Protein 2BS2 (pdb70)

Organism: Wolinella succinogenes (strain ATCC 29543 / DSM 1740 / CCUG 13145 / JCM 31913 / LMG 7466 / NCTC 11488 / FDC 602W) (NCBI:txid273121)

Nearest PDB structures (foldseek):
  2bs3-assembly1_F  TM=1.004E+00  e=1.754E-33  Wolinella succinogenes
  2bs4-assembly1_F  TM=1.003E+00  e=2.437E-32  Wolinella succinogenes
  1qlb-assembly1_F  TM=9.900E-01  e=1.079E-30  Wolinella succinogenes
  1e7p-assembly1_C  TM=9.897E-01  e=1.458E-28  Wolinella succinogenes
  2bs2-assembly1_B  TM=1.004E+00  e=1.429E-46  Wolinella succinogenes

Radius of gyration: 43.52 Å; Cα contacts (8 Å, |Δi|>4): 4881; chains: 6; bounding box: 97×118×122 Å

Foldseek 3Di:
DFEAEWAEEEEAQALQRLLLLLLQLVVPTAYEYEALAQSLVAQLQQDFQFAFAQFCLWPLSPPGALVLQLLLLCLLLLNQFDSLLLSLQRQCLVVLVVVLVVLPQQWDADAAAWAQAQDPVDSDIGGGHPVSGGPHDFADFLPRSRGGGIANQGGRSNSSSVSSVVSCVVSPHHYHYSKAFQAFFADPLATFFTWIARQFALATYTYGHLFYEYAHFAQQLLAPAELTDNSRRLSSQLNQQVVQFWWKWQQLQFDKAFFQFPPNRNDDDPVLLSLPKFKAFQVRDRCQCVVVVPCRSVARRLVNQVVQVVCVVVVRFDQDPRGTWIWIASLVVDPVCCVPRVVPSQCVCCVPVVDGSVPDITTGHMGTYAGLMATEDDSLQHTSRHSYGYFARRYNNGSNNNGGGGNHRSSRSNSCSNRNSNSNSVSSVPDDDDDDVVSVCCNRVVVVVVLQCQLPQPFDDALVVLSSVSNHLCPVASAQEHEQVSLVVSLVVLLVSLVSLSRHHDDDNDSRNDVRSVSSSSSNSSSQSSLCNSVSLNPPQAAGNSRAYPNHRAAECAPPQWMWIWHDNDPPDSHIDIDTGHDDQQQDLQARANSPHDDHPRYDDDPVSVVLVVVLVVLCVVCVVVVHDPVVSSCVRHNHDTPPVSPDGDDHDPD/DQDKAKEWFWWFAPVDPPTDTDIDIDIDRHDPQDFLVNVVVCCCVPPNVPDDAWDDPLPPQQLRGWWQKVRATARRSPHGCVPDVPRYIYTAAQALFDDRTTNDGPLPVVVVVLCVLQVLDADDPDDDDPVDDDDDDPPVLVVVLVLLVSDNSNCRQQSQDPLCNVPVLQSTLNSLSSNLSNVSHPRHPDDLVNSCVRAVDCSHLVVDPPPCSSQVHRPSNRPSNVSSVVNVVSSVPDD/DDPQVVCCVVVVPGPVRHHDCVVVVLVVLLLVLLVVLLVVVVVVLVLLLLVVVDQVRSLVVLQVCQPVVNDFSRHLLSQLVVLVVNVVSLVSNLVSCVVPDQPDPVSVVVLVVVCVVVVDVLSVLVVLLVVLSVVCVPLVVVVSVCCNPQSLQDGSQSLLQCVPVVVCVVSLLSNQLSCLSNSLSSVLVSCLVVVPPCPPPNVVVNVVSVVVSVVSSVVSSVSSVVSSVSSPVSNVVPDDPVDDRRNPSSVPGD/DFEAEWAEEEEAQALQRLLLLLLQLVVPTAYEYEALADSLVAQLQQDFQFAFAQFCLWPLSPPGALVLQLLLLCLLLLNQFDSLLLSLQRQCLVVLVVVLVVLPQQWDADAAAWAQAQDPVDSDIGGGHPLSGGPHDFADFLPRSRGGGIANQGGRSNSSSVSSVVSCVVSPHHYHYSKAFQAFFADPLATFFTWIARQFALATYTYGHLFYEYAHFAQQLLAPAECTDNSRRCSSQLNQQVVQFWWKWQQLQFDKAFFQFPPNRNDDDPVLLSLPKFKAFPVRHRCQCVVVVPCRSVARRLVNQVVQVVCVVVVRFDDDPRGTWIWIASLVVDPVCCVPRVVPSQCVCCVPVVDGSVPDITTGHMGTYAGLMATEDDSLQHTSRHSYGYFARRYNNGSNNNGGGTNHRSSRSNSCSNRNSNSNSVSSVPDDDDDDVVSVCCNSVVVVVVLQCQLPQPFDDALVVLSSVSNHLCPVASAQEHEQVSLVVSLVVLLVSLVSLSRHHDDDNDSRNDVRSVSSSSSNSSSQSSLCNSVSLNPPQAAGNSRAYPNHRAAECAPPQWMWIWHDNDPPDSHIDIDTGHDDQQQDLQARANSPHDDHPRYDDDPVSVVLVVVLVVLCVVCVVVVHDPVVSSCVRHNHDTPPVSPDGDDHDPD/DQDKAKEWFWWFAPVDPPTDTDIDIDIDRHDPQDFLVNVVVCCCVPPNVPDDAWDDPLPPQQLRGWWQKVRATARRSPHGCVPDVPRYIYTAAQALFDARTTNDGPLPVVVVVLCVLQVLDADDPDDDDPVDDDDDDPPVLVVVLVLLVSDNSNCRQCSQDPLCNVPVLQSTLNSLSSNLSNVSRPRHPDDLVNSCVRAVDCSHLVVDPPPCSSQVHRPSNRPSNVSSVVNVVSSVPDD/DDPQVVCCVVVVPGPVRHHDCVVVVLVVLLLVLLVVLLVVVVVVLVLLLLVVVDQVRSLVVLQVCQPVVNDFSRHLLSQLVVLVVNVVSLVSNLVSCVVVDQPDPVSVVVLVVVCVVVVDVLSVLVVLLVVLSVVCVPLVVVVSVCCNPQSLQDGSQSLLQCVPVVVCVVSLLSNQLSCLSNSLSSVLVSCLVVVPPCPPPNVVVNVVSVVVSVVSSVVSSVSSVVSSVSSPVSNVVPDDPVDDRRNPSSVPGD

InterPro domains:
  IPR003952 Fumarate reductase/succinate dehydrogenase, FAD-binding site [PS00504] (41-50)
  IPR003953 FAD-dependent oxidoreductase 2, FAD-binding domain [PF00890] (7-410)
  IPR014006 Succinate dehydrogenase/fumarate reductase, flavoprotein subunit [TIGR01812] (7-597)
  IPR015939 Fumarate reductase/succinate dehydrogenase flavoprotein-like, C-terminal [PF02910] (468-597)
  IPR027477 Succinate dehydrogenase/fumarate reductase flavoprotein, catalytic domain superfamily [G3DSA:3.90.700.10] (275-381)
  IPR027477 Succinate dehydrogenase/fumarate reductase flavoprotein, catalytic domain superfamily [SSF56425] (251-370)
  IPR030664 FAD-dependent oxidoreductase SdhA/FrdA/AprA [PTHR11632] (4-588)
  IPR036188 FAD/NAD(P)-binding domain superfamily [G3DSA:3.50.50.60] (7-421)
  IPR036188 FAD/NAD(P)-binding domain superfamily [SSF51905] (4-433)
  IPR037099 Fumarate reductase/succinate dehydrogenase flavoprotein-like, C-terminal domain superfamily [SSF46977] (458-654)

Secondary structure (P-SEA, 3-state):
cbbbbcccccccccaaaaaaaaaaaaaccbbbbbcccccccccccccccccccccccccccccccaaaaaaaaaaaaccccaaaaaaaaaacaaaaaaaaaaaccccbbbbcccccccccccccbbbbcccccccbbbcccccccccccccccccaaaaaaaaaaaaaaaacccccccccccccccccccccccccccccccbbbbbbccbbbbcccccccccccccccccccaaaaaaaaacccbbbccccbbbbbccccccccccccccccccbbbbbccccccccccccccccccccaaaaaaaaaaaaaaccccccccccbbbbbcccccaaaaaccaaaaaaaaaaccccccccbbbbbbbcccccccccccccccccccccbbbccccccccccccccccaaaaaaaaaaaaaaaaaaaaaaacccccccaaaaaaaaaaaaaaaaaaaaccccccaaaaaaaaaaaaaacccccccaaaaaaaaaaaaaaaaaccccccccccccccaaaaaaaaaaaaaaaaaaaaaaaaaccccccccccccccccccccccbbbbbbcccccccbbbbbbbbbcccccccccccccccccccccccaaaaaaaaaaaaaaaaaaaacccaaaaaaaaccccccccccbbbbcccc/cccbbbbbbbbbbccccccccbbbbbbbbbcccccaaaaaaaaaacccccbbbbbccccccccccccccccccccccccccccccccbbbbbccccccccccccccaaaaaaaaaaaaccbbbbccccccccccccccaaaaaaaaaaaccccccccccccaaaaaccccccaaaaaaaaaaaacccccccaaaaaacccccccccccccccccccccccccaaaaaaaaaaaaaaacc/ccaaaaaaaaccccccccccaaaaaaaaaaaaaaaaaaaaaaaaaaaaacccccaaaaaaaaaaaacccccccccaaaaaaaaaaaaaaaaaaaaaacccccccaaaaaaaaaaaaaaccaaaaaaaaaaaaaaaaccaaaaaaaaaacccccccccaaaaaaccccaaaaaaaaaaaaaaaaaaaaaaaaaaccccccccaaaaaaaaaaaaaaaaaaaaaaaaaaaaaaaaaaaaccccccccccccccccc/cbbbbcccccccccaaaaaaaaaaaaaccbbbbbcccccccccccccccccccccccccccccccaaaaaaaaaaaaccccaaaaaaaaaacaaaaaaaaaaaccccbbbbcccccccccccccbbbbcccccccbbbcccccccccccccccccaaaaaaaaaaaaaaaacccccccccccccccccccccccccccccccbbbbbbccbbbbcccccccccccccccccccaaaaaaaaacccbbbccccbbbbbccccccccccccccccccbbbbbccccccccccccccccccccaaaaaaaaaaaaaaccccccccccbbbbbcccccaaaaaccaaaaaaaaaaccccccccbbbbbbbccccccccccccccccccccccccccccccccccccccccaaaaaaaaaaaaaaaaaaaaaaacccccccaaaaaaaaaaaaaaaaaaaaccccccaaaaaaaaaaaaaacccccccaaaaaaaaaaaaaaaaaccccccccccccccaaaaaaaaaaaaaaaaaaaaaaaaaccccccccccccccccccccccbbbbbbbccccccbbbbbbbbbcccccccccccccccccccccccaaaaaaaaaaaaaaaaaaaacccaaaaaaaaccccccccccbbbbcccc/cccbbbbbbbbbcccccccccbbbbbbbbbcccccaaaaaaaaaacccccbbbbbccccccccccccccccccccccccccccccccbbbbbccccccccccccccaaaaaaaaaaaaccccccccccccccccccccaaaaaaaaaaaccccccccccccaaaaaccccccaaaaaaaaaaaacccccccaaaaaaaccccccccccccccccccccccccaaaaaaaaaaaaaaacc/ccaaaaaaaaacccccccccaaaaaaaaaaaaaaaaaaaaaaaaaaaaacccccaaaaaaaaaaaacccccccccaaaaaaaaaaaaaaaaaaaaaacccccccaaaaaaaaaaaaaaccaaaaaaaaaaaaaaaaccaaaaaaaaaacccccccccaaaaaaccccaaaaaaaaaaaaaaaaaaaaaaaaaaccccccccaaaaaaaaaaaaaaaaaaaaaaaaaaaaaaaaaaaaccccccccccccccccc

CATH classification: 3.50.50.60 (+3 more: 3.90.700.10, 1.20.58.100, 3.10.20.820)

Sequence (2296 aa):
MKKVQQYCDSLVIGGGLAGLRAAVATQQKGLSTIVLSLIPVKRSHSAAAQGGMQASLGNSKMSDGDNEDLHFMDTVKGSDWGCDQKVARMFVNTAPKAIRELAAWGVPWTRIHKGDRRMAIINAQKTTITEEDFRHGLIHSRRDFGGTKKWRTCYTADATGHTMLFAVANECLKLGVSIQDRKEAIALIHQDGKCYGAVVRDLVTGDIIAYVAKGTLIATGGYGRIYKNTTNAVVCEGTGTAIALETGIAQLGNMEAVQFHPTPLFPSGILLTEGCRRGDGGILRDVDGHRFMPDYEPEKKELASRDVVSRRMIEHIRKGKGVQSPYGQHLWLDISILGRKHIETNLRDVQEICEYFAGIDPAEKWAPVLPMQHYSMGGIRTDYRGEAKLKGLFSAGEAACWDMHGFNRLGGNSVSEAVVAGMIVGEYFAEHCANTQVDLETKTLEKFVKGQEAYMKSLVESKGTEDVFKIKNRMKDVMDDNVGIFRDGPHLEKAVKELEELYKKSKNVGIKNKRLHANPELEEAYRVPMMLKVALCVAKGALDRTESRGAHNREDYPKRDDINWLNRTLASWPNPEQTLPTLEYEALDVNEMEIAPGYRGYGAKGNYIENPLSVKRQEEIDKIQSELEAAGKDRHAIQEALMPYELPAKYKARNERLGDMGRMLTIRVFKYDPQSAVSKPHFQEYKIEEAPSMTIFIVLNMIRETYDPDLNFDFVCRAGICGSCGMMINGRPSLACRTLTKDFEDGVITLLPLPAFKLIKDLSVDTGNWFNGMMSQRVESWIHAQKEHDISKLEERIEPEVAQEVFELDRCIECGCCIAACGTKIMREDFVGAAGLNRVVRFMIDPHDERTDEDYYELIGDDDGVFGCMTLLACHDVCPKNLPLQSKIAYLRRKMVSVNMTNESILESYSGVTPEERKKSRMPAKLDWWQSATGLFLGLFMIGHMFFVSTILLGDNVMLWVTKKFELDFIFEGGKPIVVSFLAAFVFAVFIAHAFLAMRKFPINYRQYLTFKTHKDLMRHGDTTLWWIQAMTGFAMFFLGSVHLYIMMTQPQTIGPVSSSFRMVSEWMWPLYLVLLFAVEELHGSVGLYRLAVKWGWFDGETPDKTRANLKKLKTLMSAFLIVLGLLTFGAYVKKGLEQTDPNIDYKYFDYKRTHMKVQQYCDSLVIGGGLAGLRAAVATQQKGLSTIVLSLIPVKRSHSAAAQGGMQASLGNSKMSDGDNEDLHFMDTVKGSDWGCDQKVARMFVNTAPKAIRELAAWGVPWTRIHKGDRRMAIINAQKTTITEEDFRHGLIHSRRDFGGTKKWRTCYTADATGHTMLFAVANECLKLGVSIQDRKEAIALIHQDGKCYGAVVRDLVTGDIIAYVAKGTLIATGGYGRIYKNTTNAVVCEGTGTAIALETGIAQLGNMEAVQFHPTPLFPSGILLTEGCRGDGGILRDVDGHRFMPDYEPEKKELASRDVVSRRMIEHIRKGKGVQSPYGQHLWLDISILGRKHIETNLRDVQEICEYFAGIDPAEKWAPVLPMQHYSMGGIRTDYRGEAKLKGLFSAGEAACWDMHGFNRLGGNSVSEAVVAGMIVGEYFAEHCANTQVDLETKTLEKFVKGQEAYMKSLVESKGTEDVFKIKNRMKDVMDDNVGIFRDGPHLEKAVKELEELYKKSKNVGIKNKRLHANPELEEAYRVPMMLKVALCVAKGALDRTESRGAHNREDYPKRDDINWLNRTLASWPNPEQTLPTLEYEALDVNEMEIAPGYRGYGAKGNYIENPLSVKRQEEIDKIQSELEAAGKDRHAIQEALMPYELPAKYKARNERLGDMGRMLTIRVFKYDPQSAVSKPHFQEYKIEEAPSMTIFIVLNMIRETYDPDLNFDFVCRAGICGSCGMMINGRPSLACRTLTKDFEDGVITLLPLPAFKLIKDLSVDTGNWFNGMMSQRVESWIHAQKEHDISKLEERIEPEVAQEVFELDRCIECGCCIAACGTKIMREDFVGAAGLNRVVRFMIDPHDERTDEDYYELIGDDDGVFGCMTLLACHDVCPKNLPLQSKIAYLRRKMVSVNMTNESILESYSGVTPEERKKSRMPAKLDWWQSATGLFLGLFMIGHMFFVSTILLGDNVMLWVTKKFELDFIFEGGKPIVVSFLAAFVFAVFIAHAFLAMRKFPINYRQYLTFKTHKDLMRHGDTTLWWIQAMTGFAMFFLGSVHLYIMMTQPQTIGPVSSSFRMVSEWMWPLYLVLLFAVEELHGSVGLYRLAVKWGWFDGETPDKTRANLKKLKTLMSAFLIVLGLLTFGAYVKKGLEQTDPNIDYKYFDYKRTH

B-factor: mean 38.8, std 14.38, range [5.45, 92.67]

Structure (mmCIF, N/CA/C/O backbone):
data_2BS2
#
_entry.id   2BS2
#
_cell.length_a   85.104
_cell.length_b   188.766
_cell.length_c   117.817
_cell.angle_alpha   90.00
_cell.angle_beta   104.47
_cell.angle_gamma   90.00
#
_symmetry.space_group_name_H-M   'P 1 21 1'
#
loop_
_entity.id
_entity.type
_entity.pdbx_description
1 polymer 'QUINOL-FUMARATE REDUCTASE FLAVOPROTEIN SUBUNIT A'
2 polymer 'QUINOL-FUMARATE REDUCTASE IRON-SULFUR SUBUNIT B'
3 polymer 'QUINOL-FUMARATE REDUCTASE DIHEME CYTOCHROME B SUBUNIT C'
4 non-polymer 'FLAVIN-ADENINE DINUCLEOTIDE'
5 non-polymer 'FUMARIC ACID'
6 non-polymer 'SODIUM ION'
7 non-polymer 'FE2/S2 (INORGANIC) CLUSTER'
8 non-polymer 'FE3-S4 CLUSTER'
9 non-polymer 'IRON/SULFUR CLUSTER'
10 non-polymer 'PROTOPORPHYRIN IX CONTAINING FE'
11 non-polymer DODECYL-BETA-D-MALTOSIDE
12 water water
#
loop_
_atom_site.group_PDB
_atom_site.id
_atom_site.type_symbol
_atom_site.label_atom_id
_atom_site.label_alt_id
_atom_site.label_comp_id
_atom_site.label_asym_id
_atom_site.label_entity_id
_atom_site.label_seq_id
_atom_site.pdbx_PDB_ins_code
_atom_site.Cartn_x
_atom_site.Cartn_y
_atom_site.Cartn_z
_atom_site.occupancy
_atom_site.B_iso_or_equiv
_atom_site.auth_seq_id
_atom_site.auth_comp_id
_atom_site.auth_asym_id
_atom_site.auth_atom_id
_atom_site.pdbx_PDB_model_num
ATOM 1 N N . MET A 1 1 ? 28.759 15.904 22.888 1.00 32.92 1 MET A N 1
ATOM 2 C CA . MET A 1 1 ? 29.134 14.470 23.067 1.00 33.74 1 MET A CA 1
ATOM 3 C C . MET A 1 1 ? 28.243 13.562 22.229 1.00 33.49 1 MET A C 1
ATOM 4 O O . MET A 1 1 ? 27.041 13.810 22.080 1.00 32.55 1 MET A O 1
ATOM 9 N N A LYS A 1 2 ? 28.841 12.519 21.662 0.50 32.97 2 LYS A N 1
ATOM 10 N N B LYS A 1 2 ? 28.839 12.514 21.672 0.50 32.93 2 LYS A N 1
ATOM 11 C CA A LYS A 1 2 ? 28.091 11.566 20.859 0.50 33.49 2 LYS A CA 1
ATOM 12 C CA B LYS A 1 2 ? 28.098 11.564 20.860 0.50 33.41 2 LYS A CA 1
ATOM 13 C C A LYS A 1 2 ? 27.792 10.336 21.703 0.50 31.92 2 LYS A C 1
ATOM 14 C C B LYS A 1 2 ? 27.793 10.330 21.699 0.50 31.89 2 LYS A C 1
ATOM 15 O O A LYS A 1 2 ? 28.697 9.715 22.269 0.50 29.93 2 LYS A O 1
ATOM 16 O O B LYS A 1 2 ? 28.697 9.703 22.259 0.50 29.94 2 LYS A O 1
ATOM 27 N N . VAL A 1 3 ? 26.512 9.993 21.785 1.00 30.50 3 VAL A N 1
ATOM 28 C CA . VAL A 1 3 ? 26.080 8.847 22.553 1.00 29.25 3 VAL A CA 1
ATOM 29 C C . VAL A 1 3 ? 25.108 8.002 21.761 1.00 29.30 3 VAL A C 1
ATOM 30 O O . VAL A 1 3 ? 24.205 8.518 21.091 1.00 28.36 3 VAL A O 1
ATOM 34 N N A GLN A 1 4 ? 25.305 6.692 21.833 0.50 28.73 4 GLN A N 1
ATOM 35 N N B GLN A 1 4 ? 25.309 6.693 21.840 0.50 28.64 4 GLN A N 1
ATOM 36 C CA A GLN A 1 4 ? 24.441 5.741 21.149 0.50 28.57 4 GLN A CA 1
ATOM 37 C CA B GLN A 1 4 ? 24.457 5.724 21.165 0.50 28.43 4 GLN A CA 1
ATOM 38 C C A GLN A 1 4 ? 23.897 4.793 22.205 0.50 27.77 4 GLN A C 1
ATOM 39 C C B GLN A 1 4 ? 23.897 4.790 22.220 0.50 27.68 4 GLN A C 1
ATOM 40 O O A GLN A 1 4 ? 24.648 4.302 23.049 0.50 26.41 4 GLN A O 1
ATOM 41 O O B GLN A 1 4 ? 24.635 4.306 23.079 0.50 26.34 4 GLN A O 1
ATOM 52 N N . TYR A 1 5 ? 22.591 4.552 22.167 1.00 26.30 5 TYR A N 1
ATOM 53 C CA . TYR A 1 5 ? 21.965 3.663 23.122 1.00 26.93 5 TYR A CA 1
ATOM 54 C C . TYR A 1 5 ? 21.331 2.478 22.424 1.00 26.42 5 TYR A C 1
ATOM 55 O O . TYR A 1 5 ? 20.818 2.593 21.312 1.00 25.89 5 TYR A O 1
ATOM 64 N N . CYS A 1 6 ? 21.390 1.338 23.097 1.00 25.39 6 CYS A N 1
ATOM 65 C CA . CYS A 1 6 ? 20.767 0.110 22.637 1.00 24.30 6 CYS A CA 1
ATOM 66 C C . CYS A 1 6 ? 20.560 -0.669 23.921 1.00 25.06 6 CYS A C 1
ATOM 67 O O . CYS A 1 6 ? 21.188 -0.374 24.941 1.00 23.66 6 CYS A O 1
ATOM 70 N N . ASP A 1 7 ? 19.662 -1.641 23.902 1.00 24.58 7 ASP A N 1
ATOM 71 C CA . ASP A 1 7 ? 19.414 -2.431 25.094 1.00 25.49 7 ASP A CA 1
ATOM 72 C C . ASP A 1 7 ? 20.535 -3.432 25.309 1.00 25.88 7 ASP A C 1
ATOM 73 O O . ASP A 1 7 ? 20.938 -3.688 26.440 1.00 27.49 7 ASP A O 1
ATOM 78 N N . SER A 1 8 ? 21.031 -3.991 24.214 1.00 24.75 8 SER A N 1
ATOM 79 C CA . SER A 1 8 ? 22.070 -5.001 24.270 1.00 23.38 8 SER A CA 1
ATOM 80 C C . SER A 1 8 ? 23.226 -4.653 23.351 1.00 23.74 8 SER A C 1
ATOM 81 O O . SER A 1 8 ? 23.075 -4.640 22.133 1.00 23.83 8 SER A O 1
ATOM 84 N N . LEU A 1 9 ? 24.383 -4.383 23.942 1.00 21.68 9 LEU A N 1
ATOM 85 C CA . LEU A 1 9 ? 25.571 -4.052 23.171 1.00 22.08 9 LEU A CA 1
ATOM 86 C C . LEU A 1 9 ? 26.479 -5.277 23.043 1.00 21.91 9 LEU A C 1
ATOM 87 O O . LEU A 1 9 ? 26.871 -5.877 24.040 1.00 23.87 9 LEU A O 1
ATOM 92 N N . VAL A 1 10 ? 26.806 -5.647 21.811 1.00 23.12 10 VAL A N 1
ATOM 93 C CA . VAL A 1 10 ? 27.676 -6.793 21.576 1.00 22.82 10 VAL A CA 1
ATOM 94 C C . VAL A 1 10 ? 28.947 -6.298 20.910 1.00 22.89 10 VAL A C 1
ATOM 95 O O . VAL A 1 10 ? 28.898 -5.647 19.860 1.00 22.12 10 VAL A O 1
ATOM 99 N N . ILE A 1 11 ? 30.082 -6.585 21.540 1.00 21.20 11 ILE A N 1
ATOM 100 C CA . ILE A 1 11 ? 31.367 -6.192 20.997 1.00 21.88 11 ILE A CA 1
ATOM 101 C C . ILE A 1 11 ? 32.012 -7.437 20.391 1.00 22.53 11 ILE A C 1
ATOM 102 O O . ILE A 1 11 ? 32.469 -8.329 21.109 1.00 21.19 11 ILE A O 1
ATOM 107 N N . GLY A 1 12 ? 32.040 -7.496 19.063 1.00 22.62 12 GLY A N 1
ATOM 108 C CA . GLY A 1 12 ? 32.618 -8.640 18.386 1.00 20.72 12 GLY A CA 1
ATOM 109 C C . GLY A 1 12 ? 31.615 -9.237 17.418 1.00 22.91 12 GLY A C 1
ATOM 110 O O . GLY A 1 12 ? 30.481 -9.540 17.808 1.00 24.86 12 GLY A O 1
ATOM 111 N N . GLY A 1 13 ? 32.021 -9.411 16.165 1.00 20.93 13 GLY A N 1
ATOM 112 C CA . GLY A 1 13 ? 31.113 -9.958 15.175 1.00 21.37 13 GLY A CA 1
ATOM 113 C C . GLY A 1 13 ? 31.453 -11.335 14.645 1.00 21.01 13 GLY A C 1
ATOM 114 O O . GLY A 1 13 ? 31.274 -11.606 13.454 1.00 20.15 13 GLY A O 1
ATOM 115 N N . GLY A 1 14 ? 31.962 -12.197 15.521 1.00 20.20 14 GLY A N 1
ATOM 116 C CA . GLY A 1 14 ? 32.295 -13.550 15.123 1.00 19.92 14 GLY A CA 1
ATOM 117 C C . GLY A 1 14 ? 31.085 -14.414 15.413 1.00 21.03 14 GLY A C 1
ATOM 118 O O . GLY A 1 14 ? 29.990 -13.897 15.647 1.00 20.98 14 GLY A O 1
ATOM 119 N N . LEU A 1 15 ? 31.270 -15.727 15.411 1.00 21.90 15 LEU A N 1
ATOM 120 C CA . LEU A 1 15 ? 30.163 -16.642 15.666 1.00 19.70 15 LEU A CA 1
ATOM 121 C C . LEU A 1 15 ? 29.483 -16.399 17.011 1.00 21.22 15 LEU A C 1
ATOM 122 O O . LEU A 1 15 ? 28.252 -16.392 17.103 1.00 22.08 15 LEU A O 1
ATOM 127 N N . ALA A 1 16 ? 30.279 -16.196 18.051 1.00 20.50 16 ALA A N 1
ATOM 128 C CA . ALA A 1 16 ? 29.741 -15.959 19.383 1.00 21.09 16 ALA A CA 1
ATOM 129 C C . ALA A 1 16 ? 28.960 -14.652 19.490 1.00 21.32 16 ALA A C 1
ATOM 130 O O . ALA A 1 16 ? 27.832 -14.635 19.977 1.00 21.07 16 ALA A O 1
ATOM 132 N N . GLY A 1 17 ? 29.560 -13.550 19.048 1.00 21.96 17 GLY A N 1
ATOM 133 C CA . GLY A 1 17 ? 28.875 -12.267 19.117 1.00 21.28 17 GLY A CA 1
ATOM 134 C C . GLY A 1 17 ? 27.589 -12.210 18.295 1.00 23.26 17 GLY A C 1
ATOM 135 O O . GLY A 1 17 ? 26.541 -11.781 18.789 1.00 21.04 17 GLY A O 1
ATOM 136 N N . LEU A 1 18 ? 27.661 -12.641 17.040 1.00 21.06 18 LEU A N 1
ATOM 137 C CA . LEU A 1 18 ? 26.490 -12.618 16.178 1.00 22.95 18 LEU A CA 1
ATOM 138 C C . LEU A 1 18 ? 25.364 -13.530 16.686 1.00 22.65 18 LEU A C 1
ATOM 139 O O . LEU A 1 18 ? 24.193 -13.165 16.619 1.00 22.59 18 LEU A O 1
ATOM 144 N N . ARG A 1 19 ? 25.704 -14.709 17.196 1.00 23.42 19 ARG A N 1
ATOM 145 C CA . ARG A 1 19 ? 24.668 -15.615 17.678 1.00 22.36 19 ARG A CA 1
ATOM 146 C C . ARG A 1 19 ? 24.005 -15.036 18.921 1.00 22.76 19 ARG A C 1
ATOM 147 O O . ARG A 1 19 ? 22.795 -15.181 19.118 1.00 21.96 19 ARG A O 1
ATOM 155 N N . ALA A 1 20 ? 24.792 -14.363 19.755 1.00 22.69 20 ALA A N 1
ATOM 156 C CA . ALA A 1 20 ? 24.239 -13.756 20.958 1.00 23.00 20 ALA A CA 1
ATOM 157 C C . ALA A 1 20 ? 23.307 -12.614 20.550 1.00 23.64 20 ALA A C 1
ATOM 158 O O . ALA A 1 20 ? 22.255 -12.411 21.162 1.00 24.82 20 ALA A O 1
ATOM 160 N N . ALA A 1 21 ? 23.696 -11.877 19.515 1.00 22.50 21 ALA A N 1
ATOM 161 C CA . ALA A 1 21 ? 22.889 -10.766 19.025 1.00 23.73 21 ALA A CA 1
ATOM 162 C C . ALA A 1 21 ? 21.544 -11.286 18.493 1.00 24.91 21 ALA A C 1
ATOM 163 O O . ALA A 1 21 ? 20.534 -10.593 18.602 1.00 23.87 21 ALA A O 1
ATOM 165 N N . VAL A 1 22 ? 21.539 -12.493 17.926 1.00 23.95 22 VAL A N 1
ATOM 166 C CA . VAL A 1 22 ? 20.293 -13.084 17.426 1.00 25.85 22 VAL A CA 1
ATOM 167 C C . VAL A 1 22 ? 19.401 -13.306 18.642 1.00 26.99 22 VAL A C 1
ATOM 168 O O . VAL A 1 22 ? 18.221 -12.965 18.634 1.00 27.87 22 VAL A O 1
ATOM 172 N N . ALA A 1 23 ? 19.989 -13.872 19.694 1.00 26.33 23 ALA A N 1
ATOM 173 C CA . ALA A 1 23 ? 19.273 -14.155 20.927 1.00 27.02 23 ALA A CA 1
ATOM 174 C C . ALA A 1 23 ? 18.582 -12.934 21.542 1.00 26.37 23 ALA A C 1
ATOM 175 O O . ALA A 1 23 ? 17.454 -13.036 22.004 1.00 28.94 23 ALA A O 1
ATOM 177 N N . THR A 1 24 ? 19.252 -11.787 21.556 1.00 26.25 24 THR A N 1
ATOM 178 C CA . THR A 1 24 ? 18.663 -10.582 22.136 1.00 25.89 24 THR A CA 1
ATOM 179 C C . THR A 1 24 ? 17.682 -9.892 21.191 1.00 25.81 24 THR A C 1
ATOM 180 O O . THR A 1 24 ? 16.598 -9.482 21.603 1.00 24.87 24 THR A O 1
ATOM 184 N N . GLN A 1 25 ? 18.056 -9.775 19.925 1.00 27.19 25 GLN A N 1
ATOM 185 C CA . GLN A 1 25 ? 17.197 -9.122 18.950 1.00 29.22 25 GLN A CA 1
ATOM 186 C C . GLN A 1 25 ? 15.866 -9.852 18.747 1.00 32.29 25 GLN A C 1
ATOM 187 O O . GLN A 1 25 ? 14.836 -9.215 18.512 1.00 32.69 25 GLN A O 1
ATOM 193 N N . GLN A 1 26 ? 15.872 -11.179 18.832 1.00 32.29 26 GLN A N 1
ATOM 194 C CA . GLN A 1 26 ? 14.627 -11.907 18.609 1.00 34.89 26 GLN A CA 1
ATOM 195 C C . GLN A 1 26 ? 13.581 -11.645 19.681 1.00 35.76 26 GLN A C 1
ATOM 196 O O . GLN A 1 26 ? 12.386 -11.810 19.434 1.00 33.24 26 GLN A O 1
ATOM 202 N N . LYS A 1 27 ? 14.011 -11.238 20.871 1.00 35.99 27 LYS A N 1
ATOM 203 C CA . LYS A 1 27 ? 13.039 -10.954 21.913 1.00 37.86 27 LYS A CA 1
ATOM 204 C C . LYS A 1 27 ? 12.694 -9.479 22.031 1.00 36.89 27 LYS A C 1
ATOM 205 O O . LYS A 1 27 ? 12.158 -9.032 23.043 1.00 38.13 27 LYS A O 1
ATOM 211 N N . GLY A 1 28 ? 13.002 -8.723 20.983 1.00 35.47 28 GLY A N 1
ATOM 212 C CA . GLY A 1 28 ? 12.655 -7.315 20.967 1.00 33.16 28 GLY A CA 1
ATOM 213 C C . GLY A 1 28 ? 13.615 -6.310 21.558 1.00 32.15 28 GLY A C 1
ATOM 214 O O . GLY A 1 28 ? 13.295 -5.125 21.610 1.00 30.98 28 GLY A O 1
ATOM 215 N N . LEU A 1 29 ? 14.779 -6.766 22.011 1.00 31.01 29 LEU A N 1
ATOM 216 C CA . LEU A 1 29 ? 15.766 -5.862 22.582 1.00 30.13 29 LEU A CA 1
ATOM 217 C C . LEU A 1 29 ? 16.566 -5.245 21.442 1.00 28.92 29 LEU A C 1
ATOM 218 O O . LEU A 1 29 ? 17.041 -5.955 20.557 1.00 29.78 29 LEU A O 1
ATOM 223 N N . SER A 1 30 ? 16.704 -3.926 21.442 1.00 28.20 30 SER A N 1
ATOM 224 C CA . SER A 1 30 ? 17.485 -3.289 20.393 1.00 26.58 30 SER A CA 1
ATOM 225 C C . SER A 1 30 ? 18.943 -3.663 20.652 1.00 26.03 30 SER A C 1
ATOM 226 O O . SER A 1 30 ? 19.468 -3.468 21.752 1.00 23.84 30 SER A O 1
ATOM 229 N N . THR A 1 31 ? 19.594 -4.236 19.654 1.00 25.99 31 THR A N 1
ATOM 230 C CA . THR A 1 31 ? 20.976 -4.611 19.854 1.00 26.54 31 THR A CA 1
ATOM 231 C C . THR A 1 31 ? 21.869 -4.145 18.735 1.00 24.29 31 THR A C 1
ATOM 232 O O . THR A 1 31 ? 21.472 -4.070 17.577 1.00 24.02 31 THR A O 1
ATOM 236 N N . ILE A 1 32 ? 23.081 -3.784 19.134 1.00 23.62 32 ILE A N 1
ATOM 237 C CA . ILE A 1 32 ? 24.099 -3.294 18.233 1.00 21.15 32 ILE A CA 1
ATOM 238 C C . ILE A 1 32 ? 25.286 -4.238 18.331 1.00 21.38 32 ILE A C 1
ATOM 239 O O . ILE A 1 32 ? 25.649 -4.673 19.423 1.00 20.52 32 ILE A O 1
ATOM 244 N N . VAL A 1 33 ? 25.866 -4.566 17.185 1.00 19.58 33 VAL A N 1
ATOM 245 C CA . VAL A 1 33 ? 27.049 -5.405 17.151 1.00 20.82 33 VAL A CA 1
ATOM 246 C C . VAL A 1 33 ? 28.163 -4.512 16.614 1.00 21.31 33 VAL A C 1
ATOM 247 O O . VAL A 1 33 ? 28.048 -3.966 15.517 1.00 20.42 33 VAL A O 1
ATOM 251 N N . LEU A 1 34 ? 29.225 -4.346 17.398 1.00 21.36 34 LEU A N 1
ATOM 252 C CA . LEU A 1 34 ? 30.366 -3.535 16.967 1.00 22.38 34 LEU A CA 1
ATOM 253 C C . LEU A 1 34 ? 31.458 -4.479 16.494 1.00 21.05 34 LEU A C 1
ATOM 254 O O . LEU A 1 34 ? 31.632 -5.559 17.059 1.00 21.19 34 LEU A O 1
ATOM 259 N N . SER A 1 35 ? 32.188 -4.087 15.455 1.00 21.44 35 SER A N 1
ATOM 260 C CA . SER A 1 35 ? 33.254 -4.946 14.941 1.00 22.18 35 SER A CA 1
ATOM 261 C C . SER A 1 35 ? 34.340 -4.141 14.270 1.00 19.80 35 SER A C 1
ATOM 262 O O . SER A 1 35 ? 34.069 -3.122 13.643 1.00 19.42 35 SER A O 1
ATOM 265 N N . LEU A 1 36 ? 35.581 -4.602 14.397 1.00 19.09 36 LEU A N 1
ATOM 266 C CA . LEU A 1 36 ? 36.697 -3.916 13.760 1.00 18.06 36 LEU A CA 1
ATOM 267 C C . LEU A 1 36 ? 36.544 -3.998 12.247 1.00 18.02 36 LEU A C 1
ATOM 268 O O . LEU A 1 36 ? 36.918 -3.089 11.519 1.00 18.55 36 LEU A O 1
ATOM 273 N N . ILE A 1 37 ? 35.981 -5.111 11.800 1.00 18.33 37 ILE A N 1
ATOM 274 C CA . ILE A 1 37 ? 35.849 -5.430 10.379 1.00 19.08 37 ILE A CA 1
ATOM 275 C C . ILE A 1 37 ? 34.455 -5.959 10.050 1.00 18.80 37 ILE A C 1
ATOM 276 O O . ILE A 1 37 ? 33.673 -6.253 10.948 1.00 19.94 37 ILE A O 1
ATOM 281 N N . PRO A 1 38 ? 34.126 -6.057 8.752 1.00 18.76 38 PRO A N 1
ATOM 282 C CA . PRO A 1 38 ? 32.815 -6.576 8.353 1.00 19.37 38 PRO A CA 1
ATOM 283 C C . PRO A 1 38 ? 32.745 -7.908 9.094 1.00 19.23 38 PRO A C 1
ATOM 284 O O . PRO A 1 38 ? 33.730 -8.658 9.126 1.00 19.44 38 PRO A O 1
ATOM 288 N N . VAL A 1 39 ? 31.605 -8.208 9.699 1.00 19.72 39 VAL A N 1
ATOM 289 C CA . VAL A 1 39 ? 31.514 -9.421 10.500 1.00 20.42 39 VAL A CA 1
ATOM 290 C C . VAL A 1 39 ? 31.796 -10.747 9.820 1.00 22.41 39 VAL A C 1
ATOM 291 O O . VAL A 1 39 ? 32.333 -11.662 10.454 1.00 21.37 39 VAL A O 1
ATOM 295 N N . LYS A 1 40 ? 31.477 -10.862 8.533 1.00 21.21 40 LYS A N 1
ATOM 296 C CA . LYS A 1 40 ? 31.719 -12.111 7.835 1.00 22.08 40 LYS A CA 1
ATOM 297 C C . LYS A 1 40 ? 33.199 -12.358 7.529 1.00 23.85 40 LYS A C 1
ATOM 298 O O . LYS A 1 40 ? 33.557 -13.357 6.903 1.00 22.92 40 LYS A O 1
ATOM 304 N N . ARG A 1 41 ? 34.059 -11.450 7.990 1.00 20.27 41 ARG A N 1
ATOM 305 C CA . ARG A 1 41 ? 35.485 -11.622 7.769 1.00 20.26 41 ARG A CA 1
ATOM 306 C C . ARG A 1 41 ? 36.211 -11.997 9.064 1.00 19.89 41 ARG A C 1
ATOM 307 O O . ARG A 1 41 ? 37.444 -12.095 9.081 1.00 21.22 41 ARG A O 1
ATOM 315 N N . SER A 1 42 ? 35.440 -12.215 10.130 1.00 19.15 42 SER A N 1
ATOM 316 C CA . SER A 1 42 ? 35.973 -12.598 11.441 1.00 19.86 42 SER A CA 1
ATOM 317 C C . SER A 1 42 ? 36.767 -13.909 11.371 1.00 20.58 42 SER A C 1
ATOM 318 O O . SER A 1 42 ? 36.536 -14.742 10.493 1.00 18.50 42 SER A O 1
ATOM 321 N N . HIS A 1 43 ? 37.689 -14.109 12.313 1.00 19.89 43 HIS A N 1
ATOM 322 C CA . HIS A 1 43 ? 38.509 -15.317 12.278 1.00 20.03 43 HIS A CA 1
ATOM 323 C C . HIS A 1 43 ? 37.737 -16.623 12.193 1.00 21.19 43 HIS A C 1
ATOM 324 O O . HIS A 1 43 ? 38.249 -17.614 11.647 1.00 21.18 43 HIS A O 1
ATOM 331 N N . SER A 1 44 ? 36.515 -16.627 12.728 1.00 20.86 44 SER A N 1
ATOM 332 C CA . SER A 1 44 ? 35.659 -17.803 12.701 1.00 22.46 44 SER A CA 1
ATOM 333 C C . SER A 1 44 ? 35.547 -18.356 11.287 1.00 21.93 44 SER A C 1
ATOM 334 O O . SER A 1 44 ? 35.379 -19.557 11.101 1.00 23.71 44 SER A O 1
ATOM 337 N N . ALA A 1 45 ? 35.630 -17.479 10.295 1.00 21.33 45 ALA A N 1
ATOM 338 C CA . ALA A 1 45 ? 35.514 -17.897 8.900 1.00 21.45 45 ALA A CA 1
ATOM 339 C C . ALA A 1 45 ? 36.597 -18.865 8.423 1.00 24.45 45 ALA A C 1
ATOM 340 O O . ALA A 1 45 ? 36.403 -19.569 7.430 1.00 23.75 45 ALA A O 1
ATOM 342 N N . ALA A 1 46 ? 37.723 -18.909 9.133 1.00 22.97 46 ALA A N 1
ATOM 343 C CA . ALA A 1 46 ? 38.837 -19.767 8.745 1.00 24.10 46 ALA A CA 1
ATOM 344 C C . ALA A 1 46 ? 38.769 -21.226 9.196 1.00 24.94 46 ALA A C 1
ATOM 345 O O . ALA A 1 46 ? 39.586 -22.036 8.761 1.00 26.55 46 ALA A O 1
ATOM 347 N N . ALA A 1 47 ? 37.810 -21.573 10.049 1.00 25.06 47 ALA A N 1
ATOM 348 C CA . ALA A 1 47 ? 37.712 -22.953 10.533 1.00 27.55 47 ALA A CA 1
ATOM 349 C C . ALA A 1 47 ? 37.405 -23.938 9.407 1.00 27.43 47 ALA A C 1
ATOM 350 O O . ALA A 1 47 ? 36.401 -23.801 8.709 1.00 25.64 47 ALA A O 1
ATOM 352 N N . GLN A 1 48 ? 38.274 -24.931 9.231 1.00 28.99 48 GLN A N 1
ATOM 353 C CA . GLN A 1 48 ? 38.070 -25.928 8.185 1.00 32.31 48 GLN A CA 1
ATOM 354 C C . GLN A 1 48 ? 37.957 -27.333 8.763 1.00 32.81 48 GLN A C 1
ATOM 355 O O . GLN A 1 48 ? 37.505 -28.253 8.085 1.00 33.92 48 GLN A O 1
ATOM 361 N N . GLY A 1 49 ? 38.371 -27.498 10.014 1.00 32.19 49 GLY A N 1
ATOM 362 C CA . GLY A 1 49 ? 38.286 -28.798 10.649 1.00 32.78 49 GLY A CA 1
ATOM 363 C C . GLY A 1 49 ? 36.837 -29.227 10.782 1.00 32.48 49 GLY A C 1
ATOM 364 O O . GLY A 1 49 ? 36.419 -30.245 10.218 1.00 32.71 49 GLY A O 1
ATOM 365 N N . GLY A 1 50 ? 36.060 -28.450 11.531 1.00 30.87 50 GLY A N 1
ATOM 366 C CA . GLY A 1 50 ? 34.663 -28.780 11.716 1.00 29.37 50 GLY A CA 1
ATOM 367 C C . GLY A 1 50 ? 34.162 -28.460 13.106 1.00 28.89 50 GLY A C 1
ATOM 368 O O . GLY A 1 50 ? 34.890 -27.895 13.924 1.00 29.62 50 GLY A O 1
ATOM 369 N N . MET A 1 51 ? 32.920 -28.842 13.372 1.00 27.66 51 MET A N 1
ATOM 370 C CA . MET A 1 51 ? 32.279 -28.587 14.655 1.00 28.54 51 MET A CA 1
ATOM 371 C C . MET A 1 51 ? 31.871 -29.876 15.364 1.00 29.84 51 MET A C 1
ATOM 372 O O . MET A 1 51 ? 31.184 -30.728 14.797 1.00 28.64 51 MET A O 1
ATOM 377 N N . GLN A 1 52 ? 32.284 -29.994 16.620 1.00 28.99 52 GLN A N 1
ATOM 378 C CA . GLN A 1 52 ? 31.985 -31.157 17.434 1.00 29.42 52 GLN A CA 1
ATOM 379 C C . GLN A 1 52 ? 30.580 -31.115 18.058 1.00 28.98 52 GLN A C 1
ATOM 380 O O . GLN A 1 52 ? 30.211 -30.140 18.713 1.00 25.17 52 GLN A O 1
ATOM 386 N N . ALA A 1 53 ? 29.807 -32.181 17.843 1.00 27.05 53 ALA A N 1
ATOM 387 C CA . ALA A 1 53 ? 28.453 -32.303 18.384 1.00 27.42 53 ALA A CA 1
ATOM 388 C C . ALA A 1 53 ? 28.046 -33.777 18.330 1.00 28.02 53 ALA A C 1
ATOM 389 O O . ALA A 1 53 ? 28.217 -34.430 17.310 1.00 29.53 53 ALA A O 1
ATOM 391 N N . SER A 1 54 ? 27.505 -34.294 19.427 1.00 29.94 54 SER A N 1
ATOM 392 C CA . SER A 1 54 ? 27.119 -35.706 19.503 1.00 31.70 54 SER A CA 1
ATOM 393 C C . SER A 1 54 ? 25.803 -36.092 18.815 1.00 32.51 54 SER A C 1
ATOM 394 O O . SER A 1 54 ? 24.839 -36.476 19.482 1.00 34.45 54 SER A O 1
ATOM 397 N N . LEU A 1 55 ? 25.768 -36.006 17.486 1.00 32.63 55 LEU A N 1
ATOM 398 C CA . LEU A 1 55 ? 24.561 -36.349 16.735 1.00 31.96 55 LEU A CA 1
ATOM 399 C C . LEU A 1 55 ? 24.347 -37.863 16.665 1.00 32.04 55 LEU A C 1
ATOM 400 O O . LEU A 1 55 ? 23.225 -38.346 16.812 1.00 31.55 55 LEU A O 1
ATOM 405 N N . GLY A 1 56 ? 25.427 -38.597 16.417 1.00 32.55 56 GLY A N 1
ATOM 406 C CA . GLY A 1 56 ? 25.351 -40.045 16.338 1.00 32.73 56 GLY A CA 1
ATOM 407 C C . GLY A 1 56 ? 24.650 -40.563 15.097 1.00 34.21 56 GLY A C 1
ATOM 408 O O . GLY A 1 56 ? 24.051 -41.641 15.130 1.00 33.74 56 GLY A O 1
ATOM 409 N N . ASN A 1 57 ? 24.727 -39.801 14.006 1.00 33.61 57 ASN A N 1
ATOM 410 C CA . ASN A 1 57 ? 24.092 -40.174 12.740 1.00 33.66 57 ASN A CA 1
ATOM 411 C C . ASN A 1 57 ? 24.831 -41.262 11.972 1.00 34.11 57 ASN A C 1
ATOM 412 O O . ASN A 1 57 ? 24.250 -42.287 11.619 1.00 34.94 57 ASN A O 1
ATOM 417 N N . SER A 1 58 ? 26.110 -41.020 11.695 1.00 34.18 58 SER A N 1
ATOM 418 C CA . SER A 1 58 ? 26.918 -41.948 10.912 1.00 35.69 58 SER A CA 1
ATOM 419 C C . SER A 1 58 ? 27.391 -43.200 11.640 1.00 35.38 58 SER A C 1
ATOM 420 O O . SER A 1 58 ? 27.331 -43.292 12.867 1.00 36.27 58 SER A O 1
ATOM 423 N N . LYS A 1 59 ? 27.860 -44.165 10.857 1.00 36.55 59 LYS A N 1
ATOM 424 C CA . LYS A 1 59 ? 28.348 -45.430 11.400 1.00 37.70 59 LYS A CA 1
ATOM 425 C C . LYS A 1 59 ? 29.427 -45.222 12.460 1.00 38.37 59 LYS A C 1
ATOM 426 O O . LYS A 1 59 ? 29.363 -45.819 13.536 1.00 38.44 59 LYS A O 1
ATOM 432 N N . MET A 1 60 ? 30.409 -44.371 12.164 1.00 37.94 60 MET A N 1
ATOM 433 C CA . MET A 1 60 ? 31.491 -44.106 13.110 1.00 38.30 60 MET A CA 1
ATOM 434 C C . MET A 1 60 ? 31.061 -43.202 14.267 1.00 38.33 60 MET A C 1
ATOM 435 O O . MET A 1 60 ? 31.851 -42.926 15.173 1.00 38.52 60 MET A O 1
ATOM 440 N N . SER A 1 61 ? 29.807 -42.753 14.233 1.00 36.56 61 SER A N 1
ATOM 441 C CA . SER A 1 61 ? 29.256 -41.888 15.275 1.00 37.60 61 SER A CA 1
ATOM 442 C C . SER A 1 61 ? 28.218 -42.662 16.079 1.00 36.58 61 SER A C 1
ATOM 443 O O . SER A 1 61 ? 27.693 -42.167 17.074 1.00 37.04 61 SER A O 1
ATOM 446 N N . ASP A 1 62 ? 27.917 -43.873 15.626 1.00 37.75 62 ASP A N 1
ATOM 447 C CA . ASP A 1 62 ? 26.918 -44.715 16.272 1.00 38.29 62 ASP A CA 1
ATOM 448 C C . ASP A 1 62 ? 27.155 -44.908 17.766 1.00 37.58 62 ASP A C 1
ATOM 449 O O . ASP A 1 62 ? 28.244 -45.285 18.189 1.00 36.52 62 ASP A O 1
ATOM 454 N N . GLY A 1 63 ? 26.124 -44.631 18.558 1.00 37.23 63 GLY A N 1
ATOM 455 C CA . GLY A 1 63 ? 26.231 -44.783 19.999 1.00 38.36 63 GLY A CA 1
ATOM 456 C C . GLY A 1 63 ? 26.738 -43.551 20.731 1.00 38.12 63 GLY A C 1
ATOM 457 O O . GLY A 1 63 ? 26.772 -43.519 21.960 1.00 38.38 63 GLY A O 1
ATOM 458 N N . ASP A 1 64 ? 27.132 -42.526 19.988 1.00 37.64 64 ASP A N 1
ATOM 459 C CA . ASP A 1 64 ? 27.634 -41.310 20.615 1.00 36.98 64 ASP A CA 1
ATOM 460 C C . ASP A 1 64 ? 26.510 -40.550 21.307 1.00 35.97 64 ASP A C 1
ATOM 461 O O . ASP A 1 64 ? 25.369 -40.560 20.846 1.00 36.07 64 ASP A O 1
ATOM 466 N N . ASN A 1 65 ? 26.830 -39.900 22.420 1.00 35.01 65 ASN A N 1
ATOM 467 C CA . ASN A 1 65 ? 25.844 -39.103 23.144 1.00 35.65 65 ASN A CA 1
ATOM 468 C C . ASN A 1 65 ? 26.536 -38.039 23.989 1.00 34.35 65 ASN A C 1
ATOM 469 O O . ASN A 1 65 ? 27.756 -37.886 23.926 1.00 35.16 65 ASN A O 1
ATOM 474 N N . GLU A 1 66 ? 25.756 -37.312 24.781 1.00 35.77 66 GLU A N 1
ATOM 475 C CA . GLU A 1 66 ? 26.288 -36.244 25.626 1.00 36.39 66 GLU A CA 1
ATOM 476 C C . GLU A 1 66 ? 27.377 -36.695 26.598 1.00 36.50 66 GLU A C 1
ATOM 477 O O . GLU A 1 66 ? 28.344 -35.966 26.835 1.00 36.48 66 GLU A O 1
ATOM 483 N N . ASP A 1 67 ? 27.219 -37.887 27.169 1.00 36.85 67 ASP A N 1
ATOM 484 C CA . ASP A 1 67 ? 28.188 -38.396 28.137 1.00 35.81 67 ASP A CA 1
ATOM 485 C C . ASP A 1 67 ? 29.568 -38.638 27.544 1.00 34.89 67 ASP A C 1
ATOM 486 O O . ASP A 1 67 ? 30.579 -38.338 28.180 1.00 34.59 67 ASP A O 1
ATOM 491 N N . LEU A 1 68 ? 29.618 -39.181 26.333 1.00 33.65 68 LEU A N 1
ATOM 492 C CA . LEU A 1 68 ? 30.897 -39.452 25.688 1.00 33.04 68 LEU A CA 1
ATOM 493 C C . LEU A 1 68 ? 31.602 -38.164 25.282 1.00 33.28 68 LEU A C 1
ATOM 494 O O . LEU A 1 68 ? 32.823 -38.049 25.393 1.00 34.13 68 LEU A O 1
ATOM 499 N N . HIS A 1 69 ? 30.829 -37.199 24.800 1.00 32.80 69 HIS A N 1
ATOM 500 C CA . HIS A 1 69 ? 31.390 -35.921 24.384 1.00 33.17 69 HIS A CA 1
ATOM 501 C C . HIS A 1 69 ? 31.896 -35.224 25.639 1.00 32.80 69 HIS A C 1
ATOM 502 O O . HIS A 1 69 ? 32.971 -34.616 25.642 1.00 33.56 69 HIS A O 1
ATOM 509 N N . PHE A 1 70 ? 31.115 -35.336 26.708 1.00 33.93 70 PHE A N 1
ATOM 510 C CA . PHE A 1 70 ? 31.465 -34.731 27.987 1.00 34.75 70 PHE A CA 1
ATOM 511 C C . PHE A 1 70 ? 32.806 -35.273 28.480 1.00 36.37 70 PHE A C 1
ATOM 512 O O . PHE A 1 70 ? 33.716 -34.507 28.806 1.00 36.27 70 PHE A O 1
ATOM 520 N N . MET A 1 71 ? 32.931 -36.595 28.531 1.00 37.47 71 MET A N 1
ATOM 521 C CA . MET A 1 71 ? 34.167 -37.204 29.001 1.00 38.42 71 MET A CA 1
ATOM 522 C C . MET A 1 71 ? 35.375 -36.793 28.163 1.00 36.35 71 MET A C 1
ATOM 523 O O . MET A 1 71 ? 36.443 -36.514 28.710 1.00 35.78 71 MET A O 1
ATOM 528 N N . ASP A 1 72 ? 35.222 -36.760 26.841 1.00 35.04 72 ASP A N 1
ATOM 529 C CA . ASP A 1 72 ? 36.338 -36.358 25.991 1.00 32.61 72 ASP A CA 1
ATOM 530 C C . ASP A 1 72 ? 36.758 -34.932 26.342 1.00 31.88 72 ASP A C 1
ATOM 531 O O . ASP A 1 72 ? 37.950 -34.631 26.436 1.00 31.90 72 ASP A O 1
ATOM 536 N N . THR A 1 73 ? 35.772 -34.069 26.555 1.00 30.07 73 THR A N 1
ATOM 537 C CA . THR A 1 73 ? 36.025 -32.676 26.886 1.00 31.82 73 THR A CA 1
ATOM 538 C C . THR A 1 73 ? 36.726 -32.477 28.231 1.00 32.91 73 THR A C 1
ATOM 539 O O . THR A 1 73 ? 37.707 -31.741 28.307 1.00 31.97 73 THR A O 1
ATOM 543 N N . VAL A 1 74 ? 36.228 -33.127 29.281 1.00 33.18 74 VAL A N 1
ATOM 544 C CA . VAL A 1 74 ? 36.836 -32.995 30.605 1.00 34.06 74 VAL A CA 1
ATOM 545 C C . VAL A 1 74 ? 38.255 -33.563 30.647 1.00 34.76 74 VAL A C 1
ATOM 546 O O . VAL A 1 74 ? 39.178 -32.893 31.101 1.00 36.09 74 VAL A O 1
ATOM 550 N N . LYS A 1 75 ? 38.441 -34.791 30.177 1.00 35.07 75 LYS A N 1
ATOM 551 C CA . LYS A 1 75 ? 39.773 -35.388 30.195 1.00 35.87 75 LYS A CA 1
ATOM 552 C C . LYS A 1 75 ? 40.723 -34.581 29.313 1.00 35.06 75 LYS A C 1
ATOM 553 O O . LYS A 1 75 ? 41.910 -34.434 29.623 1.00 33.70 75 LYS A O 1
ATOM 559 N N . GLY A 1 76 ? 40.194 -34.047 28.215 1.00 33.82 76 GLY A N 1
ATOM 560 C CA . GLY A 1 76 ? 41.014 -33.247 27.329 1.00 33.02 76 GLY A CA 1
ATOM 561 C C . GLY A 1 76 ? 41.505 -31.996 28.032 1.00 32.40 76 GLY A C 1
ATOM 562 O O . GLY A 1 76 ? 42.645 -31.569 27.839 1.00 32.39 76 GLY A O 1
ATOM 563 N N . SER A 1 77 ? 40.648 -31.423 28.872 1.00 33.18 77 SER A N 1
ATOM 564 C CA . SER A 1 77 ? 40.974 -30.202 29.606 1.00 33.14 77 SER A CA 1
ATOM 565 C C . SER A 1 77 ? 41.984 -30.428 30.727 1.00 33.85 77 SER A C 1
ATOM 566 O O . SER A 1 77 ? 42.416 -29.477 31.379 1.00 33.73 77 SER A O 1
ATOM 569 N N . ASP A 1 78 ? 42.353 -31.687 30.942 1.00 33.37 78 ASP A N 1
ATOM 570 C CA . ASP A 1 78 ? 43.285 -32.064 32.006 1.00 32.99 78 ASP A CA 1
ATOM 571 C C . ASP A 1 78 ? 42.711 -31.590 33.337 1.00 32.73 78 ASP A C 1
ATOM 572 O O . ASP A 1 78 ? 43.437 -31.155 34.241 1.00 34.49 78 ASP A O 1
ATOM 577 N N . TRP A 1 79 ? 41.387 -31.667 33.426 1.00 32.65 79 TRP A N 1
ATOM 578 C CA . TRP A 1 79 ? 40.624 -31.285 34.611 1.00 33.03 79 TRP A CA 1
ATOM 579 C C . TRP A 1 79 ? 40.677 -29.818 35.032 1.00 33.17 79 TRP A C 1
ATOM 580 O O . TRP A 1 79 ? 40.409 -29.484 36.183 1.00 32.72 79 TRP A O 1
ATOM 591 N N . GLY A 1 80 ? 40.998 -28.936 34.094 1.00 32.72 80 GLY A N 1
ATOM 592 C CA . GLY A 1 80 ? 41.042 -27.525 34.419 1.00 33.09 80 GLY A CA 1
ATOM 593 C C . GLY A 1 80 ? 39.726 -26.826 34.119 1.00 33.13 80 GLY A C 1
ATOM 594 O O . GLY A 1 80 ? 39.551 -25.658 34.458 1.00 33.68 80 GLY A O 1
ATOM 595 N N . CYS A 1 81 ? 38.785 -27.541 33.506 1.00 33.93 81 CYS A N 1
ATOM 596 C CA . CYS A 1 81 ? 37.495 -26.945 33.144 1.00 34.11 81 CYS A CA 1
ATOM 597 C C . CYS A 1 81 ? 36.442 -27.002 34.244 1.00 34.02 81 CYS A C 1
ATOM 598 O O . CYS A 1 81 ? 36.570 -27.756 35.210 1.00 32.88 81 CYS A O 1
ATOM 601 N N . ASP A 1 82 ? 35.407 -26.179 34.092 1.00 33.76 82 ASP A N 1
ATOM 602 C CA . ASP A 1 82 ? 34.284 -26.190 35.018 1.00 33.95 82 ASP A CA 1
ATOM 603 C C . ASP A 1 82 ? 33.404 -27.257 34.384 1.00 34.49 82 ASP A C 1
ATOM 604 O O . ASP A 1 82 ? 32.854 -27.049 33.299 1.00 34.06 82 ASP A O 1
ATOM 609 N N . GLN A 1 83 ? 33.282 -28.401 35.045 1.00 32.57 83 GLN A N 1
ATOM 610 C CA . GLN A 1 83 ? 32.495 -29.491 34.492 1.00 34.09 83 GLN A CA 1
ATOM 611 C C . GLN A 1 83 ? 31.023 -29.192 34.252 1.00 32.75 83 GLN A C 1
ATOM 612 O O . GLN A 1 83 ? 30.434 -29.723 33.311 1.00 32.20 83 GLN A O 1
ATOM 618 N N . LYS A 1 84 ? 30.429 -28.347 35.087 1.00 32.82 84 LYS A N 1
ATOM 619 C CA . LYS A 1 84 ? 29.028 -27.994 34.913 1.00 34.66 84 LYS A CA 1
ATOM 620 C C . LYS A 1 84 ? 28.866 -27.268 33.578 1.00 34.44 84 LYS A C 1
ATOM 621 O O . LYS A 1 84 ? 27.889 -27.477 32.864 1.00 34.69 84 LYS A O 1
ATOM 627 N N . VAL A 1 85 ? 29.835 -26.420 33.246 1.00 32.04 85 VAL A N 1
ATOM 628 C CA . VAL A 1 85 ? 29.797 -25.685 31.990 1.00 31.28 85 VAL A CA 1
ATOM 629 C C . VAL A 1 85 ? 29.925 -26.657 30.821 1.00 30.61 85 VAL A C 1
ATOM 630 O O . VAL A 1 85 ? 29.190 -26.558 29.842 1.00 29.27 85 VAL A O 1
ATOM 634 N N . ALA A 1 86 ? 30.857 -27.599 30.931 1.00 30.89 86 ALA A N 1
ATOM 635 C CA . ALA A 1 86 ? 31.067 -28.595 29.884 1.00 31.17 86 ALA A CA 1
ATOM 636 C C . ALA A 1 86 ? 29.774 -29.358 29.618 1.00 31.91 86 ALA A C 1
ATOM 637 O O . ALA A 1 86 ? 29.472 -29.696 28.470 1.00 32.01 86 ALA A O 1
ATOM 639 N N . ARG A 1 87 ? 29.014 -29.628 30.679 1.00 31.79 87 ARG A N 1
ATOM 640 C CA . ARG A 1 87 ? 27.742 -30.335 30.540 1.00 32.73 87 ARG A CA 1
ATOM 641 C C . ARG A 1 87 ? 26.744 -29.472 29.775 1.00 33.52 87 ARG A C 1
ATOM 642 O O . ARG A 1 87 ? 26.043 -29.958 28.884 1.00 33.73 87 ARG A O 1
ATOM 650 N N . MET A 1 88 ? 26.680 -28.192 30.133 1.00 33.29 88 MET A N 1
ATOM 651 C CA . MET A 1 88 ? 25.778 -27.261 29.463 1.00 32.38 88 MET A CA 1
ATOM 652 C C . MET A 1 88 ? 26.090 -27.274 27.973 1.00 31.35 88 MET A C 1
ATOM 653 O O . MET A 1 88 ? 25.190 -27.293 27.132 1.00 32.43 88 MET A O 1
ATOM 658 N N . PHE A 1 89 ? 27.380 -27.266 27.662 1.00 30.55 89 PHE A N 1
ATOM 659 C CA . PHE A 1 89 ? 27.852 -27.268 26.284 1.00 30.79 89 PHE A CA 1
ATOM 660 C C . PHE A 1 89 ? 27.484 -28.524 25.495 1.00 31.08 89 PHE A C 1
ATOM 661 O O . PHE A 1 89 ? 26.830 -28.436 24.454 1.00 31.54 89 PHE A O 1
ATOM 669 N N . VAL A 1 90 ? 27.904 -29.689 25.978 1.00 31.00 90 VAL A N 1
ATOM 670 C CA . VAL A 1 90 ? 27.627 -30.937 25.270 1.00 31.97 90 VAL A CA 1
ATOM 671 C C . VAL A 1 90 ? 26.149 -31.206 25.010 1.00 31.08 90 VAL A C 1
ATOM 672 O O . VAL A 1 90 ? 25.793 -31.778 23.983 1.00 32.13 90 VAL A O 1
ATOM 676 N N . ASN A 1 91 ? 25.285 -30.778 25.920 1.00 31.51 91 ASN A N 1
ATOM 677 C CA . ASN A 1 91 ? 23.858 -31.016 25.749 1.00 32.03 91 ASN A CA 1
ATOM 678 C C . ASN A 1 91 ? 23.238 -30.068 24.737 1.00 32.12 91 ASN A C 1
ATOM 679 O O . ASN A 1 91 ? 22.182 -30.351 24.179 1.00 32.42 91 ASN A O 1
ATOM 684 N N . THR A 1 92 ? 23.906 -28.946 24.494 1.00 30.80 92 THR A N 1
ATOM 685 C CA . THR A 1 92 ? 23.391 -27.944 23.575 1.00 29.98 92 THR A CA 1
ATOM 686 C C . THR A 1 92 ? 24.017 -27.967 22.180 1.00 29.60 92 THR A C 1
ATOM 687 O O . THR A 1 92 ? 23.424 -27.469 21.229 1.00 29.38 92 THR A O 1
ATOM 691 N N . ALA A 1 93 ? 25.210 -28.540 22.053 1.00 29.48 93 ALA A N 1
ATOM 692 C CA . ALA A 1 93 ? 25.881 -28.606 20.755 1.00 30.33 93 ALA A CA 1
ATOM 693 C C . ALA A 1 93 ? 25.023 -29.267 19.668 1.00 29.69 93 ALA A C 1
ATOM 694 O O . ALA A 1 93 ? 25.019 -28.821 18.521 1.00 29.25 93 ALA A O 1
ATOM 696 N N . PRO A 1 94 ? 24.298 -30.352 20.006 1.00 30.86 94 PRO A N 1
ATOM 697 C CA . PRO A 1 94 ? 23.471 -30.989 18.976 1.00 30.74 94 PRO A CA 1
ATOM 698 C C . PRO A 1 94 ? 22.395 -30.044 18.454 1.00 28.98 94 PRO A C 1
ATOM 699 O O . PRO A 1 94 ? 22.107 -30.019 17.258 1.00 29.77 94 PRO A O 1
ATOM 703 N N . LYS A 1 95 ? 21.801 -29.261 19.346 1.00 29.71 95 LYS A N 1
ATOM 704 C CA . LYS A 1 95 ? 20.766 -28.334 18.914 1.00 29.99 95 LYS A CA 1
ATOM 705 C C . LYS A 1 95 ? 21.356 -27.190 18.095 1.00 28.42 95 LYS A C 1
ATOM 706 O O . LYS A 1 95 ? 20.706 -26.681 17.181 1.00 27.62 95 LYS A O 1
ATOM 712 N N . ALA A 1 96 ? 22.588 -26.790 18.402 1.00 24.88 96 ALA A N 1
ATOM 713 C CA . ALA A 1 96 ? 23.227 -25.729 17.624 1.00 25.64 96 ALA A CA 1
ATOM 714 C C . ALA A 1 96 ? 23.369 -26.190 16.166 1.00 25.03 96 ALA A C 1
ATOM 715 O O . ALA A 1 96 ? 23.058 -25.442 15.242 1.00 25.59 96 ALA A O 1
ATOM 717 N N . ILE A 1 97 ? 23.823 -27.428 15.966 1.00 25.70 97 ILE A N 1
ATOM 718 C CA . ILE A 1 97 ? 24.005 -27.973 14.619 1.00 26.57 97 ILE A CA 1
ATOM 719 C C . ILE A 1 97 ? 22.689 -27.994 13.849 1.00 26.81 97 ILE A C 1
ATOM 720 O O . ILE A 1 97 ? 22.614 -27.581 12.693 1.00 23.90 97 ILE A O 1
ATOM 725 N N . ARG A 1 98 ? 21.653 -28.489 14.509 1.00 28.09 98 ARG A N 1
ATOM 726 C CA . ARG A 1 98 ? 20.341 -28.598 13.893 1.00 28.18 98 ARG A CA 1
ATOM 727 C C . ARG A 1 98 ? 19.703 -27.241 13.623 1.00 28.48 98 ARG A C 1
ATOM 728 O O . ARG A 1 98 ? 18.981 -27.069 12.641 1.00 28.33 98 ARG A O 1
ATOM 736 N N . GLU A 1 99 ? 19.972 -26.261 14.474 1.00 27.81 99 GLU A N 1
ATOM 737 C CA . GLU A 1 99 ? 19.406 -24.945 14.225 1.00 28.05 99 GLU A CA 1
ATOM 738 C C . GLU A 1 99 ? 20.086 -24.356 12.992 1.00 26.97 99 GLU A C 1
ATOM 739 O O . GLU A 1 99 ? 19.436 -23.752 12.139 1.00 25.73 99 GLU A O 1
ATOM 745 N N . LEU A 1 100 ? 21.401 -24.547 12.906 1.00 26.01 100 LEU A N 1
ATOM 746 C CA . LEU A 1 100 ? 22.178 -24.052 11.777 1.00 26.28 100 LEU A CA 1
ATOM 747 C C . LEU A 1 100 ? 21.760 -24.743 10.485 1.00 24.64 100 LEU A C 1
ATOM 748 O O . LEU A 1 100 ? 21.741 -24.117 9.425 1.00 24.72 100 LEU A O 1
ATOM 753 N N . ALA A 1 101 ? 21.434 -26.033 10.563 1.00 24.52 101 ALA A N 1
ATOM 754 C CA . ALA A 1 101 ? 20.992 -26.762 9.368 1.00 25.89 101 ALA A CA 1
ATOM 755 C C . ALA A 1 101 ? 19.677 -26.137 8.896 1.00 25.92 101 ALA A C 1
ATOM 756 O O . ALA A 1 101 ? 19.424 -26.000 7.689 1.00 26.15 101 ALA A O 1
ATOM 758 N N . ALA A 1 102 ? 18.849 -25.742 9.854 1.00 26.82 102 ALA A N 1
ATOM 759 C CA . ALA A 1 102 ? 17.559 -25.124 9.550 1.00 26.83 102 ALA A CA 1
ATOM 760 C C . ALA A 1 102 ? 17.762 -23.738 8.935 1.00 28.05 102 ALA A C 1
ATOM 761 O O . ALA A 1 102 ? 16.921 -23.257 8.163 1.00 27.69 102 ALA A O 1
ATOM 763 N N . TRP A 1 103 ? 18.874 -23.097 9.282 1.00 26.77 103 TRP A N 1
ATOM 764 C CA . TRP A 1 103 ? 19.190 -21.773 8.746 1.00 27.38 103 TRP A CA 1
ATOM 765 C C . TRP A 1 103 ? 19.936 -21.874 7.417 1.00 26.86 103 TRP A C 1
ATOM 766 O O . TRP A 1 103 ? 20.474 -20.888 6.921 1.00 27.53 103 TRP A O 1
ATOM 777 N N . GLY A 1 104 ? 19.988 -23.073 6.853 1.00 26.69 104 GLY A N 1
ATOM 778 C CA . GLY A 1 104 ? 20.639 -23.233 5.563 1.00 25.89 104 GLY A CA 1
ATOM 779 C C . GLY A 1 104 ? 22.092 -23.655 5.484 1.00 24.30 104 GLY A C 1
ATOM 780 O O . GLY A 1 104 ? 22.607 -23.848 4.378 1.00 23.43 104 GLY A O 1
ATOM 781 N N . VAL A 1 105 ? 22.772 -23.795 6.620 1.00 23.46 105 VAL A N 1
ATOM 782 C CA . VAL A 1 105 ? 24.170 -24.224 6.577 1.00 24.42 105 VAL A CA 1
ATOM 783 C C . VAL A 1 105 ? 24.207 -25.564 5.843 1.00 23.89 105 VAL A C 1
ATOM 784 O O . VAL A 1 105 ? 23.585 -26.529 6.266 1.00 24.79 105 VAL A O 1
ATOM 788 N N . PRO A 1 106 ? 24.955 -25.636 4.731 1.00 24.70 106 PRO A N 1
ATOM 789 C CA . PRO A 1 106 ? 25.047 -26.860 3.935 1.00 25.47 106 PRO A CA 1
ATOM 790 C C . PRO A 1 106 ? 25.950 -27.967 4.471 1.00 25.13 106 PRO A C 1
ATOM 791 O O . PRO A 1 106 ? 26.965 -28.295 3.856 1.00 24.57 106 PRO A O 1
ATOM 795 N N . TRP A 1 107 ? 25.569 -28.537 5.611 1.00 24.84 107 TRP A N 1
ATOM 796 C CA . TRP A 1 107 ? 26.331 -29.627 6.215 1.00 26.57 107 TRP A CA 1
ATOM 797 C C . TRP A 1 107 ? 26.449 -30.770 5.217 1.00 26.33 107 TRP A C 1
ATOM 798 O O . TRP A 1 107 ? 25.477 -31.090 4.522 1.00 27.01 107 TRP A O 1
ATOM 809 N N . THR A 1 108 ? 27.630 -31.376 5.144 1.00 25.41 108 THR A N 1
ATOM 810 C CA . THR A 1 108 ? 27.837 -32.506 4.248 1.00 27.45 108 THR A CA 1
ATOM 811 C C . THR A 1 108 ? 26.947 -33.624 4.778 1.00 27.46 108 THR A C 1
ATOM 812 O O . THR A 1 108 ? 26.862 -33.841 5.991 1.00 26.18 108 THR A O 1
ATOM 816 N N . ARG A 1 109 ? 26.254 -34.310 3.875 1.00 29.19 109 ARG A N 1
ATOM 817 C CA . ARG A 1 109 ? 25.349 -35.375 4.283 1.00 28.76 109 ARG A CA 1
ATOM 818 C C . ARG A 1 109 ? 25.847 -36.784 3.979 1.00 29.84 109 ARG A C 1
ATOM 819 O O . ARG A 1 109 ? 26.701 -37.004 3.118 1.00 29.70 109 ARG A O 1
ATOM 827 N N . ILE A 1 110 ? 25.281 -37.736 4.703 1.00 31.17 110 ILE A N 1
ATOM 828 C CA . ILE A 1 110 ? 25.617 -39.141 4.557 1.00 31.91 110 ILE A CA 1
ATOM 829 C C . ILE A 1 110 ? 24.872 -39.741 3.371 1.00 33.15 110 ILE A C 1
ATOM 830 O O . ILE A 1 110 ? 23.708 -39.423 3.139 1.00 34.44 110 ILE A O 1
ATOM 835 N N . HIS A 1 111 ? 25.547 -40.593 2.611 1.00 36.36 111 HIS A N 1
ATOM 836 C CA . HIS A 1 111 ? 24.885 -41.280 1.515 1.00 38.40 111 HIS A CA 1
ATOM 837 C C . HIS A 1 111 ? 25.071 -42.764 1.803 1.00 39.98 111 HIS A C 1
ATOM 838 O O . HIS A 1 111 ? 26.115 -43.178 2.313 1.00 35.93 111 HIS A O 1
ATOM 845 N N . LYS A 1 112 ? 24.043 -43.552 1.502 1.00 42.03 112 LYS A N 1
ATOM 846 C CA . LYS A 1 112 ? 24.081 -44.987 1.749 1.00 45.38 112 LYS A CA 1
ATOM 847 C C . LYS A 1 112 ? 25.176 -45.678 0.949 1.00 46.02 112 LYS A C 1
ATOM 848 O O . LYS A 1 112 ? 25.489 -45.271 -0.169 1.00 45.25 112 LYS A O 1
ATOM 854 N N . GLY A 1 113 ? 25.763 -46.720 1.531 1.00 47.99 113 GLY A N 1
ATOM 855 C CA . GLY A 1 113 ? 26.792 -47.458 0.824 1.00 51.10 113 GLY A CA 1
ATOM 856 C C . GLY A 1 113 ? 28.134 -47.575 1.507 1.00 53.14 113 GLY A C 1
ATOM 857 O O . GLY A 1 113 ? 28.339 -47.047 2.599 1.00 52.92 113 GLY A O 1
ATOM 858 N N . ASP A 1 114 ? 29.048 -48.285 0.852 1.00 56.14 114 ASP A N 1
ATOM 859 C CA . ASP A 1 114 ? 30.393 -48.482 1.372 1.00 59.01 114 ASP A CA 1
ATOM 860 C C . ASP A 1 114 ? 31.184 -47.215 1.118 1.00 60.85 114 ASP A C 1
ATOM 861 O O . ASP A 1 114 ? 30.800 -46.392 0.287 1.00 61.07 114 ASP A O 1
ATOM 866 N N A ARG A 1 115 ? 32.296 -47.063 1.827 0.50 61.99 115 ARG A N 1
ATOM 867 N N B ARG A 1 115 ? 32.293 -47.057 1.830 0.50 61.97 115 ARG A N 1
ATOM 868 C CA A ARG A 1 115 ? 33.120 -45.870 1.696 0.50 63.54 115 ARG A CA 1
ATOM 869 C CA B ARG A 1 115 ? 33.122 -45.872 1.674 0.50 63.50 115 ARG A CA 1
ATOM 870 C C A ARG A 1 115 ? 34.592 -46.144 1.980 0.50 64.64 115 ARG A C 1
ATOM 871 C C B ARG A 1 115 ? 34.588 -46.155 1.968 0.50 64.62 115 ARG A C 1
ATOM 872 O O A ARG A 1 115 ? 34.931 -46.819 2.952 0.50 64.13 115 ARG A O 1
ATOM 873 O O B ARG A 1 115 ? 34.919 -46.843 2.933 0.50 64.12 115 ARG A O 1
ATOM 888 N N . MET A 1 116 ? 35.459 -45.616 1.122 1.00 65.90 116 MET A N 1
ATOM 889 C CA . MET A 1 116 ? 36.897 -45.781 1.285 1.00 68.59 116 MET A CA 1
ATOM 890 C C . MET A 1 116 ? 37.309 -44.819 2.393 1.00 69.60 116 MET A C 1
ATOM 891 O O . MET A 1 116 ? 37.390 -43.611 2.173 1.00 70.20 116 MET A O 1
ATOM 896 N N . ALA A 1 117 ? 37.562 -45.346 3.585 1.00 70.46 117 ALA A N 1
ATOM 897 C CA . ALA A 1 117 ? 37.939 -44.493 4.702 1.00 71.36 117 ALA A CA 1
ATOM 898 C C . ALA A 1 117 ? 39.220 -44.928 5.403 1.00 71.80 117 ALA A C 1
ATOM 899 O O . ALA A 1 117 ? 39.622 -46.091 5.329 1.00 71.92 117 ALA A O 1
ATOM 901 N N . ILE A 1 118 ? 39.853 -43.973 6.081 1.00 72.11 118 ILE A N 1
ATOM 902 C CA . ILE A 1 118 ? 41.084 -44.219 6.823 1.00 72.51 118 ILE A CA 1
ATOM 903 C C . ILE A 1 118 ? 40.750 -44.281 8.309 1.00 72.69 118 ILE A C 1
ATOM 904 O O . ILE A 1 118 ? 40.127 -43.366 8.848 1.00 72.66 118 ILE A O 1
ATOM 909 N N . ILE A 1 119 ? 41.165 -45.358 8.966 1.00 73.25 119 ILE A N 1
ATOM 910 C CA . ILE A 1 119 ? 40.904 -45.526 10.389 1.00 73.92 119 ILE A CA 1
ATOM 911 C C . ILE A 1 119 ? 42.212 -45.601 11.167 1.00 75.03 119 ILE A C 1
ATOM 912 O O . ILE A 1 119 ? 42.268 -45.236 12.343 1.00 75.39 119 ILE A O 1
ATOM 917 N N . ASN A 1 120 ? 43.265 -46.068 10.503 1.00 76.08 120 ASN A N 1
ATOM 918 C CA . ASN A 1 120 ? 44.577 -46.186 11.132 1.00 76.98 120 ASN A CA 1
ATOM 919 C C . ASN A 1 120 ? 44.515 -47.115 12.343 1.00 77.81 120 ASN A C 1
ATOM 920 O O . ASN A 1 120 ? 44.844 -46.729 13.467 1.00 77.83 120 ASN A O 1
ATOM 925 N N . ALA A 1 121 ? 44.087 -48.345 12.084 1.00 78.41 121 ALA A N 1
ATOM 926 C CA . ALA A 1 121 ? 43.948 -49.388 13.095 1.00 78.75 121 ALA A CA 1
ATOM 927 C C . ALA A 1 121 ? 43.316 -50.552 12.344 1.00 79.17 121 ALA A C 1
ATOM 928 O O . ALA A 1 121 ? 43.499 -51.721 12.687 1.00 79.44 121 ALA A O 1
ATOM 930 N N . GLN A 1 122 ? 42.574 -50.186 11.303 1.00 79.30 122 GLN A N 1
ATOM 931 C CA . GLN A 1 122 ? 41.875 -51.103 10.412 1.00 78.95 122 GLN A CA 1
ATOM 932 C C . GLN A 1 122 ? 41.287 -50.242 9.300 1.00 78.52 122 GLN A C 1
ATOM 933 O O . GLN A 1 122 ? 40.069 -50.077 9.207 1.00 78.69 122 GLN A O 1
ATOM 939 N N . LYS A 1 123 ? 42.171 -49.682 8.476 1.00 77.47 123 LYS A N 1
ATOM 940 C CA . LYS A 1 123 ? 41.786 -48.816 7.361 1.00 76.22 123 LYS A CA 1
ATOM 941 C C . LYS A 1 123 ? 40.899 -49.532 6.344 1.00 74.94 123 LYS A C 1
ATOM 942 O O . LYS A 1 123 ? 41.103 -49.423 5.133 1.00 74.94 123 LYS A O 1
ATOM 948 N N . THR A 1 124 ? 39.909 -50.256 6.853 1.00 73.11 124 THR A N 1
ATOM 949 C CA . THR A 1 124 ? 38.975 -51.005 6.025 1.00 71.06 124 THR A CA 1
ATOM 950 C C . THR A 1 124 ? 37.942 -50.067 5.411 1.00 68.63 124 THR A C 1
ATOM 951 O O . THR A 1 124 ? 38.153 -48.856 5.340 1.00 68.69 124 THR A O 1
ATOM 955 N N . THR A 1 125 ? 36.829 -50.637 4.965 1.00 66.11 125 THR A N 1
ATOM 956 C CA . THR A 1 125 ? 35.755 -49.865 4.359 1.00 63.60 125 THR A CA 1
ATOM 957 C C . THR A 1 125 ? 34.677 -49.607 5.401 1.00 61.11 125 THR A C 1
ATOM 958 O O . THR A 1 125 ? 34.474 -50.411 6.313 1.00 61.35 125 THR A O 1
ATOM 962 N N . ILE A 1 126 ? 33.993 -48.478 5.267 1.00 57.96 126 ILE A N 1
ATOM 963 C CA . ILE A 1 126 ? 32.923 -48.131 6.188 1.00 53.98 126 ILE A CA 1
ATOM 964 C C . ILE A 1 126 ? 31.609 -48.161 5.417 1.00 51.91 126 ILE A C 1
ATOM 965 O O . ILE A 1 126 ? 31.538 -47.700 4.279 1.00 51.79 126 ILE A O 1
ATOM 970 N N . THR A 1 127 ? 30.575 -48.717 6.035 1.00 48.54 127 THR A N 1
ATOM 971 C CA . THR A 1 127 ? 29.272 -48.798 5.395 1.00 45.58 127 THR A CA 1
ATOM 972 C C . THR A 1 127 ? 28.246 -47.969 6.154 1.00 43.73 127 THR A C 1
ATOM 973 O O . THR A 1 127 ? 28.179 -48.015 7.380 1.00 43.57 127 THR A O 1
ATOM 977 N N . GLU A 1 128 ? 27.457 -47.201 5.415 1.00 40.97 128 GLU A N 1
ATOM 978 C CA . GLU A 1 128 ? 26.416 -46.374 6.016 1.00 39.00 128 GLU A CA 1
ATOM 979 C C . GLU A 1 128 ? 25.071 -46.975 5.607 1.00 37.94 128 GLU A C 1
ATOM 980 O O . GLU A 1 128 ? 24.775 -47.082 4.417 1.00 34.70 128 GLU A O 1
ATOM 986 N N . GLU A 1 129 ? 24.270 -47.370 6.593 1.00 37.18 129 GLU A N 1
ATOM 987 C CA . GLU A 1 129 ? 22.964 -47.963 6.328 1.00 38.49 129 GLU A CA 1
ATOM 988 C C . GLU A 1 129 ? 22.011 -46.975 5.667 1.00 39.11 129 GLU A C 1
ATOM 989 O O . GLU A 1 129 ? 22.243 -45.765 5.672 1.00 37.94 129 GLU A O 1
ATOM 995 N N . ASP A 1 130 ? 20.927 -47.502 5.109 1.00 38.79 130 ASP A N 1
ATOM 996 C CA . ASP A 1 130 ? 19.932 -46.674 4.439 1.00 38.56 130 ASP A CA 1
ATOM 997 C C . ASP A 1 130 ? 19.208 -45.695 5.353 1.00 36.90 130 ASP A C 1
ATOM 998 O O . ASP A 1 130 ? 18.872 -44.589 4.931 1.00 37.94 130 ASP A O 1
ATOM 1003 N N . PHE A 1 131 ? 18.967 -46.083 6.599 1.00 36.34 131 PHE A N 1
ATOM 1004 C CA . PHE A 1 131 ? 18.271 -45.189 7.517 1.00 37.33 131 PHE A CA 1
ATOM 1005 C C . PHE A 1 131 ? 19.136 -44.007 7.968 1.00 36.82 131 PHE A C 1
ATOM 1006 O O . PHE A 1 131 ? 18.660 -43.122 8.687 1.00 37.21 131 PHE A O 1
ATOM 1014 N N . ARG A 1 132 ? 20.398 -43.992 7.535 1.00 34.97 132 ARG A N 1
ATOM 1015 C CA . ARG A 1 132 ? 21.329 -42.916 7.886 1.00 33.74 132 ARG A CA 1
ATOM 1016 C C . ARG A 1 132 ? 21.477 -41.942 6.711 1.00 34.03 132 ARG A C 1
ATOM 1017 O O . ARG A 1 132 ? 21.999 -40.833 6.868 1.00 31.90 132 ARG A O 1
ATOM 1025 N N . HIS A 1 133 ? 21.022 -42.366 5.533 1.00 32.16 133 HIS A N 1
ATOM 1026 C CA . HIS A 1 133 ? 21.130 -41.547 4.331 1.00 31.98 133 HIS A CA 1
ATOM 1027 C C . HIS A 1 133 ? 20.462 -40.177 4.469 1.00 31.18 133 HIS A C 1
ATOM 1028 O O . HIS A 1 133 ? 19.332 -40.059 4.954 1.00 30.77 133 HIS A O 1
ATOM 1035 N N . GLY A 1 134 ? 21.188 -39.138 4.059 1.00 31.36 134 GLY A N 1
ATOM 1036 C CA . GLY A 1 134 ? 20.652 -37.788 4.107 1.00 30.53 134 GLY A CA 1
ATOM 1037 C C . GLY A 1 134 ? 20.785 -37.029 5.415 1.00 29.76 134 GLY A C 1
ATOM 1038 O O . GLY A 1 134 ? 20.422 -35.855 5.486 1.00 29.89 134 GLY A O 1
ATOM 1039 N N . LEU A 1 135 ? 21.296 -37.683 6.449 1.00 29.23 135 LEU A N 1
ATOM 1040 C CA . LEU A 1 135 ? 21.466 -37.029 7.746 1.00 29.17 135 LEU A CA 1
ATOM 1041 C C . LEU A 1 135 ? 22.835 -36.358 7.785 1.00 27.94 135 LEU A C 1
ATOM 1042 O O . LEU A 1 135 ? 23.675 -36.595 6.919 1.00 29.20 135 LEU A O 1
ATOM 1047 N N . ILE A 1 136 ? 23.066 -35.525 8.790 1.00 29.06 136 ILE A N 1
ATOM 1048 C CA . ILE A 1 136 ? 24.340 -34.815 8.886 1.00 29.10 136 ILE A CA 1
ATOM 1049 C C . ILE A 1 136 ? 25.501 -35.757 9.171 1.00 28.39 136 ILE A C 1
ATOM 1050 O O . ILE A 1 136 ? 25.457 -36.552 10.112 1.00 29.44 136 ILE A O 1
ATOM 1055 N N . HIS A 1 137 ? 26.534 -35.659 8.341 1.00 28.13 137 HIS A N 1
ATOM 1056 C CA . HIS A 1 137 ? 27.713 -36.505 8.451 1.00 30.16 137 HIS A CA 1
ATOM 1057 C C . HIS A 1 137 ? 28.691 -36.022 9.507 1.00 31.30 137 HIS A C 1
ATOM 1058 O O . HIS A 1 137 ? 28.506 -34.963 10.109 1.00 30.61 137 HIS A O 1
ATOM 1065 N N . SER A 1 138 ? 29.733 -36.817 9.731 1.00 31.64 138 SER A N 1
ATOM 1066 C CA . SER A 1 138 ? 30.759 -36.473 10.704 1.00 33.47 138 SER A CA 1
ATOM 1067 C C . SER A 1 138 ? 32.055 -37.133 10.296 1.00 34.37 138 SER A C 1
ATOM 1068 O O . SER A 1 138 ? 32.051 -38.152 9.609 1.00 34.28 138 SER A O 1
ATOM 1071 N N A ARG A 1 139 ? 33.172 -36.552 10.716 0.50 34.16 139 ARG A N 1
ATOM 1072 N N B ARG A 1 139 ? 33.171 -36.558 10.720 0.50 34.01 139 ARG A N 1
ATOM 1073 C CA A ARG A 1 139 ? 34.468 -37.107 10.367 0.50 35.01 139 ARG A CA 1
ATOM 1074 C CA B ARG A 1 139 ? 34.458 -37.132 10.381 0.50 34.78 139 ARG A CA 1
ATOM 1075 C C A ARG A 1 139 ? 35.367 -37.239 11.585 0.50 33.94 139 ARG A C 1
ATOM 1076 C C B ARG A 1 139 ? 35.379 -37.220 11.582 0.50 33.79 139 ARG A C 1
ATOM 1077 O O A ARG A 1 139 ? 35.023 -36.796 12.682 0.50 32.28 139 ARG A O 1
ATOM 1078 O O B ARG A 1 139 ? 35.058 -36.735 12.668 0.50 32.13 139 ARG A O 1
ATOM 1093 N N . ASP A 1 140 ? 36.523 -37.855 11.369 1.00 34.31 140 ASP A N 1
ATOM 1094 C CA . ASP A 1 140 ? 37.508 -38.058 12.412 1.00 35.09 140 ASP A CA 1
ATOM 1095 C C . ASP A 1 140 ? 38.317 -36.781 12.584 1.00 35.13 140 ASP A C 1
ATOM 1096 O O . ASP A 1 140 ? 39.051 -36.371 11.687 1.00 35.51 140 ASP A O 1
ATOM 1101 N N . PHE A 1 141 ? 38.167 -36.156 13.745 1.00 36.10 141 PHE A N 1
ATOM 1102 C CA . PHE A 1 141 ? 38.856 -34.915 14.040 1.00 37.67 141 PHE A CA 1
ATOM 1103 C C . PHE A 1 141 ? 38.891 -34.702 15.549 1.00 38.52 141 PHE A C 1
ATOM 1104 O O . PHE A 1 141 ? 37.924 -35.019 16.243 1.00 38.59 141 PHE A O 1
ATOM 1112 N N . GLY A 1 142 ? 40.003 -34.170 16.055 1.00 39.37 142 GLY A N 1
ATOM 1113 C CA . GLY A 1 142 ? 40.119 -33.920 17.483 1.00 39.58 142 GLY A CA 1
ATOM 1114 C C . GLY A 1 142 ? 40.541 -35.114 18.326 1.00 40.11 142 GLY A C 1
ATOM 1115 O O . GLY A 1 142 ? 40.551 -35.036 19.557 1.00 40.72 142 GLY A O 1
ATOM 1116 N N . GLY A 1 143 ? 40.876 -36.223 17.675 1.00 39.84 143 GLY A N 1
ATOM 1117 C CA . GLY A 1 143 ? 41.313 -37.405 18.400 1.00 40.27 143 GLY A CA 1
ATOM 1118 C C . GLY A 1 143 ? 40.262 -38.134 19.223 1.00 41.03 143 GLY A C 1
ATOM 1119 O O . GLY A 1 143 ? 40.606 -38.947 20.082 1.00 40.66 143 GLY A O 1
ATOM 1120 N N . THR A 1 144 ? 38.985 -37.865 18.974 1.00 40.28 144 THR A N 1
ATOM 1121 C CA . THR A 1 144 ? 37.923 -38.537 19.719 1.00 39.40 144 THR A CA 1
ATOM 1122 C C . THR A 1 144 ? 37.630 -39.907 19.105 1.00 39.65 144 THR A C 1
ATOM 1123 O O . THR A 1 144 ? 37.683 -40.071 17.882 1.00 38.98 144 THR A O 1
ATOM 1127 N N . LYS A 1 145 ? 37.323 -40.887 19.952 1.00 39.90 145 LYS A N 1
ATOM 1128 C CA . LYS A 1 145 ? 37.030 -42.238 19.476 1.00 41.05 145 LYS A CA 1
ATOM 1129 C C . LYS A 1 145 ? 35.806 -42.222 18.569 1.00 40.29 145 LYS A C 1
ATOM 1130 O O . LYS A 1 145 ? 35.798 -42.824 17.493 1.00 39.10 145 LYS A O 1
ATOM 1136 N N . LYS A 1 146 ? 34.769 -41.529 19.018 1.00 39.44 146 LYS A N 1
ATOM 1137 C CA . LYS A 1 146 ? 33.543 -41.413 18.251 1.00 39.43 146 LYS A CA 1
ATOM 1138 C C . LYS A 1 146 ? 33.705 -40.216 17.307 1.00 39.03 146 LYS A C 1
ATOM 1139 O O . LYS A 1 146 ? 33.986 -39.103 17.753 1.00 37.85 146 LYS A O 1
ATOM 1145 N N . TRP A 1 147 ? 33.553 -40.452 16.005 1.00 37.77 147 TRP A N 1
ATOM 1146 C CA . TRP A 1 147 ? 33.670 -39.387 15.012 1.00 35.24 147 TRP A CA 1
ATOM 1147 C C . TRP A 1 147 ? 32.424 -38.514 15.104 1.00 34.50 147 TRP A C 1
ATOM 1148 O O . TRP A 1 147 ? 31.345 -38.921 14.677 1.00 34.82 147 TRP A O 1
ATOM 1159 N N . ARG A 1 148 ? 32.562 -37.315 15.661 1.00 32.37 148 ARG A N 1
ATOM 1160 C CA . ARG A 1 148 ? 31.402 -36.441 15.806 1.00 30.82 148 ARG A CA 1
ATOM 1161 C C . ARG A 1 148 ? 31.625 -35.030 15.280 1.00 29.33 148 ARG A C 1
ATOM 1162 O O . ARG A 1 148 ? 30.862 -34.121 15.596 1.00 30.15 148 ARG A O 1
ATOM 1170 N N . THR A 1 149 ? 32.660 -34.845 14.475 1.00 29.12 149 THR A N 1
ATOM 1171 C CA . THR A 1 149 ? 32.940 -33.526 13.930 1.00 29.06 149 THR A CA 1
ATOM 1172 C C . THR A 1 149 ? 32.152 -33.313 12.639 1.00 28.70 149 THR A C 1
ATOM 1173 O O . THR A 1 149 ? 32.382 -33.991 11.631 1.00 26.71 149 THR A O 1
ATOM 1177 N N . CYS A 1 150 ? 31.210 -32.375 12.691 1.00 27.95 150 CYS A N 1
ATOM 1178 C CA . CYS A 1 150 ? 30.373 -32.056 11.544 1.00 29.39 150 CYS A CA 1
ATOM 1179 C C . CYS A 1 150 ? 31.074 -31.009 10.693 1.00 29.82 150 CYS A C 1
ATOM 1180 O O . CYS A 1 150 ? 31.877 -30.221 11.205 1.00 31.69 150 CYS A O 1
ATOM 1183 N N . TYR A 1 151 ? 30.770 -30.992 9.399 1.00 27.92 151 TYR A N 1
ATOM 1184 C CA . TYR A 1 151 ? 31.433 -30.066 8.490 1.00 28.79 151 TYR A CA 1
ATOM 1185 C C . TYR A 1 151 ? 30.652 -29.800 7.207 1.00 29.78 151 TYR A C 1
ATOM 1186 O O . TYR A 1 151 ? 29.794 -30.590 6.802 1.00 30.15 151 TYR A O 1
ATOM 1195 N N . THR A 1 152 ? 30.952 -28.671 6.576 1.00 28.62 152 THR A N 1
ATOM 1196 C CA . THR A 1 152 ? 30.337 -28.310 5.301 1.00 28.02 152 THR A CA 1
ATOM 1197 C C . THR A 1 152 ? 31.520 -28.357 4.355 1.00 27.29 152 THR A C 1
ATOM 1198 O O . THR A 1 152 ? 32.162 -27.342 4.095 1.00 28.43 152 THR A O 1
ATOM 1202 N N . ALA A 1 153 ? 31.826 -29.551 3.860 1.00 27.11 153 ALA A N 1
ATOM 1203 C CA . ALA A 1 153 ? 32.967 -29.739 2.981 1.00 27.64 153 ALA A CA 1
ATOM 1204 C C . ALA A 1 153 ? 34.206 -29.142 3.655 1.00 28.28 153 ALA A C 1
ATOM 1205 O O . ALA A 1 153 ? 34.485 -29.444 4.813 1.00 27.98 153 ALA A O 1
ATOM 1207 N N . ASP A 1 154 ? 34.924 -28.271 2.954 1.00 29.38 154 ASP A N 1
ATOM 1208 C CA . ASP A 1 154 ? 36.144 -27.690 3.510 1.00 31.48 154 ASP A CA 1
ATOM 1209 C C . ASP A 1 154 ? 36.076 -26.229 3.968 1.00 30.66 154 ASP A C 1
ATOM 1210 O O . ASP A 1 154 ? 37.116 -25.577 4.096 1.00 31.51 154 ASP A O 1
ATOM 1215 N N . ALA A 1 155 ? 34.875 -25.711 4.217 1.00 27.76 155 ALA A N 1
ATOM 1216 C CA . ALA A 1 155 ? 34.731 -24.326 4.670 1.00 26.15 155 ALA A CA 1
ATOM 1217 C C . ALA A 1 155 ? 33.641 -24.200 5.736 1.00 25.76 155 ALA A C 1
ATOM 1218 O O . ALA A 1 155 ? 32.735 -23.374 5.605 1.00 24.22 155 ALA A O 1
ATOM 1220 N N . THR A 1 156 ? 33.741 -24.998 6.800 1.00 24.68 156 THR A N 1
ATOM 1221 C CA . THR A 1 156 ? 32.735 -25.001 7.861 1.00 24.79 156 THR A CA 1
ATOM 1222 C C . THR A 1 156 ? 32.562 -23.661 8.581 1.00 26.26 156 THR A C 1
ATOM 1223 O O . THR A 1 156 ? 31.438 -23.151 8.692 1.00 25.02 156 THR A O 1
ATOM 1227 N N . GLY A 1 157 ? 33.664 -23.099 9.080 1.00 24.97 157 GLY A N 1
ATOM 1228 C CA . GLY A 1 157 ? 33.580 -21.820 9.765 1.00 24.35 157 GLY A CA 1
ATOM 1229 C C . GLY A 1 157 ? 32.921 -20.792 8.864 1.00 23.00 157 GLY A C 1
ATOM 1230 O O . GLY A 1 157 ? 32.073 -20.004 9.293 1.00 23.40 157 GLY A O 1
ATOM 1231 N N . HIS A 1 158 ? 33.309 -20.812 7.596 1.00 21.49 158 HIS A N 1
ATOM 1232 C CA . HIS A 1 158 ? 32.767 -19.884 6.616 1.00 22.43 158 HIS A CA 1
ATOM 1233 C C . HIS A 1 158 ? 31.238 -19.934 6.495 1.00 22.01 158 HIS A C 1
ATOM 1234 O O . HIS A 1 158 ? 30.562 -18.903 6.620 1.00 19.83 158 HIS A O 1
ATOM 1241 N N . THR A 1 159 ? 30.694 -21.122 6.255 1.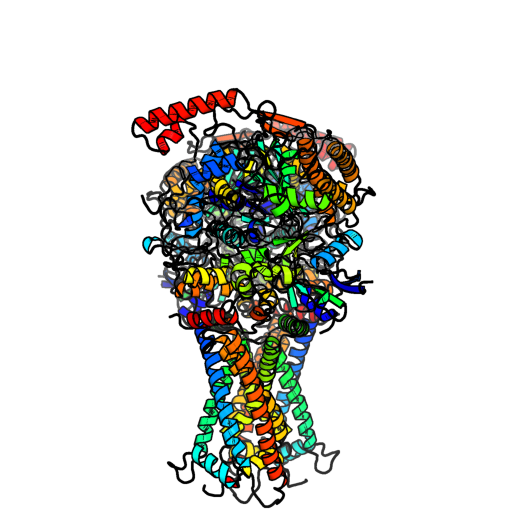00 20.10 159 THR A N 1
ATOM 1242 C CA . THR A 1 159 ? 29.249 -21.245 6.084 1.00 22.31 159 THR A CA 1
ATOM 1243 C C . THR A 1 159 ? 28.488 -20.967 7.368 1.00 22.81 159 THR A C 1
ATOM 1244 O O . THR A 1 159 ? 27.394 -20.407 7.348 1.00 24.26 159 THR A O 1
ATOM 1248 N N . MET A 1 160 ? 29.069 -21.348 8.495 1.00 22.94 160 MET A N 1
ATOM 1249 C CA . MET A 1 160 ? 28.413 -21.109 9.777 1.00 22.69 160 MET A CA 1
ATOM 1250 C C . MET A 1 160 ? 28.322 -19.617 10.059 1.00 22.40 160 MET A C 1
ATOM 1251 O O . MET A 1 160 ? 27.261 -19.104 10.429 1.00 21.96 160 MET A O 1
ATOM 1256 N N . LEU A 1 161 ? 29.443 -18.924 9.878 1.00 22.67 161 LEU A N 1
ATOM 1257 C CA . LEU A 1 161 ? 29.499 -17.492 10.121 1.00 20.37 161 LEU A CA 1
ATOM 1258 C C . LEU A 1 161 ? 28.516 -16.761 9.204 1.00 21.28 161 LEU A C 1
ATOM 1259 O O . LEU A 1 161 ? 27.783 -15.888 9.654 1.00 22.13 161 LEU A O 1
ATOM 1264 N N . PHE A 1 162 ? 28.508 -17.112 7.924 1.00 21.48 162 PHE A N 1
ATOM 1265 C CA . PHE A 1 162 ? 27.591 -16.465 6.991 1.00 23.47 162 PHE A CA 1
ATOM 1266 C C . PHE A 1 162 ? 26.124 -16.656 7.363 1.00 23.22 162 PHE A C 1
ATOM 1267 O O . PHE A 1 162 ? 25.336 -15.728 7.237 1.00 25.12 162 PHE A O 1
ATOM 1275 N N . ALA A 1 163 ? 25.755 -17.841 7.837 1.00 23.38 163 ALA A N 1
ATOM 1276 C CA . ALA A 1 163 ? 24.360 -18.096 8.208 1.00 22.01 163 ALA A CA 1
ATOM 1277 C C . ALA A 1 163 ? 23.947 -17.231 9.397 1.00 24.01 163 ALA A C 1
ATOM 1278 O O . ALA A 1 163 ? 22.865 -16.630 9.419 1.00 22.54 163 ALA A O 1
ATOM 1280 N N . VAL A 1 164 ? 24.814 -17.172 10.400 1.00 21.85 164 VAL A N 1
ATOM 1281 C CA . VAL A 1 164 ? 24.491 -16.400 11.586 1.00 21.99 164 VAL A CA 1
ATOM 1282 C C . VAL A 1 164 ? 24.451 -14.909 11.278 1.00 21.74 164 VAL A C 1
ATOM 1283 O O . VAL A 1 164 ? 23.581 -14.193 11.771 1.00 22.51 164 VAL A O 1
ATOM 1287 N N . ALA A 1 165 ? 25.381 -14.449 10.446 1.00 21.89 165 ALA A N 1
ATOM 1288 C CA . ALA A 1 165 ? 25.427 -13.039 10.066 1.00 22.02 165 ALA A CA 1
ATOM 1289 C C . ALA A 1 165 ? 24.163 -12.690 9.300 1.00 22.23 165 ALA A C 1
ATOM 1290 O O . ALA A 1 165 ? 23.569 -11.623 9.507 1.00 23.04 165 ALA A O 1
ATOM 1292 N N . ASN A 1 166 ? 23.739 -13.594 8.421 1.00 23.29 166 ASN A N 1
ATOM 1293 C CA . ASN A 1 166 ? 22.539 -13.360 7.628 1.00 22.71 166 ASN A CA 1
ATOM 1294 C C . ASN A 1 166 ? 21.290 -13.323 8.509 1.00 23.60 166 ASN A C 1
ATOM 1295 O O . ASN A 1 166 ? 20.360 -12.564 8.238 1.00 23.25 166 ASN A O 1
ATOM 1300 N N . GLU A 1 167 ? 21.254 -14.144 9.555 1.00 24.90 167 GLU A N 1
ATOM 1301 C CA . GLU A 1 167 ? 20.109 -14.134 10.466 1.00 23.30 167 GLU A CA 1
ATOM 1302 C C . GLU A 1 167 ? 20.056 -12.785 11.178 1.00 23.62 167 GLU A C 1
ATOM 1303 O O . GLU A 1 167 ? 18.974 -12.248 11.468 1.00 20.87 167 GLU A O 1
ATOM 1309 N N . CYS A 1 168 ? 21.230 -12.238 11.479 1.00 21.94 168 CYS A N 1
ATOM 1310 C CA . CYS A 1 168 ? 21.291 -10.934 12.125 1.00 22.55 168 CYS A CA 1
ATOM 1311 C C . CYS A 1 168 ? 20.711 -9.881 11.178 1.00 22.26 168 CYS A C 1
ATOM 1312 O O . CYS A 1 168 ? 19.975 -8.997 11.602 1.00 23.95 168 CYS A O 1
ATOM 1315 N N . LEU A 1 169 ? 21.039 -9.981 9.897 1.00 20.67 169 LEU A N 1
ATOM 1316 C CA . LEU A 1 169 ? 20.528 -9.028 8.923 1.00 23.83 169 LEU A CA 1
ATOM 1317 C C . LEU A 1 169 ? 19.015 -9.199 8.797 1.00 26.11 169 LEU A C 1
ATOM 1318 O O . LEU A 1 169 ? 18.279 -8.218 8.690 1.00 25.44 169 LEU A O 1
ATOM 1323 N N . LYS A 1 170 ? 18.557 -10.445 8.817 1.00 24.88 170 LYS A N 1
ATOM 1324 C CA . LYS A 1 170 ? 17.127 -10.724 8.726 1.00 26.35 170 LYS A CA 1
ATOM 1325 C C . LYS A 1 170 ? 16.370 -10.065 9.881 1.00 27.73 170 LYS A C 1
ATOM 1326 O O . LYS A 1 170 ? 15.311 -9.473 9.692 1.00 28.08 170 LYS A O 1
ATOM 1332 N N . LEU A 1 171 ? 16.930 -10.172 11.078 1.00 26.44 171 LEU A N 1
ATOM 1333 C CA . LEU A 1 171 ? 16.309 -9.630 12.277 1.00 27.99 171 LEU A CA 1
ATOM 1334 C C . LEU A 1 171 ? 16.450 -8.126 12.501 1.00 27.56 171 LEU A C 1
ATOM 1335 O O . LEU A 1 171 ? 15.834 -7.577 13.411 1.00 28.72 171 LEU A O 1
ATOM 1340 N N . GLY A 1 172 ? 17.253 -7.455 11.689 1.00 26.54 172 GLY A N 1
ATOM 1341 C CA . GLY A 1 172 ? 17.403 -6.020 11.857 1.00 26.88 172 GLY A CA 1
ATOM 1342 C C . GLY A 1 172 ? 18.424 -5.590 12.888 1.00 26.58 172 GLY A C 1
ATOM 1343 O O . GLY A 1 172 ? 18.372 -4.469 13.401 1.00 24.64 172 GLY A O 1
ATOM 1344 N N . VAL A 1 173 ? 19.351 -6.483 13.214 1.00 25.23 173 VAL A N 1
ATOM 1345 C CA . VAL A 1 173 ? 20.398 -6.150 14.162 1.00 23.73 173 VAL A CA 1
ATOM 1346 C C . VAL A 1 173 ? 21.228 -5.026 13.547 1.00 23.40 173 VAL A C 1
ATOM 1347 O O . VAL A 1 173 ? 21.483 -5.020 12.344 1.00 23.69 173 VAL A O 1
ATOM 1351 N N . SER A 1 174 ? 21.641 -4.062 14.359 1.00 21.74 174 SER A N 1
ATOM 1352 C CA . SER A 1 174 ? 22.459 -2.981 13.834 1.00 24.80 174 SER A CA 1
ATOM 1353 C C . SER A 1 174 ? 23.905 -3.458 13.840 1.00 25.57 174 SER A C 1
ATOM 1354 O O . SER A 1 174 ? 24.496 -3.627 14.904 1.00 27.99 174 SER A O 1
ATOM 1357 N N . ILE A 1 175 ? 24.453 -3.705 12.654 1.00 24.64 175 ILE A N 1
ATOM 1358 C CA . ILE A 1 175 ? 25.843 -4.149 12.516 1.00 25.35 175 ILE A CA 1
ATOM 1359 C C . ILE A 1 175 ? 26.665 -2.908 12.155 1.00 24.83 175 ILE A C 1
ATOM 1360 O O . ILE A 1 175 ? 26.470 -2.310 11.092 1.00 24.40 175 ILE A O 1
ATOM 1365 N N . GLN A 1 176 ? 27.590 -2.526 13.028 1.00 22.60 176 GLN A N 1
ATOM 1366 C CA . GLN A 1 176 ? 28.405 -1.342 12.784 1.00 21.06 176 GLN A CA 1
ATOM 1367 C C . GLN A 1 176 ? 29.878 -1.726 12.775 1.00 20.54 176 GLN A C 1
ATOM 1368 O O . GLN A 1 176 ? 30.471 -1.937 13.827 1.00 19.54 176 GLN A O 1
ATOM 1374 N N . ASP A 1 177 ? 30.468 -1.797 11.584 1.00 20.82 177 ASP A N 1
ATOM 1375 C CA . ASP A 1 177 ? 31.867 -2.202 11.473 1.00 20.88 177 ASP A CA 1
ATOM 1376 C C . ASP A 1 177 ? 32.855 -1.041 11.500 1.00 21.88 177 ASP A C 1
ATOM 1377 O O . ASP A 1 177 ? 32.454 0.118 11.597 1.00 20.73 177 ASP A O 1
ATOM 1382 N N . ARG A 1 178 ? 34.147 -1.370 11.432 1.00 20.70 178 ARG A N 1
ATOM 1383 C CA . ARG A 1 178 ? 35.215 -0.372 11.491 1.00 21.58 178 ARG A CA 1
ATOM 1384 C C . ARG A 1 178 ? 34.944 0.509 12.710 1.00 20.81 178 ARG A C 1
ATOM 1385 O O . ARG A 1 178 ? 35.053 1.740 12.690 1.00 20.17 178 ARG A O 1
ATOM 1393 N N . LYS A 1 179 ? 34.605 -0.174 13.789 1.00 23.13 179 LYS A N 1
ATOM 1394 C CA . LYS A 1 179 ? 34.306 0.465 15.054 1.00 24.93 179 LYS A CA 1
ATOM 1395 C C . LYS A 1 179 ? 35.053 -0.354 16.098 1.00 24.32 179 LYS A C 1
ATOM 1396 O O . LYS A 1 179 ? 34.907 -1.574 16.158 1.00 26.89 179 LYS A O 1
ATOM 1402 N N . GLU A 1 180 ? 35.855 0.309 16.923 1.00 23.69 180 GLU A N 1
ATOM 1403 C CA . GLU A 1 180 ? 36.637 -0.396 17.926 1.00 21.70 180 GLU A CA 1
ATOM 1404 C C . GLU A 1 180 ? 36.364 0.049 19.358 1.00 21.27 180 GLU A C 1
ATOM 1405 O O . GLU A 1 180 ? 36.416 1.239 19.676 1.00 21.84 180 GLU A O 1
ATOM 1411 N N . ALA A 1 181 ? 36.056 -0.915 20.218 1.00 19.31 181 ALA A N 1
ATOM 1412 C CA . ALA A 1 181 ? 35.820 -0.614 21.621 1.00 20.97 181 ALA A CA 1
ATOM 1413 C C . ALA A 1 181 ? 37.221 -0.441 22.206 1.00 21.39 181 ALA A C 1
ATOM 1414 O O . ALA A 1 181 ? 38.041 -1.343 22.105 1.00 22.17 181 ALA A O 1
ATOM 1416 N N . ILE A 1 182 ? 37.497 0.713 22.797 1.00 21.37 182 ILE A N 1
ATOM 1417 C CA . ILE A 1 182 ? 38.818 0.961 23.374 1.00 23.57 182 ILE A CA 1
ATOM 1418 C C . ILE A 1 182 ? 38.769 1.083 24.899 1.00 25.01 182 ILE A C 1
ATOM 1419 O O . ILE A 1 182 ? 39.805 1.169 25.551 1.00 24.39 182 ILE A O 1
ATOM 1424 N N . ALA A 1 183 ? 37.566 1.077 25.464 1.00 23.43 183 ALA A N 1
ATOM 1425 C CA . ALA A 1 183 ? 37.407 1.172 26.911 1.00 24.54 183 ALA A CA 1
ATOM 1426 C C . ALA A 1 183 ? 35.986 0.821 27.307 1.00 25.98 183 ALA A C 1
ATOM 1427 O O . ALA A 1 183 ? 35.055 0.999 26.528 1.00 25.04 183 ALA A O 1
ATOM 1429 N N . LEU A 1 184 ? 35.822 0.294 28.515 1.00 25.36 184 LEU A N 1
ATOM 1430 C CA . LEU A 1 184 ? 34.499 -0.041 28.998 1.00 26.45 184 LEU A CA 1
ATOM 1431 C C . LEU A 1 184 ? 34.067 1.045 29.968 1.00 27.34 184 LEU A C 1
ATOM 1432 O O . LEU A 1 184 ? 34.877 1.557 30.733 1.00 26.25 184 LEU A O 1
ATOM 1437 N N . ILE A 1 185 ? 32.790 1.397 29.918 1.00 27.01 185 ILE A N 1
ATOM 1438 C CA . ILE A 1 185 ? 32.241 2.404 30.808 1.00 27.36 185 ILE A CA 1
ATOM 1439 C C . ILE A 1 185 ? 31.699 1.650 32.015 1.00 27.87 185 ILE A C 1
ATOM 1440 O O . ILE A 1 185 ? 30.890 0.741 31.871 1.00 28.74 185 ILE A O 1
ATOM 1445 N N . HIS A 1 186 ? 32.160 2.008 33.212 1.00 28.86 186 HIS A N 1
ATOM 1446 C CA . HIS A 1 186 ? 31.686 1.330 34.406 1.00 28.54 186 HIS A CA 1
ATOM 1447 C C . HIS A 1 186 ? 31.662 2.274 35.603 1.00 30.95 186 HIS A C 1
ATOM 1448 O O . HIS A 1 186 ? 32.404 3.261 35.653 1.00 29.29 186 HIS A O 1
ATOM 1455 N N . GLN A 1 187 ? 30.801 1.958 36.562 1.00 33.34 187 GLN A N 1
ATOM 1456 C CA . GLN A 1 187 ? 30.642 2.764 37.763 1.00 35.67 187 GLN A CA 1
ATOM 1457 C C . GLN A 1 187 ? 29.967 1.883 38.802 1.00 36.30 187 GLN A C 1
ATOM 1458 O O . GLN A 1 187 ? 29.048 1.138 38.473 1.00 35.74 187 GLN A O 1
ATOM 1464 N N . ASP A 1 188 ? 30.432 1.964 40.046 1.00 37.06 188 ASP A N 1
ATOM 1465 C CA . ASP A 1 188 ? 29.874 1.177 41.146 1.00 37.47 188 ASP A CA 1
ATOM 1466 C C . ASP A 1 188 ? 29.877 -0.325 40.880 1.00 35.91 188 ASP A C 1
ATOM 1467 O O . ASP A 1 188 ? 28.990 -1.044 41.340 1.00 35.42 188 ASP A O 1
ATOM 1472 N N . GLY A 1 189 ? 30.871 -0.793 40.136 1.00 34.51 189 GLY A N 1
ATOM 1473 C CA . GLY A 1 189 ? 30.965 -2.214 39.845 1.00 33.53 189 GLY A CA 1
ATOM 1474 C C . GLY A 1 189 ? 30.005 -2.742 38.793 1.00 31.85 189 GLY A C 1
ATOM 1475 O O . GLY A 1 189 ? 29.769 -3.949 38.722 1.00 30.78 189 GLY A O 1
ATOM 1476 N N . LYS A 1 190 ? 29.453 -1.853 37.975 1.00 31.64 190 LYS A N 1
ATOM 1477 C CA . LYS A 1 190 ? 28.523 -2.261 36.926 1.00 30.89 190 LYS A CA 1
ATOM 1478 C C . LYS A 1 190 ? 29.002 -1.703 35.591 1.00 30.56 190 LYS A C 1
ATOM 1479 O O . LYS A 1 190 ? 29.590 -0.626 35.537 1.00 31.10 190 LYS A O 1
ATOM 1485 N N . CYS A 1 191 ? 28.767 -2.450 34.518 1.00 30.22 191 CYS A N 1
ATOM 1486 C CA . CYS A 1 191 ? 29.176 -2.032 33.181 1.00 28.09 191 CYS A CA 1
ATOM 1487 C C . CYS A 1 191 ? 27.997 -1.385 32.464 1.00 27.85 191 CYS A C 1
ATOM 1488 O O . CYS A 1 191 ? 26.929 -1.978 32.355 1.00 27.79 191 CYS A O 1
ATOM 1491 N N . TYR A 1 192 ? 28.196 -0.173 31.960 1.00 28.28 192 TYR A N 1
ATOM 1492 C CA . TYR A 1 192 ? 27.120 0.530 31.271 1.00 29.26 192 TYR A CA 1
ATOM 1493 C C . TYR A 1 192 ? 27.367 0.690 29.776 1.00 27.84 192 TYR A C 1
ATOM 1494 O O . TYR A 1 192 ? 26.621 1.397 29.089 1.00 27.51 192 TYR A O 1
ATOM 1503 N N . GLY A 1 193 ? 28.411 0.040 29.269 1.00 26.16 193 GLY A N 1
ATOM 1504 C CA . GLY A 1 193 ? 28.700 0.148 27.851 1.00 23.88 193 GLY A CA 1
ATOM 1505 C C . GLY A 1 193 ? 30.171 0.298 27.534 1.00 24.81 193 GLY A C 1
ATOM 1506 O O . GLY A 1 193 ? 31.029 -0.145 28.306 1.00 25.11 193 GLY A O 1
ATOM 1507 N N . ALA A 1 194 ? 30.472 0.926 26.403 1.00 24.00 194 ALA A N 1
ATOM 1508 C CA . ALA A 1 194 ? 31.859 1.095 26.001 1.00 24.90 194 ALA A CA 1
ATOM 1509 C C . ALA A 1 194 ? 32.133 2.382 25.253 1.00 24.72 194 ALA A C 1
ATOM 1510 O O . ALA A 1 194 ? 31.247 2.950 24.621 1.00 23.57 194 ALA A O 1
ATOM 1512 N N . VAL A 1 195 ? 33.380 2.830 25.336 1.00 24.46 195 VAL A N 1
ATOM 1513 C CA . VAL A 1 195 ? 33.817 4.002 24.608 1.00 23.64 195 VAL A CA 1
ATOM 1514 C C . VAL A 1 195 ? 34.306 3.403 23.305 1.00 23.66 195 VAL A C 1
ATOM 1515 O O . VAL A 1 195 ? 35.080 2.447 23.303 1.00 23.59 195 VAL A O 1
ATOM 1519 N N . VAL A 1 196 ? 33.854 3.962 22.195 1.00 22.98 196 VAL A N 1
ATOM 1520 C CA . VAL A 1 196 ? 34.228 3.426 20.906 1.00 24.56 196 VAL A CA 1
ATOM 1521 C C . VAL A 1 196 ? 34.907 4.438 20.003 1.00 24.13 196 VAL A C 1
ATOM 1522 O O . VAL A 1 196 ? 34.525 5.614 19.961 1.00 23.13 196 VAL A O 1
ATOM 1526 N N . ARG A 1 197 ? 35.939 3.984 19.295 1.00 22.66 197 ARG A N 1
ATOM 1527 C CA . ARG A 1 197 ? 36.609 4.854 18.349 1.00 22.14 197 ARG A CA 1
ATOM 1528 C C . ARG A 1 197 ? 36.185 4.424 16.954 1.00 20.97 197 ARG A C 1
ATOM 1529 O O . ARG A 1 197 ? 36.273 3.241 16.611 1.00 22.99 197 ARG A O 1
ATOM 1537 N N . ASP A 1 198 ? 35.692 5.376 16.166 1.00 22.26 198 ASP A N 1
ATOM 1538 C CA . ASP A 1 198 ? 35.297 5.093 14.792 1.00 22.06 198 ASP A CA 1
ATOM 1539 C C . ASP A 1 198 ? 36.604 5.068 14.011 1.00 23.86 198 ASP A C 1
ATOM 1540 O O . ASP A 1 198 ? 37.301 6.086 13.930 1.00 21.91 198 ASP A O 1
ATOM 1545 N N . LEU A 1 199 ? 36.945 3.909 13.446 1.00 22.82 199 LEU A N 1
ATOM 1546 C CA . LEU A 1 199 ? 38.200 3.761 12.730 1.00 23.75 199 LEU A CA 1
ATOM 1547 C C . LEU A 1 199 ? 38.317 4.630 11.493 1.00 24.22 199 LEU A C 1
ATOM 1548 O O . LEU A 1 199 ? 39.420 5.038 11.122 1.00 24.08 199 LEU A O 1
ATOM 1553 N N . VAL A 1 200 ? 37.183 4.931 10.869 1.00 22.62 200 VAL A N 1
ATOM 1554 C CA . VAL A 1 200 ? 37.181 5.758 9.676 1.00 23.00 200 VAL A CA 1
ATOM 1555 C C . VAL A 1 200 ? 37.290 7.251 9.986 1.00 23.24 200 VAL A C 1
ATOM 1556 O O . VAL A 1 200 ? 38.161 7.943 9.457 1.00 23.79 200 VAL A O 1
ATOM 1560 N N . THR A 1 201 ? 36.416 7.743 10.854 1.00 24.03 201 THR A N 1
ATOM 1561 C CA . THR A 1 201 ? 36.381 9.168 11.173 1.00 25.54 201 THR A CA 1
ATOM 1562 C C . THR A 1 201 ? 37.217 9.601 12.372 1.00 26.16 201 THR A C 1
ATOM 1563 O O . THR A 1 201 ? 37.535 10.784 12.519 1.00 26.67 201 THR A O 1
ATOM 1567 N N . GLY A 1 202 ? 37.566 8.653 13.231 1.00 25.36 202 GLY A N 1
ATOM 1568 C CA . GLY A 1 202 ? 38.342 8.996 14.408 1.00 26.01 202 GLY A CA 1
ATOM 1569 C C . GLY A 1 202 ? 37.452 9.474 15.548 1.00 26.72 202 GLY A C 1
ATOM 1570 O O . GLY A 1 202 ? 37.947 9.763 16.640 1.00 25.76 202 GLY A O 1
ATOM 1571 N N . ASP A 1 203 ? 36.141 9.566 15.303 1.00 24.98 203 ASP A N 1
ATOM 1572 C CA . ASP A 1 203 ? 35.202 10.014 16.334 1.00 25.26 203 ASP A CA 1
ATOM 1573 C C . ASP A 1 203 ? 35.211 9.088 17.542 1.00 25.18 203 ASP A C 1
ATOM 1574 O O . ASP A 1 203 ? 35.278 7.866 17.397 1.00 25.40 203 ASP A O 1
ATOM 1579 N N . ILE A 1 204 ? 35.131 9.678 18.730 1.00 23.42 204 ILE A N 1
ATOM 1580 C CA . ILE A 1 204 ? 35.074 8.912 19.960 1.00 23.82 204 ILE A CA 1
ATOM 1581 C C . ILE A 1 204 ? 33.606 8.958 20.364 1.00 25.85 204 ILE A C 1
ATOM 1582 O O . ILE A 1 204 ? 33.020 10.036 20.509 1.00 26.18 204 ILE A O 1
ATOM 1587 N N . ILE A 1 205 ? 33.009 7.785 20.539 1.00 26.59 205 ILE A N 1
ATOM 1588 C CA . ILE A 1 205 ? 31.583 7.692 20.859 1.00 25.81 205 ILE A CA 1
ATOM 1589 C C . ILE A 1 205 ? 31.310 6.792 22.049 1.00 24.90 205 ILE A C 1
ATOM 1590 O O . ILE A 1 205 ? 32.017 5.813 22.269 1.00 28.31 205 ILE A O 1
ATOM 1595 N N . ALA A 1 206 ? 30.284 7.122 22.823 1.00 24.09 206 ALA A N 1
ATOM 1596 C CA . ALA A 1 206 ? 29.910 6.303 23.965 1.00 22.96 206 ALA A CA 1
ATOM 1597 C C . ALA A 1 206 ? 28.712 5.432 23.580 1.00 24.16 206 ALA A C 1
ATOM 1598 O O . ALA A 1 206 ? 27.674 5.944 23.158 1.00 25.13 206 ALA A O 1
ATOM 1600 N N . TYR A 1 207 ? 28.863 4.119 23.696 1.00 22.29 207 TYR A N 1
ATOM 1601 C CA . TYR A 1 207 ? 27.747 3.226 23.403 1.00 24.29 207 TYR A CA 1
ATOM 1602 C C . TYR A 1 207 ? 27.258 2.733 24.748 1.00 24.84 207 TYR A C 1
ATOM 1603 O O . TYR A 1 207 ? 27.954 1.982 25.439 1.00 25.82 207 TYR A O 1
ATOM 1612 N N . VAL A 1 208 ? 26.074 3.186 25.146 1.00 23.66 208 VAL A N 1
ATOM 1613 C CA . VAL A 1 208 ? 25.528 2.770 26.418 1.00 25.74 208 VAL A CA 1
ATOM 1614 C C . VAL A 1 208 ? 24.479 1.706 26.200 1.00 25.82 208 VAL A C 1
ATOM 1615 O O . VAL A 1 208 ? 23.783 1.696 25.180 1.00 25.34 208 VAL A O 1
ATOM 1619 N N . ALA A 1 209 ? 24.387 0.790 27.154 1.00 24.44 209 ALA A N 1
ATOM 1620 C CA . ALA A 1 209 ? 23.430 -0.296 27.061 1.00 25.10 209 ALA A CA 1
ATOM 1621 C C . ALA A 1 209 ? 23.167 -0.848 28.448 1.00 25.81 209 ALA A C 1
ATOM 1622 O O . ALA A 1 209 ? 23.938 -0.602 29.376 1.00 25.85 209 ALA A O 1
ATOM 1624 N N . LYS A 1 210 ? 22.081 -1.596 28.586 1.00 24.64 210 LYS A N 1
ATOM 1625 C CA . LYS A 1 210 ? 21.737 -2.188 29.871 1.00 25.90 210 LYS A CA 1
ATOM 1626 C C . LYS A 1 210 ? 22.646 -3.394 30.123 1.00 24.92 210 LYS A C 1
ATOM 1627 O O . LYS A 1 210 ? 22.824 -3.824 31.259 1.00 27.60 210 LYS A O 1
ATOM 1633 N N . GLY A 1 211 ? 23.237 -3.917 29.055 1.00 25.02 211 GLY A N 1
ATOM 1634 C CA . GLY A 1 211 ? 24.142 -5.049 29.167 1.00 24.13 211 GLY A CA 1
ATOM 1635 C C . GLY A 1 211 ? 25.149 -5.050 28.031 1.00 25.37 211 GLY A C 1
ATOM 1636 O O . GLY A 1 211 ? 24.812 -4.713 26.901 1.00 24.92 211 GLY A O 1
ATOM 1637 N N . THR A 1 212 ? 26.386 -5.438 28.322 1.00 24.20 212 THR A N 1
ATOM 1638 C CA . THR A 1 212 ? 27.433 -5.467 27.308 1.00 24.11 212 THR A CA 1
ATOM 1639 C C . THR A 1 212 ? 28.090 -6.837 27.244 1.00 23.43 212 THR A C 1
ATOM 1640 O O . THR A 1 212 ? 28.440 -7.407 28.269 1.00 26.07 212 THR A O 1
ATOM 1644 N N . LEU A 1 213 ? 28.263 -7.364 26.040 1.00 23.69 213 LEU A N 1
ATOM 1645 C CA . LEU A 1 213 ? 28.884 -8.665 25.890 1.00 23.12 213 LEU A CA 1
ATOM 1646 C C . LEU A 1 213 ? 30.120 -8.572 25.002 1.00 24.69 213 LEU A C 1
ATOM 1647 O O . LEU A 1 213 ? 30.075 -8.013 23.905 1.00 22.93 213 LEU A O 1
ATOM 1652 N N . ILE A 1 214 ? 31.226 -9.115 25.498 1.00 22.93 214 ILE A N 1
ATOM 1653 C CA . ILE A 1 214 ? 32.478 -9.113 24.756 1.00 23.37 214 ILE A CA 1
ATOM 1654 C C . ILE A 1 214 ? 32.709 -10.490 24.150 1.00 23.05 214 ILE A C 1
ATOM 1655 O O . ILE A 1 214 ? 32.808 -11.485 24.860 1.00 22.52 214 ILE A O 1
ATOM 1660 N N . ALA A 1 215 ? 32.773 -10.532 22.826 1.00 23.08 215 ALA A N 1
ATOM 1661 C CA . ALA A 1 215 ? 32.992 -11.763 22.077 1.00 21.66 215 ALA A CA 1
ATOM 1662 C C . ALA A 1 215 ? 34.044 -11.396 21.034 1.00 22.85 215 ALA A C 1
ATOM 1663 O O . ALA A 1 215 ? 33.857 -11.578 19.826 1.00 20.34 215 ALA A O 1
ATOM 1665 N N . THR A 1 216 ? 35.170 -10.889 21.529 1.00 20.57 216 THR A N 1
ATOM 1666 C CA . THR A 1 216 ? 36.247 -10.420 20.673 1.00 21.37 216 THR A CA 1
ATOM 1667 C C . THR A 1 216 ? 37.316 -11.419 20.204 1.00 21.91 216 THR A C 1
ATOM 1668 O O . THR A 1 216 ? 38.330 -11.013 19.648 1.00 22.45 216 THR A O 1
ATOM 1672 N N . GLY A 1 217 ? 37.098 -12.712 20.421 1.00 21.96 217 GLY A N 1
ATOM 1673 C CA . GLY A 1 217 ? 38.066 -13.699 19.959 1.00 22.24 217 GLY A CA 1
ATOM 1674 C C . GLY A 1 217 ? 39.312 -13.893 20.817 1.00 22.61 217 GLY A C 1
ATOM 1675 O O . GLY A 1 217 ? 39.358 -13.460 21.967 1.00 22.71 217 GLY A O 1
ATOM 1676 N N . GLY A 1 218 ? 40.318 -14.549 20.247 1.00 23.17 218 GLY A N 1
ATOM 1677 C CA . GLY A 1 218 ? 41.553 -14.824 20.973 1.00 21.26 218 GLY A CA 1
ATOM 1678 C C . GLY A 1 218 ? 42.630 -13.754 20.909 1.00 22.37 218 GLY A C 1
ATOM 1679 O O . GLY A 1 218 ? 42.485 -12.740 20.234 1.00 22.40 218 GLY A O 1
ATOM 1680 N N . TYR A 1 219 ? 43.730 -13.995 21.618 1.00 21.27 219 TYR A N 1
ATOM 1681 C CA . TYR A 1 219 ? 44.836 -13.055 21.671 1.00 21.57 219 TYR A CA 1
ATOM 1682 C C . TYR A 1 219 ? 46.115 -13.640 21.071 1.00 24.45 219 TYR A C 1
ATOM 1683 O O . TYR A 1 219 ? 47.228 -13.299 21.483 1.00 23.94 219 TYR A O 1
ATOM 1692 N N . GLY A 1 220 ? 45.946 -14.499 20.071 1.00 22.64 220 GLY A N 1
ATOM 1693 C CA . GLY A 1 220 ? 47.082 -15.139 19.435 1.00 23.62 220 GLY A CA 1
ATOM 1694 C C . GLY A 1 220 ? 48.153 -14.252 18.828 1.00 23.81 220 GLY A C 1
ATOM 1695 O O . GLY A 1 220 ? 49.319 -14.657 18.773 1.00 23.07 220 GLY A O 1
ATOM 1696 N N . ARG A 1 221 ? 47.785 -13.052 18.379 1.00 23.15 221 ARG A N 1
ATOM 1697 C CA . ARG A 1 221 ? 48.759 -12.162 17.758 1.00 24.07 221 ARG A CA 1
ATOM 1698 C C . ARG A 1 221 ? 49.801 -11.548 18.699 1.00 24.22 221 ARG A C 1
ATOM 1699 O O . ARG A 1 221 ? 50.610 -10.738 18.251 1.00 24.17 221 ARG A O 1
ATOM 1707 N N . ILE A 1 222 ? 49.782 -11.894 19.986 1.00 22.43 222 ILE A N 1
ATOM 1708 C CA . ILE A 1 222 ? 50.833 -11.375 20.863 1.00 24.33 222 ILE A CA 1
ATOM 1709 C C . ILE A 1 222 ? 52.064 -12.240 20.573 1.00 27.10 222 ILE A C 1
ATOM 1710 O O . ILE A 1 222 ? 53.170 -11.926 21.005 1.00 26.82 222 ILE A O 1
ATOM 1715 N N . TYR A 1 223 ? 51.850 -13.337 19.836 1.00 26.71 223 TYR A N 1
ATOM 1716 C CA . TYR A 1 223 ? 52.928 -14.238 19.437 1.00 27.13 223 TYR A CA 1
ATOM 1717 C C . TYR A 1 223 ? 53.371 -13.872 18.022 1.00 28.35 223 TYR A C 1
ATOM 1718 O O . TYR A 1 223 ? 52.570 -13.380 17.214 1.00 26.65 223 TYR A O 1
ATOM 1727 N N . LYS A 1 224 ? 54.643 -14.120 17.718 1.00 28.06 224 LYS A N 1
ATOM 1728 C CA . LYS A 1 224 ? 55.171 -13.837 16.388 1.00 29.20 224 LYS A CA 1
ATOM 1729 C C . LYS A 1 224 ? 54.579 -14.833 15.391 1.00 28.28 224 LYS A C 1
ATOM 1730 O O . LYS A 1 224 ? 54.136 -14.450 14.312 1.00 30.11 224 LYS A O 1
ATOM 1736 N N . ASN A 1 225 ? 54.585 -16.108 15.764 1.00 27.31 225 ASN A N 1
ATOM 1737 C CA . ASN A 1 225 ? 54.055 -17.185 14.928 1.00 27.51 225 ASN A CA 1
ATOM 1738 C C . ASN A 1 225 ? 52.664 -17.589 15.426 1.00 26.13 225 ASN A C 1
ATOM 1739 O O . ASN A 1 225 ? 52.509 -18.067 16.549 1.00 27.12 225 ASN A O 1
ATOM 1744 N N . THR A 1 226 ? 51.645 -17.391 14.599 1.00 26.18 226 THR A N 1
ATOM 1745 C CA . THR A 1 226 ? 50.287 -17.764 14.995 1.00 23.61 226 THR A CA 1
ATOM 1746 C C . THR A 1 226 ? 49.444 -18.066 13.766 1.00 22.80 226 THR A C 1
ATOM 1747 O O . THR A 1 226 ? 49.740 -17.590 12.668 1.00 22.48 226 THR A O 1
ATOM 1751 N N . THR A 1 227 ? 48.416 -18.887 13.942 1.00 21.91 227 THR A N 1
ATOM 1752 C CA . THR A 1 227 ? 47.531 -19.230 12.835 1.00 21.77 227 THR A CA 1
ATOM 1753 C C . THR A 1 227 ? 46.441 -18.156 12.738 1.00 23.27 227 THR A C 1
ATOM 1754 O O . THR A 1 227 ? 45.720 -18.077 11.741 1.00 22.40 227 THR A O 1
ATOM 1758 N N . ASN A 1 228 ? 46.345 -17.330 13.780 1.00 21.46 228 ASN A N 1
ATOM 1759 C CA . ASN A 1 228 ? 45.323 -16.290 13.870 1.00 21.65 228 ASN A CA 1
ATOM 1760 C C . ASN A 1 228 ? 45.385 -15.153 12.853 1.00 21.34 228 ASN A C 1
ATOM 1761 O O . ASN A 1 228 ? 46.454 -14.777 12.364 1.00 20.47 228 ASN A O 1
ATOM 1766 N N . ALA A 1 229 ? 44.210 -14.599 12.561 1.00 20.84 229 ALA A N 1
ATOM 1767 C CA . ALA A 1 229 ? 44.087 -13.472 11.646 1.00 21.73 229 ALA A CA 1
ATOM 1768 C C . ALA A 1 229 ? 44.842 -12.325 12.311 1.00 20.80 229 ALA A C 1
ATOM 1769 O O . ALA A 1 229 ? 45.059 -12.347 13.521 1.00 23.54 229 ALA A O 1
ATOM 1771 N N . VAL A 1 230 ? 45.225 -11.321 11.544 1.00 20.37 230 VAL A N 1
ATOM 1772 C CA . VAL A 1 230 ? 45.962 -10.199 12.119 1.00 23.28 230 VAL A CA 1
ATOM 1773 C C . VAL A 1 230 ? 45.154 -9.366 13.127 1.00 24.34 230 VAL A C 1
ATOM 1774 O O . VAL A 1 230 ? 45.727 -8.579 13.883 1.00 25.28 230 VAL A O 1
ATOM 1778 N N . VAL A 1 231 ? 43.835 -9.550 13.163 1.00 24.69 231 VAL A N 1
ATOM 1779 C CA . VAL A 1 231 ? 43.005 -8.792 14.094 1.00 24.26 231 VAL A CA 1
ATOM 1780 C C . VAL A 1 231 ? 42.797 -9.460 15.445 1.00 24.42 231 VAL A C 1
ATOM 1781 O O . VAL A 1 231 ? 42.140 -8.896 16.314 1.00 23.97 231 VAL A O 1
ATOM 1785 N N . CYS A 1 232 ? 43.349 -10.657 15.632 1.00 23.05 232 CYS A N 1
ATOM 1786 C CA . CYS A 1 232 ? 43.196 -11.367 16.903 1.00 22.02 232 CYS A CA 1
ATOM 1787 C C . CYS A 1 232 ? 44.270 -10.908 17.883 1.00 22.45 232 CYS A C 1
ATOM 1788 O O . CYS A 1 232 ? 45.169 -11.676 18.244 1.00 20.71 232 CYS A O 1
ATOM 1791 N N . GLU A 1 233 ? 44.153 -9.659 18.332 1.00 22.52 233 GLU A N 1
ATOM 1792 C CA . GLU A 1 233 ? 45.152 -9.086 19.224 1.00 22.79 233 GLU A CA 1
ATOM 1793 C C . GLU A 1 233 ? 44.772 -8.956 20.695 1.00 23.41 233 GLU A C 1
ATOM 1794 O O . GLU A 1 233 ? 45.549 -8.419 21.487 1.00 24.39 233 GLU A O 1
ATOM 1800 N N . GLY A 1 234 ? 43.585 -9.439 21.050 1.00 21.69 234 GLY A N 1
ATOM 1801 C CA . GLY A 1 234 ? 43.133 -9.395 22.430 1.00 23.26 234 GLY A CA 1
ATOM 1802 C C . GLY A 1 234 ? 42.812 -8.045 23.052 1.00 23.99 234 GLY A C 1
ATOM 1803 O O . GLY A 1 234 ? 42.866 -7.902 24.283 1.00 23.58 234 GLY A O 1
ATOM 1804 N N . THR A 1 235 ? 42.473 -7.054 22.235 1.00 23.42 235 THR A N 1
ATOM 1805 C CA . THR A 1 235 ? 42.136 -5.743 22.782 1.00 24.68 235 THR A CA 1
ATOM 1806 C C . THR A 1 235 ? 40.838 -5.859 23.577 1.00 23.78 235 THR A C 1
ATOM 1807 O O . THR A 1 235 ? 40.625 -5.133 24.543 1.00 24.25 235 THR A O 1
ATOM 1811 N N . GLY A 1 236 ? 39.983 -6.803 23.189 1.00 25.07 236 GLY A N 1
ATOM 1812 C CA . GLY A 1 236 ? 38.735 -7.005 23.906 1.00 22.52 236 GLY A CA 1
ATOM 1813 C C . GLY A 1 236 ? 39.067 -7.487 25.302 1.00 24.07 236 GLY A C 1
ATOM 1814 O O . GLY A 1 236 ? 38.435 -7.106 26.294 1.00 23.65 236 GLY A O 1
ATOM 1815 N N . THR A 1 237 ? 40.083 -8.340 25.376 1.00 22.96 237 THR A N 1
ATOM 1816 C CA . THR A 1 237 ? 40.537 -8.881 26.646 1.00 23.88 237 THR A CA 1
ATOM 1817 C C . THR A 1 237 ? 41.085 -7.734 27.493 1.00 22.75 237 THR A C 1
ATOM 1818 O O . THR A 1 237 ? 40.779 -7.610 28.690 1.00 23.25 237 THR A O 1
ATOM 1822 N N . ALA A 1 238 ? 41.906 -6.906 26.858 1.00 20.91 238 ALA A N 1
ATOM 1823 C CA . ALA A 1 238 ? 42.529 -5.767 27.521 1.00 22.70 238 ALA A CA 1
ATOM 1824 C C . ALA A 1 238 ? 41.542 -4.743 28.076 1.00 23.00 238 ALA A C 1
ATOM 1825 O O . ALA A 1 238 ? 41.723 -4.267 29.197 1.00 22.26 238 ALA A O 1
ATOM 1827 N N . ILE A 1 239 ? 40.500 -4.392 27.321 1.00 23.08 239 ILE A N 1
ATOM 1828 C CA . ILE A 1 239 ? 39.567 -3.402 27.847 1.00 24.66 239 ILE A CA 1
ATOM 1829 C C . ILE A 1 239 ? 38.849 -3.931 29.083 1.00 24.89 239 ILE A C 1
ATOM 1830 O O . ILE A 1 239 ? 38.512 -3.163 29.977 1.00 26.74 239 ILE A O 1
ATOM 1835 N N . ALA A 1 240 ? 38.618 -5.241 29.143 1.00 24.43 240 ALA A N 1
ATOM 1836 C CA . ALA A 1 240 ? 37.972 -5.821 30.314 1.00 25.30 240 ALA A CA 1
ATOM 1837 C C . ALA A 1 240 ? 38.978 -5.756 31.461 1.00 26.38 240 ALA A C 1
ATOM 1838 O O . ALA A 1 240 ? 38.638 -5.423 32.601 1.00 27.65 240 ALA A O 1
ATOM 1840 N N . LEU A 1 241 ? 40.226 -6.079 31.152 1.00 25.70 241 LEU A N 1
ATOM 1841 C CA . LEU A 1 241 ? 41.279 -6.054 32.160 1.00 26.36 241 LEU A CA 1
ATOM 1842 C C . LEU A 1 241 ? 41.496 -4.633 32.696 1.00 26.40 241 LEU A C 1
ATOM 1843 O O . LEU A 1 241 ? 41.692 -4.440 33.892 1.00 27.65 241 LEU A O 1
ATOM 1848 N N . GLU A 1 242 ? 41.442 -3.638 31.818 1.00 26.16 242 GLU A N 1
ATOM 1849 C CA . GLU A 1 242 ? 41.668 -2.268 32.250 1.00 27.26 242 GLU A CA 1
ATOM 1850 C C . GLU A 1 242 ? 40.584 -1.632 33.123 1.00 28.84 242 GLU A C 1
ATOM 1851 O O . GLU A 1 242 ? 40.749 -0.499 33.566 1.00 29.96 242 GLU A O 1
ATOM 1857 N N . THR A 1 243 ? 39.488 -2.344 33.380 1.00 27.05 243 THR A N 1
ATOM 1858 C CA . THR A 1 243 ? 38.451 -1.798 34.254 1.00 29.40 243 THR A CA 1
ATOM 1859 C C . THR A 1 243 ? 38.915 -1.986 35.693 1.00 30.06 243 THR A C 1
ATOM 1860 O O . THR A 1 243 ? 38.399 -1.358 36.615 1.00 31.78 243 THR A O 1
ATOM 1864 N N . GLY A 1 244 ? 39.886 -2.871 35.882 1.00 32.05 244 GLY A N 1
ATOM 1865 C CA . GLY A 1 244 ? 40.400 -3.119 37.217 1.00 32.05 244 GLY A CA 1
ATOM 1866 C C . GLY A 1 244 ? 39.473 -3.960 38.070 1.00 31.96 244 GLY A C 1
ATOM 1867 O O . GLY A 1 244 ? 39.756 -4.200 39.244 1.00 34.76 244 GLY A O 1
ATOM 1868 N N . ILE A 1 245 ? 38.367 -4.413 37.490 1.00 31.72 245 ILE A N 1
ATOM 1869 C CA . ILE A 1 245 ? 37.408 -5.232 38.223 1.00 31.42 245 ILE A CA 1
ATOM 1870 C C . ILE A 1 245 ? 37.233 -6.611 37.578 1.00 31.65 245 ILE A C 1
ATOM 1871 O O . ILE A 1 245 ? 37.329 -7.634 38.258 1.00 29.16 245 ILE A O 1
ATOM 1876 N N . ALA A 1 246 ? 36.982 -6.649 36.270 1.00 29.23 246 ALA A N 1
ATOM 1877 C CA . ALA A 1 246 ? 36.833 -7.931 35.593 1.00 29.30 246 ALA A CA 1
ATOM 1878 C C . ALA A 1 246 ? 38.165 -8.663 35.669 1.00 29.77 246 ALA A C 1
ATOM 1879 O O . ALA A 1 246 ? 39.226 -8.037 35.620 1.00 29.57 246 ALA A O 1
ATOM 1881 N N . GLN A 1 247 ? 38.109 -9.985 35.778 1.00 29.24 247 GLN A N 1
ATOM 1882 C CA . GLN A 1 247 ? 39.315 -10.802 35.851 1.00 28.92 247 GLN A CA 1
ATOM 1883 C C . GLN A 1 247 ? 39.466 -11.676 34.614 1.00 29.77 247 GLN A C 1
ATOM 1884 O O . GLN A 1 247 ? 38.474 -12.031 33.965 1.00 28.41 247 GLN A O 1
ATOM 1890 N N . LEU A 1 248 ? 40.712 -12.011 34.286 1.00 29.12 248 LEU A N 1
ATOM 1891 C CA . LEU A 1 248 ? 40.998 -12.870 33.142 1.00 29.85 248 LEU A CA 1
ATOM 1892 C C . LEU A 1 248 ? 41.355 -14.243 33.686 1.00 29.99 248 LEU A C 1
ATOM 1893 O O . LEU A 1 248 ? 42.067 -14.356 34.689 1.00 32.11 248 LEU A O 1
ATOM 1898 N N . GLY A 1 249 ? 40.854 -15.284 33.032 1.00 28.82 249 GLY A N 1
ATOM 1899 C CA . GLY A 1 249 ? 41.127 -16.634 33.480 1.00 28.46 249 GLY A CA 1
ATOM 1900 C C . GLY A 1 249 ? 42.133 -17.373 32.622 1.00 28.89 249 GLY A C 1
ATOM 1901 O O . GLY A 1 249 ? 42.145 -17.232 31.397 1.00 27.39 249 GLY A O 1
ATOM 1902 N N . ASN A 1 250 ? 42.981 -18.159 33.286 1.00 27.98 250 ASN A N 1
ATOM 1903 C CA . ASN A 1 250 ? 44.019 -18.975 32.648 1.00 27.94 250 ASN A CA 1
ATOM 1904 C C . ASN A 1 250 ? 44.621 -18.405 31.377 1.00 27.34 250 ASN A C 1
ATOM 1905 O O . ASN A 1 250 ? 44.644 -19.072 30.338 1.00 27.89 250 ASN A O 1
ATOM 1910 N N . MET A 1 251 ? 45.131 -17.181 31.458 1.00 27.58 251 MET A N 1
ATOM 1911 C CA . MET A 1 251 ? 45.725 -16.544 30.295 1.00 27.25 251 MET A CA 1
ATOM 1912 C C . MET A 1 251 ? 46.960 -17.300 29.817 1.00 28.24 251 MET A C 1
ATOM 1913 O O . MET A 1 251 ? 47.313 -17.232 28.643 1.00 26.46 251 MET A O 1
ATOM 1918 N N . GLU A 1 252 ? 47.604 -18.038 30.725 1.00 28.95 252 GLU A N 1
ATOM 1919 C CA . GLU A 1 252 ? 48.796 -18.812 30.377 1.00 28.07 252 GLU A CA 1
ATOM 1920 C C . GLU A 1 252 ? 48.430 -20.063 29.567 1.00 28.37 252 GLU A C 1
ATOM 1921 O O . GLU A 1 252 ? 49.301 -20.719 28.988 1.00 29.20 252 GLU A O 1
ATOM 1927 N N . ALA A 1 253 ? 47.150 -20.407 29.539 1.00 28.59 253 ALA A N 1
ATOM 1928 C CA . ALA A 1 253 ? 46.710 -21.590 28.797 1.00 28.51 253 ALA A CA 1
ATOM 1929 C C . ALA A 1 253 ? 46.487 -21.280 27.315 1.00 28.60 253 ALA A C 1
ATOM 1930 O O . ALA A 1 253 ? 45.397 -20.883 26.901 1.00 28.61 253 ALA A O 1
ATOM 1932 N N . VAL A 1 254 ? 47.540 -21.471 26.529 1.00 29.88 254 VAL A N 1
ATOM 1933 C CA . VAL A 1 254 ? 47.532 -21.219 25.090 1.00 29.55 254 VAL A CA 1
ATOM 1934 C C . VAL A 1 254 ? 47.801 -22.528 24.353 1.00 29.88 254 VAL A C 1
ATOM 1935 O O . VAL A 1 254 ? 48.711 -23.276 24.710 1.00 30.31 254 VAL A O 1
ATOM 1939 N N . GLN A 1 255 ? 47.010 -22.808 23.324 1.00 27.80 255 GLN A N 1
ATOM 1940 C CA . GLN A 1 255 ? 47.177 -24.043 22.573 1.00 27.82 255 GLN A CA 1
ATOM 1941 C C . GLN A 1 255 ? 47.879 -23.819 21.238 1.00 27.49 255 GLN A C 1
ATOM 1942 O O . GLN A 1 255 ? 47.627 -22.832 20.548 1.00 26.77 255 GLN A O 1
ATOM 1948 N N . PHE A 1 256 ? 48.770 -24.737 20.879 1.00 25.70 256 PHE A N 1
ATOM 1949 C CA . PHE A 1 256 ? 49.506 -24.625 19.628 1.00 27.47 256 PHE A CA 1
ATOM 1950 C C . PHE A 1 256 ? 49.038 -25.663 18.619 1.00 26.83 256 PHE A C 1
ATOM 1951 O O . PHE A 1 256 ? 48.450 -26.680 18.981 1.00 27.16 256 PHE A O 1
ATOM 1959 N N . HIS A 1 257 ? 49.282 -25.389 17.346 1.00 26.42 257 HIS A N 1
ATOM 1960 C CA . HIS A 1 257 ? 48.913 -26.326 16.300 1.00 27.75 257 HIS A CA 1
ATOM 1961 C C . HIS A 1 257 ? 50.238 -26.840 15.768 1.00 27.62 257 HIS A C 1
ATOM 1962 O O . HIS A 1 257 ? 51.142 -26.054 15.491 1.00 29.10 257 HIS A O 1
ATOM 1969 N N . PRO A 1 258 ? 50.371 -28.162 15.605 1.00 28.09 258 PRO A N 1
ATOM 1970 C CA . PRO A 1 258 ? 51.616 -28.754 15.110 1.00 29.13 258 PRO A CA 1
ATOM 1971 C C . PRO A 1 258 ? 52.010 -28.538 13.656 1.00 29.48 258 PRO A C 1
ATOM 1972 O O . PRO A 1 258 ? 53.201 -28.481 13.348 1.00 30.70 258 PRO A O 1
ATOM 1976 N N . THR A 1 259 ? 51.038 -28.402 12.759 1.00 30.27 259 THR A N 1
ATOM 1977 C CA . THR A 1 259 ? 51.380 -28.261 11.347 1.00 30.73 259 THR A CA 1
ATOM 1978 C C . THR A 1 259 ? 50.998 -27.020 10.548 1.00 31.40 259 THR A C 1
ATOM 1979 O O . THR A 1 259 ? 50.516 -27.131 9.425 1.00 30.08 259 THR A O 1
ATOM 1983 N N . PRO A 1 260 ? 51.189 -25.819 11.118 1.00 31.90 260 PRO A N 1
ATOM 1984 C CA . PRO A 1 260 ? 50.836 -24.647 10.316 1.00 31.03 260 PRO A CA 1
ATOM 1985 C C . PRO A 1 260 ? 51.967 -24.496 9.292 1.00 31.29 260 PRO A C 1
ATOM 1986 O O . PRO A 1 260 ? 53.093 -24.925 9.547 1.00 28.37 260 PRO A O 1
ATOM 1990 N N . LEU A 1 261 ? 51.674 -23.907 8.140 1.00 27.11 261 LEU A N 1
ATOM 1991 C CA . LEU A 1 261 ? 52.699 -23.697 7.126 1.00 30.36 261 LEU A CA 1
ATOM 1992 C C . LEU A 1 261 ? 53.714 -22.682 7.684 1.00 32.29 261 LEU A C 1
ATOM 1993 O O . LEU A 1 261 ? 53.323 -21.679 8.289 1.00 31.63 261 LEU A O 1
ATOM 1998 N N . PHE A 1 262 ? 55.006 -22.943 7.488 1.00 30.69 262 PHE A N 1
ATOM 1999 C CA . PHE A 1 262 ? 56.060 -22.047 7.977 1.00 33.07 262 PHE A CA 1
ATOM 2000 C C . PHE A 1 262 ? 56.582 -21.171 6.835 1.00 32.66 262 PHE A C 1
ATOM 2001 O O . PHE A 1 262 ? 56.808 -21.661 5.732 1.00 33.24 262 PHE A O 1
ATOM 2009 N N . PRO A 1 263 ? 56.809 -19.868 7.093 1.00 33.41 263 PRO A N 1
ATOM 2010 C CA . PRO A 1 263 ? 56.616 -19.162 8.361 1.00 33.11 263 PRO A CA 1
ATOM 2011 C C . PRO A 1 263 ? 55.316 -18.350 8.429 1.00 34.13 263 PRO A C 1
ATOM 2012 O O . PRO A 1 263 ? 55.073 -17.650 9.413 1.00 32.62 263 PRO A O 1
ATOM 2016 N N . SER A 1 264 ? 54.487 -18.447 7.393 1.00 32.78 264 SER A N 1
ATOM 2017 C CA . SER A 1 264 ? 53.236 -17.683 7.337 1.00 33.08 264 SER A CA 1
ATOM 2018 C C . SER A 1 264 ? 52.244 -18.001 8.445 1.00 33.47 264 SER A C 1
ATOM 2019 O O . SER A 1 264 ? 51.559 -17.111 8.942 1.00 33.35 264 SER A O 1
ATOM 2022 N N . GLY A 1 265 ? 52.151 -19.273 8.816 1.00 33.49 265 GLY A N 1
ATOM 2023 C CA . GLY A 1 265 ? 51.208 -19.659 9.843 1.00 31.85 265 GLY A CA 1
ATOM 2024 C C . GLY A 1 265 ? 49.880 -20.076 9.240 1.00 33.11 265 GLY A C 1
ATOM 2025 O O . GLY A 1 265 ? 48.929 -20.364 9.968 1.00 31.81 265 GLY A O 1
ATOM 2026 N N . ILE A 1 266 ? 49.803 -20.090 7.911 1.00 32.97 266 ILE A N 1
ATOM 2027 C CA . ILE A 1 266 ? 48.579 -20.504 7.234 1.00 35.81 266 ILE A CA 1
ATOM 2028 C C . ILE A 1 266 ? 48.379 -21.976 7.554 1.00 38.08 266 ILE A C 1
ATOM 2029 O O . ILE A 1 266 ? 49.238 -22.816 7.271 1.00 36.49 266 ILE A O 1
ATOM 2034 N N . LEU A 1 267 ? 47.231 -22.273 8.145 1.00 41.49 267 LEU A N 1
ATOM 2035 C CA . LEU A 1 267 ? 46.900 -23.616 8.585 1.00 44.64 267 LEU A CA 1
ATOM 2036 C C . LEU A 1 267 ? 46.766 -24.710 7.533 1.00 46.81 267 LEU A C 1
ATOM 2037 O O . LEU A 1 267 ? 46.123 -24.536 6.494 1.00 46.89 267 LEU A O 1
ATOM 2042 N N . LEU A 1 268 ? 47.403 -25.839 7.828 1.00 49.06 268 LEU A N 1
ATOM 2043 C CA . LEU A 1 268 ? 47.350 -27.027 6.989 1.00 51.34 268 LEU A CA 1
ATOM 2044 C C . LEU A 1 268 ? 46.615 -28.025 7.877 1.00 52.99 268 LEU A C 1
ATOM 2045 O O . LEU A 1 268 ? 47.197 -28.620 8.786 1.00 52.72 268 LEU A O 1
ATOM 2050 N N . THR A 1 269 ? 45.321 -28.171 7.612 1.00 54.81 269 THR A N 1
ATOM 2051 C CA . THR A 1 269 ? 44.436 -29.044 8.376 1.00 57.06 269 THR A CA 1
ATOM 2052 C C . THR A 1 269 ? 45.034 -30.343 8.915 1.00 58.26 269 THR A C 1
ATOM 2053 O O . THR A 1 269 ? 45.910 -30.953 8.299 1.00 58.23 269 THR A O 1
ATOM 2057 N N . GLU A 1 270 ? 44.538 -30.745 10.082 1.00 59.87 270 GLU A N 1
ATOM 2058 C CA . GLU A 1 270 ? 44.962 -31.964 10.762 1.00 61.17 270 GLU A CA 1
ATOM 2059 C C . GLU A 1 270 ? 44.737 -33.180 9.868 1.00 61.36 270 GLU A C 1
ATOM 2060 O O . GLU A 1 270 ? 45.372 -34.220 10.046 1.00 61.38 270 GLU A O 1
ATOM 2066 N N . GLY A 1 271 ? 43.830 -33.036 8.905 1.00 61.98 271 GLY A N 1
ATOM 2067 C CA . GLY A 1 271 ? 43.524 -34.119 7.987 1.00 62.17 271 GLY A CA 1
ATOM 2068 C C . GLY A 1 271 ? 44.738 -34.648 7.244 1.00 62.47 271 GLY A C 1
ATOM 2069 O O . GLY A 1 271 ? 44.730 -35.782 6.765 1.00 61.54 271 GLY A O 1
ATOM 2070 N N . CYS A 1 272 ? 45.780 -33.828 7.138 1.00 62.30 272 CYS A N 1
ATOM 2071 C CA . CYS A 1 272 ? 47.002 -34.237 6.455 1.00 62.65 272 CYS A CA 1
ATOM 2072 C C . CYS A 1 272 ? 47.618 -35.411 7.204 1.00 63.48 272 CYS A C 1
ATOM 2073 O O . CYS A 1 272 ? 47.925 -36.446 6.613 1.00 63.24 272 CYS A O 1
ATOM 2076 N N A ARG A 1 273 ? 47.792 -35.243 8.510 0.50 64.19 273 ARG A N 1
ATOM 2077 N N B ARG A 1 273 ? 47.792 -35.244 8.510 0.50 64.10 273 ARG A N 1
ATOM 2078 C CA A ARG A 1 273 ? 48.363 -36.289 9.346 0.50 64.74 273 ARG A CA 1
ATOM 2079 C CA B ARG A 1 273 ? 48.364 -36.294 9.344 0.50 64.58 273 ARG A CA 1
ATOM 2080 C C A ARG A 1 273 ? 47.371 -37.435 9.523 0.50 64.51 273 ARG A C 1
ATOM 2081 C C B ARG A 1 273 ? 47.368 -37.438 9.513 0.50 64.40 273 ARG A C 1
ATOM 2082 O O A ARG A 1 273 ? 47.740 -38.607 9.436 0.50 64.58 273 ARG A O 1
ATOM 2083 O O B ARG A 1 273 ? 47.733 -38.610 9.412 0.50 64.47 273 ARG A O 1
ATOM 2098 N N . GLY A 1 274 ? 46.110 -37.088 9.762 1.00 64.13 274 GLY A N 1
ATOM 2099 C CA . GLY A 1 274 ? 45.080 -38.096 9.948 1.00 63.31 274 GLY A CA 1
ATOM 2100 C C . GLY A 1 274 ? 44.902 -39.025 8.762 1.00 62.80 274 GLY A C 1
ATOM 2101 O O . GLY A 1 274 ? 44.506 -40.181 8.926 1.00 62.98 274 GLY A O 1
ATOM 2102 N N . ASP A 1 275 ? 45.195 -38.523 7.565 1.00 61.66 275 ASP A N 1
ATOM 2103 C CA . ASP A 1 275 ? 45.066 -39.312 6.344 1.00 60.49 275 ASP A CA 1
ATOM 2104 C C . ASP A 1 275 ? 46.306 -40.136 6.027 1.00 59.12 275 ASP A C 1
ATOM 2105 O O . ASP A 1 275 ? 46.261 -41.030 5.184 1.00 58.77 275 ASP A O 1
ATOM 2110 N N . GLY A 1 276 ? 47.413 -39.833 6.697 1.00 57.37 276 GLY A N 1
ATOM 2111 C CA . GLY A 1 276 ? 48.636 -40.576 6.456 1.00 55.90 276 GLY A CA 1
ATOM 2112 C C . GLY A 1 276 ? 49.842 -39.696 6.192 1.00 54.27 276 GLY A C 1
ATOM 2113 O O . GLY A 1 276 ? 50.896 -40.186 5.781 1.00 55.21 276 GLY A O 1
ATOM 2114 N N . GLY A 1 277 ? 49.688 -38.396 6.424 1.00 52.43 277 GLY A N 1
ATOM 2115 C CA . GLY A 1 277 ? 50.788 -37.470 6.213 1.00 49.75 277 GLY A CA 1
ATOM 2116 C C . GLY A 1 277 ? 51.976 -37.841 7.079 1.00 46.39 277 GLY A C 1
ATOM 2117 O O . GLY A 1 277 ? 51.799 -38.327 8.196 1.00 46.45 277 GLY A O 1
ATOM 2118 N N . ILE A 1 278 ? 53.182 -37.599 6.572 1.00 43.78 278 ILE A N 1
ATOM 2119 C CA . ILE A 1 278 ? 54.403 -37.934 7.297 1.00 41.93 278 ILE A CA 1
ATOM 2120 C C . ILE A 1 278 ? 55.280 -36.734 7.626 1.00 39.22 278 ILE A C 1
ATOM 2121 O O . ILE A 1 278 ? 55.556 -35.902 6.765 1.00 38.92 278 ILE A O 1
ATOM 2126 N N . LEU A 1 279 ? 55.720 -36.646 8.876 1.00 37.41 279 LEU A N 1
ATOM 2127 C CA . LEU A 1 279 ? 56.600 -35.560 9.288 1.00 35.24 279 LEU A CA 1
ATOM 2128 C C . LEU A 1 279 ? 58.049 -36.021 9.108 1.00 33.96 279 LEU A C 1
ATOM 2129 O O . LEU A 1 279 ? 58.417 -37.111 9.545 1.00 33.72 279 LEU A O 1
ATOM 2134 N N . ARG A 1 280 ? 58.861 -35.197 8.451 1.00 31.16 280 ARG A N 1
ATOM 2135 C CA . ARG A 1 280 ? 60.262 -35.533 8.218 1.00 32.46 280 ARG A CA 1
ATOM 2136 C C . ARG A 1 280 ? 61.184 -34.436 8.721 1.00 33.22 280 ARG A C 1
ATOM 2137 O O . ARG A 1 280 ? 60.764 -33.284 8.867 1.00 32.10 280 ARG A O 1
ATOM 2145 N N . ASP A 1 281 ? 62.442 -34.791 8.980 1.00 32.34 281 ASP A N 1
ATOM 2146 C CA . ASP A 1 281 ? 63.415 -33.813 9.452 1.00 31.37 281 ASP A CA 1
ATOM 2147 C C . ASP A 1 281 ? 64.357 -33.361 8.336 1.00 32.70 281 ASP A C 1
ATOM 2148 O O . ASP A 1 281 ? 64.116 -33.632 7.162 1.00 30.71 281 ASP A O 1
ATOM 2153 N N . VAL A 1 282 ? 65.431 -32.677 8.713 1.00 34.32 282 VAL A N 1
ATOM 2154 C CA . VAL A 1 282 ? 66.405 -32.155 7.758 1.00 36.94 282 VAL A CA 1
ATOM 2155 C C . VAL A 1 282 ? 66.986 -33.198 6.794 1.00 38.90 282 VAL A C 1
ATOM 2156 O O . VAL A 1 282 ? 67.336 -32.877 5.653 1.00 38.52 282 VAL A O 1
ATOM 2160 N N . ASP A 1 283 ? 67.078 -34.443 7.243 1.00 38.93 283 ASP A N 1
ATOM 2161 C CA . ASP A 1 283 ? 67.636 -35.500 6.411 1.00 40.29 283 ASP A CA 1
ATOM 2162 C C . ASP A 1 283 ? 66.551 -36.321 5.736 1.00 40.23 283 ASP A C 1
ATOM 2163 O O . ASP A 1 283 ? 66.837 -37.345 5.114 1.00 40.04 283 ASP A O 1
ATOM 2168 N N . GLY A 1 284 ? 65.307 -35.866 5.865 1.00 38.94 284 GLY A N 1
ATOM 2169 C CA . GLY A 1 284 ? 64.191 -36.572 5.262 1.00 37.69 284 GLY A CA 1
ATOM 2170 C C . GLY A 1 284 ? 63.735 -37.744 6.109 1.00 37.78 284 GLY A C 1
ATOM 2171 O O . GLY A 1 284 ? 62.889 -38.535 5.689 1.00 37.50 284 GLY A O 1
ATOM 2172 N N . HIS A 1 285 ? 64.288 -37.847 7.312 1.00 38.00 285 HIS A N 1
ATOM 2173 C CA . HIS A 1 285 ? 63.953 -38.932 8.221 1.00 39.15 285 HIS A CA 1
ATOM 2174 C C . HIS A 1 285 ? 62.593 -38.815 8.904 1.00 40.51 285 HIS A C 1
ATOM 2175 O O . HIS A 1 285 ? 62.278 -37.792 9.524 1.00 41.79 285 HIS A O 1
ATOM 2182 N N . ARG A 1 286 ? 61.793 -39.872 8.781 1.00 39.71 286 ARG A N 1
ATOM 2183 C CA . ARG A 1 286 ? 60.485 -39.940 9.423 1.00 39.71 286 ARG A CA 1
ATOM 2184 C C . ARG A 1 286 ? 60.823 -40.168 10.890 1.00 40.18 286 ARG A C 1
ATOM 2185 O O . ARG A 1 286 ? 61.191 -41.277 11.276 1.00 39.66 286 ARG A O 1
ATOM 2193 N N . PHE A 1 287 ? 60.684 -39.120 11.700 1.00 39.39 287 PHE A N 1
ATOM 2194 C CA . PHE A 1 287 ? 61.049 -39.172 13.114 1.00 38.92 287 PHE A CA 1
ATOM 2195 C C . PHE A 1 287 ? 60.004 -39.514 14.176 1.00 39.37 287 PHE A C 1
ATOM 2196 O O . PHE A 1 287 ? 60.362 -40.003 15.247 1.00 40.04 287 PHE A O 1
ATOM 2204 N N . MET A 1 288 ? 58.727 -39.257 13.914 1.00 39.21 288 MET A N 1
ATOM 2205 C CA . MET A 1 288 ? 57.718 -39.549 14.929 1.00 39.63 288 MET A CA 1
ATOM 2206 C C . MET A 1 288 ? 57.783 -40.975 15.479 1.00 40.51 288 MET A C 1
ATOM 2207 O O . MET A 1 288 ? 57.650 -41.183 16.684 1.00 40.64 288 MET A O 1
ATOM 2212 N N . PRO A 1 289 ? 57.979 -41.977 14.605 1.00 41.94 289 PRO A N 1
ATOM 2213 C CA . PRO A 1 289 ? 58.052 -43.359 15.090 1.00 43.20 289 PRO A CA 1
ATOM 2214 C C . PRO A 1 289 ? 59.139 -43.559 16.142 1.00 44.66 289 PRO A C 1
ATOM 2215 O O . PRO A 1 289 ? 59.014 -44.422 17.008 1.00 46.43 289 PRO A O 1
ATOM 2219 N N . ASP A 1 290 ? 60.203 -42.762 16.067 1.00 45.24 290 ASP A N 1
ATOM 2220 C CA . ASP A 1 290 ? 61.294 -42.870 17.031 1.00 45.48 290 ASP A CA 1
ATOM 2221 C C . ASP A 1 290 ? 60.845 -42.433 18.421 1.00 46.00 290 ASP A C 1
ATOM 2222 O O . ASP A 1 290 ? 61.311 -42.973 19.424 1.00 46.52 290 ASP A O 1
ATOM 2227 N N . TYR A 1 291 ? 59.942 -41.457 18.479 1.00 44.46 291 TYR A N 1
ATOM 2228 C CA . TYR A 1 291 ? 59.453 -40.965 19.762 1.00 44.96 291 TYR A CA 1
ATOM 2229 C C . TYR A 1 291 ? 58.174 -41.660 20.196 1.00 45.34 291 TYR A C 1
ATOM 2230 O O . TYR A 1 291 ? 57.956 -41.891 21.383 1.00 46.18 291 TYR A O 1
ATOM 2239 N N . GLU A 1 292 ? 57.332 -41.986 19.223 1.00 46.93 292 GLU A N 1
ATOM 2240 C CA . GLU A 1 292 ? 56.062 -42.648 19.485 1.00 48.30 292 GLU A CA 1
ATOM 2241 C C . GLU A 1 292 ? 55.982 -43.903 18.628 1.00 50.77 292 GLU A C 1
ATOM 2242 O O . GLU A 1 292 ? 55.275 -43.935 17.621 1.00 50.49 292 GLU A O 1
ATOM 2248 N N . PRO A 1 293 ? 56.712 -44.958 19.018 1.00 52.63 293 PRO A N 1
ATOM 2249 C CA . PRO A 1 293 ? 56.716 -46.219 18.272 1.00 54.16 293 PRO A CA 1
ATOM 2250 C C . PRO A 1 293 ? 55.314 -46.738 17.962 1.00 55.58 293 PRO A C 1
ATOM 2251 O O . PRO A 1 293 ? 55.079 -47.324 16.907 1.00 55.87 293 PRO A O 1
ATOM 2255 N N . GLU A 1 294 ? 54.385 -46.507 18.882 1.00 57.89 294 GLU A N 1
ATOM 2256 C CA . GLU A 1 294 ? 53.014 -46.974 18.721 1.00 59.12 294 GLU A CA 1
ATOM 2257 C C . GLU A 1 294 ? 52.122 -46.026 17.924 1.00 59.30 294 GLU A C 1
ATOM 2258 O O . GLU A 1 294 ? 51.705 -46.344 16.807 1.00 59.20 294 GLU A O 1
ATOM 2264 N N . LYS A 1 295 ? 51.834 -44.862 18.500 1.00 58.83 295 LYS A N 1
ATOM 2265 C CA . LYS A 1 295 ? 50.964 -43.884 17.857 1.00 58.63 295 LYS A CA 1
ATOM 2266 C C . LYS A 1 295 ? 51.592 -43.196 16.644 1.00 57.72 295 LYS A C 1
ATOM 2267 O O . LYS A 1 295 ? 50.899 -42.890 15.671 1.00 56.37 295 LYS A O 1
ATOM 2273 N N . LYS A 1 296 ? 52.897 -42.949 16.706 1.00 57.06 296 LYS A N 1
ATOM 2274 C CA . LYS A 1 296 ? 53.605 -42.302 15.605 1.00 56.21 296 LYS A CA 1
ATOM 2275 C C . LYS A 1 296 ? 52.980 -40.941 15.273 1.00 55.35 296 LYS A C 1
ATOM 2276 O O . LYS A 1 296 ? 52.576 -40.211 16.180 1.00 54.97 296 LYS A O 1
ATOM 2282 N N . GLU A 1 297 ? 52.896 -40.595 13.989 1.00 54.12 297 GLU A N 1
ATOM 2283 C CA . GLU A 1 297 ? 52.324 -39.305 13.605 1.00 53.31 297 GLU A CA 1
ATOM 2284 C C . GLU A 1 297 ? 50.838 -39.172 13.926 1.00 52.70 297 GLU A C 1
ATOM 2285 O O . GLU A 1 297 ? 50.259 -38.095 13.788 1.00 51.25 297 GLU A O 1
ATOM 2291 N N . LEU A 1 298 ? 50.223 -40.266 14.356 1.00 51.98 298 LEU A N 1
ATOM 2292 C CA . LEU A 1 298 ? 48.812 -40.247 14.718 1.00 52.12 298 LEU A CA 1
ATOM 2293 C C . LEU A 1 298 ? 48.665 -40.036 16.218 1.00 50.67 298 LEU A C 1
ATOM 2294 O O . LEU A 1 298 ? 47.598 -40.265 16.787 1.00 50.13 298 LEU A O 1
ATOM 2299 N N . ALA A 1 299 ? 49.746 -39.601 16.855 1.00 50.63 299 ALA A N 1
ATOM 2300 C CA . ALA A 1 299 ? 49.734 -39.353 18.290 1.00 49.52 299 ALA A CA 1
ATOM 2301 C C . ALA A 1 299 ? 48.926 -38.100 18.585 1.00 49.58 299 ALA A C 1
ATOM 2302 O O . ALA A 1 299 ? 48.530 -37.371 17.670 1.00 49.83 299 ALA A O 1
ATOM 2304 N N . SER A 1 300 ? 48.680 -37.857 19.868 1.00 48.09 300 SER A N 1
ATOM 2305 C CA . SER A 1 300 ? 47.929 -36.687 20.294 1.00 47.21 300 SER A CA 1
ATOM 2306 C C . SER A 1 300 ? 48.576 -35.431 19.722 1.00 45.57 300 SER A C 1
ATOM 2307 O O . SER A 1 300 ? 49.801 -35.312 19.699 1.00 42.65 300 SER A O 1
ATOM 2310 N N . ARG A 1 301 ? 47.746 -34.504 19.252 1.00 44.51 301 ARG A N 1
ATOM 2311 C CA . ARG A 1 301 ? 48.226 -33.244 18.691 1.00 44.35 301 ARG A CA 1
ATOM 2312 C C . ARG A 1 301 ? 49.207 -32.613 19.674 1.00 43.52 301 ARG A C 1
ATOM 2313 O O . ARG A 1 301 ? 50.256 -32.096 19.293 1.00 42.71 301 ARG A O 1
ATOM 2321 N N . ASP A 1 302 ? 48.841 -32.677 20.945 1.00 42.60 302 ASP A N 1
ATOM 2322 C CA . ASP A 1 302 ? 49.639 -32.140 22.032 1.00 43.91 302 ASP A CA 1
ATOM 2323 C C . ASP A 1 302 ? 51.040 -32.775 22.005 1.00 43.23 302 ASP A C 1
ATOM 2324 O O . ASP A 1 302 ? 52.056 -32.091 22.156 1.00 42.66 302 ASP A O 1
ATOM 2329 N N . VAL A 1 303 ? 51.081 -34.089 21.800 1.00 41.26 303 VAL A N 1
ATOM 2330 C CA . VAL A 1 303 ? 52.337 -34.830 21.758 1.00 39.89 303 VAL A CA 1
ATOM 2331 C C . VAL A 1 303 ? 53.162 -34.536 20.505 1.00 39.26 303 VAL A C 1
ATOM 2332 O O . VAL A 1 303 ? 54.383 -34.413 20.577 1.00 39.58 303 VAL A O 1
ATOM 2336 N N . VAL A 1 304 ? 52.503 -34.416 19.356 1.00 38.01 304 VAL A N 1
ATOM 2337 C CA . VAL A 1 304 ? 53.215 -34.139 18.111 1.00 36.38 304 VAL A CA 1
ATOM 2338 C C . VAL A 1 304 ? 53.991 -32.824 18.184 1.00 36.17 304 VAL A C 1
ATOM 2339 O O . VAL A 1 304 ? 55.169 -32.770 17.824 1.00 33.64 304 VAL A O 1
ATOM 2343 N N . SER A 1 305 ? 53.330 -31.764 18.643 1.00 35.18 305 SER A N 1
ATOM 2344 C CA . SER A 1 305 ? 53.984 -30.465 18.762 1.00 36.17 305 SER A CA 1
ATOM 2345 C C . SER A 1 305 ? 55.233 -30.577 19.634 1.00 35.08 305 SER A C 1
ATOM 2346 O O . SER A 1 305 ? 56.298 -30.077 19.270 1.00 35.24 305 SER A O 1
ATOM 2349 N N . ARG A 1 306 ? 55.099 -31.242 20.777 1.00 36.97 306 ARG A N 1
ATOM 2350 C CA . ARG A 1 306 ? 56.220 -31.409 21.703 1.00 38.94 306 ARG A CA 1
ATOM 2351 C C . ARG A 1 306 ? 57.397 -32.157 21.081 1.00 38.88 306 ARG A C 1
ATOM 2352 O O . ARG A 1 306 ? 58.546 -31.745 21.227 1.00 38.79 306 ARG A O 1
ATOM 2360 N N . ARG A 1 307 ? 57.115 -33.259 20.392 1.00 38.26 307 ARG A N 1
ATOM 2361 C CA . ARG A 1 307 ? 58.177 -34.036 19.764 1.00 38.48 307 ARG A CA 1
ATOM 2362 C C . ARG A 1 307 ? 58.873 -33.225 18.674 1.00 37.96 307 ARG A C 1
ATOM 2363 O O . ARG A 1 307 ? 60.100 -33.241 18.565 1.00 37.92 307 ARG A O 1
ATOM 2371 N N . MET A 1 308 ? 58.087 -32.513 17.869 1.00 37.06 308 MET A N 1
ATOM 2372 C CA . MET A 1 308 ? 58.647 -31.693 16.798 1.00 36.44 308 MET A CA 1
ATOM 2373 C C . MET A 1 308 ? 59.666 -30.702 17.339 1.00 37.05 308 MET A C 1
ATOM 2374 O O . MET A 1 308 ? 60.743 -30.535 16.764 1.00 35.45 308 MET A O 1
ATOM 2379 N N . ILE A 1 309 ? 59.332 -30.044 18.446 1.00 38.25 309 ILE A N 1
ATOM 2380 C CA . ILE A 1 309 ? 60.251 -29.078 19.040 1.00 39.11 309 ILE A CA 1
ATOM 2381 C C . ILE A 1 309 ? 61.463 -29.809 19.611 1.00 40.25 309 ILE A C 1
ATOM 2382 O O . ILE A 1 309 ? 62.595 -29.340 19.492 1.00 40.90 309 ILE A O 1
ATOM 2387 N N . GLU A 1 310 ? 61.219 -30.960 20.229 1.00 40.97 310 GLU A N 1
ATOM 2388 C CA . GLU A 1 310 ? 62.299 -31.753 20.809 1.00 42.35 310 GLU A CA 1
ATOM 2389 C C . GLU A 1 310 ? 63.283 -32.167 19.724 1.00 41.94 310 GLU A C 1
ATOM 2390 O O . GLU A 1 310 ? 64.501 -32.086 19.905 1.00 40.99 310 GLU A O 1
ATOM 2396 N N . HIS A 1 311 ? 62.742 -32.607 18.592 1.00 41.69 311 HIS A N 1
ATOM 2397 C CA . HIS A 1 311 ? 63.567 -33.046 17.477 1.00 41.48 311 HIS A CA 1
ATOM 2398 C C . HIS A 1 311 ? 64.395 -31.887 16.936 1.00 42.34 311 HIS A C 1
ATOM 2399 O O . HIS A 1 311 ? 65.547 -32.064 16.534 1.00 39.87 311 HIS A O 1
ATOM 2406 N N . ILE A 1 312 ? 63.801 -30.699 16.926 1.00 42.59 312 ILE A N 1
ATOM 2407 C CA . ILE A 1 312 ? 64.491 -29.512 16.446 1.00 42.96 312 ILE A CA 1
ATOM 2408 C C . ILE A 1 312 ? 65.629 -29.142 17.394 1.00 44.61 312 ILE A C 1
ATOM 2409 O O . ILE A 1 312 ? 66.709 -28.744 16.957 1.00 43.96 312 ILE A O 1
ATOM 2414 N N . ARG A 1 313 ? 65.388 -29.282 18.693 1.00 46.38 313 ARG A N 1
ATOM 2415 C CA . ARG A 1 313 ? 66.400 -28.948 19.684 1.00 48.52 313 ARG A CA 1
ATOM 2416 C C . ARG A 1 313 ? 67.557 -29.938 19.649 1.00 49.95 313 ARG A C 1
ATOM 2417 O O . ARG A 1 313 ? 68.674 -29.619 20.059 1.00 50.16 313 ARG A O 1
ATOM 2425 N N . LYS A 1 314 ? 67.288 -31.137 19.144 1.00 50.70 314 LYS A N 1
ATOM 2426 C CA . LYS A 1 314 ? 68.319 -32.158 19.035 1.00 51.90 314 LYS A CA 1
ATOM 2427 C C . LYS A 1 314 ? 69.194 -31.866 17.817 1.00 50.97 314 LYS A C 1
ATOM 2428 O O . LYS A 1 314 ? 70.124 -32.611 17.510 1.00 50.92 314 LYS A O 1
ATOM 2434 N N . GLY A 1 315 ? 68.879 -30.773 17.125 1.00 50.41 315 GLY A N 1
ATOM 2435 C CA . GLY A 1 315 ? 69.650 -30.365 15.961 1.00 48.32 315 GLY A CA 1
ATOM 2436 C C . GLY A 1 315 ? 69.255 -30.966 14.626 1.00 48.22 315 GLY A C 1
ATOM 2437 O O . GLY A 1 315 ? 70.033 -30.926 13.673 1.00 47.44 315 GLY A O 1
ATOM 2438 N N . LYS A 1 316 ? 68.045 -31.502 14.534 1.00 47.13 316 LYS A N 1
ATOM 2439 C CA . LYS A 1 316 ? 67.598 -32.119 13.292 1.00 46.93 316 LYS A CA 1
ATOM 2440 C C . LYS A 1 316 ? 66.618 -31.235 12.519 1.00 45.71 316 LYS A C 1
ATOM 2441 O O . LYS A 1 316 ? 65.968 -31.685 11.570 1.00 43.80 316 LYS A O 1
ATOM 2447 N N . GLY A 1 317 ? 66.526 -29.972 12.924 1.00 44.47 317 GLY A N 1
ATOM 2448 C CA . GLY A 1 317 ? 65.625 -29.049 12.258 1.00 43.94 317 GLY A CA 1
ATOM 2449 C C . GLY A 1 317 ? 66.191 -28.516 10.957 1.00 44.00 317 GLY A C 1
ATOM 2450 O O . GLY A 1 317 ? 67.394 -28.608 10.705 1.00 43.93 317 GLY A O 1
ATOM 2451 N N . VAL A 1 318 ? 65.324 -27.963 10.120 1.00 43.45 318 VAL A N 1
ATOM 2452 C CA . VAL A 1 318 ? 65.751 -27.404 8.841 1.00 44.07 318 VAL A CA 1
ATOM 2453 C C . VAL A 1 318 ? 66.047 -25.921 9.035 1.00 44.93 318 VAL A C 1
ATOM 2454 O O . VAL A 1 318 ? 65.199 -25.172 9.517 1.00 43.94 318 VAL A O 1
ATOM 2458 N N . GLN A 1 319 ? 67.253 -25.503 8.670 1.00 46.88 319 GLN A N 1
ATOM 2459 C CA . GLN A 1 319 ? 67.642 -24.105 8.808 1.00 49.06 319 GLN A CA 1
ATOM 2460 C C . GLN A 1 319 ? 66.957 -23.257 7.751 1.00 49.82 319 GLN A C 1
ATOM 2461 O O . GLN A 1 319 ? 66.856 -23.656 6.589 1.00 49.87 319 GLN A O 1
ATOM 2467 N N . SER A 1 320 ? 66.485 -22.086 8.165 1.00 49.98 320 SER A N 1
ATOM 2468 C CA . SER A 1 320 ? 65.803 -21.168 7.265 1.00 50.85 320 SER A CA 1
ATOM 2469 C C . SER A 1 320 ? 66.024 -19.725 7.704 1.00 51.24 320 SER A C 1
ATOM 2470 O O . SER A 1 320 ? 66.253 -19.450 8.885 1.00 50.99 320 SER A O 1
ATOM 2473 N N . PRO A 1 321 ? 65.961 -18.782 6.754 1.00 51.39 321 PRO A N 1
ATOM 2474 C CA . PRO A 1 321 ? 66.155 -17.363 7.069 1.00 50.82 321 PRO A CA 1
ATOM 2475 C C . PRO A 1 321 ? 65.100 -16.810 8.030 1.00 50.74 321 PRO A C 1
ATOM 2476 O O . PRO A 1 321 ? 65.255 -15.714 8.576 1.00 50.77 321 PRO A O 1
ATOM 2480 N N . TYR A 1 322 ? 64.033 -17.577 8.236 1.00 49.02 322 TYR A N 1
ATOM 2481 C CA . TYR A 1 322 ? 62.950 -17.173 9.127 1.00 47.85 322 TYR A CA 1
ATOM 2482 C C . TYR A 1 322 ? 62.974 -18.002 10.400 1.00 46.87 322 TYR A C 1
ATOM 2483 O O . TYR A 1 322 ? 62.130 -17.831 11.280 1.00 45.51 322 TYR A O 1
ATOM 2492 N N . GLY A 1 323 ? 63.946 -18.907 10.487 1.00 46.48 323 GLY A N 1
ATOM 2493 C CA . GLY A 1 323 ? 64.068 -19.764 11.655 1.00 44.24 323 GLY A CA 1
ATOM 2494 C C . GLY A 1 323 ? 64.115 -21.229 11.263 1.00 42.78 323 GLY A C 1
ATOM 2495 O O . GLY A 1 323 ? 64.188 -21.561 10.078 1.00 42.96 323 GLY A O 1
ATOM 2496 N N . GLN A 1 324 ? 64.074 -22.116 12.251 1.00 40.32 324 GLN A N 1
ATOM 2497 C CA . GLN A 1 324 ? 64.115 -23.545 11.966 1.00 38.08 324 GLN A CA 1
ATOM 2498 C C . GLN A 1 324 ? 62.709 -24.123 11.836 1.00 37.22 324 GLN A C 1
ATOM 2499 O O . GLN A 1 324 ? 61.759 -23.612 12.426 1.00 35.20 324 GLN A O 1
ATOM 2505 N N . HIS A 1 325 ? 62.584 -25.192 11.058 1.00 36.06 325 HIS A N 1
ATOM 2506 C CA . HIS A 1 325 ? 61.294 -25.844 10.877 1.00 35.83 325 HIS A CA 1
ATOM 2507 C C . HIS A 1 325 ? 61.485 -27.320 10.545 1.00 35.90 325 HIS A C 1
ATOM 2508 O O . HIS A 1 325 ? 62.595 -27.850 10.630 1.00 34.85 325 HIS A O 1
ATOM 2515 N N . LEU A 1 326 ? 60.392 -27.974 10.166 1.00 34.89 326 LEU A N 1
ATOM 2516 C CA . LEU A 1 326 ? 60.427 -29.384 9.799 1.00 34.55 326 LEU A CA 1
ATOM 2517 C C . LEU A 1 326 ? 59.650 -29.545 8.503 1.00 35.70 326 LEU A C 1
ATOM 2518 O O . LEU A 1 326 ? 59.197 -28.554 7.922 1.00 37.21 326 LEU A O 1
ATOM 2523 N N . TRP A 1 327 ? 59.496 -30.781 8.042 1.00 34.20 327 TRP A N 1
ATOM 2524 C CA . TRP A 1 327 ? 58.784 -31.031 6.799 1.00 34.66 327 TRP A CA 1
ATOM 2525 C C . TRP A 1 327 ? 57.534 -31.879 6.960 1.00 34.34 327 TRP A C 1
ATOM 2526 O O . TRP A 1 327 ? 57.480 -32.785 7.788 1.00 32.02 327 TRP A O 1
ATOM 2537 N N . LEU A 1 328 ? 56.530 -31.565 6.146 1.00 34.24 328 LEU A N 1
ATOM 2538 C CA . LEU A 1 328 ? 55.287 -32.319 6.122 1.00 35.10 328 LEU A CA 1
ATOM 2539 C C . LEU A 1 328 ? 55.234 -32.922 4.724 1.00 35.81 328 LEU A C 1
ATOM 2540 O O . LEU A 1 328 ? 55.260 -32.203 3.730 1.00 33.23 328 LEU A O 1
ATOM 2545 N N . ASP A 1 329 ? 55.182 -34.246 4.653 1.00 38.12 329 ASP A N 1
ATOM 2546 C CA . ASP A 1 329 ? 55.151 -34.941 3.376 1.00 40.26 329 ASP A CA 1
ATOM 2547 C C . ASP A 1 329 ? 53.835 -35.677 3.161 1.00 41.87 329 ASP A C 1
ATOM 2548 O O . ASP A 1 329 ? 53.551 -36.673 3.827 1.00 41.97 329 ASP A O 1
ATOM 2553 N N . ILE A 1 330 ? 53.022 -35.170 2.239 1.00 44.82 330 ILE A N 1
ATOM 2554 C CA . ILE A 1 330 ? 51.743 -35.807 1.940 1.00 48.62 330 ILE A CA 1
ATOM 2555 C C . ILE A 1 330 ? 51.733 -36.345 0.513 1.00 50.22 330 ILE A C 1
ATOM 2556 O O . ILE A 1 330 ? 50.744 -36.928 0.063 1.00 50.11 330 ILE A O 1
ATOM 2561 N N . SER A 1 331 ? 52.839 -36.146 -0.196 1.00 51.92 331 SER A N 1
ATOM 2562 C CA . SER A 1 331 ? 52.956 -36.630 -1.563 1.00 54.96 331 SER A CA 1
ATOM 2563 C C . SER A 1 331 ? 52.798 -38.149 -1.552 1.00 57.50 331 SER A C 1
ATOM 2564 O O . SER A 1 331 ? 52.328 -38.743 -2.522 1.00 57.68 331 SER A O 1
ATOM 2567 N N . ILE A 1 332 ? 53.191 -38.766 -0.440 1.00 60.13 332 ILE A N 1
ATOM 2568 C CA . ILE A 1 332 ? 53.106 -40.215 -0.278 1.00 62.50 332 ILE A CA 1
ATOM 2569 C C . ILE A 1 332 ? 51.672 -40.730 -0.249 1.00 63.45 332 ILE A C 1
ATOM 2570 O O . ILE A 1 332 ? 51.437 -41.931 -0.367 1.00 63.74 332 ILE A O 1
ATOM 2575 N N . LEU A 1 333 ? 50.714 -39.823 -0.091 1.00 65.06 333 LEU A N 1
ATOM 2576 C CA . LEU A 1 333 ? 49.307 -40.207 -0.056 1.00 67.00 333 LEU A CA 1
ATOM 2577 C C . LEU A 1 333 ? 48.773 -40.372 -1.472 1.00 68.29 333 LEU A C 1
ATOM 2578 O O . LEU A 1 333 ? 47.651 -40.839 -1.673 1.00 68.57 333 LEU A O 1
ATOM 2583 N N . GLY A 1 334 ? 49.587 -39.986 -2.450 1.00 69.43 334 GLY A N 1
ATOM 2584 C CA . GLY A 1 334 ? 49.182 -40.099 -3.838 1.00 71.04 334 GLY A CA 1
ATOM 2585 C C . GLY A 1 334 ? 48.620 -38.799 -4.376 1.00 71.97 334 GLY A C 1
ATOM 2586 O O . GLY A 1 334 ? 48.019 -38.021 -3.636 1.00 72.44 334 GLY A O 1
ATOM 2587 N N . ARG A 1 335 ? 48.813 -38.562 -5.668 1.00 72.69 335 ARG A N 1
ATOM 2588 C CA . ARG A 1 335 ? 48.320 -37.346 -6.300 1.00 73.43 335 ARG A CA 1
ATOM 2589 C C . ARG A 1 335 ? 46.797 -37.351 -6.388 1.00 74.02 335 ARG A C 1
ATOM 2590 O O . ARG A 1 335 ? 46.146 -36.338 -6.129 1.00 73.72 335 ARG A O 1
ATOM 2598 N N . LYS A 1 336 ? 46.234 -38.500 -6.750 1.00 75.10 336 LYS A N 1
ATOM 2599 C CA . LYS A 1 336 ? 44.786 -38.643 -6.878 1.00 76.13 336 LYS A CA 1
ATOM 2600 C C . LYS A 1 336 ? 44.050 -38.371 -5.563 1.00 76.61 336 LYS A C 1
ATOM 2601 O O . LYS A 1 336 ? 42.986 -37.752 -5.557 1.00 76.58 336 LYS A O 1
ATOM 2607 N N . HIS A 1 337 ? 44.620 -38.837 -4.455 1.00 77.43 337 HIS A N 1
ATOM 2608 C CA . HIS A 1 337 ? 44.014 -38.649 -3.139 1.00 77.91 337 HIS A CA 1
ATOM 2609 C C . HIS A 1 337 ? 44.019 -37.190 -2.693 1.00 78.09 337 HIS A C 1
ATOM 2610 O O . HIS A 1 337 ? 43.074 -36.721 -2.057 1.00 78.07 337 HIS A O 1
ATOM 2617 N N . ILE A 1 338 ? 45.089 -36.478 -3.027 1.00 78.17 338 ILE A N 1
ATOM 2618 C CA . ILE A 1 338 ? 45.226 -35.076 -2.652 1.00 78.05 338 ILE A CA 1
ATOM 2619 C C . ILE A 1 338 ? 44.298 -34.168 -3.454 1.00 78.21 338 ILE A C 1
ATOM 2620 O O . ILE A 1 338 ? 43.797 -33.170 -2.937 1.00 77.47 338 ILE A O 1
ATOM 2625 N N . GLU A 1 339 ? 44.061 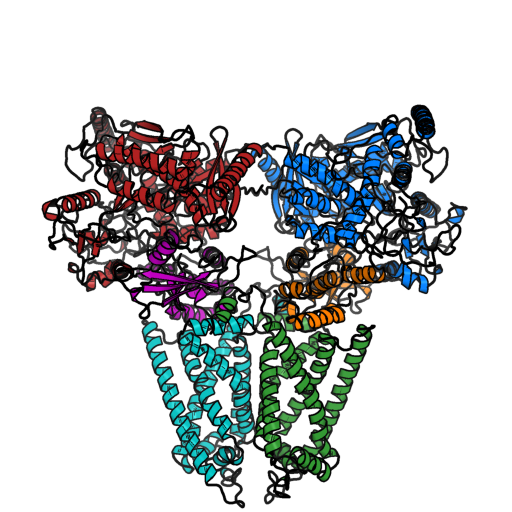-34.521 -4.713 1.00 78.61 339 GLU A N 1
ATOM 2626 C CA . GLU A 1 339 ? 43.206 -33.716 -5.579 1.00 79.24 339 GLU A CA 1
ATOM 2627 C C . GLU A 1 339 ? 41.721 -34.048 -5.459 1.00 79.27 339 GLU A C 1
ATOM 2628 O O . GLU A 1 339 ? 40.920 -33.638 -6.298 1.00 79.76 339 GLU A O 1
ATOM 2634 N N . THR A 1 340 ? 41.353 -34.786 -4.416 1.00 79.36 340 THR A N 1
ATOM 2635 C CA . THR A 1 340 ? 39.956 -35.155 -4.201 1.00 79.56 340 THR A CA 1
ATOM 2636 C C . THR A 1 340 ? 39.538 -34.966 -2.746 1.00 79.37 340 THR A C 1
ATOM 2637 O O . THR A 1 340 ? 38.421 -34.531 -2.467 1.00 79.77 340 THR A O 1
ATOM 2641 N N . ASN A 1 341 ? 40.440 -35.290 -1.824 1.00 79.04 341 ASN A N 1
ATOM 2642 C CA . ASN A 1 341 ? 40.159 -35.169 -0.396 1.00 78.48 341 ASN A CA 1
ATOM 2643 C C . ASN A 1 341 ? 40.941 -34.035 0.263 1.00 77.90 341 ASN A C 1
ATOM 2644 O O . ASN A 1 341 ? 40.551 -33.533 1.319 1.00 77.35 341 ASN A O 1
ATOM 2649 N N . LEU A 1 342 ? 42.046 -33.639 -0.362 1.00 77.01 342 LEU A N 1
ATOM 2650 C CA . LEU A 1 342 ? 42.882 -32.567 0.166 1.00 75.90 342 LEU A CA 1
ATOM 2651 C C . LEU A 1 342 ? 43.142 -31.506 -0.900 1.00 75.27 342 LEU A C 1
ATOM 2652 O O . LEU A 1 342 ? 44.221 -30.916 -0.950 1.00 74.89 342 LEU A O 1
ATOM 2657 N N . ARG A 1 343 ? 42.152 -31.268 -1.754 1.00 74.44 343 ARG A N 1
ATOM 2658 C CA . ARG A 1 343 ? 42.288 -30.279 -2.817 1.00 73.73 343 ARG A CA 1
ATOM 2659 C C . ARG A 1 343 ? 42.537 -28.887 -2.247 1.00 72.85 343 ARG A C 1
ATOM 2660 O O . ARG A 1 343 ? 43.167 -28.046 -2.888 1.00 72.75 343 ARG A O 1
ATOM 2668 N N . ASP A 1 344 ? 42.042 -28.651 -1.037 1.00 71.45 344 ASP A N 1
ATOM 2669 C CA . ASP A 1 344 ? 42.211 -27.357 -0.395 1.00 70.63 344 ASP A CA 1
ATOM 2670 C C . ASP A 1 344 ? 43.658 -27.138 0.035 1.00 70.08 344 ASP A C 1
ATOM 2671 O O . ASP A 1 344 ? 44.254 -26.107 -0.279 1.00 69.69 344 ASP A O 1
ATOM 2676 N N . VAL A 1 345 ? 44.219 -28.108 0.754 1.00 69.18 345 VAL A N 1
ATOM 2677 C CA . VAL A 1 345 ? 45.599 -28.010 1.226 1.00 68.04 345 VAL A CA 1
ATOM 2678 C C . VAL A 1 345 ? 46.553 -27.866 0.048 1.00 67.07 345 VAL A C 1
ATOM 2679 O O . VAL A 1 345 ? 47.609 -27.242 0.161 1.00 66.36 345 VAL A O 1
ATOM 2683 N N . GLN A 1 346 ? 46.174 -28.447 -1.086 1.00 66.05 346 GLN A N 1
ATOM 2684 C CA . GLN A 1 346 ? 46.997 -28.371 -2.282 1.00 65.28 346 GLN A CA 1
ATOM 2685 C C . GLN A 1 346 ? 47.058 -26.925 -2.761 1.00 64.42 346 GLN A C 1
ATOM 2686 O O . GLN A 1 346 ? 48.131 -26.414 -3.083 1.00 63.94 346 GLN A O 1
ATOM 2692 N N . GLU A 1 347 ? 45.902 -26.268 -2.796 1.00 64.06 347 GLU A N 1
ATOM 2693 C CA . GLU A 1 347 ? 45.816 -24.876 -3.230 1.00 63.58 347 GLU A CA 1
ATOM 2694 C C . GLU A 1 347 ? 46.604 -23.958 -2.299 1.00 62.50 347 GLU A C 1
ATOM 2695 O O . GLU A 1 347 ? 47.261 -23.017 -2.746 1.00 61.42 347 GLU A O 1
ATOM 2701 N N . ILE A 1 348 ? 46.530 -24.235 -1.001 1.00 61.22 348 ILE A N 1
ATOM 2702 C CA . ILE A 1 348 ? 47.235 -23.433 -0.009 1.00 60.48 348 ILE A CA 1
ATOM 2703 C C . ILE A 1 348 ? 48.740 -23.463 -0.241 1.00 59.72 348 ILE A C 1
ATOM 2704 O O . ILE A 1 348 ? 49.385 -22.419 -0.307 1.00 58.98 348 ILE A O 1
ATOM 2709 N N . CYS A 1 349 ? 49.292 -24.667 -0.358 1.00 59.19 349 CYS A N 1
ATOM 2710 C CA . CYS A 1 349 ? 50.723 -24.829 -0.578 1.00 59.13 349 CYS A CA 1
ATOM 2711 C C . CYS A 1 349 ? 51.164 -24.188 -1.885 1.00 59.85 349 CYS A C 1
ATOM 2712 O O . CYS A 1 349 ? 52.248 -23.614 -1.967 1.00 59.93 349 CYS A O 1
ATOM 2715 N N . GLU A 1 350 ? 50.322 -24.284 -2.907 1.00 60.13 350 GLU A N 1
ATOM 2716 C CA . GLU A 1 350 ? 50.648 -23.702 -4.201 1.00 61.55 350 GLU A CA 1
ATOM 2717 C C . GLU A 1 350 ? 50.522 -22.181 -4.179 1.00 61.65 350 GLU A C 1
ATOM 2718 O O . GLU A 1 350 ? 51.431 -21.470 -4.611 1.00 61.20 350 GLU A O 1
ATOM 2724 N N . TYR A 1 351 ? 49.395 -21.692 -3.666 1.00 61.78 351 TYR A N 1
ATOM 2725 C CA . TYR A 1 351 ? 49.133 -20.257 -3.594 1.00 62.44 351 TYR A CA 1
ATOM 2726 C C . TYR A 1 351 ? 50.124 -19.467 -2.750 1.00 62.02 351 TYR A C 1
ATOM 2727 O O . TYR A 1 351 ? 50.569 -18.396 -3.157 1.00 62.08 351 TYR A O 1
ATOM 2736 N N . PHE A 1 352 ? 50.470 -19.987 -1.575 1.00 62.10 352 PHE A N 1
ATOM 2737 C CA . PHE A 1 352 ? 51.375 -19.272 -0.683 1.00 62.36 352 PHE A CA 1
ATOM 2738 C C . PHE A 1 352 ? 52.777 -19.848 -0.522 1.00 63.19 352 PHE A C 1
ATOM 2739 O O . PHE A 1 352 ? 53.745 -19.097 -0.415 1.00 63.58 352 PHE A O 1
ATOM 2747 N N . ALA A 1 353 ? 52.893 -21.171 -0.492 1.00 63.72 353 ALA A N 1
ATOM 2748 C CA . ALA A 1 353 ? 54.201 -21.802 -0.338 1.00 63.83 353 ALA A CA 1
ATOM 2749 C C . ALA A 1 353 ? 54.856 -22.016 -1.699 1.00 63.56 353 ALA A C 1
ATOM 2750 O O . ALA A 1 353 ? 56.026 -22.395 -1.785 1.00 63.65 353 ALA A O 1
ATOM 2752 N N . GLY A 1 354 ? 54.092 -21.767 -2.758 1.00 62.97 354 GLY A N 1
ATOM 2753 C CA . GLY A 1 354 ? 54.604 -21.940 -4.104 1.00 62.84 354 GLY A CA 1
ATOM 2754 C C . GLY A 1 354 ? 55.076 -23.356 -4.369 1.00 62.80 354 GLY A C 1
ATOM 2755 O O . GLY A 1 354 ? 56.107 -23.564 -5.008 1.00 62.74 354 GLY A O 1
ATOM 2756 N N . ILE A 1 355 ? 54.323 -24.336 -3.878 1.00 62.61 355 ILE A N 1
ATOM 2757 C CA . ILE A 1 355 ? 54.683 -25.735 -4.069 1.00 62.39 355 ILE A CA 1
ATOM 2758 C C . ILE A 1 355 ? 53.466 -26.635 -4.237 1.00 62.12 355 ILE A C 1
ATOM 2759 O O . ILE A 1 355 ? 52.363 -26.301 -3.810 1.00 61.15 355 ILE A O 1
ATOM 2764 N N . ASP A 1 356 ? 53.682 -27.781 -4.873 1.00 62.35 356 ASP A N 1
ATOM 2765 C CA . ASP A 1 356 ? 52.625 -28.757 -5.085 1.00 62.57 356 ASP A CA 1
ATOM 2766 C C . ASP A 1 356 ? 52.859 -29.884 -4.082 1.00 61.72 356 ASP A C 1
ATOM 2767 O O . ASP A 1 356 ? 53.796 -30.668 -4.227 1.00 61.67 356 ASP A O 1
ATOM 2772 N N . PRO A 1 357 ? 52.009 -29.970 -3.046 1.00 61.06 357 PRO A N 1
ATOM 2773 C CA . PRO A 1 357 ? 52.114 -30.995 -2.001 1.00 60.37 357 PRO A CA 1
ATOM 2774 C C . PRO A 1 357 ? 52.133 -32.430 -2.522 1.00 60.02 357 PRO A C 1
ATOM 2775 O O . PRO A 1 357 ? 52.479 -33.357 -1.791 1.00 60.18 357 PRO A O 1
ATOM 2779 N N . ALA A 1 358 ? 51.760 -32.613 -3.782 1.00 59.63 358 ALA A N 1
ATOM 2780 C CA . ALA A 1 358 ? 51.752 -33.947 -4.369 1.00 59.59 358 ALA A CA 1
ATOM 2781 C C . ALA A 1 358 ? 53.143 -34.312 -4.877 1.00 59.02 358 ALA A C 1
ATOM 2782 O O . ALA A 1 358 ? 53.390 -35.456 -5.262 1.00 59.36 358 ALA A O 1
ATOM 2784 N N . GLU A 1 359 ? 54.049 -33.337 -4.870 1.00 58.01 359 GLU A N 1
ATOM 2785 C CA . GLU A 1 359 ? 55.411 -33.559 -5.342 1.00 56.99 359 GLU A CA 1
ATOM 2786 C C . GLU A 1 359 ? 56.484 -33.124 -4.346 1.00 55.33 359 GLU A C 1
ATOM 2787 O O . GLU A 1 359 ? 57.483 -33.821 -4.160 1.00 55.84 359 GLU A O 1
ATOM 2793 N N . LYS A 1 360 ? 56.283 -31.976 -3.706 1.00 52.32 360 LYS A N 1
ATOM 2794 C CA . LYS A 1 360 ? 57.262 -31.475 -2.746 1.00 48.80 360 LYS A CA 1
ATOM 2795 C C . LYS A 1 360 ? 56.716 -31.410 -1.325 1.00 45.18 360 LYS A C 1
ATOM 2796 O O . LYS A 1 360 ? 55.508 -31.439 -1.114 1.00 44.28 360 LYS A O 1
ATOM 2802 N N . TRP A 1 361 ? 57.619 -31.326 -0.352 1.00 42.10 361 TRP A N 1
ATOM 2803 C CA . TRP A 1 361 ? 57.232 -31.276 1.053 1.00 38.51 361 TRP A CA 1
ATOM 2804 C C . TRP A 1 361 ? 56.943 -29.855 1.532 1.00 36.45 361 TRP A C 1
ATOM 2805 O O . TRP A 1 361 ? 57.550 -28.894 1.067 1.00 34.76 361 TRP A O 1
ATOM 2816 N N . ALA A 1 362 ? 56.014 -29.738 2.473 1.00 35.04 362 ALA A N 1
ATOM 2817 C CA . ALA A 1 362 ? 55.636 -28.443 3.022 1.00 35.01 362 ALA A CA 1
ATOM 2818 C C . ALA A 1 362 ? 56.382 -28.121 4.314 1.00 32.92 362 ALA A C 1
ATOM 2819 O O . ALA A 1 362 ? 56.523 -28.969 5.193 1.00 32.68 362 ALA A O 1
ATOM 2821 N N . PRO A 1 363 ? 56.889 -26.887 4.432 1.00 31.97 363 PRO A N 1
ATOM 2822 C CA . PRO A 1 363 ? 57.608 -26.491 5.640 1.00 31.24 363 PRO A CA 1
ATOM 2823 C C . PRO A 1 363 ? 56.586 -26.219 6.736 1.00 32.05 363 PRO A C 1
ATOM 2824 O O . PRO A 1 363 ? 55.606 -25.500 6.519 1.00 31.29 363 PRO A O 1
ATOM 2828 N N . VAL A 1 364 ? 56.800 -26.809 7.904 1.00 31.58 364 VAL A N 1
ATOM 2829 C CA . VAL A 1 364 ? 55.882 -26.632 9.015 1.00 29.54 364 VAL A CA 1
ATOM 2830 C C . VAL A 1 364 ? 56.617 -26.416 10.329 1.00 30.31 364 VAL A C 1
ATOM 2831 O O . VAL A 1 364 ? 57.802 -26.726 10.456 1.00 29.57 364 VAL A O 1
ATOM 2835 N N . LEU A 1 365 ? 55.895 -25.870 11.300 1.00 28.44 365 LEU A N 1
ATOM 2836 C CA . LEU A 1 365 ? 56.427 -25.610 12.634 1.00 29.45 365 LEU A CA 1
ATOM 2837 C C . LEU A 1 365 ? 55.229 -25.344 13.539 1.00 28.97 365 LEU A C 1
ATOM 2838 O O . LEU A 1 365 ? 54.283 -24.680 13.125 1.00 28.06 365 LEU A O 1
ATOM 2843 N N . PRO A 1 366 ? 55.242 -25.874 14.777 1.00 28.23 366 PRO A N 1
ATOM 2844 C CA . PRO A 1 366 ? 54.105 -25.625 15.665 1.00 27.86 366 PRO A CA 1
ATOM 2845 C C . PRO A 1 366 ? 53.991 -24.128 15.939 1.00 28.25 366 PRO A C 1
ATOM 2846 O O . PRO A 1 366 ? 55.001 -23.440 16.090 1.00 27.04 366 PRO A O 1
ATOM 2850 N N . MET A 1 367 ? 52.761 -23.632 16.001 1.00 28.10 367 MET A N 1
ATOM 2851 C CA . MET A 1 367 ? 52.518 -22.212 16.253 1.00 28.22 367 MET A CA 1
ATOM 2852 C C . MET A 1 367 ? 51.277 -22.027 17.107 1.00 27.29 367 MET A C 1
ATOM 2853 O O . MET A 1 367 ? 50.440 -22.922 17.200 1.00 26.88 367 MET A O 1
ATOM 2858 N N . GLN A 1 368 ? 51.166 -20.858 17.732 1.00 26.79 368 GLN A N 1
ATOM 2859 C CA . GLN A 1 368 ? 50.022 -20.532 18.577 1.00 26.06 368 GLN A CA 1
ATOM 2860 C C . GLN A 1 368 ? 48.761 -20.666 17.723 1.00 24.80 368 GLN A C 1
ATOM 2861 O O . GLN A 1 368 ? 48.756 -20.274 16.556 1.00 24.88 368 GLN A O 1
ATOM 2867 N N . HIS A 1 369 ? 47.696 -21.207 18.308 1.00 24.45 369 HIS A N 1
ATOM 2868 C CA . HIS A 1 369 ? 46.465 -21.435 17.558 1.00 24.56 369 HIS A CA 1
ATOM 2869 C C . HIS A 1 369 ? 45.160 -21.047 18.250 1.00 23.51 369 HIS A C 1
ATOM 2870 O O . HIS A 1 369 ? 44.292 -20.403 17.649 1.00 24.83 369 HIS A O 1
ATOM 2877 N N . TYR A 1 370 ? 45.001 -21.457 19.497 1.00 23.29 370 TYR A N 1
ATOM 2878 C CA . TYR A 1 370 ? 43.777 -21.157 20.224 1.00 23.89 370 TYR A CA 1
ATOM 2879 C C . TYR A 1 370 ? 44.076 -20.599 21.616 1.00 24.01 370 TYR A C 1
ATOM 2880 O O . TYR A 1 370 ? 45.071 -20.964 22.246 1.00 24.26 370 TYR A O 1
ATOM 2889 N N . SER A 1 371 ? 43.206 -19.706 22.077 1.00 23.91 371 SER A N 1
ATOM 2890 C CA . SER A 1 371 ? 43.350 -19.075 23.387 1.00 24.49 371 SER A CA 1
ATOM 2891 C C . SER A 1 371 ? 42.315 -19.616 24.377 1.00 24.88 371 SER A C 1
ATOM 2892 O O . SER A 1 371 ? 41.164 -19.179 24.357 1.00 24.10 371 SER A O 1
ATOM 2895 N N . MET A 1 372 ? 42.700 -20.565 25.231 1.00 23.36 372 MET A N 1
ATOM 2896 C CA . MET A 1 372 ? 41.748 -21.089 26.221 1.00 25.10 372 MET A CA 1
ATOM 2897 C C . MET A 1 372 ? 41.444 -19.997 27.254 1.00 24.38 372 MET A C 1
ATOM 2898 O O . MET A 1 372 ? 40.309 -19.858 27.736 1.00 23.33 372 MET A O 1
ATOM 2903 N N . GLY A 1 373 ? 42.468 -19.221 27.592 1.00 24.91 373 GLY A N 1
ATOM 2904 C CA . GLY A 1 373 ? 42.288 -18.147 28.548 1.00 24.65 373 GLY A CA 1
ATOM 2905 C C . GLY A 1 373 ? 41.368 -17.074 27.992 1.00 27.42 373 GLY A C 1
ATOM 2906 O O . GLY A 1 373 ? 41.124 -17.011 26.777 1.00 26.37 373 GLY A O 1
ATOM 2907 N N . GLY A 1 374 ? 40.840 -16.238 28.880 1.00 26.29 374 GLY A N 1
ATOM 2908 C CA . GLY A 1 374 ? 39.964 -15.165 28.447 1.00 26.54 374 GLY A CA 1
ATOM 2909 C C . GLY A 1 374 ? 39.312 -14.484 29.631 1.00 28.09 374 GLY A C 1
ATOM 2910 O O . GLY A 1 374 ? 39.741 -14.657 30.770 1.00 26.66 374 GLY A O 1
ATOM 2911 N N . ILE A 1 375 ? 38.270 -13.706 29.359 1.00 26.35 375 ILE A N 1
ATOM 2912 C CA . ILE A 1 375 ? 37.546 -13.020 30.414 1.00 26.79 375 ILE A CA 1
ATOM 2913 C C . ILE A 1 375 ? 36.814 -14.067 31.257 1.00 26.36 375 ILE A C 1
ATOM 2914 O O . ILE A 1 375 ? 36.059 -14.889 30.738 1.00 25.89 375 ILE A O 1
ATOM 2919 N N . ARG A 1 376 ? 37.058 -14.046 32.563 1.00 26.65 376 ARG A N 1
ATOM 2920 C CA . ARG A 1 376 ? 36.431 -15.009 33.462 1.00 27.40 376 ARG A CA 1
ATOM 2921 C C . ARG A 1 376 ? 34.966 -14.673 33.700 1.00 27.34 376 ARG A C 1
ATOM 2922 O O . ARG A 1 376 ? 34.635 -13.535 34.038 1.00 27.55 376 ARG A O 1
ATOM 2930 N N . THR A 1 377 ? 34.100 -15.669 33.531 1.00 28.04 377 THR A N 1
ATOM 2931 C CA . THR A 1 377 ? 32.659 -15.494 33.732 1.00 29.91 377 THR A CA 1
ATOM 2932 C C . THR A 1 377 ? 32.110 -16.614 34.610 1.00 30.37 377 THR A C 1
ATOM 2933 O O . THR A 1 377 ? 32.829 -17.570 34.928 1.00 30.86 377 THR A O 1
ATOM 2937 N N . ASP A 1 378 ? 30.849 -16.488 35.031 1.00 30.91 378 ASP A N 1
ATOM 2938 C CA . ASP A 1 378 ? 30.226 -17.562 35.794 1.00 31.25 378 ASP A CA 1
ATOM 2939 C C . ASP A 1 378 ? 29.615 -18.458 34.715 1.00 32.37 378 ASP A C 1
ATOM 2940 O O . ASP A 1 378 ? 29.953 -18.308 33.538 1.00 31.42 378 ASP A O 1
ATOM 2945 N N . TYR A 1 379 ? 28.733 -19.383 35.079 1.00 31.99 379 TYR A N 1
ATOM 2946 C CA . TYR A 1 379 ? 28.166 -20.271 34.070 1.00 31.24 379 TYR A CA 1
ATOM 2947 C C . TYR A 1 379 ? 27.190 -19.558 33.126 1.00 31.43 379 TYR A C 1
ATOM 2948 O O . TYR A 1 379 ? 26.896 -20.045 32.036 1.00 30.21 379 TYR A O 1
ATOM 2957 N N . ARG A 1 380 ? 26.705 -18.398 33.552 1.00 31.57 380 ARG A N 1
ATOM 2958 C CA . ARG A 1 380 ? 25.759 -17.612 32.774 1.00 31.55 380 ARG A CA 1
ATOM 2959 C C . ARG A 1 380 ? 26.467 -16.745 31.744 1.00 31.29 380 ARG A C 1
ATOM 2960 O O . ARG A 1 380 ? 25.832 -16.186 30.839 1.00 29.92 380 ARG A O 1
ATOM 2968 N N . GLY A 1 381 ? 27.785 -16.645 31.890 1.00 29.60 381 GLY A N 1
ATOM 2969 C CA . GLY A 1 381 ? 28.572 -15.837 30.982 1.00 28.58 381 GLY A CA 1
ATOM 2970 C C . GLY A 1 381 ? 28.849 -14.448 31.532 1.00 27.80 381 GLY A C 1
ATOM 2971 O O . GLY A 1 381 ? 29.467 -13.642 30.856 1.00 27.48 381 GLY A O 1
ATOM 2972 N N . GLU A 1 382 ? 28.408 -14.157 32.754 1.00 26.30 382 GLU A N 1
ATOM 2973 C CA . GLU A 1 382 ? 28.645 -12.825 33.324 1.00 27.30 382 GLU A CA 1
ATOM 2974 C C . GLU A 1 382 ? 29.979 -12.722 34.059 1.00 27.69 382 GLU A C 1
ATOM 2975 O O . GLU A 1 382 ? 30.361 -13.625 34.799 1.00 28.59 382 GLU A O 1
ATOM 2981 N N . ALA A 1 383 ? 30.678 -11.610 33.856 1.00 27.92 383 ALA A N 1
ATOM 2982 C CA . ALA A 1 383 ? 31.972 -11.378 34.493 1.00 30.30 383 ALA A CA 1
ATOM 2983 C C . ALA A 1 383 ? 31.799 -10.797 35.897 1.00 31.48 383 ALA A C 1
ATOM 2984 O O . ALA A 1 383 ? 30.670 -10.583 36.353 1.00 29.95 383 ALA A O 1
ATOM 2986 N N . LYS A 1 384 ? 32.911 -10.536 36.586 1.00 32.38 384 LYS A N 1
ATOM 2987 C CA . LYS A 1 384 ? 32.823 -9.980 37.934 1.00 34.06 384 LYS A CA 1
ATOM 2988 C C . LYS A 1 384 ? 32.250 -8.573 37.866 1.00 33.14 384 LYS A C 1
ATOM 2989 O O . LYS A 1 384 ? 31.630 -8.094 38.816 1.00 34.63 384 LYS A O 1
ATOM 2995 N N . LEU A 1 385 ? 32.476 -7.905 36.740 1.00 31.81 385 LEU A N 1
ATOM 2996 C CA . LEU A 1 385 ? 31.926 -6.575 36.529 1.00 31.00 385 LEU A CA 1
ATOM 2997 C C . LEU A 1 385 ? 30.491 -6.869 36.091 1.00 30.66 385 LEU A C 1
ATOM 2998 O O . LEU A 1 385 ? 30.269 -7.479 35.041 1.00 30.39 385 LEU A O 1
ATOM 3003 N N . LYS A 1 386 ? 29.528 -6.458 36.907 1.00 29.72 386 LYS A N 1
ATOM 3004 C CA . LYS A 1 386 ? 28.116 -6.706 36.631 1.00 31.71 386 LYS A CA 1
ATOM 3005 C C . LYS A 1 386 ? 27.613 -6.077 35.333 1.00 29.36 386 LYS A C 1
ATOM 3006 O O . LYS A 1 386 ? 27.878 -4.910 35.051 1.00 29.92 386 LYS A O 1
ATOM 3012 N N . GLY A 1 387 ? 26.874 -6.855 34.551 1.00 27.82 387 GLY A N 1
ATOM 3013 C CA . GLY A 1 387 ? 26.346 -6.332 33.302 1.00 26.82 387 GLY A CA 1
ATOM 3014 C C . GLY A 1 387 ? 27.293 -6.566 32.148 1.00 27.99 387 GLY A C 1
ATOM 3015 O O . GLY A 1 387 ? 26.969 -6.256 30.999 1.00 27.49 387 GLY A O 1
ATOM 3016 N N . LEU A 1 388 ? 28.478 -7.089 32.454 1.00 26.18 388 LEU A N 1
ATOM 3017 C CA . LEU A 1 388 ? 29.460 -7.387 31.421 1.00 26.54 388 LEU A CA 1
ATOM 3018 C C . LEU A 1 388 ? 29.477 -8.898 31.240 1.00 26.81 388 LEU A C 1
ATOM 3019 O O . LEU A 1 388 ? 29.709 -9.645 32.196 1.00 26.13 388 LEU A O 1
ATOM 3024 N N . PHE A 1 389 ? 29.205 -9.341 30.019 1.00 23.96 389 PHE A N 1
ATOM 3025 C CA . PHE A 1 389 ? 29.197 -10.758 29.705 1.00 24.49 389 PHE A CA 1
ATOM 3026 C C . PHE A 1 389 ? 30.277 -11.041 28.673 1.00 24.11 389 PHE A C 1
ATOM 3027 O O . PHE A 1 389 ? 30.790 -10.126 28.021 1.00 24.52 389 PHE A O 1
ATOM 3035 N N . SER A 1 390 ? 30.634 -12.309 28.539 1.00 24.09 390 SER A N 1
ATOM 3036 C CA . SER A 1 390 ? 31.626 -12.705 27.557 1.00 26.15 390 SER A CA 1
ATOM 3037 C C . SER A 1 390 ? 31.272 -14.086 27.022 1.00 25.16 390 SER A C 1
ATOM 3038 O O . SER A 1 390 ? 30.705 -14.919 27.738 1.00 26.33 390 SER A O 1
ATOM 3041 N N . ALA A 1 391 ? 31.597 -14.327 25.758 1.00 23.33 391 ALA A N 1
ATOM 3042 C CA . ALA A 1 391 ? 31.298 -15.609 25.141 1.00 23.68 391 ALA A CA 1
ATOM 3043 C C . ALA A 1 391 ? 32.245 -15.843 23.987 1.00 22.93 391 ALA A C 1
ATOM 3044 O O . ALA A 1 391 ? 32.730 -14.903 23.380 1.00 21.61 391 ALA A O 1
ATOM 3046 N N . GLY A 1 392 ? 32.502 -17.111 23.696 1.00 24.38 392 GLY A N 1
ATOM 3047 C CA . GLY A 1 392 ? 33.382 -17.455 22.599 1.00 23.13 392 GLY A CA 1
ATOM 3048 C C . GLY A 1 392 ? 34.809 -17.568 23.080 1.00 23.28 392 GLY A C 1
ATOM 3049 O O . GLY A 1 392 ? 35.056 -17.677 24.273 1.00 24.01 392 GLY A O 1
ATOM 3050 N N . GLU A 1 393 ? 35.751 -17.526 22.150 1.00 22.88 393 GLU A N 1
ATOM 3051 C CA . GLU A 1 393 ? 37.166 -17.639 22.502 1.00 23.93 393 GLU A CA 1
ATOM 3052 C C . GLU A 1 393 ? 37.672 -16.532 23.442 1.00 24.41 393 GLU A C 1
ATOM 3053 O O . GLU A 1 393 ? 38.648 -16.729 24.164 1.00 24.32 393 GLU A O 1
ATOM 3059 N N . ALA A 1 394 ? 37.000 -15.383 23.453 1.00 22.76 394 ALA A N 1
ATOM 3060 C CA . ALA A 1 394 ? 37.399 -14.265 24.310 1.00 21.15 394 ALA A CA 1
ATOM 3061 C C . ALA A 1 394 ? 37.118 -14.528 25.779 1.00 23.01 394 ALA A C 1
ATOM 3062 O O . ALA A 1 394 ? 37.649 -13.837 26.650 1.00 23.22 394 ALA A O 1
ATOM 3064 N N . ALA A 1 395 ? 36.286 -15.524 26.057 1.00 22.54 395 ALA A N 1
ATOM 3065 C CA . ALA A 1 395 ? 35.919 -15.830 27.431 1.00 24.21 395 ALA A CA 1
ATOM 3066 C C . ALA A 1 395 ? 36.643 -17.020 28.029 1.00 24.47 395 ALA A C 1
ATOM 3067 O O . ALA A 1 395 ? 37.348 -17.752 27.343 1.00 25.80 395 ALA A O 1
ATOM 3069 N N . CYS A 1 396 ? 36.482 -17.169 29.338 1.00 27.46 396 CYS A N 1
ATOM 3070 C CA . CYS A 1 396 ? 37.010 -18.314 30.071 1.00 28.01 396 CYS A CA 1
ATOM 3071 C C . CYS A 1 396 ? 35.764 -18.737 30.835 1.00 28.67 396 CYS A C 1
ATOM 3072 O O . CYS A 1 396 ? 35.605 -18.468 32.024 1.00 29.95 396 CYS A O 1
ATOM 3075 N N . TRP A 1 397 ? 34.847 -19.330 30.085 1.00 29.82 397 TRP A N 1
ATOM 3076 C CA . TRP A 1 397 ? 33.567 -19.837 30.570 1.00 32.03 397 TRP A CA 1
ATOM 3077 C C . TRP A 1 397 ? 34.103 -21.053 31.268 1.00 35.87 397 TRP A C 1
ATOM 3078 O O . TRP A 1 397 ? 33.633 -21.513 32.308 1.00 34.33 397 TRP A O 1
ATOM 3089 N N . ASP A 1 398 ? 35.159 -21.511 30.617 1.00 38.64 398 ASP A N 1
ATOM 3090 C CA . ASP A 1 398 ? 35.961 -22.648 30.941 1.00 37.51 398 ASP A CA 1
ATOM 3091 C C . ASP A 1 398 ? 35.340 -24.008 30.843 1.00 35.85 398 ASP A C 1
ATOM 3092 O O . ASP A 1 398 ? 35.019 -24.664 31.834 1.00 34.66 398 ASP A O 1
ATOM 3097 N N . MET A 1 399 ? 35.183 -24.412 29.592 1.00 33.55 399 MET A N 1
ATOM 3098 C CA . MET A 1 399 ? 34.693 -25.724 29.262 1.00 32.10 399 MET A CA 1
ATOM 3099 C C . MET A 1 399 ? 35.950 -26.372 28.687 1.00 31.07 399 MET A C 1
ATOM 3100 O O . MET A 1 399 ? 35.995 -27.582 28.476 1.00 32.33 399 MET A O 1
ATOM 3105 N N . HIS A 1 400 ? 36.982 -25.550 28.465 1.00 30.89 400 HIS A N 1
ATOM 3106 C CA . HIS A 1 400 ? 38.249 -26.013 27.890 1.00 30.14 400 HIS A CA 1
ATOM 3107 C C . HIS A 1 400 ? 39.376 -26.332 28.875 1.00 30.87 400 HIS A C 1
ATOM 3108 O O . HIS A 1 400 ? 40.207 -27.203 28.602 1.00 29.81 400 HIS A O 1
ATOM 3115 N N . GLY A 1 401 ? 39.435 -25.616 29.992 1.00 30.24 401 GLY A N 1
ATOM 3116 C CA . GLY A 1 401 ? 40.502 -25.868 30.946 1.00 31.46 401 GLY A CA 1
ATOM 3117 C C . GLY A 1 401 ? 41.864 -25.571 30.337 1.00 32.07 401 GLY A C 1
ATOM 3118 O O . GLY A 1 401 ? 42.072 -24.499 29.763 1.00 31.80 401 GLY A O 1
ATOM 3119 N N . PHE A 1 402 ? 42.801 -26.510 30.444 1.00 31.16 402 PHE A N 1
ATOM 3120 C CA . PHE A 1 402 ? 44.136 -26.280 29.885 1.00 30.82 402 PHE A CA 1
ATOM 3121 C C . PHE A 1 402 ? 44.391 -26.947 28.545 1.00 30.59 402 PHE A C 1
ATOM 3122 O O . PHE A 1 402 ? 45.531 -27.068 28.111 1.00 30.99 402 PHE A O 1
ATOM 3130 N N . ASN A 1 403 ? 43.320 -27.358 27.877 1.00 31.00 403 ASN A N 1
ATOM 3131 C CA . ASN A 1 403 ? 43.443 -27.993 26.573 1.00 31.43 403 ASN A CA 1
ATOM 3132 C C . ASN A 1 403 ? 42.065 -28.194 25.961 1.00 33.17 403 ASN A C 1
ATOM 3133 O O . ASN A 1 403 ? 41.263 -29.016 26.415 1.00 31.65 403 ASN A O 1
ATOM 3138 N N . ARG A 1 404 ? 41.790 -27.415 24.924 1.00 31.55 404 ARG A N 1
ATOM 3139 C CA . ARG A 1 404 ? 40.518 -27.504 24.241 1.00 31.53 404 ARG A CA 1
ATOM 3140 C C . ARG A 1 404 ? 40.551 -28.609 23.189 1.00 31.05 404 ARG A C 1
ATOM 3141 O O . ARG A 1 404 ? 41.584 -28.859 22.562 1.00 31.12 404 ARG A O 1
ATOM 3149 N N . LEU A 1 405 ? 39.425 -29.296 23.022 1.00 31.92 405 LEU A N 1
ATOM 3150 C CA . LEU A 1 405 ? 39.328 -30.364 22.031 1.00 33.05 405 LEU A CA 1
ATOM 3151 C C . LEU A 1 405 ? 39.210 -29.765 20.641 1.00 32.78 405 LEU A C 1
ATOM 3152 O O . LEU A 1 405 ? 38.489 -28.785 20.450 1.00 33.92 405 LEU A O 1
ATOM 3157 N N . GLY A 1 406 ? 39.915 -30.345 19.677 1.00 31.90 406 GLY A N 1
ATOM 3158 C CA . GLY A 1 406 ? 39.810 -29.861 18.314 1.00 30.11 406 GLY A CA 1
ATOM 3159 C C . GLY A 1 406 ? 38.355 -30.016 17.907 1.00 29.48 406 GLY A C 1
ATOM 3160 O O . GLY A 1 406 ? 37.762 -31.086 18.082 1.00 29.77 406 GLY A O 1
ATOM 3161 N N . GLY A 1 407 ? 37.765 -28.952 17.378 1.00 28.97 407 GLY A N 1
ATOM 3162 C CA . GLY A 1 407 ? 36.371 -29.010 16.982 1.00 26.99 407 GLY A CA 1
ATOM 3163 C C . GLY A 1 407 ? 35.417 -28.470 18.036 1.00 26.98 407 GLY A C 1
ATOM 3164 O O . GLY A 1 407 ? 34.252 -28.213 17.736 1.00 26.18 407 GLY A O 1
ATOM 3165 N N . ASN A 1 408 ? 35.894 -28.297 19.270 1.00 25.46 408 ASN A N 1
ATOM 3166 C CA . ASN A 1 408 ? 35.045 -27.783 20.348 1.00 25.91 408 ASN A CA 1
ATOM 3167 C C . ASN A 1 408 ? 34.948 -26.257 20.417 1.00 25.06 408 ASN A C 1
ATOM 3168 O O . ASN A 1 408 ? 34.033 -25.730 21.046 1.00 24.11 408 ASN A O 1
ATOM 3173 N N . SER A 1 409 ? 35.879 -25.546 19.784 1.00 26.86 409 SER A N 1
ATOM 3174 C CA . SER A 1 409 ? 35.865 -24.087 19.861 1.00 26.79 409 SER A CA 1
ATOM 3175 C C . SER A 1 409 ? 34.875 -23.371 18.945 1.00 27.63 409 SER A C 1
ATOM 3176 O O . SER A 1 409 ? 34.318 -22.348 19.348 1.00 27.40 409 SER A O 1
ATOM 3179 N N . VAL A 1 410 ? 34.657 -23.865 17.725 1.00 27.85 410 VAL A N 1
ATOM 3180 C CA . VAL A 1 410 ? 33.664 -23.212 16.875 1.00 28.69 410 VAL A CA 1
ATOM 3181 C C . VAL A 1 410 ? 32.339 -23.662 17.461 1.00 27.74 410 VAL A C 1
ATOM 3182 O O . VAL A 1 410 ? 31.352 -22.941 17.421 1.00 25.74 410 VAL A O 1
ATOM 3186 N N . SER A 1 411 ? 32.333 -24.858 18.042 1.00 26.81 411 SER A N 1
ATOM 3187 C CA . SER A 1 411 ? 31.122 -25.376 18.653 1.00 26.51 411 SER A CA 1
ATOM 3188 C C . SER A 1 411 ? 30.748 -24.489 19.851 1.00 26.96 411 SER A C 1
ATOM 3189 O O . SER A 1 411 ? 29.587 -24.094 20.014 1.00 24.68 411 SER A O 1
ATOM 3192 N N . GLU A 1 412 ? 31.738 -24.156 20.672 1.00 25.67 412 GLU A N 1
ATOM 3193 C CA . GLU A 1 412 ? 31.488 -23.304 21.834 1.00 25.94 412 GLU A CA 1
ATOM 3194 C C . GLU A 1 412 ? 31.013 -21.907 21.432 1.00 24.02 412 GLU A C 1
ATOM 3195 O O . GLU A 1 412 ? 30.159 -21.330 22.087 1.00 23.37 412 GLU A O 1
ATOM 3201 N N . ALA A 1 413 ? 31.582 -21.356 20.368 1.00 22.67 413 ALA A N 1
ATOM 3202 C CA . ALA A 1 413 ? 31.193 -20.022 19.935 1.00 23.79 413 ALA A CA 1
ATOM 3203 C C . ALA A 1 413 ? 29.685 -19.919 19.702 1.00 24.85 413 ALA A C 1
ATOM 3204 O O . ALA A 1 413 ? 29.045 -18.983 20.181 1.00 23.80 413 ALA A O 1
ATOM 3206 N N . VAL A 1 414 ? 29.120 -20.881 18.975 1.00 25.66 414 VAL A N 1
ATOM 3207 C CA . VAL A 1 414 ? 27.686 -20.873 18.699 1.00 25.95 414 VAL A CA 1
ATOM 3208 C C . VAL A 1 414 ? 26.873 -21.283 19.929 1.00 26.78 414 VAL A C 1
ATOM 3209 O O . VAL A 1 414 ? 25.839 -20.684 20.220 1.00 26.77 414 VAL A O 1
ATOM 3213 N N . VAL A 1 415 ? 27.343 -22.300 20.645 1.00 24.84 415 VAL A N 1
ATOM 3214 C CA . VAL A 1 415 ? 26.652 -22.779 21.836 1.00 26.18 415 VAL A CA 1
ATOM 3215 C C . VAL A 1 415 ? 26.596 -21.697 22.913 1.00 25.23 415 VAL A C 1
ATOM 3216 O O . VAL A 1 415 ? 25.543 -21.450 23.488 1.00 26.07 415 VAL A O 1
ATOM 3220 N N . ALA A 1 416 ? 27.725 -21.044 23.179 1.00 25.80 416 ALA A N 1
ATOM 3221 C CA . ALA A 1 416 ? 27.760 -19.970 24.177 1.00 24.22 416 ALA A CA 1
ATOM 3222 C C . ALA A 1 416 ? 26.895 -18.822 23.655 1.00 24.27 416 ALA A C 1
ATOM 3223 O O . ALA A 1 416 ? 26.187 -18.167 24.415 1.00 24.65 416 ALA A O 1
ATOM 3225 N N . GLY A 1 417 ? 26.951 -18.589 22.347 1.00 23.22 417 GLY A N 1
ATOM 3226 C CA . GLY A 1 417 ? 26.149 -17.537 21.757 1.00 25.02 417 GLY A CA 1
ATOM 3227 C C . GLY A 1 417 ? 24.694 -17.780 22.104 1.00 23.79 417 GLY A C 1
ATOM 3228 O O . GLY A 1 417 ? 23.953 -16.850 22.403 1.00 23.90 417 GLY A O 1
ATOM 3229 N N . MET A 1 418 ? 24.296 -19.049 22.070 1.00 24.17 418 MET A N 1
ATOM 3230 C CA . MET A 1 418 ? 22.930 -19.443 22.387 1.00 25.98 418 MET A CA 1
ATOM 3231 C C . MET A 1 418 ? 22.614 -19.327 23.877 1.00 26.55 418 MET A C 1
ATOM 3232 O O . MET A 1 418 ? 21.669 -18.646 24.276 1.00 29.04 418 MET A O 1
ATOM 3237 N N . ILE A 1 419 ? 23.417 -19.991 24.695 1.00 26.39 419 ILE A N 1
ATOM 3238 C CA . ILE A 1 419 ? 23.201 -19.999 26.137 1.00 26.58 419 ILE A CA 1
ATOM 3239 C C . ILE A 1 419 ? 23.469 -18.660 26.825 1.00 26.83 419 ILE A C 1
ATOM 3240 O O . ILE A 1 419 ? 22.598 -18.130 27.511 1.00 27.17 419 ILE A O 1
ATOM 3245 N N . VAL A 1 420 ? 24.671 -18.122 26.662 1.00 27.19 420 VAL A N 1
ATOM 3246 C CA . VAL A 1 420 ? 24.993 -16.831 27.270 1.00 26.91 420 VAL A CA 1
ATOM 3247 C C . VAL A 1 420 ? 24.034 -15.812 26.655 1.00 27.39 420 VAL A C 1
ATOM 3248 O O . VAL A 1 420 ? 23.620 -14.855 27.310 1.00 27.51 420 VAL A O 1
ATOM 3252 N N . GLY A 1 421 ? 23.663 -16.034 25.397 1.00 25.85 421 GLY A N 1
ATOM 3253 C CA . GLY A 1 421 ? 22.729 -15.132 24.747 1.00 27.10 421 GLY A CA 1
ATOM 3254 C C . GLY A 1 421 ? 21.407 -15.023 25.501 1.00 28.53 421 GLY A C 1
ATOM 3255 O O . GLY A 1 421 ? 20.861 -13.930 25.660 1.00 28.61 421 GLY A O 1
ATOM 3256 N N . GLU A 1 422 ? 20.886 -16.156 25.961 1.00 29.96 422 GLU A N 1
ATOM 3257 C CA . GLU A 1 422 ? 19.621 -16.176 26.704 1.00 29.49 422 GLU A CA 1
ATOM 3258 C C . GLU A 1 422 ? 19.766 -15.455 28.040 1.00 28.90 422 GLU A C 1
ATOM 3259 O O . GLU A 1 422 ? 18.942 -14.605 28.384 1.00 28.19 422 GLU A O 1
ATOM 3265 N N . TYR A 1 423 ? 20.813 -15.795 28.790 1.00 27.05 423 TYR A N 1
ATOM 3266 C CA . TYR A 1 423 ? 21.050 -15.156 30.081 1.00 28.01 423 TYR A CA 1
ATOM 3267 C C . TYR A 1 423 ? 21.311 -13.661 29.898 1.00 28.18 423 TYR A C 1
ATOM 3268 O O . TYR A 1 423 ? 20.869 -12.842 30.706 1.00 27.65 423 TYR A O 1
ATOM 3277 N N . PHE A 1 424 ? 22.036 -13.320 28.835 1.00 28.41 424 PHE A N 1
ATOM 3278 C CA . PHE A 1 424 ? 22.363 -11.931 28.518 1.00 27.82 424 PHE A CA 1
ATOM 3279 C C . PHE A 1 424 ? 21.056 -11.201 28.213 1.00 29.26 424 PHE A C 1
ATOM 3280 O O . PHE A 1 424 ? 20.831 -10.079 28.677 1.00 29.34 424 PHE A O 1
ATOM 3288 N N . ALA A 1 425 ? 20.190 -11.852 27.441 1.00 28.85 425 ALA A N 1
ATOM 3289 C CA . ALA A 1 425 ? 18.898 -11.275 27.079 1.00 29.68 425 ALA A CA 1
ATOM 3290 C C . ALA A 1 425 ? 18.062 -11.029 28.334 1.00 30.76 425 ALA A C 1
ATOM 3291 O O . ALA A 1 425 ? 17.452 -9.970 28.491 1.00 29.40 425 ALA A O 1
ATOM 3293 N N . GLU A 1 426 ? 18.039 -12.014 29.225 1.00 31.22 426 GLU A N 1
ATOM 3294 C CA . GLU A 1 426 ? 17.292 -11.903 30.477 1.00 32.96 426 GLU A CA 1
ATOM 3295 C C . GLU A 1 426 ? 17.810 -10.739 31.317 1.00 31.35 426 GLU A C 1
ATOM 3296 O O . GLU A 1 426 ? 17.033 -9.974 31.889 1.00 31.90 426 GLU A O 1
ATOM 3302 N N . HIS A 1 427 ? 19.129 -10.611 31.397 1.00 31.61 427 HIS A N 1
ATOM 3303 C CA . HIS A 1 427 ? 19.734 -9.525 32.159 1.00 30.05 427 HIS A CA 1
ATOM 3304 C C . HIS A 1 427 ? 19.331 -8.164 31.580 1.00 30.51 427 HIS A C 1
ATOM 3305 O O . HIS A 1 427 ? 18.925 -7.260 32.313 1.00 30.55 427 HIS A O 1
ATOM 3312 N N . CYS A 1 428 ? 19.438 -8.021 30.261 1.00 29.82 428 CYS A N 1
ATOM 3313 C CA . CYS A 1 428 ? 19.106 -6.757 29.618 1.00 30.36 428 CYS A CA 1
ATOM 3314 C C . CYS A 1 428 ? 17.639 -6.375 29.758 1.00 30.55 428 CYS A C 1
ATOM 3315 O O . CYS A 1 428 ? 17.313 -5.199 29.874 1.00 28.83 428 CYS A O 1
ATOM 3318 N N . ALA A 1 429 ? 16.757 -7.367 29.762 1.00 31.50 429 ALA A N 1
ATOM 3319 C CA . ALA A 1 429 ? 15.334 -7.080 29.874 1.00 35.62 429 ALA A CA 1
ATOM 3320 C C . ALA A 1 429 ? 14.880 -6.829 31.305 1.00 36.91 429 ALA A C 1
ATOM 3321 O O . ALA A 1 429 ? 13.924 -6.087 31.530 1.00 39.29 429 ALA A O 1
ATOM 3323 N N . ASN A 1 430 ? 15.578 -7.422 32.269 1.00 36.67 430 ASN A N 1
ATOM 3324 C CA . ASN A 1 430 ? 15.204 -7.296 33.676 1.00 37.56 430 ASN A CA 1
ATOM 3325 C C . ASN A 1 430 ? 15.930 -6.234 34.496 1.00 37.90 430 ASN A C 1
ATOM 3326 O O . ASN A 1 430 ? 15.393 -5.745 35.493 1.00 37.71 430 ASN A O 1
ATOM 3331 N N . THR A 1 431 ? 17.140 -5.873 34.090 1.00 36.00 431 THR A N 1
ATOM 3332 C CA . THR A 1 431 ? 17.904 -4.890 34.842 1.00 36.62 431 THR A CA 1
ATOM 3333 C C . THR A 1 431 ? 17.522 -3.460 34.507 1.00 37.35 431 THR A C 1
ATOM 3334 O O . THR A 1 431 ? 16.969 -3.180 33.448 1.00 37.99 431 THR A O 1
ATOM 3338 N N . GLN A 1 432 ? 17.797 -2.555 35.432 1.00 37.95 432 GLN A N 1
ATOM 3339 C CA . GLN A 1 432 ? 17.520 -1.150 35.205 1.00 40.00 432 GLN A CA 1
ATOM 3340 C C . GLN A 1 432 ? 18.812 -0.407 35.489 1.00 39.92 432 GLN A C 1
ATOM 3341 O O . GLN A 1 432 ? 19.407 -0.550 36.559 1.00 40.35 432 GLN A O 1
ATOM 3347 N N . VAL A 1 433 ? 19.245 0.373 34.507 1.00 40.48 433 VAL A N 1
ATOM 3348 C CA . VAL A 1 433 ? 20.485 1.119 34.602 1.00 41.37 433 VAL A CA 1
ATOM 3349 C C . VAL A 1 433 ? 20.306 2.602 34.891 1.00 41.18 433 VAL A C 1
ATOM 3350 O O . VAL A 1 433 ? 19.328 3.224 34.482 1.00 39.25 433 VAL A O 1
ATOM 3354 N N . ASP A 1 434 ? 21.277 3.152 35.606 1.00 40.28 434 ASP A N 1
ATOM 3355 C CA . ASP A 1 434 ? 21.282 4.557 35.956 1.00 41.56 434 ASP A CA 1
ATOM 3356 C C . ASP A 1 434 ? 22.440 5.191 35.179 1.00 40.47 434 ASP A C 1
ATOM 3357 O O . ASP A 1 434 ? 23.588 5.150 35.617 1.00 39.60 434 ASP A O 1
ATOM 3362 N N . LEU A 1 435 ? 22.130 5.763 34.018 1.00 38.40 435 LEU A N 1
ATOM 3363 C CA . LEU A 1 435 ? 23.142 6.380 33.165 1.00 38.25 435 LEU A CA 1
ATOM 3364 C C . LEU A 1 435 ? 23.438 7.840 33.506 1.00 36.70 435 LEU A C 1
ATOM 3365 O O . LEU A 1 435 ? 22.705 8.747 33.104 1.00 36.38 435 LEU A O 1
ATOM 3370 N N . GLU A 1 436 ? 24.523 8.059 34.238 1.00 35.54 436 GLU A N 1
ATOM 3371 C CA . GLU A 1 436 ? 24.929 9.407 34.628 1.00 35.38 436 GLU A CA 1
ATOM 3372 C C . GLU A 1 436 ? 25.807 10.027 33.549 1.00 34.06 436 GLU A C 1
ATOM 3373 O O . GLU A 1 436 ? 26.864 9.488 33.229 1.00 33.48 436 GLU A O 1
ATOM 3379 N N . THR A 1 437 ? 25.371 11.152 32.986 1.00 32.11 437 THR A N 1
ATOM 3380 C CA . THR A 1 437 ? 26.150 11.826 31.949 1.00 32.07 437 THR A CA 1
ATOM 3381 C C . THR A 1 437 ? 27.530 12.239 32.469 1.00 32.09 437 THR A C 1
ATOM 3382 O O . THR A 1 437 ? 28.479 12.366 31.696 1.00 31.77 437 THR A O 1
ATOM 3386 N N . LYS A 1 438 ? 27.643 12.449 33.777 1.00 32.84 438 LYS A N 1
ATOM 3387 C CA . LYS A 1 438 ? 28.925 12.844 34.358 1.00 34.33 438 LYS A CA 1
ATOM 3388 C C . LYS A 1 438 ? 29.943 11.737 34.102 1.00 33.16 438 LYS A C 1
ATOM 3389 O O . LYS A 1 438 ? 31.099 12.002 33.758 1.00 32.68 438 LYS A O 1
ATOM 3395 N N . THR A 1 439 ? 29.492 10.496 34.259 1.00 32.07 439 THR A N 1
ATOM 3396 C CA . THR A 1 439 ? 30.335 9.325 34.051 1.00 33.23 439 THR A CA 1
ATOM 3397 C C . THR A 1 439 ? 30.637 9.118 32.566 1.00 32.80 439 THR A C 1
ATOM 3398 O O . THR A 1 439 ? 31.780 8.845 32.188 1.00 33.85 439 THR A O 1
ATOM 3402 N N . LEU A 1 440 ? 29.614 9.241 31.727 1.00 31.64 440 LEU A N 1
ATOM 3403 C CA . LEU A 1 440 ? 29.808 9.081 30.292 1.00 31.71 440 LEU A CA 1
ATOM 3404 C C . LEU A 1 440 ? 30.840 10.092 29.805 1.00 32.42 440 LEU A C 1
ATOM 3405 O O . LEU A 1 440 ? 31.782 9.747 29.089 1.00 32.85 440 LEU A O 1
ATOM 3410 N N . GLU A 1 441 ? 30.660 11.348 30.198 1.00 32.68 441 GLU A N 1
ATOM 3411 C CA . GLU A 1 441 ? 31.579 12.402 29.791 1.00 34.00 441 GLU A CA 1
ATOM 3412 C C . GLU A 1 441 ? 33.006 12.126 30.259 1.00 33.60 441 GLU A C 1
ATOM 3413 O O . GLU A 1 441 ? 33.961 12.353 29.516 1.00 35.00 441 GLU A O 1
ATOM 3419 N N . LYS A 1 442 ? 33.153 11.615 31.475 1.00 33.07 442 LYS A N 1
ATOM 3420 C CA . LYS A 1 442 ? 34.478 11.323 32.004 1.00 33.17 442 LYS A CA 1
ATOM 3421 C C . LYS A 1 442 ? 35.215 10.309 31.133 1.00 32.97 442 LYS A C 1
ATOM 3422 O O . LYS A 1 442 ? 36.386 10.500 30.786 1.00 31.70 442 LYS A O 1
ATOM 3428 N N . PHE A 1 443 ? 34.532 9.221 30.793 1.00 30.58 443 PHE A N 1
ATOM 3429 C CA . PHE A 1 443 ? 35.137 8.195 29.958 1.00 30.16 443 PHE A CA 1
ATOM 3430 C C . PHE A 1 443 ? 35.399 8.661 28.529 1.00 28.77 443 PHE A C 1
ATOM 3431 O O . PHE A 1 443 ? 36.464 8.388 27.976 1.00 28.83 443 PHE A O 1
ATOM 3439 N N . VAL A 1 444 ? 34.442 9.365 27.930 1.00 28.53 444 VAL A N 1
ATOM 3440 C CA . VAL A 1 444 ? 34.614 9.852 26.564 1.00 28.58 444 VAL A CA 1
ATOM 3441 C C . VAL A 1 444 ? 35.734 10.887 26.483 1.00 30.01 444 VAL A C 1
ATOM 3442 O O . VAL A 1 444 ? 36.625 10.781 25.645 1.00 28.26 444 VAL A O 1
ATOM 3446 N N . LYS A 1 445 ? 35.685 11.893 27.351 1.00 30.05 445 LYS A N 1
ATOM 3447 C CA . LYS A 1 445 ? 36.719 12.922 27.355 1.00 31.66 445 LYS A CA 1
ATOM 3448 C C . LYS A 1 445 ? 38.063 12.283 27.687 1.00 30.65 445 LYS A C 1
ATOM 3449 O O . LYS A 1 445 ? 39.102 12.717 27.201 1.00 31.92 445 LYS A O 1
ATOM 3455 N N . GLY A 1 446 ? 38.034 11.239 28.505 1.00 30.20 446 GLY A N 1
ATOM 3456 C CA . GLY A 1 446 ? 39.262 10.562 28.872 1.00 30.69 446 GLY A CA 1
ATOM 3457 C C . GLY A 1 446 ? 39.961 9.925 27.684 1.00 30.26 446 GLY A C 1
ATOM 3458 O O . GLY A 1 446 ? 41.193 9.932 27.610 1.00 29.71 446 GLY A O 1
ATOM 3459 N N . GLN A 1 447 ? 39.187 9.378 26.748 1.00 28.86 447 GLN A N 1
ATOM 3460 C CA . GLN A 1 447 ? 39.778 8.742 25.574 1.00 28.71 447 GLN A CA 1
ATOM 3461 C C . GLN A 1 447 ? 40.142 9.745 24.486 1.00 28.89 447 GLN A C 1
ATOM 3462 O O . GLN A 1 447 ? 41.085 9.522 23.712 1.00 28.92 447 GLN A O 1
ATOM 3468 N N . GLU A 1 448 ? 39.401 10.849 24.419 1.00 28.87 448 GLU A N 1
ATOM 3469 C CA . GLU A 1 448 ? 39.706 11.880 23.438 1.00 29.58 448 GLU A CA 1
ATOM 3470 C C . GLU A 1 448 ? 41.057 12.476 23.841 1.00 28.66 448 GLU A C 1
ATOM 3471 O O . GLU A 1 448 ? 41.898 12.759 22.992 1.00 28.68 448 GLU A O 1
ATOM 3477 N N . ALA A 1 449 ? 41.251 12.659 25.143 1.00 27.50 449 ALA A N 1
ATOM 3478 C CA . ALA A 1 449 ? 42.499 13.214 25.666 1.00 29.53 449 ALA A CA 1
ATOM 3479 C C . ALA A 1 449 ? 43.657 12.268 25.384 1.00 29.72 449 ALA A C 1
ATOM 3480 O O . ALA A 1 449 ? 44.786 12.705 25.110 1.00 28.54 449 ALA A O 1
ATOM 3482 N N . TYR A 1 450 ? 43.372 10.973 25.471 1.00 27.87 450 TYR A N 1
ATOM 3483 C CA . TYR A 1 450 ? 44.373 9.940 25.234 1.00 29.74 450 TYR A CA 1
ATOM 3484 C C . TYR A 1 450 ? 44.810 9.945 23.771 1.00 29.70 450 TYR A C 1
ATOM 3485 O O . TYR A 1 450 ? 46.007 9.922 23.478 1.00 31.00 450 TYR A O 1
ATOM 3494 N N . MET A 1 451 ? 43.851 9.997 22.850 1.00 29.20 451 MET A N 1
ATOM 3495 C CA . MET A 1 451 ? 44.185 10.018 21.431 1.00 29.97 451 MET A CA 1
ATOM 3496 C C . MET A 1 451 ? 45.051 11.246 21.151 1.00 31.34 451 MET A C 1
ATOM 3497 O O . MET A 1 451 ? 46.044 11.170 20.428 1.00 30.37 451 MET A O 1
ATOM 3502 N N . LYS A 1 452 ? 44.666 12.377 21.731 1.00 31.38 452 LYS A N 1
ATOM 3503 C CA . LYS A 1 452 ? 45.412 13.615 21.541 1.00 32.45 452 LYS A CA 1
ATOM 3504 C C . LYS A 1 452 ? 46.846 13.485 22.063 1.00 31.52 452 LYS A C 1
ATOM 3505 O O . LYS A 1 452 ? 47.786 13.939 21.418 1.00 32.60 452 LYS A O 1
ATOM 3511 N N . SER A 1 453 ? 47.007 12.856 23.221 1.00 31.66 453 SER A N 1
ATOM 3512 C CA . SER A 1 453 ? 48.333 12.677 23.814 1.00 32.27 453 SER A CA 1
ATOM 3513 C C . SER A 1 453 ? 49.226 11.809 22.929 1.00 32.83 453 SER A C 1
ATOM 3514 O O . SER A 1 453 ? 50.434 12.025 22.859 1.00 31.24 453 SER A O 1
ATOM 3517 N N . LEU A 1 454 ? 48.629 10.819 22.268 1.00 31.58 454 LEU A N 1
ATOM 3518 C CA . LEU A 1 454 ? 49.373 9.931 21.380 1.00 31.84 454 LEU A CA 1
ATOM 3519 C C . LEU A 1 454 ? 49.822 10.697 20.140 1.00 31.89 454 LEU A C 1
ATOM 3520 O O . LEU A 1 454 ? 50.958 10.570 19.683 1.00 31.10 454 LEU A O 1
ATOM 3525 N N . VAL A 1 455 ? 48.928 11.512 19.605 1.00 30.85 455 VAL A N 1
ATOM 3526 C CA . VAL A 1 455 ? 49.244 12.292 18.423 1.00 32.76 455 VAL A CA 1
ATOM 3527 C C . VAL A 1 455 ? 50.282 13.383 18.708 1.00 33.94 455 VAL A C 1
ATOM 3528 O O . VAL A 1 455 ? 51.072 13.736 17.834 1.00 32.52 455 VAL A O 1
ATOM 3532 N N . GLU A 1 456 ? 50.302 13.900 19.932 1.00 33.58 456 GLU A N 1
ATOM 3533 C CA . GLU A 1 456 ? 51.249 14.964 20.268 1.00 36.73 456 GLU A CA 1
ATOM 3534 C C . GLU A 1 456 ? 52.531 14.500 20.948 1.00 35.92 456 GLU A C 1
ATOM 3535 O O . GLU A 1 456 ? 53.447 15.294 21.151 1.00 37.10 456 GLU A O 1
ATOM 3541 N N . SER A 1 457 ? 52.592 13.221 21.298 1.00 35.57 457 SER A N 1
ATOM 3542 C CA . SER A 1 457 ? 53.764 12.662 21.964 1.00 36.84 457 SER A CA 1
ATOM 3543 C C . SER A 1 457 ? 55.054 12.951 21.211 1.00 36.42 457 SER A C 1
ATOM 3544 O O . SER A 1 457 ? 55.125 12.780 19.994 1.00 36.65 457 SER A O 1
ATOM 3547 N N . LYS A 1 458 ? 56.073 13.395 21.936 1.00 38.19 458 LYS A N 1
ATOM 3548 C CA . LYS A 1 458 ? 57.367 13.677 21.323 1.00 38.86 458 LYS A CA 1
ATOM 3549 C C . LYS A 1 458 ? 58.298 12.508 21.610 1.00 37.51 458 LYS A C 1
ATOM 3550 O O . LYS A 1 458 ? 59.518 12.630 21.502 1.00 37.91 458 LYS A O 1
ATOM 3556 N N . GLY A 1 459 ? 57.708 11.380 21.994 1.00 35.20 459 GLY A N 1
ATOM 3557 C CA . GLY A 1 459 ? 58.481 10.188 22.285 1.00 32.58 459 GLY A CA 1
ATOM 3558 C C . GLY A 1 459 ? 59.277 9.752 21.072 1.00 29.75 459 GLY A C 1
ATOM 3559 O O . GLY A 1 459 ? 58.952 10.110 19.945 1.00 28.00 459 GLY A O 1
ATOM 3560 N N . THR A 1 460 ? 60.315 8.958 21.296 1.00 29.11 460 THR A N 1
ATOM 3561 C CA . THR A 1 460 ? 61.161 8.514 20.204 1.00 29.84 460 THR A CA 1
ATOM 3562 C C . THR A 1 460 ? 61.126 7.004 19.960 1.00 30.68 460 THR A C 1
ATOM 3563 O O . THR A 1 460 ? 61.829 6.498 19.090 1.00 30.76 460 THR A O 1
ATOM 3567 N N . GLU A 1 461 ? 60.314 6.285 20.725 1.00 31.22 461 GLU A N 1
ATOM 3568 C CA . GLU A 1 461 ? 60.205 4.841 20.547 1.00 31.72 461 GLU A CA 1
ATOM 3569 C C . GLU A 1 461 ? 59.376 4.552 19.298 1.00 31.19 461 GLU A C 1
ATOM 3570 O O . GLU A 1 461 ? 58.494 5.333 18.933 1.00 29.99 461 GLU A O 1
ATOM 3576 N N . ASP A 1 462 ? 59.662 3.431 18.644 1.00 28.62 462 ASP A N 1
ATOM 3577 C CA . ASP A 1 462 ? 58.930 3.049 17.442 1.00 29.33 462 ASP A CA 1
ATOM 3578 C C . ASP A 1 462 ? 57.927 1.966 17.819 1.00 28.16 462 ASP A C 1
ATOM 3579 O O . ASP A 1 462 ? 58.309 0.891 18.278 1.00 28.65 462 ASP A O 1
ATOM 3584 N N . VAL A 1 463 ? 56.643 2.254 17.632 1.00 27.96 463 VAL A N 1
ATOM 3585 C CA . VAL A 1 463 ? 55.597 1.305 17.995 1.00 26.16 463 VAL A CA 1
ATOM 3586 C C . VAL A 1 463 ? 55.749 -0.081 17.360 1.00 25.39 463 VAL A C 1
ATOM 3587 O O . VAL A 1 463 ? 55.521 -1.089 18.018 1.00 26.90 463 VAL A O 1
ATOM 3591 N N . PHE A 1 464 ? 56.138 -0.145 16.092 1.00 25.11 464 PHE A N 1
ATOM 3592 C CA . PHE A 1 464 ? 56.301 -1.446 15.447 1.00 27.59 464 PHE A CA 1
ATOM 3593 C C . PHE A 1 464 ? 57.478 -2.241 16.014 1.00 28.40 464 PHE A C 1
ATOM 3594 O O . PHE A 1 464 ? 57.389 -3.459 16.187 1.00 27.36 464 PHE A O 1
ATOM 3602 N N . LYS A 1 465 ? 58.579 -1.554 16.301 1.00 27.51 465 LYS A N 1
ATOM 3603 C CA . LYS A 1 465 ? 59.753 -2.227 16.844 1.00 29.78 465 LYS A CA 1
ATOM 3604 C C . LYS A 1 465 ? 59.402 -2.812 18.198 1.00 28.11 465 LYS A C 1
ATOM 3605 O O . LYS A 1 465 ? 59.844 -3.906 18.541 1.00 27.07 465 LYS A O 1
ATOM 3611 N N . ILE A 1 466 ? 58.586 -2.087 18.955 1.00 27.12 466 ILE A N 1
ATOM 3612 C CA . ILE A 1 466 ? 58.158 -2.561 20.264 1.00 26.67 466 ILE A CA 1
ATOM 3613 C C . ILE A 1 466 ? 57.236 -3.768 20.080 1.00 27.50 466 ILE A C 1
ATOM 3614 O O . ILE A 1 466 ? 57.417 -4.800 20.725 1.00 27.42 466 ILE A O 1
ATOM 3619 N N . LYS A 1 467 ? 56.251 -3.644 19.194 1.00 28.26 467 LYS A N 1
ATOM 3620 C CA . LYS A 1 467 ? 55.333 -4.755 18.974 1.00 26.80 467 LYS A CA 1
ATOM 3621 C C . LYS A 1 467 ? 56.057 -6.022 18.519 1.00 27.93 467 LYS A C 1
ATOM 3622 O O . LYS A 1 467 ? 55.768 -7.121 18.996 1.00 27.98 467 LYS A O 1
ATOM 3628 N N . ASN A 1 468 ? 56.990 -5.866 17.584 1.00 27.86 468 ASN A N 1
ATOM 3629 C CA . ASN A 1 468 ? 57.731 -7.010 17.067 1.00 29.10 468 ASN A CA 1
ATOM 3630 C C . ASN A 1 468 ? 58.605 -7.658 18.137 1.00 29.18 468 ASN A C 1
ATOM 3631 O O . ASN A 1 468 ? 58.761 -8.876 18.160 1.00 27.38 468 ASN A O 1
ATOM 3636 N N . ARG A 1 469 ? 59.171 -6.851 19.028 1.00 28.20 469 ARG A N 1
ATOM 3637 C CA . ARG A 1 469 ? 59.996 -7.416 20.086 1.00 29.89 469 ARG A CA 1
ATOM 3638 C C . ARG A 1 469 ? 59.107 -8.204 21.043 1.00 28.17 469 ARG A C 1
ATOM 3639 O O . ARG A 1 469 ? 59.502 -9.248 21.551 1.00 27.53 469 ARG A O 1
ATOM 3647 N N . MET A 1 470 ? 57.900 -7.703 21.286 1.00 28.44 470 MET A N 1
ATOM 3648 C CA . MET A 1 470 ? 56.969 -8.399 22.168 1.00 27.50 470 MET A CA 1
ATOM 3649 C C . MET A 1 470 ? 56.661 -9.784 21.610 1.00 26.00 470 MET A C 1
ATOM 3650 O O . MET A 1 470 ? 56.655 -10.775 22.344 1.00 26.17 470 MET A O 1
ATOM 3655 N N . LYS A 1 471 ? 56.412 -9.850 20.307 1.00 27.25 471 LYS A N 1
ATOM 3656 C CA . LYS A 1 471 ? 56.068 -11.112 19.663 1.00 28.37 471 LYS A CA 1
ATOM 3657 C C . LYS A 1 471 ? 57.221 -12.115 19.698 1.00 29.14 471 LYS A C 1
ATOM 3658 O O . LYS A 1 471 ? 56.987 -13.320 19.823 1.00 27.40 471 LYS A O 1
ATOM 3664 N N . ASP A 1 472 ? 58.456 -11.623 19.597 1.00 29.75 472 ASP A N 1
ATOM 3665 C CA . ASP A 1 472 ? 59.626 -12.506 19.647 1.00 30.15 472 ASP A CA 1
ATOM 3666 C C . ASP A 1 472 ? 59.779 -13.078 21.050 1.00 29.80 472 ASP A C 1
ATOM 3667 O O . ASP A 1 472 ? 60.057 -14.267 21.222 1.00 29.16 472 ASP A O 1
ATOM 3672 N N . VAL A 1 473 ? 59.603 -12.221 22.051 1.00 28.98 473 VAL A N 1
ATOM 3673 C CA . VAL A 1 473 ? 59.722 -12.645 23.438 1.00 29.72 473 VAL A CA 1
ATOM 3674 C C . VAL A 1 473 ? 58.722 -13.760 23.737 1.00 30.78 473 VAL A C 1
ATOM 3675 O O . VAL A 1 473 ? 59.081 -14.795 24.307 1.00 30.29 473 VAL A O 1
ATOM 3679 N N . MET A 1 474 ? 57.468 -13.559 23.332 1.00 30.20 474 MET A N 1
ATOM 3680 C CA . MET A 1 474 ? 56.430 -14.552 23.567 1.00 28.43 474 MET A CA 1
ATOM 3681 C C . MET A 1 474 ? 56.750 -15.876 22.900 1.00 28.93 474 MET A C 1
ATOM 3682 O O . MET A 1 474 ? 56.627 -16.924 23.513 1.00 29.97 474 MET A O 1
ATOM 3687 N N . ASP A 1 475 ? 57.152 -15.837 21.638 1.00 27.98 475 ASP A N 1
ATOM 3688 C CA . ASP A 1 475 ? 57.485 -17.072 20.950 1.00 30.24 475 ASP A CA 1
ATOM 3689 C C . ASP A 1 475 ? 58.690 -17.793 21.556 1.00 30.86 475 ASP A C 1
ATOM 3690 O O . ASP A 1 475 ? 58.672 -19.010 21.717 1.00 28.03 475 ASP A O 1
ATOM 3695 N N . ASP A 1 476 ? 59.723 -17.037 21.910 1.00 31.35 476 ASP A N 1
ATOM 3696 C CA . ASP A 1 476 ? 60.937 -17.627 22.469 1.00 33.75 476 ASP A CA 1
ATOM 3697 C C . ASP A 1 476 ? 60.842 -18.120 23.899 1.00 34.43 476 ASP A C 1
ATOM 3698 O O . ASP A 1 476 ? 61.519 -19.079 24.259 1.00 36.33 476 ASP A O 1
ATOM 3703 N N . ASN A 1 477 ? 59.998 -17.494 24.711 1.00 34.28 477 ASN A N 1
ATOM 3704 C CA . ASN A 1 477 ? 59.905 -17.873 26.117 1.00 33.31 477 ASN A CA 1
ATOM 3705 C C . ASN A 1 477 ? 58.576 -18.410 26.641 1.00 33.61 477 ASN A C 1
ATOM 3706 O O . ASN A 1 477 ? 58.525 -18.962 27.742 1.00 35.29 477 ASN A O 1
ATOM 3711 N N . VAL A 1 478 ? 57.498 -18.259 25.881 1.00 32.65 478 VAL A N 1
ATOM 3712 C CA . VAL A 1 478 ? 56.202 -18.726 26.365 1.00 31.46 478 VAL A CA 1
ATOM 3713 C C . VAL A 1 478 ? 55.525 -19.646 25.351 1.00 32.59 478 VAL A C 1
ATOM 3714 O O . VAL A 1 478 ? 54.319 -19.563 25.107 1.00 30.11 478 VAL A O 1
ATOM 3718 N N . GLY A 1 479 ? 56.323 -20.538 24.773 1.00 33.13 479 GLY A N 1
ATOM 3719 C CA . GLY A 1 479 ? 55.812 -21.471 23.788 1.00 32.15 479 GLY A CA 1
ATOM 3720 C C . GLY A 1 479 ? 55.482 -22.835 24.357 1.00 31.95 479 GLY A C 1
ATOM 3721 O O . GLY A 1 479 ? 55.059 -22.959 25.502 1.00 31.76 479 GLY A O 1
ATOM 3722 N N . ILE A 1 480 ? 55.683 -23.863 23.537 1.00 34.49 480 ILE A N 1
ATOM 3723 C CA . ILE A 1 480 ? 55.404 -25.247 23.914 1.00 35.85 480 ILE A CA 1
ATOM 3724 C C . ILE A 1 480 ? 56.157 -25.692 25.165 1.00 36.22 480 ILE A C 1
ATOM 3725 O O . ILE A 1 480 ? 55.588 -26.348 26.040 1.00 37.10 480 ILE A O 1
ATOM 3730 N N . PHE A 1 481 ? 57.435 -25.341 25.248 1.00 36.62 481 PHE A N 1
ATOM 3731 C CA . PHE A 1 481 ? 58.243 -25.686 26.412 1.00 36.26 481 PHE A CA 1
ATOM 3732 C C . PHE A 1 481 ? 58.610 -24.423 27.175 1.00 35.51 481 PHE A C 1
ATOM 3733 O O . PHE A 1 481 ? 59.134 -23.474 26.597 1.00 35.70 481 PHE A O 1
ATOM 3741 N N . ARG A 1 482 ? 58.334 -24.419 28.475 1.00 36.00 482 ARG A N 1
ATOM 3742 C CA . ARG A 1 482 ? 58.621 -23.268 29.323 1.00 36.11 482 ARG A CA 1
ATOM 3743 C C . ARG A 1 482 ? 59.400 -23.676 30.580 1.00 37.55 482 ARG A C 1
ATOM 3744 O O . ARG A 1 482 ? 59.348 -24.827 31.011 1.00 35.48 482 ARG A O 1
ATOM 3752 N N . ASP A 1 483 ? 60.119 -22.720 31.159 1.00 38.30 483 ASP A N 1
ATOM 3753 C CA . ASP A 1 483 ? 60.872 -22.950 32.384 1.00 40.78 483 ASP A CA 1
ATOM 3754 C C . ASP A 1 483 ? 60.984 -21.628 33.140 1.00 40.92 483 ASP A C 1
ATOM 3755 O O . ASP A 1 483 ? 60.947 -20.553 32.533 1.00 40.39 483 ASP A O 1
ATOM 3760 N N . GLY A 1 484 ? 61.116 -21.717 34.462 1.00 40.12 484 GLY A N 1
ATOM 3761 C CA . GLY A 1 484 ? 61.204 -20.528 35.293 1.00 39.65 484 GLY A CA 1
ATOM 3762 C C . GLY A 1 484 ? 62.201 -19.476 34.852 1.00 40.39 484 GLY A C 1
ATOM 3763 O O . GLY A 1 484 ? 61.825 -18.323 34.644 1.00 40.68 484 GLY A O 1
ATOM 3764 N N . PRO A 1 485 ? 63.486 -19.837 34.704 1.00 40.87 485 PRO A N 1
ATOM 3765 C CA . PRO A 1 485 ? 64.530 -18.898 34.286 1.00 40.76 485 PRO A CA 1
ATOM 3766 C C . PRO A 1 485 ? 64.197 -18.063 33.051 1.00 41.08 485 PRO A C 1
ATOM 3767 O O . PRO A 1 485 ? 64.393 -16.848 33.052 1.00 41.19 485 PRO A O 1
ATOM 3771 N N . HIS A 1 486 ? 63.707 -18.705 31.995 1.00 41.05 486 HIS A N 1
ATOM 3772 C CA . HIS A 1 486 ? 63.355 -17.969 30.788 1.00 41.08 486 HIS A CA 1
ATOM 3773 C C . HIS A 1 486 ? 62.092 -17.138 30.985 1.00 39.53 486 HIS A C 1
ATOM 3774 O O . HIS A 1 486 ? 61.994 -16.028 30.467 1.00 39.51 486 HIS A O 1
ATOM 3781 N N . LEU A 1 487 ? 61.136 -17.668 31.740 1.00 38.51 487 LEU A N 1
ATOM 3782 C CA . LEU A 1 487 ? 59.894 -16.949 31.993 1.00 38.32 487 LEU A CA 1
ATOM 3783 C C . LEU A 1 487 ? 60.138 -15.688 32.813 1.00 39.12 487 LEU A C 1
ATOM 3784 O O . LEU A 1 487 ? 59.463 -14.680 32.614 1.00 38.66 487 LEU A O 1
ATOM 3789 N N . GLU A 1 488 ? 61.099 -15.746 33.732 1.00 40.39 488 GLU A N 1
ATOM 3790 C CA . GLU A 1 488 ? 61.423 -14.587 34.554 1.00 41.33 488 GLU A CA 1
ATOM 3791 C C . GLU A 1 488 ? 61.982 -13.522 33.632 1.00 40.25 488 GLU A C 1
ATOM 3792 O O . GLU A 1 488 ? 61.667 -12.342 33.765 1.00 41.07 488 GLU A O 1
ATOM 3798 N N . LYS A 1 489 ? 62.819 -13.955 32.695 1.00 40.39 489 LYS A N 1
ATOM 3799 C CA . LYS A 1 489 ? 63.427 -13.056 31.723 1.00 40.15 489 LYS A CA 1
ATOM 3800 C C . LYS A 1 489 ? 62.350 -12.418 30.851 1.00 38.15 489 LYS A C 1
ATOM 3801 O O . LYS A 1 489 ? 62.390 -11.221 30.570 1.00 37.65 489 LYS A O 1
ATOM 3807 N N . ALA A 1 490 ? 61.394 -13.230 30.417 1.00 36.18 490 ALA A N 1
ATOM 3808 C CA . ALA A 1 490 ? 60.305 -12.743 29.575 1.00 35.50 490 ALA A CA 1
ATOM 3809 C C . ALA A 1 490 ? 59.472 -11.696 30.305 1.00 34.25 490 ALA A C 1
ATOM 3810 O O . ALA A 1 490 ? 59.194 -10.628 29.758 1.00 34.85 490 ALA A O 1
ATOM 3812 N N . VAL A 1 491 ? 59.073 -12.001 31.536 1.00 34.07 491 VAL A N 1
ATOM 3813 C CA . VAL A 1 491 ? 58.269 -11.066 32.314 1.00 35.01 491 VAL A CA 1
ATOM 3814 C C . VAL A 1 491 ? 58.989 -9.729 32.482 1.00 35.71 491 VAL A C 1
ATOM 3815 O O . VAL A 1 491 ? 58.373 -8.667 32.411 1.00 34.47 491 VAL A O 1
ATOM 3819 N N . LYS A 1 492 ? 60.301 -9.781 32.687 1.00 37.31 492 LYS A N 1
ATOM 3820 C CA . LYS A 1 492 ? 61.080 -8.562 32.877 1.00 37.76 492 LYS A CA 1
ATOM 3821 C C . LYS A 1 492 ? 61.174 -7.728 31.611 1.00 36.82 492 LYS A C 1
ATOM 3822 O O . LYS A 1 492 ? 61.064 -6.505 31.658 1.00 37.18 492 LYS A O 1
ATOM 3828 N N . GLU A 1 493 ? 61.390 -8.383 30.478 1.00 35.17 493 GLU A N 1
ATOM 3829 C CA . GLU A 1 493 ? 61.496 -7.658 29.223 1.00 35.07 493 GLU A CA 1
ATOM 3830 C C . GLU A 1 493 ? 60.137 -7.099 28.808 1.00 32.69 493 GLU A C 1
ATOM 3831 O O . GLU A 1 493 ? 60.044 -5.977 28.311 1.00 32.86 493 GLU A O 1
ATOM 3837 N N . LEU A 1 494 ? 59.085 -7.882 29.012 1.00 32.03 494 LEU A N 1
ATOM 3838 C CA . LEU A 1 494 ? 57.746 -7.428 28.664 1.00 31.47 494 LEU A CA 1
ATOM 3839 C C . LEU A 1 494 ? 57.377 -6.202 29.494 1.00 31.79 494 LEU A C 1
ATOM 3840 O O . LEU A 1 494 ? 56.768 -5.265 28.985 1.00 30.58 494 LEU A O 1
ATOM 3845 N N . GLU A 1 495 ? 57.751 -6.207 30.771 1.00 33.33 495 GLU A N 1
ATOM 3846 C CA . GLU A 1 495 ? 57.447 -5.075 31.641 1.00 34.86 495 GLU A CA 1
ATOM 3847 C C . GLU A 1 495 ? 58.204 -3.843 31.147 1.00 34.59 495 GLU A C 1
ATOM 3848 O O . GLU A 1 495 ? 57.683 -2.725 31.169 1.00 33.15 495 GLU A O 1
ATOM 3854 N N . GLU A 1 496 ? 59.432 -4.067 30.684 1.00 33.73 496 GLU A N 1
ATOM 3855 C CA . GLU A 1 496 ? 60.275 -2.993 30.164 1.00 34.87 496 GLU A CA 1
ATOM 3856 C C . GLU A 1 496 ? 59.683 -2.483 28.847 1.00 34.04 496 GLU A C 1
ATOM 3857 O O . GLU A 1 496 ? 59.683 -1.283 28.566 1.00 33.29 496 GLU A O 1
ATOM 3863 N N . LEU A 1 497 ? 59.165 -3.412 28.049 1.00 31.49 497 LEU A N 1
ATOM 3864 C CA . LEU A 1 497 ? 58.552 -3.079 26.770 1.00 31.86 497 LEU A CA 1
ATOM 3865 C C . LEU A 1 497 ? 57.294 -2.235 26.998 1.00 30.49 497 LEU A C 1
ATOM 3866 O O . LEU A 1 497 ? 57.023 -1.293 26.262 1.00 30.74 497 LEU A O 1
ATOM 3871 N N . TYR A 1 498 ? 56.539 -2.585 28.033 1.00 31.82 498 TYR A N 1
ATOM 3872 C CA . TYR A 1 498 ? 55.315 -1.870 28.374 1.00 32.85 498 TYR A CA 1
ATOM 3873 C C . TYR A 1 498 ? 55.619 -0.415 28.714 1.00 33.96 498 TYR A C 1
ATOM 3874 O O . TYR A 1 498 ? 54.969 0.496 28.216 1.00 33.59 498 TYR A O 1
ATOM 3883 N N . LYS A 1 499 ? 56.619 -0.206 29.561 1.00 34.27 499 LYS A N 1
ATOM 3884 C CA . LYS A 1 499 ? 56.994 1.138 29.970 1.00 36.20 499 LYS A CA 1
ATOM 3885 C C . LYS A 1 499 ? 57.456 1.988 28.790 1.00 35.39 499 LYS A C 1
ATOM 3886 O O . LYS A 1 499 ? 57.177 3.185 28.737 1.00 37.28 499 LYS A O 1
ATOM 3892 N N . LYS A 1 500 ? 58.149 1.368 27.839 1.00 35.71 500 LYS A N 1
ATOM 3893 C CA . LYS A 1 500 ? 58.640 2.086 26.664 1.00 35.23 500 LYS A CA 1
ATOM 3894 C C . LYS A 1 500 ? 57.516 2.384 25.672 1.00 33.88 500 LYS A C 1
ATOM 3895 O O . LYS A 1 500 ? 57.613 3.318 24.882 1.00 29.58 500 LYS A O 1
ATOM 3901 N N . SER A 1 501 ? 56.448 1.594 25.722 1.00 34.34 501 SER A N 1
ATOM 3902 C CA . SER A 1 501 ? 55.325 1.803 24.816 1.00 33.88 501 SER A CA 1
ATOM 3903 C C . SER A 1 501 ? 54.716 3.178 25.069 1.00 35.01 501 SER A C 1
ATOM 3904 O O . SER A 1 501 ? 54.112 3.769 24.182 1.00 32.59 501 SER A O 1
ATOM 3907 N N . LYS A 1 502 ? 54.900 3.683 26.286 1.00 36.33 502 LYS A N 1
ATOM 3908 C CA . LYS A 1 502 ? 54.375 4.987 26.674 1.00 39.54 502 LYS A CA 1
ATOM 3909 C C . LYS A 1 502 ? 55.177 6.144 26.072 1.00 38.93 502 LYS A C 1
ATOM 3910 O O . LYS A 1 502 ? 54.731 7.291 26.083 1.00 40.23 502 LYS A O 1
ATOM 3916 N N . ASN A 1 503 ? 56.349 5.839 25.527 1.00 38.27 503 ASN A N 1
ATOM 3917 C CA . ASN A 1 503 ? 57.201 6.863 24.937 1.00 36.90 503 ASN A CA 1
ATOM 3918 C C . ASN A 1 503 ? 57.231 6.742 23.420 1.00 36.05 503 ASN A C 1
ATOM 3919 O O . ASN A 1 503 ? 58.180 7.157 22.753 1.00 34.05 503 ASN A O 1
ATOM 3924 N N . VAL A 1 504 ? 56.168 6.164 22.882 1.00 34.95 504 VAL A N 1
ATOM 3925 C CA . VAL A 1 504 ? 56.039 5.983 21.450 1.00 32.93 504 VAL A CA 1
ATOM 3926 C C . VAL A 1 504 ? 55.704 7.305 20.767 1.00 33.04 504 VAL A C 1
ATOM 3927 O O . VAL A 1 504 ? 54.984 8.143 21.312 1.00 32.50 504 VAL A O 1
ATOM 3931 N N . GLY A 1 505 ? 56.241 7.490 19.571 1.00 32.39 505 GLY A N 1
ATOM 3932 C CA . GLY A 1 505 ? 55.963 8.696 18.824 1.00 32.85 505 GLY A CA 1
ATOM 3933 C C . GLY A 1 505 ? 55.512 8.266 17.448 1.00 32.12 505 GLY A C 1
ATOM 3934 O O . GLY A 1 505 ? 56.060 7.314 16.902 1.00 32.11 505 GLY A O 1
ATOM 3935 N N . ILE A 1 506 ? 54.511 8.938 16.888 1.00 31.28 506 ILE A N 1
ATOM 3936 C CA . ILE A 1 506 ? 54.039 8.571 15.561 1.00 31.26 506 ILE A CA 1
ATOM 3937 C C . ILE A 1 506 ? 54.216 9.726 14.590 1.00 31.97 506 ILE A C 1
ATOM 3938 O O . ILE A 1 506 ? 54.252 10.884 14.990 1.00 31.23 506 ILE A O 1
ATOM 3943 N N . LYS A 1 507 ? 54.326 9.402 13.308 1.00 32.92 507 LYS A N 1
ATOM 3944 C CA . LYS A 1 507 ? 54.538 10.411 12.280 1.00 34.41 507 LYS A CA 1
ATOM 3945 C C . LYS A 1 507 ? 53.255 11.076 11.805 1.00 34.40 507 LYS A C 1
ATOM 3946 O O . LYS A 1 507 ? 53.182 12.302 11.699 1.00 32.09 507 LYS A O 1
ATOM 3952 N N . ASN A 1 508 ? 52.246 10.259 11.516 1.00 33.94 508 ASN A N 1
ATOM 3953 C CA . ASN A 1 508 ? 50.963 10.761 11.031 1.00 34.76 508 ASN A CA 1
ATOM 3954 C C . ASN A 1 508 ? 50.130 11.310 12.175 1.00 34.17 508 ASN A C 1
ATOM 3955 O O . ASN A 1 508 ? 49.746 10.588 13.091 1.00 33.71 508 ASN A O 1
ATOM 3960 N N . LYS A 1 509 ? 49.851 12.606 12.092 1.00 34.18 509 LYS A N 1
ATOM 3961 C CA . LYS A 1 509 ? 49.123 13.333 13.120 1.00 35.41 509 LYS A CA 1
ATOM 3962 C C . LYS A 1 509 ? 47.595 13.338 13.045 1.00 34.46 509 LYS A C 1
ATOM 3963 O O . LYS A 1 509 ? 46.935 13.714 14.015 1.00 33.35 509 LYS A O 1
ATOM 3969 N N . ARG A 1 510 ? 47.032 12.931 11.910 1.00 32.83 510 ARG A N 1
ATOM 3970 C CA . ARG A 1 510 ? 45.577 12.929 11.752 1.00 30.50 510 ARG A CA 1
ATOM 3971 C C . ARG A 1 510 ? 44.882 12.019 12.759 1.00 29.73 510 ARG A C 1
ATOM 3972 O O . ARG A 1 510 ? 45.456 11.032 13.224 1.00 28.60 510 ARG A O 1
ATOM 3980 N N . LEU A 1 511 ? 43.637 12.356 13.091 1.00 28.27 511 LEU A N 1
ATOM 3981 C CA . LEU A 1 511 ? 42.853 11.563 14.031 1.00 27.95 511 LEU A CA 1
ATOM 3982 C C . LEU A 1 511 ? 41.978 10.532 13.324 1.00 27.26 511 LEU A C 1
ATOM 3983 O O . LEU A 1 511 ? 41.485 9.596 13.951 1.00 29.09 511 LEU A O 1
ATOM 3988 N N . HIS A 1 512 ? 41.786 10.703 12.021 1.00 26.49 512 HIS A N 1
ATOM 3989 C CA . HIS A 1 512 ? 40.956 9.781 11.257 1.00 26.22 512 HIS A CA 1
ATOM 3990 C C . HIS A 1 512 ? 41.779 8.763 10.472 1.00 25.53 512 HIS A C 1
ATOM 3991 O O . HIS A 1 512 ? 42.946 9.009 10.170 1.00 26.07 512 HIS A O 1
ATOM 3998 N N . ALA A 1 513 ? 41.151 7.630 10.156 1.00 25.29 513 ALA A N 1
ATOM 3999 C CA . ALA A 1 513 ? 41.760 6.549 9.382 1.00 23.96 513 ALA A CA 1
ATOM 4000 C C . ALA A 1 513 ? 43.278 6.549 9.479 1.00 24.73 513 ALA A C 1
ATOM 4001 O O . ALA A 1 513 ? 43.968 6.717 8.482 1.00 25.84 513 ALA A O 1
ATOM 4003 N N . ASN A 1 514 ? 43.783 6.326 10.687 1.00 24.92 514 ASN A N 1
ATOM 4004 C CA . ASN A 1 514 ? 45.217 6.347 10.949 1.00 24.81 514 ASN A CA 1
ATOM 4005 C C . ASN A 1 514 ? 45.721 5.019 11.523 1.00 23.73 514 ASN A C 1
ATOM 4006 O O . ASN A 1 514 ? 45.637 4.796 12.722 1.00 23.43 514 ASN A O 1
ATOM 4011 N N . PRO A 1 515 ? 46.265 4.131 10.679 1.00 25.22 515 PRO A N 1
ATOM 4012 C CA . PRO A 1 515 ? 46.755 2.848 11.202 1.00 27.56 515 PRO A CA 1
ATOM 4013 C C . PRO A 1 515 ? 47.912 2.960 12.191 1.00 27.53 515 PRO A C 1
ATOM 4014 O O . PRO A 1 515 ? 48.134 2.065 13.008 1.00 27.17 515 PRO A O 1
ATOM 4018 N N . GLU A 1 516 ? 48.646 4.063 12.128 1.00 28.14 516 GLU A N 1
ATOM 4019 C CA . GLU A 1 516 ? 49.760 4.256 13.041 1.00 28.04 516 GLU A CA 1
ATOM 4020 C C . GLU A 1 516 ? 49.218 4.578 14.436 1.00 27.74 516 GLU A C 1
ATOM 4021 O O . GLU A 1 516 ? 49.717 4.063 15.431 1.00 26.10 516 GLU A O 1
ATOM 4027 N N . LEU A 1 517 ? 48.193 5.431 14.505 1.00 25.86 517 LEU A N 1
ATOM 4028 C CA . LEU A 1 517 ? 47.581 5.777 15.789 1.00 24.07 517 LEU A CA 1
ATOM 4029 C C . LEU A 1 517 ? 46.947 4.524 16.392 1.00 23.26 517 LEU A C 1
ATOM 4030 O O . LEU A 1 517 ? 46.994 4.310 17.605 1.00 23.65 517 LEU A O 1
ATOM 4035 N N . GLU A 1 518 ? 46.353 3.694 15.538 1.00 22.41 518 GLU A N 1
ATOM 4036 C CA . GLU A 1 518 ? 45.733 2.452 16.002 1.00 22.76 518 GLU A CA 1
ATOM 4037 C C . GLU A 1 518 ? 46.758 1.600 16.755 1.00 21.23 518 GLU A C 1
ATOM 4038 O O . GLU A 1 518 ? 46.494 1.121 17.856 1.00 21.78 518 GLU A O 1
ATOM 4044 N N . GLU A 1 519 ? 47.933 1.420 16.164 1.00 22.48 519 GLU A N 1
ATOM 4045 C CA . GLU A 1 519 ? 48.979 0.631 16.806 1.00 21.86 519 GLU A CA 1
ATOM 4046 C C . GLU A 1 519 ? 49.431 1.283 18.112 1.00 22.90 519 GLU A C 1
ATOM 4047 O O . GLU A 1 519 ? 49.739 0.592 19.082 1.00 23.96 519 GLU A O 1
ATOM 4053 N N . ALA A 1 520 ? 49.457 2.615 18.134 1.00 23.76 520 ALA A N 1
ATOM 4054 C CA . ALA A 1 520 ? 49.873 3.361 19.317 1.00 23.52 520 ALA A CA 1
ATOM 4055 C C . ALA A 1 520 ? 49.050 3.044 20.559 1.00 25.83 520 ALA A C 1
ATOM 4056 O O . ALA A 1 520 ? 49.587 3.048 21.667 1.00 26.72 520 ALA A O 1
ATOM 4058 N N . TYR A 1 521 ? 47.751 2.779 20.414 1.00 23.53 521 TYR A N 1
ATOM 4059 C CA . TYR A 1 521 ? 46.981 2.452 21.605 1.00 23.47 521 TYR A CA 1
ATOM 4060 C C . TYR A 1 521 ? 46.744 0.945 21.773 1.00 23.75 521 TYR A C 1
ATOM 4061 O O . TYR A 1 521 ? 46.515 0.470 22.882 1.00 23.34 521 TYR A O 1
ATOM 4070 N N . ARG A 1 522 ? 46.829 0.187 20.685 1.00 23.02 522 ARG A N 1
ATOM 4071 C CA . ARG A 1 522 ? 46.641 -1.260 20.766 1.00 23.13 522 ARG A CA 1
ATOM 4072 C C . ARG A 1 522 ? 47.837 -1.990 21.395 1.00 24.00 522 ARG A C 1
ATOM 4073 O O . ARG A 1 522 ? 47.667 -2.887 22.221 1.00 22.82 522 ARG A O 1
ATOM 4081 N N . VAL A 1 523 ? 49.049 -1.590 21.026 1.00 25.09 523 VAL A N 1
ATOM 4082 C CA . VAL A 1 523 ? 50.236 -2.260 21.550 1.00 24.61 523 VAL A CA 1
ATOM 4083 C C . VAL A 1 523 ? 50.334 -2.275 23.075 1.00 23.22 523 VAL A C 1
ATOM 4084 O O . VAL A 1 523 ? 50.656 -3.313 23.664 1.00 23.52 523 VAL A O 1
ATOM 4088 N N . PRO A 1 524 ? 50.079 -1.135 23.737 1.00 23.56 524 PRO A N 1
ATOM 4089 C CA . PRO A 1 524 ? 50.149 -1.125 25.202 1.00 23.88 524 PRO A CA 1
ATOM 4090 C C . PRO A 1 524 ? 49.147 -2.129 25.779 1.00 25.12 524 PRO A C 1
ATOM 4091 O O . PRO A 1 524 ? 49.392 -2.761 26.805 1.00 26.35 524 PRO A O 1
ATOM 4095 N N . MET A 1 525 ? 47.999 -2.265 25.119 1.00 25.11 525 MET A N 1
ATOM 4096 C CA . MET A 1 525 ? 46.980 -3.203 25.573 1.00 22.77 525 MET A CA 1
ATOM 4097 C C . MET A 1 525 ? 47.479 -4.630 25.400 1.00 21.64 525 MET A C 1
ATOM 4098 O O . MET A 1 525 ? 47.300 -5.468 26.269 1.00 22.10 525 MET A O 1
ATOM 4103 N N . MET A 1 526 ? 48.079 -4.910 24.255 1.00 22.74 526 MET A N 1
ATOM 4104 C CA . MET A 1 526 ? 48.595 -6.242 23.984 1.00 24.12 526 MET A CA 1
ATOM 4105 C C . MET A 1 526 ? 49.685 -6.622 25.002 1.00 24.44 526 MET A C 1
ATOM 4106 O O . MET A 1 526 ? 49.755 -7.759 25.463 1.00 22.85 526 MET A O 1
ATOM 4111 N N . LEU A 1 527 ? 50.523 -5.655 25.353 1.00 25.99 527 LEU A N 1
ATOM 4112 C CA . LEU A 1 527 ? 51.589 -5.892 26.315 1.00 26.40 527 LEU A CA 1
ATOM 4113 C C . LEU A 1 527 ? 51.033 -6.293 27.678 1.00 25.81 527 LEU A C 1
ATOM 4114 O O . LEU A 1 527 ? 51.587 -7.163 28.341 1.00 24.76 527 LEU A O 1
ATOM 4119 N N . LYS A 1 528 ? 49.934 -5.666 28.093 1.00 27.27 528 LYS A N 1
ATOM 4120 C CA . LYS A 1 528 ? 49.338 -5.999 29.382 1.00 26.61 528 LYS A CA 1
ATOM 4121 C C . LYS A 1 528 ? 48.778 -7.419 29.282 1.00 27.31 528 LYS A C 1
ATOM 4122 O O . LYS A 1 528 ? 48.903 -8.209 30.212 1.00 25.96 528 LYS A O 1
ATOM 4128 N N . VAL A 1 529 ? 48.178 -7.754 28.142 1.00 25.55 529 VAL A N 1
ATOM 4129 C CA . VAL A 1 529 ? 47.665 -9.114 27.956 1.00 25.86 529 VAL A CA 1
ATOM 4130 C C . VAL A 1 529 ? 48.837 -10.114 27.999 1.00 25.92 529 VAL A C 1
ATOM 4131 O O . VAL A 1 529 ? 48.763 -11.160 28.647 1.00 26.27 529 VAL A O 1
ATOM 4135 N N . ALA A 1 530 ? 49.920 -9.782 27.307 1.00 26.42 530 ALA A N 1
ATOM 4136 C CA . ALA A 1 530 ? 51.091 -10.649 27.263 1.00 27.21 530 ALA A CA 1
ATOM 4137 C C . ALA A 1 530 ? 51.645 -10.862 28.671 1.00 25.43 530 ALA A C 1
ATOM 4138 O O . ALA A 1 530 ? 52.084 -11.958 29.008 1.00 25.22 530 ALA A O 1
ATOM 4140 N N . LEU A 1 531 ? 51.613 -9.816 29.489 1.00 26.00 531 LEU A N 1
ATOM 4141 C CA . LEU A 1 531 ? 52.109 -9.926 30.858 1.00 26.04 531 LEU A CA 1
ATOM 4142 C C . LEU A 1 531 ? 51.275 -10.912 31.662 1.00 26.45 531 LEU A C 1
ATOM 4143 O O . LEU A 1 531 ? 51.809 -11.647 32.489 1.00 27.60 531 LEU A O 1
ATOM 4148 N N . CYS A 1 532 ? 49.965 -10.936 31.429 1.00 26.46 532 CYS A N 1
ATOM 4149 C CA . CYS A 1 532 ? 49.105 -11.873 32.154 1.00 26.13 532 CYS A CA 1
ATOM 4150 C C . CYS A 1 532 ? 49.450 -13.301 31.734 1.00 27.59 532 CYS A C 1
ATOM 4151 O O . CYS A 1 532 ? 49.448 -14.219 32.551 1.00 29.03 532 CYS A O 1
ATOM 4154 N N . VAL A 1 533 ? 49.739 -13.484 30.450 1.00 26.07 533 VAL A N 1
ATOM 4155 C CA . VAL A 1 533 ? 50.086 -14.803 29.937 1.00 27.14 533 VAL A CA 1
ATOM 4156 C C . VAL A 1 533 ? 51.439 -15.247 30.508 1.00 28.23 533 VAL A C 1
ATOM 4157 O O . VAL A 1 533 ? 51.547 -16.323 31.094 1.00 28.04 533 VAL A O 1
ATOM 4161 N N . ALA A 1 534 ? 52.454 -14.399 30.345 1.00 29.16 534 ALA A N 1
ATOM 4162 C CA . ALA A 1 534 ? 53.810 -14.704 30.811 1.00 30.97 534 ALA A CA 1
ATOM 4163 C C . ALA A 1 534 ? 53.933 -14.885 32.320 1.00 32.68 534 ALA A C 1
ATOM 4164 O O . ALA A 1 534 ? 54.541 -15.851 32.789 1.00 33.49 534 ALA A O 1
ATOM 4166 N N . LYS A 1 535 ? 53.372 -13.950 33.076 1.00 32.72 535 LYS A N 1
ATOM 4167 C CA . LYS A 1 535 ? 53.420 -14.021 34.528 1.00 34.24 535 LYS A CA 1
ATOM 4168 C C . LYS A 1 535 ? 52.633 -15.237 35.013 1.00 32.49 535 LYS A C 1
ATOM 4169 O O . LYS A 1 535 ? 53.048 -15.927 35.945 1.00 31.69 535 LYS A O 1
ATOM 4175 N N . GLY A 1 536 ? 51.500 -15.501 34.370 1.00 30.99 536 GLY A N 1
ATOM 4176 C CA . GLY A 1 536 ? 50.692 -16.643 34.746 1.00 29.45 536 GLY A CA 1
ATOM 4177 C C . GLY A 1 536 ? 51.462 -17.938 34.552 1.00 29.94 536 GLY A C 1
ATOM 4178 O O . GLY A 1 536 ? 51.360 -18.854 35.365 1.00 30.19 536 GLY A O 1
ATOM 4179 N N . ALA A 1 537 ? 52.239 -18.011 33.475 1.00 30.64 537 ALA A N 1
ATOM 4180 C CA . ALA A 1 537 ? 53.035 -19.199 33.172 1.00 30.31 537 ALA A CA 1
ATOM 4181 C C . ALA A 1 537 ? 54.177 -19.347 34.178 1.00 31.60 537 ALA A C 1
ATOM 4182 O O . ALA A 1 537 ? 54.508 -20.452 34.598 1.00 30.92 537 ALA A O 1
ATOM 4184 N N . LEU A 1 538 ? 54.779 -18.221 34.544 1.00 32.67 538 LEU A N 1
ATOM 4185 C CA . LEU A 1 538 ? 55.886 -18.212 35.498 1.00 33.64 538 LEU A CA 1
ATOM 4186 C C . LEU A 1 538 ? 55.458 -18.723 36.873 1.00 34.36 538 LEU A C 1
ATOM 4187 O O . LEU A 1 538 ? 56.128 -19.573 37.466 1.00 35.77 538 LEU A O 1
ATOM 4192 N N . ASP A 1 539 ? 54.337 -18.212 37.370 1.00 33.88 539 ASP A N 1
ATOM 4193 C CA . ASP A 1 539 ? 53.832 -18.606 38.678 1.00 33.76 539 ASP A CA 1
ATOM 4194 C C . ASP A 1 539 ? 53.185 -19.989 38.754 1.00 35.69 539 ASP A C 1
ATOM 4195 O O . ASP A 1 539 ? 53.135 -20.589 39.827 1.00 35.22 539 ASP A O 1
ATOM 4200 N N . ARG A 1 540 ? 52.686 -20.509 37.635 1.00 35.17 540 ARG A N 1
ATOM 4201 C CA . ARG A 1 540 ? 52.067 -21.829 37.676 1.00 35.29 540 ARG A CA 1
ATOM 4202 C C . ARG A 1 540 ? 53.150 -22.901 37.589 1.00 34.89 540 ARG A C 1
ATOM 4203 O O . ARG A 1 540 ? 53.546 -23.327 36.503 1.00 35.33 540 ARG A O 1
ATOM 4211 N N . THR A 1 541 ? 53.631 -23.338 38.747 1.00 35.48 541 THR A N 1
ATOM 4212 C CA . THR A 1 541 ? 54.693 -24.335 38.791 1.00 35.53 541 THR A CA 1
ATOM 4213 C C . THR A 1 541 ? 54.182 -25.766 38.707 1.00 36.88 541 THR A C 1
ATOM 4214 O O . THR A 1 541 ? 54.198 -26.508 39.688 1.00 37.90 541 THR A O 1
ATOM 4218 N N . GLU A 1 542 ? 53.726 -26.137 37.515 1.00 36.70 542 GLU A N 1
ATOM 4219 C CA . GLU A 1 542 ? 53.204 -27.473 37.246 1.00 37.06 542 GLU A CA 1
ATOM 4220 C C . GLU A 1 542 ? 53.089 -27.590 35.731 1.00 37.40 542 GLU A C 1
ATOM 4221 O O . GLU A 1 542 ? 53.293 -26.614 35.009 1.00 37.75 542 GLU A O 1
ATOM 4227 N N . SER A 1 543 ? 52.767 -28.787 35.256 1.00 37.15 543 SER A N 1
ATOM 4228 C CA . SER A 1 543 ? 52.570 -29.020 33.834 1.00 35.95 543 SER A CA 1
ATOM 4229 C C . SER A 1 543 ? 51.148 -29.541 33.703 1.00 36.06 543 SER A C 1
ATOM 4230 O O . SER A 1 543 ? 50.815 -30.606 34.223 1.00 34.50 543 SER A O 1
ATOM 4233 N N . ARG A 1 544 ? 50.305 -28.778 33.016 1.00 34.62 544 ARG A N 1
ATOM 4234 C CA . ARG A 1 544 ? 48.912 -29.157 32.861 1.00 34.50 544 ARG A CA 1
ATOM 4235 C C . ARG A 1 544 ? 48.415 -28.798 31.470 1.00 34.52 544 ARG A C 1
ATOM 4236 O O . ARG A 1 544 ? 48.592 -27.669 31.007 1.00 33.76 544 ARG A O 1
ATOM 4244 N N . GLY A 1 545 ? 47.791 -29.764 30.807 1.00 34.97 545 GLY A N 1
ATOM 4245 C CA . GLY A 1 545 ? 47.294 -29.523 29.469 1.00 34.32 545 GLY A CA 1
ATOM 4246 C C . GLY A 1 545 ? 48.387 -28.961 28.583 1.00 34.07 545 GLY A C 1
ATOM 4247 O O . GLY A 1 545 ? 49.478 -29.525 28.497 1.00 33.61 545 GLY A O 1
ATOM 4248 N N . ALA A 1 546 ? 48.100 -27.833 27.941 1.00 32.74 546 ALA A N 1
ATOM 4249 C CA . ALA A 1 546 ? 49.045 -27.190 27.034 1.00 32.91 546 ALA A CA 1
ATOM 4250 C C . ALA A 1 546 ? 50.182 -26.452 27.729 1.00 31.94 546 ALA A C 1
ATOM 4251 O O . ALA A 1 546 ? 51.152 -26.080 27.084 1.00 32.98 546 ALA A O 1
ATOM 4253 N N . HIS A 1 547 ? 50.058 -26.229 29.034 1.00 31.48 547 HIS A N 1
ATOM 4254 C CA . HIS A 1 547 ? 51.104 -25.531 29.787 1.00 34.04 547 HIS A CA 1
ATOM 4255 C C . HIS A 1 547 ? 52.140 -26.538 30.275 1.00 35.34 547 HIS A C 1
ATOM 4256 O O . HIS A 1 547 ? 51.880 -27.299 31.202 1.00 34.95 547 HIS A O 1
ATOM 4263 N N . ASN A 1 548 ? 53.311 -26.545 29.645 1.00 36.92 548 ASN A N 1
ATOM 4264 C CA . ASN A 1 548 ? 54.365 -27.481 30.029 1.00 38.06 548 ASN A CA 1
ATOM 4265 C C . ASN A 1 548 ? 55.579 -26.804 30.636 1.00 37.95 548 ASN A C 1
ATOM 4266 O O . ASN A 1 548 ? 56.252 -26.021 29.975 1.00 38.99 548 ASN A O 1
ATOM 4271 N N . ARG A 1 549 ? 55.849 -27.106 31.900 1.00 37.99 549 ARG A N 1
ATOM 4272 C CA . ARG A 1 549 ? 57.006 -26.546 32.584 1.00 38.42 549 ARG A CA 1
ATOM 4273 C C . ARG A 1 549 ? 58.063 -27.647 32.686 1.00 39.02 549 ARG A C 1
ATOM 4274 O O . ARG A 1 549 ? 57.847 -28.676 33.331 1.00 38.80 549 ARG A O 1
ATOM 4282 N N . GLU A 1 550 ? 59.192 -27.434 32.021 1.00 40.27 550 GLU A N 1
ATOM 4283 C CA . GLU A 1 550 ? 60.275 -28.407 32.027 1.00 42.67 550 GLU A CA 1
ATOM 4284 C C . GLU A 1 550 ? 60.850 -28.603 33.422 1.00 42.04 550 GLU A C 1
ATOM 4285 O O . GLU A 1 550 ? 61.375 -29.671 33.732 1.00 42.35 550 GLU A O 1
ATOM 4291 N N . ASP A 1 551 ? 60.749 -27.571 34.256 1.00 41.17 551 ASP A N 1
ATOM 4292 C CA . ASP A 1 551 ? 61.260 -27.635 35.620 1.00 40.91 551 ASP A CA 1
ATOM 4293 C C . ASP A 1 551 ? 60.218 -28.160 36.607 1.00 41.63 551 ASP A C 1
ATOM 4294 O O . ASP A 1 551 ? 60.514 -28.389 37.776 1.00 41.27 551 ASP A O 1
ATOM 4299 N N . TYR A 1 552 ? 58.996 -28.350 36.120 1.00 41.88 552 TYR A N 1
ATOM 4300 C CA . TYR A 1 552 ? 57.898 -28.887 36.922 1.00 42.18 552 TYR A CA 1
ATOM 4301 C C . TYR A 1 552 ? 57.040 -29.681 35.942 1.00 43.41 552 TYR A C 1
ATOM 4302 O O . TYR A 1 552 ? 55.929 -29.274 35.598 1.00 43.11 552 TYR A O 1
ATOM 4311 N N . PRO A 1 553 ? 57.559 -30.831 35.479 1.00 43.35 553 PRO A N 1
ATOM 4312 C CA . PRO A 1 553 ? 56.921 -31.745 34.526 1.00 42.89 553 PRO A CA 1
ATOM 4313 C C . PRO A 1 553 ? 55.655 -32.480 34.949 1.00 42.38 553 PRO A C 1
ATOM 4314 O O . PRO A 1 553 ? 54.994 -33.088 34.112 1.00 44.01 553 PRO A O 1
ATOM 4318 N N . LYS A 1 554 ? 55.298 -32.425 36.227 1.00 41.65 554 LYS A N 1
ATOM 4319 C CA . LYS A 1 554 ? 54.108 -33.135 36.681 1.00 41.51 554 LYS A CA 1
ATOM 4320 C C . LYS A 1 554 ? 52.877 -32.263 36.915 1.00 41.45 554 LYS A C 1
ATOM 4321 O O . LYS A 1 554 ? 52.989 -31.089 37.267 1.00 41.31 554 LYS A O 1
ATOM 4327 N N . ARG A 1 555 ? 51.700 -32.850 36.712 1.00 41.16 555 ARG A N 1
ATOM 4328 C CA . ARG A 1 555 ? 50.447 -32.144 36.943 1.00 41.47 555 ARG A CA 1
ATOM 4329 C C . ARG A 1 555 ? 50.280 -32.216 38.454 1.00 42.12 555 ARG A C 1
ATOM 4330 O O . ARG A 1 555 ? 50.370 -33.295 39.038 1.00 43.04 555 ARG A O 1
ATOM 4338 N N . ASP A 1 556 ? 50.055 -31.072 39.086 1.00 41.51 556 ASP A N 1
ATOM 4339 C CA . ASP A 1 556 ? 49.920 -31.013 40.537 1.00 41.04 556 ASP A CA 1
ATOM 4340 C C . ASP A 1 556 ? 48.475 -30.786 40.967 1.00 41.30 556 ASP A C 1
ATOM 4341 O O . ASP A 1 556 ? 48.034 -29.641 41.087 1.00 41.51 556 ASP A O 1
ATOM 4346 N N . ASP A 1 557 ? 47.739 -31.867 41.216 1.00 40.95 557 ASP A N 1
ATOM 4347 C CA . ASP A 1 557 ? 46.346 -31.729 41.633 1.00 40.89 557 ASP A CA 1
ATOM 4348 C C . ASP A 1 557 ? 46.220 -31.307 43.090 1.00 40.97 557 ASP A C 1
ATOM 4349 O O . ASP A 1 557 ? 45.125 -31.008 43.566 1.00 41.19 557 ASP A O 1
ATOM 4354 N N . ILE A 1 558 ? 47.341 -31.277 43.799 1.00 42.31 558 ILE A N 1
ATOM 4355 C CA . ILE A 1 558 ? 47.327 -30.885 45.201 1.00 42.22 558 ILE A CA 1
ATOM 4356 C C . ILE A 1 558 ? 47.378 -29.371 45.360 1.00 40.81 558 ILE A C 1
ATOM 4357 O O . ILE A 1 558 ? 46.518 -28.780 46.009 1.00 40.89 558 ILE A O 1
ATOM 4362 N N . ASN A 1 559 ? 48.377 -28.742 44.753 1.00 40.71 559 ASN A N 1
ATOM 4363 C CA . ASN A 1 559 ? 48.526 -27.299 44.866 1.00 41.04 559 ASN A CA 1
ATOM 4364 C C . ASN A 1 559 ? 48.071 -26.489 43.664 1.00 41.19 559 ASN A C 1
ATOM 4365 O O . ASN A 1 559 ? 48.013 -25.262 43.741 1.00 41.21 559 ASN A O 1
ATOM 4370 N N . TRP A 1 560 ? 47.745 -27.151 42.558 1.00 40.48 560 TRP A N 1
ATOM 4371 C CA . TRP A 1 560 ? 47.335 -26.405 41.378 1.00 39.97 560 TRP A CA 1
ATOM 4372 C C . TRP A 1 560 ? 46.046 -26.822 40.689 1.00 39.39 560 TRP A C 1
ATOM 4373 O O . TRP A 1 560 ? 45.870 -26.569 39.494 1.00 39.41 560 TRP A O 1
ATOM 4384 N N . LEU A 1 561 ? 45.147 -27.459 41.430 1.00 38.44 561 LEU A N 1
ATOM 4385 C CA . LEU A 1 561 ? 43.865 -27.849 40.867 1.00 38.71 561 LEU A CA 1
ATOM 4386 C C . LEU A 1 561 ? 43.025 -26.586 41.013 1.00 37.87 561 LEU A C 1
ATOM 4387 O O . LEU A 1 561 ? 42.107 -26.510 41.827 1.00 38.01 561 LEU A O 1
ATOM 4392 N N . ASN A 1 562 ? 43.364 -25.584 40.215 1.00 36.60 562 ASN A N 1
ATOM 4393 C CA . ASN A 1 562 ? 42.678 -24.305 40.284 1.00 36.76 562 ASN A CA 1
ATOM 4394 C C . ASN A 1 562 ? 42.718 -23.574 38.950 1.00 35.19 562 ASN A C 1
ATOM 4395 O O . ASN A 1 562 ? 43.159 -24.123 37.935 1.00 34.69 562 ASN A O 1
ATOM 4400 N N . ARG A 1 563 ? 42.270 -22.325 38.975 1.00 34.11 563 ARG A N 1
ATOM 4401 C CA . ARG A 1 563 ? 42.241 -21.482 37.791 1.00 32.68 563 ARG A CA 1
ATOM 4402 C C . ARG A 1 563 ? 42.916 -20.152 38.119 1.00 32.25 563 ARG A C 1
ATOM 4403 O O . ARG A 1 563 ? 42.632 -19.540 39.149 1.00 32.63 563 ARG A O 1
ATOM 4411 N N . THR A 1 564 ? 43.819 -19.712 37.249 1.00 32.12 564 THR A N 1
ATOM 4412 C CA . THR A 1 564 ? 44.517 -18.449 37.463 1.00 31.17 564 THR A CA 1
ATOM 4413 C C . THR A 1 564 ? 43.602 -17.276 37.126 1.00 30.44 564 THR A C 1
ATOM 4414 O O . THR A 1 564 ? 43.039 -17.215 36.035 1.00 31.36 564 THR A O 1
ATOM 4418 N N . LEU A 1 565 ? 43.453 -16.353 38.073 1.00 31.70 565 LEU A N 1
ATOM 4419 C CA . LEU A 1 565 ? 42.628 -15.165 37.873 1.00 31.99 565 LEU A CA 1
ATOM 4420 C C . LEU A 1 565 ? 43.521 -13.926 37.864 1.00 31.79 565 LEU A C 1
ATOM 4421 O O . LEU A 1 565 ? 44.152 -13.597 38.868 1.00 34.10 565 LEU A O 1
ATOM 4426 N N . ALA A 1 566 ? 43.573 -13.242 36.727 1.00 31.43 566 ALA A N 1
ATOM 4427 C CA . ALA A 1 566 ? 44.392 -12.048 36.592 1.00 30.37 566 ALA A CA 1
ATOM 4428 C C . ALA A 1 566 ? 43.557 -10.775 36.603 1.00 31.99 566 ALA A C 1
ATOM 4429 O O . ALA A 1 566 ? 42.461 -10.727 36.036 1.00 31.35 566 ALA A O 1
ATOM 4431 N N . SER A 1 567 ? 44.086 -9.746 37.258 1.00 30.50 567 SER A N 1
ATOM 4432 C CA . SER A 1 567 ? 43.421 -8.455 37.344 1.00 30.95 567 SER A CA 1
ATOM 4433 C C . SER A 1 567 ? 44.464 -7.347 37.333 1.00 31.61 567 SER A C 1
ATOM 4434 O O . SER A 1 567 ? 45.657 -7.604 37.476 1.00 31.46 567 SER A O 1
ATOM 4437 N N . TRP A 1 568 ? 44.007 -6.111 37.165 1.00 32.93 568 TRP A N 1
ATOM 4438 C CA . TRP A 1 568 ? 44.894 -4.957 37.113 1.00 33.35 568 TRP A CA 1
ATOM 4439 C C . TRP A 1 568 ? 44.167 -3.810 37.814 1.00 34.42 568 TRP A C 1
ATOM 4440 O O . TRP A 1 568 ? 43.859 -2.786 37.204 1.00 34.61 568 TRP A O 1
ATOM 4451 N N . PRO A 1 569 ? 43.889 -3.977 39.120 1.00 36.04 569 PRO A N 1
ATOM 4452 C CA . PRO A 1 569 ? 43.189 -2.996 39.957 1.00 36.75 569 PRO A CA 1
ATOM 4453 C C . PRO A 1 569 ? 43.789 -1.601 39.977 1.00 37.30 569 PRO A C 1
ATOM 4454 O O . PRO A 1 569 ? 43.066 -0.612 39.878 1.00 37.99 569 PRO A O 1
ATOM 4458 N N . ASN A 1 570 ? 45.107 -1.520 40.107 1.00 38.29 570 ASN A N 1
ATOM 4459 C CA . ASN A 1 570 ? 45.777 -0.232 40.133 1.00 40.17 570 ASN A CA 1
ATOM 4460 C C . ASN A 1 570 ? 46.340 0.094 38.755 1.00 41.64 570 ASN A C 1
ATOM 4461 O O . ASN A 1 570 ? 47.183 -0.631 38.230 1.00 40.64 570 ASN A O 1
ATOM 4466 N N . PRO A 1 571 ? 45.878 1.196 38.148 1.00 43.17 571 PRO A N 1
ATOM 4467 C CA . PRO A 1 571 ? 46.374 1.578 36.823 1.00 44.61 571 PRO A CA 1
ATOM 4468 C C . PRO A 1 571 ? 47.858 1.947 36.827 1.00 46.18 571 PRO A C 1
ATOM 4469 O O . PRO A 1 571 ? 48.454 2.159 35.769 1.00 46.11 571 PRO A O 1
ATOM 4473 N N . GLU A 1 572 ? 48.449 2.012 38.017 1.00 46.54 572 GLU A N 1
ATOM 4474 C CA . GLU A 1 572 ? 49.859 2.361 38.148 1.00 47.54 572 GLU A CA 1
ATOM 4475 C C . GLU A 1 572 ? 50.763 1.135 38.145 1.00 45.56 572 GLU A C 1
ATOM 4476 O O . GLU A 1 572 ? 51.910 1.207 37.702 1.00 44.68 572 GLU A O 1
ATOM 4482 N N . GLN A 1 573 ? 50.253 0.012 38.641 1.00 44.50 573 GLN A N 1
ATOM 4483 C CA . GLN A 1 573 ? 51.051 -1.207 38.690 1.00 42.90 573 GLN A CA 1
ATOM 4484 C C . GLN A 1 573 ? 51.491 -1.594 37.280 1.00 42.69 573 GLN A C 1
ATOM 4485 O O . GLN A 1 573 ? 50.779 -1.344 36.308 1.00 42.58 573 GLN A O 1
ATOM 4491 N N . THR A 1 574 ? 52.673 -2.194 37.172 1.00 41.45 574 THR A N 1
ATOM 4492 C CA . THR A 1 574 ? 53.210 -2.589 35.872 1.00 39.57 574 THR A CA 1
ATOM 4493 C C . THR A 1 574 ? 53.203 -4.097 35.664 1.00 37.75 574 THR A C 1
ATOM 4494 O O . THR A 1 574 ? 53.685 -4.594 34.650 1.00 36.14 574 THR A O 1
ATOM 4498 N N . LEU A 1 575 ? 52.665 -4.818 36.638 1.00 37.03 575 LEU A N 1
ATOM 4499 C CA . LEU A 1 575 ? 52.557 -6.265 36.558 1.00 37.76 575 LEU A CA 1
ATOM 4500 C C . LEU A 1 575 ? 51.127 -6.605 36.937 1.00 37.08 575 LEU A C 1
ATOM 4501 O O . LEU A 1 575 ? 50.482 -5.861 37.683 1.00 37.40 575 LEU A O 1
ATOM 4506 N N . PRO A 1 576 ? 50.600 -7.723 36.420 1.00 35.90 576 PRO A N 1
ATOM 4507 C CA . PRO A 1 576 ? 49.225 -8.085 36.763 1.00 36.48 576 PRO A CA 1
ATOM 4508 C C . PRO A 1 576 ? 49.135 -8.699 38.152 1.00 36.61 576 PRO A C 1
ATOM 4509 O O . PRO A 1 576 ? 50.111 -9.251 38.657 1.00 37.99 576 PRO A O 1
ATOM 4513 N N . THR A 1 577 ? 47.966 -8.576 38.770 1.00 37.00 577 THR A N 1
ATOM 4514 C CA . THR A 1 577 ? 47.720 -9.154 40.082 1.00 36.60 577 THR A CA 1
ATOM 4515 C C . THR A 1 577 ? 47.138 -10.536 39.807 1.00 36.89 577 THR A C 1
ATOM 4516 O O . THR A 1 577 ? 46.191 -10.671 39.030 1.00 35.96 577 THR A O 1
ATOM 4520 N N . LEU A 1 578 ? 47.716 -11.564 40.421 1.00 37.74 578 LEU A N 1
ATOM 4521 C CA . LEU A 1 578 ? 47.232 -12.919 40.207 1.00 38.79 578 LEU A CA 1
ATOM 4522 C C . LEU A 1 578 ? 46.662 -13.553 41.460 1.00 39.99 578 LEU A C 1
ATOM 4523 O O . LEU A 1 578 ? 47.277 -13.521 42.525 1.00 41.14 578 LEU A O 1
ATOM 4528 N N . GLU A 1 579 ? 45.475 -14.130 41.317 1.00 40.69 579 GLU A N 1
ATOM 4529 C CA . GLU A 1 579 ? 44.797 -14.805 42.415 1.00 41.23 579 GLU A CA 1
ATOM 4530 C C . GLU A 1 579 ? 44.393 -16.162 41.874 1.00 40.40 579 GLU A C 1
ATOM 4531 O O . GLU A 1 579 ? 44.524 -16.417 40.678 1.00 39.75 579 GLU A O 1
ATOM 4537 N N . TYR A 1 580 ? 43.906 -17.039 42.740 1.00 39.50 580 TYR A N 1
ATOM 4538 C CA . TYR A 1 580 ? 43.499 -18.350 42.271 1.00 39.62 580 TYR A CA 1
ATOM 4539 C C . TYR A 1 580 ? 42.145 -18.808 42.773 1.00 40.10 580 TYR A C 1
ATOM 4540 O O . TYR A 1 580 ? 41.804 -18.643 43.942 1.00 41.40 580 TYR A O 1
ATOM 4549 N N . GLU A 1 581 ? 41.383 -19.380 41.850 1.00 40.10 581 GLU A N 1
ATOM 4550 C CA . GLU A 1 581 ? 40.056 -19.911 42.115 1.00 42.12 581 GLU A CA 1
ATOM 4551 C C . GLU A 1 581 ? 40.243 -21.421 42.164 1.00 42.75 581 GLU A C 1
ATOM 4552 O O . GLU A 1 581 ? 40.648 -22.032 41.174 1.00 42.70 581 GLU A O 1
ATOM 4558 N N . ALA A 1 582 ? 39.964 -22.020 43.317 1.00 43.41 582 ALA A N 1
ATOM 4559 C CA . ALA A 1 582 ? 40.130 -23.458 43.482 1.00 43.28 582 ALA A CA 1
ATOM 4560 C C . ALA A 1 582 ? 38.988 -24.267 42.886 1.00 42.89 582 ALA A C 1
ATOM 4561 O O . ALA A 1 582 ? 37.824 -23.894 42.991 1.00 42.85 582 ALA A O 1
ATOM 4563 N N . LEU A 1 583 ? 39.331 -25.382 42.253 1.00 42.86 583 LEU A N 1
ATOM 4564 C CA . LEU A 1 583 ? 38.320 -26.252 41.671 1.00 43.95 583 LEU A CA 1
ATOM 4565 C C . LEU A 1 583 ? 37.863 -27.243 42.736 1.00 44.34 583 LEU A C 1
ATOM 4566 O O . LEU A 1 583 ? 38.662 -28.016 43.261 1.00 44.88 583 LEU A O 1
ATOM 4571 N N . ASP A 1 584 ? 36.575 -27.211 43.060 1.00 46.61 584 ASP A N 1
ATOM 4572 C CA . ASP A 1 584 ? 36.019 -28.105 44.070 1.00 47.14 584 ASP A CA 1
ATOM 4573 C C . ASP A 1 584 ? 35.786 -29.493 43.489 1.00 47.47 584 ASP A C 1
ATOM 4574 O O . ASP A 1 584 ? 34.888 -29.688 42.671 1.00 47.62 584 ASP A O 1
ATOM 4579 N N . VAL A 1 585 ? 36.592 -30.459 43.915 1.00 48.33 585 VAL A N 1
ATOM 4580 C CA . VAL A 1 585 ? 36.457 -31.827 43.428 1.00 49.95 585 VAL A CA 1
ATOM 4581 C C . VAL A 1 585 ? 35.072 -32.407 43.726 1.00 50.67 585 VAL A C 1
ATOM 4582 O O . VAL A 1 585 ? 34.569 -33.241 42.976 1.00 50.64 585 VAL A O 1
ATOM 4586 N N . ASN A 1 586 ? 34.461 -31.958 44.818 1.00 51.87 586 ASN A N 1
ATOM 4587 C CA . ASN A 1 586 ? 33.141 -32.440 45.219 1.00 53.46 586 ASN A CA 1
ATOM 4588 C C . ASN A 1 586 ? 32.045 -32.096 44.215 1.00 54.04 586 ASN A C 1
ATOM 4589 O O . ASN A 1 586 ? 30.956 -32.669 44.255 1.00 54.18 586 ASN A O 1
ATOM 4594 N N . GLU A 1 587 ? 32.326 -31.153 43.323 1.00 53.81 587 GLU A N 1
ATOM 4595 C CA . GLU A 1 587 ? 31.343 -30.757 42.326 1.00 53.45 587 GLU A CA 1
ATOM 4596 C C . GLU A 1 587 ? 31.693 -31.283 40.941 1.00 51.17 587 GLU A C 1
ATOM 4597 O O . GLU A 1 587 ? 31.139 -30.830 39.938 1.00 51.65 587 GLU A O 1
ATOM 4603 N N . MET A 1 588 ? 32.611 -32.243 40.891 1.00 48.43 588 MET A N 1
ATOM 4604 C CA . MET A 1 588 ? 33.019 -32.831 39.622 1.00 46.70 588 MET A CA 1
ATOM 4605 C C . MET A 1 588 ? 32.299 -34.148 39.370 1.00 46.33 588 MET A C 1
ATOM 4606 O O . MET A 1 588 ? 32.155 -34.976 40.270 1.00 45.68 588 MET A O 1
ATOM 4611 N N . GLU A 1 589 ? 31.843 -34.331 38.137 1.00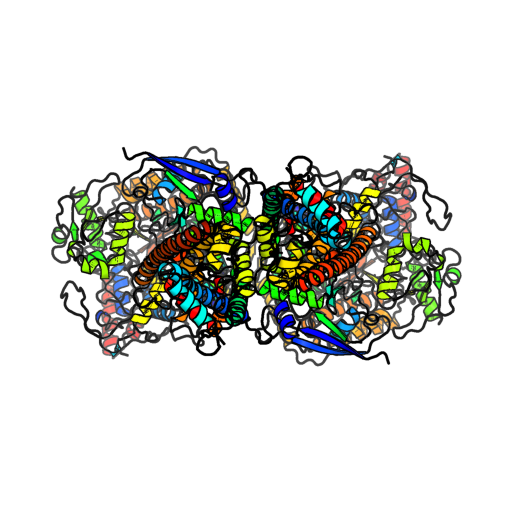 44.58 589 GLU A N 1
ATOM 4612 C CA . GLU A 1 589 ? 31.149 -35.548 37.749 1.00 43.48 589 GLU A CA 1
ATOM 4613 C C . GLU A 1 589 ? 32.220 -36.600 37.482 1.00 43.28 589 GLU A C 1
ATOM 4614 O O . GLU A 1 589 ? 32.009 -37.797 37.684 1.00 43.78 589 GLU A O 1
ATOM 4620 N N . ILE A 1 590 ? 33.379 -36.131 37.031 1.00 42.36 590 ILE A N 1
ATOM 4621 C CA . ILE A 1 590 ? 34.513 -36.996 36.747 1.00 43.00 590 ILE A CA 1
ATOM 4622 C C . ILE A 1 590 ? 35.694 -36.518 37.586 1.00 43.03 590 ILE A C 1
ATOM 4623 O O . ILE A 1 590 ? 36.229 -35.430 37.358 1.00 42.11 590 ILE A O 1
ATOM 4628 N N . ALA A 1 591 ? 36.091 -37.330 38.562 1.00 43.22 591 ALA A N 1
ATOM 4629 C CA . ALA A 1 591 ? 37.208 -36.984 39.433 1.00 41.95 591 ALA A CA 1
ATOM 4630 C C . ALA A 1 591 ? 38.512 -36.977 38.643 1.00 42.45 591 ALA A C 1
ATOM 4631 O O . ALA A 1 591 ? 38.639 -37.671 37.631 1.00 41.70 591 ALA A O 1
ATOM 4633 N N . PRO A 1 592 ? 39.499 -36.185 39.091 1.00 42.12 592 PRO A N 1
ATOM 4634 C CA . PRO A 1 592 ? 40.791 -36.108 38.405 1.00 43.70 592 PRO A CA 1
ATOM 4635 C C . PRO A 1 592 ? 41.447 -37.478 38.233 1.00 45.62 592 PRO A C 1
ATOM 4636 O O . PRO A 1 592 ? 41.379 -38.323 39.124 1.00 45.17 592 PRO A O 1
ATOM 4640 N N . GLY A 1 593 ? 42.079 -37.691 37.083 1.00 46.93 593 GLY A N 1
ATOM 4641 C CA . GLY A 1 593 ? 42.736 -38.960 36.821 1.00 48.55 593 GLY A CA 1
ATOM 4642 C C . GLY A 1 593 ? 43.691 -38.861 35.650 1.00 50.48 593 GLY A C 1
ATOM 4643 O O . GLY A 1 593 ? 44.330 -37.828 35.453 1.00 50.98 593 GLY A O 1
ATOM 4644 N N . TYR A 1 594 ? 43.795 -39.935 34.874 1.00 52.02 594 TYR A N 1
ATOM 4645 C CA . TYR A 1 594 ? 44.671 -39.956 33.710 1.00 54.58 594 TYR A CA 1
ATOM 4646 C C . TYR A 1 594 ? 43.941 -39.287 32.548 1.00 56.02 594 TYR A C 1
ATOM 4647 O O . TYR A 1 594 ? 42.776 -39.584 32.286 1.00 55.92 594 TYR A O 1
ATOM 4656 N N . ARG A 1 595 ? 44.626 -38.382 31.855 1.00 57.90 595 ARG A N 1
ATOM 4657 C CA . ARG A 1 595 ? 44.016 -37.664 30.740 1.00 60.82 595 ARG A CA 1
ATOM 4658 C C . ARG A 1 595 ? 43.932 -38.465 29.441 1.00 61.70 595 ARG A C 1
ATOM 4659 O O . ARG A 1 595 ? 43.186 -38.100 28.531 1.00 61.89 595 ARG A O 1
ATOM 4667 N N . GLY A 1 596 ? 44.694 -39.549 29.350 1.00 63.13 596 GLY A N 1
ATOM 4668 C CA . GLY A 1 596 ? 44.658 -40.367 28.150 1.00 64.72 596 GLY A CA 1
ATOM 4669 C C . GLY A 1 596 ? 45.864 -40.211 27.243 1.00 66.02 596 GLY A C 1
ATOM 4670 O O . GLY A 1 596 ? 46.342 -41.189 26.669 1.00 66.14 596 GLY A O 1
ATOM 4671 N N . TYR A 1 597 ? 46.356 -38.983 27.108 1.00 67.40 597 TYR A N 1
ATOM 4672 C CA . TYR A 1 597 ? 47.514 -38.711 26.258 1.00 68.38 597 TYR A CA 1
ATOM 4673 C C . TYR A 1 597 ? 48.732 -38.293 27.078 1.00 69.08 597 TYR A C 1
ATOM 4674 O O . TYR A 1 597 ? 48.631 -37.461 27.981 1.00 69.30 597 TYR A O 1
ATOM 4683 N N . GLY A 1 598 ? 49.881 -38.882 26.762 1.00 69.67 598 GLY A N 1
ATOM 4684 C CA . GLY A 1 598 ? 51.100 -38.553 27.478 1.00 70.08 598 GLY A CA 1
ATOM 4685 C C . GLY A 1 598 ? 51.522 -39.637 28.451 1.00 70.41 598 GLY A C 1
ATOM 4686 O O . GLY A 1 598 ? 50.895 -40.694 28.524 1.00 70.59 598 GLY A O 1
ATOM 4687 N N . ALA A 1 599 ? 52.588 -39.372 29.200 1.00 70.69 599 ALA A N 1
ATOM 4688 C CA . ALA A 1 599 ? 53.100 -40.328 30.173 1.00 71.22 599 ALA A CA 1
ATOM 4689 C C . ALA A 1 599 ? 52.093 -40.563 31.294 1.00 71.71 599 ALA A C 1
ATOM 4690 O O . ALA A 1 599 ? 51.360 -39.655 31.684 1.00 72.01 599 ALA A O 1
ATOM 4692 N N . LYS A 1 600 ? 52.063 -41.790 31.806 1.00 71.96 600 LYS A N 1
ATOM 4693 C CA . LYS A 1 600 ? 51.152 -42.149 32.885 1.00 71.72 600 LYS A CA 1
ATOM 4694 C C . LYS A 1 600 ? 51.780 -41.818 34.234 1.00 71.10 600 LYS A C 1
ATOM 4695 O O . LYS A 1 600 ? 53.003 -41.709 34.349 1.00 71.34 600 LYS A O 1
ATOM 4701 N N . GLY A 1 601 ? 50.938 -41.658 35.251 1.00 70.28 601 GLY A N 1
ATOM 4702 C CA . GLY A 1 601 ? 51.430 -41.338 36.579 1.00 69.03 601 GLY A CA 1
ATOM 4703 C C . GLY A 1 601 ? 52.231 -40.050 36.612 1.00 68.15 601 GLY A C 1
ATOM 4704 O O . GLY A 1 601 ? 53.011 -39.817 37.536 1.00 67.74 601 GLY A O 1
ATOM 4705 N N . ASN A 1 602 ? 52.036 -39.209 35.601 1.00 67.25 602 ASN A N 1
ATOM 4706 C CA . ASN A 1 602 ? 52.746 -37.938 35.515 1.00 66.02 602 ASN A CA 1
ATOM 4707 C C . ASN A 1 602 ? 51.960 -36.838 36.223 1.00 64.59 602 ASN A C 1
ATOM 4708 O O . ASN A 1 602 ? 52.022 -35.670 35.837 1.00 64.47 602 ASN A O 1
ATOM 4713 N N . TYR A 1 603 ? 51.216 -37.215 37.258 1.00 62.85 603 TYR A N 1
ATOM 4714 C CA . TYR A 1 603 ? 50.430 -36.247 38.008 1.00 61.30 603 TYR A CA 1
ATOM 4715 C C . TYR A 1 603 ? 50.386 -36.564 39.498 1.00 60.86 603 TYR A C 1
ATOM 4716 O O . TYR A 1 603 ? 50.192 -37.712 39.897 1.00 60.69 603 TYR A O 1
ATOM 4725 N N . ILE A 1 604 ? 50.578 -35.533 40.313 1.00 60.02 604 ILE A N 1
ATOM 4726 C CA . ILE A 1 604 ? 50.554 -35.680 41.759 1.00 59.04 604 ILE A CA 1
ATOM 4727 C C . ILE A 1 604 ? 49.108 -35.803 42.223 1.00 58.92 604 ILE A C 1
ATOM 4728 O O . ILE A 1 604 ? 48.374 -34.817 42.298 1.00 59.04 604 ILE A O 1
ATOM 4733 N N . GLU A 1 605 ? 48.712 -37.032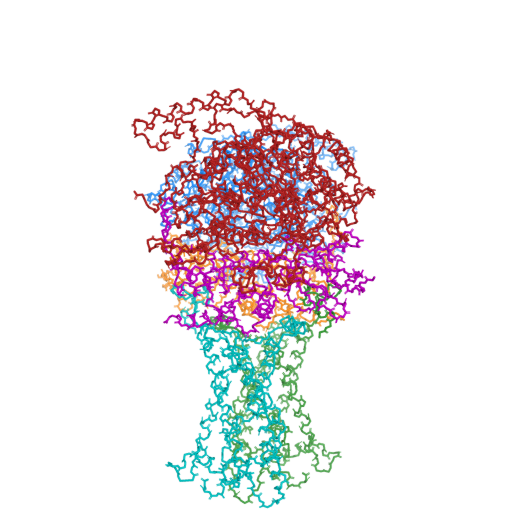 42.524 1.00 58.71 605 GLU A N 1
ATOM 4734 C CA . GLU A 1 605 ? 47.361 -37.340 42.969 1.00 58.81 605 GLU A CA 1
ATOM 4735 C C . GLU A 1 605 ? 46.956 -36.579 44.227 1.00 58.06 605 GLU A C 1
ATOM 4736 O O . GLU A 1 605 ? 47.767 -36.363 45.129 1.00 58.21 605 GLU A O 1
ATOM 4742 N N . ASN A 1 606 ? 45.693 -36.170 44.275 1.00 57.03 606 ASN A N 1
ATOM 4743 C CA . ASN A 1 606 ? 45.155 -35.448 45.421 1.00 56.45 606 ASN A CA 1
ATOM 4744 C C . ASN A 1 606 ? 44.233 -36.399 46.179 1.00 56.12 606 ASN A C 1
ATOM 4745 O O . ASN A 1 606 ? 43.356 -37.028 45.585 1.00 55.41 606 ASN A O 1
ATOM 4750 N N . PRO A 1 607 ? 44.419 -36.517 47.503 1.00 56.39 607 PRO A N 1
ATOM 4751 C CA . PRO A 1 607 ? 43.576 -37.412 48.304 1.00 56.08 607 PRO A CA 1
ATOM 4752 C C . PRO A 1 607 ? 42.079 -37.206 48.084 1.00 55.63 607 PRO A C 1
ATOM 4753 O O . PRO A 1 607 ? 41.320 -38.173 48.008 1.00 55.24 607 PRO A O 1
ATOM 4757 N N . LEU A 1 608 ? 41.661 -35.947 47.977 1.00 55.11 608 LEU A N 1
ATOM 4758 C CA . LEU A 1 608 ? 40.253 -35.627 47.765 1.00 55.23 608 LEU A CA 1
ATOM 4759 C C . LEU A 1 608 ? 39.707 -36.254 46.486 1.00 54.84 608 LEU A C 1
ATOM 4760 O O . LEU A 1 608 ? 38.511 -36.531 46.387 1.00 54.06 608 LEU A O 1
ATOM 4765 N N . SER A 1 609 ? 40.582 -36.473 45.508 1.00 54.79 609 SER A N 1
ATOM 4766 C CA . SER A 1 609 ? 40.175 -37.077 44.242 1.00 55.16 609 SER A CA 1
ATOM 4767 C C . SER A 1 609 ? 39.764 -38.530 44.463 1.00 55.78 609 SER A C 1
ATOM 4768 O O . SER A 1 609 ? 38.790 -39.012 43.882 1.00 55.58 609 SER A O 1
ATOM 4771 N N . VAL A 1 610 ? 40.521 -39.224 45.307 1.00 56.15 610 VAL A N 1
ATOM 4772 C CA . VAL A 1 610 ? 40.249 -40.622 45.614 1.00 56.18 610 VAL A CA 1
ATOM 4773 C C . VAL A 1 610 ? 38.897 -40.756 46.304 1.00 55.70 610 VAL A C 1
ATOM 4774 O O . VAL A 1 610 ? 38.096 -41.626 45.963 1.00 55.20 610 VAL A O 1
ATOM 4778 N N . LYS A 1 611 ? 38.650 -39.885 47.275 1.00 56.14 611 LYS A N 1
ATOM 4779 C CA . LYS A 1 611 ? 37.396 -39.898 48.015 1.00 57.11 611 LYS A CA 1
ATOM 4780 C C . LYS A 1 611 ? 36.216 -39.738 47.065 1.00 57.09 611 LYS A C 1
ATOM 4781 O O . LYS A 1 611 ? 35.281 -40.541 47.073 1.00 56.83 611 LYS A O 1
ATOM 4787 N N . ARG A 1 612 ? 36.267 -38.687 46.251 1.00 56.82 612 ARG A N 1
ATOM 4788 C CA . ARG A 1 612 ? 35.207 -38.398 45.295 1.00 56.65 612 ARG A CA 1
ATOM 4789 C C . ARG A 1 612 ? 34.989 -39.544 44.315 1.00 57.12 612 ARG A C 1
ATOM 4790 O O . ARG A 1 612 ? 33.850 -39.918 44.032 1.00 56.56 612 ARG A O 1
ATOM 4798 N N . GLN A 1 613 ? 36.081 -40.098 43.798 1.00 57.85 613 GLN A N 1
ATOM 4799 C CA . GLN A 1 613 ? 35.996 -41.201 42.846 1.00 59.50 613 GLN A CA 1
ATOM 4800 C C . GLN A 1 613 ? 35.172 -42.348 43.421 1.00 60.52 613 GLN A C 1
ATOM 4801 O O . GLN A 1 613 ? 34.275 -42.875 42.763 1.00 60.38 613 GLN A O 1
ATOM 4807 N N . GLU A 1 614 ? 35.486 -42.732 44.653 1.00 61.89 614 GLU A N 1
ATOM 4808 C CA . GLU A 1 614 ? 34.768 -43.808 45.323 1.00 62.90 614 GLU A CA 1
ATOM 4809 C C . GLU A 1 614 ? 33.296 -43.427 45.430 1.00 62.95 614 GLU A C 1
ATOM 4810 O O . GLU A 1 614 ? 32.409 -44.217 45.110 1.00 62.65 614 GLU A O 1
ATOM 4816 N N . GLU A 1 615 ? 33.055 -42.198 45.876 1.00 63.53 615 GLU A N 1
ATOM 4817 C CA . GLU A 1 615 ? 31.708 -41.672 46.044 1.00 64.42 615 GLU A CA 1
ATOM 4818 C C . GLU A 1 615 ? 30.931 -41.735 44.732 1.00 64.63 615 GLU A C 1
ATOM 4819 O O . GLU A 1 615 ? 29.718 -41.949 44.724 1.00 64.10 615 GLU A O 1
ATOM 4825 N N . ILE A 1 616 ? 31.638 -41.542 43.623 1.00 64.81 616 ILE A N 1
ATOM 4826 C CA . ILE A 1 616 ? 31.019 -41.590 42.305 1.00 64.98 616 ILE A CA 1
ATOM 4827 C C . ILE A 1 616 ? 30.674 -43.035 41.955 1.00 65.40 616 ILE A C 1
ATOM 4828 O O . ILE A 1 616 ? 29.541 -43.334 41.579 1.00 64.99 616 ILE A O 1
ATOM 4833 N N . ASP A 1 617 ? 31.653 -43.926 42.086 1.00 66.42 617 ASP A N 1
ATOM 4834 C CA . ASP A 1 617 ? 31.444 -45.340 41.787 1.00 67.36 617 ASP A CA 1
ATOM 4835 C C . ASP A 1 617 ? 30.261 -45.875 42.582 1.00 68.00 617 ASP A C 1
ATOM 4836 O O . ASP A 1 617 ? 29.465 -46.663 42.075 1.00 68.46 617 ASP A O 1
ATOM 4841 N N . LYS A 1 618 ? 30.153 -45.436 43.831 1.00 68.81 618 LYS A N 1
ATOM 4842 C CA . LYS A 1 618 ? 29.071 -45.866 44.706 1.00 69.86 618 LYS A CA 1
ATOM 4843 C C . LYS A 1 618 ? 27.720 -45.412 44.167 1.00 70.48 618 LYS A C 1
ATOM 4844 O O . LYS A 1 618 ? 26.817 -46.225 43.969 1.00 70.81 618 LYS A O 1
ATOM 4850 N N . ILE A 1 619 ? 27.589 -44.109 43.932 1.00 71.19 619 ILE A N 1
ATOM 4851 C CA . ILE A 1 619 ? 26.349 -43.539 43.419 1.00 71.93 619 ILE A CA 1
ATOM 4852 C C . ILE A 1 619 ? 25.930 -44.186 42.100 1.00 72.71 619 ILE A C 1
ATOM 4853 O O . ILE A 1 619 ? 24.754 -44.485 41.892 1.00 72.24 619 ILE A O 1
ATOM 4858 N N . GLN A 1 620 ? 26.896 -44.405 41.215 1.00 73.75 620 GLN A N 1
ATOM 4859 C CA . GLN A 1 620 ? 26.618 -45.021 39.924 1.00 75.11 620 GLN A CA 1
ATOM 4860 C C . GLN A 1 620 ? 26.086 -46.440 40.101 1.00 75.14 620 GLN A C 1
ATOM 4861 O O . GLN A 1 620 ? 25.074 -46.811 39.507 1.00 74.82 620 GLN A O 1
ATOM 4867 N N . SER A 1 621 ? 26.775 -47.226 40.925 1.00 75.41 621 SER A N 1
ATOM 4868 C CA . SER A 1 621 ? 26.383 -48.607 41.189 1.00 75.59 621 SER A CA 1
ATOM 4869 C C . SER A 1 621 ? 24.944 -48.705 41.695 1.00 75.84 621 SER A C 1
ATOM 4870 O O . SER A 1 621 ? 24.107 -49.374 41.088 1.00 75.68 621 SER A O 1
ATOM 4873 N N . GLU A 1 622 ? 24.664 -48.034 42.806 1.00 75.82 622 GLU A N 1
ATOM 4874 C CA . GLU A 1 622 ? 23.330 -48.050 43.394 1.00 76.37 622 GLU A CA 1
ATOM 4875 C C . GLU A 1 622 ? 22.245 -47.673 42.391 1.00 76.42 622 GLU A C 1
ATOM 4876 O O . GLU A 1 622 ? 21.296 -48.428 42.179 1.00 76.48 622 GLU A O 1
ATOM 4882 N N . LEU A 1 623 ? 22.391 -46.505 41.774 1.00 76.60 623 LEU A N 1
ATOM 4883 C CA . LEU A 1 623 ? 21.418 -46.024 40.799 1.00 76.65 623 LEU A CA 1
ATOM 4884 C C . LEU A 1 623 ? 21.283 -46.950 39.596 1.00 76.52 623 LEU A C 1
ATOM 4885 O O . LEU A 1 623 ? 20.174 -47.239 39.150 1.00 76.42 623 LEU A O 1
ATOM 4890 N N . GLU A 1 624 ? 22.414 -47.412 39.071 1.00 76.71 624 GLU A N 1
ATOM 4891 C CA . GLU A 1 624 ? 22.410 -48.298 37.913 1.00 77.05 624 GLU A CA 1
ATOM 4892 C C . GLU A 1 624 ? 21.776 -49.642 38.250 1.00 76.98 624 GLU A C 1
ATOM 4893 O O . GLU A 1 624 ? 21.242 -50.326 37.375 1.00 77.19 624 GLU A O 1
ATOM 4899 N N . ALA A 1 625 ? 21.839 -50.014 39.525 1.00 76.54 625 ALA A N 1
ATOM 4900 C CA . ALA A 1 625 ? 21.267 -51.273 39.985 1.00 75.43 625 ALA A CA 1
ATOM 4901 C C . ALA A 1 625 ? 19.750 -51.152 40.060 1.00 74.74 625 ALA A C 1
ATOM 4902 O O . ALA A 1 625 ? 19.026 -52.111 39.788 1.00 74.72 625 ALA A O 1
ATOM 4904 N N . ALA A 1 626 ? 19.276 -49.966 40.427 1.00 73.61 626 ALA A N 1
ATOM 4905 C CA . ALA A 1 626 ? 17.845 -49.712 40.542 1.00 72.70 626 ALA A CA 1
ATOM 4906 C C . ALA A 1 626 ? 17.209 -49.458 39.178 1.00 71.86 626 ALA A C 1
ATOM 4907 O O . ALA A 1 626 ? 16.073 -48.991 39.093 1.00 71.45 626 ALA A O 1
ATOM 4909 N N . GLY A 1 627 ? 17.946 -49.768 38.116 1.00 70.95 627 GLY A N 1
ATOM 4910 C CA . GLY A 1 627 ? 17.433 -49.566 36.771 1.00 70.14 627 GLY A CA 1
ATOM 4911 C C . GLY A 1 627 ? 17.198 -48.103 36.446 1.00 69.42 627 GLY A C 1
ATOM 4912 O O . GLY A 1 627 ? 16.163 -47.736 35.889 1.00 69.28 627 GLY A O 1
ATOM 4913 N N . LYS A 1 628 ? 18.167 -47.264 36.795 1.00 68.41 628 LYS A N 1
ATOM 4914 C CA . LYS A 1 628 ? 18.073 -45.831 36.551 1.00 67.06 628 LYS A CA 1
ATOM 4915 C C . LYS A 1 628 ? 18.827 -45.487 35.267 1.00 65.60 628 LYS A C 1
ATOM 4916 O O . LYS A 1 628 ? 19.888 -46.051 34.999 1.00 65.99 628 LYS A O 1
ATOM 4922 N N . ASP A 1 629 ? 18.285 -44.564 34.476 1.00 63.54 629 ASP A N 1
ATOM 4923 C CA . ASP A 1 629 ? 18.923 -44.173 33.219 1.00 61.23 629 ASP A CA 1
ATOM 4924 C C . ASP A 1 629 ? 20.115 -43.240 33.420 1.00 59.41 629 ASP A C 1
ATOM 4925 O O . ASP A 1 629 ? 20.301 -42.668 34.495 1.00 59.17 629 ASP A O 1
ATOM 4930 N N . ARG A 1 630 ? 20.915 -43.082 32.371 1.00 57.31 630 ARG A N 1
ATOM 4931 C CA . ARG A 1 630 ? 22.097 -42.231 32.428 1.00 55.36 630 ARG A CA 1
ATOM 4932 C C . ARG A 1 630 ? 21.767 -40.797 32.825 1.00 54.72 630 ARG A C 1
ATOM 4933 O O . ARG A 1 630 ? 22.601 -40.099 33.403 1.00 54.74 630 ARG A O 1
ATOM 4941 N N . HIS A 1 631 ? 20.549 -40.363 32.520 1.00 53.35 631 HIS A N 1
ATOM 4942 C CA . HIS A 1 631 ? 20.124 -39.009 32.846 1.00 52.95 631 HIS A CA 1
ATOM 4943 C C . HIS A 1 631 ? 19.983 -38.802 34.350 1.00 52.57 631 HIS A C 1
ATOM 4944 O O . HIS A 1 631 ? 20.497 -37.828 34.900 1.00 52.00 631 HIS A O 1
ATOM 4951 N N . ALA A 1 632 ? 19.284 -39.718 35.012 1.00 52.01 632 ALA A N 1
ATOM 4952 C CA . ALA A 1 632 ? 19.084 -39.623 36.453 1.00 51.34 632 ALA A CA 1
ATOM 4953 C C . ALA A 1 632 ? 20.410 -39.768 37.191 1.00 50.50 632 ALA A C 1
ATOM 4954 O O . ALA A 1 632 ? 20.623 -39.140 38.226 1.00 50.34 632 ALA A O 1
ATOM 4956 N N . ILE A 1 633 ? 21.295 -40.602 36.654 1.00 49.56 633 ILE A N 1
ATOM 4957 C CA . ILE A 1 633 ? 22.605 -40.815 37.257 1.00 48.56 633 ILE A CA 1
ATOM 4958 C C . ILE A 1 633 ? 23.420 -39.527 37.169 1.00 48.65 633 ILE A C 1
ATOM 4959 O O . ILE A 1 633 ? 24.074 -39.122 38.130 1.00 48.44 633 ILE A O 1
ATOM 4964 N N . GLN A 1 634 ? 23.372 -38.887 36.005 1.00 47.85 634 GLN A N 1
ATOM 4965 C CA . GLN A 1 634 ? 24.103 -37.648 35.791 1.00 46.29 634 GLN A CA 1
ATOM 4966 C C . GLN A 1 634 ? 23.639 -36.606 36.806 1.00 46.04 634 GLN A C 1
ATOM 4967 O O . GLN A 1 634 ? 24.453 -35.921 37.422 1.00 45.92 634 GLN A O 1
ATOM 4973 N N . GLU A 1 635 ? 22.325 -36.504 36.982 1.00 46.85 635 GLU A N 1
ATOM 4974 C CA . GLU A 1 635 ? 21.731 -35.543 37.908 1.00 47.86 635 GLU A CA 1
ATOM 4975 C C . GLU A 1 635 ? 22.205 -35.741 39.341 1.00 48.39 635 GLU A C 1
ATOM 4976 O O . GLU A 1 635 ? 22.431 -34.774 40.069 1.00 48.48 635 GLU A O 1
ATOM 4982 N N . ALA A 1 636 ? 22.351 -37.000 39.739 1.00 48.78 636 ALA A N 1
ATOM 4983 C CA . ALA A 1 636 ? 22.783 -37.333 41.089 1.00 48.83 636 ALA A CA 1
ATOM 4984 C C . ALA A 1 636 ? 24.268 -37.072 41.312 1.00 48.83 636 ALA A C 1
ATOM 4985 O O . ALA A 1 636 ? 24.708 -36.877 42.445 1.00 49.45 636 ALA A O 1
ATOM 4987 N N . LEU A 1 637 ? 25.039 -37.064 40.232 1.00 48.84 637 LEU A N 1
ATOM 4988 C CA . LEU A 1 637 ? 26.476 -36.835 40.339 1.00 48.22 637 LEU A CA 1
ATOM 4989 C C . LEU A 1 637 ? 26.849 -35.361 40.292 1.00 47.41 637 LEU A C 1
ATOM 4990 O O . LEU A 1 637 ? 27.701 -34.903 41.056 1.00 47.14 637 LEU A O 1
ATOM 4995 N N . MET A 1 638 ? 26.211 -34.617 39.395 1.00 46.81 638 MET A N 1
ATOM 4996 C CA . MET A 1 638 ? 26.504 -33.195 39.256 1.00 45.17 638 MET A CA 1
ATOM 4997 C C . MET A 1 638 ? 25.414 -32.457 38.491 1.00 45.05 638 MET A C 1
ATOM 4998 O O . MET A 1 638 ? 25.438 -32.391 37.259 1.00 44.80 638 MET A O 1
ATOM 5003 N N . PRO A 1 639 ? 24.433 -31.898 39.211 1.00 44.98 639 PRO A N 1
ATOM 5004 C CA . PRO A 1 639 ? 23.364 -31.172 38.524 1.00 44.39 639 PRO A CA 1
ATOM 5005 C C . PRO A 1 639 ? 23.896 -29.859 37.955 1.00 44.14 639 PRO A C 1
ATOM 5006 O O . PRO A 1 639 ? 24.736 -29.199 38.569 1.00 43.57 639 PRO A O 1
ATOM 5010 N N . TYR A 1 640 ? 23.420 -29.493 36.771 1.00 43.60 640 TYR A N 1
ATOM 5011 C CA . TYR A 1 640 ? 23.843 -28.249 36.148 1.00 42.51 640 TYR A CA 1
ATOM 5012 C C . TYR A 1 640 ? 22.632 -27.482 35.642 1.00 43.15 640 TYR A C 1
ATOM 5013 O O . TYR A 1 640 ? 21.542 -28.040 35.511 1.00 41.78 640 TYR A O 1
ATOM 5022 N N . GLU A 1 641 ? 22.841 -26.201 35.353 1.00 44.22 641 GLU A N 1
ATOM 5023 C CA . GLU A 1 641 ? 21.780 -25.312 34.895 1.00 44.71 641 GLU A CA 1
ATOM 5024 C C . GLU A 1 641 ? 21.764 -25.118 33.378 1.00 44.03 641 GLU A C 1
ATOM 5025 O O . GLU A 1 641 ? 22.792 -25.231 32.714 1.00 43.20 641 GLU A O 1
ATOM 5031 N N . LEU A 1 642 ? 20.582 -24.817 32.849 1.00 42.77 642 LEU A N 1
ATOM 5032 C CA . LEU A 1 642 ? 20.391 -24.568 31.427 1.00 41.66 642 LEU A CA 1
ATOM 5033 C C . LEU A 1 642 ? 19.153 -23.715 31.224 1.00 41.37 642 LEU A C 1
ATOM 5034 O O . LEU A 1 642 ? 18.129 -23.937 31.867 1.00 40.96 642 LEU A O 1
ATOM 5039 N N . PRO A 1 643 ? 19.231 -22.714 30.334 1.00 42.14 643 PRO A N 1
ATOM 5040 C CA . PRO A 1 643 ? 18.059 -21.869 30.097 1.00 42.22 643 PRO A CA 1
ATOM 5041 C C . PRO A 1 643 ? 16.883 -22.773 29.731 1.00 42.81 643 PRO A C 1
ATOM 5042 O O . PRO A 1 643 ? 17.069 -23.818 29.105 1.00 41.77 643 PRO A O 1
ATOM 5046 N N . ALA A 1 644 ? 15.679 -22.374 30.125 1.00 43.09 644 ALA A N 1
ATOM 5047 C CA . ALA A 1 644 ? 14.490 -23.162 29.847 1.00 43.44 644 ALA A CA 1
ATOM 5048 C C . ALA A 1 644 ? 14.375 -23.558 28.374 1.00 43.81 644 ALA A C 1
ATOM 5049 O O . ALA A 1 644 ? 13.992 -24.681 28.053 1.00 43.68 644 ALA A O 1
ATOM 5051 N N . LYS A 1 645 ? 14.723 -22.638 27.481 1.00 44.44 645 LYS A N 1
ATOM 5052 C CA . LYS A 1 645 ? 14.628 -22.902 26.049 1.00 44.21 645 LYS A CA 1
ATOM 5053 C C . LYS A 1 645 ? 15.492 -24.050 25.538 1.00 43.34 645 LYS A C 1
ATOM 5054 O O . LYS A 1 645 ? 15.213 -24.603 24.477 1.00 42.17 645 LYS A O 1
ATOM 5060 N N . TYR A 1 646 ? 16.526 -24.418 26.290 1.00 41.53 646 TYR A N 1
ATOM 5061 C CA . TYR A 1 646 ? 17.426 -25.487 25.866 1.00 41.10 646 TYR A CA 1
ATOM 5062 C C . TYR A 1 646 ? 17.497 -26.682 26.812 1.00 41.57 646 TYR A C 1
ATOM 5063 O O . TYR A 1 646 ? 18.405 -27.504 26.710 1.00 40.33 646 TYR A O 1
ATOM 5072 N N . LYS A 1 647 ? 16.534 -26.797 27.717 1.00 43.65 647 LYS A N 1
ATOM 5073 C CA . LYS A 1 647 ? 16.553 -27.897 28.669 1.00 46.40 647 LYS A CA 1
ATOM 5074 C C . LYS A 1 647 ? 16.008 -29.212 28.107 1.00 46.32 647 LYS A C 1
ATOM 5075 O O . LYS A 1 647 ? 15.933 -30.209 28.822 1.00 48.22 647 LYS A O 1
ATOM 5081 N N . ALA A 1 648 ? 15.652 -29.220 26.825 1.00 45.23 648 ALA A N 1
ATOM 5082 C CA . ALA A 1 648 ? 15.108 -30.420 26.189 1.00 43.98 648 ALA A CA 1
ATOM 5083 C C . ALA A 1 648 ? 16.179 -31.431 25.784 1.00 43.29 648 ALA A C 1
ATOM 5084 O O . ALA A 1 648 ? 17.319 -31.068 25.511 1.00 42.13 648 ALA A O 1
ATOM 5086 N N . ARG A 1 649 ? 15.804 -32.705 25.744 1.00 42.72 649 ARG A N 1
ATOM 5087 C CA . ARG A 1 649 ? 16.741 -33.756 25.367 1.00 43.41 649 ARG A CA 1
ATOM 5088 C C . ARG A 1 649 ? 16.944 -33.774 23.861 1.00 41.41 649 ARG A C 1
ATOM 5089 O O . ARG A 1 649 ? 16.118 -33.265 23.106 1.00 42.18 649 ARG A O 1
ATOM 5097 N N . ASN A 1 650 ? 18.047 -34.365 23.427 1.00 39.59 650 ASN A N 1
ATOM 5098 C CA . ASN A 1 650 ? 18.357 -34.437 22.009 1.00 37.91 650 ASN A CA 1
ATOM 5099 C C . ASN A 1 650 ? 17.954 -35.782 21.415 1.00 39.13 650 ASN A C 1
ATOM 5100 O O . ASN A 1 650 ? 18.495 -36.823 21.790 1.00 38.90 650 ASN A O 1
ATOM 5105 N N . GLU A 1 651 ? 16.996 -35.755 20.494 1.00 39.32 651 GLU A N 1
ATOM 5106 C CA . GLU A 1 651 ? 16.544 -36.971 19.836 1.00 40.30 651 GLU A CA 1
ATOM 5107 C C . GLU A 1 651 ? 17.671 -37.478 18.950 1.00 40.55 651 GLU A C 1
ATOM 5108 O O . GLU A 1 651 ? 18.395 -36.689 18.341 1.00 39.69 651 GLU A O 1
ATOM 5114 N N . ARG A 1 652 ? 17.826 -38.795 18.882 1.00 40.28 652 ARG A N 1
ATOM 5115 C CA . ARG A 1 652 ? 18.866 -39.382 18.057 1.00 41.45 652 ARG A CA 1
ATOM 5116 C C . ARG A 1 652 ? 18.349 -40.547 17.234 1.00 43.38 652 ARG A C 1
ATOM 5117 O O . ARG A 1 652 ? 17.314 -41.134 17.542 1.00 42.31 652 ARG A O 1
ATOM 5125 N N . LEU A 1 653 ? 19.081 -40.865 16.175 1.00 46.66 653 LEU A N 1
ATOM 5126 C CA . LEU A 1 653 ? 18.735 -41.963 15.291 1.00 50.64 653 LEU A CA 1
ATOM 5127 C C . LEU A 1 653 ? 18.954 -43.255 16.068 1.00 53.10 653 LEU A C 1
ATOM 5128 O O . LEU A 1 653 ? 20.078 -43.748 16.162 1.00 55.02 653 LEU A O 1
ATOM 5133 N N . GLY A 1 654 ? 17.883 -43.790 16.644 1.00 54.95 654 GLY A N 1
ATOM 5134 C CA . GLY A 1 654 ? 18.005 -45.020 17.403 1.00 57.81 654 GLY A CA 1
ATOM 5135 C C . GLY A 1 654 ? 17.287 -45.001 18.737 1.00 59.42 654 GLY A C 1
ATOM 5136 O O . GLY A 1 654 ? 17.489 -45.892 19.564 1.00 59.97 654 GLY A O 1
ATOM 5137 N N . ASP A 1 655 ? 16.457 -43.987 18.961 1.00 60.42 655 ASP A N 1
ATOM 5138 C CA . ASP A 1 655 ? 15.712 -43.901 20.209 1.00 61.53 655 ASP A CA 1
ATOM 5139 C C . ASP A 1 655 ? 14.382 -44.628 20.054 1.00 62.29 655 ASP A C 1
ATOM 5140 O O . ASP A 1 655 ? 14.089 -45.075 18.925 1.00 62.83 655 ASP A O 1
ATOM 5145 N N . LYS A 1 656 ? 13.650 -44.733 21.060 1.00 64.48 656 LYS A N 1
ATOM 5146 N N . MET B 2 1 ? 70.915 -11.090 -3.366 1.00 72.18 1 MET B N 1
ATOM 5147 C CA . MET B 2 1 ? 69.993 -10.272 -4.208 1.00 71.81 1 MET B CA 1
ATOM 5148 C C . MET B 2 1 ? 68.554 -10.756 -4.040 1.00 70.26 1 MET B C 1
ATOM 5149 O O . MET B 2 1 ? 68.242 -11.518 -3.124 1.00 70.60 1 MET B O 1
ATOM 5154 N N . GLY B 2 2 ? 67.685 -10.303 -4.935 1.00 68.10 2 GLY B N 1
ATOM 5155 C CA . GLY B 2 2 ? 66.289 -10.687 -4.900 1.00 64.68 2 GLY B CA 1
ATOM 5156 C C . GLY B 2 2 ? 65.521 -9.796 -5.852 1.00 62.00 2 GLY B C 1
ATOM 5157 O O . GLY B 2 2 ? 64.295 -9.801 -5.866 1.00 63.63 2 GLY B O 1
ATOM 5158 N N . ARG B 2 3 ? 66.263 -9.036 -6.652 1.00 59.25 3 ARG B N 1
ATOM 5159 C CA . ARG B 2 3 ? 65.710 -8.096 -7.625 1.00 56.47 3 ARG B CA 1
ATOM 5160 C C . ARG B 2 3 ? 64.845 -7.039 -6.951 1.00 54.70 3 ARG B C 1
ATOM 5161 O O . ARG B 2 3 ? 64.050 -7.342 -6.063 1.00 53.82 3 ARG B O 1
ATOM 5169 N N . MET B 2 4 ? 65.012 -5.793 -7.377 1.00 53.43 4 MET B N 1
ATOM 5170 C CA . MET B 2 4 ? 64.247 -4.691 -6.817 1.00 52.43 4 MET B CA 1
ATOM 5171 C C . MET B 2 4 ? 62.887 -4.574 -7.478 1.00 50.47 4 MET B C 1
ATOM 5172 O O . MET B 2 4 ? 62.773 -4.509 -8.702 1.00 50.11 4 MET B O 1
ATOM 5177 N N . LEU B 2 5 ? 61.851 -4.559 -6.652 1.00 47.50 5 LEU B N 1
ATOM 5178 C CA . LEU B 2 5 ? 60.494 -4.434 -7.147 1.00 44.77 5 LEU B CA 1
ATOM 5179 C C . LEU B 2 5 ? 60.098 -2.974 -7.031 1.00 43.43 5 LEU B C 1
ATOM 5180 O O . LEU B 2 5 ? 60.482 -2.291 -6.079 1.00 43.91 5 LEU B O 1
ATOM 5185 N N . THR B 2 6 ? 59.354 -2.484 -8.011 1.00 40.73 6 THR B N 1
ATOM 5186 C CA . THR B 2 6 ? 58.890 -1.111 -7.962 1.00 39.12 6 THR B CA 1
ATOM 5187 C C . THR B 2 6 ? 57.397 -1.186 -7.666 1.00 37.26 6 THR B C 1
ATOM 5188 O O . THR B 2 6 ? 56.617 -1.666 -8.492 1.00 37.37 6 THR B O 1
ATOM 5192 N N . ILE B 2 7 ? 57.008 -0.737 -6.478 1.00 35.92 7 ILE B N 1
ATOM 5193 C CA . ILE B 2 7 ? 55.607 -0.767 -6.077 1.00 34.38 7 ILE B CA 1
ATOM 5194 C C . ILE B 2 7 ? 55.000 0.622 -6.230 1.00 34.04 7 ILE B C 1
ATOM 5195 O O . ILE B 2 7 ? 55.447 1.574 -5.596 1.00 34.02 7 ILE B O 1
ATOM 5200 N N . ARG B 2 8 ? 53.993 0.738 -7.089 1.00 34.21 8 ARG B N 1
ATOM 5201 C CA . ARG B 2 8 ? 53.310 2.011 -7.301 1.00 34.06 8 ARG B CA 1
ATOM 5202 C C . ARG B 2 8 ? 51.939 1.905 -6.638 1.00 33.22 8 ARG B C 1
ATOM 5203 O O . ARG B 2 8 ? 51.141 1.030 -6.981 1.00 31.59 8 ARG B O 1
ATOM 5211 N N . VAL B 2 9 ? 51.666 2.804 -5.697 1.00 31.47 9 VAL B N 1
ATOM 5212 C CA . VAL B 2 9 ? 50.408 2.767 -4.970 1.00 31.18 9 VAL B CA 1
ATOM 5213 C C . VAL B 2 9 ? 49.540 4.023 -5.073 1.00 29.65 9 VAL B C 1
ATOM 5214 O O . VAL B 2 9 ? 50.030 5.148 -4.990 1.00 28.47 9 VAL B O 1
ATOM 5218 N N . PHE B 2 10 ? 48.241 3.809 -5.255 1.00 28.34 10 PHE B N 1
ATOM 5219 C CA . PHE B 2 10 ? 47.268 4.897 -5.338 1.00 28.97 10 PHE B CA 1
ATOM 5220 C C . PHE B 2 10 ? 47.095 5.453 -3.934 1.00 28.52 10 PHE B C 1
ATOM 5221 O O . PHE B 2 10 ? 46.857 4.697 -2.993 1.00 30.21 10 PHE B O 1
ATOM 5229 N N . LYS B 2 11 ? 47.233 6.761 -3.775 1.00 27.82 11 LYS B N 1
ATOM 5230 C CA . LYS B 2 11 ? 47.052 7.364 -2.461 1.00 29.24 11 LYS B CA 1
ATOM 5231 C C . LYS B 2 11 ? 46.113 8.557 -2.575 1.00 28.96 11 LYS B C 1
ATOM 5232 O O . LYS B 2 11 ? 46.254 9.398 -3.472 1.00 30.11 11 LYS B O 1
ATOM 5238 N N . TYR B 2 12 ? 45.138 8.605 -1.672 1.00 28.26 12 TYR B N 1
ATOM 5239 C CA . TYR B 2 12 ? 44.155 9.680 -1.650 1.00 27.52 12 TYR B CA 1
ATOM 5240 C C . TYR B 2 12 ? 43.345 9.586 -0.370 1.00 26.55 12 TYR B C 1
ATOM 5241 O O . TYR B 2 12 ? 42.860 8.510 -0.016 1.00 25.66 12 TYR B O 1
ATOM 5250 N N . ASP B 2 13 ? 43.213 10.716 0.320 1.00 26.35 13 ASP B N 1
ATOM 5251 C CA . ASP B 2 13 ? 42.452 10.785 1.564 1.00 28.03 13 ASP B CA 1
ATOM 5252 C C . ASP B 2 13 ? 41.285 11.755 1.391 1.00 28.96 13 ASP B C 1
ATOM 5253 O O . ASP B 2 13 ? 41.422 12.958 1.605 1.00 29.49 13 ASP B O 1
ATOM 5258 N N . PRO B 2 14 ? 40.115 11.238 1.000 1.00 30.68 14 PRO B N 1
ATOM 5259 C CA . PRO B 2 14 ? 38.951 12.107 0.808 1.00 32.23 14 PRO B CA 1
ATOM 5260 C C . PRO B 2 14 ? 38.535 12.936 2.024 1.00 32.27 14 PRO B C 1
ATOM 5261 O O . PRO B 2 14 ? 37.890 13.971 1.873 1.00 33.78 14 PRO B O 1
ATOM 5265 N N . GLN B 2 15 ? 38.912 12.504 3.223 1.00 30.84 15 GLN B N 1
ATOM 5266 C CA . GLN B 2 15 ? 38.539 13.241 4.427 1.00 32.75 15 GLN B CA 1
ATOM 5267 C C . GLN B 2 15 ? 39.478 14.412 4.727 1.00 33.82 15 GLN B C 1
ATOM 5268 O O . GLN B 2 15 ? 39.203 15.218 5.609 1.00 33.30 15 GLN B O 1
ATOM 5274 N N . SER B 2 16 ? 40.583 14.492 3.993 1.00 34.11 16 SER B N 1
ATOM 5275 C CA . SER B 2 16 ? 41.554 15.565 4.165 1.00 35.40 16 SER B CA 1
ATOM 5276 C C . SER B 2 16 ? 41.382 16.571 3.035 1.00 36.74 16 SER B C 1
ATOM 5277 O O . SER B 2 16 ? 41.430 16.210 1.863 1.00 35.03 16 SER B O 1
ATOM 5280 N N . ALA B 2 17 ? 41.189 17.837 3.391 1.00 39.79 17 ALA B N 1
ATOM 5281 C CA . ALA B 2 17 ? 40.993 18.881 2.395 1.00 40.72 17 ALA B CA 1
ATOM 5282 C C . ALA B 2 17 ? 42.230 19.158 1.546 1.00 41.66 17 ALA B C 1
ATOM 5283 O O . ALA B 2 17 ? 42.111 19.637 0.419 1.00 44.08 17 ALA B O 1
ATOM 5285 N N . VAL B 2 18 ? 43.413 18.856 2.072 1.00 40.52 18 VAL B N 1
ATOM 5286 C CA . VAL B 2 18 ? 44.650 19.102 1.333 1.00 39.91 18 VAL B CA 1
ATOM 5287 C C . VAL B 2 18 ? 45.190 17.916 0.534 1.00 38.45 18 VAL B C 1
ATOM 5288 O O . VAL B 2 18 ? 46.215 18.038 -0.130 1.00 37.70 18 VAL B O 1
ATOM 5292 N N . SER B 2 19 ? 44.511 16.775 0.597 1.00 35.93 19 SER B N 1
ATOM 5293 C CA . SER B 2 19 ? 44.967 15.599 -0.129 1.00 33.64 19 SER B CA 1
ATOM 5294 C C . SER B 2 19 ? 44.527 15.630 -1.587 1.00 32.93 19 SER B C 1
ATOM 5295 O O . SER B 2 19 ? 43.421 16.059 -1.910 1.00 32.52 19 SER B O 1
ATOM 5298 N N . LYS B 2 20 ? 45.406 15.174 -2.466 1.00 33.10 20 LYS B N 1
ATOM 5299 C CA . LYS B 2 20 ? 45.115 15.126 -3.893 1.00 32.90 20 LYS B CA 1
ATOM 5300 C C . LYS B 2 20 ? 45.438 13.707 -4.353 1.00 33.07 20 LYS B C 1
ATOM 5301 O O . LYS B 2 20 ? 46.385 13.093 -3.872 1.00 31.77 20 LYS B O 1
ATOM 5307 N N . PRO B 2 21 ? 44.644 13.157 -5.283 1.00 32.99 21 PRO B N 1
ATOM 5308 C CA . PRO B 2 21 ? 44.948 11.795 -5.724 1.00 32.91 21 PRO B CA 1
ATOM 5309 C C . PRO B 2 21 ? 46.269 11.714 -6.475 1.00 31.52 21 PRO B C 1
ATOM 5310 O O . PRO B 2 21 ? 46.529 12.507 -7.378 1.00 32.05 21 PRO B O 1
ATOM 5314 N N . HIS B 2 22 ? 47.102 10.755 -6.087 1.00 31.88 22 HIS B N 1
ATOM 5315 C CA . HIS B 2 22 ? 48.396 10.569 -6.720 1.00 32.21 22 HIS B CA 1
ATOM 5316 C C . HIS B 2 22 ? 48.941 9.170 -6.462 1.00 33.23 22 HIS B C 1
ATOM 5317 O O . HIS B 2 22 ? 48.401 8.407 -5.656 1.00 30.96 22 HIS B O 1
ATOM 5324 N N . PHE B 2 23 ? 50.014 8.839 -7.167 1.00 34.17 23 PHE B N 1
ATOM 5325 C CA . PHE B 2 23 ? 50.664 7.548 -7.014 1.00 35.36 23 PHE B CA 1
ATOM 5326 C C . PHE B 2 23 ? 51.957 7.773 -6.254 1.00 34.92 23 PHE B C 1
ATOM 5327 O O . PHE B 2 23 ? 52.618 8.790 -6.444 1.00 36.14 23 PHE B O 1
ATOM 5335 N N . GLN B 2 24 ? 52.307 6.838 -5.379 1.00 35.57 24 GLN B N 1
ATOM 5336 C CA . GLN B 2 24 ? 53.569 6.925 -4.660 1.00 36.44 24 GLN B CA 1
ATOM 5337 C C . GLN B 2 24 ? 54.289 5.621 -4.982 1.00 36.56 24 GLN B C 1
ATOM 5338 O O . GLN B 2 24 ? 53.661 4.560 -5.066 1.00 34.68 24 GLN B O 1
ATOM 5344 N N . GLU B 2 25 ? 55.596 5.701 -5.190 1.00 36.38 25 GLU B N 1
ATOM 5345 C CA . GLU B 2 25 ? 56.377 4.519 -5.517 1.00 37.42 25 GLU B CA 1
ATOM 5346 C C . GLU B 2 25 ? 57.301 4.127 -4.381 1.00 37.48 25 GLU B C 1
ATOM 5347 O O . GLU B 2 25 ? 57.829 4.982 -3.667 1.00 36.94 25 GLU B O 1
ATOM 5353 N N . TYR B 2 26 ? 57.485 2.823 -4.216 1.00 36.99 26 TYR B N 1
ATOM 5354 C CA . TYR B 2 26 ? 58.358 2.302 -3.179 1.00 37.37 26 TYR B CA 1
ATOM 5355 C C . TYR B 2 26 ? 59.250 1.253 -3.832 1.00 38.46 26 TYR B C 1
ATOM 5356 O O . TYR B 2 26 ? 58.841 0.575 -4.776 1.00 38.89 26 TYR B O 1
ATOM 5365 N N . LYS B 2 27 ? 60.472 1.132 -3.332 1.00 40.41 27 LYS B N 1
ATOM 5366 C CA . LYS B 2 27 ? 61.425 0.167 -3.860 1.00 42.49 27 LYS B CA 1
ATOM 5367 C C . LYS B 2 27 ? 61.563 -0.933 -2.819 1.00 43.16 27 LYS B C 1
ATOM 5368 O O . LYS B 2 27 ? 62.039 -0.690 -1.715 1.00 44.17 27 LYS B O 1
ATOM 5374 N N . ILE B 2 28 ? 61.137 -2.140 -3.171 1.00 44.08 28 ILE B N 1
ATOM 5375 C CA . ILE B 2 28 ? 61.198 -3.269 -2.254 1.00 44.37 28 ILE B CA 1
ATOM 5376 C C . ILE B 2 28 ? 61.995 -4.412 -2.867 1.00 45.35 28 ILE B C 1
ATOM 5377 O O . ILE B 2 28 ? 61.803 -4.758 -4.033 1.00 43.86 28 ILE B O 1
ATOM 5382 N N . GLU B 2 29 ? 62.885 -5.002 -2.078 1.00 46.29 29 GLU B N 1
ATOM 5383 C CA . GLU B 2 29 ? 63.675 -6.122 -2.562 1.00 47.62 29 GLU B CA 1
ATOM 5384 C C . GLU B 2 29 ? 62.882 -7.399 -2.319 1.00 47.17 29 GLU B C 1
ATOM 5385 O O . GLU B 2 29 ? 62.539 -7.728 -1.184 1.00 48.25 29 GLU B O 1
ATOM 5391 N N . GLU B 2 30 ? 62.589 -8.109 -3.399 1.00 46.86 30 GLU B N 1
ATOM 5392 C CA . GLU B 2 30 ? 61.822 -9.341 -3.338 1.00 48.00 30 GLU B CA 1
ATOM 5393 C C . GLU B 2 30 ? 62.484 -10.446 -2.524 1.00 48.13 30 GLU B C 1
ATOM 5394 O O . GLU B 2 30 ? 63.707 -10.557 -2.479 1.00 48.32 30 GLU B O 1
ATOM 5400 N N . ALA B 2 31 ? 61.650 -11.254 -1.878 1.00 48.81 31 ALA B N 1
ATOM 5401 C CA . ALA B 2 31 ? 62.099 -12.377 -1.066 1.00 49.26 31 ALA B CA 1
ATOM 5402 C C . ALA B 2 31 ? 61.321 -13.604 -1.539 1.00 49.37 31 ALA B C 1
ATOM 5403 O O . ALA B 2 31 ? 60.311 -13.474 -2.228 1.00 49.47 31 ALA B O 1
ATOM 5405 N N . PRO B 2 32 ? 61.781 -14.812 -1.178 1.00 49.74 32 PRO B N 1
ATOM 5406 C CA . PRO B 2 32 ? 61.100 -16.046 -1.589 1.00 49.45 32 PRO B CA 1
ATOM 5407 C C . PRO B 2 32 ? 59.644 -16.140 -1.116 1.00 48.37 32 PRO B C 1
ATOM 5408 O O . PRO B 2 32 ? 59.348 -15.909 0.055 1.00 48.87 32 PRO B O 1
ATOM 5412 N N . SER B 2 33 ? 58.748 -16.489 -2.036 1.00 47.68 33 SER B N 1
ATOM 5413 C CA . SER B 2 33 ? 57.321 -16.630 -1.737 1.00 45.33 33 SER B CA 1
ATOM 5414 C C . SER B 2 33 ? 56.731 -15.349 -1.154 1.00 44.46 33 SER B C 1
ATOM 5415 O O . SER B 2 33 ? 55.892 -15.394 -0.253 1.00 44.62 33 SER B O 1
ATOM 5418 N N . MET B 2 34 ? 57.163 -14.210 -1.680 1.00 40.33 34 MET B N 1
ATOM 5419 C CA . MET B 2 34 ? 56.681 -12.925 -1.199 1.00 39.25 34 MET B CA 1
ATOM 5420 C C . MET B 2 34 ? 55.332 -12.575 -1.820 1.00 37.42 34 MET B C 1
ATOM 5421 O O . MET B 2 34 ? 55.166 -12.638 -3.038 1.00 36.11 34 MET B O 1
ATOM 5426 N N . THR B 2 35 ? 54.380 -12.209 -0.966 1.00 35.54 35 THR B N 1
ATOM 5427 C CA . THR B 2 35 ? 53.029 -11.834 -1.386 1.00 33.94 35 THR B CA 1
ATOM 5428 C C . THR B 2 35 ? 52.841 -10.328 -1.182 1.00 32.56 35 THR B C 1
ATOM 5429 O O . THR B 2 35 ? 53.643 -9.675 -0.515 1.00 31.31 35 THR B O 1
ATOM 5433 N N . ILE B 2 36 ? 51.775 -9.777 -1.746 1.00 31.70 36 ILE B N 1
ATOM 5434 C CA . ILE B 2 36 ? 51.513 -8.355 -1.590 1.00 31.24 36 ILE B CA 1
ATOM 5435 C C . ILE B 2 36 ? 51.238 -8.053 -0.112 1.00 31.17 36 ILE B C 1
ATOM 5436 O O . ILE B 2 36 ? 51.474 -6.938 0.359 1.00 30.84 36 ILE B O 1
ATOM 5441 N N . PHE B 2 37 ? 50.736 -9.050 0.616 1.00 29.96 37 PHE B N 1
ATOM 5442 C CA . PHE B 2 37 ? 50.478 -8.891 2.042 1.00 30.32 37 PHE B CA 1
ATOM 5443 C C . PHE B 2 37 ? 51.804 -8.528 2.728 1.00 29.94 37 PHE B C 1
ATOM 5444 O O . PHE B 2 37 ? 51.880 -7.564 3.494 1.00 29.05 37 PHE B O 1
ATOM 5452 N N . ILE B 2 38 ? 52.845 -9.304 2.435 1.00 30.61 38 ILE B N 1
ATOM 5453 C CA . ILE B 2 38 ? 54.171 -9.069 3.006 1.00 30.58 38 ILE B CA 1
ATOM 5454 C C . ILE B 2 38 ? 54.707 -7.710 2.559 1.00 28.99 38 ILE B C 1
ATOM 5455 O O . ILE B 2 38 ? 55.237 -6.946 3.367 1.00 30.70 38 ILE B O 1
ATOM 5460 N N . VAL B 2 39 ? 54.551 -7.409 1.271 1.00 27.67 39 VAL B N 1
ATOM 5461 C CA . VAL B 2 39 ? 55.017 -6.143 0.712 1.00 28.09 39 VAL B CA 1
ATOM 5462 C C . VAL B 2 39 ? 54.393 -4.928 1.388 1.00 28.20 39 VAL B C 1
ATOM 5463 O O . VAL B 2 39 ? 55.098 -4.003 1.797 1.00 27.91 39 VAL B O 1
ATOM 5467 N N . LEU B 2 40 ? 53.070 -4.930 1.517 1.00 27.86 40 LEU B N 1
ATOM 5468 C CA . LEU B 2 40 ? 52.379 -3.804 2.136 1.00 26.83 40 LEU B CA 1
ATOM 5469 C C . LEU B 2 40 ? 52.694 -3.624 3.618 1.00 26.54 40 LEU B C 1
ATOM 5470 O O . LEU B 2 40 ? 52.752 -2.499 4.110 1.00 25.91 40 LEU B O 1
ATOM 5475 N N . ASN B 2 41 ? 52.886 -4.719 4.341 1.00 26.71 41 ASN B N 1
ATOM 5476 C CA . ASN B 2 41 ? 53.211 -4.584 5.749 1.00 30.30 41 ASN B CA 1
ATOM 5477 C C . ASN B 2 41 ? 54.651 -4.115 5.906 1.00 30.63 41 ASN B C 1
ATOM 5478 O O . ASN B 2 41 ? 54.976 -3.436 6.879 1.00 31.17 41 ASN B O 1
ATOM 5483 N N . MET B 2 42 ? 55.506 -4.460 4.945 1.00 31.99 42 MET B N 1
ATOM 5484 C CA . MET B 2 42 ? 56.897 -4.018 4.998 1.00 33.76 42 MET B CA 1
ATOM 5485 C C . MET B 2 42 ? 56.900 -2.507 4.834 1.00 34.56 42 MET B C 1
ATOM 5486 O O . MET B 2 42 ? 57.561 -1.785 5.591 1.00 35.43 42 MET B O 1
ATOM 5491 N N . ILE B 2 43 ? 56.151 -2.033 3.844 1.00 32.35 43 ILE B N 1
ATOM 5492 C CA . ILE B 2 43 ? 56.046 -0.604 3.570 1.00 32.33 43 ILE B CA 1
ATOM 5493 C C . ILE B 2 43 ? 55.486 0.134 4.783 1.00 31.98 43 ILE B C 1
ATOM 5494 O O . ILE B 2 43 ? 55.987 1.196 5.159 1.00 31.44 43 ILE B O 1
ATOM 5499 N N . ARG B 2 44 ? 54.455 -0.438 5.397 1.00 31.64 44 ARG B N 1
ATOM 5500 C CA . ARG B 2 44 ? 53.833 0.175 6.565 1.00 32.69 44 ARG B CA 1
ATOM 5501 C C . ARG B 2 44 ? 54.783 0.324 7.751 1.00 34.32 44 ARG B C 1
ATOM 5502 O O . ARG B 2 44 ? 54.906 1.404 8.329 1.00 32.30 44 ARG B O 1
ATOM 5510 N N . GLU B 2 45 ? 55.455 -0.762 8.108 1.00 35.33 45 GLU B N 1
ATOM 5511 C CA . GLU B 2 45 ? 56.357 -0.742 9.250 1.00 38.11 45 GLU B CA 1
ATOM 5512 C C . GLU B 2 45 ? 57.716 -0.077 9.038 1.00 38.75 45 GLU B C 1
ATOM 5513 O O . GLU B 2 45 ? 58.317 0.404 9.993 1.00 40.46 45 GLU B O 1
ATOM 5519 N N . THR B 2 46 ? 58.197 -0.011 7.803 1.00 39.21 46 THR B N 1
ATOM 5520 C CA . THR B 2 46 ? 59.514 0.575 7.589 1.00 41.42 46 THR B CA 1
ATOM 5521 C C . THR B 2 46 ? 59.650 1.769 6.644 1.00 41.71 46 THR B C 1
ATOM 5522 O O . THR B 2 46 ? 60.653 2.478 6.699 1.00 42.05 46 THR B O 1
ATOM 5526 N N . TYR B 2 47 ? 58.665 2.014 5.785 1.00 41.14 47 TYR B N 1
ATOM 5527 C CA . TYR B 2 47 ? 58.780 3.138 4.861 1.00 40.84 47 TYR B CA 1
ATOM 5528 C C . TYR B 2 47 ? 57.691 4.199 4.955 1.00 39.69 47 TYR B C 1
ATOM 5529 O O . TYR B 2 47 ? 57.980 5.392 4.885 1.00 38.10 47 TYR B O 1
ATOM 5538 N N . ASP B 2 48 ? 56.440 3.775 5.109 1.00 37.01 48 ASP B N 1
ATOM 5539 C CA . ASP B 2 48 ? 55.340 4.728 5.136 1.00 35.92 48 ASP B CA 1
ATOM 5540 C C . ASP B 2 48 ? 54.125 4.227 5.917 1.00 35.35 48 ASP B C 1
ATOM 5541 O O . ASP B 2 48 ? 53.240 3.567 5.363 1.00 35.61 48 ASP B O 1
ATOM 5546 N N . PRO B 2 49 ? 54.072 4.536 7.224 1.00 33.97 49 PRO B N 1
ATOM 5547 C CA . PRO B 2 49 ? 52.968 4.120 8.091 1.00 32.58 49 PRO B CA 1
ATOM 5548 C C . PRO B 2 49 ? 51.641 4.826 7.804 1.00 31.08 49 PRO B C 1
ATOM 5549 O O . PRO B 2 49 ? 50.644 4.553 8.458 1.00 31.13 49 PRO B O 1
ATOM 5553 N N . ASP B 2 50 ? 51.637 5.725 6.825 1.00 31.12 50 ASP B N 1
ATOM 5554 C CA . ASP B 2 50 ? 50.425 6.462 6.445 1.00 31.89 50 ASP B CA 1
ATOM 5555 C C . ASP B 2 50 ? 49.453 5.616 5.617 1.00 29.76 50 ASP B C 1
ATOM 5556 O O . ASP B 2 50 ? 48.232 5.712 5.784 1.00 30.99 50 ASP B O 1
ATOM 5561 N N . LEU B 2 51 ? 50.012 4.788 4.738 1.00 29.18 51 LEU B N 1
ATOM 5562 C CA . LEU B 2 51 ? 49.255 3.937 3.821 1.00 27.69 51 LEU B CA 1
ATOM 5563 C C . LEU B 2 51 ? 48.148 3.071 4.425 1.00 25.95 51 LEU B C 1
ATOM 5564 O O . LEU B 2 51 ? 48.399 2.251 5.306 1.00 22.93 51 LEU B O 1
ATOM 5569 N N . ASN B 2 52 ? 46.925 3.255 3.929 1.00 24.49 52 ASN B N 1
ATOM 5570 C CA . ASN B 2 52 ? 45.776 2.478 4.395 1.00 25.44 52 ASN B CA 1
ATOM 5571 C C . ASN B 2 52 ? 45.481 1.287 3.493 1.00 24.41 52 ASN B C 1
ATOM 5572 O O . ASN B 2 52 ? 45.502 1.402 2.271 1.00 26.59 52 ASN B O 1
ATOM 5577 N N . PHE B 2 53 ? 45.204 0.144 4.109 1.00 24.12 53 PHE B N 1
ATOM 5578 C CA . PHE B 2 53 ? 44.851 -1.081 3.397 1.00 23.62 53 PHE B CA 1
ATOM 5579 C C . PHE B 2 53 ? 44.219 -2.045 4.402 1.00 22.84 53 PHE B C 1
ATOM 5580 O O . PHE B 2 53 ? 44.386 -1.883 5.612 1.00 23.14 53 PHE B O 1
ATOM 5588 N N . ASP B 2 54 ? 43.496 -3.044 3.911 1.00 21.23 54 ASP B N 1
ATOM 5589 C CA . ASP B 2 54 ? 42.815 -3.975 4.809 1.00 21.42 54 ASP B CA 1
ATOM 5590 C C . ASP B 2 54 ? 43.168 -5.445 4.631 1.00 21.98 54 ASP B C 1
ATOM 5591 O O . ASP B 2 54 ? 42.926 -6.020 3.574 1.00 22.86 54 ASP B O 1
ATOM 5596 N N . PHE B 2 55 ? 43.733 -6.043 5.676 1.00 20.59 55 PHE B N 1
ATOM 5597 C CA . PHE B 2 55 ? 44.049 -7.463 5.678 1.00 23.11 55 PHE B CA 1
ATOM 5598 C C . PHE B 2 55 ? 43.464 -8.061 6.946 1.00 22.59 55 PHE B C 1
ATOM 5599 O O . PHE B 2 55 ? 43.351 -7.379 7.966 1.00 24.36 55 PHE B O 1
ATOM 5607 N N . VAL B 2 56 ? 43.072 -9.327 6.886 1.00 22.29 56 VAL B N 1
ATOM 5608 C CA . VAL B 2 56 ? 42.558 -9.994 8.069 1.00 21.24 56 VAL B CA 1
ATOM 5609 C C . VAL B 2 56 ? 43.151 -11.403 8.179 1.00 22.29 56 VAL B C 1
ATOM 5610 O O . VAL B 2 56 ? 44.063 -11.627 8.966 1.00 22.53 56 VAL B O 1
ATOM 5614 N N . CYS B 2 57 ? 42.645 -12.333 7.370 1.00 22.56 57 CYS B N 1
ATOM 5615 C CA . CYS B 2 57 ? 43.079 -13.732 7.385 1.00 22.94 57 CYS B CA 1
ATOM 5616 C C . CYS B 2 57 ? 44.423 -14.032 6.727 1.00 24.69 57 CYS B C 1
ATOM 5617 O O . CYS B 2 57 ? 45.049 -15.034 7.057 1.00 26.52 57 CYS B O 1
ATOM 5620 N N . ARG B 2 58 ? 44.841 -13.169 5.799 1.00 25.12 58 ARG B N 1
ATOM 5621 C CA . ARG B 2 58 ? 46.072 -13.323 5.021 1.00 25.63 58 ARG B CA 1
ATOM 5622 C C . ARG B 2 58 ? 46.204 -14.726 4.425 1.00 27.17 58 ARG B C 1
ATOM 5623 O O . ARG B 2 58 ? 47.300 -15.149 4.048 1.00 26.60 58 ARG B O 1
ATOM 5631 N N . ALA B 2 59 ? 45.063 -15.412 4.298 1.00 26.08 59 ALA B N 1
ATOM 5632 C CA . ALA B 2 59 ? 45.003 -16.778 3.765 1.00 26.83 59 ALA B CA 1
ATOM 5633 C C . ALA B 2 59 ? 44.052 -16.979 2.583 1.00 26.69 59 ALA B C 1
ATOM 5634 O O . ALA B 2 59 ? 43.826 -18.115 2.164 1.00 27.07 59 ALA B O 1
ATOM 5636 N N . GLY B 2 60 ? 43.489 -15.894 2.060 1.00 26.08 60 GLY B N 1
ATOM 5637 C CA . GLY B 2 60 ? 42.599 -15.996 0.911 1.00 25.40 60 GLY B CA 1
ATOM 5638 C C . GLY B 2 60 ? 41.212 -16.539 1.212 1.00 25.82 60 GLY B C 1
ATOM 5639 O O . GLY B 2 60 ? 40.489 -16.932 0.297 1.00 25.03 60 GLY B O 1
ATOM 5640 N N . ILE B 2 61 ? 40.823 -16.516 2.483 1.00 25.11 61 ILE B N 1
ATOM 5641 C CA . ILE B 2 61 ? 39.541 -17.058 2.918 1.00 27.54 61 ILE B CA 1
ATOM 5642 C C . ILE B 2 61 ? 38.494 -16.037 3.380 1.00 26.47 61 ILE B C 1
ATOM 5643 O O . ILE B 2 61 ? 37.304 -16.352 3.423 1.00 25.48 61 ILE B O 1
ATOM 5648 N N . CYS B 2 62 ? 38.923 -14.820 3.711 1.00 25.91 62 CYS B N 1
ATOM 5649 C CA . CYS B 2 62 ? 37.992 -13.819 4.232 1.00 24.38 62 CYS B CA 1
ATOM 5650 C C . CYS B 2 62 ? 37.486 -12.741 3.275 1.00 23.04 62 CYS B C 1
ATOM 5651 O O . CYS B 2 62 ? 36.473 -12.100 3.564 1.00 23.20 62 CYS B O 1
ATOM 5654 N N . GLY B 2 63 ? 38.190 -12.534 2.164 1.00 22.40 63 GLY B N 1
ATOM 5655 C CA . GLY B 2 63 ? 37.789 -11.545 1.174 1.00 21.64 63 GLY B CA 1
ATOM 5656 C C . GLY B 2 63 ? 38.034 -10.088 1.529 1.00 22.82 63 GLY B C 1
ATOM 5657 O O . GLY B 2 63 ? 37.472 -9.178 0.905 1.00 21.53 63 GLY B O 1
ATOM 5658 N N . SER B 2 64 ? 38.891 -9.863 2.516 1.00 20.03 64 SER B N 1
ATOM 5659 C CA . SER B 2 64 ? 39.206 -8.513 2.973 1.00 21.31 64 SER B CA 1
ATOM 5660 C C . SER B 2 64 ? 40.152 -7.684 2.099 1.00 20.51 64 SER B C 1
ATOM 5661 O O . SER B 2 64 ? 39.989 -6.468 1.979 1.00 20.01 64 SER B O 1
ATOM 5664 N N . CYS B 2 65 ? 41.115 -8.356 1.477 1.00 22.04 65 CYS B N 1
ATOM 5665 C CA . CYS B 2 65 ? 42.174 -7.692 0.713 1.00 22.65 65 CYS B CA 1
ATOM 5666 C C . CYS B 2 65 ? 42.058 -7.496 -0.784 1.00 22.49 65 CYS B C 1
ATOM 5667 O O . CYS B 2 65 ? 43.080 -7.398 -1.466 1.00 21.81 65 CYS B O 1
ATOM 5670 N N . GLY B 2 66 ? 40.839 -7.435 -1.300 1.00 22.16 66 GLY B N 1
ATOM 5671 C CA . GLY B 2 66 ? 40.692 -7.227 -2.722 1.00 23.57 66 GLY B CA 1
ATOM 5672 C C . GLY B 2 66 ? 41.177 -5.847 -3.129 1.00 24.52 66 GLY B C 1
ATOM 5673 O O . GLY B 2 66 ? 40.956 -4.861 -2.426 1.00 25.52 66 GLY B O 1
ATOM 5674 N N . MET B 2 67 ? 41.859 -5.778 -4.264 1.00 24.43 67 MET B N 1
ATOM 5675 C CA . MET B 2 67 ? 42.349 -4.516 -4.798 1.00 25.72 67 MET B CA 1
ATOM 5676 C C . MET B 2 67 ? 42.741 -4.766 -6.240 1.00 24.00 67 MET B C 1
ATOM 5677 O O . MET B 2 67 ? 42.789 -5.915 -6.683 1.00 26.18 67 MET B O 1
ATOM 5682 N N . MET B 2 68 ? 42.981 -3.692 -6.980 1.00 26.38 68 MET B N 1
ATOM 5683 C CA . MET B 2 68 ? 43.392 -3.811 -8.371 1.00 25.65 68 MET B CA 1
ATOM 5684 C C . MET B 2 68 ? 44.903 -3.997 -8.358 1.00 25.88 68 MET B C 1
ATOM 5685 O O . MET B 2 68 ? 45.632 -3.179 -7.804 1.00 26.57 68 MET B O 1
ATOM 5690 N N . ILE B 2 69 ? 45.369 -5.090 -8.942 1.00 26.57 69 ILE B N 1
ATOM 5691 C CA . ILE B 2 69 ? 46.795 -5.359 -8.993 1.00 27.47 69 ILE B CA 1
ATOM 5692 C C . ILE B 2 69 ? 47.139 -5.462 -10.468 1.00 26.21 69 ILE B C 1
ATOM 5693 O O . ILE B 2 69 ? 46.762 -6.424 -11.134 1.00 27.38 69 ILE B O 1
ATOM 5698 N N . ASN B 2 70 ? 47.836 -4.451 -10.973 1.00 27.17 70 ASN B N 1
ATOM 5699 C CA . ASN B 2 70 ? 48.196 -4.389 -12.386 1.00 29.34 70 ASN B CA 1
ATOM 5700 C C . ASN B 2 70 ? 46.952 -4.539 -13.265 1.00 29.09 70 ASN B C 1
ATOM 5701 O O . ASN B 2 70 ? 46.943 -5.279 -14.250 1.00 30.36 70 ASN B O 1
ATOM 5706 N N . GLY B 2 71 ? 45.897 -3.825 -12.875 1.00 30.11 71 GLY B N 1
ATOM 5707 C CA . GLY B 2 71 ? 44.654 -3.826 -13.630 1.00 29.83 71 GLY B CA 1
ATOM 5708 C C . GLY B 2 71 ? 43.607 -4.895 -13.358 1.00 30.95 71 GLY B C 1
ATOM 5709 O O . GLY B 2 71 ? 42.508 -4.831 -13.917 1.00 30.63 71 GLY B O 1
ATOM 5710 N N . ARG B 2 72 ? 43.919 -5.875 -12.515 1.00 29.24 72 ARG B N 1
ATOM 5711 C CA . ARG B 2 72 ? 42.955 -6.932 -12.229 1.00 29.35 72 ARG B CA 1
ATOM 5712 C C . ARG B 2 72 ? 42.588 -7.017 -10.754 1.00 27.92 72 ARG B C 1
ATOM 5713 O O . ARG B 2 72 ? 43.463 -7.051 -9.890 1.00 29.63 72 ARG B O 1
ATOM 5721 N N . PRO B 2 73 ? 41.283 -7.031 -10.442 1.00 26.95 73 PRO B N 1
ATOM 5722 C CA . PRO B 2 73 ? 40.905 -7.130 -9.030 1.00 26.54 73 PRO B CA 1
ATOM 5723 C C . PRO B 2 73 ? 41.347 -8.518 -8.560 1.00 27.03 73 PRO B C 1
ATOM 5724 O O . PRO B 2 73 ? 41.000 -9.522 -9.169 1.00 27.41 73 PRO B O 1
ATOM 5728 N N . SER B 2 74 ? 42.139 -8.560 -7.495 1.00 25.52 74 SER B N 1
ATOM 5729 C CA . SER B 2 74 ? 42.655 -9.820 -6.976 1.00 25.34 74 SER B CA 1
ATOM 5730 C C . SER B 2 74 ? 42.811 -9.736 -5.461 1.00 24.24 74 SER B C 1
ATOM 5731 O O . SER B 2 74 ? 42.780 -8.650 -4.895 1.00 25.39 74 SER B O 1
ATOM 5734 N N . LEU B 2 75 ? 42.985 -10.886 -4.817 1.00 25.07 75 LEU B N 1
ATOM 5735 C CA . LEU B 2 75 ? 43.224 -10.928 -3.377 1.00 24.61 75 LEU B CA 1
ATOM 5736 C C . LEU B 2 75 ? 44.730 -10.724 -3.174 1.00 25.37 75 LEU B C 1
ATOM 5737 O O . LEU B 2 75 ? 45.547 -11.574 -3.544 1.00 26.73 75 LEU B O 1
ATOM 5742 N N . ALA B 2 76 ? 45.091 -9.595 -2.576 1.00 25.38 76 ALA B N 1
ATOM 5743 C CA . ALA B 2 76 ? 46.489 -9.262 -2.347 1.00 24.66 76 ALA B CA 1
ATOM 5744 C C . ALA B 2 76 ? 47.270 -10.279 -1.514 1.00 26.03 76 ALA B C 1
ATOM 5745 O O . ALA B 2 76 ? 48.461 -10.485 -1.753 1.00 25.69 76 ALA B O 1
ATOM 5747 N N . CYS B 2 77 ? 46.616 -10.910 -0.542 1.00 25.99 77 CYS B N 1
ATOM 5748 C CA . CYS B 2 77 ? 47.299 -11.891 0.299 1.00 28.90 77 CYS B CA 1
ATOM 5749 C C . CYS B 2 77 ? 47.636 -13.160 -0.467 1.00 30.35 77 CYS B C 1
ATOM 5750 O O . CYS B 2 77 ? 48.483 -13.943 -0.038 1.00 32.67 77 CYS B O 1
ATOM 5753 N N . ARG B 2 78 ? 46.981 -13.361 -1.604 1.00 30.95 78 ARG B N 1
ATOM 5754 C CA . ARG B 2 78 ? 47.214 -14.561 -2.395 1.00 33.31 78 ARG B CA 1
ATOM 5755 C C . ARG B 2 78 ? 47.952 -14.261 -3.700 1.00 33.09 78 ARG B C 1
ATOM 5756 O O . ARG B 2 78 ? 48.085 -15.127 -4.561 1.00 32.89 78 ARG B O 1
ATOM 5764 N N . THR B 2 79 ? 48.436 -13.033 -3.840 1.00 32.33 79 THR B N 1
ATOM 5765 C CA . THR B 2 79 ? 49.151 -12.636 -5.042 1.00 33.01 79 THR B CA 1
ATOM 5766 C C . THR B 2 79 ? 50.654 -12.607 -4.771 1.00 34.09 79 THR B C 1
ATOM 5767 O O . THR B 2 79 ? 51.113 -11.944 -3.842 1.00 32.56 79 THR B O 1
ATOM 5771 N N . LEU B 2 80 ? 51.404 -13.338 -5.592 1.00 34.92 80 LEU B N 1
ATOM 5772 C CA . LEU B 2 80 ? 52.854 -13.436 -5.460 1.00 36.48 80 LEU B CA 1
ATOM 5773 C C . LEU B 2 80 ? 53.586 -12.456 -6.372 1.00 36.60 80 LEU B C 1
ATOM 5774 O O . LEU B 2 80 ? 53.254 -12.320 -7.554 1.00 36.33 80 LEU B O 1
ATOM 5779 N N . THR B 2 81 ? 54.593 -11.788 -5.821 1.00 37.30 81 THR B N 1
ATOM 5780 C CA . THR B 2 81 ? 55.371 -10.823 -6.584 1.00 39.93 81 THR B CA 1
ATOM 5781 C C . THR B 2 81 ? 56.131 -11.520 -7.710 1.00 41.55 81 THR B C 1
ATOM 5782 O O . THR B 2 81 ? 56.422 -10.915 -8.741 1.00 41.28 81 THR B O 1
ATOM 5786 N N . LYS B 2 82 ? 56.438 -12.796 -7.502 1.00 44.14 82 LYS B N 1
ATOM 5787 C CA . LYS B 2 82 ? 57.164 -13.596 -8.483 1.00 46.42 82 LYS B CA 1
ATOM 5788 C C . LYS B 2 82 ? 56.461 -13.667 -9.836 1.00 47.21 82 LYS B C 1
ATOM 5789 O O . LYS B 2 82 ? 57.115 -13.724 -10.879 1.00 46.69 82 LYS B O 1
ATOM 5795 N N . ASP B 2 83 ? 55.132 -13.659 -9.819 1.00 47.07 83 ASP B N 1
ATOM 5796 C CA . ASP B 2 83 ? 54.359 -13.754 -11.052 1.00 48.26 83 ASP B CA 1
ATOM 5797 C C . ASP B 2 83 ? 54.351 -12.510 -11.923 1.00 47.89 83 ASP B C 1
ATOM 5798 O O . ASP B 2 83 ? 53.709 -12.491 -12.972 1.00 47.21 83 ASP B O 1
ATOM 5803 N N . PHE B 2 84 ? 55.057 -11.470 -11.499 1.00 48.29 84 PHE B N 1
ATOM 5804 C CA . PHE B 2 84 ? 55.106 -10.250 -12.289 1.00 49.46 84 PHE B CA 1
ATOM 5805 C C . PHE B 2 84 ? 56.472 -10.074 -12.931 1.00 51.53 84 PHE B C 1
ATOM 5806 O O . PHE B 2 84 ? 57.342 -9.389 -12.390 1.00 50.37 84 PHE B O 1
ATOM 5814 N N . GLU B 2 85 ? 56.661 -10.706 -14.085 1.00 53.94 85 GLU B N 1
ATOM 5815 C CA . GLU B 2 85 ? 57.930 -10.600 -14.797 1.00 56.36 85 GLU B CA 1
ATOM 5816 C C . GLU B 2 85 ? 58.039 -9.192 -15.358 1.00 55.70 85 GLU B C 1
ATOM 5817 O O . GLU B 2 85 ? 57.544 -8.902 -16.447 1.00 58.01 85 GLU B O 1
ATOM 5823 N N . ASP B 2 86 ? 58.689 -8.324 -14.594 1.00 54.98 86 ASP B N 1
ATOM 5824 C CA . ASP B 2 86 ? 58.876 -6.929 -14.963 1.00 53.74 86 ASP B CA 1
ATOM 5825 C C . ASP B 2 86 ? 59.321 -6.221 -13.693 1.00 51.54 86 ASP B C 1
ATOM 5826 O O . ASP B 2 86 ? 60.103 -5.277 -13.732 1.00 51.38 86 ASP B O 1
ATOM 5831 N N . GLY B 2 87 ? 58.803 -6.693 -12.565 1.00 49.21 87 GLY B N 1
ATOM 5832 C CA . GLY B 2 87 ? 59.159 -6.117 -11.284 1.00 47.27 87 GLY B CA 1
ATOM 5833 C C . GLY B 2 87 ? 58.347 -4.902 -10.886 1.00 44.89 87 GLY B C 1
ATOM 5834 O O . GLY B 2 87 ? 58.499 -4.401 -9.772 1.00 44.95 87 GLY B O 1
ATOM 5835 N N . VAL B 2 88 ? 57.483 -4.427 -11.782 1.00 42.79 88 VAL B N 1
ATOM 5836 C CA . VAL B 2 88 ? 56.665 -3.253 -11.490 1.00 40.34 88 VAL B CA 1
ATOM 5837 C C . VAL B 2 88 ? 55.214 -3.634 -11.209 1.00 38.97 88 VAL B C 1
ATOM 5838 O O . VAL B 2 88 ? 54.505 -4.143 -12.082 1.00 38.32 88 VAL B O 1
ATOM 5842 N N . ILE B 2 89 ? 54.783 -3.371 -9.981 1.00 37.00 89 ILE B N 1
ATOM 5843 C CA . ILE B 2 89 ? 53.429 -3.688 -9.542 1.00 35.16 89 ILE B CA 1
ATOM 5844 C C . ILE B 2 89 ? 52.678 -2.410 -9.170 1.00 33.97 89 ILE B C 1
ATOM 5845 O O . ILE B 2 89 ? 53.152 -1.622 -8.353 1.00 33.57 89 ILE B O 1
ATOM 5850 N N . THR B 2 90 ? 51.513 -2.206 -9.780 1.00 33.88 90 THR B N 1
ATOM 5851 C CA . THR B 2 90 ? 50.689 -1.033 -9.501 1.00 31.96 90 THR B CA 1
ATOM 5852 C C . THR B 2 90 ? 49.428 -1.451 -8.736 1.00 31.53 90 THR B C 1
ATOM 5853 O O . THR B 2 90 ? 48.679 -2.328 -9.175 1.00 30.01 90 THR B O 1
ATOM 5857 N N . LEU B 2 91 ? 49.208 -0.812 -7.591 1.00 29.08 91 LEU B N 1
ATOM 5858 C CA . LEU B 2 91 ? 48.074 -1.122 -6.733 1.00 27.99 91 LEU B CA 1
ATOM 5859 C C . LEU B 2 91 ? 47.059 0.008 -6.657 1.00 27.18 91 LEU B C 1
ATOM 5860 O O . LEU B 2 91 ? 47.406 1.153 -6.359 1.00 25.14 91 LEU B O 1
ATOM 5865 N N . LEU B 2 92 ? 45.803 -0.335 -6.925 1.00 26.60 92 LEU B N 1
ATOM 5866 C CA . LEU B 2 92 ? 44.696 0.616 -6.872 1.00 26.33 92 LEU B CA 1
ATOM 5867 C C . LEU B 2 92 ? 43.605 0.018 -5.994 1.00 25.75 92 LEU B C 1
ATOM 5868 O O . LEU B 2 92 ? 43.499 -1.204 -5.867 1.00 24.46 92 LEU B O 1
ATOM 5873 N N . PRO B 2 93 ? 42.792 0.867 -5.357 1.00 25.77 93 PRO B N 1
ATOM 5874 C CA . PRO B 2 93 ? 41.724 0.307 -4.522 1.00 24.97 93 PRO B CA 1
ATOM 5875 C C . PRO B 2 93 ? 40.682 -0.265 -5.481 1.00 25.54 93 PRO B C 1
ATOM 5876 O O . PRO B 2 93 ? 40.686 0.068 -6.665 1.00 24.55 93 PRO B O 1
ATOM 5880 N N . LEU B 2 94 ? 39.797 -1.126 -4.993 1.00 24.94 94 LEU B N 1
ATOM 5881 C CA . LEU B 2 94 ? 38.765 -1.677 -5.869 1.00 25.60 94 LEU B CA 1
ATOM 5882 C C . LEU B 2 94 ? 37.803 -0.580 -6.287 1.00 24.85 94 LEU B C 1
ATOM 5883 O O . LEU B 2 94 ? 37.346 0.196 -5.453 1.00 25.72 94 LEU B O 1
ATOM 5888 N N . PRO B 2 95 ? 37.504 -0.474 -7.589 1.00 24.64 95 PRO B N 1
ATOM 5889 C CA . PRO B 2 95 ? 36.558 0.570 -7.992 1.00 25.14 95 PRO B CA 1
ATOM 5890 C C . PRO B 2 95 ? 35.158 0.060 -7.640 1.00 24.76 95 PRO B C 1
ATOM 5891 O O . PRO B 2 95 ? 35.010 -1.061 -7.174 1.00 24.87 95 PRO B O 1
ATOM 5895 N N . ALA B 2 96 ? 34.136 0.884 -7.856 1.00 27.01 96 ALA B N 1
ATOM 5896 C CA . ALA B 2 96 ? 32.755 0.479 -7.596 1.00 26.17 96 ALA B CA 1
ATOM 5897 C C . ALA B 2 96 ? 32.371 0.317 -6.126 1.00 26.47 96 ALA B C 1
ATOM 5898 O O . ALA B 2 96 ? 31.314 -0.223 -5.825 1.00 27.94 96 ALA B O 1
ATOM 5900 N N . PHE B 2 97 ? 33.237 0.761 -5.220 1.00 24.84 97 PHE B N 1
ATOM 5901 C CA . PHE B 2 97 ? 32.969 0.707 -3.787 1.00 24.65 97 PHE B CA 1
ATOM 5902 C C . PHE B 2 97 ? 33.361 2.065 -3.248 1.00 24.88 97 PHE B C 1
ATOM 5903 O O . PHE B 2 97 ? 34.187 2.746 -3.851 1.00 27.06 97 PHE B O 1
ATOM 5911 N N . LYS B 2 98 ? 32.780 2.470 -2.126 1.00 26.44 98 LYS B N 1
ATOM 5912 C CA . LYS B 2 98 ? 33.140 3.763 -1.559 1.00 27.13 98 LYS B CA 1
ATOM 5913 C C . LYS B 2 98 ? 34.563 3.723 -1.021 1.00 25.97 98 LYS B C 1
ATOM 5914 O O . LYS B 2 98 ? 34.918 2.857 -0.227 1.00 24.85 98 LYS B O 1
ATOM 5920 N N . LEU B 2 99 ? 35.375 4.672 -1.464 1.00 26.70 99 LEU B N 1
ATOM 5921 C CA . LEU B 2 99 ? 36.760 4.753 -1.026 1.00 25.61 99 LEU B CA 1
ATOM 5922 C C . LEU B 2 99 ? 36.856 5.325 0.386 1.00 25.08 99 LEU B C 1
ATOM 5923 O O . LEU B 2 99 ? 36.203 6.319 0.709 1.00 24.37 99 LEU B O 1
ATOM 5928 N N . ILE B 2 100 ? 37.656 4.683 1.230 1.00 21.86 100 ILE B N 1
ATOM 5929 C CA . ILE B 2 100 ? 37.869 5.166 2.585 1.00 22.76 100 ILE B CA 1
ATOM 5930 C C . ILE B 2 100 ? 39.169 5.967 2.536 1.00 23.36 100 ILE B C 1
ATOM 5931 O O . ILE B 2 100 ? 39.182 7.154 2.861 1.00 22.43 100 ILE B O 1
ATOM 5936 N N . LYS B 2 101 ? 40.252 5.315 2.113 1.00 21.60 101 LYS B N 1
ATOM 5937 C CA . LYS B 2 101 ? 41.546 5.985 1.955 1.00 25.19 101 LYS B CA 1
ATOM 5938 C C . LYS B 2 101 ? 42.543 5.056 1.298 1.00 24.00 101 LYS B C 1
ATOM 5939 O O . LYS B 2 101 ? 42.630 3.883 1.653 1.00 24.64 101 LYS B O 1
ATOM 5945 N N . ASP B 2 102 ? 43.288 5.585 0.336 1.00 25.12 102 ASP B N 1
ATOM 5946 C CA . ASP B 2 102 ? 44.299 4.815 -0.386 1.00 26.28 102 ASP B CA 1
ATOM 5947 C C . ASP B 2 102 ? 43.789 3.483 -0.960 1.00 25.33 102 ASP B C 1
ATOM 5948 O O . ASP B 2 102 ? 43.031 3.474 -1.925 1.00 26.15 102 ASP B O 1
ATOM 5953 N N . LEU B 2 103 ? 44.202 2.363 -0.373 1.00 23.69 103 LEU B N 1
ATOM 5954 C CA . LEU B 2 103 ? 43.784 1.051 -0.865 1.00 24.46 103 LEU B CA 1
ATOM 5955 C C . LEU B 2 103 ? 42.593 0.478 -0.100 1.00 25.14 103 LEU B C 1
ATOM 5956 O O . LEU B 2 103 ? 42.139 -0.638 -0.378 1.00 24.27 103 LEU B O 1
ATOM 5961 N N . SER B 2 104 ? 42.084 1.246 0.855 1.00 24.29 104 SER B N 1
ATOM 5962 C CA . SER B 2 104 ? 40.962 0.790 1.679 1.00 24.91 104 SER B CA 1
ATOM 5963 C C . SER B 2 104 ? 39.604 1.308 1.206 1.00 23.62 104 SER B C 1
ATOM 5964 O O . SER B 2 104 ? 39.390 2.523 1.081 1.00 22.35 104 SER B O 1
ATOM 5967 N N . VAL B 2 105 ? 38.689 0.378 0.935 1.00 22.10 105 VAL B N 1
ATOM 5968 C CA . VAL B 2 105 ? 37.348 0.730 0.489 1.00 22.03 105 VAL B CA 1
ATOM 5969 C C . VAL B 2 105 ? 36.324 0.007 1.362 1.00 23.15 105 VAL B C 1
ATOM 5970 O O . VAL B 2 105 ? 36.652 -0.937 2.095 1.00 20.18 105 VAL B O 1
ATOM 5974 N N . ASP B 2 106 ? 35.077 0.451 1.279 1.00 22.93 106 ASP B N 1
ATOM 5975 C CA . ASP B 2 106 ? 34.019 -0.169 2.064 1.00 23.52 106 ASP B CA 1
ATOM 5976 C C . ASP B 2 106 ? 33.265 -1.219 1.244 1.00 25.16 106 ASP B C 1
ATOM 5977 O O . ASP B 2 106 ? 32.308 -0.897 0.536 1.00 25.76 106 ASP B O 1
ATOM 5982 N N . THR B 2 107 ? 33.707 -2.471 1.330 1.00 23.35 107 THR B N 1
ATOM 5983 C CA . THR B 2 107 ? 33.048 -3.560 0.621 1.00 23.36 107 THR B CA 1
ATOM 5984 C C . THR B 2 107 ? 31.997 -4.150 1.557 1.00 23.45 107 THR B C 1
ATOM 5985 O O . THR B 2 107 ? 30.901 -4.495 1.139 1.00 23.87 107 THR B O 1
ATOM 5989 N N . GLY B 2 108 ? 32.343 -4.233 2.835 1.00 23.34 108 GLY B N 1
ATOM 5990 C CA . GLY B 2 108 ? 31.452 -4.808 3.826 1.00 22.89 108 GLY B CA 1
ATOM 5991 C C . GLY B 2 108 ? 30.047 -4.240 3.898 1.00 23.19 108 GLY B C 1
ATOM 5992 O O . GLY B 2 108 ? 29.056 -4.983 3.926 1.00 21.85 108 GLY B O 1
ATOM 5993 N N . ASN B 2 109 ? 29.932 -2.925 3.921 1.00 20.65 109 ASN B N 1
ATOM 5994 C CA . ASN B 2 109 ? 28.597 -2.372 4.023 1.00 23.91 109 ASN B CA 1
ATOM 5995 C C . ASN B 2 109 ? 27.791 -2.442 2.737 1.00 20.23 109 ASN B C 1
ATOM 5996 O O . ASN B 2 109 ? 26.568 -2.513 2.780 1.00 20.58 109 ASN B O 1
ATOM 6001 N N . TRP B 2 110 ? 28.473 -2.478 1.603 1.00 22.66 110 TRP B N 1
ATOM 6002 C CA . TRP B 2 110 ? 27.764 -2.615 0.337 1.00 21.63 110 TRP B CA 1
ATOM 6003 C C . TRP B 2 110 ? 27.226 -4.048 0.305 1.00 22.71 110 TRP B C 1
ATOM 6004 O O . TRP B 2 110 ? 26.114 -4.285 -0.147 1.00 21.35 110 TRP B O 1
ATOM 6015 N N . PHE B 2 111 ? 28.027 -5.004 0.770 1.00 20.66 111 PHE B N 1
ATOM 6016 C CA . PHE B 2 111 ? 27.583 -6.396 0.766 1.00 21.08 111 PHE B CA 1
ATOM 6017 C C . PHE B 2 111 ? 26.429 -6.638 1.719 1.00 21.73 111 PHE B C 1
ATOM 6018 O O . PHE B 2 111 ? 25.516 -7.413 1.411 1.00 21.91 111 PHE B O 1
ATOM 6026 N N . ASN B 2 112 ? 26.448 -5.987 2.877 1.00 21.26 112 ASN B N 1
ATOM 6027 C CA . ASN B 2 112 ? 25.348 -6.163 3.806 1.00 22.18 112 ASN B CA 1
ATOM 6028 C C . ASN B 2 112 ? 24.083 -5.597 3.160 1.00 22.26 112 ASN B C 1
ATOM 6029 O O . ASN B 2 112 ? 22.995 -6.135 3.342 1.00 22.52 112 ASN B O 1
ATOM 6034 N N . GLY B 2 113 ? 24.239 -4.507 2.414 1.00 22.05 113 GLY B N 1
ATOM 6035 C CA . GLY B 2 113 ? 23.109 -3.895 1.735 1.00 22.92 113 GLY B CA 1
ATOM 6036 C C . GLY B 2 113 ? 22.567 -4.831 0.669 1.00 22.26 113 GLY B C 1
ATOM 6037 O O . GLY B 2 113 ? 21.358 -4.952 0.493 1.00 22.95 113 GLY B O 1
ATOM 6038 N N A MET B 2 114 ? 23.465 -5.496 -0.052 0.50 22.85 114 MET B N 1
ATOM 6039 N N B MET B 2 114 ? 23.471 -5.493 -0.046 0.50 22.77 114 MET B N 1
ATOM 6040 C CA A MET B 2 114 ? 23.061 -6.438 -1.089 0.50 22.19 114 MET B CA 1
ATOM 6041 C CA B MET B 2 114 ? 23.089 -6.444 -1.082 0.50 22.04 114 MET B CA 1
ATOM 6042 C C A MET B 2 114 ? 22.370 -7.645 -0.444 0.50 23.49 114 MET B C 1
ATOM 6043 C C B MET B 2 114 ? 22.367 -7.629 -0.434 0.50 23.41 114 MET B C 1
ATOM 6044 O O A MET B 2 114 ? 21.325 -8.095 -0.910 0.50 23.25 114 MET B O 1
ATOM 6045 O O B MET B 2 114 ? 21.300 -8.045 -0.883 0.50 23.19 114 MET B O 1
ATOM 6054 N N . SER B 2 115 ? 22.953 -8.166 0.632 1.00 23.15 115 SER B N 1
ATOM 6055 C CA . SER B 2 115 ? 22.362 -9.304 1.328 1.00 23.43 115 SER B CA 1
ATOM 6056 C C . SER B 2 115 ? 20.937 -8.979 1.785 1.00 24.17 115 SER B C 1
ATOM 6057 O O . SER B 2 115 ? 20.057 -9.837 1.768 1.00 24.48 115 SER B O 1
ATOM 6060 N N . GLN B 2 116 ? 20.700 -7.738 2.190 1.00 22.86 116 GLN B N 1
ATOM 6061 C CA . GLN B 2 116 ? 19.362 -7.367 2.619 1.00 24.78 116 GLN B CA 1
ATOM 6062 C C . GLN B 2 116 ? 18.451 -7.222 1.409 1.00 25.08 116 GLN B C 1
ATOM 6063 O O . GLN B 2 116 ? 17.294 -7.653 1.432 1.00 24.06 116 GLN B O 1
ATOM 6069 N N . ARG B 2 117 ? 18.999 -6.632 0.353 1.00 22.99 117 ARG B N 1
ATOM 6070 C CA . ARG B 2 117 ? 18.275 -6.410 -0.891 1.00 24.87 117 ARG B CA 1
ATOM 6071 C C . ARG B 2 117 ? 17.740 -7.699 -1.504 1.00 23.12 117 ARG B C 1
ATOM 6072 O O . ARG B 2 117 ? 16.629 -7.713 -2.020 1.00 23.43 117 ARG B O 1
ATOM 6080 N N . VAL B 2 118 ? 18.524 -8.773 -1.462 1.00 23.76 118 VAL B N 1
ATOM 6081 C CA . VAL B 2 118 ? 18.061 -10.046 -2.020 1.00 23.67 118 VAL B CA 1
ATOM 6082 C C . VAL B 2 118 ? 17.522 -10.978 -0.931 1.00 23.59 118 VAL B C 1
ATOM 6083 O O . VAL B 2 118 ? 17.274 -12.152 -1.190 1.00 23.72 118 VAL B O 1
ATOM 6087 N N . GLU B 2 119 ? 17.328 -10.451 0.279 1.00 21.44 119 GLU B N 1
ATOM 6088 C CA . GLU B 2 119 ? 16.831 -11.257 1.394 1.00 20.68 119 GLU B CA 1
ATOM 6089 C C . GLU B 2 119 ? 17.621 -12.558 1.488 1.00 22.28 119 GLU B C 1
ATOM 6090 O O . GLU B 2 119 ? 17.077 -13.654 1.368 1.00 24.20 119 GLU B O 1
ATOM 6096 N N . SER B 2 120 ? 18.924 -12.399 1.722 1.00 22.00 120 SER B N 1
ATOM 6097 C CA . SER B 2 120 ? 19.884 -13.491 1.838 1.00 23.19 120 SER B CA 1
ATOM 6098 C C . SER B 2 120 ? 19.770 -14.306 3.133 1.00 24.52 120 SER B C 1
ATOM 6099 O O . SER B 2 120 ? 20.638 -14.245 4.003 1.00 22.75 120 SER B O 1
ATOM 6102 N N . TRP B 2 121 ? 18.677 -15.053 3.256 1.00 23.19 121 TRP B N 1
ATOM 6103 C CA . TRP B 2 121 ? 18.451 -15.922 4.403 1.00 24.01 121 TRP B CA 1
ATOM 6104 C C . TRP B 2 121 ? 17.351 -16.904 4.047 1.00 24.80 121 TRP B C 1
ATOM 6105 O O . TRP B 2 121 ? 16.599 -16.686 3.091 1.00 24.23 121 TRP B O 1
ATOM 6116 N N . ILE B 2 122 ? 17.275 -17.993 4.798 1.00 25.76 122 ILE B N 1
ATOM 6117 C CA . ILE B 2 122 ? 16.263 -19.011 4.554 1.00 27.20 122 ILE B CA 1
ATOM 6118 C C . ILE B 2 122 ? 14.851 -18.505 4.849 1.00 27.71 122 ILE B C 1
ATOM 6119 O O . ILE B 2 122 ? 14.579 -17.974 5.928 1.00 26.24 122 ILE B O 1
ATOM 6124 N N . HIS B 2 123 ? 13.961 -18.661 3.874 1.00 27.71 123 HIS B N 1
ATOM 6125 C CA . HIS B 2 123 ? 12.566 -18.269 4.039 1.00 28.70 123 HIS B CA 1
ATOM 6126 C C . HIS B 2 123 ? 11.750 -19.538 4.221 1.00 31.51 123 HIS B C 1
ATOM 6127 O O . HIS B 2 123 ? 11.668 -20.363 3.311 1.00 30.78 123 HIS B O 1
ATOM 6134 N N . ALA B 2 124 ? 11.160 -19.699 5.397 1.00 35.07 124 ALA B N 1
ATOM 6135 C CA . ALA B 2 124 ? 10.346 -20.876 5.690 1.00 39.47 124 ALA B CA 1
ATOM 6136 C C . ALA B 2 124 ? 9.220 -20.494 6.638 1.00 42.17 124 ALA B C 1
ATOM 6137 O O . ALA B 2 124 ? 9.413 -19.688 7.544 1.00 41.28 124 ALA B O 1
ATOM 6139 N N . GLN B 2 125 ? 8.046 -21.080 6.422 1.00 46.87 125 GLN B N 1
ATOM 6140 C CA . GLN B 2 125 ? 6.880 -20.803 7.253 1.00 50.46 125 GLN B CA 1
ATOM 6141 C C . GLN B 2 125 ? 6.976 -21.371 8.660 1.00 51.92 125 GLN B C 1
ATOM 6142 O O . GLN B 2 125 ? 6.483 -20.761 9.609 1.00 53.37 125 GLN B O 1
ATOM 6148 N N . LYS B 2 126 ? 7.605 -22.532 8.800 1.00 52.73 126 LYS B N 1
ATOM 6149 C CA . LYS B 2 126 ? 7.737 -23.156 10.113 1.00 54.20 126 LYS B CA 1
ATOM 6150 C C . LYS B 2 126 ? 9.180 -23.434 10.517 1.00 54.26 126 LYS B C 1
ATOM 6151 O O . LYS B 2 126 ? 10.031 -23.735 9.676 1.00 54.08 126 LYS B O 1
ATOM 6157 N N . GLU B 2 127 ? 9.442 -23.330 11.818 1.00 54.63 127 GLU B N 1
ATOM 6158 C CA . GLU B 2 127 ? 10.766 -23.582 12.376 1.00 55.14 127 GLU B CA 1
ATOM 6159 C C . GLU B 2 127 ? 10.876 -25.059 12.736 1.00 54.01 127 GLU B C 1
ATOM 6160 O O . GLU B 2 127 ? 10.052 -25.581 13.487 1.00 53.98 127 GLU B O 1
ATOM 6166 N N . HIS B 2 128 ? 11.886 -25.736 12.201 1.00 51.43 128 HIS B N 1
ATOM 6167 C CA . HIS B 2 128 ? 12.071 -27.147 12.500 1.00 49.42 128 HIS B CA 1
ATOM 6168 C C . HIS B 2 128 ? 12.551 -27.237 13.948 1.00 47.36 128 HIS B C 1
ATOM 6169 O O . HIS B 2 128 ? 13.368 -26.427 14.389 1.00 48.24 128 HIS B O 1
ATOM 6176 N N . ASP B 2 129 ? 12.030 -28.206 14.693 1.00 44.40 129 ASP B N 1
ATOM 6177 C CA . ASP B 2 129 ? 12.412 -28.380 16.094 1.00 41.17 129 ASP B CA 1
ATOM 6178 C C . ASP B 2 129 ? 13.892 -28.741 16.184 1.00 38.66 129 ASP B C 1
ATOM 6179 O O . ASP B 2 129 ? 14.320 -29.756 15.637 1.00 38.01 129 ASP B O 1
ATOM 6184 N N . ILE B 2 130 ? 14.666 -27.922 16.886 1.00 36.28 130 ILE B N 1
ATOM 6185 C CA . ILE B 2 130 ? 16.097 -28.168 17.010 1.00 35.64 130 ILE B CA 1
ATOM 6186 C C . ILE B 2 130 ? 16.484 -29.292 17.969 1.00 35.28 130 ILE B C 1
ATOM 6187 O O . ILE B 2 130 ? 17.662 -29.622 18.091 1.00 33.52 130 ILE B O 1
ATOM 6192 N N . SER B 2 131 ? 15.503 -29.883 18.647 1.00 35.63 131 SER B N 1
ATOM 6193 C CA . SER B 2 131 ? 15.792 -30.984 19.560 1.00 35.80 131 SER B CA 1
ATOM 6194 C C . SER B 2 131 ? 15.518 -32.320 18.865 1.00 35.91 131 SER B C 1
ATOM 6195 O O . SER B 2 131 ? 15.749 -33.387 19.438 1.00 35.17 131 SE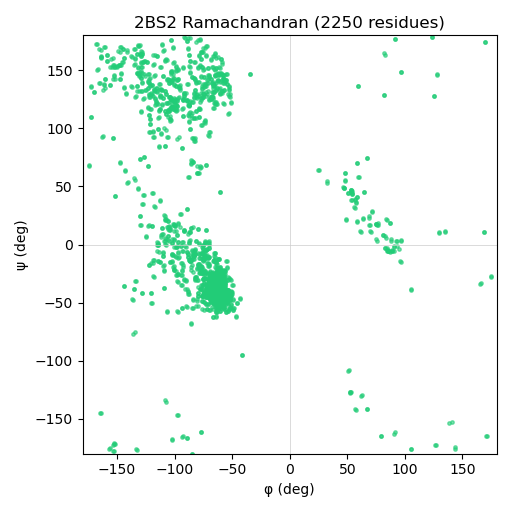R B O 1
ATOM 6198 N N . LYS B 2 132 ? 15.037 -32.252 17.626 1.00 35.52 132 LYS B N 1
ATOM 6199 C CA . LYS B 2 132 ? 14.716 -33.449 16.852 1.00 36.51 132 LYS B CA 1
ATOM 6200 C C . LYS B 2 132 ? 15.677 -33.637 15.686 1.00 36.43 132 LYS B C 1
ATOM 6201 O O . LYS B 2 132 ? 16.495 -32.761 15.393 1.00 36.42 132 LYS B O 1
ATOM 6207 N N . LEU B 2 133 ? 15.573 -34.781 15.016 1.00 34.65 133 LEU B N 1
ATOM 6208 C CA . LEU B 2 133 ? 16.426 -35.067 13.874 1.00 34.26 133 LEU B CA 1
ATOM 6209 C C . LEU B 2 133 ? 16.254 -33.990 12.813 1.00 33.32 133 LEU B C 1
ATOM 6210 O O . LEU B 2 133 ? 15.153 -33.482 12.605 1.00 32.03 133 LEU B O 1
ATOM 6215 N N . GLU B 2 134 ? 17.350 -33.644 12.148 1.00 31.93 134 GLU B N 1
ATOM 6216 C CA . GLU B 2 134 ? 17.314 -32.642 11.094 1.00 31.51 134 GLU B CA 1
ATOM 6217 C C . GLU B 2 134 ? 16.531 -33.209 9.912 1.00 33.26 134 GLU B C 1
ATOM 6218 O O . GLU B 2 134 ? 16.359 -34.425 9.800 1.00 32.85 134 GLU B O 1
ATOM 6224 N N . GLU B 2 135 ? 16.039 -32.334 9.044 1.00 33.05 135 GLU B N 1
ATOM 6225 C CA . GLU B 2 135 ? 15.320 -32.799 7.868 1.00 36.21 135 GLU B CA 1
ATOM 6226 C C . GLU B 2 135 ? 16.392 -33.348 6.938 1.00 35.93 135 GLU B C 1
ATOM 6227 O O . GLU B 2 135 ? 17.454 -32.744 6.790 1.00 35.36 135 GLU B O 1
ATOM 6233 N N . ARG B 2 136 ? 16.125 -34.498 6.332 1.00 35.08 136 ARG B N 1
ATOM 6234 C CA . ARG B 2 136 ? 17.092 -35.119 5.437 1.00 35.14 136 ARG B CA 1
ATOM 6235 C C . ARG B 2 136 ? 17.250 -34.326 4.149 1.00 33.81 136 ARG B C 1
ATOM 6236 O O . ARG B 2 136 ? 16.289 -33.743 3.646 1.00 33.00 136 ARG B O 1
ATOM 6244 N N . ILE B 2 137 ? 18.475 -34.302 3.634 1.00 32.37 137 ILE B N 1
ATOM 6245 C CA . ILE B 2 137 ? 18.801 -33.596 2.398 1.00 32.07 137 ILE B CA 1
ATOM 6246 C C . ILE B 2 137 ? 19.728 -34.489 1.588 1.00 32.29 137 ILE B C 1
ATOM 6247 O O . ILE B 2 137 ? 20.657 -35.077 2.146 1.00 31.77 137 ILE B O 1
ATOM 6252 N N . GLU B 2 138 ? 19.487 -34.601 0.285 1.00 31.09 138 GLU B N 1
ATOM 6253 C CA . GLU B 2 138 ? 20.347 -35.429 -0.551 1.00 32.44 138 GLU B CA 1
ATOM 6254 C C . GLU B 2 138 ? 21.755 -34.840 -0.536 1.00 33.66 138 GLU B C 1
ATOM 6255 O O . GLU B 2 138 ? 21.932 -33.631 -0.666 1.00 32.70 138 GLU B O 1
ATOM 6261 N N . PRO B 2 139 ? 22.779 -35.691 -0.371 1.00 35.06 139 PRO B N 1
ATOM 6262 C CA . PRO B 2 139 ? 24.162 -35.207 -0.342 1.00 34.82 139 PRO B CA 1
ATOM 6263 C C . PRO B 2 139 ? 24.568 -34.361 -1.547 1.00 35.22 139 PRO B C 1
ATOM 6264 O O . PRO B 2 139 ? 25.291 -33.373 -1.397 1.00 33.57 139 PRO B O 1
ATOM 6268 N N . GLU B 2 140 ? 24.102 -34.740 -2.735 1.00 34.33 140 GLU B N 1
ATOM 6269 C CA . GLU B 2 140 ? 24.430 -34.000 -3.950 1.00 35.49 140 GLU B CA 1
ATOM 6270 C C . GLU B 2 140 ? 23.881 -32.582 -3.867 1.00 34.65 140 GLU B C 1
ATOM 6271 O O . GLU B 2 140 ? 24.518 -31.633 -4.322 1.00 35.16 140 GLU B O 1
ATOM 6277 N N . VAL B 2 141 ? 22.692 -32.449 -3.288 1.00 33.88 141 VAL B N 1
ATOM 6278 C CA . VAL B 2 141 ? 22.053 -31.146 -3.148 1.00 33.24 141 VAL B CA 1
ATOM 6279 C C . VAL B 2 141 ? 22.852 -30.290 -2.178 1.00 31.92 141 VAL B C 1
ATOM 6280 O O . VAL B 2 141 ? 23.132 -29.128 -2.457 1.00 29.25 141 VAL B O 1
ATOM 6284 N N . ALA B 2 142 ? 23.222 -30.871 -1.043 1.00 31.68 142 ALA B N 1
ATOM 6285 C CA . ALA B 2 142 ? 24.008 -30.147 -0.060 1.00 32.15 142 ALA B CA 1
ATOM 6286 C C . ALA B 2 142 ? 25.292 -29.660 -0.723 1.00 32.22 142 ALA B C 1
ATOM 6287 O O . ALA B 2 142 ? 25.723 -28.528 -0.493 1.00 31.12 142 ALA B O 1
ATOM 6289 N N . GLN B 2 143 ? 25.892 -30.502 -1.563 1.00 32.60 143 GLN B N 1
ATOM 6290 C CA . GLN B 2 143 ? 27.128 -30.126 -2.244 1.00 32.85 143 GLN B CA 1
ATOM 6291 C C . GLN B 2 143 ? 26.904 -28.959 -3.206 1.00 31.93 143 GLN B C 1
ATOM 6292 O O . GLN B 2 143 ? 27.741 -28.059 -3.306 1.00 30.94 143 GLN B O 1
ATOM 6298 N N . GLU B 2 144 ? 25.782 -28.970 -3.916 1.00 31.12 144 GLU B N 1
ATOM 6299 C CA . GLU B 2 144 ? 25.484 -27.888 -4.851 1.00 32.32 144 GLU B CA 1
ATOM 6300 C C . GLU B 2 144 ? 25.307 -26.568 -4.114 1.00 30.93 144 GLU B C 1
ATOM 6301 O O . GLU B 2 144 ? 25.837 -25.543 -4.536 1.00 31.40 144 GLU B O 1
ATOM 6307 N N . VAL B 2 145 ? 24.555 -26.587 -3.020 1.00 27.96 145 VAL B N 1
ATOM 6308 C CA . VAL B 2 145 ? 24.347 -25.370 -2.245 1.00 28.29 145 VAL B CA 1
ATOM 6309 C C . VAL B 2 145 ? 25.696 -24.856 -1.737 1.00 28.27 145 VAL B C 1
ATOM 6310 O O . VAL B 2 145 ? 25.995 -23.666 -1.851 1.00 28.46 145 VAL B O 1
ATOM 6314 N N . PHE B 2 146 ? 26.515 -25.756 -1.196 1.00 26.73 146 PHE B N 1
ATOM 6315 C CA . PHE B 2 146 ? 27.828 -25.370 -0.684 1.00 26.55 146 PHE B CA 1
ATOM 6316 C C . PHE B 2 146 ? 28.666 -24.669 -1.749 1.00 27.34 146 PHE B C 1
ATOM 6317 O O . PHE B 2 146 ? 29.311 -23.655 -1.473 1.00 26.86 146 PHE B O 1
ATOM 6325 N N . GLU B 2 147 ? 28.658 -25.215 -2.962 1.00 27.90 147 GLU B N 1
ATOM 6326 C CA . GLU B 2 147 ? 29.427 -24.644 -4.063 1.00 28.71 147 GLU B CA 1
ATOM 6327 C C . GLU B 2 147 ? 29.138 -23.155 -4.229 1.00 26.70 147 GLU B C 1
ATOM 6328 O O . GLU B 2 147 ? 30.053 -22.357 -4.435 1.00 28.10 147 GLU B O 1
ATOM 6334 N N . LEU B 2 148 ? 27.869 -22.776 -4.128 1.00 24.68 148 LEU B N 1
ATOM 6335 C CA . LEU B 2 148 ? 27.494 -21.377 -4.284 1.00 23.69 148 LEU B CA 1
ATOM 6336 C C . LEU B 2 148 ? 27.622 -20.609 -2.974 1.00 23.68 148 LEU B C 1
ATOM 6337 O O . LEU B 2 148 ? 27.742 -19.384 -2.970 1.00 22.66 148 LEU B O 1
ATOM 6342 N N . ASP B 2 149 ? 27.592 -21.332 -1.863 1.00 23.05 149 ASP B N 1
ATOM 6343 C CA . ASP B 2 149 ? 27.717 -20.705 -0.550 1.00 24.05 149 ASP B CA 1
ATOM 6344 C C . ASP B 2 149 ? 29.172 -20.330 -0.260 1.00 24.27 149 ASP B C 1
ATOM 6345 O O . ASP B 2 149 ? 29.458 -19.662 0.731 1.00 24.95 149 ASP B O 1
ATOM 6350 N N . ARG B 2 150 ? 30.087 -20.743 -1.136 1.00 25.25 150 ARG B N 1
ATOM 6351 C CA . ARG B 2 150 ? 31.511 -20.464 -0.940 1.00 24.90 150 ARG B CA 1
ATOM 6352 C C . ARG B 2 150 ? 31.923 -19.010 -1.154 1.00 25.01 150 ARG B C 1
ATOM 6353 O O . ARG B 2 150 ? 33.058 -18.651 -0.857 1.00 25.60 150 ARG B O 1
ATOM 6361 N N . CYS B 2 151 ? 31.019 -18.183 -1.673 1.00 23.86 151 CYS B N 1
ATOM 6362 C CA . CYS B 2 151 ? 31.327 -16.772 -1.920 1.00 22.59 151 CYS B CA 1
ATOM 6363 C C . CYS B 2 151 ? 31.850 -16.134 -0.639 1.00 23.67 151 CYS B C 1
ATOM 6364 O O . CYS B 2 151 ? 31.223 -16.259 0.404 1.00 26.88 151 CYS B O 1
ATOM 6367 N N . ILE B 2 152 ? 32.992 -15.452 -0.713 1.00 23.33 152 ILE B N 1
ATOM 6368 C CA . ILE B 2 152 ? 33.573 -14.813 0.469 1.00 21.48 152 ILE B CA 1
ATOM 6369 C C . ILE B 2 152 ? 33.371 -13.301 0.496 1.00 22.98 152 ILE B C 1
ATOM 6370 O O . ILE B 2 152 ? 34.019 -12.591 1.272 1.00 23.35 152 ILE B O 1
ATOM 6375 N N . GLU B 2 153 ? 32.459 -12.816 -0.346 1.00 21.86 153 GLU B N 1
ATOM 6376 C CA . GLU B 2 153 ? 32.136 -11.392 -0.438 1.00 22.88 153 GLU B CA 1
ATOM 6377 C C . GLU B 2 153 ? 33.374 -10.496 -0.502 1.00 22.59 153 GLU B C 1
ATOM 6378 O O . GLU B 2 153 ? 33.482 -9.492 0.216 1.00 20.67 153 GLU B O 1
ATOM 6384 N N . CYS B 2 154 ? 34.292 -10.857 -1.394 1.00 21.73 154 CYS B N 1
ATOM 6385 C CA . CYS B 2 154 ? 35.540 -10.130 -1.590 1.00 21.70 154 CYS B CA 1
ATOM 6386 C C . CYS B 2 154 ? 35.375 -8.887 -2.462 1.00 21.02 154 CYS B C 1
ATOM 6387 O O . CYS B 2 154 ? 36.218 -7.997 -2.448 1.00 22.61 154 CYS B O 1
ATOM 6390 N N . GLY B 2 155 ? 34.302 -8.845 -3.242 1.00 22.01 155 GLY B N 1
ATOM 6391 C CA . GLY B 2 155 ? 34.060 -7.701 -4.100 1.00 22.27 155 GLY B CA 1
ATOM 6392 C C . GLY B 2 155 ? 34.798 -7.705 -5.430 1.00 22.30 155 GLY B C 1
ATOM 6393 O O . GLY B 2 155 ? 34.580 -6.803 -6.241 1.00 19.98 155 GLY B O 1
ATOM 6394 N N . CYS B 2 156 ? 35.644 -8.706 -5.677 1.00 20.85 156 CYS B N 1
ATOM 6395 C CA . CYS B 2 156 ? 36.389 -8.740 -6.937 1.00 21.59 156 CYS B CA 1
ATOM 6396 C C . CYS B 2 156 ? 35.509 -8.768 -8.183 1.00 22.29 156 CYS B C 1
ATOM 6397 O O . CYS B 2 156 ? 35.843 -8.138 -9.182 1.00 24.55 156 CYS B O 1
ATOM 6400 N N . CYS B 2 157 ? 34.390 -9.487 -8.124 1.00 22.72 157 CYS B N 1
ATOM 6401 C CA . CYS B 2 157 ? 33.489 -9.573 -9.280 1.00 24.28 157 CYS B CA 1
ATOM 6402 C C . CYS B 2 157 ? 32.657 -8.308 -9.438 1.00 25.75 157 CYS B C 1
ATOM 6403 O O . CYS B 2 157 ? 32.072 -8.071 -10.496 1.00 26.24 157 CYS B O 1
ATOM 6406 N N . ILE B 2 158 ? 32.574 -7.519 -8.369 1.00 25.33 158 ILE B N 1
ATOM 6407 C CA . ILE B 2 158 ? 31.801 -6.282 -8.402 1.00 25.74 158 ILE B CA 1
ATOM 6408 C C . ILE B 2 158 ? 32.657 -5.218 -9.084 1.00 26.76 158 ILE B C 1
ATOM 6409 O O . ILE B 2 158 ? 32.201 -4.539 -10.005 1.00 24.69 158 ILE B O 1
ATOM 6414 N N . ALA B 2 159 ? 33.910 -5.108 -8.640 1.00 27.12 159 ALA B N 1
ATOM 6415 C CA . ALA B 2 159 ? 34.869 -4.152 -9.196 1.00 26.71 159 ALA B CA 1
ATOM 6416 C C . ALA B 2 159 ? 35.287 -4.524 -10.625 1.00 26.25 159 ALA B C 1
ATOM 6417 O O . ALA B 2 159 ? 35.695 -3.665 -11.407 1.00 28.30 159 ALA B O 1
ATOM 6419 N N . ALA B 2 160 ? 35.204 -5.806 -10.957 1.00 24.69 160 ALA B N 1
ATOM 6420 C CA . ALA B 2 160 ? 35.594 -6.278 -12.285 1.00 23.96 160 ALA B CA 1
ATOM 6421 C C . ALA B 2 160 ? 34.508 -6.014 -13.323 1.00 25.36 160 ALA B C 1
ATOM 6422 O O . ALA B 2 160 ? 34.758 -6.038 -14.532 1.00 23.99 160 ALA B O 1
ATOM 6424 N N . CYS B 2 161 ? 33.305 -5.749 -12.833 1.00 25.14 161 CYS B N 1
ATOM 6425 C CA . CYS B 2 161 ? 32.143 -5.541 -13.676 1.00 25.61 161 CYS B CA 1
ATOM 6426 C C . CYS B 2 161 ? 31.982 -4.134 -14.248 1.00 25.82 161 CYS B C 1
ATOM 6427 O O . CYS B 2 161 ? 31.646 -3.194 -13.521 1.00 21.55 161 CYS B O 1
ATOM 6430 N N . GLY B 2 162 ? 32.198 -4.001 -15.555 1.00 24.50 162 GLY B N 1
ATOM 6431 C CA . GLY B 2 162 ? 32.050 -2.701 -16.187 1.00 25.38 162 GLY B CA 1
ATOM 6432 C C . GLY B 2 162 ? 30.645 -2.164 -15.996 1.00 25.63 162 GLY B C 1
ATOM 6433 O O . GLY B 2 162 ? 30.445 -0.962 -15.824 1.00 26.89 162 GLY B O 1
ATOM 6434 N N . THR B 2 163 ? 29.660 -3.055 -16.013 1.00 24.91 163 THR B N 1
ATOM 6435 C CA . THR B 2 163 ? 28.267 -2.642 -15.839 1.00 25.12 163 THR B CA 1
ATOM 6436 C C . THR B 2 163 ? 28.064 -1.949 -14.488 1.00 25.07 163 THR B C 1
ATOM 6437 O O . THR B 2 163 ? 27.440 -0.891 -14.409 1.00 25.69 163 THR B O 1
ATOM 6441 N N . LYS B 2 164 ? 28.598 -2.543 -13.430 1.00 24.63 164 LYS B N 1
ATOM 6442 C CA . LYS B 2 164 ? 28.468 -1.973 -12.094 1.00 25.49 164 LYS B CA 1
ATOM 6443 C C . LYS B 2 164 ? 29.204 -0.646 -11.993 1.00 24.29 164 LYS B C 1
ATOM 6444 O O . LYS B 2 164 ? 28.724 0.280 -11.347 1.00 22.80 164 LYS B O 1
ATOM 6450 N N . ILE B 2 165 ? 30.370 -0.560 -12.628 1.00 23.15 165 ILE B N 1
ATOM 6451 C CA . ILE B 2 165 ? 31.137 0.672 -12.602 1.00 24.79 165 ILE B CA 1
ATOM 6452 C C . ILE B 2 165 ? 30.318 1.822 -13.191 1.00 25.09 165 ILE B C 1
ATOM 6453 O O . ILE B 2 165 ? 30.316 2.923 -12.647 1.00 25.40 165 ILE B O 1
ATOM 6458 N N . MET B 2 166 ? 29.604 1.562 -14.284 1.00 24.87 166 MET B N 1
ATOM 6459 C CA . MET B 2 166 ? 28.790 2.602 -14.904 1.00 25.43 166 MET B CA 1
ATOM 6460 C C . MET B 2 166 ? 27.446 2.830 -14.204 1.00 26.06 166 MET B C 1
ATOM 6461 O O . MET B 2 166 ? 27.014 3.971 -14.039 1.00 26.42 166 MET B O 1
ATOM 6466 N N . ARG B 2 167 ? 26.782 1.743 -13.807 1.00 25.96 167 ARG B N 1
ATOM 6467 C CA . ARG B 2 167 ? 25.463 1.819 -13.177 1.00 25.94 167 ARG B CA 1
ATOM 6468 C C . ARG B 2 167 ? 25.515 1.233 -11.777 1.00 25.41 167 ARG B C 1
ATOM 6469 O O . ARG B 2 167 ? 25.388 0.024 -11.594 1.00 24.92 167 ARG B O 1
ATOM 6477 N N . GLU B 2 168 ? 25.665 2.115 -10.793 1.00 25.83 168 GLU B N 1
ATOM 6478 C CA . GLU B 2 168 ? 25.833 1.717 -9.402 1.00 28.62 168 GLU B CA 1
ATOM 6479 C C . GLU B 2 168 ? 24.730 0.923 -8.722 1.00 27.73 168 GLU B C 1
ATOM 6480 O O . GLU B 2 168 ? 24.995 0.235 -7.741 1.00 27.74 168 GLU B O 1
ATOM 6486 N N . ASP B 2 169 ? 23.505 0.995 -9.231 1.00 27.08 169 ASP B N 1
ATOM 6487 C CA . ASP B 2 169 ? 22.416 0.250 -8.613 1.00 25.15 169 ASP B CA 1
ATOM 6488 C C . ASP B 2 169 ? 22.357 -1.205 -9.062 1.00 24.11 169 ASP B C 1
ATOM 6489 O O . ASP B 2 169 ? 21.549 -1.986 -8.555 1.00 23.91 169 ASP B O 1
ATOM 6494 N N . PHE B 2 170 ? 23.206 -1.573 -10.013 1.00 22.97 170 PHE B N 1
ATOM 6495 C CA . PHE B 2 170 ? 23.227 -2.948 -10.494 1.00 24.15 170 PHE B CA 1
ATOM 6496 C C . PHE B 2 170 ? 23.578 -3.845 -9.297 1.00 26.34 170 PHE B C 1
ATOM 6497 O O . PHE B 2 170 ? 24.542 -3.587 -8.565 1.00 26.34 170 PHE B O 1
ATOM 6505 N N . VAL B 2 171 ? 22.778 -4.889 -9.098 1.00 26.02 171 VAL B N 1
ATOM 6506 C CA . VAL B 2 171 ? 22.964 -5.802 -7.974 1.00 25.57 171 VAL B CA 1
ATOM 6507 C C . VAL B 2 171 ? 24.300 -6.558 -7.990 1.00 24.15 171 VAL B C 1
ATOM 6508 O O . VAL B 2 171 ? 24.770 -7.019 -6.948 1.00 25.93 171 VAL B O 1
ATOM 6512 N N . GLY B 2 172 ? 24.908 -6.689 -9.164 1.00 24.18 172 GLY B N 1
ATOM 6513 C CA . GLY B 2 172 ? 26.199 -7.355 -9.262 1.00 25.35 172 GLY B CA 1
ATOM 6514 C C . GLY B 2 172 ? 26.168 -8.869 -9.325 1.00 24.20 172 GLY B C 1
ATOM 6515 O O . GLY B 2 172 ? 25.169 -9.496 -8.974 1.00 27.10 172 GLY B O 1
ATOM 6516 N N . ALA B 2 173 ? 27.279 -9.461 -9.753 1.00 23.96 173 ALA B N 1
ATOM 6517 C CA . ALA B 2 173 ? 27.381 -10.914 -9.874 1.00 24.34 173 ALA B CA 1
ATOM 6518 C C . ALA B 2 173 ? 27.174 -11.612 -8.542 1.00 25.38 173 ALA B C 1
ATOM 6519 O O . ALA B 2 173 ? 26.518 -12.641 -8.479 1.00 25.90 173 ALA B O 1
ATOM 6521 N N . ALA B 2 174 ? 27.742 -11.052 -7.477 1.00 24.90 174 ALA B N 1
ATOM 6522 C CA . ALA B 2 174 ? 27.603 -11.659 -6.157 1.00 24.31 174 ALA B CA 1
ATOM 6523 C C . ALA B 2 174 ? 26.135 -11.697 -5.715 1.00 25.83 174 ALA B C 1
ATOM 6524 O O . ALA B 2 174 ? 25.703 -12.627 -5.016 1.00 25.97 174 ALA B O 1
ATOM 6526 N N . GLY B 2 175 ? 25.369 -10.689 -6.123 1.00 22.54 175 GLY B N 1
ATOM 6527 C CA . GLY B 2 175 ? 23.964 -10.633 -5.768 1.00 23.01 175 GLY B CA 1
ATOM 6528 C C . GLY B 2 175 ? 23.156 -11.675 -6.526 1.00 24.21 175 GLY B C 1
ATOM 6529 O O . GLY B 2 175 ? 22.269 -12.316 -5.956 1.00 23.68 175 GLY B O 1
ATOM 6530 N N . LEU B 2 176 ? 23.463 -11.846 -7.809 1.00 22.85 176 LEU B N 1
ATOM 6531 C CA . LEU B 2 176 ? 22.764 -12.820 -8.639 1.00 23.18 176 LEU B CA 1
ATOM 6532 C C . LEU B 2 176 ? 23.111 -14.237 -8.171 1.00 22.94 176 LEU B C 1
ATOM 6533 O O . LEU B 2 176 ? 22.248 -15.112 -8.150 1.00 23.33 176 LEU B O 1
ATOM 6538 N N . ASN B 2 177 ? 24.367 -14.449 -7.793 1.00 22.24 177 ASN B N 1
ATOM 6539 C CA . ASN B 2 177 ? 24.805 -15.753 -7.305 1.00 23.82 177 ASN B CA 1
ATOM 6540 C C . ASN B 2 177 ? 24.073 -16.084 -6.010 1.00 24.53 177 ASN B C 1
ATOM 6541 O O . ASN B 2 177 ? 23.639 -17.223 -5.802 1.00 24.19 177 ASN B O 1
ATOM 6546 N N . ARG B 2 178 ? 23.933 -15.079 -5.146 1.00 23.49 178 ARG B N 1
ATOM 6547 C CA . ARG B 2 178 ? 23.271 -15.249 -3.859 1.00 23.17 178 ARG B CA 1
ATOM 6548 C C . ARG B 2 178 ? 21.824 -15.689 -4.056 1.00 23.27 178 ARG B C 1
ATOM 6549 O O . ARG B 2 178 ? 21.307 -16.526 -3.318 1.00 22.05 178 ARG B O 1
ATOM 6557 N N . VAL B 2 179 ? 21.164 -15.106 -5.048 1.00 24.05 179 VAL B N 1
ATOM 6558 C CA . VAL B 2 179 ? 19.791 -15.486 -5.329 1.00 24.51 179 VAL B CA 1
ATOM 6559 C C . VAL B 2 179 ? 19.745 -16.962 -5.705 1.00 23.63 179 VAL B C 1
ATOM 6560 O O . VAL B 2 179 ? 18.941 -17.714 -5.168 1.00 25.11 179 VAL B O 1
ATOM 6564 N N . VAL B 2 180 ? 20.615 -17.379 -6.618 1.00 25.60 180 VAL B N 1
ATOM 6565 C CA . VAL B 2 180 ? 20.623 -18.776 -7.042 1.00 26.56 180 VAL B CA 1
ATOM 6566 C C . VAL B 2 180 ? 20.932 -19.697 -5.875 1.00 26.91 180 VAL B C 1
ATOM 6567 O O . VAL B 2 180 ? 20.343 -20.767 -5.757 1.00 28.05 180 VAL B O 1
ATOM 6571 N N . ARG B 2 181 ? 21.841 -19.270 -5.001 1.00 25.51 181 ARG B N 1
ATOM 6572 C CA . ARG B 2 181 ? 22.227 -20.078 -3.848 1.00 25.27 181 ARG B CA 1
ATOM 6573 C C . ARG B 2 181 ? 21.019 -20.454 -2.987 1.00 24.64 181 ARG B C 1
ATOM 6574 O O . ARG B 2 181 ? 20.978 -21.537 -2.407 1.00 25.45 181 ARG B O 1
ATOM 6582 N N . PHE B 2 182 ? 20.029 -19.569 -2.908 1.00 24.53 182 PHE B N 1
ATOM 6583 C CA . PHE B 2 182 ? 18.837 -19.872 -2.121 1.00 26.34 182 PHE B CA 1
ATOM 6584 C C . PHE B 2 182 ? 17.778 -20.568 -2.977 1.00 26.89 182 PHE B C 1
ATOM 6585 O O . PHE B 2 182 ? 17.016 -21.390 -2.489 1.00 25.41 182 PHE B O 1
ATOM 6593 N N . MET B 2 183 ? 17.763 -20.243 -4.260 1.00 27.18 183 MET B N 1
ATOM 6594 C CA . MET B 2 183 ? 16.821 -20.842 -5.195 1.00 29.42 183 MET B CA 1
ATOM 6595 C C . MET B 2 183 ? 16.967 -22.373 -5.175 1.00 30.62 183 MET B C 1
ATOM 6596 O O . MET B 2 183 ? 15.974 -23.100 -5.097 1.00 30.31 183 MET B O 1
ATOM 6601 N N . ILE B 2 184 ? 18.206 -22.857 -5.215 1.00 30.93 184 ILE B N 1
ATOM 6602 C CA . ILE B 2 184 ? 18.468 -24.300 -5.231 1.00 30.42 184 ILE B CA 1
ATOM 6603 C C . ILE B 2 184 ? 18.539 -24.976 -3.860 1.00 30.73 184 ILE B C 1
ATOM 6604 O O . ILE B 2 184 ? 18.837 -26.169 -3.775 1.00 31.75 184 ILE B O 1
ATOM 6609 N N . ASP B 2 185 ? 18.276 -24.223 -2.795 1.00 29.46 185 ASP B N 1
ATOM 6610 C CA . ASP B 2 185 ? 18.304 -24.769 -1.435 1.00 29.26 185 ASP B CA 1
ATOM 6611 C C . ASP B 2 185 ? 16.882 -25.205 -1.077 1.00 29.04 185 ASP B C 1
ATOM 6612 O O . ASP B 2 185 ? 15.982 -24.380 -1.009 1.00 29.21 185 ASP B O 1
ATOM 6617 N N . PRO B 2 186 ? 16.665 -26.510 -0.846 1.00 29.00 186 PRO B N 1
ATOM 6618 C CA . PRO B 2 186 ? 15.336 -27.033 -0.500 1.00 29.98 186 PRO B CA 1
ATOM 6619 C C . PRO B 2 186 ? 14.705 -26.415 0.744 1.00 30.88 186 PRO B C 1
ATOM 6620 O O . PRO B 2 186 ? 13.480 -26.407 0.887 1.00 32.72 186 PRO B O 1
ATOM 6624 N N . HIS B 2 187 ? 15.533 -25.895 1.643 1.00 30.75 187 HIS B N 1
ATOM 6625 C CA . HIS B 2 187 ? 15.020 -25.285 2.868 1.00 29.94 187 HIS B CA 1
ATOM 6626 C C . HIS B 2 187 ? 14.277 -23.977 2.605 1.00 29.56 187 HIS B C 1
ATOM 6627 O O . HIS B 2 187 ? 13.419 -23.581 3.395 1.00 28.55 187 HIS B O 1
ATOM 6634 N N . ASP B 2 188 ? 14.612 -23.306 1.505 1.00 29.01 188 ASP B N 1
ATOM 6635 C CA . ASP B 2 188 ? 13.984 -22.031 1.170 1.00 28.73 188 ASP B CA 1
ATOM 6636 C C . ASP B 2 188 ? 12.726 -22.245 0.328 1.00 30.47 188 ASP B C 1
ATOM 6637 O O . ASP B 2 188 ? 12.783 -22.850 -0.740 1.00 30.03 188 ASP B O 1
ATOM 6642 N N . GLU B 2 189 ? 11.600 -21.725 0.809 1.00 30.07 189 GLU B N 1
ATOM 6643 C CA . GLU B 2 189 ? 10.317 -21.902 0.136 1.00 31.88 189 GLU B CA 1
ATOM 6644 C C . GLU B 2 189 ? 9.966 -20.876 -0.934 1.00 31.77 189 GLU B C 1
ATOM 6645 O O . GLU B 2 189 ? 8.891 -20.955 -1.521 1.00 32.49 189 GLU B O 1
ATOM 6651 N N . ARG B 2 190 ? 10.852 -19.921 -1.194 1.00 28.36 190 ARG B N 1
ATOM 6652 C CA . ARG B 2 190 ? 10.572 -18.914 -2.215 1.00 28.44 190 ARG B CA 1
ATOM 6653 C C . ARG B 2 190 ? 10.391 -19.529 -3.600 1.00 28.24 190 ARG B C 1
ATOM 6654 O O . ARG B 2 190 ? 11.027 -20.526 -3.938 1.00 26.96 190 ARG B O 1
ATOM 6662 N N . THR B 2 191 ? 9.512 -18.929 -4.397 1.00 28.50 191 THR B N 1
ATOM 6663 C CA . THR B 2 191 ? 9.255 -19.406 -5.752 1.00 30.70 191 THR B CA 1
ATOM 6664 C C . THR B 2 191 ? 9.967 -18.489 -6.735 1.00 31.09 191 THR B C 1
ATOM 6665 O O . THR B 2 191 ? 10.555 -17.477 -6.340 1.00 27.83 191 THR B O 1
ATOM 6669 N N . ASP B 2 192 ? 9.907 -18.835 -8.017 1.00 30.79 192 ASP B N 1
ATOM 6670 C CA . ASP B 2 192 ? 10.543 -18.001 -9.020 1.00 32.82 192 ASP B CA 1
ATOM 6671 C C . ASP B 2 192 ? 9.933 -16.599 -9.013 1.00 32.11 192 ASP B C 1
ATOM 6672 O O . ASP B 2 192 ? 10.645 -15.617 -9.195 1.00 31.85 192 ASP B O 1
ATOM 6677 N N . GLU B 2 193 ? 8.620 -16.505 -8.797 1.00 32.96 193 GLU B N 1
ATOM 6678 C CA . GLU B 2 193 ? 7.945 -15.209 -8.776 1.00 34.17 193 GLU B CA 1
ATOM 6679 C C . GLU B 2 193 ? 8.412 -14.348 -7.615 1.00 33.74 193 GLU B C 1
ATOM 6680 O O . GLU B 2 193 ? 8.481 -13.120 -7.729 1.00 31.05 193 GLU B O 1
ATOM 6686 N N . ASP B 2 194 ? 8.708 -14.980 -6.485 1.00 31.02 194 ASP B N 1
ATOM 6687 C CA . ASP B 2 194 ? 9.213 -14.224 -5.348 1.00 30.11 194 ASP B CA 1
ATOM 6688 C C . ASP B 2 194 ? 10.567 -13.622 -5.727 1.00 28.15 194 ASP B C 1
ATOM 6689 O O . ASP B 2 194 ? 10.821 -12.449 -5.469 1.00 28.45 194 ASP B O 1
ATOM 6694 N N . TYR B 2 195 ? 11.426 -14.431 -6.342 1.00 26.12 195 TYR B N 1
ATOM 6695 C CA . TYR B 2 195 ? 12.742 -13.963 -6.753 1.00 26.18 195 TYR B CA 1
ATOM 6696 C C . TYR B 2 195 ? 12.638 -12.842 -7.772 1.00 26.52 195 TYR B C 1
ATOM 6697 O O . TYR B 2 195 ? 13.450 -11.914 -7.769 1.00 25.61 195 TYR B O 1
ATOM 6706 N N . TYR B 2 196 ? 11.629 -12.912 -8.637 1.00 26.02 196 TYR B N 1
ATOM 6707 C CA . TYR B 2 196 ? 11.444 -11.870 -9.633 1.00 26.06 196 TYR B CA 1
ATOM 6708 C C . TYR B 2 196 ? 11.190 -10.515 -8.957 1.00 26.41 196 TYR B C 1
ATOM 6709 O O . TYR B 2 196 ? 11.671 -9.485 -9.422 1.00 25.48 196 TYR B O 1
ATOM 6718 N N . GLU B 2 197 ? 10.440 -10.507 -7.857 1.00 27.35 197 GLU B N 1
ATOM 6719 C CA . GLU B 2 197 ? 10.165 -9.246 -7.167 1.00 25.74 197 GLU B CA 1
ATOM 6720 C C . GLU B 2 197 ? 11.447 -8.646 -6.590 1.00 28.35 197 GLU B C 1
ATOM 6721 O O . GLU B 2 197 ? 11.496 -7.452 -6.287 1.00 28.07 197 GLU B O 1
ATOM 6727 N N . LEU B 2 198 ? 12.477 -9.472 -6.434 1.00 25.55 198 LEU B N 1
ATOM 6728 C CA . LEU B 2 198 ? 13.753 -8.996 -5.901 1.00 28.30 198 LEU B CA 1
ATOM 6729 C C . LEU B 2 198 ? 14.710 -8.508 -6.987 1.00 28.44 198 LEU B C 1
ATOM 6730 O O . LEU B 2 198 ? 15.196 -7.380 -6.925 1.00 29.53 198 LEU B O 1
ATOM 6735 N N . ILE B 2 199 ? 14.964 -9.343 -7.992 1.00 26.92 199 ILE B N 1
ATOM 6736 C CA . ILE B 2 199 ? 15.901 -8.977 -9.049 1.00 26.06 199 ILE B CA 1
ATOM 6737 C C . ILE B 2 199 ? 15.371 -8.995 -10.477 1.00 25.55 199 ILE B C 1
ATOM 6738 O O . ILE B 2 199 ? 16.147 -8.982 -11.430 1.00 26.02 199 ILE B O 1
ATOM 6743 N N . GLY B 2 200 ? 14.051 -9.010 -10.628 1.00 27.20 200 GLY B N 1
ATOM 6744 C CA . GLY B 2 200 ? 13.466 -9.024 -11.954 1.00 25.54 200 GLY B CA 1
ATOM 6745 C C . GLY B 2 200 ? 13.261 -7.628 -12.514 1.00 25.88 200 GLY B C 1
ATOM 6746 O O . GLY B 2 200 ? 12.135 -7.238 -12.826 1.00 25.91 200 GLY B O 1
ATOM 6747 N N . ASP B 2 201 ? 14.342 -6.857 -12.610 1.00 25.09 201 ASP B N 1
ATOM 6748 C CA . ASP B 2 201 ? 14.272 -5.507 -13.160 1.00 26.42 201 ASP B CA 1
ATOM 6749 C C . ASP B 2 201 ? 15.607 -5.116 -13.776 1.00 26.09 201 ASP B C 1
ATOM 6750 O O . ASP B 2 201 ? 16.540 -5.921 -13.801 1.00 27.08 201 ASP B O 1
ATOM 6755 N N . ASP B 2 202 ? 15.702 -3.887 -14.273 1.00 26.18 202 ASP B N 1
ATOM 6756 C CA . ASP B 2 202 ? 16.919 -3.430 -14.929 1.00 26.13 202 ASP B CA 1
ATOM 6757 C C . ASP B 2 202 ? 18.132 -3.184 -14.037 1.00 26.01 202 ASP B C 1
ATOM 6758 O O . ASP B 2 202 ? 19.237 -2.996 -14.535 1.00 25.27 202 ASP B O 1
ATOM 6763 N N . ASP B 2 203 ? 17.926 -3.175 -12.725 1.00 25.22 203 ASP B N 1
ATOM 6764 C CA . ASP B 2 203 ? 19.040 -3.025 -11.794 1.00 26.85 203 ASP B CA 1
ATOM 6765 C C . ASP B 2 203 ? 19.390 -4.435 -11.326 1.00 27.06 203 ASP B C 1
ATOM 6766 O O . ASP B 2 203 ? 20.323 -4.638 -10.542 1.00 26.22 203 ASP B O 1
ATOM 6771 N N . GLY B 2 204 ? 18.633 -5.411 -11.824 1.00 27.24 204 GLY B N 1
ATOM 6772 C CA . GLY B 2 204 ? 18.850 -6.796 -11.439 1.00 27.10 204 GLY B CA 1
ATOM 6773 C C . GLY B 2 204 ? 19.450 -7.686 -12.509 1.00 27.09 204 GLY B C 1
ATOM 6774 O O . GLY B 2 204 ? 20.424 -7.314 -13.162 1.00 26.69 204 GLY B O 1
ATOM 6775 N N . VAL B 2 205 ? 18.873 -8.871 -12.691 1.00 25.04 205 VAL B N 1
ATOM 6776 C CA . VAL B 2 205 ? 19.401 -9.806 -13.673 1.00 25.84 205 VAL B CA 1
ATOM 6777 C C . VAL B 2 205 ? 19.394 -9.270 -15.110 1.00 25.09 205 VAL B C 1
ATOM 6778 O O . VAL B 2 205 ? 20.318 -9.538 -15.874 1.00 25.82 205 VAL B O 1
ATOM 6782 N N . PHE B 2 206 ? 18.384 -8.489 -15.471 1.00 25.23 206 PHE B N 1
ATOM 6783 C CA . PHE B 2 206 ? 18.315 -7.948 -16.826 1.00 25.71 206 PHE B CA 1
ATOM 6784 C C . PHE B 2 206 ? 19.320 -6.827 -17.070 1.00 27.47 206 PHE B C 1
ATOM 6785 O O . PHE B 2 206 ? 19.516 -6.392 -18.205 1.00 27.60 206 PHE B O 1
ATOM 6793 N N . GLY B 2 207 ? 19.977 -6.377 -16.003 1.00 27.45 207 GLY B N 1
ATOM 6794 C CA . GLY B 2 207 ? 20.972 -5.333 -16.142 1.00 27.42 207 GLY B CA 1
ATOM 6795 C C . GLY B 2 207 ? 22.332 -5.911 -16.501 1.00 27.70 207 GLY B C 1
ATOM 6796 O O . GLY B 2 207 ? 23.258 -5.179 -16.860 1.00 25.85 207 GLY B O 1
ATOM 6797 N N . CYS B 2 208 ? 22.458 -7.234 -16.405 1.00 26.04 208 CYS B N 1
ATOM 6798 C CA . CYS B 2 208 ? 23.719 -7.904 -16.712 1.00 26.38 208 CYS B CA 1
ATOM 6799 C C . CYS B 2 208 ? 23.953 -7.896 -18.212 1.00 26.77 208 CYS B C 1
ATOM 6800 O O . CYS B 2 208 ? 23.045 -8.234 -18.980 1.00 27.13 208 CYS B O 1
ATOM 6803 N N . MET B 2 209 ? 25.152 -7.493 -18.629 1.00 26.68 209 MET B N 1
ATOM 6804 C CA . MET B 2 209 ? 25.493 -7.452 -20.048 1.00 27.71 209 MET B CA 1
ATOM 6805 C C . MET B 2 209 ? 26.416 -8.606 -20.440 1.00 27.26 209 MET B C 1
ATOM 6806 O O . MET B 2 209 ? 27.013 -8.599 -21.515 1.00 27.68 209 MET B O 1
ATOM 6811 N N . THR B 2 210 ? 26.545 -9.581 -19.550 1.00 27.51 210 THR B N 1
ATOM 6812 C CA . THR B 2 210 ? 27.371 -10.762 -19.795 1.00 26.67 210 THR B CA 1
ATOM 6813 C C . THR B 2 210 ? 28.818 -10.441 -20.191 1.00 27.98 210 THR B C 1
ATOM 6814 O O . THR B 2 210 ? 29.362 -11.019 -21.132 1.00 27.74 210 THR B O 1
ATOM 6818 N N . LEU B 2 211 ? 29.446 -9.522 -19.460 1.00 27.89 211 LEU B N 1
ATOM 6819 C CA . LEU B 2 211 ? 30.834 -9.159 -19.731 1.00 27.07 211 LEU B CA 1
ATOM 6820 C C . LEU B 2 211 ? 31.730 -10.316 -19.267 1.00 27.39 211 LEU B C 1
ATOM 6821 O O . LEU B 2 211 ? 32.858 -10.488 -19.746 1.00 27.09 211 LEU B O 1
ATOM 6826 N N . LEU B 2 212 ? 31.205 -11.092 -18.324 1.00 26.63 212 LEU B N 1
ATOM 6827 C CA . LEU B 2 212 ? 31.869 -12.262 -17.755 1.00 27.54 212 LEU B CA 1
ATOM 6828 C C . LEU B 2 212 ? 33.187 -12.022 -17.035 1.00 27.13 212 LEU B C 1
ATOM 6829 O O . LEU B 2 212 ? 33.904 -12.979 -16.722 1.00 29.74 212 LEU B O 1
ATOM 6834 N N . ALA B 2 213 ? 33.512 -10.761 -16.762 1.00 26.58 213 ALA B N 1
ATOM 6835 C CA . ALA B 2 213 ? 34.743 -10.449 -16.045 1.00 25.77 213 ALA B CA 1
ATOM 6836 C C . ALA B 2 213 ? 34.616 -11.019 -14.632 1.00 25.27 213 ALA B C 1
ATOM 6837 O O . ALA B 2 213 ? 35.603 -11.444 -14.035 1.00 25.85 213 ALA B O 1
ATOM 6839 N N . CYS B 2 214 ? 33.391 -11.019 -14.103 1.00 24.56 214 CYS B N 1
ATOM 6840 C CA . CYS B 2 214 ? 33.130 -11.572 -12.777 1.00 23.89 214 CYS B CA 1
ATOM 6841 C C . CYS B 2 214 ? 33.597 -13.022 -12.729 1.00 25.44 214 CYS B C 1
ATOM 6842 O O . CYS B 2 214 ? 34.313 -13.429 -11.817 1.00 25.08 214 CYS B O 1
ATOM 6845 N N . HIS B 2 215 ? 33.184 -13.798 -13.724 1.00 26.00 215 HIS B N 1
ATOM 6846 C CA . HIS B 2 215 ? 33.549 -15.206 -13.786 1.00 27.53 215 HIS B CA 1
ATOM 6847 C C . HIS B 2 215 ? 35.061 -15.393 -13.844 1.00 27.74 215 HIS B C 1
ATOM 6848 O O . HIS B 2 215 ? 35.626 -16.224 -13.132 1.00 26.48 215 HIS B O 1
ATOM 6855 N N . ASP B 2 216 ? 35.713 -14.606 -14.692 1.00 27.17 216 ASP B N 1
ATOM 6856 C CA . ASP B 2 216 ? 37.152 -14.726 -14.874 1.00 28.41 216 ASP B CA 1
ATOM 6857 C C . ASP B 2 216 ? 38.053 -14.221 -13.754 1.00 29.18 216 ASP B C 1
ATOM 6858 O O . ASP B 2 216 ? 39.246 -14.500 -13.769 1.00 29.32 216 ASP B O 1
ATOM 6863 N N . VAL B 2 217 ? 37.502 -13.498 -12.784 1.00 27.73 217 VAL B N 1
ATOM 6864 C CA . VAL B 2 217 ? 38.332 -13.001 -11.684 1.00 28.20 217 VAL B CA 1
ATOM 6865 C C . VAL B 2 217 ? 37.986 -13.606 -10.322 1.00 27.09 217 VAL B C 1
ATOM 6866 O O . VAL B 2 217 ? 38.761 -13.480 -9.382 1.00 27.82 217 VAL B O 1
ATOM 6870 N N . CYS B 2 218 ? 36.834 -14.259 -10.210 1.00 26.65 218 CYS B N 1
ATOM 6871 C CA . CYS B 2 218 ? 36.432 -14.841 -8.931 1.00 25.73 218 CYS B CA 1
ATOM 6872 C C . CYS B 2 218 ? 37.520 -15.746 -8.360 1.00 27.97 218 CYS B C 1
ATOM 6873 O O . CYS B 2 218 ? 37.810 -16.802 -8.914 1.00 27.15 218 CYS B O 1
ATOM 6876 N N . PRO B 2 219 ? 38.130 -15.344 -7.227 1.00 29.50 219 PRO B N 1
ATOM 6877 C CA . PRO B 2 219 ? 39.192 -16.151 -6.613 1.00 29.48 219 PRO B CA 1
ATOM 6878 C C . PRO B 2 219 ? 38.744 -17.503 -6.083 1.00 29.81 219 PRO B C 1
ATOM 6879 O O . PRO B 2 219 ? 39.586 -18.350 -5.774 1.00 29.67 219 PRO B O 1
ATOM 6883 N N . LYS B 2 220 ? 37.429 -17.703 -5.965 1.00 28.96 220 LYS B N 1
ATOM 6884 C CA . LYS B 2 220 ? 36.890 -18.978 -5.484 1.00 29.25 220 LYS B CA 1
ATOM 6885 C C . LYS B 2 220 ? 36.362 -19.807 -6.648 1.00 29.20 220 LYS B C 1
ATOM 6886 O O . LYS B 2 220 ? 35.823 -20.894 -6.452 1.00 29.34 220 LYS B O 1
ATOM 6892 N N . ASN B 2 221 ? 36.500 -19.270 -7.855 1.00 28.65 221 ASN B N 1
ATOM 6893 C CA . ASN B 2 221 ? 36.067 -19.961 -9.062 1.00 29.22 221 ASN B CA 1
ATOM 6894 C C . ASN B 2 221 ? 34.625 -20.436 -9.044 1.00 29.56 221 ASN B C 1
ATOM 6895 O O . ASN B 2 221 ? 34.346 -21.581 -9.391 1.00 30.01 221 ASN B O 1
ATOM 6900 N N . LEU B 2 222 ? 33.706 -19.570 -8.634 1.00 29.22 222 LEU B N 1
ATOM 6901 C CA . LEU B 2 222 ? 32.301 -19.947 -8.631 1.00 28.44 222 LEU B CA 1
ATOM 6902 C C . LEU B 2 222 ? 31.825 -20.017 -10.082 1.00 26.75 222 LEU B C 1
ATOM 6903 O O . LEU B 2 222 ? 32.364 -19.337 -10.953 1.00 28.79 222 LEU B O 1
ATOM 6908 N N . PRO B 2 223 ? 30.813 -20.852 -10.359 1.00 26.45 223 PRO B N 1
ATOM 6909 C CA . PRO B 2 223 ? 30.271 -21.002 -11.714 1.00 25.44 223 PRO B CA 1
ATOM 6910 C C . PRO B 2 223 ? 29.298 -19.862 -12.035 1.00 26.30 223 PRO B C 1
ATOM 6911 O O . PRO B 2 223 ? 28.113 -20.086 -12.284 1.00 26.28 223 PRO B O 1
ATOM 6915 N N . LEU B 2 224 ? 29.817 -18.637 -12.020 1.00 25.29 224 LEU B N 1
ATOM 6916 C CA . LEU B 2 224 ? 29.011 -17.447 -12.269 1.00 24.68 224 LEU B CA 1
ATOM 6917 C C . LEU B 2 224 ? 28.372 -17.402 -13.652 1.00 26.30 224 LEU B C 1
ATOM 6918 O O . LEU B 2 224 ? 27.193 -17.077 -13.788 1.00 24.48 224 LEU B O 1
ATOM 6923 N N . GLN B 2 225 ? 29.151 -17.721 -14.678 1.00 26.44 225 GLN B N 1
ATOM 6924 C CA . GLN B 2 225 ? 28.631 -17.700 -16.039 1.00 28.41 225 GLN B CA 1
ATOM 6925 C C . GLN B 2 225 ? 27.365 -18.541 -16.210 1.00 28.98 225 GLN B C 1
ATOM 6926 O O . GLN B 2 225 ? 26.323 -18.025 -16.604 1.00 30.03 225 GLN B O 1
ATOM 6932 N N . SER B 2 226 ? 27.437 -19.829 -15.893 1.00 29.35 226 SER B N 1
ATOM 6933 C CA . SER B 2 226 ? 26.273 -20.690 -16.068 1.00 29.60 226 SER B CA 1
ATOM 6934 C C . SER B 2 226 ? 25.132 -20.408 -15.099 1.00 28.46 226 SER B C 1
ATOM 6935 O O . SER B 2 226 ? 23.963 -20.535 -15.455 1.00 27.11 226 SER B O 1
ATOM 6938 N N . LYS B 2 227 ? 25.468 -20.012 -13.877 1.00 26.08 227 LYS B N 1
ATOM 6939 C CA . LYS B 2 227 ? 24.444 -19.748 -12.883 1.00 27.15 227 LYS B CA 1
ATOM 6940 C C . LYS B 2 227 ? 23.658 -18.460 -13.166 1.00 26.92 227 LYS B C 1
ATOM 6941 O O . LYS B 2 227 ? 22.450 -18.400 -12.925 1.00 28.41 227 LYS B O 1
ATOM 6947 N N . ILE B 2 228 ? 24.329 -17.434 -13.680 1.00 25.05 228 ILE B N 1
ATOM 6948 C CA . ILE B 2 228 ? 23.629 -16.195 -14.003 1.00 25.29 228 ILE B CA 1
ATOM 6949 C C . ILE B 2 228 ? 22.703 -16.447 -15.207 1.00 24.47 228 ILE B C 1
ATOM 6950 O O . ILE B 2 228 ? 21.576 -15.958 -15.242 1.00 24.02 228 ILE B O 1
ATOM 6955 N N . ALA B 2 229 ? 23.182 -17.226 -16.175 1.00 26.07 229 ALA B N 1
ATOM 6956 C CA . ALA B 2 229 ? 22.386 -17.548 -17.365 1.00 27.53 229 ALA B CA 1
ATOM 6957 C C . ALA B 2 229 ? 21.160 -18.343 -16.922 1.00 29.12 229 ALA B C 1
ATOM 6958 O O . ALA B 2 229 ? 20.052 -18.135 -17.420 1.00 30.06 229 ALA B O 1
ATOM 6960 N N . TYR B 2 230 ? 21.373 -19.261 -15.980 1.00 28.74 230 TYR B N 1
ATOM 6961 C CA . TYR B 2 230 ? 20.297 -20.081 -15.440 1.00 29.53 230 TYR B CA 1
ATOM 6962 C C . TYR B 2 230 ? 19.224 -19.168 -14.850 1.00 28.94 230 TYR B C 1
ATOM 6963 O O . TYR B 2 230 ? 18.030 -19.338 -15.107 1.00 27.15 230 TYR B O 1
ATOM 6972 N N . LEU B 2 231 ? 19.662 -18.198 -14.053 1.00 27.53 231 LEU B N 1
ATOM 6973 C CA . LEU B 2 231 ? 18.746 -17.251 -13.432 1.00 25.85 231 LEU B CA 1
ATOM 6974 C C . LEU B 2 231 ? 18.040 -16.392 -14.482 1.00 27.11 231 LEU B C 1
ATOM 6975 O O . LEU B 2 231 ? 16.851 -16.103 -14.359 1.00 26.50 231 LEU B O 1
ATOM 6980 N N . ARG B 2 232 ? 18.772 -15.987 -15.515 1.00 27.11 232 ARG B N 1
ATOM 6981 C CA . ARG B 2 232 ? 18.184 -15.151 -16.545 1.00 27.92 232 ARG B CA 1
ATOM 6982 C C . ARG B 2 232 ? 17.069 -15.894 -17.264 1.00 28.19 232 ARG B C 1
ATOM 6983 O O . ARG B 2 232 ? 16.015 -15.324 -17.540 1.00 27.17 232 ARG B O 1
ATOM 6991 N N . ARG B 2 233 ? 17.299 -17.170 -17.565 1.00 29.40 233 ARG B N 1
ATOM 6992 C CA . ARG B 2 233 ? 16.284 -17.972 -18.245 1.00 31.08 233 ARG B CA 1
ATOM 6993 C C . ARG B 2 233 ? 15.034 -18.122 -17.395 1.00 30.83 233 ARG B C 1
ATOM 6994 O O . ARG B 2 233 ? 13.915 -18.119 -17.913 1.00 31.05 233 ARG B O 1
ATOM 7002 N N . LYS B 2 234 ? 15.219 -18.255 -16.087 1.00 30.86 234 LYS B N 1
ATOM 7003 C CA . LYS B 2 234 ? 14.084 -18.424 -15.196 1.00 31.60 234 LYS B CA 1
ATOM 7004 C C . LYS B 2 234 ? 13.276 -17.149 -15.006 1.00 31.65 234 LYS B C 1
ATOM 7005 O O . LYS B 2 234 ? 12.043 -17.180 -15.020 1.00 30.82 234 LYS B O 1
ATOM 7011 N N . MET B 2 235 ? 13.968 -16.027 -14.837 1.00 30.62 235 MET B N 1
ATOM 7012 C CA . MET B 2 235 ? 13.292 -14.754 -14.623 1.00 30.88 235 MET B CA 1
ATOM 7013 C C . MET B 2 235 ? 12.569 -14.236 -15.863 1.00 32.05 235 MET B C 1
ATOM 7014 O O . MET B 2 235 ? 11.519 -13.601 -15.757 1.00 32.19 235 MET B O 1
ATOM 7019 N N . VAL B 2 236 ? 13.115 -14.508 -17.039 1.00 33.53 236 VAL B N 1
ATOM 7020 C CA . VAL B 2 236 ? 12.480 -14.022 -18.258 1.00 36.37 236 VAL B CA 1
ATOM 7021 C C . VAL B 2 236 ? 11.227 -14.834 -18.579 1.00 37.81 236 VAL B C 1
ATOM 7022 O O . VAL B 2 236 ? 10.437 -14.456 -19.446 1.00 37.99 236 VAL B O 1
ATOM 7026 N N . SER B 2 237 ? 11.051 -15.937 -17.855 1.00 38.09 237 SER B N 1
ATOM 7027 C CA . SER B 2 237 ? 9.922 -16.838 -18.060 1.00 39.12 237 SER B CA 1
ATOM 7028 C C . SER B 2 237 ? 8.813 -16.688 -17.024 1.00 40.14 237 SER B C 1
ATOM 7029 O O . SER B 2 237 ? 7.844 -17.447 -17.032 1.00 40.36 237 SER B O 1
ATOM 7032 N N . VAL B 2 238 ? 8.957 -15.716 -16.132 1.00 40.53 238 VAL B N 1
ATOM 7033 C CA . VAL B 2 238 ? 7.951 -15.477 -15.102 1.00 42.44 238 VAL B CA 1
ATOM 7034 C C . VAL B 2 238 ? 6.707 -14.807 -15.691 1.00 43.92 238 VAL B C 1
ATOM 7035 O O . VAL B 2 238 ? 6.819 -13.870 -16.476 1.00 44.49 238 VAL B O 1
ATOM 7039 N N . ASN B 2 239 ? 5.536 -15.306 -15.294 1.00 47.51 239 ASN B N 1
ATOM 7040 C CA . ASN B 2 239 ? 4.225 -14.822 -15.746 1.00 50.93 239 ASN B CA 1
ATOM 7041 C C . ASN B 2 239 ? 3.699 -15.562 -16.973 1.00 53.13 239 ASN B C 1
ATOM 7042 O O . ASN B 2 239 ? 4.419 -16.440 -17.501 1.00 54.99 239 ASN B O 1
ATOM 7047 N N . MET B 2 240 ? 2.560 -15.252 -17.389 1.00 55.66 240 MET B N 1
ATOM 7048 N N . MET C 3 1 ? -1.604 7.816 -22.323 1.00 60.00 1 MET C N 1
ATOM 7049 C CA . MET C 3 1 ? -1.562 7.477 -20.873 1.00 59.36 1 MET C CA 1
ATOM 7050 C C . MET C 3 1 ? -2.835 6.753 -20.446 1.00 57.66 1 MET C C 1
ATOM 7051 O O . MET C 3 1 ? -3.926 7.056 -20.930 1.00 58.95 1 MET C O 1
ATOM 7056 N N . THR C 3 2 ? -2.687 5.791 -19.542 1.00 55.35 2 THR C N 1
ATOM 7057 C CA . THR C 3 2 ? -3.817 5.026 -19.023 1.00 51.62 2 THR C CA 1
ATOM 7058 C C . THR C 3 2 ? -3.719 5.039 -17.500 1.00 49.95 2 THR C C 1
ATOM 7059 O O . THR C 3 2 ? -2.667 5.365 -16.952 1.00 48.97 2 THR C O 1
ATOM 7063 N N . ASN C 3 3 ? -4.806 4.692 -16.817 1.00 47.51 3 ASN C N 1
ATOM 7064 C CA . ASN C 3 3 ? -4.794 4.673 -15.359 1.00 46.50 3 ASN C CA 1
ATOM 7065 C C . ASN C 3 3 ? -3.693 3.759 -14.839 1.00 44.70 3 ASN C C 1
ATOM 7066 O O . ASN C 3 3 ? -2.975 4.112 -13.911 1.00 43.69 3 ASN C O 1
ATOM 7071 N N . GLU C 3 4 ? -3.568 2.583 -15.445 1.00 42.82 4 GLU C N 1
ATOM 7072 C CA . GLU C 3 4 ? -2.557 1.617 -15.038 1.00 42.73 4 GLU C CA 1
ATOM 7073 C C . GLU C 3 4 ? -1.130 2.144 -15.178 1.00 40.26 4 GLU C C 1
ATOM 7074 O O . GLU C 3 4 ? -0.306 1.941 -14.285 1.00 39.28 4 GLU C O 1
ATOM 7080 N N . SER C 3 5 ? -0.835 2.811 -16.294 1.00 38.66 5 SER C N 1
ATOM 7081 C CA . SER C 3 5 ? 0.506 3.352 -16.512 1.00 37.21 5 SER C CA 1
ATOM 7082 C C . SER C 3 5 ? 0.795 4.471 -15.510 1.00 36.03 5 SER C C 1
ATOM 7083 O O . SER C 3 5 ? 1.935 4.641 -15.071 1.00 35.60 5 SER C O 1
ATOM 7086 N N . ILE C 3 6 ? -0.234 5.231 -15.145 1.00 34.89 6 ILE C N 1
ATOM 7087 C CA . ILE C 3 6 ? -0.061 6.303 -14.165 1.00 32.50 6 ILE C CA 1
ATOM 7088 C C . ILE C 3 6 ? 0.251 5.682 -12.808 1.00 31.72 6 ILE C C 1
ATOM 7089 O O . ILE C 3 6 ? 1.176 6.107 -12.120 1.00 29.26 6 ILE C O 1
ATOM 7094 N N . LEU C 3 7 ? -0.526 4.672 -12.426 1.00 29.79 7 LEU C N 1
ATOM 7095 C CA . LEU C 3 7 ? -0.314 3.998 -11.149 1.00 30.14 7 LEU C CA 1
ATOM 7096 C C . LEU C 3 7 ? 1.082 3.385 -11.083 1.00 28.81 7 LEU C C 1
ATOM 7097 O O . LEU C 3 7 ? 1.749 3.462 -10.051 1.00 29.84 7 LEU C O 1
ATOM 7102 N N . GLU C 3 8 ? 1.533 2.785 -12.183 1.00 29.31 8 GLU C N 1
ATOM 7103 C CA . GLU C 3 8 ? 2.869 2.184 -12.209 1.00 27.68 8 GLU C CA 1
ATOM 7104 C C . GLU C 3 8 ? 3.954 3.252 -12.105 1.00 28.42 8 GLU C C 1
ATOM 7105 O O . GLU C 3 8 ? 4.925 3.095 -11.362 1.00 29.44 8 GLU C O 1
ATOM 7111 N N . SER C 3 9 ? 3.799 4.331 -12.861 1.00 28.29 9 SER C N 1
ATOM 7112 C CA . SER C 3 9 ? 4.779 5.412 -12.841 1.00 29.17 9 SER C CA 1
ATOM 7113 C C . SER C 3 9 ? 4.917 6.039 -11.459 1.00 29.50 9 SER C C 1
ATOM 7114 O O . SER C 3 9 ? 6.030 6.305 -11.000 1.00 29.16 9 SER C O 1
ATOM 7117 N N . TYR C 3 10 ? 3.787 6.292 -10.803 1.00 28.76 10 TYR C N 1
ATOM 7118 C CA . TYR C 3 10 ? 3.810 6.910 -9.478 1.00 29.88 10 TYR C CA 1
ATOM 7119 C C . TYR C 3 10 ? 4.084 5.972 -8.309 1.00 30.33 10 TYR C C 1
ATOM 7120 O O . TYR C 3 10 ? 4.625 6.399 -7.291 1.00 29.69 10 TYR C O 1
ATOM 7129 N N . SER C 3 11 ? 3.729 4.699 -8.442 1.00 28.11 11 SER C N 1
ATOM 7130 C CA . SER C 3 11 ? 3.956 3.761 -7.342 1.00 28.81 11 SER C CA 1
ATOM 7131 C C . SER C 3 11 ? 5.219 2.921 -7.499 1.00 27.36 11 SER C C 1
ATOM 7132 O O . SER C 3 11 ? 5.790 2.461 -6.514 1.00 28.66 11 SER C O 1
ATOM 7135 N N . GLY C 3 12 ? 5.655 2.712 -8.736 1.00 27.13 12 GLY C N 1
ATOM 7136 C CA . GLY C 3 12 ? 6.839 1.900 -8.960 1.00 28.30 12 GLY C CA 1
ATOM 7137 C C . GLY C 3 12 ? 6.473 0.437 -9.151 1.00 29.05 12 GLY C C 1
ATOM 7138 O O . GLY C 3 12 ? 7.335 -0.411 -9.398 1.00 29.33 12 GLY C O 1
ATOM 7139 N N . VAL C 3 13 ? 5.182 0.139 -9.044 1.00 28.40 13 VAL C N 1
ATOM 7140 C CA . VAL C 3 13 ? 4.693 -1.226 -9.215 1.00 29.63 13 VAL C CA 1
ATOM 7141 C C . VAL C 3 13 ? 3.361 -1.229 -9.960 1.00 29.43 13 VAL C C 1
ATOM 7142 O O . VAL C 3 13 ? 2.725 -0.190 -10.110 1.00 30.03 13 VAL C O 1
ATOM 7146 N N . THR C 3 14 ? 2.947 -2.402 -10.433 1.00 30.93 14 THR C N 1
ATOM 7147 C CA . THR C 3 14 ? 1.678 -2.529 -11.147 1.00 30.54 14 THR C CA 1
ATOM 7148 C C . THR C 3 14 ? 0.526 -2.433 -10.147 1.00 30.93 14 THR C C 1
ATOM 7149 O O . THR C 3 14 ? 0.743 -2.474 -8.934 1.00 30.67 14 THR C O 1
ATOM 7153 N N . PRO C 3 15 ? -0.717 -2.304 -10.644 1.00 31.25 15 PRO C N 1
ATOM 7154 C CA . PRO C 3 15 ? -1.895 -2.211 -9.774 1.00 33.44 15 PRO C CA 1
ATOM 7155 C C . PRO C 3 15 ? -2.023 -3.403 -8.823 1.00 34.98 15 PRO C C 1
ATOM 7156 O O . PRO C 3 15 ? -2.667 -3.303 -7.776 1.00 35.48 15 PRO C O 1
ATOM 7160 N N A GLU C 3 16 ? -1.415 -4.527 -9.196 0.50 35.49 16 GLU C N 1
ATOM 7161 N N B GLU C 3 16 ? -1.417 -4.528 -9.191 0.50 35.45 16 GLU C N 1
ATOM 7162 C CA A GLU C 3 16 ? -1.455 -5.730 -8.371 0.50 37.50 16 GLU C CA 1
ATOM 7163 C CA B GLU C 3 16 ? -1.466 -5.720 -8.354 0.50 37.45 16 GLU C CA 1
ATOM 7164 C C A GLU C 3 16 ? -0.289 -5.707 -7.387 0.50 37.09 16 GLU C C 1
ATOM 7165 C C B GLU C 3 16 ? -0.299 -5.701 -7.373 0.50 37.07 16 GLU C C 1
ATOM 7166 O O A GLU C 3 16 ? -0.044 -6.680 -6.674 0.50 36.13 16 GLU C O 1
ATOM 7167 O O B GLU C 3 16 ? -0.062 -6.669 -6.651 0.50 36.11 16 GLU C O 1
ATOM 7178 N N . ARG C 3 17 ? 0.421 -4.582 -7.356 1.00 36.90 17 ARG C N 1
ATOM 7179 C CA . ARG C 3 17 ? 1.576 -4.397 -6.483 1.00 36.09 17 ARG C CA 1
ATOM 7180 C C . ARG C 3 17 ? 2.703 -5.382 -6.769 1.00 36.20 17 ARG C C 1
ATOM 7181 O O . ARG C 3 17 ? 3.261 -6.002 -5.861 1.00 37.08 17 ARG C O 1
ATOM 7189 N N . LYS C 3 18 ? 3.037 -5.529 -8.045 1.00 34.74 18 LYS C N 1
ATOM 7190 C CA . LYS C 3 18 ? 4.120 -6.421 -8.435 1.00 34.61 18 LYS C CA 1
ATOM 7191 C C . LYS C 3 18 ? 5.038 -5.621 -9.344 1.00 32.68 18 LYS C C 1
ATOM 7192 O O . LYS C 3 18 ? 4.644 -4.579 -9.868 1.00 29.78 18 LYS C O 1
ATOM 7198 N N . LYS C 3 19 ? 6.261 -6.089 -9.534 1.00 30.82 19 LYS C N 1
ATOM 7199 C CA . LYS C 3 19 ? 7.164 -5.367 -10.408 1.00 31.81 19 LYS C CA 1
ATOM 7200 C C . LYS C 3 19 ? 6.755 -5.672 -11.837 1.00 30.52 19 LYS C C 1
ATOM 7201 O O . LYS C 3 19 ? 6.300 -6.777 -12.150 1.00 30.15 19 LYS C O 1
ATOM 7207 N N . SER C 3 20 ? 6.900 -4.677 -12.696 1.00 28.17 20 SER C N 1
ATOM 7208 C CA . SER C 3 20 ? 6.554 -4.825 -14.093 1.00 27.09 20 SER C CA 1
ATOM 7209 C C . SER C 3 20 ? 7.325 -5.948 -14.767 1.00 28.03 20 SER C C 1
ATOM 7210 O O . SER C 3 20 ? 8.486 -6.211 -14.454 1.00 25.11 20 SER C O 1
ATOM 7213 N N . ARG C 3 21 ? 6.660 -6.605 -15.708 1.00 27.56 21 ARG C N 1
ATOM 7214 C CA . ARG C 3 21 ? 7.267 -7.679 -16.479 1.00 29.39 21 ARG C CA 1
ATOM 7215 C C . ARG C 3 21 ? 7.860 -7.111 -17.768 1.00 28.74 21 ARG C C 1
ATOM 7216 O O . ARG C 3 21 ? 8.388 -7.858 -18.591 1.00 27.71 21 ARG C O 1
ATOM 7224 N N . MET C 3 22 ? 7.768 -5.796 -17.952 1.00 28.10 22 MET C N 1
ATOM 7225 C CA . MET C 3 22 ? 8.297 -5.188 -19.171 1.00 29.10 22 MET C CA 1
ATOM 7226 C C . MET C 3 22 ? 9.811 -5.353 -19.322 1.00 28.54 22 MET C C 1
ATOM 7227 O O . MET C 3 22 ? 10.295 -5.641 -20.415 1.00 28.75 22 MET C O 1
ATOM 7232 N N . PRO C 3 23 ? 10.580 -5.163 -18.236 1.00 28.10 23 PRO C N 1
ATOM 7233 C CA . PRO C 3 23 ? 12.033 -5.324 -18.368 1.00 28.48 23 PRO C CA 1
ATOM 7234 C C . PRO C 3 23 ? 12.405 -6.712 -18.920 1.00 27.17 23 PRO C C 1
ATOM 7235 O O . PRO C 3 23 ? 13.363 -6.858 -19.688 1.00 27.42 23 PRO C O 1
ATOM 7239 N N . ALA C 3 24 ? 11.636 -7.722 -18.535 1.00 25.51 24 ALA C N 1
ATOM 7240 C CA . ALA C 3 24 ? 11.864 -9.090 -19.003 1.00 27.19 24 ALA C CA 1
ATOM 7241 C C . ALA C 3 24 ? 11.554 -9.196 -20.498 1.00 27.66 24 ALA C C 1
ATOM 7242 O O . ALA C 3 24 ? 12.309 -9.805 -21.262 1.00 26.87 24 ALA C O 1
ATOM 7244 N N . LYS C 3 25 ? 10.426 -8.618 -20.899 1.00 29.71 25 LYS C N 1
ATOM 7245 C CA . LYS C 3 25 ? 10.010 -8.641 -22.298 1.00 31.10 25 LYS C CA 1
ATOM 7246 C C . LYS C 3 25 ? 11.025 -7.941 -23.193 1.00 30.42 25 LYS C C 1
ATOM 7247 O O . LYS C 3 25 ? 11.387 -8.455 -24.256 1.00 29.44 25 LYS C O 1
ATOM 7253 N N . LEU C 3 26 ? 11.469 -6.763 -22.764 1.00 28.45 26 LEU C N 1
ATOM 7254 C CA . LEU C 3 26 ? 12.443 -5.976 -23.514 1.00 28.98 26 LEU C CA 1
ATOM 7255 C C . LEU C 3 26 ? 13.763 -6.718 -23.649 1.00 29.40 26 LEU C C 1
ATOM 7256 O O . LEU C 3 26 ? 14.415 -6.665 -24.696 1.00 29.82 26 LEU C O 1
ATOM 7261 N N . ASP C 3 27 ? 14.156 -7.413 -22.588 1.00 27.57 27 ASP C N 1
ATOM 7262 C CA . ASP C 3 27 ? 15.396 -8.169 -22.603 1.00 28.28 27 ASP C CA 1
ATOM 7263 C C . ASP C 3 27 ? 15.265 -9.294 -23.630 1.00 27.36 27 ASP C C 1
ATOM 7264 O O . ASP C 3 27 ? 16.181 -9.550 -24.410 1.00 25.90 27 ASP C O 1
ATOM 7269 N N . TRP C 3 28 ? 14.107 -9.944 -23.628 1.00 29.87 28 TRP C N 1
ATOM 7270 C CA . TRP C 3 28 ? 13.836 -11.039 -24.550 1.00 31.01 28 TRP C CA 1
ATOM 7271 C C . TRP C 3 28 ? 13.898 -10.528 -25.988 1.00 30.16 28 TRP C C 1
ATOM 7272 O O . TRP C 3 28 ? 14.638 -11.058 -26.817 1.00 29.77 28 TRP C O 1
ATOM 7283 N N . TRP C 3 29 ? 13.124 -9.489 -26.276 1.00 31.09 29 TRP C N 1
ATOM 7284 C CA . TRP C 3 29 ? 13.097 -8.927 -27.619 1.00 30.94 29 TRP C CA 1
ATOM 7285 C C . TRP C 3 29 ? 14.437 -8.390 -28.092 1.00 31.56 29 TRP C C 1
ATOM 7286 O O . TRP C 3 29 ? 14.749 -8.466 -29.279 1.00 32.37 29 TRP C O 1
ATOM 7297 N N . GLN C 3 30 ? 15.245 -7.852 -27.184 1.00 29.76 30 GLN C N 1
ATOM 7298 C CA . GLN C 3 30 ? 16.545 -7.356 -27.606 1.00 28.80 30 GLN C CA 1
ATOM 7299 C C . GLN C 3 30 ? 17.372 -8.526 -28.139 1.00 29.59 30 GLN C C 1
ATOM 7300 O O . GLN C 3 30 ? 17.988 -8.440 -29.207 1.00 26.97 30 GLN C O 1
ATOM 7306 N N . SER C 3 31 ? 17.388 -9.622 -27.388 1.00 28.31 31 SER C N 1
ATOM 7307 C CA . SER C 3 31 ? 18.133 -10.803 -27.799 1.00 29.78 31 SER C CA 1
ATOM 7308 C C . SER C 3 31 ? 17.527 -11.463 -29.042 1.00 30.23 31 SER C C 1
ATOM 7309 O O . SER C 3 31 ? 18.258 -11.933 -29.910 1.00 29.79 31 SER C O 1
ATOM 7312 N N . ALA C 3 32 ? 16.198 -11.489 -29.126 1.00 31.68 32 ALA C N 1
ATOM 7313 C CA . ALA C 3 32 ? 15.523 -12.100 -30.270 1.00 32.49 32 ALA C CA 1
ATOM 7314 C C . ALA C 3 32 ? 15.845 -11.346 -31.552 1.00 33.91 32 ALA C C 1
ATOM 7315 O O . ALA C 3 32 ? 16.156 -11.959 -32.577 1.00 34.51 32 ALA C O 1
ATOM 7317 N N . THR C 3 33 ? 15.775 -10.018 -31.499 1.00 32.79 33 THR C N 1
ATOM 7318 C CA . THR C 3 33 ? 16.075 -9.212 -32.677 1.00 32.74 33 THR C CA 1
ATOM 7319 C C . THR C 3 33 ? 17.552 -9.370 -33.025 1.00 32.93 33 THR C C 1
ATOM 7320 O O . THR C 3 33 ? 17.937 -9.361 -34.195 1.00 31.26 33 THR C O 1
ATOM 7324 N N . GLY C 3 34 ? 18.381 -9.516 -31.998 1.00 32.62 34 GLY C N 1
ATOM 7325 C CA . GLY C 3 34 ? 19.801 -9.684 -32.226 1.00 33.68 34 GLY C CA 1
ATOM 7326 C C . GLY C 3 34 ? 20.075 -11.012 -32.910 1.00 34.55 34 GLY C C 1
ATOM 7327 O O . GLY C 3 34 ? 20.845 -11.082 -33.871 1.00 35.55 34 GLY C O 1
ATOM 7328 N N . LEU C 3 35 ? 19.437 -12.067 -32.419 1.00 34.83 35 LEU C N 1
ATOM 7329 C CA . LEU C 3 35 ? 19.617 -13.397 -32.985 1.00 35.91 35 LEU C CA 1
ATOM 7330 C C . LEU C 3 35 ? 19.204 -13.411 -34.453 1.00 35.76 35 LEU C C 1
ATOM 7331 O O . LEU C 3 35 ? 19.915 -13.959 -35.299 1.00 33.87 35 LEU C O 1
ATOM 7336 N N . PHE C 3 36 ? 18.061 -12.798 -34.747 1.00 35.92 36 PHE C N 1
ATOM 7337 C CA . PHE C 3 36 ? 17.558 -12.745 -36.114 1.00 36.48 36 PHE C CA 1
ATOM 7338 C C . PHE C 3 36 ? 18.558 -12.100 -37.062 1.00 36.29 36 PHE C C 1
ATOM 7339 O O . PHE C 3 36 ? 18.894 -12.668 -38.103 1.00 35.40 36 PHE C O 1
ATOM 7347 N N . LEU C 3 37 ? 19.029 -10.910 -36.705 1.00 35.83 37 LEU C N 1
ATOM 7348 C CA . LEU C 3 37 ? 19.981 -10.185 -37.545 1.00 35.40 37 LEU C CA 1
ATOM 7349 C C . LEU C 3 37 ? 21.288 -10.945 -37.721 1.00 35.52 37 LEU C C 1
ATOM 7350 O O . LEU C 3 37 ? 21.874 -10.955 -38.810 1.00 34.83 37 LEU C O 1
ATOM 7355 N N . GLY C 3 38 ? 21.743 -11.579 -36.646 1.00 35.21 38 GLY C N 1
ATOM 7356 C CA . GLY C 3 38 ? 22.981 -12.331 -36.695 1.00 35.47 38 GLY C CA 1
ATOM 7357 C C . GLY C 3 38 ? 22.908 -13.482 -37.678 1.00 37.23 38 GLY C C 1
ATOM 7358 O O . GLY C 3 38 ? 23.818 -13.678 -38.489 1.00 36.59 38 GLY C O 1
ATOM 7359 N N . LEU C 3 39 ? 21.824 -14.246 -37.606 1.00 38.56 39 LEU C N 1
ATOM 7360 C CA . LEU C 3 39 ? 21.632 -15.378 -38.503 1.00 40.10 39 LEU C CA 1
ATOM 7361 C C . LEU C 3 39 ? 21.354 -14.874 -39.917 1.00 40.85 39 LEU C C 1
ATOM 7362 O O . LEU C 3 39 ? 21.847 -15.439 -40.891 1.00 41.99 39 LEU C O 1
ATOM 7367 N N . PHE C 3 40 ? 20.564 -13.811 -40.026 1.00 41.59 40 PHE C N 1
ATOM 7368 C CA . PHE C 3 40 ? 20.250 -13.240 -41.330 1.00 42.01 40 PHE C CA 1
ATOM 7369 C C . PHE C 3 40 ? 21.532 -12.899 -42.080 1.00 42.47 40 PHE C C 1
ATOM 7370 O O . PHE C 3 40 ? 21.670 -13.200 -43.265 1.00 42.53 40 PHE C O 1
ATOM 7378 N N . MET C 3 41 ? 22.468 -12.268 -41.378 1.00 41.72 41 MET C N 1
ATOM 7379 C CA . MET C 3 41 ? 23.734 -11.863 -41.971 1.00 42.29 41 MET C CA 1
ATOM 7380 C C . MET C 3 41 ? 24.592 -13.016 -42.478 1.00 42.64 41 MET C C 1
ATOM 7381 O O . MET C 3 41 ? 25.297 -12.872 -43.476 1.00 42.22 41 MET C O 1
ATOM 7386 N N . ILE C 3 42 ? 24.545 -14.153 -41.794 1.00 42.57 42 ILE C N 1
ATOM 7387 C CA . ILE C 3 42 ? 25.326 -15.302 -42.229 1.00 43.92 42 ILE C CA 1
ATOM 7388 C C . ILE C 3 42 ? 24.802 -15.773 -43.583 1.00 44.32 42 ILE C C 1
ATOM 7389 O O . ILE C 3 42 ? 25.579 -16.032 -44.502 1.00 44.62 42 ILE C O 1
ATOM 7394 N N . GLY C 3 43 ? 23.482 -15.875 -43.698 1.00 44.56 43 GLY C N 1
ATOM 7395 C CA . GLY C 3 43 ? 22.883 -16.295 -44.950 1.00 45.51 43 GLY C CA 1
ATOM 7396 C C . GLY C 3 43 ? 23.134 -15.246 -46.016 1.00 45.79 43 GLY C C 1
ATOM 7397 O O . GLY C 3 43 ? 23.336 -15.567 -47.188 1.00 45.90 43 GLY C O 1
ATOM 7398 N N . HIS C 3 44 ? 23.125 -13.984 -45.595 1.00 44.85 44 HIS C N 1
ATOM 7399 C CA . HIS C 3 44 ? 23.349 -12.858 -46.490 1.00 44.40 44 HIS C CA 1
ATOM 7400 C C . HIS C 3 44 ? 24.733 -12.926 -47.131 1.00 45.44 44 HIS C C 1
ATOM 7401 O O . HIS C 3 44 ? 24.888 -12.661 -48.324 1.00 44.73 44 HIS C O 1
ATOM 7408 N N . MET C 3 45 ? 25.741 -13.287 -46.343 1.00 46.24 45 MET C N 1
ATOM 7409 C CA . MET C 3 45 ? 27.098 -13.370 -46.869 1.00 48.24 45 MET C CA 1
ATOM 7410 C C . MET C 3 45 ? 27.268 -14.495 -47.888 1.00 49.28 45 MET C C 1
ATOM 7411 O O . MET C 3 45 ? 28.102 -14.404 -48.792 1.00 48.17 45 MET C O 1
ATOM 7416 N N . PHE C 3 46 ? 26.480 -15.554 -47.746 1.00 50.16 46 PHE C N 1
ATOM 7417 C CA . PHE C 3 46 ? 26.567 -16.669 -48.677 1.00 52.14 46 PHE C CA 1
ATOM 7418 C C . PHE C 3 46 ? 25.894 -16.328 -50.001 1.00 52.32 46 PHE C C 1
ATOM 7419 O O . PHE C 3 46 ? 26.474 -16.531 -51.065 1.00 52.96 46 PHE C O 1
ATOM 7427 N N . PHE C 3 47 ? 24.677 -15.799 -49.935 1.00 52.59 47 PHE C N 1
ATOM 7428 C CA . PHE C 3 47 ? 23.943 -15.442 -51.144 1.00 53.47 47 PHE C CA 1
ATOM 7429 C C . PHE C 3 47 ? 24.615 -14.328 -51.945 1.00 53.48 47 PHE C C 1
ATOM 7430 O O . PHE C 3 47 ? 24.569 -14.328 -53.175 1.00 53.82 47 PHE C O 1
ATOM 7438 N N . VAL C 3 48 ? 25.247 -13.388 -51.250 1.00 53.32 48 VAL C N 1
ATOM 7439 C CA . VAL C 3 48 ? 25.923 -12.278 -51.911 1.00 53.00 48 VAL C CA 1
ATOM 7440 C C . VAL C 3 48 ? 27.284 -12.702 -52.454 1.00 53.02 48 VAL C C 1
ATOM 7441 O O . VAL C 3 48 ? 27.838 -12.056 -53.345 1.00 52.68 48 VAL C O 1
ATOM 7445 N N . SER C 3 49 ? 27.816 -13.799 -51.925 1.00 53.49 49 SER C N 1
ATOM 7446 C CA . SER C 3 49 ? 29.117 -14.297 -52.362 1.00 53.91 49 SER C CA 1
ATOM 7447 C C . SER C 3 49 ? 29.024 -15.190 -53.600 1.00 54.16 49 SER C C 1
ATOM 7448 O O . SER C 3 49 ? 30.046 -15.619 -54.140 1.00 53.63 49 SER C O 1
ATOM 7451 N N . THR C 3 50 ? 27.804 -15.474 -54.045 1.00 54.73 50 THR C N 1
ATOM 7452 C CA . THR C 3 50 ? 27.605 -16.318 -55.219 1.00 55.51 50 THR C CA 1
ATOM 7453 C C . THR C 3 50 ? 28.225 -15.699 -56.468 1.00 56.58 50 THR C C 1
ATOM 7454 O O . THR C 3 50 ? 28.365 -16.364 -57.496 1.00 56.56 50 THR C O 1
ATOM 7458 N N . ILE C 3 51 ? 28.600 -14.426 -56.372 1.00 57.52 51 ILE C N 1
ATOM 7459 C CA . ILE C 3 51 ? 29.217 -13.720 -57.489 1.00 57.94 51 ILE C CA 1
ATOM 7460 C C . ILE C 3 51 ? 30.548 -14.395 -57.809 1.00 58.89 51 ILE C C 1
ATOM 7461 O O . ILE C 3 51 ? 31.065 -14.285 -58.922 1.00 59.25 51 ILE C O 1
ATOM 7466 N N . LEU C 3 52 ? 31.092 -15.096 -56.819 1.00 59.28 52 LEU C N 1
ATOM 7467 C CA . LEU C 3 52 ? 32.355 -15.805 -56.967 1.00 59.87 52 LEU C CA 1
ATOM 7468 C C . LEU C 3 52 ? 32.170 -17.059 -57.815 1.00 61.06 52 LEU C C 1
ATOM 7469 O O . LEU C 3 52 ? 33.127 -17.571 -58.393 1.00 61.37 52 LEU C O 1
ATOM 7474 N N . LEU C 3 53 ? 30.937 -17.553 -57.880 1.00 61.60 53 LEU C N 1
ATOM 7475 C CA . LEU C 3 53 ? 30.637 -18.750 -58.657 1.00 62.45 53 LEU C CA 1
ATOM 7476 C C . LEU C 3 53 ? 30.319 -18.425 -60.111 1.00 62.59 53 LEU C C 1
ATOM 7477 O O . LEU C 3 53 ? 30.275 -19.318 -60.954 1.00 63.43 53 LEU C O 1
ATOM 7482 N N . GLY C 3 54 ? 30.097 -17.148 -60.402 1.00 63.06 54 GLY C N 1
ATOM 7483 C CA . GLY C 3 54 ? 29.787 -16.748 -61.762 1.00 63.39 54 GLY C CA 1
ATOM 7484 C C . GLY C 3 54 ? 28.523 -15.918 -61.854 1.00 63.74 54 GLY C C 1
ATOM 7485 O O . GLY C 3 54 ? 27.576 -16.130 -61.097 1.00 64.17 54 GLY C O 1
ATOM 7486 N N . ASP C 3 55 ? 28.507 -14.974 -62.790 1.00 64.09 55 ASP C N 1
ATOM 7487 C CA . ASP C 3 55 ? 27.357 -14.098 -62.981 1.00 64.17 55 ASP C CA 1
ATOM 7488 C C . ASP C 3 55 ? 26.054 -14.877 -63.112 1.00 64.13 55 ASP C C 1
ATOM 7489 O O . ASP C 3 55 ? 25.041 -14.509 -62.518 1.00 64.79 55 ASP C O 1
ATOM 7494 N N . ASN C 3 56 ? 26.085 -15.953 -63.891 1.00 63.93 56 ASN C N 1
ATOM 7495 C CA . ASN C 3 56 ? 24.898 -16.773 -64.101 1.00 63.39 56 ASN C CA 1
ATOM 7496 C C . ASN C 3 56 ? 24.428 -17.410 -62.797 1.00 63.35 56 ASN C C 1
ATOM 7497 O O . ASN C 3 56 ? 23.234 -17.644 -62.601 1.00 62.79 56 ASN C O 1
ATOM 7502 N N . VAL C 3 57 ? 25.373 -17.681 -61.904 1.00 63.81 57 VAL C N 1
ATOM 7503 C CA . VAL C 3 57 ? 25.055 -18.297 -60.621 1.00 64.23 57 VAL C CA 1
ATOM 7504 C C . VAL C 3 57 ? 24.224 -17.389 -59.716 1.00 64.29 57 VAL C C 1
ATOM 7505 O O . VAL C 3 57 ? 23.090 -17.721 -59.370 1.00 63.97 57 VAL C O 1
ATOM 7509 N N . MET C 3 58 ? 24.783 -16.245 -59.333 1.00 64.91 58 MET C N 1
ATOM 7510 C CA . MET C 3 58 ? 24.060 -15.334 -58.457 1.00 65.70 58 MET C CA 1
ATOM 7511 C C . MET C 3 58 ? 22.803 -14.816 -59.140 1.00 65.84 58 MET C C 1
ATOM 7512 O O . MET C 3 58 ? 21.787 -14.577 -58.488 1.00 65.92 58 MET C O 1
ATOM 7517 N N . LEU C 3 59 ? 22.876 -14.646 -60.457 1.00 66.05 59 LEU C N 1
ATOM 7518 C CA . LEU C 3 59 ? 21.732 -14.164 -61.217 1.00 66.39 59 LEU C CA 1
ATOM 7519 C C . LEU C 3 59 ? 20.575 -15.136 -61.020 1.00 66.64 59 LEU C C 1
ATOM 7520 O O . LEU C 3 59 ? 19.416 -14.731 -60.930 1.00 66.92 59 LEU C O 1
ATOM 7525 N N . TRP C 3 60 ? 20.904 -16.422 -60.949 1.00 66.97 60 TRP C N 1
ATOM 7526 C CA . TRP C 3 60 ? 19.901 -17.460 -60.756 1.00 67.94 60 TRP C CA 1
ATOM 7527 C C . TRP C 3 60 ? 19.291 -17.365 -59.362 1.00 67.75 60 TRP C C 1
ATOM 7528 O O . TRP C 3 60 ? 18.080 -17.508 -59.192 1.00 67.77 60 TRP C O 1
ATOM 7539 N N . VAL C 3 61 ? 20.138 -17.126 -58.367 1.00 67.39 61 VAL C N 1
ATOM 7540 C CA . VAL C 3 61 ? 19.679 -17.009 -56.989 1.00 67.23 61 VAL C CA 1
ATOM 7541 C C . VAL C 3 61 ? 18.842 -15.745 -56.811 1.00 66.87 61 VAL C C 1
ATOM 7542 O O . VAL C 3 61 ? 17.783 -15.773 -56.180 1.00 66.91 61 VAL C O 1
ATOM 7546 N N . THR C 3 62 ? 19.323 -14.641 -57.375 1.00 66.21 62 THR C N 1
ATOM 7547 C CA . THR C 3 62 ? 18.624 -13.365 -57.288 1.00 65.85 62 THR C CA 1
ATOM 7548 C C . THR C 3 62 ? 17.182 -13.497 -57.770 1.00 66.54 62 THR C C 1
ATOM 7549 O O . THR C 3 62 ? 16.270 -12.906 -57.192 1.00 66.53 62 THR C O 1
ATOM 7553 N N . LYS C 3 63 ? 16.983 -14.276 -58.830 1.00 67.28 63 LYS C N 1
ATOM 7554 C CA . LYS C 3 63 ? 15.652 -14.479 -59.396 1.00 68.07 63 LYS C CA 1
ATOM 7555 C C . LYS C 3 63 ? 14.771 -15.351 -58.508 1.00 68.88 63 LYS C C 1
ATOM 7556 O O . LYS C 3 63 ? 13.546 -15.213 -58.506 1.00 68.58 63 LYS C O 1
ATOM 7562 N N . LYS C 3 64 ? 15.394 -16.254 -57.757 1.00 70.08 64 LYS C N 1
ATOM 7563 C CA . LYS C 3 64 ? 14.649 -17.131 -56.863 1.00 71.75 64 LYS C CA 1
ATOM 7564 C C . LYS C 3 64 ? 14.047 -16.321 -55.718 1.00 72.60 64 LYS C C 1
ATOM 7565 O O . LYS C 3 64 ? 12.886 -16.511 -55.357 1.00 72.73 64 LYS C O 1
ATOM 7571 N N . PHE C 3 65 ? 14.844 -15.417 -55.152 1.00 73.43 65 PHE C N 1
ATOM 7572 C CA . PHE C 3 65 ? 14.386 -14.567 -54.058 1.00 74.41 65 PHE C CA 1
ATOM 7573 C C . PHE C 3 65 ? 13.261 -13.652 -54.527 1.00 74.91 65 PHE C C 1
ATOM 7574 O O . PHE C 3 65 ? 12.550 -13.058 -53.715 1.00 75.11 65 PHE C O 1
ATOM 7582 N N . GLU C 3 66 ? 13.104 -13.542 -55.842 1.00 75.15 66 GLU C N 1
ATOM 7583 C CA . GLU C 3 66 ? 12.063 -12.703 -56.419 1.00 75.66 66 GLU C CA 1
ATOM 7584 C C . GLU C 3 66 ? 10.880 -13.566 -56.837 1.00 75.74 66 GLU C C 1
ATOM 7585 O O . GLU C 3 66 ? 10.016 -13.131 -57.598 1.00 75.66 66 GLU C O 1
ATOM 7591 N N . LEU C 3 67 ? 10.854 -14.795 -56.330 1.00 76.04 67 LEU C N 1
ATOM 7592 C CA . LEU C 3 67 ? 9.786 -15.742 -56.628 1.00 76.34 67 LEU C CA 1
ATOM 7593 C C . LEU C 3 67 ? 9.664 -16.006 -58.125 1.00 76.84 67 LEU C C 1
ATOM 7594 O O . LEU C 3 67 ? 8.702 -15.589 -58.770 1.00 76.77 67 LEU C O 1
ATOM 7599 N N . ASP C 3 68 ? 10.656 -16.704 -58.665 1.00 77.51 68 ASP C N 1
ATOM 7600 C CA . ASP C 3 68 ? 10.686 -17.048 -60.080 1.00 78.06 68 ASP C CA 1
ATOM 7601 C C . ASP C 3 68 ? 9.660 -18.143 -60.358 1.00 78.24 68 ASP C C 1
ATOM 7602 O O . ASP C 3 68 ? 8.931 -18.091 -61.348 1.00 78.01 68 ASP C O 1
ATOM 7607 N N . PHE C 3 69 ? 9.609 -19.131 -59.468 1.00 78.26 69 PHE C N 1
ATOM 7608 C CA . PHE C 3 69 ? 8.687 -20.252 -59.601 1.00 78.14 69 PHE C CA 1
ATOM 7609 C C . PHE C 3 69 ? 7.234 -19.883 -59.314 1.00 78.35 69 PHE C C 1
ATOM 7610 O O . PHE C 3 69 ? 6.383 -20.760 -59.166 1.00 78.62 69 PHE C O 1
ATOM 7618 N N . ILE C 3 70 ? 6.953 -18.586 -59.236 1.00 78.23 70 ILE C N 1
ATOM 7619 C CA . ILE C 3 70 ? 5.597 -18.113 -58.981 1.00 78.23 70 ILE C CA 1
ATOM 7620 C C . ILE C 3 70 ? 5.250 -16.981 -59.942 1.00 78.42 70 ILE C C 1
ATOM 7621 O O . ILE C 3 70 ? 4.092 -16.811 -60.325 1.00 78.01 70 ILE C O 1
ATOM 7626 N N . PHE C 3 71 ? 6.262 -16.207 -60.327 1.00 78.65 71 PHE C N 1
ATOM 7627 C CA . PHE C 3 71 ? 6.068 -15.092 -61.245 1.00 78.92 71 PHE C CA 1
ATOM 7628 C C . PHE C 3 71 ? 6.971 -15.220 -62.467 1.00 79.18 71 PHE C C 1
ATOM 7629 O O . PHE C 3 71 ? 8.003 -15.889 -62.419 1.00 79.13 71 PHE C O 1
ATOM 7637 N N . GLU C 3 72 ? 6.568 -14.570 -63.556 1.00 79.36 72 GLU C N 1
ATOM 7638 C CA . GLU C 3 72 ? 7.310 -14.589 -64.815 1.00 79.22 72 GLU C CA 1
ATOM 7639 C C . GLU C 3 72 ? 8.821 -14.478 -64.611 1.00 79.09 72 GLU C C 1
ATOM 7640 O O . GLU C 3 72 ? 9.503 -15.479 -64.383 1.00 79.01 72 GLU C O 1
ATOM 7646 N N . GLY C 3 73 ? 9.343 -13.259 -64.703 1.00 78.60 73 GLY C N 1
ATOM 7647 C CA . GLY C 3 73 ? 10.768 -13.056 -64.521 1.00 77.96 73 GLY C CA 1
ATOM 7648 C C . GLY C 3 73 ? 11.103 -12.745 -63.077 1.00 77.56 73 GLY C C 1
ATOM 7649 O O . GLY C 3 73 ? 12.223 -12.340 -62.761 1.00 77.77 73 GLY C O 1
ATOM 7650 N N . GLY C 3 74 ? 10.127 -12.942 -62.196 1.00 76.69 74 GLY C N 1
ATOM 7651 C CA . GLY C 3 74 ? 10.332 -12.666 -60.787 1.00 75.73 74 GLY C CA 1
ATOM 7652 C C . GLY C 3 74 ? 10.147 -11.190 -60.495 1.00 74.66 74 GLY C C 1
ATOM 7653 O O . GLY C 3 74 ? 10.742 -10.344 -61.163 1.00 74.79 74 GLY C O 1
ATOM 7654 N N . LYS C 3 75 ? 9.320 -10.875 -59.503 1.00 73.41 75 LYS C N 1
ATOM 7655 C CA . LYS C 3 75 ? 9.069 -9.486 -59.144 1.00 71.71 75 LYS C CA 1
ATOM 7656 C C . LYS C 3 75 ? 10.014 -9.006 -58.048 1.00 70.50 75 LYS C C 1
ATOM 7657 O O . LYS C 3 75 ? 9.926 -9.442 -56.898 1.00 70.04 75 LYS C O 1
ATOM 7663 N N . PRO C 3 76 ? 10.938 -8.098 -58.398 1.00 69.18 76 PRO C N 1
ATOM 7664 C CA . PRO C 3 76 ? 11.917 -7.537 -57.462 1.00 67.52 76 PRO C CA 1
ATOM 7665 C C . PRO C 3 76 ? 11.265 -6.916 -56.229 1.00 65.89 76 PRO C C 1
ATOM 7666 O O . PRO C 3 76 ? 11.918 -6.728 -55.203 1.00 65.70 76 PRO C O 1
ATOM 7670 N N . ILE C 3 77 ? 9.978 -6.603 -56.334 1.00 64.29 77 ILE C N 1
ATOM 7671 C CA . ILE C 3 77 ? 9.252 -5.997 -55.226 1.00 63.17 77 ILE C CA 1
ATOM 7672 C C . ILE C 3 77 ? 9.253 -6.921 -54.011 1.00 62.32 77 ILE C C 1
ATOM 7673 O O . ILE C 3 77 ? 9.014 -6.482 -52.885 1.00 61.85 77 ILE C O 1
ATOM 7678 N N . VAL C 3 78 ? 9.520 -8.202 -54.246 1.00 60.82 78 VAL C N 1
ATOM 7679 C CA . VAL C 3 78 ? 9.572 -9.177 -53.164 1.00 59.59 78 VAL C CA 1
ATOM 7680 C C . VAL C 3 78 ? 10.759 -8.827 -52.273 1.00 58.69 78 VAL C C 1
ATOM 7681 O O . VAL C 3 78 ? 10.679 -8.905 -51.047 1.00 58.10 78 VAL C O 1
ATOM 7685 N N . VAL C 3 79 ? 11.861 -8.436 -52.906 1.00 57.45 79 VAL C N 1
ATOM 7686 C CA . VAL C 3 79 ? 13.066 -8.061 -52.182 1.00 56.57 79 VAL C CA 1
ATOM 7687 C C . VAL C 3 79 ? 12.820 -6.786 -51.385 1.00 55.72 79 VAL C C 1
ATOM 7688 O O . VAL C 3 79 ? 13.434 -6.574 -50.341 1.00 55.33 79 VAL C O 1
ATOM 7692 N N . SER C 3 80 ? 11.921 -5.940 -51.881 1.00 54.88 80 SER C N 1
ATOM 7693 C CA . SER C 3 80 ? 11.594 -4.697 -51.195 1.00 53.39 80 SER C CA 1
ATOM 7694 C C . SER C 3 80 ? 10.944 -4.993 -49.850 1.00 52.86 80 SER C C 1
ATOM 7695 O O . SER C 3 80 ? 11.311 -4.397 -48.838 1.00 51.48 80 SER C O 1
ATOM 7698 N N . PHE C 3 81 ? 9.981 -5.911 -49.841 1.00 52.36 81 PHE C N 1
ATOM 7699 C CA . PHE C 3 81 ? 9.302 -6.268 -48.599 1.00 53.19 81 PHE C CA 1
ATOM 7700 C C . PHE C 3 81 ? 10.269 -6.923 -47.622 1.00 51.74 81 PHE C C 1
ATOM 7701 O O . PHE C 3 81 ? 10.214 -6.675 -46.420 1.00 51.84 81 PHE C O 1
ATOM 7709 N N . LEU C 3 82 ? 11.154 -7.760 -48.147 1.00 50.42 82 LEU C N 1
ATOM 7710 C CA . LEU C 3 82 ? 12.134 -8.444 -47.319 1.00 49.41 82 LEU C CA 1
ATOM 7711 C C . LEU C 3 82 ? 13.065 -7.403 -46.706 1.00 48.13 82 LEU C C 1
ATOM 7712 O O . LEU C 3 82 ? 13.445 -7.504 -45.538 1.00 46.82 82 LEU C O 1
ATOM 7717 N N . ALA C 3 83 ? 13.424 -6.402 -47.506 1.00 46.37 83 ALA C N 1
ATOM 7718 C CA . ALA C 3 83 ? 14.309 -5.337 -47.053 1.00 45.45 83 ALA C CA 1
ATOM 7719 C C . ALA C 3 83 ? 13.624 -4.494 -45.986 1.00 44.37 83 ALA C C 1
ATOM 7720 O O . ALA C 3 83 ? 14.237 -4.142 -44.977 1.00 45.56 83 ALA C O 1
ATOM 7722 N N . ALA C 3 84 ? 12.354 -4.175 -46.209 1.00 43.26 84 ALA C N 1
ATOM 7723 C CA . ALA C 3 84 ? 11.592 -3.377 -45.257 1.00 43.12 84 ALA C CA 1
ATOM 7724 C C . ALA C 3 84 ? 11.481 -4.122 -43.930 1.00 42.43 84 ALA C C 1
ATOM 7725 O O . ALA C 3 84 ? 11.575 -3.519 -42.864 1.00 41.59 84 ALA C O 1
ATOM 7727 N N . PHE C 3 85 ? 11.288 -5.436 -44.006 1.00 41.82 85 PHE C N 1
ATOM 7728 C CA . PHE C 3 85 ? 11.170 -6.258 -42.808 1.00 41.92 85 PHE C CA 1
ATOM 7729 C C . PHE C 3 85 ? 12.466 -6.235 -42.003 1.00 41.06 85 PHE C C 1
ATOM 7730 O O . PHE C 3 85 ? 12.449 -5.989 -40.801 1.00 41.62 85 PHE C O 1
ATOM 7738 N N . VAL C 3 86 ? 13.587 -6.497 -42.669 1.00 39.71 86 VAL C N 1
ATOM 7739 C CA . VAL C 3 86 ? 14.881 -6.494 -42.002 1.00 38.52 86 VAL C CA 1
ATOM 7740 C C . VAL C 3 86 ? 15.188 -5.102 -41.456 1.00 38.73 86 VAL C C 1
ATOM 7741 O O . VAL C 3 86 ? 15.773 -4.964 -40.378 1.00 36.37 86 VAL C O 1
ATOM 7745 N N . PHE C 3 87 ? 14.791 -4.075 -42.205 1.00 37.53 87 PHE C N 1
ATOM 7746 C CA . PHE C 3 87 ? 15.014 -2.695 -41.787 1.00 37.50 87 PHE C CA 1
ATOM 7747 C C . PHE C 3 87 ? 14.292 -2.479 -40.456 1.00 36.56 87 PHE C C 1
ATOM 7748 O O . PHE C 3 87 ? 14.851 -1.897 -39.522 1.00 35.15 87 PHE C O 1
ATOM 7756 N N . ALA C 3 88 ? 13.054 -2.966 -40.374 1.00 35.03 88 ALA C N 1
ATOM 7757 C CA . ALA C 3 88 ? 12.254 -2.819 -39.162 1.00 35.95 88 ALA C CA 1
ATOM 7758 C C . ALA C 3 88 ? 12.910 -3.498 -37.964 1.00 35.56 88 ALA C C 1
ATOM 7759 O O . ALA C 3 88 ? 12.940 -2.937 -36.869 1.00 36.50 88 ALA C O 1
ATOM 7761 N N . VAL C 3 89 ? 13.432 -4.703 -38.171 1.00 34.85 89 VAL C N 1
ATOM 7762 C CA . VAL C 3 89 ? 14.088 -5.440 -37.095 1.00 34.72 89 VAL C CA 1
ATOM 7763 C C . VAL C 3 89 ? 15.372 -4.712 -36.712 1.00 35.11 89 VAL C C 1
ATOM 7764 O O . VAL C 3 89 ? 15.727 -4.621 -35.535 1.00 36.02 89 VAL C O 1
ATOM 7768 N N . PHE C 3 90 ? 16.060 -4.192 -37.725 1.00 34.64 90 PHE C N 1
ATOM 7769 C CA . PHE C 3 90 ? 17.298 -3.440 -37.547 1.00 33.91 90 PHE C CA 1
ATOM 7770 C C . PHE C 3 90 ? 17.026 -2.266 -36.600 1.00 34.74 90 PHE C C 1
ATOM 7771 O O . PHE C 3 90 ? 17.753 -2.051 -35.623 1.00 33.51 90 PHE C O 1
ATOM 7779 N N . ILE C 3 91 ? 15.965 -1.520 -36.894 1.00 33.46 91 ILE C N 1
ATOM 7780 C CA . ILE C 3 91 ? 15.589 -0.368 -36.094 1.00 33.68 91 ILE C CA 1
ATOM 7781 C C . ILE C 3 91 ? 15.163 -0.758 -34.682 1.00 33.68 91 ILE C C 1
ATOM 7782 O O . ILE C 3 91 ? 15.577 -0.126 -33.711 1.00 34.10 91 ILE C O 1
ATOM 7787 N N . ALA C 3 92 ? 14.339 -1.793 -34.565 1.00 33.95 92 ALA C N 1
ATOM 7788 C CA . ALA C 3 92 ? 13.885 -2.243 -33.252 1.00 33.57 92 ALA C CA 1
ATOM 7789 C C . ALA C 3 92 ? 15.081 -2.689 -32.409 1.00 33.63 92 ALA C C 1
ATOM 7790 O O . ALA C 3 92 ? 15.184 -2.345 -31.235 1.00 33.29 92 ALA C O 1
ATOM 7792 N N . HIS C 3 93 ? 15.985 -3.453 -33.012 1.00 31.84 93 HIS C N 1
ATOM 7793 C CA . HIS C 3 93 ? 17.166 -3.922 -32.296 1.00 31.27 93 HIS C CA 1
ATOM 7794 C C . HIS C 3 93 ? 18.011 -2.749 -31.780 1.00 31.36 93 HIS C C 1
ATOM 7795 O O . HIS C 3 93 ? 18.403 -2.732 -30.615 1.00 31.21 93 HIS C O 1
ATOM 7802 N N . ALA C 3 94 ? 18.290 -1.780 -32.650 1.00 29.96 94 ALA C N 1
ATOM 7803 C CA . ALA C 3 94 ? 19.082 -0.611 -32.270 1.00 30.52 94 ALA C CA 1
ATOM 7804 C C . ALA C 3 94 ? 18.411 0.131 -31.115 1.00 30.48 94 ALA C C 1
ATOM 7805 O O . ALA C 3 94 ? 19.070 0.565 -30.172 1.00 31.59 94 ALA C O 1
ATOM 7807 N N . PHE C 3 95 ? 17.095 0.272 -31.209 1.00 31.22 95 PHE C N 1
ATOM 7808 C CA . PHE C 3 95 ? 16.294 0.948 -30.195 1.00 32.30 95 PHE C CA 1
ATOM 7809 C C . PHE C 3 95 ? 16.487 0.277 -28.826 1.00 33.72 95 PHE C C 1
ATOM 7810 O O . PHE C 3 95 ? 16.750 0.943 -27.824 1.00 32.07 95 PHE C O 1
ATOM 7818 N N . LEU C 3 96 ? 16.363 -1.047 -28.795 1.00 31.87 96 LEU C N 1
ATOM 7819 C CA . LEU C 3 96 ? 16.507 -1.791 -27.545 1.00 33.00 96 LEU C CA 1
ATOM 7820 C C . LEU C 3 96 ? 17.946 -1.879 -27.033 1.00 32.43 96 LEU C C 1
ATOM 7821 O O . LEU C 3 96 ? 18.211 -1.661 -25.844 1.00 33.27 96 LEU C O 1
ATOM 7826 N N . ALA C 3 97 ? 18.880 -2.183 -27.926 1.00 31.72 97 ALA C N 1
ATOM 7827 C CA . ALA C 3 97 ? 20.278 -2.325 -27.540 1.00 32.51 97 ALA C CA 1
ATOM 7828 C C . ALA C 3 97 ? 20.960 -1.017 -27.130 1.00 32.55 97 ALA C C 1
ATOM 7829 O O . ALA C 3 97 ? 21.904 -1.021 -26.329 1.00 31.85 97 ALA C O 1
ATOM 7831 N N . MET C 3 98 ? 20.471 0.088 -27.679 1.00 30.96 98 MET C N 1
ATOM 7832 C CA . MET C 3 98 ? 20.987 1.423 -27.401 1.00 31.71 98 MET C CA 1
ATOM 7833 C C . MET C 3 98 ? 20.931 1.720 -25.899 1.00 30.47 98 MET C C 1
ATOM 7834 O O . MET C 3 98 ? 21.697 2.541 -25.382 1.00 27.54 98 MET C O 1
ATOM 7839 N N . ARG C 3 99 ? 20.016 1.041 -25.214 1.00 28.85 99 ARG C N 1
ATOM 7840 C CA . ARG C 3 99 ? 19.837 1.192 -23.771 1.00 28.58 99 ARG C CA 1
ATOM 7841 C C . ARG C 3 99 ? 21.107 0.821 -23.004 1.00 28.19 99 ARG C C 1
ATOM 7842 O O . ARG C 3 99 ? 21.318 1.277 -21.879 1.00 29.73 99 ARG C O 1
ATOM 7850 N N . LYS C 3 100 ? 21.945 -0.008 -23.615 1.00 27.96 100 LYS C N 1
ATOM 7851 C CA . LYS C 3 100 ? 23.160 -0.487 -22.975 1.00 28.94 100 LYS C CA 1
ATOM 7852 C C . LYS C 3 100 ? 24.425 0.359 -23.130 1.00 28.89 100 LYS C C 1
ATOM 7853 O O . LYS C 3 100 ? 25.418 0.109 -22.447 1.00 27.52 100 LYS C O 1
ATOM 7859 N N . PHE C 3 101 ? 24.400 1.354 -24.014 1.00 29.33 101 PHE C N 1
ATOM 7860 C CA . PHE C 3 101 ? 25.566 2.227 -24.221 1.00 30.62 101 PHE C CA 1
ATOM 7861 C C . PHE C 3 101 ? 25.921 3.046 -22.981 1.00 30.34 101 PHE C C 1
ATOM 7862 O O . PHE C 3 101 ? 25.053 3.347 -22.163 1.00 30.04 101 PHE C O 1
ATOM 7870 N N . PRO C 3 102 ? 27.208 3.402 -22.822 1.00 29.70 102 PRO C N 1
ATOM 7871 C CA . PRO C 3 102 ? 27.561 4.222 -21.663 1.00 30.31 102 PRO C CA 1
ATOM 7872 C C . PRO C 3 102 ? 26.824 5.497 -22.085 1.00 30.72 102 PRO C C 1
ATOM 7873 O O . PRO C 3 102 ? 26.859 5.851 -23.271 1.00 30.14 102 PRO C O 1
ATOM 7877 N N . ILE C 3 103 ? 26.165 6.192 -21.165 1.00 29.19 103 ILE C N 1
ATOM 7878 C CA . ILE C 3 103 ? 25.377 7.348 -21.584 1.00 30.12 103 ILE C CA 1
ATOM 7879 C C . ILE C 3 103 ? 25.780 8.752 -21.124 1.00 29.26 103 ILE C C 1
ATOM 7880 O O . ILE C 3 103 ? 25.113 9.732 -21.455 1.00 30.22 103 ILE C O 1
ATOM 7885 N N . ASN C 3 104 ? 26.848 8.855 -20.352 1.00 28.76 104 ASN C N 1
ATOM 7886 C CA . ASN C 3 104 ? 27.328 10.164 -19.922 1.00 28.81 104 ASN C CA 1
ATOM 7887 C C . ASN C 3 104 ? 28.848 10.143 -19.796 1.00 27.71 104 ASN C C 1
ATOM 7888 O O . ASN C 3 104 ? 29.476 9.086 -19.878 1.00 28.03 104 ASN C O 1
ATOM 7893 N N . TYR C 3 105 ? 29.433 11.319 -19.616 1.00 27.17 105 TYR C N 1
ATOM 7894 C CA . TYR C 3 105 ? 30.870 11.445 -19.498 1.00 25.57 105 TYR C CA 1
ATOM 7895 C C . TYR C 3 105 ? 31.440 10.492 -18.453 1.00 27.09 105 TYR C C 1
ATOM 7896 O O . TYR C 3 105 ? 32.389 9.756 -18.726 1.00 25.91 105 TYR C O 1
ATOM 7905 N N . ARG C 3 106 ? 30.859 10.512 -17.256 1.00 26.70 106 ARG C N 1
ATOM 7906 C CA . ARG C 3 106 ? 31.316 9.644 -16.175 1.00 27.04 106 ARG C CA 1
ATOM 7907 C C . ARG C 3 106 ? 31.327 8.173 -16.571 1.00 25.32 106 ARG C C 1
ATOM 7908 O O . ARG C 3 106 ? 32.325 7.481 -16.365 1.00 24.74 106 ARG C O 1
ATOM 7916 N N . GLN C 3 107 ? 30.218 7.694 -17.131 1.00 23.89 107 GLN C N 1
ATOM 7917 C CA . GLN C 3 107 ? 30.142 6.294 -17.538 1.00 26.10 107 GLN C CA 1
ATOM 7918 C C . GLN C 3 107 ? 31.172 5.957 -18.613 1.00 26.62 107 GLN C C 1
ATOM 7919 O O . GLN C 3 107 ? 31.823 4.919 -18.553 1.00 28.54 107 GLN C O 1
ATOM 7925 N N . TYR C 3 108 ? 31.315 6.846 -19.591 1.00 28.74 108 TYR C N 1
ATOM 7926 C CA . TYR C 3 108 ? 32.261 6.655 -20.680 1.00 29.09 108 TYR C CA 1
ATOM 7927 C C . TYR C 3 108 ? 33.701 6.647 -20.175 1.00 28.88 108 TYR C C 1
ATOM 7928 O O . TYR C 3 108 ? 34.480 5.765 -20.523 1.00 28.20 108 TYR C O 1
ATOM 7937 N N . LEU C 3 109 ? 34.047 7.631 -19.351 1.00 28.30 109 LEU C N 1
ATOM 7938 C CA . LEU C 3 109 ? 35.395 7.723 -18.810 1.00 27.38 109 LEU C CA 1
ATOM 7939 C C . LEU C 3 109 ? 35.763 6.526 -17.948 1.00 27.56 109 LEU C C 1
ATOM 7940 O O . LEU C 3 109 ? 36.828 5.920 -18.141 1.00 28.00 109 LEU C O 1
ATOM 7945 N N . THR C 3 110 ? 34.889 6.183 -17.000 1.00 25.36 110 THR C N 1
ATOM 7946 C CA . THR C 3 110 ? 35.180 5.068 -16.108 1.00 25.51 110 THR C CA 1
ATOM 7947 C C . THR C 3 110 ? 35.197 3.707 -16.785 1.00 26.19 110 THR C C 1
ATOM 7948 O O . THR C 3 110 ? 35.991 2.851 -16.409 1.00 26.50 110 THR C O 1
ATOM 7952 N N . PHE C 3 111 ? 34.339 3.499 -17.781 1.00 25.42 111 PHE C N 1
ATOM 7953 C CA . PHE C 3 111 ? 34.328 2.217 -18.474 1.00 27.72 111 PHE C CA 1
ATOM 7954 C C . PHE C 3 111 ? 35.537 2.078 -19.389 1.00 28.17 111 PHE C C 1
ATOM 7955 O O . PHE C 3 111 ? 36.174 1.021 -19.429 1.00 28.25 111 PHE C O 1
ATOM 7963 N N . LYS C 3 112 ? 35.853 3.139 -20.127 1.00 29.31 112 LYS C N 1
ATOM 7964 C CA . LYS C 3 112 ? 36.992 3.107 -21.039 1.00 31.77 112 LYS C CA 1
ATOM 7965 C C . LYS C 3 112 ? 38.275 2.863 -20.256 1.00 32.91 112 LYS C C 1
ATOM 7966 O O . LYS C 3 112 ? 39.125 2.062 -20.667 1.00 33.08 112 LYS C O 1
ATOM 7972 N N . THR C 3 113 ? 38.408 3.547 -19.120 1.00 30.90 113 THR C N 1
ATOM 7973 C CA . THR C 3 113 ? 39.574 3.392 -18.261 1.00 29.95 113 THR C CA 1
ATOM 7974 C C . THR C 3 113 ? 39.629 1.955 -17.747 1.00 29.57 113 THR C C 1
ATOM 7975 O O . THR C 3 113 ? 40.681 1.319 -17.751 1.00 29.24 113 THR C O 1
ATOM 7979 N N . HIS C 3 114 ? 38.482 1.453 -17.301 1.00 27.97 114 HIS C N 1
ATOM 7980 C CA . HIS C 3 114 ? 38.384 0.099 -16.786 1.00 27.97 114 HIS C CA 1
ATOM 7981 C C . HIS C 3 114 ? 38.809 -0.921 -17.844 1.00 28.39 114 HIS C C 1
ATOM 7982 O O . HIS C 3 114 ? 39.572 -1.847 -17.559 1.00 28.53 114 HIS C O 1
ATOM 7989 N N . LYS C 3 115 ? 38.299 -0.747 -19.057 1.00 28.02 115 LYS C N 1
ATOM 7990 C CA . LYS C 3 115 ? 38.618 -1.629 -20.173 1.00 30.29 115 LYS C CA 1
ATOM 7991 C C . LYS C 3 115 ? 40.125 -1.678 -20.417 1.00 31.20 115 LYS C C 1
ATOM 7992 O O . LYS C 3 115 ? 40.701 -2.755 -20.613 1.00 30.84 115 LYS C O 1
ATOM 7998 N N . ASP C 3 116 ? 40.766 -0.514 -20.392 1.00 30.33 116 ASP C N 1
ATOM 7999 C CA . ASP C 3 116 ? 42.202 -0.444 -20.633 1.00 31.90 116 ASP C CA 1
ATOM 8000 C C . ASP C 3 116 ? 43.046 -1.032 -19.514 1.00 32.66 116 ASP C C 1
ATOM 8001 O O . ASP C 3 116 ? 44.120 -1.572 -19.767 1.00 32.45 116 ASP C O 1
ATOM 8006 N N . LEU C 3 117 ? 42.569 -0.923 -18.277 1.00 32.15 117 LEU C N 1
ATOM 8007 C CA . LEU C 3 117 ? 43.299 -1.481 -17.140 1.00 31.56 117 LEU C CA 1
ATOM 8008 C C . LEU C 3 117 ? 43.150 -2.997 -17.093 1.00 30.22 117 LEU C C 1
ATOM 8009 O O . LEU C 3 117 ? 44.124 -3.723 -16.869 1.00 31.57 117 LEU C O 1
ATOM 8014 N N . MET C 3 118 ? 41.926 -3.467 -17.311 1.00 27.90 118 MET C N 1
ATOM 8015 C CA . MET C 3 118 ? 41.615 -4.891 -17.258 1.00 30.39 118 MET C CA 1
ATOM 8016 C C . MET C 3 118 ? 42.244 -5.769 -18.337 1.00 30.51 118 MET C C 1
ATOM 8017 O O . MET C 3 118 ? 42.736 -6.859 -18.038 1.00 31.94 118 MET C O 1
ATOM 8022 N N . ARG C 3 119 ? 42.228 -5.301 -19.581 1.00 29.34 119 ARG C N 1
ATOM 8023 C CA . ARG C 3 119 ? 42.768 -6.087 -20.688 1.00 31.44 119 ARG C CA 1
ATOM 8024 C C . ARG C 3 119 ? 42.070 -7.436 -20.644 1.00 30.77 119 ARG C C 1
ATOM 8025 O O . ARG C 3 119 ? 42.688 -8.486 -20.795 1.00 31.46 119 ARG C O 1
ATOM 8033 N N . HIS C 3 120 ? 40.762 -7.378 -20.420 1.00 31.30 120 HIS C N 1
ATOM 8034 C CA . HIS C 3 120 ? 39.921 -8.558 -20.354 1.00 30.39 120 HIS C CA 1
ATOM 8035 C C . HIS C 3 120 ? 39.238 -8.728 -21.713 1.00 31.41 120 HIS C C 1
ATOM 8036 O O . HIS C 3 120 ? 38.502 -7.850 -22.167 1.00 29.52 120 HIS C O 1
ATOM 8043 N N . GLY C 3 121 ? 39.493 -9.865 -22.354 1.00 31.76 121 GLY C N 1
ATOM 8044 C CA . GLY C 3 121 ? 38.934 -10.132 -23.668 1.00 31.35 121 GLY C CA 1
ATOM 8045 C C . GLY C 3 121 ? 37.455 -9.856 -23.856 1.00 31.54 121 GLY C C 1
ATOM 8046 O O . GLY C 3 121 ? 37.078 -9.000 -24.666 1.00 31.52 121 GLY C O 1
ATOM 8047 N N . ASP C 3 122 ? 36.612 -10.569 -23.113 1.00 30.33 122 ASP C N 1
ATOM 8048 C CA . ASP C 3 122 ? 35.169 -10.399 -23.251 1.00 30.47 122 ASP C CA 1
ATOM 8049 C C . ASP C 3 122 ? 34.648 -9.006 -22.917 1.00 30.41 122 ASP C C 1
ATOM 8050 O O . ASP C 3 122 ? 33.607 -8.599 -23.424 1.00 29.61 122 ASP C O 1
ATOM 8055 N N . THR C 3 123 ? 35.373 -8.264 -22.081 1.00 30.22 123 THR C N 1
ATOM 8056 C CA . THR C 3 123 ? 34.950 -6.905 -21.755 1.00 28.79 123 THR C CA 1
ATOM 8057 C C . THR C 3 123 ? 35.277 -6.005 -22.940 1.00 29.71 123 THR C C 1
ATOM 8058 O O . THR C 3 123 ? 34.457 -5.187 -23.359 1.00 28.38 123 THR C O 1
ATOM 8062 N N . THR C 3 124 ? 36.478 -6.178 -23.490 1.00 29.61 124 THR C N 1
ATOM 8063 C CA . THR C 3 124 ? 36.916 -5.388 -24.634 1.00 31.57 124 THR C CA 1
ATOM 8064 C C . THR C 3 124 ? 36.014 -5.651 -25.843 1.00 31.42 124 THR C C 1
ATOM 8065 O O . THR C 3 124 ? 35.677 -4.729 -26.586 1.00 30.64 124 THR C O 1
ATOM 8069 N N . LEU C 3 125 ? 35.617 -6.907 -26.029 1.00 32.39 125 LEU C N 1
ATOM 8070 C CA . LEU C 3 125 ? 34.751 -7.273 -27.146 1.00 32.08 125 LEU C CA 1
ATOM 8071 C C . LEU C 3 125 ? 33.383 -6.605 -27.047 1.00 31.61 125 LEU C C 1
ATOM 8072 O O . LEU C 3 125 ? 32.731 -6.377 -28.065 1.00 31.71 125 LEU C O 1
ATOM 8077 N N . TRP C 3 126 ? 32.942 -6.293 -25.831 1.00 30.15 126 TRP C N 1
ATOM 8078 C CA . TRP C 3 126 ? 31.652 -5.632 -25.675 1.00 29.42 126 TRP C CA 1
ATOM 8079 C C . TRP C 3 126 ? 31.787 -4.199 -26.172 1.00 29.65 126 TRP C C 1
ATOM 8080 O O . TRP C 3 126 ? 30.891 -3.682 -26.840 1.00 29.16 126 TRP C O 1
ATOM 8091 N N . TRP C 3 127 ? 32.909 -3.562 -25.843 1.00 29.72 127 TRP C N 1
ATOM 8092 C CA . TRP C 3 127 ? 33.172 -2.194 -26.289 1.00 31.95 127 TRP C CA 1
ATOM 8093 C C . TRP C 3 127 ? 33.106 -2.173 -27.820 1.00 32.90 127 TRP C C 1
ATOM 8094 O O . TRP C 3 127 ? 32.559 -1.245 -28.418 1.00 32.68 127 TRP C O 1
ATOM 8105 N N . ILE C 3 128 ? 33.665 -3.206 -28.445 1.00 33.72 128 ILE C N 1
ATOM 8106 C CA . ILE C 3 128 ? 33.645 -3.324 -29.900 1.00 33.27 128 ILE C CA 1
ATOM 8107 C C . ILE C 3 128 ? 32.196 -3.455 -30.369 1.00 33.20 128 ILE C C 1
ATOM 8108 O O . ILE C 3 128 ? 31.795 -2.832 -31.358 1.00 32.91 128 ILE C O 1
ATOM 8113 N N . GLN C 3 129 ? 31.408 -4.253 -29.651 1.00 31.23 129 GLN C N 1
ATOM 8114 C CA . GLN C 3 129 ? 29.994 -4.423 -29.975 1.00 31.58 129 GLN C CA 1
ATOM 8115 C C . GLN C 3 129 ? 29.310 -3.059 -29.999 1.00 31.23 129 GLN C C 1
ATOM 8116 O O . GLN C 3 129 ? 28.585 -2.728 -30.935 1.00 31.00 129 GLN C O 1
ATOM 8122 N N . ALA C 3 130 ? 29.538 -2.274 -28.949 1.00 31.00 130 ALA C N 1
ATOM 8123 C CA . ALA C 3 130 ? 28.935 -0.950 -28.836 1.00 31.58 130 ALA C CA 1
ATOM 8124 C C . ALA C 3 130 ? 29.411 -0.012 -29.939 1.00 31.53 130 ALA C C 1
ATOM 8125 O O . ALA C 3 130 ? 28.601 0.667 -30.573 1.00 33.23 130 ALA C O 1
ATOM 8127 N N . MET C 3 131 ? 30.719 0.024 -30.167 1.00 31.93 131 MET C N 1
ATOM 8128 C CA . MET C 3 131 ? 31.279 0.897 -31.195 1.00 34.40 131 MET C CA 1
ATOM 8129 C C . MET C 3 131 ? 30.723 0.563 -32.571 1.00 33.69 131 MET C C 1
ATOM 8130 O O . MET C 3 131 ? 30.234 1.447 -33.275 1.00 33.59 131 MET C O 1
ATOM 8135 N N . THR C 3 132 ? 30.803 -0.711 -32.949 1.00 33.55 132 THR C N 1
ATOM 8136 C CA . THR C 3 132 ? 30.303 -1.155 -34.252 1.00 33.95 132 THR C CA 1
ATOM 8137 C C . THR C 3 132 ? 28.803 -0.919 -34.371 1.00 33.35 132 THR C C 1
ATOM 8138 O O . THR C 3 132 ? 28.296 -0.612 -35.451 1.00 34.07 132 THR C O 1
ATOM 8142 N N . GLY C 3 133 ? 28.089 -1.059 -33.259 1.00 33.05 133 GLY C N 1
ATOM 8143 C CA . GLY C 3 133 ? 26.656 -0.834 -33.288 1.00 32.57 133 GLY C CA 1
ATOM 8144 C C . GLY C 3 133 ? 26.356 0.622 -33.605 1.00 33.32 133 GLY C C 1
ATOM 8145 O O . GLY C 3 133 ? 25.519 0.930 -34.462 1.00 33.88 133 GLY C O 1
ATOM 8146 N N . PHE C 3 134 ? 27.045 1.529 -32.922 1.00 32.95 134 PHE C N 1
ATOM 8147 C CA . PHE C 3 134 ? 26.834 2.959 -33.146 1.00 33.27 134 PHE C CA 1
ATOM 8148 C C . PHE C 3 134 ? 27.142 3.338 -34.595 1.00 33.40 134 PHE C C 1
ATOM 8149 O O . PHE C 3 134 ? 26.417 4.115 -35.211 1.00 33.54 134 PHE C O 1
ATOM 8157 N N . ALA C 3 135 ? 28.229 2.788 -35.122 1.00 32.57 135 ALA C N 1
ATOM 8158 C CA . ALA C 3 135 ? 28.645 3.060 -36.494 1.00 33.84 135 ALA C CA 1
ATOM 8159 C C . ALA C 3 135 ? 27.609 2.600 -37.519 1.00 33.37 135 ALA C C 1
ATOM 8160 O O . ALA C 3 135 ? 27.383 3.265 -38.537 1.00 33.34 135 ALA C O 1
ATOM 8162 N N . MET C 3 136 ? 26.971 1.468 -37.250 1.00 33.32 136 MET C N 1
ATOM 8163 C CA . MET C 3 136 ? 25.979 0.937 -38.174 1.00 34.17 136 MET C CA 1
ATOM 8164 C C . MET C 3 136 ? 24.693 1.733 -38.263 1.00 34.93 136 MET C C 1
ATOM 8165 O O . MET C 3 136 ? 23.867 1.474 -39.135 1.00 34.78 136 MET C O 1
ATOM 8170 N N . PHE C 3 137 ? 24.513 2.686 -37.353 1.00 35.36 137 PHE C N 1
ATOM 8171 C CA . PHE C 3 137 ? 23.333 3.538 -37.394 1.00 35.91 137 PHE C CA 1
ATOM 8172 C C . PHE C 3 137 ? 23.403 4.250 -38.736 1.00 36.11 137 PHE C C 1
ATOM 8173 O O . PHE C 3 137 ? 22.408 4.375 -39.453 1.00 37.18 137 PHE C O 1
ATOM 8181 N N . PHE C 3 138 ? 24.607 4.709 -39.059 1.00 35.84 138 PHE C N 1
ATOM 8182 C CA . PHE C 3 138 ? 24.858 5.458 -40.278 1.00 38.32 138 PHE C CA 1
ATOM 8183 C C . PHE C 3 138 ? 25.198 4.604 -41.499 1.00 39.35 138 PHE C C 1
ATOM 8184 O O . PHE C 3 138 ? 24.732 4.885 -42.600 1.00 41.35 138 PHE C O 1
ATOM 8192 N N . LEU C 3 139 ? 25.998 3.562 -41.304 1.00 39.66 139 LEU C N 1
ATOM 8193 C CA . LEU C 3 139 ? 26.401 2.689 -42.404 1.00 39.08 139 LEU C CA 1
ATOM 8194 C C . LEU C 3 139 ? 25.311 1.730 -42.887 1.00 39.08 139 LEU C C 1
ATOM 8195 O O . LEU C 3 139 ? 25.107 1.571 -44.090 1.00 39.33 139 LEU C O 1
ATOM 8200 N N . GLY C 3 140 ? 24.620 1.090 -41.949 1.00 38.32 140 GLY C N 1
ATOM 8201 C CA . GLY C 3 140 ? 23.577 0.145 -42.305 1.00 37.47 140 GLY C CA 1
ATOM 8202 C C . GLY C 3 140 ? 22.347 0.743 -42.962 1.00 38.13 140 GLY C C 1
ATOM 8203 O O . GLY C 3 140 ? 21.800 0.160 -43.899 1.00 37.68 140 GLY C O 1
ATOM 8204 N N . SER C 3 141 ? 21.914 1.904 -42.481 1.00 36.31 141 SER C N 1
ATOM 8205 C CA . SER C 3 141 ? 20.732 2.573 -43.019 1.00 38.41 141 SER C CA 1
ATOM 8206 C C . SER C 3 141 ? 20.832 2.877 -44.514 1.00 37.18 141 SER C C 1
ATOM 8207 O O . SER C 3 141 ? 19.866 2.704 -45.254 1.00 36.92 141 SER C O 1
ATOM 8210 N N . VAL C 3 142 ? 22.003 3.331 -44.948 1.00 38.31 142 VAL C N 1
ATOM 8211 C CA . VAL C 3 142 ? 22.226 3.671 -46.350 1.00 37.13 142 VAL C CA 1
ATOM 8212 C C . VAL C 3 142 ? 21.974 2.470 -47.256 1.00 37.61 142 VAL C C 1
ATOM 8213 O O . VAL C 3 142 ? 21.258 2.565 -48.248 1.00 37.84 142 VAL C O 1
ATOM 8217 N N . HIS C 3 143 ? 22.570 1.341 -46.903 1.00 37.66 143 HIS C N 1
ATOM 8218 C CA . HIS C 3 143 ? 22.433 0.113 -47.676 1.00 39.15 143 HIS C CA 1
ATOM 8219 C C . HIS C 3 143 ? 21.016 -0.445 -47.650 1.00 39.54 143 HIS C C 1
ATOM 8220 O O . HIS C 3 143 ? 20.475 -0.822 -48.685 1.00 40.31 143 HIS C O 1
ATOM 8227 N N . LEU C 3 144 ? 20.414 -0.491 -46.468 1.00 39.74 144 LEU C N 1
ATOM 8228 C CA . LEU C 3 144 ? 19.062 -1.011 -46.330 1.00 39.81 144 LEU C CA 1
ATOM 8229 C C . LEU C 3 144 ? 18.033 -0.245 -47.155 1.00 39.29 144 LEU C C 1
ATOM 8230 O O . LEU C 3 144 ? 17.178 -0.855 -47.801 1.00 38.73 144 LEU C O 1
ATOM 8235 N N . TYR C 3 145 ? 18.112 1.082 -47.143 1.00 38.40 145 TYR C N 1
ATOM 8236 C CA . TYR C 3 145 ? 17.158 1.882 -47.903 1.00 37.99 145 TYR C CA 1
ATOM 8237 C C . TYR C 3 145 ? 17.290 1.634 -49.405 1.00 38.65 145 TYR C C 1
ATOM 8238 O O . TYR C 3 145 ? 16.291 1.530 -50.119 1.00 38.76 145 TYR C O 1
ATOM 8247 N N . ILE C 3 146 ? 18.530 1.547 -49.876 1.00 39.35 146 ILE C N 1
ATOM 8248 C CA . ILE C 3 146 ? 18.803 1.322 -51.290 1.00 40.93 146 ILE C CA 1
ATOM 8249 C C . ILE C 3 146 ? 18.280 -0.037 -51.758 1.00 41.83 146 ILE C C 1
ATOM 8250 O O . ILE C 3 146 ? 17.638 -0.131 -52.804 1.00 41.76 146 ILE C O 1
ATOM 8255 N N . MET C 3 147 ? 18.548 -1.084 -50.983 1.00 41.91 147 MET C N 1
ATOM 8256 C CA . MET C 3 147 ? 18.077 -2.422 -51.333 1.00 43.23 147 MET C CA 1
ATOM 8257 C C . MET C 3 147 ? 16.555 -2.472 -51.360 1.00 43.41 147 MET C C 1
ATOM 8258 O O . MET C 3 147 ? 15.962 -3.169 -52.180 1.00 44.70 147 MET C O 1
ATOM 8263 N N . MET C 3 148 ? 15.928 -1.726 -50.459 1.00 43.98 148 MET C N 1
ATOM 8264 C CA . MET C 3 148 ? 14.473 -1.689 -50.363 1.00 43.55 148 MET C CA 1
ATOM 8265 C C . MET C 3 148 ? 13.808 -0.876 -51.473 1.00 43.37 148 MET C C 1
ATOM 8266 O O . MET C 3 148 ? 12.680 -1.170 -51.868 1.00 44.79 148 MET C O 1
ATOM 8271 N N . THR C 3 149 ? 14.506 0.135 -51.982 1.00 42.91 149 THR C N 1
ATOM 8272 C CA . THR C 3 149 ? 13.943 0.996 -53.020 1.00 42.26 149 THR C CA 1
ATOM 8273 C C . THR C 3 149 ? 14.457 0.769 -54.447 1.00 42.75 149 THR C C 1
ATOM 8274 O O . THR C 3 149 ? 13.860 1.259 -55.404 1.00 43.35 149 THR C O 1
ATOM 8278 N N . GLN C 3 150 ? 15.561 0.042 -54.594 1.00 42.55 150 GLN C N 1
ATOM 8279 C CA . GLN C 3 150 ? 16.122 -0.234 -55.917 1.00 43.79 150 GLN C CA 1
ATOM 8280 C C . GLN C 3 150 ? 16.451 -1.721 -56.081 1.00 43.52 150 GLN C C 1
ATOM 8281 O O . GLN C 3 150 ? 17.532 -2.080 -56.546 1.00 43.09 150 GLN C O 1
ATOM 8287 N N . PRO C 3 151 ? 15.504 -2.606 -55.727 1.00 44.00 151 PRO C N 1
ATOM 8288 C CA . PRO C 3 151 ? 15.719 -4.052 -55.834 1.00 44.99 151 PRO C CA 1
ATOM 8289 C C . PRO C 3 151 ? 15.975 -4.563 -57.250 1.00 46.73 151 PRO C C 1
ATOM 8290 O O . PRO C 3 151 ? 16.611 -5.603 -57.433 1.00 46.78 151 PRO C O 1
ATOM 8294 N N . GLN C 3 152 ? 15.483 -3.835 -58.247 1.00 48.09 152 GLN C N 1
ATOM 8295 C CA . GLN C 3 152 ? 15.662 -4.236 -59.639 1.00 49.42 152 GLN C CA 1
ATOM 8296 C C . GLN C 3 152 ? 17.083 -3.964 -60.116 1.00 49.84 152 GLN C C 1
ATOM 8297 O O . GLN C 3 152 ? 17.419 -4.241 -61.268 1.00 50.60 152 GLN C O 1
ATOM 8303 N N . THR C 3 153 ? 17.915 -3.420 -59.232 1.00 49.99 153 THR C N 1
ATOM 8304 C CA . THR C 3 153 ? 19.298 -3.108 -59.582 1.00 49.26 153 THR C CA 1
ATOM 8305 C C . THR C 3 153 ? 20.280 -4.070 -58.922 1.00 49.02 153 THR C C 1
ATOM 8306 O O . THR C 3 153 ? 21.462 -3.758 -58.765 1.00 48.10 153 THR C O 1
ATOM 8310 N N . ILE C 3 154 ? 19.785 -5.240 -58.532 1.00 49.31 154 ILE C N 1
ATOM 8311 C CA . ILE C 3 154 ? 20.623 -6.250 -57.900 1.00 49.65 154 ILE C CA 1
ATOM 8312 C C . ILE C 3 154 ? 21.029 -7.313 -58.918 1.00 50.40 154 ILE C C 1
ATOM 8313 O O . ILE C 3 154 ? 20.177 -7.917 -59.571 1.00 50.76 154 ILE C O 1
ATOM 8318 N N . GLY C 3 155 ? 22.332 -7.543 -59.043 1.00 49.86 155 GLY C N 1
ATOM 8319 C CA . GLY C 3 155 ? 22.815 -8.535 -59.983 1.00 49.81 155 GLY C CA 1
ATOM 8320 C C . GLY C 3 155 ? 24.317 -8.484 -60.179 1.00 49.73 155 GLY C C 1
ATOM 8321 O O . GLY C 3 155 ? 24.983 -7.593 -59.655 1.00 49.18 155 GLY C O 1
ATOM 8322 N N . PRO C 3 156 ? 24.884 -9.430 -60.944 1.00 49.70 156 PRO C N 1
ATOM 8323 C CA . PRO C 3 156 ? 26.327 -9.478 -61.201 1.00 49.13 156 PRO C CA 1
ATOM 8324 C C . PRO C 3 156 ? 26.869 -8.218 -61.872 1.00 48.98 156 PRO C C 1
ATOM 8325 O O . PRO C 3 156 ? 28.009 -7.817 -61.631 1.00 48.56 156 PRO C O 1
ATOM 8329 N N . VAL C 3 157 ? 26.047 -7.595 -62.710 1.00 49.23 157 VAL C N 1
ATOM 8330 C CA . VAL C 3 157 ? 26.452 -6.381 -63.411 1.00 49.73 157 VAL C CA 1
ATOM 8331 C C . VAL C 3 157 ? 26.022 -5.135 -62.647 1.00 49.48 157 VAL C C 1
ATOM 8332 O O . VAL C 3 157 ? 26.844 -4.279 -62.325 1.00 49.73 157 VAL C O 1
ATOM 8336 N N . SER C 3 158 ? 24.730 -5.050 -62.355 1.00 49.53 158 SER C N 1
ATOM 8337 C CA . SER C 3 158 ? 24.161 -3.907 -61.654 1.00 49.36 158 SER C CA 1
ATOM 8338 C C . SER C 3 158 ? 24.769 -3.646 -60.272 1.00 49.45 158 SER C C 1
ATOM 8339 O O . SER C 3 158 ? 25.056 -2.498 -59.924 1.00 50.14 158 SER C O 1
ATOM 8342 N N . SER C 3 159 ? 24.967 -4.701 -59.487 1.00 48.49 159 SER C N 1
ATOM 8343 C CA . SER C 3 159 ? 25.545 -4.547 -58.155 1.00 48.42 159 SER C CA 1
ATOM 8344 C C . SER C 3 159 ? 26.986 -4.064 -58.246 1.00 48.72 159 SER C C 1
ATOM 8345 O O . SER C 3 159 ? 27.447 -3.296 -57.403 1.00 48.42 159 SER C O 1
ATOM 8348 N N . SER C 3 160 ? 27.700 -4.518 -59.271 1.00 48.50 160 SER C N 1
ATOM 8349 C CA . SER C 3 160 ? 29.083 -4.109 -59.457 1.00 48.81 160 SER C CA 1
ATOM 8350 C C . SER C 3 160 ? 29.119 -2.633 -59.824 1.00 49.04 160 SER C C 1
ATOM 8351 O O . SER C 3 160 ? 30.074 -1.927 -59.498 1.00 48.90 160 SER C O 1
ATOM 8354 N N . PHE C 3 161 ? 28.069 -2.172 -60.501 1.00 49.17 161 PHE C N 1
ATOM 8355 C CA . PHE C 3 161 ? 27.975 -0.774 -60.903 1.00 49.68 161 PHE C CA 1
ATOM 8356 C C . PHE C 3 161 ? 27.915 0.119 -59.663 1.00 49.45 161 PHE C C 1
ATOM 8357 O O . PHE C 3 161 ? 28.752 1.007 -59.480 1.00 49.46 161 PHE C O 1
ATOM 8365 N N . ARG C 3 162 ? 26.915 -0.122 -58.819 1.00 49.04 162 ARG C N 1
ATOM 8366 C CA . ARG C 3 162 ? 26.738 0.644 -57.589 1.00 48.82 162 ARG C CA 1
ATOM 8367 C C . ARG C 3 162 ? 28.002 0.600 -56.732 1.00 48.46 162 ARG C C 1
ATOM 8368 O O . ARG C 3 162 ? 28.414 1.608 -56.162 1.00 48.86 162 ARG C O 1
ATOM 8376 N N . MET C 3 163 ? 28.615 -0.576 -56.658 1.00 48.36 163 MET C N 1
ATOM 8377 C CA . MET C 3 163 ? 29.832 -0.782 -55.880 1.00 48.80 163 MET C CA 1
ATOM 8378 C C . MET C 3 163 ? 30.968 0.153 -56.289 1.00 49.63 163 MET C C 1
ATOM 8379 O O . MET C 3 163 ? 31.681 0.680 -55.435 1.00 49.30 163 MET C O 1
ATOM 8384 N N . VAL C 3 164 ? 31.133 0.364 -57.592 1.00 50.15 164 VAL C N 1
ATOM 8385 C CA . VAL C 3 164 ? 32.209 1.216 -58.089 1.00 50.19 164 VAL C CA 1
ATOM 8386 C C . VAL C 3 164 ? 31.789 2.587 -58.614 1.00 50.50 164 VAL C C 1
ATOM 8387 O O . VAL C 3 164 ? 32.277 3.607 -58.132 1.00 50.11 164 VAL C O 1
ATOM 8391 N N . SER C 3 165 ? 30.897 2.615 -59.600 1.00 50.33 165 SER C N 1
ATOM 8392 C CA . SER C 3 165 ? 30.451 3.881 -60.177 1.00 51.05 165 SER C CA 1
ATOM 8393 C C . SER C 3 165 ? 29.749 4.801 -59.186 1.00 50.34 165 SER C C 1
ATOM 8394 O O . SER C 3 165 ? 29.956 6.012 -59.213 1.00 50.29 165 SER C O 1
ATOM 8397 N N . GLU C 3 166 ? 28.916 4.231 -58.319 1.00 50.46 166 GLU C N 1
ATOM 8398 C CA . GLU C 3 166 ? 28.192 5.028 -57.333 1.00 49.80 166 GLU C CA 1
ATOM 8399 C C . GLU C 3 166 ? 28.954 5.128 -56.009 1.00 49.91 166 GLU C C 1
ATOM 8400 O O . GLU C 3 166 ? 28.405 5.552 -54.990 1.00 50.11 166 GLU C O 1
ATOM 8406 N N . TRP C 3 167 ? 30.222 4.731 -56.037 1.00 49.49 167 TRP C N 1
ATOM 8407 C CA . TRP C 3 167 ? 31.089 4.779 -54.863 1.00 49.57 167 TRP C CA 1
ATOM 8408 C C . TRP C 3 167 ? 30.497 4.208 -53.580 1.00 48.85 167 TRP C C 1
ATOM 8409 O O . TRP C 3 167 ? 30.457 4.882 -52.551 1.00 48.46 167 TRP C O 1
ATOM 8420 N N . MET C 3 168 ? 30.050 2.961 -53.641 1.00 48.31 168 MET C N 1
ATOM 8421 C CA . MET C 3 168 ? 29.481 2.301 -52.475 1.00 48.02 168 MET C CA 1
ATOM 8422 C C . MET C 3 168 ? 30.499 1.382 -51.803 1.00 47.60 168 MET C C 1
ATOM 8423 O O . MET C 3 168 ? 30.263 0.895 -50.698 1.00 47.87 168 MET C O 1
ATOM 8428 N N . TRP C 3 169 ? 31.635 1.149 -52.457 1.00 45.74 169 TRP C N 1
ATOM 8429 C CA . TRP C 3 169 ? 32.644 0.262 -51.887 1.00 44.78 169 TRP C CA 1
ATOM 8430 C C . TRP C 3 169 ? 33.276 0.761 -50.584 1.00 44.81 169 TRP C C 1
ATOM 8431 O O . TRP C 3 169 ? 33.612 -0.039 -49.710 1.00 42.96 169 TRP C O 1
ATOM 8442 N N . PRO C 3 170 ? 33.465 2.083 -50.436 1.00 44.85 170 PRO C N 1
ATOM 8443 C CA . PRO C 3 170 ? 34.068 2.503 -49.168 1.00 44.76 170 PRO C CA 1
ATOM 8444 C C . PRO C 3 170 ? 33.141 2.163 -47.998 1.00 44.32 170 PRO C C 1
ATOM 8445 O O . PRO C 3 170 ? 33.598 1.733 -46.937 1.00 43.40 170 PRO C O 1
ATOM 8449 N N . LEU C 3 171 ? 31.839 2.337 -48.213 1.00 43.74 171 LEU C N 1
ATOM 8450 C CA . LEU C 3 171 ? 30.840 2.040 -47.192 1.00 43.64 171 LEU C CA 1
ATOM 8451 C C . LEU C 3 171 ? 30.782 0.538 -46.929 1.00 44.11 171 LEU C C 1
ATOM 8452 O O . LEU C 3 171 ? 30.729 0.105 -45.777 1.00 43.24 171 LEU C O 1
ATOM 8457 N N . TYR C 3 172 ? 30.798 -0.256 -47.997 1.00 42.83 172 TYR C N 1
ATOM 8458 C CA . TYR C 3 172 ? 30.748 -1.708 -47.860 1.00 42.61 172 TYR C CA 1
ATOM 8459 C C . TYR C 3 172 ? 31.967 -2.270 -47.144 1.00 42.52 172 TYR C C 1
ATOM 8460 O O . TYR C 3 172 ? 31.855 -3.213 -46.361 1.00 42.65 172 TYR C O 1
ATOM 8469 N N . LEU C 3 173 ? 33.132 -1.691 -47.412 1.00 43.06 173 LEU C N 1
ATOM 8470 C CA . LEU C 3 173 ? 34.366 -2.149 -46.794 1.00 43.10 173 LEU C CA 1
ATOM 8471 C C . LEU C 3 173 ? 34.311 -1.992 -45.274 1.00 43.34 173 LEU C C 1
ATOM 8472 O O . LEU C 3 173 ? 34.610 -2.933 -44.533 1.00 43.26 173 LEU C O 1
ATOM 8477 N N . VAL C 3 174 ? 33.928 -0.804 -44.815 1.00 42.50 174 VAL C N 1
ATOM 8478 C CA . VAL C 3 174 ? 33.829 -0.538 -43.384 1.00 41.89 174 VAL C CA 1
ATOM 8479 C C . VAL C 3 174 ? 32.713 -1.376 -42.771 1.00 41.35 174 VAL C C 1
ATOM 8480 O O . VAL C 3 174 ? 32.916 -2.056 -41.763 1.00 40.97 174 VAL C O 1
ATOM 8484 N N . LEU C 3 175 ? 31.539 -1.333 -43.396 1.00 40.73 175 LEU C N 1
ATOM 8485 C CA . LEU C 3 175 ? 30.383 -2.075 -42.911 1.00 40.33 175 LEU C CA 1
ATOM 8486 C C . LEU C 3 175 ? 30.657 -3.573 -42.794 1.00 41.31 175 LEU C C 1
ATOM 8487 O O . LEU C 3 175 ? 30.127 -4.243 -41.903 1.00 40.36 175 LEU C O 1
ATOM 8492 N N . LEU C 3 176 ? 31.485 -4.097 -43.692 1.00 41.08 176 LEU C N 1
ATOM 8493 C CA . LEU C 3 176 ? 31.814 -5.518 -43.674 1.00 40.96 176 LEU C CA 1
ATOM 8494 C C . LEU C 3 176 ? 32.431 -5.908 -42.340 1.00 40.08 176 LEU C C 1
ATOM 8495 O O . LEU C 3 176 ? 31.989 -6.856 -41.695 1.00 40.41 176 LEU C O 1
ATOM 8500 N N . PHE C 3 177 ? 33.462 -5.174 -41.932 1.00 40.30 177 PHE C N 1
ATOM 8501 C CA . PHE C 3 177 ? 34.130 -5.456 -40.670 1.00 40.60 177 PHE C CA 1
ATOM 8502 C C . PHE C 3 177 ? 33.256 -5.107 -39.477 1.00 39.98 177 PHE C C 1
ATOM 8503 O O . PHE C 3 177 ? 33.277 -5.802 -38.462 1.00 39.66 177 PHE C O 1
ATOM 8511 N N . ALA C 3 178 ? 32.487 -4.031 -39.610 1.00 39.55 178 ALA C N 1
ATOM 8512 C CA . ALA C 3 178 ? 31.604 -3.581 -38.544 1.00 38.78 178 ALA C CA 1
ATOM 8513 C C . ALA C 3 178 ? 30.531 -4.608 -38.214 1.00 38.40 178 ALA C C 1
ATOM 8514 O O . ALA C 3 178 ? 30.367 -4.993 -37.056 1.00 38.35 178 ALA C O 1
ATOM 8516 N N . VAL C 3 179 ? 29.808 -5.060 -39.232 1.00 37.15 179 VAL C N 1
ATOM 8517 C CA . VAL C 3 179 ? 28.734 -6.013 -39.007 1.00 36.37 179 VAL C CA 1
ATOM 8518 C C . VAL C 3 179 ? 29.213 -7.424 -38.682 1.00 36.63 179 VAL C C 1
ATOM 8519 O O . VAL C 3 179 ? 28.537 -8.163 -37.960 1.00 35.53 179 VAL C O 1
ATOM 8523 N N A GLU C 3 180 ? 30.377 -7.801 -39.202 0.50 36.84 180 GLU C N 1
ATOM 8524 N N B GLU C 3 180 ? 30.380 -7.793 -39.200 0.50 37.04 180 GLU C N 1
ATOM 8525 C CA A GLU C 3 180 ? 30.907 -9.135 -38.946 0.50 37.95 180 GLU C CA 1
ATOM 8526 C CA B GLU C 3 180 ? 30.924 -9.125 -38.965 0.50 38.30 180 GLU C CA 1
ATOM 8527 C C A GLU C 3 180 ? 31.444 -9.271 -37.529 0.50 38.13 180 GLU C C 1
ATOM 8528 C C B GLU C 3 180 ? 31.478 -9.280 -37.553 0.50 38.33 180 GLU C C 1
ATOM 8529 O O A GLU C 3 180 ? 31.270 -10.306 -36.887 0.50 38.07 180 GLU C O 1
ATOM 8530 O O B GLU C 3 180 ? 31.345 -10.338 -36.937 0.50 38.23 180 GLU C O 1
ATOM 8541 N N . LEU C 3 181 ? 32.105 -8.227 -37.044 1.00 37.44 181 LEU C N 1
ATOM 8542 C CA . LEU C 3 181 ? 32.647 -8.254 -35.693 1.00 37.83 181 LEU C CA 1
ATOM 8543 C C . LEU C 3 181 ? 31.477 -8.169 -34.715 1.00 36.38 181 LEU C C 1
ATOM 8544 O O . LEU C 3 181 ? 31.423 -8.899 -33.731 1.00 37.76 181 LEU C O 1
ATOM 8549 N N . HIS C 3 182 ? 30.537 -7.275 -35.004 1.00 36.08 182 HIS C N 1
ATOM 8550 C CA . HIS C 3 182 ? 29.364 -7.082 -34.158 1.00 34.20 182 HIS C CA 1
ATOM 8551 C C . HIS C 3 182 ? 28.528 -8.356 -34.078 1.00 34.77 182 HIS C C 1
ATOM 8552 O O . HIS C 3 182 ? 28.140 -8.790 -32.993 1.00 32.83 182 HIS C O 1
ATOM 8559 N N . GLY C 3 183 ? 28.265 -8.953 -35.238 1.00 34.44 183 GLY C N 1
ATOM 8560 C CA . GLY C 3 183 ? 27.455 -10.154 -35.301 1.00 35.31 183 GLY C CA 1
ATOM 8561 C C . GLY C 3 183 ? 28.043 -11.397 -34.661 1.00 36.50 183 GLY C C 1
ATOM 8562 O O . GLY C 3 183 ? 27.351 -12.096 -33.915 1.00 36.19 183 GLY C O 1
ATOM 8563 N N . SER C 3 184 ? 29.310 -11.682 -34.943 1.00 36.22 184 SER C N 1
ATOM 8564 C CA . SER C 3 184 ? 29.950 -12.869 -34.383 1.00 37.70 184 SER C CA 1
ATOM 8565 C C . SER C 3 184 ? 30.093 -12.766 -32.865 1.00 36.49 184 SER C C 1
ATOM 8566 O O . SER C 3 184 ? 29.808 -13.721 -32.141 1.00 36.61 184 SER C O 1
ATOM 8569 N N . VAL C 3 185 ? 30.539 -11.611 -32.381 1.00 34.95 185 VAL C N 1
ATOM 8570 C CA . VAL C 3 185 ? 30.673 -11.423 -30.943 1.00 33.69 185 VAL C CA 1
ATOM 8571 C C . VAL C 3 185 ? 29.278 -11.485 -30.327 1.00 32.67 185 VAL C C 1
ATOM 8572 O O . VAL C 3 185 ? 29.089 -12.052 -29.252 1.00 32.11 185 VAL C O 1
ATOM 8576 N N . GLY C 3 186 ? 28.305 -10.913 -31.035 1.00 32.39 186 GLY C N 1
ATOM 8577 C CA . GLY C 3 186 ? 26.934 -10.901 -30.560 1.00 31.19 186 GLY C CA 1
ATOM 8578 C C . GLY C 3 186 ? 26.334 -12.285 -30.397 1.00 32.85 186 GLY C C 1
ATOM 8579 O O . GLY C 3 186 ? 25.625 -12.552 -29.425 1.00 30.95 186 GLY C O 1
ATOM 8580 N N . LEU C 3 187 ? 26.599 -13.170 -31.355 1.00 31.53 187 LEU C N 1
ATOM 8581 C CA . LEU C 3 187 ? 26.069 -14.521 -31.285 1.00 32.50 187 LEU C CA 1
ATOM 8582 C C . LEU C 3 187 ? 26.766 -15.275 -30.163 1.00 32.50 187 LEU C C 1
ATOM 8583 O O . LEU C 3 187 ? 26.147 -16.073 -29.460 1.00 33.99 187 LEU C O 1
ATOM 8588 N N . TYR C 3 188 ? 28.058 -15.020 -29.996 1.00 32.22 188 TYR C N 1
ATOM 8589 C CA . TYR C 3 188 ? 28.823 -15.658 -28.929 1.00 33.09 188 TYR C CA 1
ATOM 8590 C C . TYR C 3 188 ? 28.253 -15.259 -27.565 1.00 33.95 188 TYR C C 1
ATOM 8591 O O . TYR C 3 188 ? 27.891 -16.119 -26.757 1.00 33.71 188 TYR C O 1
ATOM 8600 N N . ARG C 3 189 ? 28.162 -13.957 -27.307 1.00 33.93 189 ARG C N 1
ATOM 8601 C CA . ARG C 3 189 ? 27.655 -13.512 -26.015 1.00 34.51 189 ARG C CA 1
ATOM 8602 C C . ARG C 3 189 ? 26.234 -13.989 -25.764 1.00 33.95 189 ARG C C 1
ATOM 8603 O O . ARG C 3 189 ? 25.858 -14.269 -24.629 1.00 34.70 189 ARG C O 1
ATOM 8611 N N . LEU C 3 190 ? 25.448 -14.090 -26.829 1.00 34.00 190 LEU C N 1
ATOM 8612 C CA . LEU C 3 190 ? 24.073 -14.548 -26.723 1.00 33.47 190 LEU C CA 1
ATOM 8613 C C . LEU C 3 190 ? 24.073 -15.962 -26.128 1.00 33.15 190 LEU C C 1
ATOM 8614 O O . LEU C 3 190 ? 23.268 -16.286 -25.248 1.00 32.82 190 LEU C O 1
ATOM 8619 N N . ALA C 3 191 ? 24.994 -16.796 -26.598 1.00 31.89 191 ALA C N 1
ATOM 8620 C CA . ALA C 3 191 ? 25.095 -18.173 -26.122 1.00 32.41 191 ALA C CA 1
ATOM 8621 C C . ALA C 3 191 ? 25.488 -18.264 -24.651 1.00 32.73 191 ALA C C 1
ATOM 8622 O O . ALA C 3 191 ? 24.927 -19.061 -23.897 1.00 32.76 191 ALA C O 1
ATOM 8624 N N . VAL C 3 192 ? 26.460 -17.459 -24.238 1.00 32.35 192 VAL C N 1
ATOM 8625 C CA . VAL C 3 192 ? 26.883 -17.488 -22.845 1.00 32.40 192 VAL C CA 1
ATOM 8626 C C . VAL C 3 192 ? 25.914 -16.720 -21.944 1.00 31.93 192 VAL C C 1
ATOM 8627 O O . VAL C 3 192 ? 25.833 -16.999 -20.748 1.00 32.11 192 VAL C O 1
ATOM 8631 N N . LYS C 3 193 ? 25.174 -15.769 -22.513 1.00 29.23 193 LYS C N 1
ATOM 8632 C CA . LYS C 3 193 ? 24.199 -15.001 -21.735 1.00 30.36 193 LYS C CA 1
ATOM 8633 C C . LYS C 3 193 ? 22.999 -15.864 -21.323 1.00 30.44 193 LYS C C 1
ATOM 8634 O O . LYS C 3 193 ? 22.547 -15.819 -20.172 1.00 29.00 193 LYS C O 1
ATOM 8640 N N . TRP C 3 194 ? 22.479 -16.645 -22.265 1.00 28.49 194 TRP C N 1
ATOM 8641 C CA . TRP C 3 194 ? 21.337 -17.498 -21.985 1.00 27.82 194 TRP C CA 1
ATOM 8642 C C . TRP C 3 194 ? 21.752 -18.932 -21.656 1.00 28.37 194 TRP C C 1
ATOM 8643 O O . TRP C 3 194 ? 20.940 -19.733 -21.177 1.00 29.52 194 TRP C O 1
ATOM 8654 N N . GLY C 3 195 ? 23.021 -19.237 -21.909 1.00 29.42 195 GLY C N 1
ATOM 8655 C CA . GLY C 3 195 ? 23.576 -20.545 -21.610 1.00 33.23 195 GLY C CA 1
ATOM 8656 C C . GLY C 3 195 ? 22.862 -21.749 -22.185 1.00 36.89 195 GLY C C 1
ATOM 8657 O O . GLY C 3 195 ? 22.770 -22.788 -21.533 1.00 37.33 195 GLY C O 1
ATOM 8658 N N . TRP C 3 196 ? 22.371 -21.625 -23.411 1.00 38.98 196 TRP C N 1
ATOM 8659 C CA . TRP C 3 196 ? 21.662 -22.723 -24.049 1.00 42.31 196 TRP C CA 1
ATOM 8660 C C . TRP C 3 196 ? 22.498 -23.994 -24.161 1.00 42.97 196 TRP C C 1
ATOM 8661 O O . TRP C 3 196 ? 21.961 -25.094 -24.099 1.00 44.44 196 TRP C O 1
ATOM 8672 N N . PHE C 3 197 ? 23.809 -23.842 -24.318 1.00 44.48 197 PHE C N 1
ATOM 8673 C CA . PHE C 3 197 ? 24.693 -24.993 -24.489 1.00 45.98 197 PHE C CA 1
ATOM 8674 C C . PHE C 3 197 ? 25.652 -25.290 -23.335 1.00 46.60 197 PHE C C 1
ATOM 8675 O O . PHE C 3 197 ? 26.591 -26.069 -23.503 1.00 45.89 197 PHE C O 1
ATOM 8683 N N . ASP C 3 198 ? 25.426 -24.694 -22.169 1.00 46.96 198 ASP C N 1
ATOM 8684 C CA . ASP C 3 198 ? 26.325 -24.918 -21.035 1.00 48.15 198 ASP C CA 1
ATOM 8685 C C . ASP C 3 198 ? 26.584 -26.389 -20.709 1.00 49.47 198 ASP C C 1
ATOM 8686 O O . ASP C 3 198 ? 27.734 -26.820 -20.639 1.00 49.59 198 ASP C O 1
ATOM 8691 N N . GLY C 3 199 ? 25.521 -27.159 -20.509 1.00 51.15 199 GLY C N 1
ATOM 8692 C CA . GLY C 3 199 ? 25.691 -28.569 -20.206 1.00 52.77 199 GLY C CA 1
ATOM 8693 C C . GLY C 3 199 ? 26.344 -28.845 -18.864 1.00 53.60 199 GLY C C 1
ATOM 8694 O O . GLY C 3 199 ? 26.075 -28.153 -17.884 1.00 54.11 199 GLY C O 1
ATOM 8695 N N . GLU C 3 200 ? 27.212 -29.853 -18.822 1.00 54.60 200 GLU C N 1
ATOM 8696 C CA . GLU C 3 200 ? 27.890 -30.234 -17.585 1.00 55.52 200 GLU C CA 1
ATOM 8697 C C . GLU C 3 200 ? 29.261 -29.593 -17.386 1.00 54.27 200 GLU C C 1
ATOM 8698 O O . GLU C 3 200 ? 29.743 -29.503 -16.258 1.00 54.93 200 GLU C O 1
ATOM 8704 N N . THR C 3 201 ? 29.890 -29.156 -18.473 1.00 52.74 201 THR C N 1
ATOM 8705 C CA . THR C 3 201 ? 31.205 -28.518 -18.392 1.00 51.57 201 THR C CA 1
ATOM 8706 C C . THR C 3 201 ? 31.167 -27.121 -19.015 1.00 50.11 201 THR C C 1
ATOM 8707 O O . THR C 3 201 ? 31.791 -26.873 -20.048 1.00 50.21 201 THR C O 1
ATOM 8711 N N . PRO C 3 202 ? 30.441 -26.185 -18.379 1.00 49.30 202 PRO C N 1
ATOM 8712 C CA . PRO C 3 202 ? 30.280 -24.795 -18.824 1.00 47.46 202 PRO C CA 1
ATOM 8713 C C . PRO C 3 202 ? 31.550 -24.109 -19.325 1.00 46.28 202 PRO C C 1
ATOM 8714 O O . PRO C 3 202 ? 31.537 -23.461 -20.373 1.00 45.07 202 PRO C O 1
ATOM 8718 N N . ASP C 3 203 ? 32.639 -24.241 -18.576 1.00 44.81 203 ASP C N 1
ATOM 8719 C CA . ASP C 3 203 ? 33.900 -23.619 -18.966 1.00 45.18 203 ASP C CA 1
ATOM 8720 C C . ASP C 3 203 ? 34.423 -24.154 -20.297 1.00 44.21 203 ASP C C 1
ATOM 8721 O O . ASP C 3 203 ? 35.018 -23.413 -21.076 1.00 44.39 203 ASP C O 1
ATOM 8726 N N . LYS C 3 204 ? 34.213 -25.441 -20.550 1.00 44.60 204 LYS C N 1
ATOM 8727 C CA . LYS C 3 204 ? 34.657 -26.052 -21.798 1.00 44.22 204 LYS C CA 1
ATOM 8728 C C . LYS C 3 204 ? 33.794 -25.551 -22.952 1.00 43.29 204 LYS C C 1
ATOM 8729 O O . LYS C 3 204 ? 34.297 -25.251 -24.036 1.00 43.36 204 LYS C O 1
ATOM 8735 N N . THR C 3 205 ? 32.489 -25.463 -22.712 1.00 43.40 205 THR C N 1
ATOM 8736 C CA . THR C 3 205 ? 31.555 -24.984 -23.723 1.00 43.25 205 THR C CA 1
ATOM 8737 C C . THR C 3 205 ? 31.903 -23.558 -24.123 1.00 43.13 205 THR C C 1
ATOM 8738 O O . THR C 3 205 ? 31.881 -23.213 -25.303 1.00 42.34 205 THR C O 1
ATOM 8742 N N . ARG C 3 206 ? 32.229 -22.730 -23.133 1.00 42.74 206 ARG C N 1
ATOM 8743 C CA . ARG C 3 206 ? 32.573 -21.340 -23.399 1.00 42.74 206 ARG C CA 1
ATOM 8744 C C . ARG C 3 206 ? 33.886 -21.253 -24.167 1.00 42.86 206 ARG C C 1
ATOM 8745 O O . ARG C 3 206 ? 34.027 -20.439 -25.081 1.00 43.58 206 ARG C O 1
ATOM 8753 N N . ALA C 3 207 ? 34.846 -22.095 -23.793 1.00 42.81 207 ALA C N 1
ATOM 8754 C CA . ALA C 3 207 ? 36.141 -22.115 -24.465 1.00 43.67 207 ALA C CA 1
ATOM 8755 C C . ALA C 3 207 ? 35.957 -22.443 -25.944 1.00 44.39 207 ALA C C 1
ATOM 8756 O O . ALA C 3 207 ? 36.607 -21.848 -26.804 1.00 45.41 207 ALA C O 1
ATOM 8758 N N . ASN C 3 208 ? 35.071 -23.391 -26.236 1.00 45.19 208 ASN C N 1
ATOM 8759 C CA . ASN C 3 208 ? 34.812 -23.784 -27.617 1.00 45.96 208 ASN C CA 1
ATOM 8760 C C . ASN C 3 208 ? 34.040 -22.708 -28.370 1.00 45.52 208 ASN C C 1
ATOM 8761 O O . ASN C 3 208 ? 34.312 -22.444 -29.542 1.00 45.52 208 ASN C O 1
ATOM 8766 N N . LEU C 3 209 ? 33.076 -22.089 -27.696 1.00 45.54 209 LEU C N 1
ATOM 8767 C CA . LEU C 3 209 ? 32.277 -21.039 -28.313 1.00 45.93 209 LEU C CA 1
ATOM 8768 C C . LEU C 3 209 ? 33.164 -19.867 -28.709 1.00 46.61 209 LEU C C 1
ATOM 8769 O O . LEU C 3 209 ? 32.930 -19.218 -29.728 1.00 45.96 209 LEU C O 1
ATOM 8774 N N . LYS C 3 210 ? 34.185 -19.600 -27.900 1.00 48.10 210 LYS C N 1
ATOM 8775 C CA . LYS C 3 210 ? 35.110 -18.509 -28.175 1.00 50.30 210 LYS C CA 1
ATOM 8776 C C . LYS C 3 210 ? 35.932 -18.822 -29.417 1.00 51.14 210 LYS C C 1
ATOM 8777 O O . LYS C 3 210 ? 36.183 -17.946 -30.243 1.00 50.97 210 LYS C O 1
ATOM 8783 N N . LYS C 3 211 ? 36.359 -20.076 -29.534 1.00 52.39 211 LYS C N 1
ATOM 8784 C CA . LYS C 3 211 ? 37.150 -20.509 -30.680 1.00 53.76 211 LYS C CA 1
ATOM 8785 C C . LYS C 3 211 ? 36.280 -20.446 -31.925 1.00 54.18 211 LYS C C 1
ATOM 8786 O O . LYS C 3 211 ? 36.700 -19.941 -32.965 1.00 55.13 211 LYS C O 1
ATOM 8792 N N . LEU C 3 212 ? 35.061 -20.961 -31.808 1.00 54.37 212 LEU C N 1
ATOM 8793 C CA . LEU C 3 212 ? 34.116 -20.959 -32.916 1.00 55.15 212 LEU C CA 1
ATOM 8794 C C . LEU C 3 212 ? 33.912 -19.522 -33.388 1.00 54.85 212 LEU C C 1
ATOM 8795 O O . LEU C 3 212 ? 33.972 -19.236 -34.583 1.00 54.73 212 LEU C O 1
ATOM 8800 N N . LYS C 3 213 ? 33.677 -18.626 -32.433 1.00 54.52 213 LYS C N 1
ATOM 8801 C CA . LYS C 3 213 ? 33.467 -17.210 -32.722 1.00 54.87 213 LYS C CA 1
ATOM 8802 C C . LYS C 3 213 ? 34.584 -16.628 -33.582 1.00 54.94 213 LYS C C 1
ATOM 8803 O O . LYS C 3 213 ? 34.327 -15.943 -34.571 1.00 54.91 213 LYS C O 1
ATOM 8809 N N . THR C 3 214 ? 35.825 -16.903 -33.197 1.00 55.34 214 THR C N 1
ATOM 8810 C CA . THR C 3 214 ? 36.980 -16.394 -33.925 1.00 56.74 214 THR C CA 1
ATOM 8811 C C . THR C 3 214 ? 37.070 -16.944 -35.348 1.00 57.28 214 THR C C 1
ATOM 8812 O O . THR C 3 214 ? 37.372 -16.206 -36.288 1.00 57.70 214 THR C O 1
ATOM 8816 N N . LEU C 3 215 ? 36.812 -18.238 -35.507 1.00 57.82 215 LEU C N 1
ATOM 8817 C CA . LEU C 3 215 ? 36.864 -18.855 -36.827 1.00 58.90 215 LEU C CA 1
ATOM 8818 C C . LEU C 3 215 ? 35.765 -18.309 -37.727 1.00 58.90 215 LEU C C 1
ATOM 8819 O O . LEU C 3 215 ? 36.022 -17.918 -38.866 1.00 59.32 215 LEU C O 1
ATOM 8824 N N . MET C 3 216 ? 34.539 -18.285 -37.212 1.00 59.25 216 MET C N 1
ATOM 8825 C CA . MET C 3 216 ? 33.398 -17.780 -37.968 1.00 59.42 216 MET C CA 1
ATOM 8826 C C . MET C 3 216 ? 33.721 -16.393 -38.517 1.00 58.49 216 MET C C 1
ATOM 8827 O O . MET C 3 216 ? 33.450 -16.096 -39.681 1.00 58.42 216 MET C O 1
ATOM 8832 N N . SER C 3 217 ? 34.305 -15.552 -37.669 1.00 57.37 217 SER C N 1
ATOM 8833 C CA . SER C 3 217 ? 34.672 -14.194 -38.061 1.00 56.95 217 SER C CA 1
ATOM 8834 C C . SER C 3 217 ? 35.724 -14.206 -39.158 1.00 56.22 217 SER C C 1
ATOM 8835 O O . SER C 3 217 ? 35.593 -13.507 -40.161 1.00 55.86 217 SER C O 1
ATOM 8838 N N . ALA C 3 218 ? 36.769 -15.001 -38.956 1.00 55.99 218 ALA C N 1
ATOM 8839 C CA . ALA C 3 218 ? 37.853 -15.110 -39.924 1.00 56.08 218 ALA C CA 1
ATOM 8840 C C . ALA C 3 218 ? 37.324 -15.533 -41.291 1.00 55.80 218 ALA C C 1
ATOM 8841 O O . ALA C 3 218 ? 37.551 -14.852 -42.293 1.00 56.54 218 ALA C O 1
ATOM 8843 N N . PHE C 3 219 ? 36.617 -16.657 -41.321 1.00 55.63 219 PHE C N 1
ATOM 8844 C CA . PHE C 3 219 ? 36.054 -17.182 -42.557 1.00 55.76 219 PHE C CA 1
ATOM 8845 C C . PHE C 3 219 ? 35.189 -16.158 -43.285 1.00 55.54 219 PHE C C 1
ATOM 8846 O O . PHE C 3 219 ? 35.364 -15.924 -44.481 1.00 55.55 219 PHE C O 1
ATOM 8854 N N . LEU C 3 220 ? 34.257 -15.550 -42.559 1.00 54.79 220 LEU C N 1
ATOM 8855 C CA . LEU C 3 220 ? 33.355 -14.567 -43.147 1.00 54.39 220 LEU C CA 1
ATOM 8856 C C . LEU C 3 220 ? 34.036 -13.284 -43.615 1.00 54.20 220 LEU C C 1
ATOM 8857 O O . LEU C 3 220 ? 33.631 -12.697 -44.618 1.00 54.61 220 LEU C O 1
ATOM 8862 N N . ILE C 3 221 ? 35.065 -12.844 -42.897 1.00 54.44 221 ILE C N 1
ATOM 8863 C CA . ILE C 3 221 ? 35.780 -11.632 -43.284 1.00 54.84 221 ILE C CA 1
ATOM 8864 C C . ILE C 3 221 ? 36.512 -11.870 -44.603 1.00 54.43 221 ILE C C 1
ATOM 8865 O O . ILE C 3 221 ? 36.407 -11.074 -45.537 1.00 54.35 221 ILE C O 1
ATOM 8870 N N . VAL C 3 222 ? 37.254 -12.971 -44.669 1.00 54.07 222 VAL C N 1
ATOM 8871 C CA . VAL C 3 222 ? 38.001 -13.319 -45.873 1.00 53.72 222 VAL C CA 1
ATOM 8872 C C . VAL C 3 222 ? 37.044 -13.509 -47.043 1.00 52.79 222 VAL C C 1
ATOM 8873 O O . VAL C 3 222 ? 37.241 -12.942 -48.116 1.00 52.45 222 VAL C O 1
ATOM 8877 N N . LEU C 3 223 ? 36.005 -14.310 -46.826 1.00 52.05 223 LEU C N 1
ATOM 8878 C CA . LEU C 3 223 ? 35.011 -14.561 -47.859 1.00 52.16 223 LEU C CA 1
ATOM 8879 C C . LEU C 3 223 ? 34.396 -13.231 -48.280 1.00 52.19 223 LEU C C 1
ATOM 8880 O O . LEU C 3 223 ? 34.060 -13.028 -49.448 1.00 52.02 223 LEU C O 1
ATOM 8885 N N . GLY C 3 224 ? 34.259 -12.327 -47.313 1.00 51.30 224 GLY C N 1
ATOM 8886 C CA . GLY C 3 224 ? 33.690 -11.022 -47.588 1.00 50.46 224 GLY C CA 1
ATOM 8887 C C . GLY C 3 224 ? 34.618 -10.177 -48.432 1.00 49.84 224 GLY C C 1
ATOM 8888 O O . GLY C 3 224 ? 34.170 -9.424 -49.295 1.00 49.38 224 GLY C O 1
ATOM 8889 N N . LEU C 3 225 ? 35.917 -10.292 -48.179 1.00 49.85 225 LEU C N 1
ATOM 8890 C CA . LEU C 3 225 ? 36.903 -9.535 -48.939 1.00 50.88 225 LEU C CA 1
ATOM 8891 C C . LEU C 3 225 ? 36.993 -10.096 -50.355 1.00 51.04 225 LEU C C 1
ATOM 8892 O O . LEU C 3 225 ? 37.137 -9.347 -51.319 1.00 51.28 225 LEU C O 1
ATOM 8897 N N . LEU C 3 226 ? 36.904 -11.418 -50.472 1.00 51.33 226 LEU C N 1
ATOM 8898 C CA . LEU C 3 226 ? 36.957 -12.065 -51.777 1.00 51.75 226 LEU C CA 1
ATOM 8899 C C . LEU C 3 226 ? 35.768 -11.590 -52.603 1.00 51.93 226 LEU C C 1
ATOM 8900 O O . LEU C 3 226 ? 35.928 -11.140 -53.738 1.00 52.52 226 LEU C O 1
ATOM 8905 N N . THR C 3 227 ? 34.577 -11.687 -52.021 1.00 51.49 227 THR C N 1
ATOM 8906 C CA . THR C 3 227 ? 33.352 -11.257 -52.686 1.00 51.28 227 THR C CA 1
ATOM 8907 C C . THR C 3 227 ? 33.426 -9.769 -53.025 1.00 51.46 227 THR C C 1
ATOM 8908 O O . THR C 3 227 ? 32.956 -9.335 -54.079 1.00 51.55 227 THR C O 1
ATOM 8912 N N . PHE C 3 228 ? 34.017 -9.000 -52.116 1.00 51.06 228 PHE C N 1
ATOM 8913 C CA . PHE C 3 228 ? 34.183 -7.561 -52.284 1.00 51.33 228 PHE C CA 1
ATOM 8914 C C . PHE C 3 228 ? 35.021 -7.299 -53.533 1.00 51.83 228 PHE C C 1
ATOM 8915 O O . PHE C 3 228 ? 34.640 -6.512 -54.400 1.00 51.87 228 PHE C O 1
ATOM 8923 N N . GLY C 3 229 ? 36.163 -7.975 -53.618 1.00 52.54 229 GLY C N 1
ATOM 8924 C CA . GLY C 3 229 ? 37.043 -7.808 -54.761 1.00 53.46 229 GLY C CA 1
ATOM 8925 C C . GLY C 3 229 ? 36.383 -8.159 -56.080 1.00 53.90 229 GLY C C 1
ATOM 8926 O O . GLY C 3 229 ? 36.600 -7.485 -57.088 1.00 54.13 229 GLY C O 1
ATOM 8927 N N . ALA C 3 230 ? 35.575 -9.216 -56.076 1.00 54.07 230 ALA C N 1
ATOM 8928 C CA . ALA C 3 230 ? 34.880 -9.653 -57.279 1.00 54.40 230 ALA C CA 1
ATOM 8929 C C . ALA C 3 230 ? 33.990 -8.542 -57.821 1.00 55.08 230 ALA C C 1
ATOM 8930 O O . ALA C 3 230 ? 34.029 -8.233 -59.013 1.00 55.43 230 ALA C O 1
ATOM 8932 N N . TYR C 3 231 ? 33.188 -7.944 -56.944 1.00 54.99 231 TYR C N 1
ATOM 8933 C CA . TYR C 3 231 ? 32.293 -6.864 -57.346 1.00 54.95 231 TYR C CA 1
ATOM 8934 C C . TYR C 3 231 ? 33.069 -5.660 -57.866 1.00 55.00 231 TYR C C 1
ATOM 8935 O O . TYR C 3 231 ? 32.680 -5.044 -58.857 1.00 54.76 231 TYR C O 1
ATOM 8944 N N . VAL C 3 232 ? 34.166 -5.328 -57.193 1.00 55.48 232 VAL C N 1
ATOM 8945 C CA . VAL C 3 232 ? 34.987 -4.194 -57.595 1.00 56.50 232 VAL C CA 1
ATOM 8946 C C . VAL C 3 232 ? 35.610 -4.431 -58.969 1.00 57.64 232 VAL C C 1
ATOM 8947 O O . VAL C 3 232 ? 35.476 -3.604 -59.872 1.00 56.74 232 VAL C O 1
ATOM 8951 N N . LYS C 3 233 ? 36.287 -5.566 -59.118 1.00 59.11 233 LYS C N 1
ATOM 8952 C CA . LYS C 3 233 ? 36.932 -5.916 -60.381 1.00 60.81 233 LYS C CA 1
ATOM 8953 C C . LYS C 3 233 ? 35.969 -5.743 -61.549 1.00 60.91 233 LYS C C 1
ATOM 8954 O O . LYS C 3 233 ? 36.275 -5.038 -62.511 1.00 61.77 233 LYS C O 1
ATOM 8960 N N . LYS C 3 234 ? 34.808 -6.385 -61.462 1.00 60.85 234 LYS C N 1
ATOM 8961 C CA . LYS C 3 234 ? 33.805 -6.291 -62.516 1.00 61.25 234 LYS C CA 1
ATOM 8962 C C . LYS C 3 234 ? 33.354 -4.849 -62.724 1.00 61.48 234 LYS C C 1
ATOM 8963 O O . LYS C 3 234 ? 33.215 -4.391 -63.859 1.00 61.42 234 LYS C O 1
ATOM 8969 N N . GLY C 3 235 ? 33.128 -4.139 -61.623 1.00 61.37 235 GLY C N 1
ATOM 8970 C CA . GLY C 3 235 ? 32.696 -2.757 -61.710 1.00 61.43 235 GLY C CA 1
ATOM 8971 C C . GLY C 3 235 ? 33.730 -1.873 -62.378 1.00 61.60 235 GLY C C 1
ATOM 8972 O O . GLY C 3 235 ? 33.392 -0.866 -62.993 1.00 61.26 235 GLY C O 1
ATOM 8973 N N . LEU C 3 236 ? 34.997 -2.251 -62.256 1.00 62.25 236 LEU C N 1
ATOM 8974 C CA . LEU C 3 236 ? 36.084 -1.485 -62.853 1.00 63.69 236 LEU C CA 1
ATOM 8975 C C . LEU C 3 236 ? 36.272 -1.814 -64.334 1.00 64.88 236 LEU C C 1
ATOM 8976 O O . LEU C 3 236 ? 37.102 -1.204 -65.009 1.00 64.77 236 LEU C O 1
ATOM 8981 N N . GLU C 3 237 ? 35.504 -2.778 -64.835 1.00 65.88 237 GLU C N 1
ATOM 8982 C CA . GLU C 3 237 ? 35.595 -3.177 -66.235 1.00 66.54 237 GLU C CA 1
ATOM 8983 C C . GLU C 3 237 ? 34.446 -2.577 -67.035 1.00 67.21 237 GLU C C 1
ATOM 8984 O O . GLU C 3 237 ? 34.425 -2.653 -68.262 1.00 67.02 237 GLU C O 1
ATOM 8990 N N . GLN C 3 238 ? 33.487 -1.984 -66.332 1.00 67.98 238 GLN C N 1
ATOM 8991 C CA . GLN C 3 238 ? 32.342 -1.359 -66.981 1.00 68.66 238 GLN C CA 1
ATOM 8992 C C . GLN C 3 238 ? 32.775 0.035 -67.424 1.00 69.81 238 GLN C C 1
ATOM 8993 O O . GLN C 3 238 ? 32.630 1.004 -66.678 1.00 70.14 238 GLN C O 1
ATOM 8999 N N . THR C 3 239 ? 33.306 0.130 -68.640 1.00 70.57 239 THR C N 1
ATOM 9000 C CA . THR C 3 239 ? 33.786 1.404 -69.165 1.00 71.55 239 THR C CA 1
ATOM 9001 C C . THR C 3 239 ? 32.995 1.963 -70.345 1.00 71.95 239 THR C C 1
ATOM 9002 O O . THR C 3 239 ? 33.133 3.139 -70.681 1.00 72.68 239 THR C O 1
ATOM 9006 N N . ASP C 3 240 ? 32.172 1.132 -70.976 1.00 72.34 240 ASP C N 1
ATOM 9007 C CA . ASP C 3 240 ? 31.383 1.589 -72.114 1.00 72.75 240 ASP C CA 1
ATOM 9008 C C . ASP C 3 240 ? 30.353 2.629 -71.675 1.00 73.29 240 ASP C C 1
ATOM 9009 O O . ASP C 3 240 ? 29.463 2.335 -70.878 1.00 73.72 240 ASP C O 1
ATOM 9014 N N . PRO C 3 241 ? 30.463 3.861 -72.197 1.00 73.73 241 PRO C N 1
ATOM 9015 C CA . PRO C 3 241 ? 29.547 4.958 -71.864 1.00 73.57 241 PRO C CA 1
ATOM 9016 C C . PRO C 3 241 ? 28.158 4.840 -72.492 1.00 73.76 241 PRO C C 1
ATOM 9017 O O . PRO C 3 241 ? 27.275 5.652 -72.213 1.00 73.66 241 PRO C O 1
ATOM 9021 N N . ASN C 3 242 ? 27.965 3.829 -73.334 1.00 73.64 242 ASN C N 1
ATOM 9022 C CA . ASN C 3 242 ? 26.677 3.632 -73.991 1.00 73.89 242 ASN C CA 1
ATOM 9023 C C . ASN C 3 242 ? 25.889 2.466 -73.406 1.00 73.30 242 ASN C C 1
ATOM 9024 O O . ASN C 3 242 ? 24.841 2.093 -73.933 1.00 73.68 242 ASN C O 1
ATOM 9029 N N . ILE C 3 243 ? 26.392 1.894 -72.317 1.00 72.70 243 ILE C N 1
ATOM 9030 C CA . ILE C 3 243 ? 25.719 0.771 -71.674 1.00 71.78 243 ILE C CA 1
ATOM 9031 C C . ILE C 3 243 ? 25.096 1.181 -70.344 1.00 70.83 243 ILE C C 1
ATOM 9032 O O . ILE C 3 243 ? 25.736 1.833 -69.521 1.00 70.88 243 ILE C O 1
ATOM 9037 N N . ASP C 3 244 ? 23.840 0.796 -70.146 1.00 70.07 244 ASP C N 1
ATOM 9038 C CA . ASP C 3 244 ? 23.124 1.107 -68.916 1.00 69.27 244 ASP C CA 1
ATOM 9039 C C . ASP C 3 244 ? 23.293 -0.071 -67.960 1.00 68.85 244 ASP C C 1
ATOM 9040 O O . ASP C 3 244 ? 22.430 -0.944 -67.873 1.00 68.44 244 ASP C O 1
ATOM 9045 N N . TYR C 3 245 ? 24.419 -0.088 -67.252 1.00 68.61 245 TYR C N 1
ATOM 9046 C CA . TYR C 3 245 ? 24.724 -1.164 -66.314 1.00 69.14 245 TYR C CA 1
ATOM 9047 C C . TYR C 3 245 ? 23.779 -1.226 -65.118 1.00 69.20 245 TYR C C 1
ATOM 9048 O O . TYR C 3 245 ? 23.399 -2.312 -64.680 1.00 69.19 245 TYR C O 1
ATOM 9057 N N . LYS C 3 246 ? 23.408 -0.063 -64.590 1.00 69.62 246 LYS C N 1
ATOM 9058 C CA . LYS C 3 246 ? 22.516 -0.002 -63.436 1.00 69.98 246 LYS C CA 1
ATOM 9059 C C . LYS C 3 246 ? 21.314 -0.933 -63.562 1.00 69.92 246 LYS C C 1
ATOM 9060 O O . LYS C 3 246 ? 21.028 -1.707 -62.648 1.00 69.28 246 LYS C O 1
ATOM 9066 N N . TYR C 3 247 ? 20.609 -0.863 -64.687 1.00 70.28 247 TYR C N 1
ATOM 9067 C CA . TYR C 3 247 ? 19.439 -1.711 -64.886 1.00 70.99 247 TYR C CA 1
ATOM 9068 C C . TYR C 3 247 ? 19.680 -2.815 -65.908 1.00 71.67 247 TYR C C 1
ATOM 9069 O O . TYR C 3 247 ? 18.734 -3.363 -66.471 1.00 72.07 247 TYR C O 1
ATOM 9078 N N . PHE C 3 248 ? 20.945 -3.149 -66.138 1.00 72.60 248 PHE C N 1
ATOM 9079 C CA . PHE C 3 248 ? 21.284 -4.185 -67.106 1.00 74.19 248 PHE C CA 1
ATOM 9080 C C . PHE C 3 248 ? 20.678 -5.538 -66.748 1.00 75.03 248 PHE C C 1
ATOM 9081 O O . PHE C 3 248 ? 19.939 -6.122 -67.541 1.00 74.96 248 PHE C O 1
ATOM 9089 N N . ASP C 3 249 ? 20.994 -6.035 -65.555 1.00 76.00 249 ASP C N 1
ATOM 9090 C CA . ASP C 3 249 ? 20.479 -7.324 -65.104 1.00 76.98 249 ASP C CA 1
ATOM 9091 C C . ASP C 3 249 ? 18.955 -7.369 -65.130 1.00 77.74 249 ASP C C 1
ATOM 9092 O O . ASP C 3 249 ? 18.361 -8.424 -65.351 1.00 77.81 249 ASP C O 1
ATOM 9097 N N . TYR C 3 250 ? 18.325 -6.222 -64.900 1.00 78.92 250 TYR C N 1
ATOM 9098 C CA . TYR C 3 250 ? 16.870 -6.139 -64.911 1.00 80.47 250 TYR C CA 1
ATOM 9099 C C . TYR C 3 250 ? 16.364 -6.243 -66.347 1.00 81.67 250 TYR C C 1
ATOM 9100 O O . TYR C 3 250 ? 15.337 -6.869 -66.610 1.00 81.82 250 TYR C O 1
ATOM 9109 N N . LYS C 3 251 ? 17.095 -5.626 -67.271 1.00 82.99 251 LYS C N 1
ATOM 9110 C CA . LYS C 3 251 ? 16.731 -5.646 -68.683 1.00 84.54 251 LYS C CA 1
ATOM 9111 C C . LYS C 3 251 ? 17.142 -6.971 -69.319 1.00 85.42 251 LYS C C 1
ATOM 9112 O O . LYS C 3 251 ? 17.960 -7.007 -70.238 1.00 85.78 251 LYS C O 1
ATOM 9118 N N . ARG C 3 252 ? 16.567 -8.058 -68.815 1.00 86.51 252 ARG C N 1
ATOM 9119 C CA . ARG C 3 252 ? 16.852 -9.397 -69.316 1.00 87.25 252 ARG C CA 1
ATOM 9120 C C . ARG C 3 252 ? 15.595 -10.257 -69.277 1.00 87.79 252 ARG C C 1
ATOM 9121 O O . ARG C 3 252 ? 15.373 -11.091 -70.155 1.00 88.17 252 ARG C O 1
ATOM 9129 N N . THR C 3 253 ? 14.775 -10.050 -68.251 1.00 88.08 253 THR C N 1
ATOM 9130 C CA . THR C 3 253 ? 13.539 -10.807 -68.090 1.00 88.45 253 THR C CA 1
ATOM 9131 C C . THR C 3 253 ? 12.516 -9.961 -67.337 1.00 88.13 253 THR C C 1
ATOM 9132 O O . THR C 3 253 ? 11.813 -10.458 -66.456 1.00 87.82 253 THR C O 1
ATOM 9136 N N . HIS C 3 254 ? 12.437 -8.681 -67.691 1.00 88.33 254 HIS C N 1
ATOM 9137 C CA . HIS C 3 254 ? 11.511 -7.758 -67.041 1.00 88.14 254 HIS C CA 1
ATOM 9138 C C . HIS C 3 254 ? 11.597 -7.904 -65.527 1.00 87.91 254 HIS C C 1
ATOM 9139 O O . HIS C 3 254 ? 10.534 -8.022 -64.881 1.00 87.37 254 HIS C O 1
ATOM 9146 N N . GLU C 3 255 ? 12.732 -7.895 -65.008 1.00 91.11 255 GLU C N 1
ATOM 9147 N N . MET D 1 1 ? 13.795 -1.021 23.176 1.00 31.83 1 MET D N 1
ATOM 9148 C CA . MET D 1 1 ? 13.418 0.416 23.285 1.00 31.49 1 MET D CA 1
ATOM 9149 C C . MET D 1 1 ? 14.314 1.283 22.405 1.00 32.55 1 MET D C 1
ATOM 9150 O O . MET D 1 1 ? 15.515 1.025 22.261 1.00 31.91 1 MET D O 1
ATOM 9155 N N . LYS D 1 2 ? 13.713 2.298 21.798 1.00 32.67 2 LYS D N 1
ATOM 9156 C CA . LYS D 1 2 ? 14.432 3.221 20.936 1.00 32.73 2 LYS D CA 1
ATOM 9157 C C . LYS D 1 2 ? 14.737 4.489 21.712 1.00 32.08 2 LYS D C 1
ATOM 9158 O O . LYS D 1 2 ? 13.833 5.141 22.227 1.00 30.18 2 LYS D O 1
ATOM 9164 N N . VAL D 1 3 ? 16.018 4.832 21.793 1.00 30.72 3 VAL D N 1
ATOM 9165 C CA . VAL D 1 3 ? 16.446 6.025 22.499 1.00 28.00 3 VAL D CA 1
ATOM 9166 C C . VAL D 1 3 ? 17.446 6.826 21.671 1.00 28.37 3 VAL D C 1
ATOM 9167 O O . VAL D 1 3 ? 18.370 6.265 21.073 1.00 29.31 3 VAL D O 1
ATOM 9171 N N A GLN D 1 4 ? 17.256 8.139 21.630 0.50 28.16 4 GLN D N 1
ATOM 9172 N N B GLN D 1 4 ? 17.248 8.139 21.639 0.50 28.41 4 GLN D N 1
ATOM 9173 C CA A GLN D 1 4 ? 18.160 9.028 20.907 0.50 28.23 4 GLN D CA 1
ATOM 9174 C CA B GLN D 1 4 ? 18.129 9.053 20.919 0.50 28.60 4 GLN D CA 1
ATOM 9175 C C A GLN D 1 4 ? 18.642 10.077 21.894 0.50 27.73 4 GLN D C 1
ATOM 9176 C C B GLN D 1 4 ? 18.641 10.078 21.916 0.50 27.89 4 GLN D C 1
ATOM 9177 O O A GLN D 1 4 ? 17.842 10.692 22.593 0.50 26.51 4 GLN D O 1
ATOM 9178 O O B GLN D 1 4 ? 17.858 10.680 22.646 0.50 26.71 4 GLN D O 1
ATOM 9189 N N . TYR D 1 5 ? 19.954 10.266 21.959 1.00 26.60 5 TYR D N 1
ATOM 9190 C CA . TYR D 1 5 ? 20.537 11.234 22.865 1.00 25.35 5 TYR D CA 1
ATOM 9191 C C . TYR D 1 5 ? 21.170 12.390 22.116 1.00 23.67 5 TYR D C 1
ATOM 9192 O O . TYR D 1 5 ? 21.708 12.224 21.026 1.00 24.46 5 TYR D O 1
ATOM 9201 N N . CYS D 1 6 ? 21.076 13.570 22.711 1.00 24.68 6 CYS D N 1
ATOM 9202 C CA . CYS D 1 6 ? 21.712 14.773 22.200 1.00 23.47 6 CYS D CA 1
ATOM 9203 C C . CYS D 1 6 ? 21.906 15.610 23.449 1.00 23.67 6 CYS D C 1
ATOM 9204 O O . CYS D 1 6 ? 21.263 15.356 24.474 1.00 22.45 6 CYS D O 1
ATOM 9207 N N . ASP D 1 7 ? 22.806 16.582 23.390 1.00 22.94 7 ASP D N 1
ATOM 9208 C CA . ASP D 1 7 ? 23.041 17.431 24.551 1.00 24.24 7 ASP D CA 1
ATOM 9209 C C . ASP D 1 7 ? 21.916 18.435 24.710 1.00 23.21 7 ASP D C 1
ATOM 9210 O O . ASP D 1 7 ? 21.503 18.747 25.827 1.00 23.23 7 ASP D O 1
ATOM 9215 N N . SER D 1 8 ? 21.428 18.941 23.579 1.00 22.71 8 SER D N 1
ATOM 9216 C CA . SER D 1 8 ? 20.380 19.944 23.575 1.00 21.57 8 SER D CA 1
ATOM 9217 C C . SER D 1 8 ? 19.244 19.550 22.651 1.00 23.59 8 SER D C 1
ATOM 9218 O O . SER D 1 8 ? 19.425 19.472 21.440 1.00 20.66 8 SER D O 1
ATOM 9221 N N . LEU D 1 9 ? 18.073 19.317 23.240 1.00 23.23 9 LEU D N 1
ATOM 9222 C CA . LEU D 1 9 ? 16.895 18.937 22.488 1.00 22.00 9 LEU D CA 1
ATOM 9223 C C . LEU D 1 9 ? 15.984 20.144 22.292 1.00 21.19 9 LEU D C 1
ATOM 9224 O O . LEU D 1 9 ? 15.585 20.795 23.259 1.00 20.72 9 LEU D O 1
ATOM 9229 N N . VAL D 1 10 ? 15.672 20.453 21.038 1.00 19.34 10 VAL D N 1
ATOM 9230 C CA . VAL D 1 10 ? 14.797 21.577 20.734 1.00 21.78 10 VAL D CA 1
ATOM 9231 C C . VAL D 1 10 ? 13.535 21.049 20.074 1.00 22.61 10 VAL D C 1
ATOM 9232 O O . VAL D 1 10 ? 13.602 20.361 19.056 1.00 22.09 10 VAL D O 1
ATOM 9236 N N . ILE D 1 11 ? 12.391 21.363 20.669 1.00 22.57 11 ILE D N 1
ATOM 9237 C CA . ILE D 1 11 ? 11.110 20.931 20.140 1.00 21.95 11 ILE D CA 1
ATOM 9238 C C . ILE D 1 11 ? 10.466 22.136 19.469 1.00 20.31 11 ILE D C 1
ATOM 9239 O O . ILE D 1 11 ? 10.011 23.062 20.135 1.00 21.73 11 ILE D O 1
ATOM 9244 N N . GLY D 1 12 ? 10.452 22.124 18.140 1.00 21.49 12 GLY D N 1
ATOM 9245 C CA . GLY D 1 12 ? 9.870 23.231 17.397 1.00 20.77 12 GLY D CA 1
ATOM 9246 C C . GLY D 1 12 ? 10.879 23.787 16.418 1.00 22.53 12 GLY D C 1
ATOM 9247 O O . GLY D 1 12 ? 12.004 24.117 16.797 1.00 23.79 12 GLY D O 1
ATOM 9248 N N . GLY D 1 13 ? 10.487 23.891 15.150 1.00 22.10 13 GLY D N 1
ATOM 9249 C CA . GLY D 1 13 ? 11.405 24.396 14.150 1.00 22.13 13 GLY D CA 1
ATOM 9250 C C . GLY D 1 13 ? 11.057 25.739 13.546 1.00 22.50 13 GLY D C 1
ATOM 9251 O O . GLY D 1 13 ? 11.232 25.944 12.342 1.00 21.87 13 GLY D O 1
ATOM 9252 N N . GLY D 1 14 ? 10.545 26.646 14.373 1.00 21.97 14 GLY D N 1
ATOM 9253 C CA . GLY D 1 14 ? 10.208 27.973 13.901 1.00 21.27 14 GLY D CA 1
ATOM 9254 C C . GLY D 1 14 ? 11.410 28.858 14.160 1.00 21.48 14 GLY D C 1
ATOM 9255 O O . GLY D 1 14 ? 12.501 28.356 14.455 1.00 20.23 14 GLY D O 1
ATOM 9256 N N . LEU D 1 15 ? 11.220 30.170 14.068 1.00 21.12 15 LEU D N 1
ATOM 9257 C CA . LEU D 1 15 ? 12.315 31.101 14.302 1.00 21.72 15 LEU D CA 1
ATOM 9258 C C . LEU D 1 15 ? 12.982 30.921 15.663 1.00 21.80 15 LEU D C 1
ATOM 9259 O O . LEU D 1 15 ? 14.208 30.943 15.762 1.00 22.37 15 LEU D O 1
ATOM 9264 N N . ALA D 1 16 ? 12.173 30.755 16.705 1.00 20.20 16 ALA D N 1
ATOM 9265 C CA . ALA D 1 16 ? 12.708 30.599 18.054 1.00 20.80 16 ALA D CA 1
ATOM 9266 C C . ALA D 1 16 ? 13.499 29.311 18.236 1.00 19.88 16 ALA D C 1
ATOM 9267 O O . ALA D 1 16 ? 14.616 29.336 18.744 1.00 21.27 16 ALA D O 1
ATOM 9269 N N . GLY D 1 17 ? 12.917 28.191 17.822 1.00 20.43 17 GLY D N 1
ATOM 9270 C CA . GLY D 1 17 ? 13.587 26.911 17.961 1.00 20.24 17 GLY D CA 1
ATOM 9271 C C . GLY D 1 17 ? 14.881 26.818 17.176 1.00 21.26 17 GLY D C 1
ATOM 9272 O O . GLY D 1 17 ? 15.913 26.415 17.706 1.00 21.60 17 GLY D O 1
ATOM 9273 N N . LEU D 1 18 ? 14.827 27.188 15.901 1.00 21.22 18 LEU D N 1
ATOM 9274 C CA . LEU D 1 18 ? 16.007 27.130 15.055 1.00 22.51 18 LEU D CA 1
ATOM 9275 C C . LEU D 1 18 ? 17.111 28.081 15.513 1.00 22.32 18 LEU D C 1
ATOM 9276 O O . LEU D 1 18 ? 18.288 27.740 15.445 1.00 23.91 18 LEU D O 1
ATOM 9281 N N . ARG D 1 19 ? 16.753 29.272 15.978 1.00 23.60 19 ARG D N 1
ATOM 9282 C CA . ARG D 1 19 ? 17.788 30.206 16.424 1.00 23.70 19 ARG D CA 1
ATOM 9283 C C . ARG D 1 19 ? 18.448 29.692 17.701 1.00 24.83 19 ARG D C 1
ATOM 9284 O O . ARG D 1 19 ? 19.659 29.859 17.902 1.00 23.88 19 ARG D O 1
ATOM 9292 N N . ALA D 1 20 ? 17.659 29.057 18.564 1.00 25.61 20 ALA D N 1
ATOM 9293 C CA . ALA D 1 20 ? 18.212 28.518 19.803 1.00 24.93 20 ALA D CA 1
ATOM 9294 C C . ALA D 1 20 ? 19.147 27.362 19.458 1.00 25.97 20 ALA D C 1
ATOM 9295 O O . ALA D 1 20 ? 20.194 27.186 20.089 1.00 27.87 20 ALA D O 1
ATOM 9297 N N . ALA D 1 21 ? 18.776 26.578 18.449 1.00 24.13 21 ALA D N 1
ATOM 9298 C CA . ALA D 1 21 ? 19.597 25.448 18.025 1.00 23.43 21 ALA D CA 1
ATOM 9299 C C . ALA D 1 21 ? 20.940 25.944 17.474 1.00 24.99 21 ALA D C 1
ATOM 9300 O O . ALA D 1 21 ? 21.958 25.262 17.606 1.00 24.16 21 ALA D O 1
ATOM 9302 N N . VAL D 1 22 ? 20.939 27.121 16.849 1.00 23.25 22 VAL D N 1
ATOM 9303 C CA . VAL D 1 22 ? 22.180 27.694 16.335 1.00 26.03 22 VAL D CA 1
ATOM 9304 C C . VAL D 1 22 ? 23.069 27.995 17.542 1.00 26.61 22 VAL D C 1
ATOM 9305 O O . VAL D 1 22 ? 24.265 27.687 17.539 1.00 27.43 22 VAL D O 1
ATOM 9309 N N . ALA D 1 23 ? 22.465 28.588 18.571 1.00 25.82 23 ALA D N 1
ATOM 9310 C CA . ALA D 1 23 ? 23.173 28.947 19.798 1.00 27.35 23 ALA D CA 1
ATOM 9311 C C . ALA D 1 23 ? 23.865 27.766 20.488 1.00 27.96 23 ALA D C 1
ATOM 9312 O O . ALA D 1 23 ? 24.990 27.902 20.961 1.00 29.41 23 ALA D O 1
ATOM 9314 N N . THR D 1 24 ? 23.202 26.618 20.552 1.00 26.94 24 THR D N 1
ATOM 9315 C CA . THR D 1 24 ? 23.783 25.440 21.193 1.00 26.07 24 THR D CA 1
ATOM 9316 C C . THR D 1 24 ? 24.778 24.706 20.287 1.00 27.43 24 THR D C 1
ATOM 9317 O O . THR D 1 24 ? 25.859 24.312 20.724 1.00 25.27 24 THR D O 1
ATOM 9321 N N . GLN D 1 25 ? 24.415 24.529 19.023 1.00 27.90 25 GLN D N 1
ATOM 9322 C CA . GLN D 1 25 ? 25.286 23.829 18.090 1.00 28.70 25 GLN D CA 1
ATOM 9323 C C . GLN D 1 25 ? 26.614 24.554 17.862 1.00 29.99 25 GLN D C 1
ATOM 9324 O O . GLN D 1 25 ? 27.642 23.916 17.681 1.00 30.23 25 GLN D O 1
ATOM 9330 N N . GLN D 1 26 ? 26.604 25.881 17.877 1.00 32.22 26 GLN D N 1
ATOM 9331 C CA . GLN D 1 26 ? 27.847 26.604 17.645 1.00 35.04 26 GLN D CA 1
ATOM 9332 C C . GLN D 1 26 ? 28.880 26.395 18.747 1.00 36.03 26 GLN D C 1
ATOM 9333 O O . GLN D 1 26 ? 30.082 26.536 18.508 1.00 36.62 26 GLN D O 1
ATOM 9339 N N . LYS D 1 27 ? 28.437 26.049 19.950 1.00 36.04 27 LYS D N 1
ATOM 9340 C CA . LYS D 1 27 ? 29.402 25.827 21.013 1.00 36.34 27 LYS D CA 1
ATOM 9341 C C . LYS D 1 27 ? 29.760 24.363 21.208 1.00 35.97 27 LYS D C 1
ATOM 9342 O O . LYS D 1 27 ? 30.305 23.976 22.242 1.00 36.98 27 LYS D O 1
ATOM 9348 N N . GLY D 1 28 ? 29.456 23.551 20.199 1.00 33.98 28 GLY D N 1
ATOM 9349 C CA . GLY D 1 28 ? 29.812 22.145 20.250 1.00 32.83 28 GLY D CA 1
ATOM 9350 C C . GLY D 1 28 ? 28.849 21.168 20.890 1.00 31.66 28 GLY D C 1
ATOM 9351 O O . GLY D 1 28 ? 29.168 19.985 21.015 1.00 30.36 28 GLY D O 1
ATOM 9352 N N . LEU D 1 29 ? 27.677 21.645 21.294 1.00 29.88 29 LEU D N 1
ATOM 9353 C CA . LEU D 1 29 ? 26.685 20.773 21.905 1.00 30.11 29 LEU D CA 1
ATOM 9354 C C . LEU D 1 29 ? 25.906 20.086 20.794 1.00 29.25 29 LEU D C 1
ATOM 9355 O O . LEU D 1 29 ? 25.442 20.742 19.864 1.00 30.71 29 LEU D O 1
ATOM 9360 N N . SER D 1 30 ? 25.779 18.768 20.863 1.00 27.91 30 SER D N 1
ATOM 9361 C CA . SER D 1 30 ? 25.018 18.070 19.839 1.00 28.02 30 SER D CA 1
ATOM 9362 C C . SER D 1 30 ? 23.554 18.444 20.047 1.00 27.61 30 SER D C 1
ATOM 9363 O O . SER D 1 30 ? 23.005 18.290 21.138 1.00 27.04 30 SER D O 1
ATOM 9366 N N . THR D 1 31 ? 22.920 18.972 19.010 1.00 28.05 31 THR D N 1
ATOM 9367 C CA . THR D 1 31 ? 21.529 19.338 19.168 1.00 26.47 31 THR D CA 1
ATOM 9368 C C . THR D 1 31 ? 20.641 18.805 18.072 1.00 24.91 31 THR D C 1
ATOM 9369 O O . THR D 1 31 ? 21.044 18.651 16.918 1.00 21.35 31 THR D O 1
ATOM 9373 N N . ILE D 1 32 ? 19.432 18.465 18.487 1.00 22.62 32 ILE D N 1
ATOM 9374 C CA . ILE D 1 32 ? 18.421 17.925 17.612 1.00 22.54 32 ILE D CA 1
ATOM 9375 C C . ILE D 1 32 ? 17.226 18.866 17.638 1.00 21.18 32 ILE D C 1
ATOM 9376 O O . ILE D 1 32 ? 16.841 19.365 18.693 1.00 20.71 32 ILE D O 1
ATOM 9381 N N . VAL D 1 33 ? 16.658 19.125 16.470 1.00 20.14 33 VAL D N 1
ATOM 9382 C CA . VAL D 1 33 ? 15.474 19.965 16.392 1.00 19.53 33 VAL D CA 1
ATOM 9383 C C . VAL D 1 33 ? 14.365 19.041 15.888 1.00 21.24 33 VAL D C 1
ATOM 9384 O O . VAL D 1 33 ? 14.500 18.442 14.818 1.00 21.11 33 VAL D O 1
ATOM 9388 N N . LEU D 1 34 ? 13.292 18.910 16.660 1.00 21.91 34 LEU D N 1
ATOM 9389 C CA . LEU D 1 34 ? 12.160 18.071 16.255 1.00 20.95 34 LEU D CA 1
ATOM 9390 C C . LEU D 1 34 ? 11.074 18.992 15.731 1.00 19.27 34 LEU D C 1
ATOM 9391 O O . LEU D 1 34 ? 10.897 20.093 16.235 1.00 19.85 34 LEU D O 1
ATOM 9396 N N . SER D 1 35 ? 10.358 18.555 14.702 1.00 19.80 35 SER D N 1
ATOM 9397 C CA . SER D 1 35 ? 9.297 19.376 14.139 1.00 20.50 35 SER D CA 1
ATOM 9398 C C . SER D 1 35 ? 8.217 18.523 13.499 1.00 20.00 35 SER D C 1
ATOM 9399 O O . SER D 1 35 ? 8.501 17.481 12.918 1.00 19.78 35 SER D O 1
ATOM 9402 N N . LEU D 1 36 ? 6.976 18.981 13.599 1.00 19.66 36 LEU D N 1
ATOM 9403 C CA . LEU D 1 36 ? 5.862 18.262 12.994 1.00 20.39 36 LEU D CA 1
ATOM 9404 C C . LEU D 1 36 ? 6.027 18.268 11.483 1.00 19.06 36 LEU D C 1
ATOM 9405 O O . LEU D 1 36 ? 5.659 17.320 10.803 1.00 20.77 36 LEU D O 1
ATOM 9410 N N . ILE D 1 37 ? 6.580 19.366 10.986 1.00 17.24 37 ILE D N 1
ATOM 9411 C CA . ILE D 1 37 ? 6.740 19.608 9.553 1.00 17.53 37 ILE D CA 1
ATOM 9412 C C . ILE D 1 37 ? 8.133 20.124 9.191 1.00 19.05 37 ILE D C 1
ATOM 9413 O O . ILE D 1 37 ? 8.909 20.496 10.062 1.00 19.95 37 ILE D O 1
ATOM 9418 N N . PRO D 1 38 ? 8.469 20.142 7.893 1.00 19.77 38 PRO D N 1
ATOM 9419 C CA . PRO D 1 38 ? 9.785 20.652 7.481 1.00 19.86 38 PRO D CA 1
ATOM 9420 C C . PRO D 1 38 ? 9.852 22.031 8.150 1.00 21.30 38 PRO D C 1
ATOM 9421 O O . PRO D 1 38 ? 8.876 22.793 8.104 1.00 19.47 38 PRO D O 1
ATOM 9425 N N . VAL D 1 39 ? 10.982 22.363 8.766 1.00 19.98 39 VAL D N 1
ATOM 9426 C CA . VAL D 1 39 ? 11.060 23.624 9.496 1.00 18.48 39 VAL D CA 1
ATOM 9427 C C . VAL D 1 39 ? 10.775 24.905 8.726 1.00 20.10 39 VAL D C 1
ATOM 9428 O O . VAL D 1 39 ? 10.221 25.850 9.285 1.00 19.49 39 VAL D O 1
ATOM 9432 N N . LYS D 1 40 ? 11.109 24.948 7.442 1.00 18.49 40 LYS D N 1
ATOM 9433 C CA . LYS D 1 40 ? 10.871 26.163 6.681 1.00 21.22 40 LYS D CA 1
ATOM 9434 C C . LYS D 1 40 ? 9.393 26.397 6.354 1.00 21.40 40 LYS D C 1
ATOM 9435 O O . LYS D 1 40 ? 9.042 27.382 5.706 1.00 20.76 40 LYS D O 1
ATOM 9441 N N . ARG D 1 41 ? 8.529 25.507 6.840 1.00 19.07 41 ARG D N 1
ATOM 9442 C CA . ARG D 1 41 ? 7.103 25.661 6.609 1.00 18.75 41 ARG D CA 1
ATOM 9443 C C . ARG D 1 41 ? 6.364 26.098 7.876 1.00 20.14 41 ARG D C 1
ATOM 9444 O O . ARG D 1 41 ? 5.135 26.201 7.876 1.00 21.80 41 ARG D O 1
ATOM 9452 N N . SER D 1 42 ? 7.118 26.369 8.941 1.00 19.37 42 SER D N 1
ATOM 9453 C CA . SER D 1 42 ? 6.558 26.808 10.222 1.00 20.16 42 SER D CA 1
ATOM 9454 C C . SER D 1 42 ? 5.758 28.115 10.070 1.00 20.65 42 SER D C 1
ATOM 9455 O O . SER D 1 42 ? 5.979 28.893 9.138 1.00 19.50 42 SER D O 1
ATOM 9458 N N . HIS D 1 43 ? 4.835 28.361 10.992 1.00 19.54 43 HIS D N 1
ATOM 9459 C CA . HIS D 1 43 ? 4.010 29.561 10.894 1.00 19.01 43 HIS D CA 1
ATOM 9460 C C . HIS D 1 43 ? 4.792 30.864 10.771 1.00 19.73 43 HIS D C 1
ATOM 9461 O O . HIS D 1 43 ? 4.294 31.834 10.198 1.00 20.06 43 HIS D O 1
ATOM 9468 N N . SER D 1 44 ? 6.006 30.890 11.315 1.00 20.01 44 SER D N 1
ATOM 9469 C CA . SER D 1 44 ? 6.854 32.077 11.241 1.00 20.92 44 SER D CA 1
ATOM 9470 C C . SER D 1 44 ? 6.977 32.568 9.801 1.00 21.79 44 SER D C 1
ATOM 9471 O O . SER D 1 44 ? 7.147 33.764 9.561 1.00 22.21 44 SER D O 1
ATOM 9474 N N . ALA D 1 45 ? 6.895 31.648 8.848 1.00 20.01 45 ALA D N 1
ATOM 9475 C CA . ALA D 1 45 ? 7.032 32.010 7.435 1.00 21.51 45 ALA D CA 1
ATOM 9476 C C . ALA D 1 45 ? 5.947 32.944 6.898 1.00 22.65 45 ALA D C 1
ATOM 9477 O O . ALA D 1 45 ? 6.133 33.594 5.866 1.00 21.78 45 ALA D O 1
ATOM 9479 N N . ALA D 1 46 ? 4.818 33.003 7.587 1.00 22.94 46 ALA D N 1
ATOM 9480 C CA . ALA D 1 46 ? 3.700 33.830 7.149 1.00 23.61 46 ALA D CA 1
ATOM 9481 C C . ALA D 1 46 ? 3.758 35.314 7.528 1.00 25.15 46 ALA D C 1
ATOM 9482 O O . ALA D 1 46 ? 2.943 36.098 7.049 1.00 24.47 46 ALA D O 1
ATOM 9484 N N . ALA D 1 47 ? 4.701 35.704 8.380 1.00 25.07 47 ALA D N 1
ATOM 9485 C CA . ALA D 1 47 ? 4.792 37.104 8.794 1.00 25.07 47 ALA D CA 1
ATOM 9486 C C . ALA D 1 47 ? 5.107 38.032 7.621 1.00 27.69 47 ALA D C 1
ATOM 9487 O O . ALA D 1 47 ? 6.129 37.869 6.951 1.00 27.16 47 ALA D O 1
ATOM 9489 N N . GLN D 1 48 ? 4.225 38.998 7.368 1.00 27.90 48 GLN D N 1
ATOM 9490 C CA . GLN D 1 48 ? 4.445 39.948 6.283 1.00 32.24 48 GLN D CA 1
ATOM 9491 C C . GLN D 1 48 ? 4.549 41.386 6.793 1.00 32.44 48 GLN D C 1
ATOM 9492 O O . GLN D 1 48 ? 5.004 42.276 6.074 1.00 33.82 48 GLN D O 1
ATOM 9498 N N . GLY D 1 49 ? 4.121 41.611 8.029 1.00 31.93 49 GLY D N 1
ATOM 9499 C CA . GLY D 1 49 ? 4.201 42.945 8.597 1.00 32.46 49 GLY D CA 1
ATOM 9500 C C . GLY D 1 49 ? 5.646 43.393 8.726 1.00 32.39 49 GLY D C 1
ATOM 9501 O O . GLY D 1 49 ? 6.060 44.377 8.110 1.00 33.13 49 GLY D O 1
ATOM 9502 N N . GLY D 1 50 ? 6.421 42.669 9.526 1.00 30.12 50 GLY D N 1
ATOM 9503 C CA . GLY D 1 50 ? 7.815 43.023 9.710 1.00 28.70 50 GLY D CA 1
ATOM 9504 C C . GLY D 1 50 ? 8.295 42.772 11.123 1.00 28.28 50 GLY D C 1
ATOM 9505 O O . GLY D 1 50 ? 7.558 42.253 11.964 1.00 26.03 50 GLY D O 1
ATOM 9506 N N . MET D 1 51 ? 9.538 43.159 11.381 1.00 27.74 51 MET D N 1
ATOM 9507 C CA . MET D 1 51 ? 10.166 42.967 12.678 1.00 26.85 51 MET D CA 1
ATOM 9508 C C . MET D 1 51 ? 10.571 44.283 13.326 1.00 27.76 51 MET D C 1
ATOM 9509 O O . MET D 1 51 ? 11.275 45.100 12.728 1.00 27.98 51 MET D O 1
ATOM 9514 N N . GLN D 1 52 ? 10.135 44.463 14.566 1.00 27.76 52 GLN D N 1
ATOM 9515 C CA . GLN D 1 52 ? 10.423 45.671 15.327 1.00 29.51 52 GLN D CA 1
ATOM 9516 C C . GLN D 1 52 ? 11.818 45.676 15.965 1.00 29.34 52 GLN D C 1
ATOM 9517 O O . GLN D 1 52 ? 12.188 44.743 16.695 1.00 27.11 52 GLN D O 1
ATOM 9523 N N . ALA D 1 53 ? 12.590 46.728 15.681 1.00 26.97 53 ALA D N 1
ATOM 9524 C CA . ALA D 1 53 ? 13.933 46.883 16.239 1.00 27.94 53 ALA D CA 1
ATOM 9525 C C . ALA D 1 53 ? 14.325 48.354 16.121 1.00 29.73 53 ALA D C 1
ATOM 9526 O O . ALA D 1 53 ? 14.139 48.963 15.072 1.00 29.46 53 ALA D O 1
ATOM 9528 N N . SER D 1 54 ? 14.878 48.916 17.192 1.00 30.10 54 SER D N 1
ATOM 9529 C CA . SER D 1 54 ? 15.241 50.335 17.206 1.00 31.03 54 SER D CA 1
ATOM 9530 C C . SER D 1 54 ? 16.560 50.700 16.523 1.00 32.17 54 SER D C 1
ATOM 9531 O O . SER D 1 54 ? 17.504 51.129 17.186 1.00 32.91 54 SER D O 1
ATOM 9534 N N . LEU D 1 55 ? 16.617 50.550 15.201 1.00 31.33 55 LEU D N 1
ATOM 9535 C CA . LEU D 1 55 ? 17.827 50.868 14.442 1.00 32.80 55 LEU D CA 1
ATOM 9536 C C . LEU D 1 55 ? 18.033 52.378 14.294 1.00 33.13 55 LEU D C 1
ATOM 9537 O O . LEU D 1 55 ? 19.152 52.874 14.414 1.00 33.07 55 LEU D O 1
ATOM 9542 N N . GLY D 1 56 ? 16.949 53.096 14.017 1.00 32.84 56 GLY D N 1
ATOM 9543 C CA . GLY D 1 56 ? 17.026 54.539 13.861 1.00 33.28 56 GLY D CA 1
ATOM 9544 C C . GLY D 1 56 ? 17.727 54.991 12.592 1.00 33.14 56 GLY D C 1
ATOM 9545 O O . GLY D 1 56 ? 18.306 56.079 12.560 1.00 33.77 56 GLY D O 1
ATOM 9546 N N . ASN D 1 57 ? 17.676 54.166 11.548 1.00 31.69 57 ASN D N 1
ATOM 9547 C CA . ASN D 1 57 ? 18.317 54.479 10.265 1.00 32.89 57 ASN D CA 1
ATOM 9548 C C . ASN D 1 57 ? 17.579 55.524 9.438 1.00 32.53 57 ASN D C 1
ATOM 9549 O O . ASN D 1 57 ? 18.156 56.536 9.054 1.00 33.50 57 ASN D O 1
ATOM 9554 N N . SER D 1 58 ? 16.309 55.257 9.150 1.00 33.19 58 SER D N 1
ATOM 9555 C CA . SER D 1 58 ? 15.502 56.149 8.319 1.00 34.06 58 SER D CA 1
ATOM 9556 C C . SER D 1 58 ? 15.009 57.436 8.982 1.00 34.51 58 SER D C 1
ATOM 9557 O O . SER D 1 58 ? 15.029 57.579 10.207 1.00 32.33 58 SER D O 1
ATOM 9560 N N . LYS D 1 59 ? 14.547 58.364 8.148 1.00 33.88 59 LYS D N 1
ATOM 9561 C CA . LYS D 1 59 ? 14.043 59.645 8.624 1.00 35.42 59 LYS D CA 1
ATOM 9562 C C . LYS D 1 59 ? 12.953 59.484 9.684 1.00 36.53 59 LYS D C 1
ATOM 9563 O O . LYS D 1 59 ? 12.991 60.141 10.727 1.00 35.73 59 LYS D O 1
ATOM 9569 N N . MET D 1 60 ? 11.986 58.608 9.423 1.00 35.01 60 MET D N 1
ATOM 9570 C CA . MET D 1 60 ? 10.896 58.389 10.367 1.00 36.24 60 MET D CA 1
ATOM 9571 C C . MET D 1 60 ? 11.315 57.551 11.570 1.00 36.29 60 MET D C 1
ATOM 9572 O O . MET D 1 60 ? 10.514 57.318 12.481 1.00 36.92 60 MET D O 1
ATOM 9577 N N . SER D 1 61 ? 12.568 57.107 11.571 1.00 35.54 61 SER D N 1
ATOM 9578 C CA . SER D 1 61 ? 13.118 56.300 12.658 1.00 37.16 61 SER D CA 1
ATOM 9579 C C . SER D 1 61 ? 14.143 57.125 13.432 1.00 36.96 61 SER D C 1
ATOM 9580 O O . SER D 1 61 ? 14.644 56.699 14.469 1.00 37.10 61 SER D O 1
ATOM 9583 N N . ASP D 1 62 ? 14.454 58.305 12.912 1.00 38.15 62 ASP D N 1
ATOM 9584 C CA . ASP D 1 62 ? 15.441 59.185 13.528 1.00 39.38 62 ASP D CA 1
ATOM 9585 C C . ASP D 1 62 ? 15.181 59.448 15.007 1.00 38.28 62 ASP D C 1
ATOM 9586 O O . ASP D 1 62 ? 14.087 59.848 15.395 1.00 38.93 62 ASP D O 1
ATOM 9591 N N . GLY D 1 63 ? 16.202 59.213 15.825 1.00 38.09 63 GLY D N 1
ATOM 9592 C CA . GLY D 1 63 ? 16.080 59.440 17.253 1.00 38.29 63 GLY D CA 1
ATOM 9593 C C . GLY D 1 63 ? 15.566 58.253 18.045 1.00 38.20 63 GLY D C 1
ATOM 9594 O O . GLY D 1 63 ? 15.503 58.306 19.266 1.00 38.79 63 GLY D O 1
ATOM 9595 N N . ASP D 1 64 ? 15.193 57.179 17.357 1.00 37.04 64 ASP D N 1
ATOM 9596 C CA . ASP D 1 64 ? 14.685 55.996 18.037 1.00 37.00 64 ASP D CA 1
ATOM 9597 C C . ASP D 1 64 ? 15.804 55.274 18.778 1.00 36.88 64 ASP D C 1
ATOM 9598 O O . ASP D 1 64 ? 16.953 55.260 18.330 1.00 35.29 64 ASP D O 1
ATOM 9603 N N . ASN D 1 65 ? 15.471 54.682 19.920 1.00 36.87 65 ASN D N 1
ATOM 9604 C CA . ASN D 1 65 ? 16.452 53.932 20.694 1.00 35.82 65 ASN D CA 1
ATOM 9605 C C . ASN D 1 65 ? 15.755 52.910 21.591 1.00 35.51 65 ASN D C 1
ATOM 9606 O O . ASN D 1 65 ? 14.529 52.751 21.530 1.00 34.74 65 ASN D O 1
ATOM 9611 N N . GLU D 1 66 ? 16.538 52.218 22.416 1.00 35.37 66 GLU D N 1
ATOM 9612 C CA . GLU D 1 66 ? 16.007 51.196 23.310 1.00 35.49 66 GLU D CA 1
ATOM 9613 C C . GLU D 1 66 ? 14.906 51.698 24.245 1.00 35.52 66 GLU D C 1
ATOM 9614 O O . GLU D 1 66 ? 13.933 50.990 24.499 1.00 34.06 66 GLU D O 1
ATOM 9620 N N . ASP D 1 67 ? 15.058 52.918 24.758 1.00 34.41 67 ASP D N 1
ATOM 9621 C CA . ASP D 1 67 ? 14.071 53.470 25.685 1.00 33.47 67 ASP D CA 1
ATOM 9622 C C . ASP D 1 67 ? 12.697 53.676 25.066 1.00 32.09 67 ASP D C 1
ATOM 9623 O O . ASP D 1 67 ? 11.687 53.407 25.704 1.00 32.56 67 ASP D O 1
ATOM 9628 N N . LEU D 1 68 ? 12.653 54.152 23.827 1.00 31.88 68 LEU D N 1
ATOM 9629 C CA . LEU D 1 68 ? 11.378 54.382 23.156 1.00 31.74 68 LEU D CA 1
ATOM 9630 C C . LEU D 1 68 ? 10.680 53.067 22.811 1.00 32.21 68 LEU D C 1
ATOM 9631 O O . LEU D 1 68 ? 9.461 52.947 22.928 1.00 31.49 68 LEU D O 1
ATOM 9636 N N . HIS D 1 69 ? 11.459 52.082 22.379 1.00 31.77 69 HIS D N 1
ATOM 9637 C CA . HIS D 1 69 ? 10.903 50.776 22.029 1.00 31.89 69 HIS D CA 1
ATOM 9638 C C . HIS D 1 69 ? 10.393 50.146 23.329 1.00 31.93 69 HIS D C 1
ATOM 9639 O O . HIS D 1 69 ? 9.317 49.541 23.375 1.00 30.78 69 HIS D O 1
ATOM 9646 N N . PHE D 1 70 ? 11.170 50.315 24.391 1.00 31.39 70 PHE D N 1
ATOM 9647 C CA . PHE D 1 70 ? 10.809 49.786 25.697 1.00 32.66 70 PHE D CA 1
ATOM 9648 C C . PHE D 1 70 ? 9.462 50.343 26.153 1.00 34.01 70 PHE D C 1
ATOM 9649 O O . PHE D 1 70 ? 8.553 49.586 26.507 1.00 34.14 70 PHE D O 1
ATOM 9657 N N . MET D 1 71 ? 9.326 51.666 26.128 1.00 35.56 71 MET D N 1
ATOM 9658 C CA . MET D 1 71 ? 8.081 52.292 26.552 1.00 36.44 71 MET D CA 1
ATOM 9659 C C . MET D 1 71 ? 6.890 51.828 25.719 1.00 34.66 71 MET D C 1
ATOM 9660 O O . MET D 1 71 ? 5.818 51.559 26.264 1.00 33.40 71 MET D O 1
ATOM 9665 N N . ASP D 1 72 ? 7.060 51.734 24.403 1.00 31.78 72 ASP D N 1
ATOM 9666 C CA . ASP D 1 72 ? 5.956 51.279 23.570 1.00 31.19 72 ASP D CA 1
ATOM 9667 C C . ASP D 1 72 ? 5.535 49.877 23.991 1.00 30.42 72 ASP D C 1
ATOM 9668 O O . ASP D 1 72 ? 4.348 49.582 24.092 1.00 31.51 72 ASP D O 1
ATOM 9673 N N . THR D 1 73 ? 6.519 49.027 24.258 1.00 30.89 73 THR D N 1
ATOM 9674 C CA . THR D 1 73 ? 6.267 47.647 24.652 1.00 31.46 73 THR D CA 1
ATOM 9675 C C . THR D 1 73 ? 5.551 47.516 25.996 1.00 32.55 73 THR D C 1
ATOM 9676 O O . THR D 1 73 ? 4.572 46.778 26.106 1.00 30.31 73 THR D O 1
ATOM 9680 N N . VAL D 1 74 ? 6.025 48.233 27.012 1.00 32.71 74 VAL D N 1
ATOM 9681 C CA . VAL D 1 74 ? 5.409 48.158 28.335 1.00 33.57 74 VAL D CA 1
ATOM 9682 C C . VAL D 1 74 ? 3.989 48.719 28.345 1.00 33.82 74 VAL D C 1
ATOM 9683 O O . VAL D 1 74 ? 3.067 48.076 28.842 1.00 34.89 74 VAL D O 1
ATOM 9687 N N . LYS D 1 75 ? 3.802 49.913 27.796 1.00 34.43 75 LYS D N 1
ATOM 9688 C CA . LYS D 1 75 ? 2.471 50.510 27.772 1.00 34.88 75 LYS D CA 1
ATOM 9689 C C . LYS D 1 75 ? 1.535 49.659 26.919 1.00 34.78 75 LYS D C 1
ATOM 9690 O O . LYS D 1 75 ? 0.348 49.525 27.223 1.00 33.54 75 LYS D O 1
ATOM 9696 N N . GLY D 1 76 ? 2.077 49.074 25.856 1.00 33.24 76 GLY D N 1
ATOM 9697 C CA . GLY D 1 76 ? 1.265 48.229 24.999 1.00 32.27 76 GLY D CA 1
ATOM 9698 C C . GLY D 1 76 ? 0.776 47.008 25.758 1.00 31.79 76 GLY D C 1
ATOM 9699 O O . GLY D 1 76 ? -0.353 46.563 25.567 1.00 32.36 76 GLY D O 1
ATOM 9700 N N . SER D 1 77 ? 1.621 46.482 26.637 1.00 31.44 77 SER D N 1
ATOM 9701 C CA . SER D 1 77 ? 1.291 45.299 27.432 1.00 32.59 77 SER D CA 1
ATOM 9702 C C . SER D 1 77 ? 0.271 45.572 28.537 1.00 33.60 77 SER D C 1
ATOM 9703 O O . SER D 1 77 ? -0.157 44.648 29.236 1.00 31.46 77 SER D O 1
ATOM 9706 N N . ASP D 1 78 ? -0.106 46.840 28.689 1.00 33.31 78 ASP D N 1
ATOM 9707 C CA . ASP D 1 78 ? -1.045 47.267 29.717 1.00 33.20 78 ASP D CA 1
ATOM 9708 C C . ASP D 1 78 ? -0.482 46.862 31.074 1.00 32.84 78 ASP D C 1
ATOM 9709 O O . ASP D 1 78 ? -1.214 46.478 31.989 1.00 33.37 78 ASP D O 1
ATOM 9714 N N . TRP D 1 79 ? 0.841 46.955 31.177 1.00 32.50 79 TRP D N 1
ATOM 9715 C CA . TRP D 1 79 ? 1.589 46.631 32.384 1.00 32.95 79 TRP D CA 1
ATOM 9716 C C . TRP D 1 79 ? 1.539 45.187 32.874 1.00 33.81 79 TRP D C 1
ATOM 9717 O O . TRP D 1 79 ? 1.805 44.910 34.043 1.00 34.29 79 TRP D O 1
ATOM 9728 N N . GLY D 1 80 ? 1.224 44.260 31.977 1.00 32.67 80 GLY D N 1
ATOM 9729 C CA . GLY D 1 80 ? 1.187 42.863 32.367 1.00 32.80 80 GLY D CA 1
ATOM 9730 C C . GLY D 1 80 ? 2.508 42.154 32.116 1.00 32.42 80 GLY D C 1
ATOM 9731 O O . GLY D 1 80 ? 2.676 40.999 32.504 1.00 31.76 80 GLY D O 1
ATOM 9732 N N . CYS D 1 81 ? 3.458 42.843 31.485 1.00 33.39 81 CYS D N 1
ATOM 9733 C CA . CYS D 1 81 ? 4.756 42.240 31.164 1.00 33.30 81 CYS D CA 1
ATOM 9734 C C . CYS D 1 81 ? 5.798 42.351 32.273 1.00 33.56 81 CYS D C 1
ATOM 9735 O O . CYS D 1 81 ? 5.653 43.148 33.202 1.00 32.56 81 CYS D O 1
ATOM 9738 N N . ASP D 1 82 ? 6.840 41.528 32.174 1.00 32.77 82 ASP D N 1
ATOM 9739 C CA . ASP D 1 82 ? 7.954 41.596 33.112 1.00 33.41 82 ASP D CA 1
ATOM 9740 C C . ASP D 1 82 ? 8.837 42.627 32.429 1.00 33.67 82 ASP D C 1
ATOM 9741 O O . ASP D 1 82 ? 9.393 42.366 31.355 1.00 32.76 82 ASP D O 1
ATOM 9746 N N . GLN D 1 83 ? 8.953 43.804 33.034 1.00 33.01 83 GLN D N 1
ATOM 9747 C CA . GLN D 1 83 ? 9.734 44.878 32.439 1.00 32.97 83 GLN D CA 1
ATOM 9748 C C . GLN D 1 83 ? 11.212 44.574 32.237 1.00 33.54 83 GLN D C 1
ATOM 9749 O O . GLN D 1 83 ? 11.819 45.054 31.277 1.00 33.66 83 GLN D O 1
ATOM 9755 N N . LYS D 1 84 ? 11.796 43.779 33.124 1.00 32.95 84 LYS D N 1
ATOM 9756 C CA . LYS D 1 84 ? 13.199 43.415 32.981 1.00 35.27 84 LYS D CA 1
ATOM 9757 C C . LYS D 1 84 ? 13.383 42.626 31.682 1.00 33.81 84 LYS D C 1
ATOM 9758 O O . LYS D 1 84 ? 14.362 42.815 30.965 1.00 35.12 84 LYS D O 1
ATOM 9764 N N . VAL D 1 85 ? 12.431 41.747 31.386 1.00 32.74 85 VAL D N 1
ATOM 9765 C CA . VAL D 1 85 ? 12.480 40.954 30.164 1.00 30.29 85 VAL D CA 1
ATOM 9766 C C . VAL D 1 85 ? 12.360 41.871 28.949 1.00 29.44 85 VAL D C 1
ATOM 9767 O O . VAL D 1 85 ? 13.111 41.733 27.985 1.00 28.96 85 VAL D O 1
ATOM 9771 N N . ALA D 1 86 ? 11.417 42.809 28.998 1.00 28.87 86 ALA D N 1
ATOM 9772 C CA . ALA D 1 86 ? 11.214 43.748 27.898 1.00 30.15 86 ALA D CA 1
ATOM 9773 C C . ALA D 1 86 ? 12.508 44.514 27.608 1.00 29.76 86 ALA D C 1
ATOM 9774 O O . ALA D 1 86 ? 12.819 44.805 26.454 1.00 30.77 86 ALA D O 1
ATOM 9776 N N . ARG D 1 87 ? 13.257 44.839 28.659 1.00 31.13 87 ARG D N 1
ATOM 9777 C CA . ARG D 1 87 ? 14.526 45.544 28.496 1.00 31.74 87 ARG D CA 1
ATOM 9778 C C . ARG D 1 87 ? 15.536 44.646 27.787 1.00 31.69 87 ARG D C 1
ATOM 9779 O O . ARG D 1 87 ? 16.244 45.087 26.880 1.00 32.25 87 ARG D O 1
ATOM 9787 N N . MET D 1 88 ? 15.605 43.388 28.212 1.00 31.62 88 MET D N 1
ATOM 9788 C CA . MET D 1 88 ? 16.517 42.428 27.601 1.00 32.05 88 MET D CA 1
ATOM 9789 C C . MET D 1 88 ? 16.211 42.359 26.110 1.00 31.68 88 MET D C 1
ATOM 9790 O O . MET D 1 88 ? 17.112 42.340 25.271 1.00 30.30 88 MET D O 1
ATOM 9795 N N . PHE D 1 89 ? 14.921 42.337 25.797 1.00 30.59 89 PHE D N 1
ATOM 9796 C CA . PHE D 1 89 ? 14.463 42.264 24.418 1.00 31.62 89 PHE D CA 1
ATOM 9797 C C . PHE D 1 89 ? 14.835 43.478 23.570 1.00 31.86 89 PHE D C 1
ATOM 9798 O O . PHE D 1 89 ? 15.492 43.338 22.536 1.00 32.75 89 PHE D O 1
ATOM 9806 N N . VAL D 1 90 ? 14.415 44.666 24.000 1.00 31.63 90 VAL D N 1
ATOM 9807 C CA . VAL D 1 90 ? 14.690 45.872 23.218 1.00 31.48 90 VAL D CA 1
ATOM 9808 C C . VAL D 1 90 ? 16.163 46.137 22.951 1.00 30.13 90 VAL D C 1
ATOM 9809 O O . VAL D 1 90 ? 16.516 46.660 21.894 1.00 30.17 90 VAL D O 1
ATOM 9813 N N . ASN D 1 91 ? 17.025 45.761 23.888 1.00 30.58 91 ASN D N 1
ATOM 9814 C CA . ASN D 1 91 ? 18.453 46.001 23.719 1.00 30.83 91 ASN D CA 1
ATOM 9815 C C . ASN D 1 91 ? 19.080 45.007 22.758 1.00 31.25 91 ASN D C 1
ATOM 9816 O O . ASN D 1 91 ? 20.131 45.270 22.179 1.00 30.58 91 ASN D O 1
ATOM 9821 N N . THR D 1 92 ? 18.422 43.866 22.574 1.00 30.35 92 THR D N 1
ATOM 9822 C CA . THR D 1 92 ? 18.962 42.824 21.712 1.00 29.82 92 THR D CA 1
ATOM 9823 C C . THR D 1 92 ? 18.350 42.776 20.313 1.00 29.13 92 THR D C 1
ATOM 9824 O O . THR D 1 92 ? 18.954 42.232 19.394 1.00 30.27 92 THR D O 1
ATOM 9828 N N . ALA D 1 93 ? 17.161 43.345 20.148 1.00 27.86 93 ALA D N 1
ATOM 9829 C CA . ALA D 1 93 ? 16.502 43.336 18.842 1.00 29.00 93 ALA D CA 1
ATOM 9830 C C . ALA D 1 93 ? 17.365 43.949 17.730 1.00 27.98 93 ALA D C 1
ATOM 9831 O O . ALA D 1 93 ? 17.381 43.451 16.608 1.00 27.46 93 ALA D O 1
ATOM 9833 N N . PRO D 1 94 ? 18.084 45.047 18.021 1.00 29.12 94 PRO D N 1
ATOM 9834 C CA . PRO D 1 94 ? 18.915 45.633 16.963 1.00 28.23 94 PRO D CA 1
ATOM 9835 C C . PRO D 1 94 ? 20.001 44.663 16.499 1.00 27.51 94 PRO D C 1
ATOM 9836 O O . PRO D 1 94 ? 20.288 44.563 15.304 1.00 29.52 94 PRO D O 1
ATOM 9840 N N . LYS D 1 95 ? 20.600 43.940 17.436 1.00 27.54 95 LYS D N 1
ATOM 9841 C CA . LYS D 1 95 ? 21.638 42.989 17.064 1.00 28.74 95 LYS D CA 1
ATOM 9842 C C . LYS D 1 95 ? 21.060 41.801 16.291 1.00 27.32 95 LYS D C 1
ATOM 9843 O O . LYS D 1 95 ? 21.719 41.261 15.403 1.00 25.75 95 LYS D O 1
ATOM 9849 N N . ALA D 1 96 ? 19.828 41.408 16.604 1.00 25.36 96 ALA D N 1
ATOM 9850 C CA . ALA D 1 96 ? 19.199 40.305 15.872 1.00 25.80 96 ALA D CA 1
ATOM 9851 C C . ALA D 1 96 ? 19.066 40.697 14.393 1.00 26.28 96 ALA D C 1
ATOM 9852 O O . ALA D 1 96 ? 19.404 39.916 13.506 1.00 26.59 96 ALA D O 1
ATOM 9854 N N . ILE D 1 97 ? 18.585 41.911 14.133 1.00 26.08 97 ILE D N 1
ATOM 9855 C CA . ILE D 1 97 ? 18.430 42.398 12.755 1.00 27.30 97 ILE D CA 1
ATOM 9856 C C . ILE D 1 97 ? 19.763 42.389 12.006 1.00 26.64 97 ILE D C 1
ATOM 9857 O O . ILE D 1 97 ? 19.861 41.920 10.873 1.00 23.55 97 ILE D O 1
ATOM 9862 N N . ARG D 1 98 ? 20.788 42.935 12.645 1.00 27.09 98 ARG D N 1
ATOM 9863 C CA . ARG D 1 98 ? 22.106 43.008 12.037 1.00 27.40 98 ARG D CA 1
ATOM 9864 C C . ARG D 1 98 ? 22.756 41.646 11.842 1.00 27.64 98 ARG D C 1
ATOM 9865 O O . ARG D 1 98 ? 23.508 41.441 10.885 1.00 27.69 98 ARG D O 1
ATOM 9873 N N . GLU D 1 99 ? 22.472 40.702 12.730 1.00 26.84 99 GLU D N 1
ATOM 9874 C CA . GLU D 1 99 ? 23.051 39.376 12.558 1.00 25.73 99 GLU D CA 1
ATOM 9875 C C . GLU D 1 99 ? 22.381 38.722 11.353 1.00 25.56 99 GLU D C 1
ATOM 9876 O O . GLU D 1 99 ? 23.037 38.061 10.553 1.00 27.10 99 GLU D O 1
ATOM 9882 N N . LEU D 1 100 ? 21.069 38.917 11.234 1.00 24.29 100 LEU D N 1
ATOM 9883 C CA . LEU D 1 100 ? 20.306 38.349 10.126 1.00 26.21 100 LEU D CA 1
ATOM 9884 C C . LEU D 1 100 ? 20.731 38.978 8.802 1.00 26.29 100 LEU D C 1
ATOM 9885 O O . LEU D 1 100 ? 20.763 38.305 7.762 1.00 25.46 100 LEU D O 1
ATOM 9890 N N . ALA D 1 101 ? 21.047 40.272 8.828 1.00 25.05 101 ALA D N 1
ATOM 9891 C CA . ALA D 1 101 ? 21.511 40.941 7.613 1.00 26.02 101 ALA D CA 1
ATOM 9892 C C . ALA D 1 101 ? 22.837 40.303 7.183 1.00 26.25 101 ALA D C 1
ATOM 9893 O O . ALA D 1 101 ? 23.102 40.122 5.990 1.00 27.12 101 ALA D O 1
ATOM 9895 N N . ALA D 1 102 ? 23.660 39.953 8.164 1.00 26.37 102 ALA D N 1
ATOM 9896 C CA . ALA D 1 102 ? 24.954 39.333 7.901 1.00 26.45 102 ALA D CA 1
ATOM 9897 C C . ALA D 1 102 ? 24.758 37.919 7.357 1.00 27.78 102 ALA D C 1
ATOM 9898 O O . ALA D 1 102 ? 25.599 37.410 6.614 1.00 25.72 102 ALA D O 1
ATOM 9900 N N . TRP D 1 103 ? 23.643 37.294 7.729 1.00 25.93 103 TRP D N 1
ATOM 9901 C CA . TRP D 1 103 ? 23.337 35.945 7.259 1.00 28.11 103 TRP D CA 1
ATOM 9902 C C . TRP D 1 103 ? 22.605 35.976 5.924 1.00 27.02 103 TRP D C 1
ATOM 9903 O O . TRP D 1 103 ? 22.071 34.958 5.474 1.00 28.49 103 TRP D O 1
ATOM 9914 N N . GLY D 1 104 ? 22.554 37.153 5.307 1.00 26.42 104 GLY D N 1
ATOM 9915 C CA . GLY D 1 104 ? 21.931 37.270 3.998 1.00 26.35 104 GLY D CA 1
ATOM 9916 C C . GLY D 1 104 ? 20.470 37.659 3.882 1.00 26.16 104 GLY D C 1
ATOM 9917 O O . GLY D 1 104 ? 19.959 37.753 2.761 1.00 26.64 104 GLY D O 1
ATOM 9918 N N . VAL D 1 105 ? 19.780 37.866 4.998 1.00 24.44 105 VAL D N 1
ATOM 9919 C CA . VAL D 1 105 ? 18.378 38.262 4.912 1.00 25.21 105 VAL D CA 1
ATOM 9920 C C . VAL D 1 105 ? 18.343 39.564 4.106 1.00 25.92 105 VAL D C 1
ATOM 9921 O O . VAL D 1 105 ? 18.966 40.556 4.480 1.00 25.57 105 VAL D O 1
ATOM 9925 N N . PRO D 1 106 ? 17.606 39.573 2.984 1.00 26.40 106 PRO D N 1
ATOM 9926 C CA . PRO D 1 106 ? 17.514 40.755 2.120 1.00 26.02 106 PRO D CA 1
ATOM 9927 C C . PRO D 1 106 ? 16.607 41.880 2.595 1.00 26.22 106 PRO D C 1
ATOM 9928 O O . PRO D 1 106 ? 15.581 42.169 1.964 1.00 24.94 106 PRO D O 1
ATOM 9932 N N . TRP D 1 107 ? 16.985 42.515 3.698 1.00 24.75 107 TRP D N 1
ATOM 9933 C CA . TRP D 1 107 ? 16.204 43.620 4.249 1.00 26.62 107 TRP D CA 1
ATOM 9934 C C . TRP D 1 107 ? 16.083 44.709 3.198 1.00 26.74 107 TRP D C 1
ATOM 9935 O O . TRP D 1 107 ? 17.049 44.996 2.489 1.00 27.68 107 TRP D O 1
ATOM 9946 N N . THR D 1 108 ? 14.902 45.306 3.090 1.00 26.61 108 THR D N 1
ATOM 9947 C CA . THR D 1 108 ? 14.694 46.384 2.128 1.00 27.29 108 THR D CA 1
ATOM 9948 C C . THR D 1 108 ? 15.569 47.525 2.612 1.00 27.42 108 THR D C 1
ATOM 9949 O O . THR D 1 108 ? 15.630 47.800 3.817 1.00 26.90 108 THR D O 1
ATOM 9953 N N . ARG D 1 109 ? 16.261 48.178 1.684 1.00 28.07 109 ARG D N 1
ATOM 9954 C CA . ARG D 1 109 ? 17.160 49.266 2.055 1.00 29.55 109 ARG D CA 1
ATOM 9955 C C . ARG D 1 109 ? 16.664 50.658 1.679 1.00 29.34 109 ARG D C 1
ATOM 9956 O O . ARG D 1 109 ? 15.818 50.837 0.800 1.00 29.77 109 ARG D O 1
ATOM 9964 N N . ILE D 1 110 ? 17.231 51.644 2.355 1.00 30.70 110 ILE D N 1
ATOM 9965 C CA . ILE D 1 110 ? 16.895 53.041 2.136 1.00 32.68 110 ILE D CA 1
ATOM 9966 C C . ILE D 1 110 ? 17.647 53.590 0.931 1.00 34.20 110 ILE D C 1
ATOM 9967 O O . ILE D 1 110 ? 18.820 53.281 0.734 1.00 34.23 110 ILE D O 1
ATOM 9972 N N . HIS D 1 111 ? 16.970 54.389 0.115 1.00 36.08 111 HIS D N 1
ATOM 9973 C CA . HIS D 1 111 ? 17.645 55.023 -1.006 1.00 38.47 111 HIS D CA 1
ATOM 9974 C C . HIS D 1 111 ? 17.452 56.518 -0.790 1.00 39.24 111 HIS D C 1
ATOM 9975 O O . HIS D 1 111 ? 16.407 56.953 -0.291 1.00 35.70 111 HIS D O 1
ATOM 9982 N N . LYS D 1 112 ? 18.473 57.295 -1.131 1.00 40.84 112 LYS D N 1
ATOM 9983 C CA . LYS D 1 112 ? 18.427 58.739 -0.953 1.00 44.70 112 LYS D CA 1
ATOM 9984 C C . LYS D 1 112 ? 17.337 59.387 -1.796 1.00 44.64 112 LYS D C 1
ATOM 9985 O O . LYS D 1 112 ? 17.039 58.930 -2.895 1.00 44.40 112 LYS D O 1
ATOM 9991 N N . GLY D 1 113 ? 16.740 60.454 -1.273 1.00 46.92 113 GLY D N 1
ATOM 9992 C CA . GLY D 1 113 ? 15.715 61.150 -2.029 1.00 49.88 113 GLY D CA 1
ATOM 9993 C C . GLY D 1 113 ? 14.363 61.297 -1.368 1.00 52.02 113 GLY D C 1
ATOM 9994 O O . GLY D 1 113 ? 14.145 60.830 -0.249 1.00 51.25 113 GLY D O 1
ATOM 9995 N N . ASP D 1 114 ? 13.452 61.961 -2.073 1.00 55.09 114 ASP D N 1
ATOM 9996 C CA . ASP D 1 114 ? 12.101 62.176 -1.577 1.00 58.55 114 ASP D CA 1
ATOM 9997 C C . ASP D 1 114 ? 11.317 60.889 -1.765 1.00 60.89 114 ASP D C 1
ATOM 9998 O O . ASP D 1 114 ? 11.707 60.028 -2.556 1.00 61.37 114 ASP D O 1
ATOM 10003 N N A ARG D 1 115 ? 10.209 60.758 -1.044 0.50 62.03 115 ARG D N 1
ATOM 10004 N N B ARG D 1 115 ? 10.207 60.763 -1.046 0.50 62.04 115 ARG D N 1
ATOM 10005 C CA A ARG D 1 115 ? 9.391 59.556 -1.131 0.50 63.52 115 ARG D CA 1
ATOM 10006 C CA B ARG D 1 115 ? 9.391 59.560 -1.111 0.50 63.57 115 ARG D CA 1
ATOM 10007 C C A ARG D 1 115 ? 7.916 59.839 -0.881 0.50 64.64 115 ARG D C 1
ATOM 10008 C C B ARG D 1 115 ? 7.911 59.838 -0.873 0.50 64.65 115 ARG D C 1
ATOM 10009 O O A ARG D 1 115 ? 7.561 60.551 0.057 0.50 64.44 115 ARG D O 1
ATOM 10010 O O B ARG D 1 115 ? 7.547 60.545 0.065 0.50 64.45 115 ARG D O 1
ATOM 10025 N N . MET D 1 116 ? 7.061 59.275 -1.728 1.00 66.06 116 MET D N 1
ATOM 10026 C CA . MET D 1 116 ? 5.619 59.443 -1.593 1.00 68.65 116 MET D CA 1
ATOM 10027 C C . MET D 1 116 ? 5.200 58.535 -0.441 1.00 69.72 116 MET D C 1
ATOM 10028 O O . MET D 1 116 ? 5.132 57.316 -0.599 1.00 70.56 116 MET D O 1
ATOM 10033 N N . ALA D 1 117 ? 4.928 59.120 0.720 1.00 70.44 117 ALA D N 1
ATOM 10034 C CA . ALA D 1 117 ? 4.541 58.323 1.875 1.00 71.15 117 ALA D CA 1
ATOM 10035 C C . ALA D 1 117 ? 3.251 58.783 2.540 1.00 71.58 117 ALA D C 1
ATOM 10036 O O . ALA D 1 117 ? 2.840 59.936 2.404 1.00 71.86 117 ALA D O 1
ATOM 10038 N N . ILE D 1 118 ? 2.617 57.861 3.261 1.00 71.74 118 ILE D N 1
ATOM 10039 C CA . ILE D 1 118 ? 1.376 58.140 3.974 1.00 72.05 118 ILE D CA 1
ATOM 10040 C C . ILE D 1 118 ? 1.695 58.279 5.457 1.00 72.36 118 ILE D C 1
ATOM 10041 O O . ILE D 1 118 ? 2.320 57.398 6.047 1.00 72.34 118 ILE D O 1
ATOM 10046 N N . ILE D 1 119 ? 1.266 59.385 6.054 1.00 72.86 119 ILE D N 1
ATOM 10047 C CA . ILE D 1 119 ? 1.510 59.629 7.469 1.00 73.43 119 ILE D CA 1
ATOM 10048 C C . ILE D 1 119 ? 0.192 59.740 8.227 1.00 74.50 119 ILE D C 1
ATOM 10049 O O . ILE D 1 119 ? 0.125 59.444 9.421 1.00 75.15 119 ILE D O 1
ATOM 10054 N N . ASN D 1 120 ? -0.856 60.162 7.528 1.00 75.56 120 ASN D N 1
ATOM 10055 C CA . ASN D 1 120 ? -2.175 60.305 8.136 1.00 76.56 120 ASN D CA 1
ATOM 10056 C C . ASN D 1 120 ? -2.131 61.292 9.298 1.00 77.09 120 ASN D C 1
ATOM 10057 O O . ASN D 1 120 ? -2.474 60.962 10.434 1.00 77.09 120 ASN D O 1
ATOM 10062 N N . ALA D 1 121 ? -1.702 62.509 8.984 1.00 77.80 121 ALA D N 1
ATOM 10063 C CA . ALA D 1 121 ? -1.580 63.604 9.941 1.00 78.64 121 ALA D CA 1
ATOM 10064 C C . ALA D 1 121 ? -0.943 64.731 9.141 1.00 79.13 121 ALA D C 1
ATOM 10065 O O . ALA D 1 121 ? -1.131 65.915 9.426 1.00 79.53 121 ALA D O 1
ATOM 10067 N N . GLN D 1 122 ? -0.190 64.316 8.127 1.00 79.35 122 GLN D N 1
ATOM 10068 C CA . GLN D 1 122 ? 0.516 65.191 7.199 1.00 79.28 122 GLN D CA 1
ATOM 10069 C C . GLN D 1 122 ? 1.117 64.278 6.135 1.00 78.91 122 GLN D C 1
ATOM 10070 O O . GLN D 1 122 ? 2.337 64.116 6.059 1.00 79.41 122 GLN D O 1
ATOM 10076 N N . LYS D 1 123 ? 0.244 63.673 5.332 1.00 77.80 123 LYS D N 1
ATOM 10077 C CA . LYS D 1 123 ? 0.645 62.755 4.267 1.00 76.45 123 LYS D CA 1
ATOM 10078 C C . LYS D 1 123 ? 1.539 63.425 3.224 1.00 75.09 123 LYS D C 1
ATOM 10079 O O . LYS D 1 123 ? 1.347 63.258 2.018 1.00 74.44 123 LYS D O 1
ATOM 10085 N N . THR D 1 124 ? 2.522 64.177 3.707 1.00 73.15 124 THR D N 1
ATOM 10086 C CA . THR D 1 124 ? 3.460 64.889 2.853 1.00 71.14 124 THR D CA 1
ATOM 10087 C C . THR D 1 124 ? 4.503 63.927 2.298 1.00 69.03 124 THR D C 1
ATOM 10088 O O . THR D 1 124 ? 4.299 62.714 2.284 1.00 69.52 124 THR D O 1
ATOM 10092 N N . THR D 1 125 ? 5.620 64.479 1.837 1.00 66.35 125 THR D N 1
ATOM 10093 C CA . THR D 1 125 ? 6.702 63.682 1.283 1.00 63.11 125 THR D CA 1
ATOM 10094 C C . THR D 1 125 ? 7.768 63.480 2.349 1.00 60.54 125 THR D C 1
ATOM 10095 O O . THR D 1 125 ? 7.951 64.324 3.226 1.00 60.57 125 THR D O 1
ATOM 10099 N N . ILE D 1 126 ? 8.463 62.353 2.276 1.00 57.09 126 ILE D N 1
ATOM 10100 C CA . ILE D 1 126 ? 9.522 62.058 3.226 1.00 53.17 126 ILE D CA 1
ATOM 10101 C C . ILE D 1 126 ? 10.843 62.056 2.468 1.00 51.29 126 ILE D C 1
ATOM 10102 O O . ILE D 1 126 ? 10.926 61.543 1.353 1.00 50.78 126 ILE D O 1
ATOM 10107 N N . THR D 1 127 ? 11.869 62.646 3.069 1.00 48.70 127 THR D N 1
ATOM 10108 C CA . THR D 1 127 ? 13.179 62.705 2.440 1.00 46.45 127 THR D CA 1
ATOM 10109 C C . THR D 1 127 ? 14.199 61.927 3.253 1.00 44.25 127 THR D C 1
ATOM 10110 O O . THR D 1 127 ? 14.248 62.048 4.474 1.00 44.58 127 THR D O 1
ATOM 10114 N N . GLU D 1 128 ? 15.003 61.125 2.567 1.00 41.52 128 GLU D N 1
ATOM 10115 C CA . GLU D 1 128 ? 16.035 60.331 3.217 1.00 39.78 128 GLU D CA 1
ATOM 10116 C C . GLU D 1 128 ? 17.381 60.911 2.797 1.00 38.57 128 GLU D C 1
ATOM 10117 O O . GLU D 1 128 ? 17.691 60.955 1.607 1.00 37.30 128 GLU D O 1
ATOM 10123 N N . GLU D 1 129 ? 18.168 61.361 3.771 1.00 38.24 129 GLU D N 1
ATOM 10124 C CA . GLU D 1 129 ? 19.482 61.941 3.494 1.00 39.16 129 GLU D CA 1
ATOM 10125 C C . GLU D 1 129 ? 20.450 60.927 2.903 1.00 38.49 129 GLU D C 1
ATOM 10126 O O . GLU D 1 129 ? 20.236 59.716 2.992 1.00 36.32 129 GLU D O 1
ATOM 10132 N N . ASP D 1 130 ? 21.530 61.432 2.314 1.00 37.34 130 ASP D N 1
ATOM 10133 C CA . ASP D 1 130 ? 22.534 60.578 1.699 1.00 36.68 130 ASP D CA 1
ATOM 10134 C C . ASP D 1 130 ? 23.247 59.641 2.673 1.00 36.67 130 ASP D C 1
ATOM 10135 O O . ASP D 1 130 ? 23.584 58.511 2.314 1.00 36.05 130 ASP D O 1
ATOM 10140 N N . PHE D 1 131 ? 23.471 60.095 3.901 1.00 34.86 131 PHE D N 1
ATOM 10141 C CA . PHE D 1 131 ? 24.161 59.262 4.873 1.00 36.47 131 PHE D CA 1
ATOM 10142 C C . PHE D 1 131 ? 23.303 58.102 5.381 1.00 35.27 131 PHE D C 1
ATOM 10143 O O . PHE D 1 131 ? 23.778 57.267 6.146 1.00 36.39 131 PHE D O 1
ATOM 10151 N N . ARG D 1 132 ? 22.049 58.053 4.939 1.00 34.36 132 ARG D N 1
ATOM 10152 C CA . ARG D 1 132 ? 21.121 56.988 5.324 1.00 33.81 132 ARG D CA 1
ATOM 10153 C C . ARG D 1 132 ? 20.987 55.965 4.189 1.00 33.25 132 ARG D C 1
ATOM 10154 O O . ARG D 1 132 ? 20.455 54.867 4.390 1.00 30.31 132 ARG D O 1
ATOM 10162 N N . HIS D 1 133 ? 21.454 56.335 2.997 1.00 31.36 133 HIS D N 1
ATOM 10163 C CA . HIS D 1 133 ? 21.362 55.458 1.831 1.00 32.44 133 HIS D CA 1
ATOM 10164 C C . HIS D 1 133 ? 22.031 54.100 2.044 1.00 31.94 133 HIS D C 1
ATOM 10165 O O . HIS D 1 133 ? 23.152 54.019 2.550 1.00 31.90 133 HIS D O 1
ATOM 10172 N N . GLY D 1 134 ? 21.318 53.034 1.677 1.00 31.74 134 GLY D N 1
ATOM 10173 C CA . GLY D 1 134 ? 21.868 51.691 1.802 1.00 31.66 134 GLY D CA 1
ATOM 10174 C C . GLY D 1 134 ? 21.719 51.001 3.148 1.00 30.99 134 GLY D C 1
ATOM 10175 O O . GLY D 1 134 ? 22.084 49.830 3.289 1.00 31.09 134 GLY D O 1
ATOM 10176 N N . LEU D 1 135 ? 21.199 51.711 4.143 1.00 30.29 135 LEU D N 1
ATOM 10177 C CA . LEU D 1 135 ? 21.013 51.119 5.464 1.00 28.96 135 LEU D CA 1
ATOM 10178 C C . LEU D 1 135 ? 19.640 50.444 5.514 1.00 28.55 135 LEU D C 1
ATOM 10179 O O . LEU D 1 135 ? 18.815 50.638 4.620 1.00 28.18 135 LEU D O 1
ATOM 10184 N N . ILE D 1 136 ? 19.396 49.661 6.558 1.00 29.09 136 ILE D N 1
ATOM 10185 C CA . ILE D 1 136 ? 18.127 48.946 6.681 1.00 29.73 136 ILE D CA 1
ATOM 10186 C C . ILE D 1 136 ? 16.954 49.895 6.910 1.00 30.13 136 ILE D C 1
ATOM 10187 O O . ILE D 1 136 ? 16.971 50.727 7.818 1.00 30.26 136 ILE D O 1
ATOM 10192 N N . HIS D 1 137 ? 15.938 49.760 6.065 1.00 29.80 137 HIS D N 1
ATOM 10193 C CA . HIS D 1 137 ? 14.755 50.604 6.128 1.00 30.76 137 HIS D CA 1
ATOM 10194 C C . HIS D 1 137 ? 13.772 50.161 7.205 1.00 32.28 137 HIS D C 1
ATOM 10195 O O . HIS D 1 137 ? 13.964 49.137 7.870 1.00 31.47 137 HIS D O 1
ATOM 10202 N N . SER D 1 138 ? 12.715 50.946 7.369 1.00 31.45 138 SER D N 1
ATOM 10203 C CA . SER D 1 138 ? 11.683 50.645 8.346 1.00 32.67 138 SER D CA 1
ATOM 10204 C C . SER D 1 138 ? 10.390 51.283 7.893 1.00 33.70 138 SER D C 1
ATOM 10205 O O . SER D 1 138 ? 10.400 52.279 7.166 1.00 32.84 138 SER D O 1
ATOM 10208 N N A ARG D 1 139 ? 9.269 50.710 8.315 0.50 33.16 139 ARG D N 1
ATOM 10209 N N B ARG D 1 139 ? 9.268 50.707 8.308 0.50 33.13 139 ARG D N 1
ATOM 10210 C CA A ARG D 1 139 ? 7.979 51.255 7.937 0.50 34.42 139 ARG D CA 1
ATOM 10211 C CA B ARG D 1 139 ? 7.980 51.263 7.940 0.50 34.37 139 ARG D CA 1
ATOM 10212 C C A ARG D 1 139 ? 7.050 51.412 9.130 0.50 33.95 139 ARG D C 1
ATOM 10213 C C B ARG D 1 139 ? 7.047 51.407 9.129 0.50 33.94 139 ARG D C 1
ATOM 10214 O O A ARG D 1 139 ? 7.363 50.988 10.243 0.50 32.54 139 ARG D O 1
ATOM 10215 O O B ARG D 1 139 ? 7.353 50.970 10.239 0.50 32.59 139 ARG D O 1
ATOM 10230 N N . ASP D 1 140 ? 5.910 52.044 8.882 1.00 34.50 140 ASP D N 1
ATOM 10231 C CA . ASP D 1 140 ? 4.916 52.286 9.906 1.00 35.93 140 ASP D CA 1
ATOM 10232 C C . ASP D 1 140 ? 4.112 51.012 10.144 1.00 36.51 140 ASP D C 1
ATOM 10233 O O . ASP D 1 140 ? 3.389 50.533 9.264 1.00 36.29 140 ASP D O 1
ATOM 10238 N N . PHE D 1 141 ? 4.254 50.458 11.340 1.00 35.62 141 PHE D N 1
ATOM 10239 C CA . PHE D 1 141 ? 3.563 49.228 11.683 1.00 37.68 141 PHE D CA 1
ATOM 10240 C C . PHE D 1 141 ? 3.506 49.088 13.198 1.00 37.78 141 PHE D C 1
ATOM 10241 O O . PHE D 1 141 ? 4.454 49.454 13.892 1.00 39.30 141 PHE D O 1
ATOM 10249 N N . GLY D 1 142 ? 2.393 48.571 13.712 1.00 38.54 142 GLY D N 1
ATOM 10250 C CA . GLY D 1 142 ? 2.260 48.389 15.151 1.00 38.49 142 GLY D CA 1
ATOM 10251 C C . GLY D 1 142 ? 1.832 49.624 15.931 1.00 39.26 142 GLY D C 1
ATOM 10252 O O . GLY D 1 142 ? 1.825 49.611 17.165 1.00 38.95 142 GLY D O 1
ATOM 10253 N N . GLY D 1 143 ? 1.487 50.694 15.223 1.00 39.05 143 GLY D N 1
ATOM 10254 C CA . GLY D 1 143 ? 1.044 51.913 15.883 1.00 39.97 143 GLY D CA 1
ATOM 10255 C C . GLY D 1 143 ? 2.083 52.694 16.672 1.00 40.22 143 GLY D C 1
ATOM 10256 O O . GLY D 1 143 ? 1.724 53.547 17.481 1.00 41.35 143 GLY D O 1
ATOM 10257 N N . THR D 1 144 ? 3.365 52.422 16.447 1.00 39.94 144 THR D N 1
ATOM 10258 C CA . THR D 1 144 ? 4.420 53.137 17.165 1.00 39.66 144 THR D CA 1
ATOM 10259 C C . THR D 1 144 ? 4.716 54.472 16.485 1.00 39.97 144 THR D C 1
ATOM 10260 O O . THR D 1 144 ? 4.683 54.569 15.256 1.00 39.65 144 THR D O 1
ATOM 10264 N N . LYS D 1 145 ? 5.000 55.497 17.285 1.00 40.89 145 LYS D N 1
ATOM 10265 C CA . LYS D 1 145 ? 5.293 56.825 16.748 1.00 41.89 145 LYS D CA 1
ATOM 10266 C C . LYS D 1 145 ? 6.529 56.764 15.861 1.00 41.16 145 LYS D C 1
ATOM 10267 O O . LYS D 1 145 ? 6.544 57.299 14.752 1.00 40.78 145 LYS D O 1
ATOM 10273 N N . LYS D 1 146 ? 7.566 56.107 16.362 1.00 40.65 146 LYS D N 1
ATOM 10274 C CA . LYS D 1 146 ? 8.802 55.959 15.610 1.00 38.98 146 LYS D CA 1
ATOM 10275 C C . LYS D 1 146 ? 8.660 54.717 14.729 1.00 37.70 146 LYS D C 1
ATOM 10276 O O . LYS D 1 146 ? 8.376 53.629 15.231 1.00 35.40 146 LYS D O 1
ATOM 10282 N N . TRP D 1 147 ? 8.829 54.883 13.419 1.00 35.84 147 TRP D N 1
ATOM 10283 C CA . TRP D 1 147 ? 8.723 53.762 12.483 1.00 34.03 147 TRP D CA 1
ATOM 10284 C C . TRP D 1 147 ? 9.971 52.901 12.633 1.00 33.00 147 TRP D C 1
ATOM 10285 O O . TRP D 1 147 ? 11.058 53.292 12.205 1.00 33.53 147 TRP D O 1
ATOM 10296 N N . ARG D 1 148 ? 9.829 51.728 13.244 1.00 31.48 148 ARG D N 1
ATOM 10297 C CA . ARG D 1 148 ? 10.989 50.871 13.443 1.00 27.97 148 ARG D CA 1
ATOM 10298 C C . ARG D 1 148 ? 10.773 49.432 12.985 1.00 28.51 148 ARG D C 1
ATOM 10299 O O . ARG D 1 148 ? 11.531 48.538 13.358 1.00 27.80 148 ARG D O 1
ATOM 10307 N N . THR D 1 149 ? 9.752 49.207 12.168 1.00 25.74 149 THR D N 1
ATOM 10308 C CA . THR D 1 149 ? 9.488 47.862 11.688 1.00 26.94 149 THR D CA 1
ATOM 10309 C C . THR D 1 149 ? 10.290 47.591 10.423 1.00 27.01 149 THR D C 1
ATOM 10310 O O . THR D 1 149 ? 10.068 48.217 9.379 1.00 26.56 149 THR D O 1
ATOM 10314 N N . CYS D 1 150 ? 11.240 46.669 10.539 1.00 27.23 150 CYS D N 1
ATOM 10315 C CA . CYS D 1 150 ? 12.096 46.290 9.424 1.00 28.20 150 CYS D CA 1
ATOM 10316 C C . CYS D 1 150 ? 11.403 45.201 8.617 1.00 28.15 150 CYS D C 1
ATOM 10317 O O . CYS D 1 150 ? 10.602 44.438 9.161 1.00 28.66 150 CYS D O 1
ATOM 10320 N N . TYR D 1 151 ? 11.717 45.121 7.327 1.00 28.16 151 TYR D N 1
ATOM 10321 C CA . TYR D 1 151 ? 11.069 44.149 6.459 1.00 29.35 151 TYR D CA 1
ATOM 10322 C C . TYR D 1 151 ? 11.866 43.829 5.196 1.00 29.66 151 TYR D C 1
ATOM 10323 O O . TYR D 1 151 ? 12.711 44.615 4.757 1.00 29.26 151 TYR D O 1
ATOM 10332 N N . THR D 1 152 ? 11.585 42.663 4.622 1.00 28.21 152 THR D N 1
ATOM 10333 C CA . THR D 1 152 ? 12.209 42.234 3.376 1.00 28.64 152 THR D CA 1
ATOM 10334 C C . THR D 1 152 ? 11.032 42.225 2.416 1.00 29.04 152 THR D C 1
ATOM 10335 O O . THR D 1 152 ? 10.402 41.192 2.199 1.00 30.60 152 THR D O 1
ATOM 10339 N N . ALA D 1 153 ? 10.719 43.393 1.866 1.00 29.60 153 ALA D N 1
ATOM 10340 C CA . ALA D 1 153 ? 9.592 43.528 0.955 1.00 27.63 153 ALA D CA 1
ATOM 10341 C C . ALA D 1 153 ? 8.343 42.970 1.642 1.00 28.31 153 ALA D C 1
ATOM 10342 O O . ALA D 1 153 ? 8.036 43.354 2.771 1.00 27.50 153 ALA D O 1
ATOM 10344 N N . ASP D 1 154 ? 7.640 42.053 0.984 1.00 27.34 154 ASP D N 1
ATOM 10345 C CA . ASP D 1 154 ? 6.417 41.499 1.553 1.00 29.94 154 ASP D CA 1
ATOM 10346 C C . ASP D 1 154 ? 6.488 40.064 2.094 1.00 28.86 154 ASP D C 1
ATOM 10347 O O . ASP D 1 154 ? 5.454 39.421 2.257 1.00 29.16 154 ASP D O 1
ATOM 10352 N N . ALA D 1 155 ? 7.689 39.574 2.397 1.00 27.23 155 ALA D N 1
ATOM 10353 C CA . ALA D 1 155 ? 7.839 38.210 2.911 1.00 25.42 155 ALA D CA 1
ATOM 10354 C C . ALA D 1 155 ? 8.913 38.146 3.986 1.00 24.51 155 ALA D C 1
ATOM 10355 O O . ALA D 1 155 ? 9.819 37.321 3.913 1.00 23.77 155 ALA D O 1
ATOM 10357 N N . THR D 1 156 ? 8.799 39.008 4.996 1.00 25.21 156 THR D N 1
ATOM 10358 C CA . THR D 1 156 ? 9.791 39.059 6.074 1.00 24.61 156 THR D CA 1
ATOM 10359 C C . THR D 1 156 ? 9.971 37.762 6.858 1.00 23.59 156 THR D C 1
ATOM 10360 O O . THR D 1 156 ? 11.095 37.274 7.006 1.00 24.27 156 THR D O 1
ATOM 10364 N N . GLY D 1 157 ? 8.872 37.212 7.369 1.00 23.37 157 GLY D N 1
ATOM 10365 C CA . GLY D 1 157 ? 8.951 35.974 8.118 1.00 22.20 157 GLY D CA 1
ATOM 10366 C C . GLY D 1 157 ? 9.608 34.901 7.279 1.00 21.83 157 GLY D C 1
ATOM 10367 O O . GLY D 1 157 ? 10.428 34.137 7.773 1.00 22.59 157 GLY D O 1
ATOM 10368 N N . HIS D 1 158 ? 9.245 34.858 5.999 1.00 20.76 158 HIS D N 1
ATOM 10369 C CA . HIS D 1 158 ? 9.799 33.876 5.069 1.00 22.41 158 HIS D CA 1
ATOM 10370 C C . HIS D 1 158 ? 11.325 33.930 4.962 1.00 23.14 158 HIS D C 1
ATOM 10371 O O . HIS D 1 158 ? 12.006 32.913 5.150 1.00 22.62 158 HIS D O 1
ATOM 10378 N N . THR D 1 159 ? 11.870 35.109 4.661 1.00 21.95 159 THR D N 1
ATOM 10379 C CA . THR D 1 159 ? 13.314 35.235 4.505 1.00 21.52 159 THR D CA 1
ATOM 10380 C C . THR D 1 159 ? 14.070 35.018 5.806 1.00 21.47 159 THR D C 1
ATOM 10381 O O . THR D 1 159 ? 15.168 34.459 5.804 1.00 20.89 159 THR D O 1
ATOM 10385 N N . MET D 1 160 ? 13.482 35.453 6.916 1.00 21.01 160 MET D N 1
ATOM 10386 C CA . MET D 1 160 ? 14.122 35.280 8.215 1.00 22.45 160 MET D CA 1
ATOM 10387 C C . MET D 1 160 ? 14.208 33.807 8.571 1.00 21.26 160 MET D C 1
ATOM 10388 O O . MET D 1 160 ? 15.250 33.327 8.986 1.00 22.17 160 MET D O 1
ATOM 10393 N N . LEU D 1 161 ? 13.094 33.102 8.404 1.00 22.57 161 LEU D N 1
ATOM 10394 C CA . LEU D 1 161 ? 13.045 31.686 8.724 1.00 22.11 161 LEU D CA 1
ATOM 10395 C C . LEU D 1 161 ? 14.038 30.922 7.867 1.00 21.42 161 LEU D C 1
ATOM 10396 O O . LEU D 1 161 ? 14.772 30.079 8.372 1.00 20.82 161 LEU D O 1
ATOM 10401 N N . PHE D 1 162 ? 14.057 31.202 6.565 1.00 21.51 162 PHE D N 1
ATOM 10402 C CA . PHE D 1 162 ? 14.988 30.506 5.685 1.00 22.95 162 PHE D CA 1
ATOM 10403 C C . PHE D 1 162 ? 16.450 30.716 6.062 1.00 21.86 162 PHE D C 1
ATOM 10404 O O . PHE D 1 162 ? 17.238 29.778 5.996 1.00 22.27 162 PHE D O 1
ATOM 10412 N N . ALA D 1 163 ? 16.813 31.929 6.468 1.00 20.75 163 ALA D N 1
ATOM 10413 C CA . ALA D 1 163 ? 18.200 32.208 6.843 1.00 21.65 163 ALA D CA 1
ATOM 10414 C C . ALA D 1 163 ? 18.610 31.415 8.080 1.00 22.04 163 ALA D C 1
ATOM 10415 O O . ALA D 1 163 ? 19.699 30.827 8.134 1.00 20.64 163 ALA D O 1
ATOM 10417 N N . VAL D 1 164 ? 17.733 31.392 9.078 1.00 23.04 164 VAL D N 1
ATOM 10418 C CA . VAL D 1 164 ? 18.050 30.681 10.306 1.00 22.10 164 VAL D CA 1
ATOM 10419 C C . VAL D 1 164 ? 18.099 29.176 10.071 1.00 21.41 164 VAL D C 1
ATOM 10420 O O . VAL D 1 164 ? 18.972 28.490 10.593 1.00 20.10 164 VAL D O 1
ATOM 10424 N N . ALA D 1 165 ? 17.165 28.667 9.273 1.00 20.64 165 ALA D N 1
ATOM 10425 C CA . ALA D 1 165 ? 17.136 27.244 8.962 1.00 21.30 165 ALA D CA 1
ATOM 10426 C C . ALA D 1 165 ? 18.413 26.881 8.213 1.00 21.80 165 ALA D C 1
ATOM 10427 O O . ALA D 1 165 ? 19.012 25.834 8.452 1.00 20.82 165 ALA D O 1
ATOM 10429 N N . ASN D 1 166 ? 18.838 27.755 7.305 1.00 21.67 166 ASN D N 1
ATOM 10430 C CA . ASN D 1 166 ? 20.042 27.475 6.534 1.00 22.53 166 ASN D CA 1
ATOM 10431 C C . ASN D 1 166 ? 21.282 27.483 7.419 1.00 21.09 166 ASN D C 1
ATOM 10432 O O . ASN D 1 166 ? 22.212 26.718 7.183 1.00 22.16 166 ASN D O 1
ATOM 10437 N N . GLU D 1 167 ? 21.296 28.342 8.434 1.00 23.56 167 GLU D N 1
ATOM 10438 C CA . GLU D 1 167 ? 22.437 28.391 9.348 1.00 24.49 167 GLU D CA 1
ATOM 10439 C C . GLU D 1 167 ? 22.499 27.075 10.119 1.00 23.76 167 GLU D C 1
ATOM 10440 O O . GLU D 1 167 ? 23.580 26.554 10.417 1.00 22.68 167 GLU D O 1
ATOM 10446 N N . CYS D 1 168 ? 21.327 26.540 10.450 1.00 22.69 168 CYS D N 1
ATOM 10447 C CA . CYS D 1 168 ? 21.256 25.267 11.155 1.00 22.52 168 CYS D CA 1
ATOM 10448 C C . CYS D 1 168 ? 21.835 24.168 10.261 1.00 22.92 168 CYS D C 1
ATOM 10449 O O . CYS D 1 168 ? 22.567 23.293 10.724 1.00 23.29 168 CYS D O 1
ATOM 10452 N N . LEU D 1 169 ? 21.510 24.211 8.976 1.00 20.31 169 LEU D N 1
ATOM 10453 C CA . LEU D 1 169 ? 22.047 23.215 8.060 1.00 23.94 169 LEU D CA 1
ATOM 10454 C C . LEU D 1 169 ? 23.568 23.385 7.948 1.00 24.52 169 LEU D C 1
ATOM 10455 O O . LEU D 1 169 ? 24.305 22.407 7.915 1.00 23.12 169 LEU D O 1
ATOM 10460 N N . LYS D 1 170 ? 24.026 24.631 7.901 1.00 25.23 170 LYS D N 1
ATOM 10461 C CA . LYS D 1 170 ? 25.457 24.911 7.816 1.00 26.17 170 LYS D CA 1
ATOM 10462 C C . LYS D 1 170 ? 26.207 24.312 9.007 1.00 27.77 170 LYS D C 1
ATOM 10463 O O . LYS D 1 170 ? 27.280 23.725 8.852 1.00 27.97 170 LYS D O 1
ATOM 10469 N N . LEU D 1 171 ? 25.636 24.472 10.196 1.00 26.89 171 LEU D N 1
ATOM 10470 C CA . LEU D 1 171 ? 26.253 23.994 11.430 1.00 28.62 171 LEU D CA 1
ATOM 10471 C C . LEU D 1 171 ? 26.109 22.506 11.728 1.00 29.23 171 LEU D C 1
ATOM 10472 O O . LEU D 1 171 ? 26.704 22.003 12.679 1.00 28.94 171 LEU D O 1
ATOM 10477 N N . GLY D 1 172 ? 25.323 21.795 10.928 1.00 28.00 172 GLY D N 1
ATOM 10478 C CA . GLY D 1 172 ? 25.172 20.370 11.162 1.00 26.87 172 GLY D CA 1
ATOM 10479 C C . GLY D 1 172 ? 24.144 19.987 12.210 1.00 27.67 172 GLY D C 1
ATOM 10480 O O . GLY D 1 172 ? 24.206 18.892 12.779 1.00 27.30 172 GLY D O 1
ATOM 10481 N N . VAL D 1 173 ? 23.203 20.885 12.478 1.00 24.85 173 VAL D N 1
ATOM 10482 C CA . VAL D 1 173 ? 22.143 20.602 13.440 1.00 24.43 173 VAL D CA 1
ATOM 10483 C C . VAL D 1 173 ? 21.318 19.445 12.874 1.00 24.46 173 VAL D C 1
ATOM 10484 O O . VAL D 1 173 ? 21.061 19.392 11.670 1.00 22.77 173 VAL D O 1
ATOM 10488 N N . SER D 1 174 ? 20.919 18.508 13.725 1.00 22.25 174 SER D N 1
ATOM 10489 C CA . SER D 1 174 ? 20.108 17.399 13.249 1.00 23.18 174 SER D CA 1
ATOM 10490 C C . SER D 1 174 ? 18.651 17.866 13.211 1.00 23.59 174 SER D C 1
ATOM 10491 O O . SER D 1 174 ? 18.035 18.060 14.255 1.00 24.72 174 SER D O 1
ATOM 10494 N N . ILE D 1 175 ? 18.115 18.057 12.007 1.00 22.59 175 ILE D N 1
ATOM 10495 C CA . ILE D 1 175 ? 16.727 18.494 11.835 1.00 23.10 175 ILE D CA 1
ATOM 10496 C C . ILE D 1 175 ? 15.922 17.240 11.520 1.00 22.40 175 ILE D C 1
ATOM 10497 O O . ILE D 1 175 ? 16.147 16.596 10.494 1.00 21.87 175 ILE D O 1
ATOM 10502 N N . GLN D 1 176 ? 14.996 16.885 12.402 1.00 21.78 176 GLN D N 1
ATOM 10503 C CA . GLN D 1 176 ? 14.186 15.683 12.216 1.00 21.51 176 GLN D CA 1
ATOM 10504 C C . GLN D 1 176 ? 12.704 16.054 12.174 1.00 21.26 176 GLN D C 1
ATOM 10505 O O . GLN D 1 176 ? 12.092 16.316 13.206 1.00 19.93 176 GLN D O 1
ATOM 10511 N N . ASP D 1 177 ? 12.132 16.067 10.974 1.00 21.18 177 ASP D N 1
ATOM 10512 C CA . ASP D 1 177 ? 10.735 16.448 10.816 1.00 19.82 177 ASP D CA 1
ATOM 10513 C C . ASP D 1 177 ? 9.748 15.284 10.883 1.00 20.44 177 ASP D C 1
ATOM 10514 O O . ASP D 1 177 ? 10.147 14.127 11.033 1.00 20.18 177 ASP D O 1
ATOM 10519 N N . ARG D 1 178 ? 8.461 15.609 10.786 1.00 19.77 178 ARG D N 1
ATOM 10520 C CA . ARG D 1 178 ? 7.387 14.623 10.894 1.00 20.98 178 ARG D CA 1
ATOM 10521 C C . ARG D 1 178 ? 7.638 13.817 12.159 1.00 20.42 178 ARG D C 1
ATOM 10522 O O . ARG D 1 178 ? 7.543 12.597 12.186 1.00 22.33 178 ARG D O 1
ATOM 10530 N N . LYS D 1 179 ? 7.982 14.549 13.209 1.00 21.30 179 LYS D N 1
ATOM 10531 C CA . LYS D 1 179 ? 8.263 13.971 14.512 1.00 23.96 179 LYS D CA 1
ATOM 10532 C C . LYS D 1 179 ? 7.498 14.827 15.506 1.00 23.64 179 LYS D C 1
ATOM 10533 O O . LYS D 1 179 ? 7.630 16.045 15.502 1.00 27.24 179 LYS D O 1
ATOM 10539 N N . GLU D 1 180 ? 6.699 14.201 16.360 1.00 22.76 180 GLU D N 1
ATOM 10540 C CA . GLU D 1 180 ? 5.908 14.957 17.316 1.00 21.56 180 GLU D CA 1
ATOM 10541 C C . GLU D 1 180 ? 6.167 14.594 18.769 1.00 20.05 180 GLU D C 1
ATOM 10542 O O . GLU D 1 180 ? 6.110 13.433 19.149 1.00 20.59 180 GLU D O 1
ATOM 10548 N N . ALA D 1 181 ? 6.472 15.599 19.580 1.00 21.37 181 ALA D N 1
ATOM 10549 C CA . ALA D 1 181 ? 6.681 15.365 21.008 1.00 20.51 181 ALA D CA 1
ATOM 10550 C C . ALA D 1 181 ? 5.269 15.214 21.574 1.00 21.54 181 ALA D C 1
ATOM 10551 O O . ALA D 1 181 ? 4.435 16.101 21.388 1.00 20.39 181 ALA D O 1
ATOM 10553 N N . ILE D 1 182 ? 5.002 14.102 22.251 1.00 20.60 182 ILE D N 1
ATOM 10554 C CA . ILE D 1 182 ? 3.683 13.858 22.821 1.00 22.72 182 ILE D CA 1
ATOM 10555 C C . ILE D 1 182 ? 3.707 13.800 24.344 1.00 23.87 182 ILE D C 1
ATOM 10556 O O . ILE D 1 182 ? 2.667 13.718 24.975 1.00 23.53 182 ILE D O 1
ATOM 10561 N N . ALA D 1 183 ? 4.901 13.851 24.929 1.00 22.42 183 ALA D N 1
ATOM 10562 C CA . ALA D 1 183 ? 5.035 13.832 26.380 1.00 23.26 183 ALA D CA 1
ATOM 10563 C C . ALA D 1 183 ? 6.453 14.207 26.763 1.00 24.55 183 ALA D C 1
ATOM 10564 O O . ALA D 1 183 ? 7.383 13.978 25.997 1.00 24.70 183 ALA D O 1
ATOM 10566 N N . LEU D 1 184 ? 6.614 14.812 27.935 1.00 24.91 184 LEU D N 1
ATOM 10567 C CA . LEU D 1 184 ? 7.941 15.175 28.414 1.00 24.61 184 LEU D CA 1
ATOM 10568 C C . LEU D 1 184 ? 8.363 14.147 29.446 1.00 26.82 184 LEU D C 1
ATOM 10569 O O . LEU D 1 184 ? 7.545 13.669 30.231 1.00 26.95 184 LEU D O 1
ATOM 10574 N N . ILE D 1 185 ? 9.641 13.792 29.424 1.00 26.53 185 ILE D N 1
ATOM 10575 C CA . ILE D 1 185 ? 10.182 12.840 30.373 1.00 26.56 185 ILE D CA 1
ATOM 10576 C C . ILE D 1 185 ? 10.716 13.661 31.537 1.00 27.97 185 ILE D C 1
ATOM 10577 O O . ILE D 1 185 ? 11.538 14.557 31.339 1.00 25.84 185 ILE D O 1
ATOM 10582 N N . HIS D 1 186 ? 10.243 13.369 32.744 1.00 28.05 186 HIS D N 1
ATOM 10583 C CA . HIS D 1 186 ? 10.695 14.103 33.916 1.00 29.27 186 HIS D CA 1
ATOM 10584 C C . HIS D 1 186 ? 10.710 13.215 35.155 1.00 30.95 186 HIS D C 1
ATOM 10585 O O . HIS D 1 186 ? 9.982 12.225 35.242 1.00 30.03 186 HIS D O 1
ATOM 10592 N N . GLN D 1 187 ? 11.557 13.583 36.110 1.00 33.94 187 GLN D N 1
ATOM 10593 C CA . GLN D 1 187 ? 11.702 12.835 37.352 1.00 34.76 187 GLN D CA 1
ATOM 10594 C C . GLN D 1 187 ? 12.367 13.769 38.353 1.00 34.95 187 GLN D C 1
ATOM 10595 O O . GLN D 1 187 ? 13.295 14.491 38.001 1.00 32.38 187 GLN D O 1
ATOM 10601 N N . ASP D 1 188 ? 11.882 13.756 39.592 1.00 35.58 188 ASP D N 1
ATOM 10602 C CA . ASP D 1 188 ? 12.428 14.600 40.652 1.00 36.10 188 ASP D CA 1
ATOM 10603 C C . ASP D 1 188 ? 12.421 16.085 40.312 1.00 35.41 188 ASP D C 1
ATOM 10604 O O . ASP D 1 188 ? 13.299 16.831 40.744 1.00 36.37 188 ASP D O 1
ATOM 10609 N N . GLY D 1 189 ? 11.436 16.513 39.533 1.00 33.25 189 GLY D N 1
ATOM 10610 C CA . GLY D 1 189 ? 11.341 17.916 39.172 1.00 31.18 189 GLY D CA 1
ATOM 10611 C C . GLY D 1 189 ? 12.304 18.392 38.097 1.00 30.35 189 GLY D C 1
ATOM 10612 O O . GLY D 1 189 ? 12.520 19.590 37.947 1.00 30.52 189 GLY D O 1
ATOM 10613 N N . LYS D 1 190 ? 12.885 17.465 37.348 1.00 29.98 190 LYS D N 1
ATOM 10614 C CA . LYS D 1 190 ? 13.816 17.824 36.285 1.00 31.06 190 LYS D CA 1
ATOM 10615 C C . LYS D 1 190 ? 13.357 17.190 34.976 1.00 29.33 190 LYS D C 1
ATOM 10616 O O . LYS D 1 190 ? 12.811 16.093 34.976 1.00 30.60 190 LYS D O 1
ATOM 10622 N N . CYS D 1 191 ? 13.575 17.890 33.867 1.00 29.85 191 CYS D N 1
ATOM 10623 C CA . CYS D 1 191 ? 13.189 17.394 32.547 1.00 27.56 191 CYS D CA 1
ATOM 10624 C C . CYS D 1 191 ? 14.388 16.722 31.876 1.00 28.50 191 CYS D C 1
ATOM 10625 O O . CYS D 1 191 ? 15.461 17.316 31.756 1.00 27.95 191 CYS D O 1
ATOM 10628 N N . TYR D 1 192 ? 14.201 15.487 31.425 1.00 26.58 192 TYR D N 1
ATOM 10629 C CA . TYR D 1 192 ? 15.285 14.758 30.790 1.00 28.25 192 TYR D CA 1
ATOM 10630 C C . TYR D 1 192 ? 15.056 14.528 29.301 1.00 28.60 192 TYR D C 1
ATOM 10631 O O . TYR D 1 192 ? 15.832 13.825 28.650 1.00 26.85 192 TYR D O 1
ATOM 10640 N N . GLY D 1 193 ? 13.998 15.125 28.755 1.00 26.05 193 GLY D N 1
ATOM 10641 C CA . GLY D 1 193 ? 13.735 14.940 27.341 1.00 24.65 193 GLY D CA 1
ATOM 10642 C C . GLY D 1 193 ? 12.268 14.779 26.995 1.00 23.91 193 GLY D C 1
ATOM 10643 O O . GLY D 1 193 ? 11.395 15.275 27.696 1.00 24.02 193 GLY D O 1
ATOM 10644 N N . ALA D 1 194 ? 11.989 14.075 25.907 1.00 23.86 194 ALA D N 1
ATOM 10645 C CA . ALA D 1 194 ? 10.606 13.894 25.504 1.00 24.39 194 ALA D CA 1
ATOM 10646 C C . ALA D 1 194 ? 10.342 12.570 24.817 1.00 23.66 194 ALA D C 1
ATOM 10647 O O . ALA D 1 194 ? 11.244 11.958 24.241 1.00 22.61 194 ALA D O 1
ATOM 10649 N N . VAL D 1 195 ? 9.094 12.124 24.906 1.00 24.18 195 VAL D N 1
ATOM 10650 C CA . VAL D 1 195 ? 8.671 10.906 24.242 1.00 22.20 195 VAL D CA 1
ATOM 10651 C C . VAL D 1 195 ? 8.174 11.438 22.909 1.00 22.17 195 VAL D C 1
ATOM 10652 O O . VAL D 1 195 ? 7.371 12.373 22.857 1.00 19.59 195 VAL D O 1
ATOM 10656 N N . VAL D 1 196 ? 8.653 10.843 21.832 1.00 20.41 196 VAL D N 1
ATOM 10657 C CA . VAL D 1 196 ? 8.292 11.310 20.514 1.00 22.46 196 VAL D CA 1
ATOM 10658 C C . VAL D 1 196 ? 7.638 10.252 19.646 1.00 21.81 196 VAL D C 1
ATOM 10659 O O . VAL D 1 196 ? 8.045 9.087 19.657 1.00 20.92 196 VAL D O 1
ATOM 10663 N N . ARG D 1 197 ? 6.606 10.659 18.908 1.00 21.46 197 ARG D N 1
ATOM 10664 C CA . ARG D 1 197 ? 5.951 9.735 17.999 1.00 19.63 197 ARG D CA 1
ATOM 10665 C C . ARG D 1 197 ? 6.382 10.101 16.591 1.00 20.25 197 ARG D C 1
ATOM 10666 O O . ARG D 1 197 ? 6.275 11.268 16.187 1.00 21.44 197 ARG D O 1
ATOM 10674 N N . ASP D 1 198 ? 6.893 9.115 15.850 1.00 19.40 198 ASP D N 1
ATOM 10675 C CA . ASP D 1 198 ? 7.304 9.329 14.473 1.00 20.61 198 ASP D CA 1
ATOM 10676 C C . ASP D 1 198 ? 5.996 9.317 13.685 1.00 22.02 198 ASP D C 1
ATOM 10677 O O . ASP D 1 198 ? 5.299 8.302 13.652 1.00 22.18 198 ASP D O 1
ATOM 10682 N N . LEU D 1 199 ? 5.660 10.445 13.068 1.00 21.62 199 LEU D N 1
ATOM 10683 C CA . LEU D 1 199 ? 4.406 10.542 12.327 1.00 23.31 199 LEU D CA 1
ATOM 10684 C C . LEU D 1 199 ? 4.314 9.616 11.118 1.00 24.19 199 LEU D C 1
ATOM 10685 O O . LEU D 1 199 ? 3.220 9.210 10.724 1.00 23.24 199 LEU D O 1
ATOM 10690 N N . VAL D 1 200 ? 5.458 9.269 10.541 1.00 22.21 200 VAL D N 1
ATOM 10691 C CA . VAL D 1 200 ? 5.475 8.392 9.381 1.00 22.41 200 VAL D CA 1
ATOM 10692 C C . VAL D 1 200 ? 5.369 6.915 9.765 1.00 23.89 200 VAL D C 1
ATOM 10693 O O . VAL D 1 200 ? 4.503 6.198 9.276 1.00 24.29 200 VAL D O 1
ATOM 10697 N N . THR D 1 201 ? 6.239 6.470 10.666 1.00 24.25 201 THR D N 1
ATOM 10698 C CA . THR D 1 201 ? 6.274 5.065 11.063 1.00 24.12 201 THR D CA 1
ATOM 10699 C C . THR D 1 201 ? 5.434 4.698 12.277 1.00 24.44 201 THR D C 1
ATOM 10700 O O . THR D 1 201 ? 5.143 3.527 12.502 1.00 25.16 201 THR D O 1
ATOM 10704 N N . GLY D 1 202 ? 5.056 5.690 13.068 1.00 23.46 202 GLY D N 1
ATOM 10705 C CA . GLY D 1 202 ? 4.280 5.402 14.259 1.00 24.38 202 GLY D CA 1
ATOM 10706 C C . GLY D 1 202 ? 5.156 4.985 15.433 1.00 24.61 202 GLY D C 1
ATOM 10707 O O . GLY D 1 202 ? 4.644 4.758 16.531 1.00 24.49 202 GLY D O 1
ATOM 10708 N N . ASP D 1 203 ? 6.467 4.879 15.209 1.00 24.89 203 ASP D N 1
ATOM 10709 C CA . ASP D 1 203 ? 7.395 4.498 16.274 1.00 26.39 203 ASP D CA 1
ATOM 10710 C C . ASP D 1 203 ? 7.365 5.490 17.429 1.00 24.16 203 ASP D C 1
ATOM 10711 O O . ASP D 1 203 ? 7.292 6.701 17.223 1.00 24.37 203 ASP D O 1
ATOM 10716 N N . ILE D 1 204 ? 7.442 4.966 18.643 1.00 23.78 204 ILE D N 1
ATOM 10717 C CA . ILE D 1 204 ? 7.483 5.792 19.835 1.00 22.92 204 ILE D CA 1
ATOM 10718 C C . ILE D 1 204 ? 8.943 5.760 20.254 1.00 23.98 204 ILE D C 1
ATOM 10719 O O . ILE D 1 204 ? 9.516 4.691 20.454 1.00 24.60 204 ILE D O 1
ATOM 10724 N N . ILE D 1 205 ? 9.544 6.939 20.379 1.00 25.04 205 ILE D N 1
ATOM 10725 C CA . ILE D 1 205 ? 10.961 7.048 20.707 1.00 25.30 205 ILE D CA 1
ATOM 10726 C C . ILE D 1 205 ? 11.222 8.002 21.861 1.00 25.56 205 ILE D C 1
ATOM 10727 O O . ILE D 1 205 ? 10.507 8.982 22.041 1.00 26.67 205 ILE D O 1
ATOM 10732 N N . ALA D 1 206 ? 12.256 7.716 22.644 1.00 24.29 206 ALA D N 1
ATOM 10733 C CA . ALA D 1 206 ? 12.607 8.593 23.748 1.00 25.04 206 ALA D CA 1
ATOM 10734 C C . ALA D 1 206 ? 13.814 9.446 23.347 1.00 25.28 206 ALA D C 1
ATOM 10735 O O . ALA D 1 206 ? 14.874 8.912 22.995 1.00 26.54 206 ALA D O 1
ATOM 10737 N N . TYR D 1 207 ? 13.651 10.765 23.365 1.00 25.11 207 TYR D N 1
ATOM 10738 C CA . TYR D 1 207 ? 14.761 11.660 23.052 1.00 24.85 207 TYR D CA 1
ATOM 10739 C C . TYR D 1 207 ? 15.223 12.214 24.381 1.00 25.68 207 TYR D C 1
ATOM 10740 O O . TYR D 1 207 ? 14.504 12.968 25.030 1.00 25.94 207 TYR D O 1
ATOM 10749 N N . VAL D 1 208 ? 16.411 11.805 24.810 1.00 24.51 208 VAL D N 1
ATOM 10750 C CA . VAL D 1 208 ? 16.936 12.283 26.074 1.00 25.86 208 VAL D CA 1
ATOM 10751 C C . VAL D 1 208 ? 17.988 13.339 25.816 1.00 24.38 208 VAL D C 1
ATOM 10752 O O . VAL D 1 208 ? 18.698 13.299 24.811 1.00 23.73 208 VAL D O 1
ATOM 10756 N N . ALA D 1 209 ? 18.069 14.302 26.722 1.00 22.58 209 ALA D N 1
ATOM 10757 C CA . ALA D 1 209 ? 19.022 15.383 26.575 1.00 23.60 209 ALA D CA 1
ATOM 10758 C C . ALA D 1 209 ? 19.272 16.017 27.929 1.00 23.22 209 ALA D C 1
ATOM 10759 O O . ALA D 1 209 ? 18.494 15.833 28.861 1.00 24.43 209 ALA D O 1
ATOM 10761 N N . LYS D 1 210 ? 20.356 16.770 28.034 1.00 22.39 210 LYS D N 1
ATOM 10762 C CA . LYS D 1 210 ? 20.678 17.434 29.286 1.00 24.16 210 LYS D CA 1
ATOM 10763 C C . LYS D 1 210 ? 19.758 18.636 29.476 1.00 21.85 210 LYS D C 1
ATOM 10764 O O . LYS D 1 210 ? 19.543 19.101 30.594 1.00 24.53 210 LYS D O 1
ATOM 10770 N N . GLY D 1 211 ? 19.189 19.114 28.375 1.00 22.92 211 GLY D N 1
ATOM 10771 C CA . GLY D 1 211 ? 18.273 20.247 28.426 1.00 22.36 211 GLY D CA 1
ATOM 10772 C C . GLY D 1 211 ? 17.272 20.183 27.286 1.00 24.01 211 GLY D C 1
ATOM 10773 O O . GLY D 1 211 ? 17.621 19.791 26.176 1.00 23.74 211 GLY D O 1
ATOM 10774 N N . THR D 1 212 ? 16.025 20.566 27.549 1.00 25.05 212 THR D N 1
ATOM 10775 C CA . THR D 1 212 ? 14.984 20.539 26.523 1.00 23.99 212 THR D CA 1
ATOM 10776 C C . THR D 1 212 ? 14.322 21.905 26.382 1.00 23.50 212 THR D C 1
ATOM 10777 O O . THR D 1 212 ? 13.967 22.533 27.368 1.00 23.47 212 THR D O 1
ATOM 10781 N N . LEU D 1 213 ? 14.159 22.365 25.149 1.00 22.67 213 LEU D N 1
ATOM 10782 C CA . LEU D 1 213 ? 13.534 23.655 24.931 1.00 23.18 213 LEU D CA 1
ATOM 10783 C C . LEU D 1 213 ? 12.311 23.514 24.036 1.00 24.33 213 LEU D C 1
ATOM 10784 O O . LEU D 1 213 ? 12.372 22.913 22.959 1.00 24.05 213 LEU D O 1
ATOM 10789 N N . ILE D 1 214 ? 11.200 24.069 24.495 1.00 22.46 214 ILE D N 1
ATOM 10790 C CA . ILE D 1 214 ? 9.960 24.024 23.731 1.00 22.25 214 ILE D CA 1
ATOM 10791 C C . ILE D 1 214 ? 9.728 25.360 23.051 1.00 20.27 214 ILE D C 1
ATOM 10792 O O . ILE D 1 214 ? 9.608 26.396 23.705 1.00 21.65 214 ILE D O 1
ATOM 10797 N N . ALA D 1 215 ? 9.671 25.328 21.726 1.00 21.09 215 ALA D N 1
ATOM 10798 C CA . ALA D 1 215 ? 9.441 26.531 20.923 1.00 18.76 215 ALA D CA 1
ATOM 10799 C C . ALA D 1 215 ? 8.407 26.107 19.887 1.00 20.59 215 ALA D C 1
ATOM 10800 O O . ALA D 1 215 ? 8.615 26.222 18.677 1.00 18.50 215 ALA D O 1
ATOM 10802 N N . THR D 1 216 ? 7.278 25.633 20.393 1.00 19.76 216 THR D N 1
ATOM 10803 C CA . THR D 1 216 ? 6.214 25.112 19.567 1.00 22.17 216 THR D CA 1
ATOM 10804 C C . THR D 1 216 ? 5.147 26.077 19.043 1.00 21.15 216 THR D C 1
ATOM 10805 O O . THR D 1 216 ? 4.151 25.636 18.481 1.00 21.08 216 THR D O 1
ATOM 10809 N N . GLY D 1 217 ? 5.350 27.381 19.211 1.00 21.81 217 GLY D N 1
ATOM 10810 C CA . GLY D 1 217 ? 4.389 28.345 18.685 1.00 21.58 217 GLY D CA 1
ATOM 10811 C C . GLY D 1 217 ? 3.126 28.569 19.495 1.00 23.38 217 GLY D C 1
ATOM 10812 O O . GLY D 1 217 ? 3.044 28.174 20.654 1.00 23.29 217 GLY D O 1
ATOM 10813 N N . GLY D 1 218 ? 2.127 29.196 18.870 1.00 24.75 218 GLY D N 1
ATOM 10814 C CA . GLY D 1 218 ? 0.880 29.497 19.560 1.00 22.36 218 GLY D CA 1
ATOM 10815 C C . GLY D 1 218 ? -0.181 28.413 19.562 1.00 23.69 218 GLY D C 1
ATOM 10816 O O . GLY D 1 218 ? -0.007 27.351 18.973 1.00 24.69 218 GLY D O 1
ATOM 10817 N N . TYR D 1 219 ? -1.292 28.692 20.234 1.00 23.22 219 TYR D N 1
ATOM 10818 C CA . TYR D 1 219 ? -2.393 27.742 20.338 1.00 23.01 219 TYR D CA 1
ATOM 10819 C C . TYR D 1 219 ? -3.669 28.295 19.706 1.00 24.17 219 TYR D C 1
ATOM 10820 O O . TYR D 1 219 ? -4.772 27.982 20.145 1.00 23.42 219 TYR D O 1
ATOM 10829 N N . GLY D 1 220 ? -3.504 29.092 18.651 1.00 23.52 220 GLY D N 1
ATOM 10830 C CA . GLY D 1 220 ? -4.639 29.699 17.980 1.00 24.51 220 GLY D CA 1
ATOM 10831 C C . GLY D 1 220 ? -5.701 28.770 17.410 1.00 26.36 220 GLY D C 1
ATOM 10832 O O . GLY D 1 220 ? -6.877 29.155 17.341 1.00 24.45 220 GLY D O 1
ATOM 10833 N N . ARG D 1 221 ? -5.315 27.555 17.020 1.00 23.78 221 ARG D N 1
ATOM 10834 C CA . ARG D 1 221 ? -6.275 26.629 16.439 1.00 26.44 221 ARG D CA 1
ATOM 10835 C C . ARG D 1 221 ? -7.310 26.058 17.407 1.00 25.20 221 ARG D C 1
ATOM 10836 O O . ARG D 1 221 ? -8.108 25.207 17.012 1.00 26.33 221 ARG D O 1
ATOM 10844 N N . ILE D 1 222 ? -7.303 26.481 18.667 1.00 22.92 222 ILE D N 1
ATOM 10845 C CA . ILE D 1 222 ? -8.361 25.997 19.553 1.00 25.52 222 ILE D CA 1
ATOM 10846 C C . ILE D 1 222 ? -9.599 26.835 19.207 1.00 25.77 222 ILE D C 1
ATOM 10847 O O . ILE D 1 222 ? -10.704 26.535 19.645 1.00 25.94 222 ILE D O 1
ATOM 10852 N N . TYR D 1 223 ? -9.386 27.895 18.425 1.00 25.68 223 TYR D N 1
ATOM 10853 C CA . TYR D 1 223 ? -10.464 28.766 17.969 1.00 27.33 223 TYR D CA 1
ATOM 10854 C C . TYR D 1 223 ? -10.886 28.327 16.570 1.00 28.26 223 TYR D C 1
ATOM 10855 O O . TYR D 1 223 ? -10.070 27.808 15.799 1.00 28.04 223 TYR D O 1
ATOM 10864 N N . LYS D 1 224 ? -12.157 28.539 16.242 1.00 29.18 224 LYS D N 1
ATOM 10865 C CA . LYS D 1 224 ? -12.671 28.194 14.921 1.00 28.81 224 LYS D CA 1
ATOM 10866 C C . LYS D 1 224 ? -12.076 29.140 13.888 1.00 27.80 224 LYS D C 1
ATOM 10867 O O . LYS D 1 224 ? -11.620 28.702 12.836 1.00 28.96 224 LYS D O 1
ATOM 10873 N N . ASN D 1 225 ? -12.096 30.438 14.194 1.00 26.36 225 ASN D N 1
ATOM 10874 C CA . ASN D 1 225 ? -11.557 31.473 13.308 1.00 27.45 225 ASN D CA 1
ATOM 10875 C C . ASN D 1 225 ? -10.172 31.907 13.817 1.00 26.40 225 ASN D C 1
ATOM 10876 O O . ASN D 1 225 ? -10.050 32.441 14.921 1.00 25.56 225 ASN D O 1
ATOM 10881 N N . THR D 1 226 ? -9.134 31.672 13.023 1.00 24.90 226 THR D N 1
ATOM 10882 C CA . THR D 1 226 ? -7.785 32.072 13.412 1.00 22.86 226 THR D CA 1
ATOM 10883 C C . THR D 1 226 ? -6.944 32.320 12.166 1.00 23.57 226 THR D C 1
ATOM 10884 O O . THR D 1 226 ? -7.235 31.785 11.099 1.00 23.74 226 THR D O 1
ATOM 10888 N N . THR D 1 227 ? -5.918 33.158 12.296 1.00 22.87 227 THR D N 1
ATOM 10889 C CA . THR D 1 227 ? -5.026 33.452 11.177 1.00 21.90 227 THR D CA 1
ATOM 10890 C C . THR D 1 227 ? -3.928 32.379 11.135 1.00 22.16 227 THR D C 1
ATOM 10891 O O . THR D 1 227 ? -3.189 32.262 10.160 1.00 23.06 227 THR D O 1
ATOM 10895 N N . ASN D 1 228 ? -3.833 31.609 12.214 1.00 23.29 228 ASN D N 1
ATOM 10896 C CA . ASN D 1 228 ? -2.811 30.578 12.371 1.00 21.69 228 ASN D CA 1
ATOM 10897 C C . ASN D 1 228 ? -2.859 29.391 11.415 1.00 22.02 228 ASN D C 1
ATOM 10898 O O . ASN D 1 228 ? -3.931 28.972 10.945 1.00 20.10 228 ASN D O 1
ATOM 10903 N N . ALA D 1 229 ? -1.677 28.838 11.157 1.00 21.58 229 ALA D N 1
ATOM 10904 C CA . ALA D 1 229 ? -1.536 27.662 10.312 1.00 22.02 229 ALA D CA 1
ATOM 10905 C C . ALA D 1 229 ? -2.299 26.545 11.026 1.00 22.04 229 ALA D C 1
ATOM 10906 O O . ALA D 1 229 ? -2.565 26.628 12.230 1.00 21.32 229 ALA D O 1
ATOM 10908 N N . VAL D 1 230 ? -2.647 25.493 10.305 1.00 20.89 230 VAL D N 1
ATOM 10909 C CA . VAL D 1 230 ? -3.396 24.408 10.930 1.00 23.19 230 VAL D CA 1
ATOM 10910 C C . VAL D 1 230 ? -2.607 23.633 11.988 1.00 23.42 230 VAL D C 1
ATOM 10911 O O . VAL D 1 230 ? -3.193 22.892 12.770 1.00 24.65 230 VAL D O 1
ATOM 10915 N N . VAL D 1 231 ? -1.289 23.817 12.029 1.00 23.22 231 VAL D N 1
ATOM 10916 C CA . VAL D 1 231 ? -0.465 23.107 13.004 1.00 23.39 231 VAL D CA 1
ATOM 10917 C C . VAL D 1 231 ? -0.282 23.854 14.322 1.00 23.36 231 VAL D C 1
ATOM 10918 O O . VAL D 1 231 ? 0.360 23.345 15.228 1.00 24.06 231 VAL D O 1
ATOM 10922 N N . CYS D 1 232 ? -0.841 25.053 14.437 1.00 21.11 232 CYS D N 1
ATOM 10923 C CA . CYS D 1 232 ? -0.691 25.829 15.670 1.00 22.09 232 CYS D CA 1
ATOM 10924 C C . CYS D 1 232 ? -1.768 25.409 16.657 1.00 25.15 232 CYS D C 1
ATOM 10925 O O . CYS D 1 232 ? -2.686 26.187 16.957 1.00 27.96 232 CYS D O 1
ATOM 10928 N N . GLU D 1 233 ? -1.638 24.190 17.187 1.00 23.70 233 GLU D N 1
ATOM 10929 C CA . GLU D 1 233 ? -2.648 23.655 18.098 1.00 24.27 233 GLU D CA 1
ATOM 10930 C C . GLU D 1 233 ? -2.287 23.598 19.573 1.00 24.46 233 GLU D C 1
ATOM 10931 O O . GLU D 1 233 ? -3.059 23.096 20.386 1.00 25.24 233 GLU D O 1
ATOM 10937 N N . GLY D 1 234 ? -1.117 24.115 19.922 1.00 24.98 234 GLY D N 1
ATOM 10938 C CA . GLY D 1 234 ? -0.704 24.131 21.316 1.00 24.50 234 GLY D CA 1
ATOM 10939 C C . GLY D 1 234 ? -0.382 22.804 21.990 1.00 23.91 234 GLY D C 1
ATOM 10940 O O . GLY D 1 234 ? -0.438 22.705 23.217 1.00 22.45 234 GLY D O 1
ATOM 10941 N N . THR D 1 235 ? -0.035 21.781 21.218 1.00 22.61 235 THR D N 1
ATOM 10942 C CA . THR D 1 235 ? 0.313 20.505 21.830 1.00 24.74 235 THR D CA 1
ATOM 10943 C C . THR D 1 235 ? 1.610 20.674 22.632 1.00 23.70 235 THR D C 1
ATOM 10944 O O . THR D 1 235 ? 1.812 20.007 23.642 1.00 22.14 235 THR D O 1
ATOM 10948 N N . GLY D 1 236 ? 2.470 21.594 22.194 1.00 23.23 236 GLY D N 1
ATOM 10949 C CA . GLY D 1 236 ? 3.706 21.845 22.919 1.00 22.06 236 GLY D CA 1
ATOM 10950 C C . GLY D 1 236 ? 3.370 22.395 24.298 1.00 23.75 236 GLY D C 1
ATOM 10951 O O . GLY D 1 236 ? 3.999 22.072 25.312 1.00 22.73 236 GLY D O 1
ATOM 10952 N N . THR D 1 237 ? 2.361 23.253 24.326 1.00 23.78 237 THR D N 1
ATOM 10953 C CA . THR D 1 237 ? 1.886 23.850 25.562 1.00 24.22 237 THR D CA 1
ATOM 10954 C C . THR D 1 237 ? 1.335 22.736 26.448 1.00 23.01 237 THR D C 1
ATOM 10955 O O . THR D 1 237 ? 1.624 22.662 27.642 1.00 21.76 237 THR D O 1
ATOM 10959 N N . ALA D 1 238 ? 0.517 21.879 25.843 1.00 21.87 238 ALA D N 1
ATOM 10960 C CA . ALA D 1 238 ? -0.105 20.775 26.564 1.00 21.87 238 ALA D CA 1
ATOM 10961 C C . ALA D 1 238 ? 0.877 19.784 27.179 1.00 22.61 238 ALA D C 1
ATOM 10962 O O . ALA D 1 238 ? 0.683 19.368 28.322 1.00 23.08 238 ALA D O 1
ATOM 10964 N N . ILE D 1 239 ? 1.930 19.397 26.458 1.00 23.51 239 ILE D N 1
ATOM 10965 C CA . ILE D 1 239 ? 2.858 18.430 27.045 1.00 24.04 239 ILE D CA 1
ATOM 10966 C C . ILE D 1 239 ? 3.566 19.031 28.254 1.00 25.16 239 ILE D C 1
ATOM 10967 O O . ILE D 1 239 ? 3.898 18.321 29.198 1.00 24.75 239 ILE D O 1
ATOM 10972 N N . ALA D 1 240 ? 3.783 20.344 28.243 1.00 25.73 240 ALA D N 1
ATOM 10973 C CA . ALA D 1 240 ? 4.420 20.988 29.387 1.00 25.65 240 ALA D CA 1
ATOM 10974 C C . ALA D 1 240 ? 3.413 20.965 30.545 1.00 26.58 240 ALA D C 1
ATOM 10975 O O . ALA D 1 240 ? 3.760 20.651 31.698 1.00 25.81 240 ALA D O 1
ATOM 10977 N N . LEU D 1 241 ? 2.166 21.292 30.229 1.00 25.78 241 LEU D N 1
ATOM 10978 C CA . LEU D 1 241 ? 1.096 21.308 31.224 1.00 26.61 241 LEU D CA 1
ATOM 10979 C C . LEU D 1 241 ? 0.884 19.908 31.818 1.00 26.48 241 LEU D C 1
ATOM 10980 O O . LEU D 1 241 ? 0.676 19.762 33.025 1.00 26.26 241 LEU D O 1
ATOM 10985 N N . GLU D 1 242 ? 0.949 18.873 30.983 1.00 25.69 242 GLU D N 1
ATOM 10986 C CA . GLU D 1 242 ? 0.717 17.524 31.480 1.00 26.96 242 GLU D CA 1
ATOM 10987 C C . GLU D 1 242 ? 1.791 16.937 32.394 1.00 26.61 242 GLU D C 1
ATOM 10988 O O . GLU D 1 242 ? 1.635 15.820 32.886 1.00 27.71 242 GLU D O 1
ATOM 10994 N N . THR D 1 243 ? 2.877 17.669 32.627 1.00 25.87 243 THR D N 1
ATOM 10995 C CA . THR D 1 243 ? 3.907 17.172 33.537 1.00 27.81 243 THR D CA 1
ATOM 10996 C C . THR D 1 243 ? 3.429 17.428 34.965 1.00 29.25 243 THR D C 1
ATOM 10997 O O . THR D 1 243 ? 3.947 16.847 35.920 1.00 28.06 243 THR D O 1
ATOM 11001 N N . GLY D 1 244 ? 2.449 18.321 35.099 1.00 29.53 244 GLY D N 1
ATOM 11002 C CA . GLY D 1 244 ? 1.912 18.651 36.406 1.00 29.16 244 GLY D CA 1
ATOM 11003 C C . GLY D 1 244 ? 2.836 19.531 37.225 1.00 29.86 244 GLY D C 1
ATOM 11004 O O . GLY D 1 244 ? 2.554 19.817 38.389 1.00 30.85 244 GLY D O 1
ATOM 11005 N N . ILE D 1 245 ? 3.942 19.966 36.625 1.00 28.99 245 ILE D N 1
ATOM 11006 C CA . ILE D 1 245 ? 4.902 20.812 37.330 1.00 28.78 245 ILE D CA 1
ATOM 11007 C C . ILE D 1 245 ? 5.082 22.153 36.621 1.00 28.97 245 ILE D C 1
ATOM 11008 O O . ILE D 1 245 ? 4.971 23.205 37.243 1.00 27.27 245 ILE D O 1
ATOM 11013 N N . ALA D 1 246 ? 5.339 22.123 35.316 1.00 26.80 246 ALA D N 1
ATOM 11014 C CA . ALA D 1 246 ? 5.493 23.367 34.578 1.00 27.05 246 ALA D CA 1
ATOM 11015 C C . ALA D 1 246 ? 4.155 24.104 34.609 1.00 26.59 246 ALA D C 1
ATOM 11016 O O . ALA D 1 246 ? 3.097 23.479 34.593 1.00 27.26 246 ALA D O 1
ATOM 11018 N N . GLN D 1 247 ? 4.209 25.430 34.661 1.00 26.88 247 GLN D N 1
ATOM 11019 C CA . GLN D 1 247 ? 2.999 26.245 34.676 1.00 28.22 247 GLN D CA 1
ATOM 11020 C C . GLN D 1 247 ? 2.848 27.049 33.385 1.00 27.44 247 GLN D C 1
ATOM 11021 O O . GLN D 1 247 ? 3.834 27.353 32.710 1.00 28.02 247 GLN D O 1
ATOM 11027 N N . LEU D 1 248 ? 1.605 27.365 33.035 1.00 28.25 248 LEU D N 1
ATOM 11028 C CA . LEU D 1 248 ? 1.323 28.164 31.852 1.00 28.67 248 LEU D CA 1
ATOM 11029 C C . LEU D 1 248 ? 0.952 29.561 32.328 1.00 28.76 248 LEU D C 1
ATOM 11030 O O . LEU D 1 248 ? 0.237 29.718 33.321 1.00 26.99 248 LEU D O 1
ATOM 11035 N N . GLY D 1 249 ? 1.449 30.571 31.623 1.00 28.78 249 GLY D N 1
ATOM 11036 C CA . GLY D 1 249 ? 1.165 31.940 32.000 1.00 27.81 249 GLY D CA 1
ATOM 11037 C C . GLY D 1 249 ? 0.169 32.630 31.090 1.00 28.32 249 GLY D C 1
ATOM 11038 O O . GLY D 1 249 ? 0.170 32.419 29.872 1.00 27.51 249 GLY D O 1
ATOM 11039 N N . ASN D 1 250 ? -0.685 33.448 31.701 1.00 27.32 250 ASN D N 1
ATOM 11040 C CA . ASN D 1 250 ? -1.716 34.225 31.016 1.00 27.36 250 ASN D CA 1
ATOM 11041 C C . ASN D 1 250 ? -2.317 33.592 29.771 1.00 27.59 250 ASN D C 1
ATOM 11042 O O . ASN D 1 250 ? -2.379 34.224 28.717 1.00 27.85 250 ASN D O 1
ATOM 11047 N N . MET D 1 251 ? -2.789 32.359 29.900 1.00 27.70 251 MET D N 1
ATOM 11048 C CA . MET D 1 251 ? -3.381 31.666 28.770 1.00 27.20 251 MET D CA 1
ATOM 11049 C C . MET D 1 251 ? -4.623 32.379 28.243 1.00 27.37 251 MET D C 1
ATOM 11050 O O . MET D 1 251 ? -4.973 32.223 27.081 1.00 25.86 251 MET D O 1
ATOM 11055 N N . GLU D 1 252 ? -5.272 33.173 29.094 1.00 27.93 252 GLU D N 1
ATOM 11056 C CA . GLU D 1 252 ? -6.470 33.915 28.697 1.00 27.12 252 GLU D CA 1
ATOM 11057 C C . GLU D 1 252 ? -6.101 35.128 27.835 1.00 28.59 252 GLU D C 1
ATOM 11058 O O . GLU D 1 252 ? -6.969 35.746 27.214 1.00 29.72 252 GLU D O 1
ATOM 11064 N N . ALA D 1 253 ? -4.817 35.475 27.797 1.00 27.98 253 ALA D N 1
ATOM 11065 C CA . ALA D 1 253 ? -4.379 36.622 27.006 1.00 29.19 253 ALA D CA 1
ATOM 11066 C C . ALA D 1 253 ? -4.138 36.237 25.542 1.00 28.79 253 ALA D C 1
ATOM 11067 O O . ALA D 1 253 ? -3.042 35.824 25.169 1.00 28.08 253 ALA D O 1
ATOM 11069 N N . VAL D 1 254 ? -5.185 36.379 24.732 1.00 28.11 254 VAL D N 1
ATOM 11070 C CA . VAL D 1 254 ? -5.165 36.048 23.312 1.00 29.26 254 VAL D CA 1
ATOM 11071 C C . VAL D 1 254 ? -5.443 37.315 22.512 1.00 28.59 254 VAL D C 1
ATOM 11072 O O . VAL D 1 254 ? -6.366 38.064 22.832 1.00 28.73 254 VAL D O 1
ATOM 11076 N N . GLN D 1 255 ? -4.644 37.556 21.480 1.00 26.43 255 GLN D N 1
ATOM 11077 C CA . GLN D 1 255 ? -4.810 38.755 20.666 1.00 27.22 255 GLN D CA 1
ATOM 11078 C C . GLN D 1 255 ? -5.496 38.455 19.343 1.00 26.94 255 GLN D C 1
ATOM 11079 O O . GLN D 1 255 ? -5.225 37.431 18.714 1.00 25.60 255 GLN D O 1
ATOM 11085 N N . PHE D 1 256 ? -6.389 39.349 18.927 1.00 24.53 256 PHE D N 1
ATOM 11086 C CA . PHE D 1 256 ? -7.101 39.176 17.672 1.00 27.29 256 PHE D CA 1
ATOM 11087 C C . PHE D 1 256 ? -6.619 40.167 16.618 1.00 27.92 256 PHE D C 1
ATOM 11088 O O . PHE D 1 256 ? -6.025 41.193 16.935 1.00 27.69 256 PHE D O 1
ATOM 11096 N N . HIS D 1 257 ? -6.851 39.833 15.356 1.00 26.93 257 HIS D N 1
ATOM 11097 C CA . HIS D 1 257 ? -6.469 40.714 14.270 1.00 28.67 257 HIS D CA 1
ATOM 11098 C C . HIS D 1 257 ? -7.796 41.184 13.701 1.00 27.88 257 HIS D C 1
ATOM 11099 O O . HIS D 1 257 ? -8.692 40.376 13.467 1.00 27.53 257 HIS D O 1
ATOM 11106 N N . PRO D 1 258 ? -7.944 42.497 13.472 1.00 29.93 258 PRO D N 1
ATOM 11107 C CA . PRO D 1 258 ? -9.188 43.057 12.934 1.00 29.11 258 PRO D CA 1
ATOM 11108 C C . PRO D 1 258 ? -9.560 42.764 11.482 1.00 30.39 258 PRO D C 1
ATOM 11109 O O . PRO D 1 258 ? -10.747 42.686 11.160 1.00 31.65 258 PRO D O 1
ATOM 11113 N N . THR D 1 259 ? -8.577 42.587 10.603 1.00 30.60 259 THR D N 1
ATOM 11114 C CA . THR D 1 259 ? -8.903 42.378 9.196 1.00 31.84 259 THR D CA 1
ATOM 11115 C C . THR D 1 259 ? -8.506 41.101 8.463 1.00 31.60 259 THR D C 1
ATOM 11116 O O . THR D 1 259 ? -8.005 41.160 7.342 1.00 31.08 259 THR D O 1
ATOM 11120 N N . PRO D 1 260 ? -8.699 39.930 9.088 1.00 30.71 260 PRO D N 1
ATOM 11121 C CA . PRO D 1 260 ? -8.331 38.720 8.351 1.00 31.38 260 PRO D CA 1
ATOM 11122 C C . PRO D 1 260 ? -9.451 38.517 7.325 1.00 31.26 260 PRO D C 1
ATOM 11123 O O . PRO D 1 260 ? -10.578 38.961 7.550 1.00 29.71 260 PRO D O 1
ATOM 11127 N N . LEU D 1 261 ? -9.147 37.871 6.209 1.00 30.77 261 LEU D N 1
ATOM 11128 C CA . LEU D 1 261 ? -10.155 37.611 5.194 1.00 32.42 261 LEU D CA 1
ATOM 11129 C C . LEU D 1 261 ? -11.166 36.623 5.793 1.00 33.80 261 LEU D C 1
ATOM 11130 O O . LEU D 1 261 ? -10.775 35.659 6.456 1.00 33.99 261 LEU D O 1
ATOM 11135 N N . PHE D 1 262 ? -12.457 36.863 5.566 1.00 33.14 262 PHE D N 1
ATOM 11136 C CA . PHE D 1 262 ? -13.514 35.988 6.086 1.00 34.42 262 PHE D CA 1
ATOM 11137 C C . PHE D 1 262 ? -14.021 35.058 4.985 1.00 33.94 262 PHE D C 1
ATOM 11138 O O . PHE D 1 262 ? -14.236 35.495 3.859 1.00 35.12 262 PHE D O 1
ATOM 11146 N N . PRO D 1 263 ? -14.245 33.767 5.303 1.00 33.18 263 PRO D N 1
ATOM 11147 C CA . PRO D 1 263 ? -14.062 33.120 6.604 1.00 33.80 263 PRO D CA 1
ATOM 11148 C C . PRO D 1 263 ? -12.760 32.319 6.732 1.00 33.01 263 PRO D C 1
ATOM 11149 O O . PRO D 1 263 ? -12.530 31.676 7.754 1.00 34.31 263 PRO D O 1
ATOM 11153 N N . SER D 1 264 ? -11.918 32.362 5.703 1.00 32.25 264 SER D N 1
ATOM 11154 C CA . SER D 1 264 ? -10.661 31.606 5.694 1.00 33.14 264 SER D CA 1
ATOM 11155 C C . SER D 1 264 ? -9.682 31.988 6.792 1.00 32.27 264 SER D C 1
ATOM 11156 O O . SER D 1 264 ? -9.006 31.134 7.355 1.00 31.40 264 SER D O 1
ATOM 11159 N N . GLY D 1 265 ? -9.599 33.279 7.090 1.00 31.31 265 GLY D N 1
ATOM 11160 C CA . GLY D 1 265 ? -8.677 33.728 8.111 1.00 30.49 265 GLY D CA 1
ATOM 11161 C C . GLY D 1 265 ? -7.345 34.127 7.509 1.00 30.71 265 GLY D C 1
ATOM 11162 O O . GLY D 1 265 ? -6.408 34.479 8.234 1.00 31.02 265 GLY D O 1
ATOM 11163 N N . ILE D 1 266 ? -7.249 34.063 6.183 1.00 31.26 266 ILE D N 1
ATOM 11164 C CA . ILE D 1 266 ? -6.019 34.447 5.500 1.00 34.11 266 ILE D CA 1
ATOM 11165 C C . ILE D 1 266 ? -5.821 35.936 5.746 1.00 36.48 266 ILE D C 1
ATOM 11166 O O . ILE D 1 266 ? -6.675 36.765 5.419 1.00 33.37 266 ILE D O 1
ATOM 11171 N N . LEU D 1 267 ? -4.677 36.261 6.330 1.00 39.33 267 LEU D N 1
ATOM 11172 C CA . LEU D 1 267 ? -4.359 37.624 6.702 1.00 43.06 267 LEU D CA 1
ATOM 11173 C C . LEU D 1 267 ? -4.224 38.665 5.601 1.00 45.23 267 LEU D C 1
ATOM 11174 O O . LEU D 1 267 ? -3.576 38.445 4.578 1.00 46.40 267 LEU D O 1
ATOM 11179 N N . LEU D 1 268 ? -4.869 39.802 5.836 1.00 48.12 268 LEU D N 1
ATOM 11180 C CA . LEU D 1 268 ? -4.816 40.950 4.943 1.00 51.05 268 LEU D CA 1
ATOM 11181 C C . LEU D 1 268 ? -4.093 41.999 5.785 1.00 52.63 268 LEU D C 1
ATOM 11182 O O . LEU D 1 268 ? -4.686 42.645 6.653 1.00 51.97 268 LEU D O 1
ATOM 11187 N N . THR D 1 269 ? -2.798 42.132 5.527 1.00 54.78 269 THR D N 1
ATOM 11188 C CA . THR D 1 269 ? -1.930 43.046 6.254 1.00 57.31 269 THR D CA 1
ATOM 11189 C C . THR D 1 269 ? -2.543 44.365 6.724 1.00 58.89 269 THR D C 1
ATOM 11190 O O . THR D 1 269 ? -3.420 44.936 6.073 1.00 58.70 269 THR D O 1
ATOM 11194 N N . GLU D 1 270 ? -2.059 44.829 7.873 1.00 60.54 270 GLU D N 1
ATOM 11195 C CA . GLU D 1 270 ? -2.493 46.080 8.486 1.00 61.48 270 GLU D CA 1
ATOM 11196 C C . GLU D 1 270 ? -2.261 47.254 7.534 1.00 61.71 270 GLU D C 1
ATOM 11197 O O . GLU D 1 270 ? -2.904 48.298 7.652 1.00 60.76 270 GLU D O 1
ATOM 11203 N N . GLY D 1 271 ? -1.338 47.068 6.592 1.00 62.07 271 GLY D N 1
ATOM 11204 C CA . GLY D 1 271 ? -1.028 48.106 5.624 1.00 62.15 271 GLY D CA 1
ATOM 11205 C C . GLY D 1 271 ? -2.237 48.588 4.843 1.00 62.61 271 GLY D C 1
ATOM 11206 O O . GLY D 1 271 ? -2.232 49.697 4.305 1.00 62.06 271 GLY D O 1
ATOM 11207 N N . CYS D 1 272 ? -3.274 47.756 4.770 1.00 62.60 272 CYS D N 1
ATOM 11208 C CA . CYS D 1 272 ? -4.493 48.126 4.057 1.00 63.04 272 CYS D CA 1
ATOM 11209 C C . CYS D 1 272 ? -5.124 49.333 4.741 1.00 63.83 272 CYS D C 1
ATOM 11210 O O . CYS D 1 272 ? -5.428 50.336 4.094 1.00 63.71 272 CYS D O 1
ATOM 11213 N N . ARG D 1 273 ? -5.315 49.232 6.053 1.00 64.33 273 ARG D N 1
ATOM 11214 C CA . ARG D 1 273 ? -5.905 50.319 6.826 1.00 65.13 273 ARG D CA 1
ATOM 11215 C C . ARG D 1 273 ? -4.920 51.475 6.977 1.00 64.65 273 ARG D C 1
ATOM 11216 O O . ARG D 1 273 ? -5.301 52.641 6.885 1.00 64.34 273 ARG D O 1
ATOM 11224 N N . GLY D 1 274 ? -3.652 51.143 7.205 1.00 64.31 274 GLY D N 1
ATOM 11225 C CA . GLY D 1 274 ? -2.635 52.168 7.363 1.00 63.40 274 GLY D CA 1
ATOM 11226 C C . GLY D 1 274 ? -2.448 53.039 6.134 1.00 62.96 274 GLY D C 1
ATOM 11227 O O . GLY D 1 274 ? -2.064 54.205 6.245 1.00 63.22 274 GLY D O 1
ATOM 11228 N N . ASP D 1 275 ? -2.719 52.474 4.960 1.00 62.09 275 ASP D N 1
ATOM 11229 C CA . ASP D 1 275 ? -2.581 53.198 3.700 1.00 60.87 275 ASP D CA 1
ATOM 11230 C C . ASP D 1 275 ? -3.822 53.999 3.328 1.00 59.72 275 ASP D C 1
ATOM 11231 O O . ASP D 1 275 ? -3.773 54.848 2.439 1.00 60.18 275 ASP D O 1
ATOM 11236 N N . GLY D 1 276 ? -4.933 53.726 4.003 1.00 57.81 276 GLY D N 1
ATOM 11237 C CA . GLY D 1 276 ? -6.156 54.450 3.712 1.00 55.48 276 GLY D CA 1
ATOM 11238 C C . GLY D 1 276 ? -7.357 53.552 3.485 1.00 53.95 276 GLY D C 1
ATOM 11239 O O . GLY D 1 276 ? -8.409 54.020 3.043 1.00 53.71 276 GLY D O 1
ATOM 11240 N N . GLY D 1 277 ? -7.201 52.265 3.782 1.00 51.48 277 GLY D N 1
ATOM 11241 C CA . GLY D 1 277 ? -8.294 51.324 3.614 1.00 49.04 277 GLY D CA 1
ATOM 11242 C C . GLY D 1 277 ? -9.493 51.727 4.452 1.00 46.52 277 GLY D C 1
ATOM 11243 O O . GLY D 1 277 ? -9.334 52.255 5.555 1.00 46.27 277 GLY D O 1
ATOM 11244 N N . ILE D 1 278 ? -10.691 51.471 3.937 1.00 44.10 278 ILE D N 1
ATOM 11245 C CA . ILE D 1 278 ? -11.920 51.832 4.634 1.00 42.39 278 ILE D CA 1
ATOM 11246 C C . ILE D 1 278 ? -12.795 50.642 5.015 1.00 40.19 278 ILE D C 1
ATOM 11247 O O . ILE D 1 278 ? -13.058 49.767 4.196 1.00 41.84 278 ILE D O 1
ATOM 11252 N N . LEU D 1 279 ? -13.250 50.619 6.262 1.00 37.55 279 LEU D N 1
ATOM 11253 C CA . LEU D 1 279 ? -14.126 49.549 6.727 1.00 35.58 279 LEU D CA 1
ATOM 11254 C C . LEU D 1 279 ? -15.576 49.980 6.516 1.00 34.63 279 LEU D C 1
ATOM 11255 O O . LEU D 1 279 ? -15.959 51.085 6.899 1.00 35.27 279 LEU D O 1
ATOM 11260 N N . ARG D 1 280 ? -16.375 49.115 5.902 1.00 32.51 280 ARG D N 1
ATOM 11261 C CA . ARG D 1 280 ? -17.777 49.439 5.628 1.00 33.05 280 ARG D CA 1
ATOM 11262 C C . ARG D 1 280 ? -18.707 48.358 6.169 1.00 33.34 280 ARG D C 1
ATOM 11263 O O . ARG D 1 280 ? -18.289 47.219 6.379 1.00 33.04 280 ARG D O 1
ATOM 11271 N N . ASP D 1 281 ? -19.965 48.719 6.399 1.00 33.43 281 ASP D N 1
ATOM 11272 C CA . ASP D 1 281 ? -20.938 47.763 6.899 1.00 33.83 281 ASP D CA 1
ATOM 11273 C C . ASP D 1 281 ? -21.870 47.258 5.796 1.00 33.63 281 ASP D C 1
ATOM 11274 O O . ASP D 1 281 ? -21.624 47.482 4.616 1.00 33.11 281 ASP D O 1
ATOM 11279 N N . VAL D 1 282 ? -22.940 46.580 6.196 1.00 35.97 282 VAL D N 1
ATOM 11280 C CA . VAL D 1 282 ? -23.905 46.009 5.257 1.00 38.25 282 VAL D CA 1
ATOM 11281 C C . VAL D 1 282 ? -24.479 47.000 4.238 1.00 39.79 282 VAL D C 1
ATOM 11282 O O . VAL D 1 282 ? -24.811 46.624 3.108 1.00 39.48 282 VAL D O 1
ATOM 11286 N N . ASP D 1 283 ? -24.586 48.265 4.629 1.00 40.26 283 ASP D N 1
ATOM 11287 C CA . ASP D 1 283 ? -25.129 49.286 3.737 1.00 40.75 283 ASP D CA 1
ATOM 11288 C C . ASP D 1 283 ? -24.036 50.080 3.038 1.00 40.65 283 ASP D C 1
ATOM 11289 O O . ASP D 1 283 ? -24.314 51.080 2.369 1.00 40.56 283 ASP D O 1
ATOM 11294 N N . GLY D 1 284 ? -22.794 49.630 3.196 1.00 39.19 284 GLY D N 1
ATOM 11295 C CA . GLY D 1 284 ? -21.671 50.306 2.573 1.00 38.32 284 GLY D CA 1
ATOM 11296 C C . GLY D 1 284 ? -21.232 51.521 3.368 1.00 37.61 284 GLY D C 1
ATOM 11297 O O . GLY D 1 284 ? -20.387 52.301 2.928 1.00 37.49 284 GLY D O 1
ATOM 11298 N N . HIS D 1 285 ? -21.801 51.676 4.556 1.00 37.20 285 HIS D N 1
ATOM 11299 C CA . HIS D 1 285 ? -21.483 52.811 5.412 1.00 37.48 285 HIS D CA 1
ATOM 11300 C C . HIS D 1 285 ? -20.129 52.741 6.114 1.00 38.20 285 HIS D C 1
ATOM 11301 O O . HIS D 1 285 ? -19.808 51.752 6.781 1.00 37.97 285 HIS D O 1
ATOM 11308 N N . ARG D 1 286 ? -19.338 53.799 5.952 1.00 36.80 286 ARG D N 1
ATOM 11309 C CA . ARG D 1 286 ? -18.038 53.904 6.600 1.00 36.47 286 ARG D CA 1
ATOM 11310 C C . ARG D 1 286 ? -18.396 54.199 8.053 1.00 37.01 286 ARG D C 1
ATOM 11311 O O . ARG D 1 286 ? -18.790 55.318 8.390 1.00 36.32 286 ARG D O 1
ATOM 11319 N N . PHE D 1 287 ? -18.245 53.194 8.910 1.00 36.77 287 PHE D N 1
ATOM 11320 C CA . PHE D 1 287 ? -18.629 53.306 10.313 1.00 36.32 287 PHE D CA 1
ATOM 11321 C C . PHE D 1 287 ? -17.600 53.703 11.371 1.00 36.54 287 PHE D C 1
ATOM 11322 O O . PHE D 1 287 ? -17.975 54.237 12.410 1.00 35.56 287 PHE D O 1
ATOM 11330 N N . MET D 1 288 ? -16.318 53.443 11.137 1.00 37.00 288 MET D N 1
ATOM 11331 C CA . MET D 1 288 ? -15.323 53.790 12.145 1.00 38.35 288 MET D CA 1
ATOM 11332 C C . MET D 1 288 ? -15.399 55.238 12.620 1.00 40.39 288 MET D C 1
ATOM 11333 O O . MET D 1 288 ? -15.291 55.498 13.820 1.00 39.86 288 MET D O 1
ATOM 11338 N N . PRO D 1 289 ? -15.587 56.199 11.694 1.00 41.71 289 PRO D N 1
ATOM 11339 C CA . PRO D 1 289 ? -15.669 57.604 12.108 1.00 42.85 289 PRO D CA 1
ATOM 11340 C C . PRO D 1 289 ? -16.771 57.849 13.138 1.00 44.31 289 PRO D C 1
ATOM 11341 O O . PRO D 1 289 ? -16.657 58.747 13.970 1.00 45.76 289 PRO D O 1
ATOM 11345 N N . ASP D 1 290 ? -17.832 57.048 13.087 1.00 45.15 290 ASP D N 1
ATOM 11346 C CA . ASP D 1 290 ? -18.935 57.197 14.031 1.00 45.92 290 ASP D CA 1
ATOM 11347 C C . ASP D 1 290 ? -18.502 56.832 15.446 1.00 47.09 290 ASP D C 1
ATOM 11348 O O . ASP D 1 290 ? -18.986 57.409 16.420 1.00 47.50 290 ASP D O 1
ATOM 11353 N N . TYR D 1 291 ? -17.594 55.868 15.561 1.00 45.90 291 TYR D N 1
ATOM 11354 C CA . TYR D 1 291 ? -17.118 55.446 16.870 1.00 46.38 291 TYR D CA 1
ATOM 11355 C C . TYR D 1 291 ? -15.844 56.169 17.275 1.00 46.86 291 TYR D C 1
ATOM 11356 O O . TYR D 1 291 ? -15.632 56.457 18.452 1.00 48.59 291 TYR D O 1
ATOM 11365 N N . GLU D 1 292 ? -14.994 56.449 16.297 1.00 48.16 292 GLU D N 1
ATOM 11366 C CA . GLU D 1 292 ? -13.731 57.130 16.542 1.00 49.41 292 GLU D CA 1
ATOM 11367 C C . GLU D 1 292 ? -13.643 58.341 15.626 1.00 51.23 292 GLU D C 1
ATOM 11368 O O . GLU D 1 292 ? -12.914 58.326 14.634 1.00 51.27 292 GLU D O 1
ATOM 11374 N N . PRO D 1 293 ? -14.387 59.410 15.950 1.00 53.16 293 PRO D N 1
ATOM 11375 C CA . PRO D 1 293 ? -14.387 60.633 15.142 1.00 54.70 293 PRO D CA 1
ATOM 11376 C C . PRO D 1 293 ? -12.985 61.143 14.822 1.00 55.95 293 PRO D C 1
ATOM 11377 O O . PRO D 1 293 ? -12.740 61.676 13.740 1.00 56.41 293 PRO D O 1
ATOM 11381 N N . GLU D 1 294 ? -12.066 60.963 15.764 1.00 57.71 294 GLU D N 1
ATOM 11382 C CA . GLU D 1 294 ? -10.695 61.427 15.593 1.00 59.17 294 GLU D CA 1
ATOM 11383 C C . GLU D 1 294 ? -9.788 60.447 14.855 1.00 59.10 294 GLU D C 1
ATOM 11384 O O . GLU D 1 294 ? -9.353 60.712 13.732 1.00 59.74 294 GLU D O 1
ATOM 11390 N N . LYS D 1 295 ? -9.504 59.314 15.489 1.00 58.56 295 LYS D N 1
ATOM 11391 C CA . LYS D 1 295 ? -8.622 58.310 14.904 1.00 58.02 295 LYS D CA 1
ATOM 11392 C C . LYS D 1 295 ? -9.232 57.559 13.725 1.00 56.61 295 LYS D C 1
ATOM 11393 O O . LYS D 1 295 ? -8.524 57.200 12.783 1.00 55.07 295 LYS D O 1
ATOM 11399 N N . LYS D 1 296 ? -10.537 57.312 13.783 1.00 55.64 296 LYS D N 1
ATOM 11400 C CA . LYS D 1 296 ? -11.228 56.608 12.709 1.00 55.68 296 LYS D CA 1
ATOM 11401 C C . LYS D 1 296 ? -10.595 55.237 12.462 1.00 55.05 296 LYS D C 1
ATOM 11402 O O . LYS D 1 296 ? -10.192 54.567 13.413 1.00 54.71 296 LYS D O 1
ATOM 11408 N N . GLU D 1 297 ? -10.504 54.814 11.204 1.00 54.69 297 GLU D N 1
ATOM 11409 C CA . GLU D 1 297 ? -9.924 53.506 10.899 1.00 54.12 297 GLU D CA 1
ATOM 11410 C C . GLU D 1 297 ? -8.475 53.385 11.365 1.00 54.03 297 GLU D C 1
ATOM 11411 O O . GLU D 1 297 ? -7.966 52.279 11.548 1.00 54.06 297 GLU D O 1
ATOM 11417 N N . LEU D 1 298 ? -7.816 54.523 11.557 1.00 53.07 298 LEU D N 1
ATOM 11418 C CA . LEU D 1 298 ? -6.422 54.533 11.982 1.00 52.38 298 LEU D CA 1
ATOM 11419 C C . LEU D 1 298 ? -6.293 54.398 13.489 1.00 50.75 298 LEU D C 1
ATOM 11420 O O . LEU D 1 298 ? -5.233 54.661 14.057 1.00 50.08 298 LEU D O 1
ATOM 11425 N N . ALA D 1 299 ? -7.378 53.984 14.134 1.00 50.27 299 ALA D N 1
ATOM 11426 C CA . ALA D 1 299 ? -7.378 53.812 15.578 1.00 48.84 299 ALA D CA 1
ATOM 11427 C C . ALA D 1 299 ? -6.566 52.580 15.947 1.00 48.87 299 ALA D C 1
ATOM 11428 O O . ALA D 1 299 ? -6.159 51.805 15.078 1.00 48.22 299 ALA D O 1
ATOM 11430 N N . SER D 1 300 ? -6.329 52.408 17.243 1.00 47.72 300 SER D N 1
ATOM 11431 C CA . SER D 1 300 ? -5.580 51.263 17.734 1.00 47.29 300 SER D CA 1
ATOM 11432 C C . SER D 1 300 ? -6.212 49.974 17.221 1.00 46.47 300 SER D C 1
ATOM 11433 O O . SER D 1 300 ? -7.437 49.842 17.193 1.00 44.32 300 SER D O 1
ATOM 11436 N N . ARG D 1 301 ? -5.370 49.029 16.811 1.00 45.79 301 ARG D N 1
ATOM 11437 C CA . ARG D 1 301 ? -5.839 47.741 16.307 1.00 45.93 301 ARG D CA 1
ATOM 11438 C C . ARG D 1 301 ? -6.822 47.152 17.309 1.00 44.51 301 ARG D C 1
ATOM 11439 O O . ARG D 1 301 ? -7.858 46.598 16.949 1.00 43.73 301 ARG D O 1
ATOM 11447 N N . ASP D 1 302 ? -6.472 47.292 18.580 1.00 44.80 302 ASP D N 1
ATOM 11448 C CA . ASP D 1 302 ? -7.276 46.799 19.684 1.00 43.98 302 ASP D CA 1
ATOM 11449 C C . ASP D 1 302 ? -8.679 47.416 19.611 1.00 42.16 302 ASP D C 1
ATOM 11450 O O . ASP D 1 302 ? -9.684 46.728 19.784 1.00 41.40 302 ASP D O 1
ATOM 11455 N N . VAL D 1 303 ? -8.731 48.719 19.348 1.00 40.74 303 VAL D N 1
ATOM 11456 C CA . VAL D 1 303 ? -9.991 49.450 19.254 1.00 38.81 303 VAL D CA 1
ATOM 11457 C C . VAL D 1 303 ? -10.803 49.078 18.005 1.00 37.90 303 VAL D C 1
ATOM 11458 O O . VAL D 1 303 ? -12.022 48.939 18.076 1.00 38.79 303 VAL D O 1
ATOM 11462 N N . VAL D 1 304 ? -10.133 48.907 16.872 1.00 35.80 304 VAL D N 1
ATOM 11463 C CA . VAL D 1 304 ? -10.830 48.565 15.636 1.00 34.94 304 VAL D CA 1
ATOM 11464 C C . VAL D 1 304 ? -11.600 47.251 15.769 1.00 35.07 304 VAL D C 1
ATOM 11465 O O . VAL D 1 304 ? -12.776 47.165 15.400 1.00 32.95 304 VAL D O 1
ATOM 11469 N N . SER D 1 305 ? -10.937 46.225 16.296 1.00 33.77 305 SER D N 1
ATOM 11470 C CA . SER D 1 305 ? -11.587 44.931 16.471 1.00 34.32 305 SER D CA 1
ATOM 11471 C C . SER D 1 305 ? -12.846 45.068 17.322 1.00 34.01 305 SER D C 1
ATOM 11472 O O . SER D 1 305 ? -13.894 44.520 16.982 1.00 32.48 305 SER D O 1
ATOM 11475 N N . ARG D 1 306 ? -12.736 45.801 18.428 1.00 35.87 306 ARG D N 1
ATOM 11476 C CA . ARG D 1 306 ? -13.868 46.011 19.332 1.00 38.34 306 ARG D CA 1
ATOM 11477 C C . ARG D 1 306 ? -15.042 46.719 18.661 1.00 37.19 306 ARG D C 1
ATOM 11478 O O . ARG D 1 306 ? -16.188 46.302 18.812 1.00 36.90 306 ARG D O 1
ATOM 11486 N N . ARG D 1 307 ? -14.758 47.791 17.925 1.00 37.06 307 ARG D N 1
ATOM 11487 C CA . ARG D 1 307 ? -15.815 48.530 17.242 1.00 37.86 307 ARG D CA 1
ATOM 11488 C C . ARG D 1 307 ? -16.493 47.665 16.184 1.00 37.52 307 ARG D C 1
ATOM 11489 O O . ARG D 1 307 ? -17.717 47.680 16.055 1.00 37.44 307 ARG D O 1
ATOM 11497 N N . MET D 1 308 ? -15.697 46.902 15.436 1.00 37.75 308 MET D N 1
ATOM 11498 C CA . MET D 1 308 ? -16.247 46.039 14.393 1.00 37.55 308 MET D CA 1
ATOM 11499 C C . MET D 1 308 ? -17.271 45.076 14.973 1.00 38.41 308 MET D C 1
ATOM 11500 O O . MET D 1 308 ? -18.347 44.888 14.407 1.00 38.43 308 MET D O 1
ATOM 11505 N N . ILE D 1 309 ? -16.940 44.467 16.106 1.00 38.72 309 ILE D N 1
ATOM 11506 C CA . ILE D 1 309 ? -17.859 43.532 16.742 1.00 39.42 309 ILE D CA 1
ATOM 11507 C C . ILE D 1 309 ? -19.081 44.280 17.269 1.00 40.00 309 ILE D C 1
ATOM 11508 O O . ILE D 1 309 ? -20.211 43.790 17.176 1.00 38.65 309 ILE D O 1
ATOM 11513 N N . GLU D 1 310 ? -18.850 45.464 17.828 1.00 40.98 310 GLU D N 1
ATOM 11514 C CA . GLU D 1 310 ? -19.940 46.282 18.354 1.00 42.71 310 GLU D CA 1
ATOM 11515 C C . GLU D 1 310 ? -20.914 46.635 17.236 1.00 42.89 310 GLU D C 1
ATOM 11516 O O . GLU D 1 310 ? -22.135 46.549 17.409 1.00 42.77 310 GLU D O 1
ATOM 11522 N N . HIS D 1 311 ? -20.364 47.034 16.091 1.00 42.15 311 HIS D N 1
ATOM 11523 C CA . HIS D 1 311 ? -21.178 47.408 14.946 1.00 42.06 311 HIS D CA 1
ATOM 11524 C C . HIS D 1 311 ? -21.985 46.208 14.461 1.00 43.49 311 HIS D C 1
ATOM 11525 O O . HIS D 1 311 ? -23.136 46.343 14.042 1.00 43.13 311 HIS D O 1
ATOM 11532 N N . ILE D 1 312 ? -21.377 45.028 14.519 1.00 43.54 312 ILE D N 1
ATOM 11533 C CA . ILE D 1 312 ? -22.058 43.815 14.087 1.00 44.04 312 ILE D CA 1
ATOM 11534 C C . ILE D 1 312 ? -23.207 43.487 15.037 1.00 44.95 312 ILE D C 1
ATOM 11535 O O . ILE D 1 312 ? -24.285 43.071 14.605 1.00 45.42 312 ILE D O 1
ATOM 11540 N N . ARG D 1 313 ? -22.980 43.684 16.329 1.00 45.78 313 ARG D N 1
ATOM 11541 C CA . ARG D 1 313 ? -24.007 43.398 17.318 1.00 49.01 313 ARG D CA 1
ATOM 11542 C C . ARG D 1 313 ? -25.169 44.382 17.224 1.00 50.19 313 ARG D C 1
ATOM 11543 O O . ARG D 1 313 ? -26.288 44.076 17.638 1.00 50.81 313 ARG D O 1
ATOM 11551 N N . LYS D 1 314 ? -24.903 45.558 16.665 1.00 51.11 314 LYS D N 1
ATOM 11552 C CA . LYS D 1 314 ? -25.937 46.568 16.498 1.00 51.52 314 LYS D CA 1
ATOM 11553 C C . LYS D 1 314 ? -26.797 46.211 15.289 1.00 50.89 314 LYS D C 1
ATOM 11554 O O . LYS D 1 314 ? -27.729 46.936 14.941 1.00 51.04 314 LYS D O 1
ATOM 11560 N N . GLY D 1 315 ? -26.468 45.087 14.652 1.00 49.49 315 GLY D N 1
ATOM 11561 C CA . GLY D 1 315 ? -27.226 44.618 13.504 1.00 47.29 315 GLY D CA 1
ATOM 11562 C C . GLY D 1 315 ? -26.818 45.153 12.146 1.00 47.54 315 GLY D C 1
ATOM 11563 O O . GLY D 1 315 ? -27.589 45.061 11.191 1.00 46.89 315 GLY D O 1
ATOM 11564 N N . LYS D 1 316 ? -25.609 45.693 12.039 1.00 46.24 316 LYS D N 1
ATOM 11565 C CA . LYS D 1 316 ? -25.149 46.246 10.773 1.00 46.88 316 LYS D CA 1
ATOM 11566 C C . LYS D 1 316 ? -24.155 45.327 10.062 1.00 45.55 316 LYS D C 1
ATOM 11567 O O . LYS D 1 316 ? -23.492 45.731 9.104 1.00 43.75 316 LYS D O 1
ATOM 11573 N N . GLY D 1 317 ? -24.060 44.088 10.533 1.00 44.71 317 GLY D N 1
ATOM 11574 C CA . GLY D 1 317 ? -23.149 43.135 9.922 1.00 44.19 317 GLY D CA 1
ATOM 11575 C C . GLY D 1 317 ? -23.704 42.537 8.642 1.00 43.80 317 GLY D C 1
ATOM 11576 O O . GLY D 1 317 ? -24.905 42.610 8.383 1.00 43.25 317 GLY D O 1
ATOM 11577 N N . VAL D 1 318 ? -22.829 41.945 7.835 1.00 43.31 318 VAL D N 1
ATOM 11578 C CA . VAL D 1 318 ? -23.240 41.324 6.581 1.00 44.34 318 VAL D CA 1
ATOM 11579 C C . VAL D 1 318 ? -23.527 39.850 6.840 1.00 45.47 318 VAL D C 1
ATOM 11580 O O . VAL D 1 318 ? -22.679 39.129 7.360 1.00 45.18 318 VAL D O 1
ATOM 11584 N N . GLN D 1 319 ? -24.727 39.408 6.485 1.00 47.65 319 GLN D N 1
ATOM 11585 C CA . GLN D 1 319 ? -25.108 38.018 6.686 1.00 49.74 319 GLN D CA 1
ATOM 11586 C C . GLN D 1 319 ? -24.408 37.119 5.680 1.00 50.20 319 GLN D C 1
ATOM 11587 O O . GLN D 1 319 ? -24.293 37.456 4.501 1.00 49.94 319 GLN D O 1
ATOM 11593 N N . SER D 1 320 ? -23.939 35.972 6.159 1.00 50.58 320 SER D N 1
ATOM 11594 C CA . SER D 1 320 ? -23.244 35.013 5.317 1.00 50.83 320 SER D CA 1
ATOM 11595 C C . SER D 1 320 ? -23.463 33.594 5.829 1.00 50.97 320 SER D C 1
ATOM 11596 O O . SER D 1 320 ? -23.698 33.379 7.022 1.00 50.21 320 SER D O 1
ATOM 11599 N N . PRO D 1 321 ? -23.392 32.604 4.928 1.00 51.14 321 PRO D N 1
ATOM 11600 C CA . PRO D 1 321 ? -23.583 31.202 5.312 1.00 51.13 321 PRO D CA 1
ATOM 11601 C C . PRO D 1 321 ? -22.536 30.707 6.308 1.00 50.96 321 PRO D C 1
ATOM 11602 O O . PRO D 1 321 ? -22.695 29.641 6.906 1.00 51.52 321 PRO D O 1
ATOM 11606 N N . TYR D 1 322 ? -21.474 31.489 6.485 1.00 49.85 322 TYR D N 1
ATOM 11607 C CA . TYR D 1 322 ? -20.396 31.135 7.405 1.00 48.55 322 TYR D CA 1
ATOM 11608 C C . TYR D 1 322 ? -20.438 32.024 8.640 1.00 47.21 322 TYR D C 1
ATOM 11609 O O . TYR D 1 322 ? -19.614 31.892 9.544 1.00 46.49 322 TYR D O 1
ATOM 11618 N N . GLY D 1 323 ? -21.408 32.932 8.668 1.00 46.66 323 GLY D N 1
ATOM 11619 C CA . GLY D 1 323 ? -21.544 33.844 9.791 1.00 44.75 323 GLY D CA 1
ATOM 11620 C C . GLY D 1 323 ? -21.602 35.287 9.321 1.00 42.73 323 GLY D C 1
ATOM 11621 O O . GLY D 1 323 ? -21.669 35.556 8.123 1.00 42.48 323 GLY D O 1
ATOM 11622 N N . GLN D 1 324 ? -21.575 36.221 10.261 1.00 41.12 324 GLN D N 1
ATOM 11623 C CA . GLN D 1 324 ? -21.624 37.635 9.905 1.00 39.64 324 GLN D CA 1
ATOM 11624 C C . GLN D 1 324 ? -20.219 38.211 9.774 1.00 38.36 324 GLN D C 1
ATOM 11625 O O . GLN D 1 324 ? -19.284 37.740 10.418 1.00 37.02 324 GLN D O 1
ATOM 11631 N N . HIS D 1 325 ? -20.080 39.232 8.932 1.00 37.71 325 HIS D N 1
ATOM 11632 C CA . HIS D 1 325 ? -18.790 39.886 8.732 1.00 36.15 325 HIS D CA 1
ATOM 11633 C C . HIS D 1 325 ? -18.993 41.342 8.325 1.00 36.49 325 HIS D C 1
ATOM 11634 O O . HIS D 1 325 ? -20.113 41.861 8.361 1.00 35.79 325 HIS D O 1
ATOM 11641 N N . LEU D 1 326 ? -17.899 41.991 7.941 1.00 36.61 326 LEU D N 1
ATOM 11642 C CA . LEU D 1 326 ? -17.930 43.378 7.506 1.00 35.52 326 LEU D CA 1
ATOM 11643 C C . LEU D 1 326 ? -17.133 43.482 6.212 1.00 35.62 326 LEU D C 1
ATOM 11644 O O . LEU D 1 326 ? -16.659 42.473 5.692 1.00 35.38 326 LEU D O 1
ATOM 11649 N N . TRP D 1 327 ? -16.987 44.694 5.691 1.00 33.60 327 TRP D N 1
ATOM 11650 C CA . TRP D 1 327 ? -16.261 44.885 4.441 1.00 34.49 327 TRP D CA 1
ATOM 11651 C C . TRP D 1 327 ? -15.011 45.740 4.577 1.00 34.16 327 TRP D C 1
ATOM 11652 O O . TRP D 1 327 ? -14.961 46.679 5.374 1.00 32.80 327 TRP D O 1
ATOM 11663 N N . LEU D 1 328 ? -14.005 45.401 3.782 1.00 33.75 328 LEU D N 1
ATOM 11664 C CA . LEU D 1 328 ? -12.768 46.158 3.738 1.00 35.02 328 LEU D CA 1
ATOM 11665 C C . LEU D 1 328 ? -12.699 46.688 2.311 1.00 35.57 328 LEU D C 1
ATOM 11666 O O . LEU D 1 328 ? -12.703 45.916 1.358 1.00 34.24 328 LEU D O 1
ATOM 11671 N N . ASP D 1 329 ? -12.660 48.006 2.171 1.00 36.73 329 ASP D N 1
ATOM 11672 C CA . ASP D 1 329 ? -12.613 48.635 0.858 1.00 39.23 329 ASP D CA 1
ATOM 11673 C C . ASP D 1 329 ? -11.299 49.363 0.618 1.00 40.53 329 ASP D C 1
ATOM 11674 O O . ASP D 1 329 ? -11.028 50.393 1.234 1.00 39.96 329 ASP D O 1
ATOM 11679 N N . ILE D 1 330 ? -10.472 48.815 -0.268 1.00 43.29 330 ILE D N 1
ATOM 11680 C CA . ILE D 1 330 ? -9.196 49.443 -0.587 1.00 48.15 330 ILE D CA 1
ATOM 11681 C C . ILE D 1 330 ? -9.172 49.913 -2.039 1.00 50.18 330 ILE D C 1
ATOM 11682 O O . ILE D 1 330 ? -8.182 50.484 -2.503 1.00 49.86 330 ILE D O 1
ATOM 11687 N N . SER D 1 331 ? -10.270 49.673 -2.751 1.00 52.13 331 SER D N 1
ATOM 11688 C CA . SER D 1 331 ? -10.372 50.083 -4.144 1.00 54.50 331 SER D CA 1
ATOM 11689 C C . SER D 1 331 ? -10.218 51.599 -4.207 1.00 56.65 331 SER D C 1
ATOM 11690 O O . SER D 1 331 ? -9.731 52.144 -5.197 1.00 56.52 331 SER D O 1
ATOM 11693 N N . ILE D 1 332 ? -10.629 52.268 -3.132 1.00 59.02 332 ILE D N 1
ATOM 11694 C CA . ILE D 1 332 ? -10.550 53.723 -3.041 1.00 62.22 332 ILE D CA 1
ATOM 11695 C C . ILE D 1 332 ? -9.119 54.246 -3.018 1.00 63.36 332 ILE D C 1
ATOM 11696 O O . ILE D 1 332 ? -8.890 55.442 -3.181 1.00 64.01 332 ILE D O 1
ATOM 11701 N N . LEU D 1 333 ? -8.159 53.351 -2.812 1.00 65.27 333 LEU D N 1
ATOM 11702 C CA . LEU D 1 333 ? -6.755 53.744 -2.782 1.00 66.83 333 LEU D CA 1
ATOM 11703 C C . LEU D 1 333 ? -6.206 53.841 -4.200 1.00 68.09 333 LEU D C 1
ATOM 11704 O O . LEU D 1 333 ? -5.084 54.301 -4.412 1.00 68.32 333 LEU D O 1
ATOM 11709 N N . GLY D 1 334 ? -7.008 53.405 -5.167 1.00 68.94 334 GLY D N 1
ATOM 11710 C CA . GLY D 1 334 ? -6.588 53.450 -6.555 1.00 70.50 334 GLY D CA 1
ATOM 11711 C C . GLY D 1 334 ? -6.015 52.126 -7.018 1.00 71.93 334 GLY D C 1
ATOM 11712 O O . GLY D 1 334 ? -5.420 51.390 -6.231 1.00 72.50 334 GLY D O 1
ATOM 11713 N N . ARG D 1 335 ? -6.192 51.822 -8.300 1.00 72.85 335 ARG D N 1
ATOM 11714 C CA . ARG D 1 335 ? -5.689 50.577 -8.863 1.00 73.96 335 ARG D CA 1
ATOM 11715 C C . ARG D 1 335 ? -4.164 50.587 -8.935 1.00 74.61 335 ARG D C 1
ATOM 11716 O O . ARG D 1 335 ? -3.512 49.593 -8.617 1.00 74.88 335 ARG D O 1
ATOM 11724 N N . LYS D 1 336 ? -3.603 51.719 -9.348 1.00 75.35 336 LYS D N 1
ATOM 11725 C CA . LYS D 1 336 ? -2.154 51.864 -9.469 1.00 76.17 336 LYS D CA 1
ATOM 11726 C C . LYS D 1 336 ? -1.431 51.662 -8.136 1.00 76.62 336 LYS D C 1
ATOM 11727 O O . LYS D 1 336 ? -0.364 51.049 -8.088 1.00 76.44 336 LYS D O 1
ATOM 11733 N N . HIS D 1 337 ? -2.017 52.179 -7.059 1.00 77.36 337 HIS D N 1
ATOM 11734 C CA . HIS D 1 337 ? -1.424 52.060 -5.728 1.00 78.05 337 HIS D CA 1
ATOM 11735 C C . HIS D 1 337 ? -1.428 50.625 -5.207 1.00 78.27 337 HIS D C 1
ATOM 11736 O O . HIS D 1 337 ? -0.489 50.195 -4.535 1.00 78.27 337 HIS D O 1
ATOM 11743 N N . ILE D 1 338 ? -2.490 49.891 -5.518 1.00 78.39 338 ILE D N 1
ATOM 11744 C CA . ILE D 1 338 ? -2.625 48.510 -5.075 1.00 78.42 338 ILE D CA 1
ATOM 11745 C C . ILE D 1 338 ? -1.684 47.566 -5.821 1.00 78.50 338 ILE D C 1
ATOM 11746 O O . ILE D 1 338 ? -1.186 46.597 -5.251 1.00 78.13 338 ILE D O 1
ATOM 11751 N N . GLU D 1 339 ? -1.434 47.857 -7.094 1.00 78.73 339 GLU D N 1
ATOM 11752 C CA . GLU D 1 339 ? -0.566 47.014 -7.908 1.00 79.34 339 GLU D CA 1
ATOM 11753 C C . GLU D 1 339 ? 0.918 47.358 -7.789 1.00 79.79 339 GLU D C 1
ATOM 11754 O O . GLU D 1 339 ? 1.732 46.907 -8.596 1.00 80.10 339 GLU D O 1
ATOM 11760 N N . THR D 1 340 ? 1.271 48.151 -6.780 1.00 79.84 340 THR D N 1
ATOM 11761 C CA . THR D 1 340 ? 2.663 48.538 -6.569 1.00 79.83 340 THR D CA 1
ATOM 11762 C C . THR D 1 340 ? 3.067 48.424 -5.103 1.00 79.57 340 THR D C 1
ATOM 11763 O O . THR D 1 340 ? 4.183 48.009 -4.791 1.00 79.68 340 THR D O 1
ATOM 11767 N N . ASN D 1 341 ? 2.153 48.791 -4.208 1.00 79.52 341 ASN D N 1
ATOM 11768 C CA . ASN D 1 341 ? 2.418 48.744 -2.772 1.00 79.10 341 ASN D CA 1
ATOM 11769 C C . ASN D 1 341 ? 1.634 47.641 -2.067 1.00 78.37 341 ASN D C 1
ATOM 11770 O O . ASN D 1 341 ? 2.016 47.195 -0.984 1.00 78.21 341 ASN D O 1
ATOM 11775 N N . LEU D 1 342 ? 0.536 47.211 -2.680 1.00 77.29 342 LEU D N 1
ATOM 11776 C CA . LEU D 1 342 ? -0.298 46.160 -2.108 1.00 76.20 342 LEU D CA 1
ATOM 11777 C C . LEU D 1 342 ? -0.541 45.043 -3.121 1.00 75.71 342 LEU D C 1
ATOM 11778 O O . LEU D 1 342 ? -1.617 44.444 -3.150 1.00 75.41 342 LEU D O 1
ATOM 11783 N N . ARG D 1 343 ? 0.458 44.769 -3.955 1.00 74.62 343 ARG D N 1
ATOM 11784 C CA . ARG D 1 343 ? 0.339 43.725 -4.967 1.00 73.77 343 ARG D CA 1
ATOM 11785 C C . ARG D 1 343 ? 0.091 42.363 -4.329 1.00 72.94 343 ARG D C 1
ATOM 11786 O O . ARG D 1 343 ? -0.529 41.487 -4.933 1.00 72.57 343 ARG D O 1
ATOM 11794 N N . ASP D 1 344 ? 0.574 42.190 -3.103 1.00 71.86 344 ASP D N 1
ATOM 11795 C CA . ASP D 1 344 ? 0.403 40.930 -2.396 1.00 71.14 344 ASP D CA 1
ATOM 11796 C C . ASP D 1 344 ? -1.048 40.727 -1.968 1.00 70.30 344 ASP D C 1
ATOM 11797 O O . ASP D 1 344 ? -1.637 39.678 -2.231 1.00 70.13 344 ASP D O 1
ATOM 11802 N N . VAL D 1 345 ? -1.621 41.731 -1.307 1.00 69.27 345 VAL D N 1
ATOM 11803 C CA . VAL D 1 345 ? -3.006 41.650 -0.846 1.00 68.23 345 VAL D CA 1
ATOM 11804 C C . VAL D 1 345 ? -3.948 41.440 -2.026 1.00 67.35 345 VAL D C 1
ATOM 11805 O O . VAL D 1 345 ? -5.001 40.814 -1.893 1.00 66.73 345 VAL D O 1
ATOM 11809 N N . GLN D 1 346 ? -3.562 41.969 -3.181 1.00 66.45 346 GLN D N 1
ATOM 11810 C CA . GLN D 1 346 ? -4.369 41.827 -4.383 1.00 66.29 346 GLN D CA 1
ATOM 11811 C C . GLN D 1 346 ? -4.416 40.357 -4.791 1.00 65.60 346 GLN D C 1
ATOM 11812 O O . GLN D 1 346 ? -5.483 39.825 -5.101 1.00 65.79 346 GLN D O 1
ATOM 11818 N N . GLU D 1 347 ? -3.255 39.706 -4.780 1.00 64.62 347 GLU D N 1
ATOM 11819 C CA . GLU D 1 347 ? -3.159 38.295 -5.142 1.00 64.03 347 GLU D CA 1
ATOM 11820 C C . GLU D 1 347 ? -3.956 37.421 -4.177 1.00 62.73 347 GLU D C 1
ATOM 11821 O O . GLU D 1 347 ? -4.608 36.461 -4.588 1.00 61.54 347 GLU D O 1
ATOM 11827 N N . ILE D 1 348 ? -3.898 37.759 -2.892 1.00 61.67 348 ILE D N 1
ATOM 11828 C CA . ILE D 1 348 ? -4.610 37.005 -1.868 1.00 60.49 348 ILE D CA 1
ATOM 11829 C C . ILE D 1 348 ? -6.113 37.022 -2.115 1.00 60.06 348 ILE D C 1
ATOM 11830 O O . ILE D 1 348 ? -6.760 35.974 -2.134 1.00 59.89 348 ILE D O 1
ATOM 11835 N N . CYS D 1 349 ? -6.664 38.217 -2.300 1.00 59.02 349 CYS D N 1
ATOM 11836 C CA . CYS D 1 349 ? -8.092 38.363 -2.541 1.00 58.88 349 CYS D CA 1
ATOM 11837 C C . CYS D 1 349 ? -8.521 37.654 -3.818 1.00 59.35 349 CYS D C 1
ATOM 11838 O O . CYS D 1 349 ? -9.605 37.077 -3.877 1.00 59.41 349 CYS D O 1
ATOM 11841 N N . GLU D 1 350 ? -7.669 37.695 -4.836 1.00 60.04 350 GLU D N 1
ATOM 11842 C CA . GLU D 1 350 ? -7.978 37.045 -6.104 1.00 61.55 350 GLU D CA 1
ATOM 11843 C C . GLU D 1 350 ? -7.845 35.529 -6.003 1.00 61.39 350 GLU D C 1
ATOM 11844 O O . GLU D 1 350 ? -8.747 34.794 -6.408 1.00 61.29 350 GLU D O 1
ATOM 11850 N N . TYR D 1 351 ? -6.721 35.070 -5.457 1.00 61.59 351 TYR D N 1
ATOM 11851 C CA . TYR D 1 351 ? -6.452 33.641 -5.308 1.00 61.98 351 TYR D CA 1
ATOM 11852 C C . TYR D 1 351 ? -7.448 32.890 -4.435 1.00 62.21 351 TYR D C 1
ATOM 11853 O O . TYR D 1 351 ? -7.880 31.794 -4.791 1.00 62.84 351 TYR D O 1
ATOM 11862 N N . PHE D 1 352 ? -7.813 33.471 -3.295 1.00 61.86 352 PHE D N 1
ATOM 11863 C CA . PHE D 1 352 ? -8.724 32.798 -2.375 1.00 62.50 352 PHE D CA 1
ATOM 11864 C C . PHE D 1 352 ? -10.130 33.374 -2.256 1.00 62.95 352 PHE D C 1
ATOM 11865 O O . PHE D 1 352 ? -11.096 32.624 -2.119 1.00 63.28 352 PHE D O 1
ATOM 11873 N N . ALA D 1 353 ? -10.252 34.696 -2.295 1.00 63.46 353 ALA D N 1
ATOM 11874 C CA . ALA D 1 353 ? -11.561 35.329 -2.186 1.00 63.99 353 ALA D CA 1
ATOM 11875 C C . ALA D 1 353 ? -12.203 35.474 -3.562 1.00 64.33 353 ALA D C 1
ATOM 11876 O O . ALA D 1 353 ? -13.372 35.848 -3.678 1.00 64.18 353 ALA D O 1
ATOM 11878 N N . GLY D 1 354 ? -11.427 35.172 -4.598 1.00 64.18 354 GLY D N 1
ATOM 11879 C CA . GLY D 1 354 ? -11.926 35.271 -5.956 1.00 64.06 354 GLY D CA 1
ATOM 11880 C C . GLY D 1 354 ? -12.403 36.669 -6.295 1.00 64.28 354 GLY D C 1
ATOM 11881 O O . GLY D 1 354 ? -13.430 36.838 -6.952 1.00 64.77 354 GLY D O 1
ATOM 11882 N N . ILE D 1 355 ? -11.658 37.676 -5.848 1.00 63.54 355 ILE D N 1
ATOM 11883 C CA . ILE D 1 355 ? -12.021 39.062 -6.114 1.00 63.43 355 ILE D CA 1
ATOM 11884 C C . ILE D 1 355 ? -10.806 39.961 -6.312 1.00 63.02 355 ILE D C 1
ATOM 11885 O O . ILE D 1 355 ? -9.705 39.656 -5.853 1.00 61.46 355 ILE D O 1
ATOM 11890 N N . ASP D 1 356 ? -11.021 41.072 -7.009 1.00 62.81 356 ASP D N 1
ATOM 11891 C CA . ASP D 1 356 ? -9.967 42.044 -7.259 1.00 62.84 356 ASP D CA 1
ATOM 11892 C C . ASP D 1 356 ? -10.218 43.220 -6.314 1.00 62.35 356 ASP D C 1
ATOM 11893 O O . ASP D 1 356 ? -11.159 43.994 -6.499 1.00 61.98 356 ASP D O 1
ATOM 11898 N N . PRO D 1 357 ? -9.376 43.361 -5.278 1.00 61.52 357 PRO D N 1
ATOM 11899 C CA . PRO D 1 357 ? -9.496 44.435 -4.287 1.00 60.85 357 PRO D CA 1
ATOM 11900 C C . PRO D 1 357 ? -9.515 45.843 -4.878 1.00 60.93 357 PRO D C 1
ATOM 11901 O O . PRO D 1 357 ? -9.871 46.805 -4.198 1.00 60.24 357 PRO D O 1
ATOM 11905 N N . ALA D 1 358 ? -9.130 45.965 -6.143 1.00 60.70 358 ALA D N 1
ATOM 11906 C CA . ALA D 1 358 ? -9.124 47.267 -6.796 1.00 60.28 358 ALA D CA 1
ATOM 11907 C C . ALA D 1 358 ? -10.513 47.597 -7.338 1.00 60.07 358 ALA D C 1
ATOM 11908 O O . ALA D 1 358 ? -10.762 48.719 -7.783 1.00 60.44 358 ALA D O 1
ATOM 11910 N N . GLU D 1 359 ? -11.416 46.621 -7.290 1.00 59.10 359 GLU D N 1
ATOM 11911 C CA . GLU D 1 359 ? -12.772 46.814 -7.790 1.00 57.59 359 GLU D CA 1
ATOM 11912 C C . GLU D 1 359 ? -13.853 46.428 -6.780 1.00 56.11 359 GLU D C 1
ATOM 11913 O O . GLU D 1 359 ? -14.852 47.134 -6.636 1.00 55.98 359 GLU D O 1
ATOM 11919 N N . LYS D 1 360 ? -13.657 45.312 -6.084 1.00 52.94 360 LYS D N 1
ATOM 11920 C CA . LYS D 1 360 ? -14.642 44.856 -5.110 1.00 49.76 360 LYS D CA 1
ATOM 11921 C C . LYS D 1 360 ? -14.114 44.866 -3.677 1.00 46.24 360 LYS D C 1
ATOM 11922 O O . LYS D 1 360 ? -12.906 44.912 -3.449 1.00 46.16 360 LYS D O 1
ATOM 11928 N N . TRP D 1 361 ? -15.030 44.828 -2.714 1.00 42.36 361 TRP D N 1
ATOM 11929 C CA . TRP D 1 361 ? -14.659 44.853 -1.304 1.00 38.69 361 TRP D CA 1
ATOM 11930 C C . TRP D 1 361 ? -14.374 43.463 -0.747 1.00 36.07 361 TRP D C 1
ATOM 11931 O O . TRP D 1 361 ? -14.983 42.478 -1.163 1.00 34.48 361 TRP D O 1
ATOM 11942 N N . ALA D 1 362 ? -13.455 43.402 0.213 1.00 34.84 362 ALA D N 1
ATOM 11943 C CA . ALA D 1 362 ? -13.071 42.143 0.831 1.00 34.24 362 ALA D CA 1
ATOM 11944 C C . ALA D 1 362 ? -13.824 41.874 2.131 1.00 34.36 362 ALA D C 1
ATOM 11945 O O . ALA D 1 362 ? -13.957 42.758 2.988 1.00 33.06 362 ALA D O 1
ATOM 11947 N N . PRO D 1 363 ? -14.345 40.649 2.290 1.00 33.03 363 PRO D N 1
ATOM 11948 C CA . PRO D 1 363 ? -15.069 40.308 3.515 1.00 32.39 363 PRO D CA 1
ATOM 11949 C C . PRO D 1 363 ? -14.055 40.107 4.639 1.00 32.84 363 PRO D C 1
ATOM 11950 O O . PRO D 1 363 ? -13.061 39.391 4.473 1.00 33.04 363 PRO D O 1
ATOM 11954 N N . VAL D 1 364 ? -14.292 40.750 5.777 1.00 31.48 364 VAL D N 1
ATOM 11955 C CA . VAL D 1 364 ? -13.376 40.621 6.901 1.00 31.44 364 VAL D CA 1
ATOM 11956 C C . VAL D 1 364 ? -14.126 40.462 8.215 1.00 30.92 364 VAL D C 1
ATOM 11957 O O . VAL D 1 364 ? -15.318 40.773 8.312 1.00 31.15 364 VAL D O 1
ATOM 11961 N N . LEU D 1 365 ? -13.409 39.976 9.221 1.00 28.61 365 LEU D N 1
ATOM 11962 C CA . LEU D 1 365 ? -13.950 39.774 10.558 1.00 29.20 365 LEU D CA 1
ATOM 11963 C C . LEU D 1 365 ? -12.762 39.557 11.488 1.00 29.15 365 LEU D C 1
ATOM 11964 O O . LEU D 1 365 ? -11.809 38.869 11.120 1.00 28.85 365 LEU D O 1
ATOM 11969 N N . PRO D 1 366 ? -12.792 40.150 12.697 1.00 28.26 366 PRO D N 1
ATOM 11970 C CA . PRO D 1 366 ? -11.664 39.948 13.609 1.00 27.47 366 PRO D CA 1
ATOM 11971 C C . PRO D 1 366 ? -11.547 38.468 13.953 1.00 26.91 366 PRO D C 1
ATOM 11972 O O . PRO D 1 366 ? -12.562 37.780 14.124 1.00 25.97 366 PRO D O 1
ATOM 11976 N N . MET D 1 367 ? -10.314 37.982 14.052 1.00 24.55 367 MET D N 1
ATOM 11977 C CA . MET D 1 367 ? -10.068 36.582 14.377 1.00 25.83 367 MET D CA 1
ATOM 11978 C C . MET D 1 367 ? -8.833 36.444 15.257 1.00 25.21 367 MET D C 1
ATOM 11979 O O . MET D 1 367 ? -7.988 37.341 15.298 1.00 25.09 367 MET D O 1
ATOM 11984 N N . GLN D 1 368 ? -8.731 35.313 15.950 1.00 25.20 368 GLN D N 1
ATOM 11985 C CA . GLN D 1 368 ? -7.589 35.029 16.820 1.00 24.61 368 GLN D CA 1
ATOM 11986 C C . GLN D 1 368 ? -6.315 35.132 15.975 1.00 23.50 368 GLN D C 1
ATOM 11987 O O . GLN D 1 368 ? -6.293 34.687 14.826 1.00 22.70 368 GLN D O 1
ATOM 11993 N N . HIS D 1 369 ? -5.255 35.694 16.544 1.00 23.38 369 HIS D N 1
ATOM 11994 C CA . HIS D 1 369 ? -4.013 35.895 15.792 1.00 22.94 369 HIS D CA 1
ATOM 11995 C C . HIS D 1 369 ? -2.721 35.558 16.516 1.00 23.08 369 HIS D C 1
ATOM 11996 O O . HIS D 1 369 ? -1.845 34.907 15.955 1.00 22.41 369 HIS D O 1
ATOM 12003 N N . TYR D 1 370 ? -2.586 36.022 17.754 1.00 23.79 370 TYR D N 1
ATOM 12004 C CA . TYR D 1 370 ? -1.369 35.774 18.506 1.00 23.52 370 TYR D CA 1
ATOM 12005 C C . TYR D 1 370 ? -1.670 35.279 19.914 1.00 23.81 370 TYR D C 1
ATOM 12006 O O . TYR D 1 370 ? -2.680 35.654 20.518 1.00 24.15 370 TYR D O 1
ATOM 12015 N N . SER D 1 371 ? -0.791 34.426 20.429 1.00 23.17 371 SER D N 1
ATOM 12016 C CA . SER D 1 371 ? -0.956 33.858 21.761 1.00 24.36 371 SER D CA 1
ATOM 12017 C C . SER D 1 371 ? 0.074 34.447 22.720 1.00 25.74 371 SER D C 1
ATOM 12018 O O . SER D 1 371 ? 1.232 34.022 22.703 1.00 25.68 371 SER D O 1
ATOM 12021 N N . MET D 1 372 ? -0.324 35.427 23.534 1.00 24.92 372 MET D N 1
ATOM 12022 C CA . MET D 1 372 ? 0.604 36.015 24.505 1.00 25.13 372 MET D CA 1
ATOM 12023 C C . MET D 1 372 ? 0.890 34.982 25.599 1.00 24.52 372 MET D C 1
ATOM 12024 O O . MET D 1 372 ? 2.013 34.873 26.101 1.00 25.75 372 MET D O 1
ATOM 12029 N N . GLY D 1 373 ? -0.133 34.221 25.965 1.00 24.45 373 GLY D N 1
ATOM 12030 C CA . GLY D 1 373 ? 0.047 33.197 26.977 1.00 26.06 373 GLY D CA 1
ATOM 12031 C C . GLY D 1 373 ? 0.970 32.094 26.487 1.00 26.88 373 GLY D C 1
ATOM 12032 O O . GLY D 1 373 ? 1.206 31.959 25.279 1.00 24.98 373 GLY D O 1
ATOM 12033 N N . GLY D 1 374 ? 1.495 31.307 27.420 1.00 24.29 374 GLY D N 1
ATOM 12034 C CA . GLY D 1 374 ? 2.381 30.219 27.055 1.00 26.29 374 GLY D CA 1
ATOM 12035 C C . GLY D 1 374 ? 3.038 29.602 28.275 1.00 26.17 374 GLY D C 1
ATOM 12036 O O . GLY D 1 374 ? 2.603 29.823 29.411 1.00 26.47 374 GLY D O 1
ATOM 12037 N N . ILE D 1 375 ? 4.091 28.825 28.047 1.00 24.04 375 ILE D N 1
ATOM 12038 C CA . ILE D 1 375 ? 4.810 28.198 29.144 1.00 25.52 375 ILE D CA 1
ATOM 12039 C C . ILE D 1 375 ? 5.528 29.292 29.942 1.00 26.65 375 ILE D C 1
ATOM 12040 O O . ILE D 1 375 ? 6.271 30.108 29.382 1.00 24.29 375 ILE D O 1
ATOM 12045 N N . ARG D 1 376 ? 5.272 29.333 31.246 1.00 25.07 376 ARG D N 1
ATOM 12046 C CA . ARG D 1 376 ? 5.882 30.340 32.104 1.00 27.04 376 ARG D CA 1
ATOM 12047 C C . ARG D 1 376 ? 7.349 30.022 32.374 1.00 26.14 376 ARG D C 1
ATOM 12048 O O . ARG D 1 376 ? 7.681 28.907 32.765 1.00 26.47 376 ARG D O 1
ATOM 12056 N N . THR D 1 377 ? 8.216 31.009 32.164 1.00 27.05 377 THR D N 1
ATOM 12057 C CA . THR D 1 377 ? 9.652 30.850 32.385 1.00 27.90 377 THR D CA 1
ATOM 12058 C C . THR D 1 377 ? 10.185 32.017 33.207 1.00 28.84 377 THR D C 1
ATOM 12059 O O . THR D 1 377 ? 9.467 32.980 33.462 1.00 28.04 377 THR D O 1
ATOM 12063 N N . ASP D 1 378 ? 11.443 31.923 33.635 1.00 29.97 378 ASP D N 1
ATOM 12064 C CA . ASP D 1 378 ? 12.055 33.031 34.360 1.00 31.35 378 ASP D CA 1
ATOM 12065 C C . ASP D 1 378 ? 12.669 33.876 33.251 1.00 32.15 378 ASP D C 1
ATOM 12066 O O . ASP D 1 378 ? 12.347 33.666 32.076 1.00 32.61 378 ASP D O 1
ATOM 12071 N N . TYR D 1 379 ? 13.533 34.825 33.580 1.00 31.74 379 TYR D N 1
ATOM 12072 C CA . TYR D 1 379 ? 14.106 35.664 32.534 1.00 31.61 379 TYR D CA 1
ATOM 12073 C C . TYR D 1 379 ? 15.088 34.912 31.638 1.00 31.75 379 TYR D C 1
ATOM 12074 O O . TYR D 1 379 ? 15.379 35.349 30.525 1.00 33.90 379 TYR D O 1
ATOM 12083 N N . ARG D 1 380 ? 15.578 33.778 32.122 1.00 30.32 380 ARG D N 1
ATOM 12084 C CA . ARG D 1 380 ? 16.538 32.962 31.394 1.00 30.48 380 ARG D CA 1
ATOM 12085 C C . ARG D 1 380 ? 15.853 32.042 30.397 1.00 29.94 380 ARG D C 1
ATOM 12086 O O . ARG D 1 380 ? 16.510 31.449 29.540 1.00 28.99 380 ARG D O 1
ATOM 12094 N N . GLY D 1 381 ? 14.535 31.932 30.526 1.00 29.04 381 GLY D N 1
ATOM 12095 C CA . GLY D 1 381 ? 13.761 31.077 29.652 1.00 29.07 381 GLY D CA 1
ATOM 12096 C C . GLY D 1 381 ? 13.495 29.715 30.267 1.00 28.34 381 GLY D C 1
ATOM 12097 O O . GLY D 1 381 ? 12.914 28.858 29.619 1.00 26.86 381 GLY D O 1
ATOM 12098 N N . GLU D 1 382 ? 13.907 29.498 31.516 1.00 27.60 382 GLU D N 1
ATOM 12099 C CA . GLU D 1 382 ? 13.673 28.193 32.147 1.00 27.17 382 GLU D CA 1
ATOM 12100 C C . GLU D 1 382 ? 12.325 28.123 32.866 1.00 27.73 382 GLU D C 1
ATOM 12101 O O . GLU D 1 382 ? 11.927 29.069 33.550 1.00 28.06 382 GLU D O 1
ATOM 12107 N N . ALA D 1 383 ? 11.633 26.993 32.718 1.00 27.75 383 ALA D N 1
ATOM 12108 C CA . ALA D 1 383 ? 10.327 26.784 33.346 1.00 28.32 383 ALA D CA 1
ATOM 12109 C C . ALA D 1 383 ? 10.498 26.276 34.776 1.00 29.59 383 ALA D C 1
ATOM 12110 O O . ALA D 1 383 ? 11.627 26.103 35.234 1.00 28.98 383 ALA D O 1
ATOM 12112 N N . LYS D 1 384 ? 9.388 26.036 35.476 1.00 30.96 384 LYS D N 1
ATOM 12113 C CA . LYS D 1 384 ? 9.467 25.556 36.854 1.00 33.03 384 LYS D CA 1
ATOM 12114 C C . LYS D 1 384 ? 10.049 24.150 36.875 1.00 33.09 384 LYS D C 1
ATOM 12115 O O . LYS D 1 384 ? 10.654 23.727 37.863 1.00 32.87 384 LYS D O 1
ATOM 12121 N N . LEU D 1 385 ? 9.839 23.420 35.787 1.00 31.01 385 LEU D N 1
ATOM 12122 C CA . LEU D 1 385 ? 10.394 22.083 35.644 1.00 29.67 385 LEU D CA 1
ATOM 12123 C C . LEU D 1 385 ? 11.830 22.358 35.196 1.00 30.28 385 LEU D C 1
ATOM 12124 O O . LEU D 1 385 ? 12.061 22.902 34.112 1.00 28.91 385 LEU D O 1
ATOM 12129 N N . LYS D 1 386 ? 12.788 21.998 36.042 1.00 29.55 386 LYS D N 1
ATOM 12130 C CA . LYS D 1 386 ? 14.202 22.239 35.764 1.00 31.38 386 LYS D CA 1
ATOM 12131 C C . LYS D 1 386 ? 14.726 21.551 34.500 1.00 30.42 386 LYS D C 1
ATOM 12132 O O . LYS D 1 386 ? 14.467 20.373 34.256 1.00 31.29 386 LYS D O 1
ATOM 12138 N N . GLY D 1 387 ? 15.479 22.294 33.702 1.00 28.25 387 GLY D N 1
ATOM 12139 C CA . GLY D 1 387 ? 16.020 21.721 32.481 1.00 27.31 387 GLY D CA 1
ATOM 12140 C C . GLY D 1 387 ? 15.069 21.889 31.310 1.00 26.55 387 GLY D C 1
ATOM 12141 O O . GLY D 1 387 ? 15.401 21.527 30.189 1.00 26.97 387 GLY D O 1
ATOM 12142 N N . LEU D 1 388 ? 13.874 22.407 31.579 1.00 26.00 388 LEU D N 1
ATOM 12143 C CA . LEU D 1 388 ? 12.903 22.655 30.522 1.00 26.66 388 LEU D CA 1
ATOM 12144 C C . LEU D 1 388 ? 12.893 24.159 30.270 1.00 26.63 388 LEU D C 1
ATOM 12145 O O . LEU D 1 388 ? 12.668 24.949 31.187 1.00 27.66 388 LEU D O 1
ATOM 12150 N N . PHE D 1 389 ? 13.157 24.547 29.028 1.00 25.51 389 PHE D N 1
ATOM 12151 C CA . PHE D 1 389 ? 13.168 25.949 28.642 1.00 25.01 389 PHE D CA 1
ATOM 12152 C C . PHE D 1 389 ? 12.098 26.170 27.588 1.00 24.13 389 PHE D C 1
ATOM 12153 O O . PHE D 1 389 ? 11.600 25.218 26.994 1.00 23.63 389 PHE D O 1
ATOM 12161 N N . SER D 1 390 ? 11.740 27.429 27.375 1.00 24.11 390 SER D N 1
ATOM 12162 C CA . SER D 1 390 ? 10.758 27.760 26.361 1.00 24.23 390 SER D CA 1
ATOM 12163 C C . SER D 1 390 ? 11.106 29.114 25.761 1.00 24.96 390 SER D C 1
ATOM 12164 O O . SER D 1 390 ? 11.648 29.997 26.433 1.00 22.64 390 SER D O 1
ATOM 12167 N N . ALA D 1 391 ? 10.808 29.275 24.476 1.00 24.14 391 ALA D N 1
ATOM 12168 C CA . ALA D 1 391 ? 11.096 30.533 23.808 1.00 23.60 391 ALA D CA 1
ATOM 12169 C C . ALA D 1 391 ? 10.152 30.703 22.643 1.00 22.11 391 ALA D C 1
ATOM 12170 O O . ALA D 1 391 ? 9.677 29.720 22.078 1.00 21.28 391 ALA D O 1
ATOM 12172 N N . GLY D 1 392 ? 9.884 31.955 22.295 1.00 22.41 392 GLY D N 1
ATOM 12173 C CA . GLY D 1 392 ? 9.010 32.242 21.177 1.00 21.57 392 GLY D CA 1
ATOM 12174 C C . GLY D 1 392 ? 7.580 32.384 21.632 1.00 21.76 392 GLY D C 1
ATOM 12175 O O . GLY D 1 392 ? 7.310 32.599 22.807 1.00 22.49 392 GLY D O 1
ATOM 12176 N N . GLU D 1 393 ? 6.651 32.259 20.696 1.00 22.23 393 GLU D N 1
ATOM 12177 C CA . GLU D 1 393 ? 5.243 32.395 21.019 1.00 22.00 393 GLU D CA 1
ATOM 12178 C C . GLU D 1 393 ? 4.738 31.347 22.016 1.00 22.04 393 GLU D C 1
ATOM 12179 O O . GLU D 1 393 ? 3.752 31.579 22.712 1.00 24.36 393 GLU D O 1
ATOM 12185 N N . ALA D 1 394 ? 5.406 30.200 22.080 1.00 20.60 394 ALA D N 1
ATOM 12186 C CA . ALA D 1 394 ? 5.013 29.123 22.991 1.00 21.98 394 ALA D CA 1
ATOM 12187 C C . ALA D 1 394 ? 5.281 29.469 24.448 1.00 22.08 394 ALA D C 1
ATOM 12188 O O . ALA D 1 394 ? 4.741 28.841 25.359 1.00 24.42 394 ALA D O 1
ATOM 12190 N N . ALA D 1 395 ? 6.110 30.479 24.676 1.00 23.72 395 ALA D N 1
ATOM 12191 C CA . ALA D 1 395 ? 6.447 30.858 26.038 1.00 24.60 395 ALA D CA 1
ATOM 12192 C C . ALA D 1 395 ? 5.706 32.075 26.573 1.00 25.58 395 ALA D C 1
ATOM 12193 O O . ALA D 1 395 ? 4.997 32.772 25.850 1.00 25.32 395 ALA D O 1
ATOM 12195 N N . CYS D 1 396 ? 5.857 32.287 27.877 1.00 27.98 396 CYS D N 1
ATOM 12196 C CA . CYS D 1 396 ? 5.316 33.458 28.548 1.00 29.13 396 CYS D CA 1
ATOM 12197 C C . CYS D 1 396 ? 6.555 33.929 29.296 1.00 29.32 396 CYS D C 1
ATOM 12198 O O . CYS D 1 396 ? 6.704 33.721 30.495 1.00 29.68 396 CYS D O 1
ATOM 12201 N N . TRP D 1 397 ? 7.475 34.491 28.523 1.00 30.65 397 TRP D N 1
ATOM 12202 C CA . TRP D 1 397 ? 8.748 35.031 28.995 1.00 32.69 397 TRP D CA 1
ATOM 12203 C C . TRP D 1 397 ? 8.195 36.278 29.625 1.00 35.99 397 TRP D C 1
ATOM 12204 O O . TRP D 1 397 ? 8.639 36.787 30.645 1.00 35.37 397 TRP D O 1
ATOM 12215 N N . ASP D 1 398 ? 7.147 36.698 28.941 1.00 38.28 398 ASP D N 1
ATOM 12216 C CA . ASP D 1 398 ? 6.340 37.844 29.203 1.00 37.70 398 ASP D CA 1
ATOM 12217 C C . ASP D 1 398 ? 6.956 39.202 29.050 1.00 35.64 398 ASP D C 1
ATOM 12218 O O . ASP D 1 398 ? 7.256 39.909 30.008 1.00 33.92 398 ASP D O 1
ATOM 12223 N N . MET D 1 399 ? 7.122 39.547 27.785 1.00 33.56 399 MET D N 1
ATOM 12224 C CA . MET D 1 399 ? 7.607 40.842 27.389 1.00 32.30 399 MET D CA 1
ATOM 12225 C C . MET D 1 399 ? 6.349 41.447 26.766 1.00 30.26 399 MET D C 1
ATOM 12226 O O . MET D 1 399 ? 6.295 42.640 26.480 1.00 32.23 399 MET D O 1
ATOM 12231 N N . HIS D 1 400 ? 5.325 40.609 26.590 1.00 29.04 400 HIS D N 1
ATOM 12232 C CA . HIS D 1 400 ? 4.061 41.038 25.970 1.00 28.88 400 HIS D CA 1
ATOM 12233 C C . HIS D 1 400 ? 2.919 41.391 26.925 1.00 28.81 400 HIS D C 1
ATOM 12234 O O . HIS D 1 400 ? 2.075 42.221 26.600 1.00 27.64 400 HIS D O 1
ATOM 12241 N N . GLY D 1 401 ? 2.862 40.744 28.085 1.00 28.75 401 GLY D N 1
ATOM 12242 C CA . GLY D 1 401 ? 1.776 41.035 29.007 1.00 29.72 401 GLY D CA 1
ATOM 12243 C C . GLY D 1 401 ? 0.427 40.695 28.387 1.00 30.81 401 GLY D C 1
ATOM 12244 O O . GLY D 1 401 ? 0.249 39.599 27.853 1.00 31.65 401 GLY D O 1
ATOM 12245 N N . PHE D 1 402 ? -0.529 41.624 28.441 1.00 30.21 402 PHE D N 1
ATOM 12246 C CA . PHE D 1 402 ? -1.851 41.369 27.873 1.00 30.92 402 PHE D CA 1
ATOM 12247 C C . PHE D 1 402 ? -2.093 41.975 26.503 1.00 30.92 402 PHE D C 1
ATOM 12248 O O . PHE D 1 402 ? -3.236 42.081 26.054 1.00 29.61 402 PHE D O 1
ATOM 12256 N N . ASN D 1 403 ? -1.014 42.355 25.831 1.00 30.43 403 ASN D N 1
ATOM 12257 C CA . ASN D 1 403 ? -1.124 42.922 24.500 1.00 31.59 403 ASN D CA 1
ATOM 12258 C C . ASN D 1 403 ? 0.258 43.099 23.893 1.00 31.75 403 ASN D C 1
ATOM 12259 O O . ASN D 1 403 ? 1.050 43.949 24.314 1.00 30.73 403 ASN D O 1
ATOM 12264 N N . ARG D 1 404 ? 0.545 42.272 22.900 1.00 31.52 404 ARG D N 1
ATOM 12265 C CA . ARG D 1 404 ? 1.823 42.327 22.223 1.00 32.14 404 ARG D CA 1
ATOM 12266 C C . ARG D 1 404 ? 1.797 43.376 21.117 1.00 32.55 404 ARG D C 1
ATOM 12267 O O . ARG D 1 404 ? 0.765 43.592 20.475 1.00 31.61 404 ARG D O 1
ATOM 12275 N N . LEU D 1 405 ? 2.926 44.053 20.917 1.00 32.69 405 LEU D N 1
ATOM 12276 C CA . LEU D 1 405 ? 3.030 45.069 19.874 1.00 32.52 405 LEU D CA 1
ATOM 12277 C C . LEU D 1 405 ? 3.174 44.407 18.516 1.00 31.41 405 LEU D C 1
ATOM 12278 O O . LEU D 1 405 ? 3.920 43.436 18.375 1.00 31.67 405 LEU D O 1
ATOM 12283 N N . GLY D 1 406 ? 2.459 44.921 17.520 1.00 30.50 406 GLY D N 1
ATOM 12284 C CA . GLY D 1 406 ? 2.591 44.372 16.186 1.00 28.10 406 GLY D CA 1
ATOM 12285 C C . GLY D 1 406 ? 4.050 44.525 15.796 1.00 27.71 406 GLY D C 1
ATOM 12286 O O . GLY D 1 406 ? 4.633 45.609 15.937 1.00 27.55 406 GLY D O 1
ATOM 12287 N N . GLY D 1 407 ? 4.654 43.443 15.316 1.00 27.45 407 GLY D N 1
ATOM 12288 C CA . GLY D 1 407 ? 6.053 43.493 14.933 1.00 26.11 407 GLY D CA 1
ATOM 12289 C C . GLY D 1 407 ? 6.996 43.012 16.032 1.00 27.13 407 GLY D C 1
ATOM 12290 O O . GLY D 1 407 ? 8.166 42.747 15.767 1.00 26.82 407 GLY D O 1
ATOM 12291 N N . ASN D 1 408 ? 6.495 42.885 17.259 1.00 25.68 408 ASN D N 1
ATOM 12292 C CA . ASN D 1 408 ? 7.331 42.434 18.374 1.00 26.08 408 ASN D CA 1
ATOM 12293 C C . ASN D 1 408 ? 7.438 40.914 18.518 1.00 25.43 408 ASN D C 1
ATOM 12294 O O . ASN D 1 408 ? 8.364 40.422 19.161 1.00 24.94 408 ASN D O 1
ATOM 12299 N N . SER D 1 409 ? 6.506 40.169 17.930 1.00 25.02 409 SER D N 1
ATOM 12300 C CA . SER D 1 409 ? 6.537 38.716 18.065 1.00 26.49 409 SER D CA 1
ATOM 12301 C C . SER D 1 409 ? 7.551 37.971 17.196 1.00 26.86 409 SER D C 1
ATOM 12302 O O . SER D 1 409 ? 8.137 36.990 17.658 1.00 28.55 409 SER D O 1
ATOM 12305 N N . VAL D 1 410 ? 7.763 38.393 15.948 1.00 27.81 410 VAL D N 1
ATOM 12306 C CA . VAL D 1 410 ? 8.775 37.713 15.148 1.00 27.21 410 VAL D CA 1
ATOM 12307 C C . VAL D 1 410 ? 10.100 38.195 15.716 1.00 26.58 410 VAL D C 1
ATOM 12308 O O . VAL D 1 410 ? 11.098 37.486 15.681 1.00 24.24 410 VAL D O 1
ATOM 12312 N N . SER D 1 411 ? 10.094 39.412 16.255 1.00 26.97 411 SER D N 1
ATOM 12313 C CA . SER D 1 411 ? 11.296 39.972 16.856 1.00 26.95 411 SER D CA 1
ATOM 12314 C C . SER D 1 411 ? 11.655 39.143 18.094 1.00 26.21 411 SER D C 1
ATOM 12315 O O . SER D 1 411 ? 12.807 38.733 18.281 1.00 27.05 411 SER D O 1
ATOM 12318 N N . GLU D 1 412 ? 10.662 38.866 18.932 1.00 26.70 412 GLU D N 1
ATOM 12319 C CA . GLU D 1 412 ? 10.898 38.065 20.130 1.00 25.78 412 GLU D CA 1
ATOM 12320 C C . GLU D 1 412 ? 11.380 36.655 19.807 1.00 26.00 412 GLU D C 1
ATOM 12321 O O . GLU D 1 412 ? 12.221 36.109 20.515 1.00 27.25 412 GLU D O 1
ATOM 12327 N N . ALA D 1 413 ? 10.848 36.058 18.743 1.00 24.89 413 ALA D N 1
ATOM 12328 C CA . ALA D 1 413 ? 11.237 34.702 18.392 1.00 24.83 413 ALA D CA 1
ATOM 12329 C C . ALA D 1 413 ? 12.743 34.593 18.173 1.00 24.97 413 ALA D C 1
ATOM 12330 O O . ALA D 1 413 ? 13.377 33.679 18.691 1.00 24.58 413 ALA D O 1
ATOM 12332 N N . VAL D 1 414 ? 13.314 35.525 17.412 1.00 26.08 414 VAL D N 1
ATOM 12333 C CA . VAL D 1 414 ? 14.750 35.506 17.148 1.00 26.69 414 VAL D CA 1
ATOM 12334 C C . VAL D 1 414 ? 15.546 35.970 18.364 1.00 27.52 414 VAL D C 1
ATOM 12335 O O . VAL D 1 414 ? 16.571 35.379 18.705 1.00 28.47 414 VAL D O 1
ATOM 12339 N N . VAL D 1 415 ? 15.063 37.015 19.026 1.00 25.93 415 VAL D N 1
ATOM 12340 C CA . VAL D 1 415 ? 15.739 37.555 20.204 1.00 26.67 415 VAL D CA 1
ATOM 12341 C C . VAL D 1 415 ? 15.787 36.530 21.327 1.00 24.93 415 VAL D C 1
ATOM 12342 O O . VAL D 1 415 ? 16.836 36.324 21.922 1.00 26.61 415 VAL D O 1
ATOM 12346 N N . ALA D 1 416 ? 14.657 35.889 21.617 1.00 25.36 416 ALA D N 1
ATOM 12347 C CA . ALA D 1 416 ? 14.616 34.866 22.659 1.00 25.17 416 ALA D CA 1
ATOM 12348 C C . ALA D 1 416 ? 15.485 33.693 22.202 1.00 26.11 416 ALA D C 1
ATOM 12349 O O . ALA D 1 416 ? 16.167 33.060 23.009 1.00 25.85 416 ALA D O 1
ATOM 12351 N N . GLY D 1 417 ? 15.456 33.404 20.901 1.00 23.80 417 GLY D N 1
ATOM 12352 C CA . GLY D 1 417 ? 16.271 32.325 20.381 1.00 23.68 417 GLY D CA 1
ATOM 12353 C C . GLY D 1 417 ? 17.725 32.597 20.733 1.00 23.89 417 GLY D C 1
ATOM 12354 O O . GLY D 1 417 ? 18.476 31.693 21.096 1.00 23.89 417 GLY D O 1
ATOM 12355 N N . MET D 1 418 ? 18.113 33.863 20.634 1.00 23.59 418 MET D N 1
ATOM 12356 C CA . MET D 1 418 ? 19.477 34.278 20.946 1.00 25.85 418 MET D CA 1
ATOM 12357 C C . MET D 1 418 ? 19.783 34.250 22.443 1.00 23.19 418 MET D C 1
ATOM 12358 O O . MET D 1 418 ? 20.739 33.611 22.879 1.00 26.25 418 MET D O 1
ATOM 12363 N N . ILE D 1 419 ? 18.969 34.947 23.222 1.00 25.45 419 ILE D N 1
ATOM 12364 C CA . ILE D 1 419 ? 19.167 35.029 24.668 1.00 25.03 419 ILE D CA 1
ATOM 12365 C C . ILE D 1 419 ? 18.892 33.726 25.415 1.00 25.78 419 ILE D C 1
ATOM 12366 O O . ILE D 1 419 ? 19.759 33.232 26.136 1.00 27.24 419 ILE D O 1
ATOM 12371 N N . VAL D 1 420 ? 17.694 33.172 25.261 1.00 25.09 420 VAL D N 1
ATOM 12372 C CA . VAL D 1 420 ? 17.373 31.912 25.927 1.00 25.45 420 VAL D CA 1
ATOM 12373 C C . VAL D 1 420 ? 18.344 30.869 25.391 1.00 24.50 420 VAL D C 1
ATOM 12374 O O . VAL D 1 420 ? 18.757 29.967 26.111 1.00 25.85 420 VAL D O 1
ATOM 12378 N N . GLY D 1 421 ? 18.728 31.014 24.123 1.00 24.66 421 GLY D N 1
ATOM 12379 C CA . GLY D 1 421 ? 19.675 30.088 23.528 1.00 25.43 421 GLY D CA 1
ATOM 12380 C C . GLY D 1 421 ? 20.990 30.032 24.293 1.00 26.47 421 GLY D C 1
ATOM 12381 O O . GLY D 1 421 ? 21.542 28.958 24.509 1.00 26.46 421 GLY D O 1
ATOM 12382 N N . GLU D 1 422 ? 21.497 31.190 24.700 1.00 27.63 422 GLU D N 1
ATOM 12383 C CA . GLU D 1 422 ? 22.747 31.249 25.461 1.00 28.54 422 GLU D CA 1
ATOM 12384 C C . GLU D 1 422 ? 22.584 30.594 26.831 1.00 27.35 422 GLU D C 1
ATOM 12385 O O . GLU D 1 422 ? 23.405 29.772 27.226 1.00 27.81 422 GLU D O 1
ATOM 12391 N N . TYR D 1 423 ? 21.526 30.964 27.552 1.00 27.15 423 TYR D N 1
ATOM 12392 C CA . TYR D 1 423 ? 21.281 30.389 28.875 1.00 27.39 423 TYR D CA 1
ATOM 12393 C C . TYR D 1 423 ? 21.024 28.886 28.765 1.00 28.05 423 TYR D C 1
ATOM 12394 O O . TYR D 1 423 ? 21.449 28.105 29.619 1.00 26.67 423 TYR D O 1
ATOM 12403 N N . PHE D 1 424 ? 20.319 28.493 27.706 1.00 28.03 424 PHE D N 1
ATOM 12404 C CA . PHE D 1 424 ? 20.005 27.087 27.455 1.00 27.02 424 PHE D CA 1
ATOM 12405 C C . PHE D 1 424 ? 21.321 26.351 27.194 1.00 27.64 424 PHE D C 1
ATOM 12406 O O . PHE D 1 424 ? 21.552 25.250 27.703 1.00 27.81 424 PHE D O 1
ATOM 12414 N N . ALA D 1 425 ? 22.193 26.975 26.405 1.00 28.39 425 ALA D N 1
ATOM 12415 C CA . ALA D 1 425 ? 23.489 26.387 26.089 1.00 29.65 425 ALA D CA 1
ATOM 12416 C C . ALA D 1 425 ? 24.305 26.203 27.370 1.00 29.85 425 ALA D C 1
ATOM 12417 O O . ALA D 1 425 ? 24.900 25.150 27.591 1.00 29.95 425 ALA D O 1
ATOM 12419 N N . GLU D 1 426 ? 24.323 27.234 28.209 1.00 31.78 426 GLU D N 1
ATOM 12420 C CA . GLU D 1 426 ? 25.058 27.186 29.472 1.00 33.35 426 GLU D CA 1
ATOM 12421 C C . GLU D 1 426 ? 24.541 26.060 30.356 1.00 30.79 426 GLU D C 1
ATOM 12422 O O . GLU D 1 426 ? 25.324 25.317 30.955 1.00 31.28 426 GLU D O 1
ATOM 12428 N N . HIS D 1 427 ? 23.221 25.937 30.441 1.00 29.39 427 HIS D N 1
ATOM 12429 C CA . HIS D 1 427 ? 22.612 24.885 31.249 1.00 28.23 427 HIS D CA 1
ATOM 12430 C C . HIS D 1 427 ? 23.023 23.501 30.745 1.00 29.47 427 HIS D C 1
ATOM 12431 O O . HIS D 1 427 ? 23.422 22.636 31.526 1.00 29.86 427 HIS D O 1
ATOM 12438 N N . CYS D 1 428 ? 22.924 23.288 29.434 1.00 28.77 428 CYS D N 1
ATOM 12439 C CA . CYS D 1 428 ? 23.274 21.995 28.859 1.00 28.91 428 CYS D CA 1
ATOM 12440 C C . CYS D 1 428 ? 24.745 21.622 29.034 1.00 31.37 428 CYS D C 1
ATOM 12441 O O . CYS D 1 428 ? 25.078 20.448 29.197 1.00 30.02 428 CYS D O 1
ATOM 12444 N N . ALA D 1 429 ? 25.622 22.616 29.006 1.00 31.85 429 ALA D N 1
ATOM 12445 C CA . ALA D 1 429 ? 27.046 22.345 29.144 1.00 34.94 429 ALA D CA 1
ATOM 12446 C C . ALA D 1 429 ? 27.487 22.174 30.589 1.00 36.36 429 ALA D C 1
ATOM 12447 O O . ALA D 1 429 ? 28.445 21.456 30.860 1.00 38.94 429 ALA D O 1
ATOM 12449 N N . ASN D 1 430 ? 26.774 22.810 31.513 1.00 37.09 430 ASN D N 1
ATOM 12450 C CA . ASN D 1 430 ? 27.132 22.759 32.930 1.00 38.81 430 ASN D CA 1
ATOM 12451 C C . ASN D 1 430 ? 26.402 21.736 33.794 1.00 39.00 430 ASN D C 1
ATOM 12452 O O . ASN D 1 430 ? 26.927 21.304 34.824 1.00 37.95 430 ASN D O 1
ATOM 12457 N N . THR D 1 431 ? 25.201 21.343 33.389 1.00 37.31 431 THR D N 1
ATOM 12458 C CA . THR D 1 431 ? 24.435 20.395 34.185 1.00 38.22 431 THR D CA 1
ATOM 12459 C C . THR D 1 431 ? 24.825 18.950 33.925 1.00 38.45 431 THR D C 1
ATOM 12460 O O . THR D 1 431 ? 25.384 18.622 32.885 1.00 39.70 431 THR D O 1
ATOM 12464 N N . GLN D 1 432 ? 24.546 18.089 34.892 1.00 38.98 432 GLN D N 1
ATOM 12465 C CA . GLN D 1 432 ? 24.827 16.676 34.739 1.00 40.59 432 GLN D CA 1
ATOM 12466 C C . GLN D 1 432 ? 23.533 15.945 35.044 1.00 41.44 432 GLN D C 1
ATOM 12467 O O . GLN D 1 432 ? 22.918 16.147 36.094 1.00 41.96 432 GLN D O 1
ATOM 12473 N N . VAL D 1 433 ? 23.117 15.113 34.101 1.00 41.82 433 VAL D N 1
ATOM 12474 C CA . VAL D 1 433 ? 21.879 14.368 34.221 1.00 42.61 433 VAL D CA 1
ATOM 12475 C C . VAL D 1 433 ? 22.062 12.904 34.588 1.00 42.34 433 VAL D C 1
ATOM 12476 O O . VAL D 1 433 ? 23.053 12.266 34.230 1.00 40.27 433 VAL D O 1
ATOM 12480 N N . ASP D 1 434 ? 21.083 12.385 35.315 1.00 42.21 434 ASP D N 1
ATOM 12481 C CA . ASP D 1 434 ? 21.085 10.998 35.738 1.00 42.03 434 ASP D CA 1
ATOM 12482 C C . ASP D 1 434 ? 19.941 10.322 34.985 1.00 40.40 434 ASP D C 1
ATOM 12483 O O . ASP D 1 434 ? 18.790 10.386 35.410 1.00 40.82 434 ASP D O 1
ATOM 12488 N N . LEU D 1 435 ? 20.263 9.691 33.860 1.00 38.40 435 LEU D N 1
ATOM 12489 C CA . LEU D 1 435 ? 19.261 9.026 33.032 1.00 38.65 435 LEU D CA 1
ATOM 12490 C C . LEU D 1 435 ? 18.969 7.581 33.444 1.00 37.95 435 LEU D C 1
ATOM 12491 O O . LEU D 1 435 ? 19.710 6.662 33.091 1.00 38.03 435 LEU D O 1
ATOM 12496 N N . GLU D 1 436 ? 17.879 7.391 34.182 1.00 37.06 436 GLU D N 1
ATOM 12497 C CA . GLU D 1 436 ? 17.470 6.065 34.635 1.00 36.41 436 GLU D CA 1
ATOM 12498 C C . GLU D 1 436 ? 16.601 5.381 33.584 1.00 34.95 436 GLU D C 1
ATOM 12499 O O . GLU D 1 436 ? 15.536 5.885 33.236 1.00 32.13 436 GLU D O 1
ATOM 12505 N N . THR D 1 437 ? 17.052 4.235 33.081 1.00 34.16 437 THR D N 1
ATOM 12506 C CA . THR D 1 437 ? 16.287 3.507 32.071 1.00 32.68 437 THR D CA 1
ATOM 12507 C C . THR D 1 437 ? 14.907 3.121 32.594 1.00 32.63 437 THR D C 1
ATOM 12508 O O . THR D 1 437 ? 13.970 2.953 31.819 1.00 30.82 437 THR D O 1
ATOM 12512 N N . LYS D 1 438 ? 14.781 2.972 33.911 1.00 32.09 438 LYS D N 1
ATOM 12513 C CA . LYS D 1 438 ? 13.493 2.604 34.492 1.00 34.73 438 LYS D CA 1
ATOM 12514 C C . LYS D 1 438 ? 12.476 3.696 34.170 1.00 33.13 438 LYS D C 1
ATOM 12515 O O . LYS D 1 438 ? 11.322 3.415 33.833 1.00 32.88 438 LYS D O 1
ATOM 12521 N N . THR D 1 439 ? 12.922 4.945 34.261 1.00 32.23 439 THR D N 1
ATOM 12522 C CA . THR D 1 439 ? 12.071 6.100 33.985 1.00 32.61 439 THR D CA 1
ATOM 12523 C C . THR D 1 439 ? 11.788 6.222 32.487 1.00 32.58 439 THR D C 1
ATOM 12524 O O . THR D 1 439 ? 10.648 6.451 32.076 1.00 33.22 439 THR D O 1
ATOM 12528 N N . LEU D 1 440 ? 12.826 6.067 31.672 1.00 31.77 440 LEU D N 1
ATOM 12529 C CA . LEU D 1 440 ? 12.650 6.148 30.228 1.00 30.90 440 LEU D CA 1
ATOM 12530 C C . LEU D 1 440 ? 11.617 5.113 29.787 1.00 30.67 440 LEU D C 1
ATOM 12531 O O . LEU D 1 440 ? 10.665 5.424 29.058 1.00 29.07 440 LEU D O 1
ATOM 12536 N N . GLU D 1 441 ? 11.809 3.880 30.238 1.00 30.40 441 GLU D N 1
ATOM 12537 C CA . GLU D 1 441 ? 10.900 2.801 29.880 1.00 31.51 441 GLU D CA 1
ATOM 12538 C C . GLU D 1 441 ? 9.465 3.092 30.312 1.00 30.44 441 GLU D C 1
ATOM 12539 O O . GLU D 1 441 ? 8.524 2.831 29.563 1.00 30.99 441 GLU D O 1
ATOM 12545 N N . LYS D 1 442 ? 9.296 3.654 31.504 1.00 29.80 442 LYS D N 1
ATOM 12546 C CA . LYS D 1 442 ? 7.959 3.972 31.997 1.00 30.57 442 LYS D CA 1
ATOM 12547 C C . LYS D 1 442 ? 7.239 4.943 31.066 1.00 30.57 442 LYS D C 1
ATOM 12548 O O . LYS D 1 442 ? 6.074 4.734 30.705 1.00 29.99 442 LYS D O 1
ATOM 12554 N N . PHE D 1 443 ? 7.928 6.011 30.676 1.00 29.68 443 PHE D N 1
ATOM 12555 C CA . PHE D 1 443 ? 7.319 6.991 29.792 1.00 27.78 443 PHE D CA 1
ATOM 12556 C C . PHE D 1 443 ? 7.075 6.457 28.388 1.00 27.97 443 PHE D C 1
ATOM 12557 O O . PHE D 1 443 ? 6.014 6.705 27.816 1.00 27.91 443 PHE D O 1
ATOM 12565 N N . VAL D 1 444 ? 8.041 5.726 27.832 1.00 26.46 444 VAL D N 1
ATOM 12566 C CA . VAL D 1 444 ? 7.884 5.172 26.486 1.00 26.92 444 VAL D CA 1
ATOM 12567 C C . VAL D 1 444 ? 6.779 4.121 26.447 1.00 29.56 444 VAL D C 1
ATOM 12568 O O . VAL D 1 444 ? 5.903 4.163 25.580 1.00 29.53 444 VAL D O 1
ATOM 12572 N N . LYS D 1 445 ? 6.818 3.172 27.377 1.00 29.65 445 LYS D N 1
ATOM 12573 C CA . LYS D 1 445 ? 5.790 2.136 27.422 1.00 31.93 445 LYS D CA 1
ATOM 12574 C C . LYS D 1 445 ? 4.430 2.779 27.709 1.00 31.43 445 LYS D C 1
ATOM 12575 O O . LYS D 1 445 ? 3.394 2.305 27.239 1.00 33.39 445 LYS D O 1
ATOM 12581 N N . GLY D 1 446 ? 4.439 3.865 28.469 1.00 29.41 446 GLY D N 1
ATOM 12582 C CA . GLY D 1 446 ? 3.198 4.549 28.779 1.00 29.31 446 GLY D CA 1
ATOM 12583 C C . GLY D 1 446 ? 2.516 5.122 27.546 1.00 28.45 446 GLY D C 1
ATOM 12584 O O . GLY D 1 446 ? 1.291 5.107 27.449 1.00 29.79 446 GLY D O 1
ATOM 12585 N N . GLN D 1 447 ? 3.299 5.629 26.597 1.00 27.26 447 GLN D N 1
ATOM 12586 C CA . GLN D 1 447 ? 2.723 6.203 25.383 1.00 26.53 447 GLN D CA 1
ATOM 12587 C C . GLN D 1 447 ? 2.380 5.142 24.343 1.00 26.75 447 GLN D C 1
ATOM 12588 O O . GLN D 1 447 ? 1.449 5.321 23.556 1.00 26.53 447 GLN D O 1
ATOM 12594 N N . GLU D 1 448 ? 3.131 4.043 24.329 1.00 24.30 448 GLU D N 1
ATOM 12595 C CA . GLU D 1 448 ? 2.834 2.956 23.407 1.00 26.37 448 GLU D CA 1
ATOM 12596 C C . GLU D 1 448 ? 1.483 2.370 23.829 1.00 26.05 448 GLU D C 1
ATOM 12597 O O . GLU D 1 448 ? 0.654 2.039 22.989 1.00 26.94 448 GLU D O 1
ATOM 12603 N N . ALA D 1 449 ? 1.275 2.244 25.138 1.00 27.16 449 ALA D N 1
ATOM 12604 C CA . ALA D 1 449 ? 0.025 1.707 25.674 1.00 27.51 449 ALA D CA 1
ATOM 12605 C C . ALA D 1 449 ? -1.136 2.641 25.336 1.00 26.10 449 ALA D C 1
ATOM 12606 O O . ALA D 1 449 ? -2.252 2.190 25.069 1.00 27.43 449 ALA D O 1
ATOM 12608 N N . TYR D 1 450 ? -0.860 3.938 25.360 1.00 24.32 450 TYR D N 1
ATOM 12609 C CA . TYR D 1 450 ? -1.863 4.956 25.062 1.00 26.75 450 TYR D CA 1
ATOM 12610 C C . TYR D 1 450 ? -2.281 4.880 23.595 1.00 27.45 450 TYR D C 1
ATOM 12611 O O . TYR D 1 450 ? -3.475 4.909 23.277 1.00 29.52 450 TYR D O 1
ATOM 12620 N N . MET D 1 451 ? -1.308 4.768 22.696 1.00 27.09 451 MET D N 1
ATOM 12621 C CA . MET D 1 451 ? -1.627 4.687 21.275 1.00 27.97 451 MET D CA 1
ATOM 12622 C C . MET D 1 451 ? -2.485 3.448 21.040 1.00 30.50 451 MET D C 1
ATOM 12623 O O . MET D 1 451 ? -3.469 3.487 20.300 1.00 30.11 451 MET D O 1
ATOM 12628 N N . LYS D 1 452 ? -2.102 2.347 21.680 1.00 30.58 452 LYS D N 1
ATOM 12629 C CA . LYS D 1 452 ? -2.841 1.100 21.546 1.00 31.93 452 LYS D CA 1
ATOM 12630 C C . LYS D 1 452 ? -4.282 1.250 22.037 1.00 30.77 452 LYS D C 1
ATOM 12631 O O . LYS D 1 452 ? -5.215 0.757 21.398 1.00 32.49 452 LYS D O 1
ATOM 12637 N N . SER D 1 453 ? -4.461 1.926 23.166 1.00 30.21 453 SER D N 1
ATOM 12638 C CA . SER D 1 453 ? -5.790 2.130 23.728 1.00 30.14 453 SER D CA 1
ATOM 12639 C C . SER D 1 453 ? -6.674 2.950 22.790 1.00 30.71 453 SER D C 1
ATOM 12640 O O . SER D 1 453 ? -7.875 2.722 22.711 1.00 30.00 453 SER D O 1
ATOM 12643 N N . LEU D 1 454 ? -6.077 3.909 22.089 1.00 29.69 454 LEU D N 1
ATOM 12644 C CA . LEU D 1 454 ? -6.824 4.754 21.160 1.00 31.24 454 LEU D CA 1
ATOM 12645 C C . LEU D 1 454 ? -7.258 3.929 19.958 1.00 32.01 454 LEU D C 1
ATOM 12646 O O . LEU D 1 454 ? -8.390 4.037 19.485 1.00 30.89 454 LEU D O 1
ATOM 12651 N N . VAL D 1 455 ? -6.352 3.093 19.472 1.00 31.40 455 VAL D N 1
ATOM 12652 C CA . VAL D 1 455 ? -6.649 2.249 18.331 1.00 33.97 455 VAL D CA 1
ATOM 12653 C C . VAL D 1 455 ? -7.687 1.167 18.658 1.00 34.78 455 VAL D C 1
ATOM 12654 O O . VAL D 1 455 ? -8.463 0.771 17.795 1.00 35.00 455 VAL D O 1
ATOM 12658 N N . GLU D 1 456 ? -7.721 0.709 19.906 1.00 35.77 456 GLU D N 1
ATOM 12659 C CA . GLU D 1 456 ? -8.666 -0.344 20.282 1.00 37.32 456 GLU D CA 1
ATOM 12660 C C . GLU D 1 456 ? -9.957 0.141 20.926 1.00 37.08 456 GLU D C 1
ATOM 12661 O O . GLU D 1 456 ? -10.870 -0.653 21.164 1.00 38.33 456 GLU D O 1
ATOM 12667 N N . SER D 1 457 ? -10.033 1.437 21.205 1.00 35.90 457 SER D N 1
ATOM 12668 C CA . SER D 1 457 ? -11.211 2.022 21.834 1.00 36.50 457 SER D CA 1
ATOM 12669 C C . SER D 1 457 ? -12.489 1.684 21.085 1.00 35.91 457 SER D C 1
ATOM 12670 O O . SER D 1 457 ? -12.545 1.778 19.860 1.00 35.69 457 SER D O 1
ATOM 12673 N N . LYS D 1 458 ? -13.514 1.278 21.824 1.00 37.14 458 LYS D N 1
ATOM 12674 C CA . LYS D 1 458 ? -14.797 0.963 21.209 1.00 37.34 458 LYS D CA 1
ATOM 12675 C C . LYS D 1 458 ? -15.730 2.142 21.427 1.00 35.19 458 LYS D C 1
ATOM 12676 O O . LYS D 1 458 ? -16.948 2.010 21.317 1.00 35.89 458 LYS D O 1
ATOM 12682 N N . GLY D 1 459 ? -15.146 3.291 21.756 1.00 32.54 459 GLY D N 1
ATOM 12683 C CA . GLY D 1 459 ? -15.935 4.489 21.984 1.00 32.20 459 GLY D CA 1
ATOM 12684 C C . GLY D 1 459 ? -16.727 4.854 20.746 1.00 29.38 459 GLY D C 1
ATOM 12685 O O . GLY D 1 459 ? -16.393 4.436 19.643 1.00 30.90 459 GLY D O 1
ATOM 12686 N N . THR D 1 460 ? -17.772 5.648 20.922 1.00 29.29 460 THR D N 1
ATOM 12687 C CA . THR D 1 460 ? -18.609 6.041 19.804 1.00 29.75 460 THR D CA 1
ATOM 12688 C C . THR D 1 460 ? -18.570 7.537 19.477 1.00 30.04 460 THR D C 1
ATOM 12689 O O . THR D 1 460 ? -19.252 7.988 18.561 1.00 33.51 460 THR D O 1
ATOM 12693 N N . GLU D 1 461 ? -17.779 8.304 20.218 1.00 30.67 461 GLU D N 1
ATOM 12694 C CA . GLU D 1 461 ? -17.669 9.737 19.958 1.00 29.72 461 GLU D CA 1
ATOM 12695 C C . GLU D 1 461 ? -16.826 9.959 18.706 1.00 30.14 461 GLU D C 1
ATOM 12696 O O . GLU D 1 461 ? -15.950 9.155 18.389 1.00 26.67 461 GLU D O 1
ATOM 12702 N N . ASP D 1 462 ? -17.101 11.049 17.995 1.00 29.28 462 ASP D N 1
ATOM 12703 C CA . ASP D 1 462 ? -16.360 11.376 16.784 1.00 30.26 462 ASP D CA 1
ATOM 12704 C C . ASP D 1 462 ? -15.377 12.490 17.123 1.00 28.52 462 ASP D C 1
ATOM 12705 O O . ASP D 1 462 ? -15.777 13.584 17.518 1.00 28.05 462 ASP D O 1
ATOM 12710 N N . VAL D 1 463 ? -14.091 12.204 16.963 1.00 28.96 463 VAL D N 1
ATOM 12711 C CA . VAL D 1 463 ? -13.048 13.169 17.289 1.00 27.24 463 VAL D CA 1
ATOM 12712 C C . VAL D 1 463 ? -13.199 14.521 16.583 1.00 26.78 463 VAL D C 1
ATOM 12713 O O . VAL D 1 463 ? -12.986 15.567 17.195 1.00 26.75 463 VAL D O 1
ATOM 12717 N N . PHE D 1 464 ? -13.582 14.515 15.310 1.00 28.02 464 PHE D N 1
ATOM 12718 C CA . PHE D 1 464 ? -13.742 15.773 14.591 1.00 29.61 464 PHE D CA 1
ATOM 12719 C C . PHE D 1 464 ? -14.920 16.593 15.105 1.00 30.94 464 PHE D C 1
ATOM 12720 O O . PHE D 1 464 ? -14.829 17.819 15.222 1.00 31.08 464 PHE D O 1
ATOM 12728 N N . LYS D 1 465 ? -16.024 15.920 15.422 1.00 29.93 465 LYS D N 1
ATOM 12729 C CA . LYS D 1 465 ? -17.204 16.615 15.922 1.00 30.60 465 LYS D CA 1
ATOM 12730 C C . LYS D 1 465 ? -16.868 17.262 17.255 1.00 28.25 465 LYS D C 1
ATOM 12731 O O . LYS D 1 465 ? -17.323 18.360 17.562 1.00 27.71 465 LYS D O 1
ATOM 12737 N N . ILE D 1 466 ? -16.050 16.580 18.044 1.00 28.13 466 ILE D N 1
ATOM 12738 C CA . ILE D 1 466 ? -15.645 17.113 19.332 1.00 27.07 466 ILE D CA 1
ATOM 12739 C C . ILE D 1 466 ? -14.729 18.314 19.105 1.00 26.08 466 ILE D C 1
ATOM 12740 O O . ILE D 1 466 ? -14.923 19.366 19.707 1.00 25.32 466 ILE D O 1
ATOM 12745 N N . LYS D 1 467 ? -13.738 18.157 18.232 1.00 26.50 467 LYS D N 1
ATOM 12746 C CA . LYS D 1 467 ? -12.827 19.256 17.954 1.00 26.32 467 LYS D CA 1
ATOM 12747 C C . LYS D 1 467 ? -13.546 20.493 17.424 1.00 27.84 467 LYS D C 1
ATOM 12748 O O . LYS D 1 467 ? -13.257 21.619 17.840 1.00 27.18 467 LYS D O 1
ATOM 12754 N N . ASN D 1 468 ? -14.471 20.285 16.495 1.00 27.69 468 ASN D N 1
ATOM 12755 C CA . ASN D 1 468 ? -15.206 21.399 15.916 1.00 29.64 468 ASN D CA 1
ATOM 12756 C C . ASN D 1 468 ? -16.088 22.106 16.943 1.00 29.71 468 ASN D C 1
ATOM 12757 O O . ASN D 1 468 ? -16.248 23.327 16.899 1.00 26.11 468 ASN D O 1
ATOM 12762 N N . ARG D 1 469 ? -16.654 21.347 17.875 1.00 29.57 469 ARG D N 1
ATOM 12763 C CA . ARG D 1 469 ? -17.499 21.960 18.888 1.00 29.18 469 ARG D CA 1
ATOM 12764 C C . ARG D 1 469 ? -16.630 22.799 19.818 1.00 28.39 469 ARG D C 1
ATOM 12765 O O . ARG D 1 469 ? -17.039 23.864 20.274 1.00 26.78 469 ARG D O 1
ATOM 12773 N N . MET D 1 470 ? -15.422 22.323 20.091 1.00 27.36 470 MET D N 1
ATOM 12774 C CA . MET D 1 470 ? -14.507 23.061 20.952 1.00 26.92 470 MET D CA 1
ATOM 12775 C C . MET D 1 470 ? -14.196 24.423 20.330 1.00 26.81 470 MET D C 1
ATOM 12776 O O . MET D 1 470 ? -14.197 25.447 21.017 1.00 26.15 470 MET D O 1
ATOM 12781 N N . LYS D 1 471 ? -13.927 24.424 19.029 1.00 27.05 471 LYS D N 1
ATOM 12782 C CA . LYS D 1 471 ? -13.589 25.649 18.317 1.00 28.27 471 LYS D CA 1
ATOM 12783 C C . LYS D 1 471 ? -14.751 26.648 18.299 1.00 29.34 471 LYS D C 1
ATOM 12784 O O . LYS D 1 471 ? -14.526 27.852 18.386 1.00 27.42 471 LYS D O 1
ATOM 12790 N N . ASP D 1 472 ? -15.983 26.151 18.201 1.00 28.29 472 ASP D N 1
ATOM 12791 C CA . ASP D 1 472 ? -17.153 27.032 18.198 1.00 28.12 472 ASP D CA 1
ATOM 12792 C C . ASP D 1 472 ? -17.326 27.669 19.569 1.00 28.06 472 ASP D C 1
ATOM 12793 O O . ASP D 1 472 ? -17.623 28.860 19.681 1.00 29.01 472 ASP D O 1
ATOM 12798 N N . VAL D 1 473 ? -17.151 26.865 20.612 1.00 25.67 473 VAL D N 1
ATOM 12799 C CA . VAL D 1 473 ? -17.296 27.348 21.972 1.00 27.42 473 VAL D CA 1
ATOM 12800 C C . VAL D 1 473 ? -16.304 28.470 22.238 1.00 28.33 473 VAL D C 1
ATOM 12801 O O . VAL D 1 473 ? -16.672 29.515 22.775 1.00 27.65 473 VAL D O 1
ATOM 12805 N N . MET D 1 474 ? -15.048 28.256 21.845 1.00 27.13 474 MET D N 1
ATOM 12806 C CA . MET D 1 474 ? -14.021 29.266 22.047 1.00 28.26 474 MET D CA 1
ATOM 12807 C C . MET D 1 474 ? -14.346 30.554 21.304 1.00 27.70 474 MET D C 1
ATOM 12808 O O . MET D 1 474 ? -14.232 31.631 21.863 1.00 28.47 474 MET D O 1
ATOM 12813 N N . ASP D 1 475 ? -14.741 30.453 20.043 1.00 28.89 475 ASP D N 1
ATOM 12814 C CA . ASP D 1 475 ? -15.062 31.657 19.289 1.00 30.87 475 ASP D CA 1
ATOM 12815 C C . ASP D 1 475 ? -16.271 32.402 19.849 1.00 31.51 475 ASP D C 1
ATOM 12816 O O . ASP D 1 475 ? -16.262 33.629 19.946 1.00 30.89 475 ASP D O 1
ATOM 12821 N N . ASP D 1 476 ? -17.299 31.658 20.236 1.00 31.27 476 ASP D N 1
ATOM 12822 C CA . ASP D 1 476 ? -18.527 32.264 20.751 1.00 33.43 476 ASP D CA 1
ATOM 12823 C C . ASP D 1 476 ? -18.457 32.822 22.159 1.00 32.54 476 ASP D C 1
ATOM 12824 O O . ASP D 1 476 ? -19.157 33.777 22.475 1.00 32.15 476 ASP D O 1
ATOM 12829 N N . ASN D 1 477 ? -17.603 32.251 23.000 1.00 32.77 477 ASN D N 1
ATOM 12830 C CA . ASN D 1 477 ? -17.532 32.696 24.385 1.00 32.93 477 ASN D CA 1
ATOM 12831 C C . ASN D 1 477 ? -16.215 33.265 24.895 1.00 33.04 477 ASN D C 1
ATOM 12832 O O . ASN D 1 477 ? -16.186 33.878 25.962 1.00 33.04 477 ASN D O 1
ATOM 12837 N N . VAL D 1 478 ? -15.127 33.078 24.156 1.00 31.92 478 VAL D N 1
ATOM 12838 C CA . VAL D 1 478 ? -13.840 33.580 24.634 1.00 31.32 478 VAL D CA 1
ATOM 12839 C C . VAL D 1 478 ? -13.157 34.453 23.589 1.00 31.67 478 VAL D C 1
ATOM 12840 O O . VAL D 1 478 ? -11.949 34.359 23.372 1.00 31.19 478 VAL D O 1
ATOM 12844 N N . GLY D 1 479 ? -13.950 35.308 22.954 1.00 31.58 479 GLY D N 1
ATOM 12845 C CA . GLY D 1 479 ? -13.431 36.194 21.931 1.00 32.63 479 GLY D CA 1
ATOM 12846 C C . GLY D 1 479 ? -13.113 37.589 22.429 1.00 32.50 479 GLY D C 1
ATOM 12847 O O . GLY D 1 479 ? -12.704 37.771 23.579 1.00 32.08 479 GLY D O 1
ATOM 12848 N N . ILE D 1 480 ? -13.306 38.573 21.553 1.00 33.33 480 ILE D N 1
ATOM 12849 C CA . ILE D 1 480 ? -13.029 39.976 21.857 1.00 34.78 480 ILE D CA 1
ATOM 12850 C C . ILE D 1 480 ? -13.799 40.478 23.082 1.00 35.93 480 ILE D C 1
ATOM 12851 O O . ILE D 1 480 ? -13.231 41.162 23.940 1.00 36.18 480 ILE D O 1
ATOM 12856 N N . PHE D 1 481 ? -15.081 40.137 23.163 1.00 35.58 481 PHE D N 1
ATOM 12857 C CA . PHE D 1 481 ? -15.910 40.532 24.301 1.00 36.80 481 PHE D CA 1
ATOM 12858 C C . PHE D 1 481 ? -16.281 39.304 25.125 1.00 36.92 481 PHE D C 1
ATOM 12859 O O . PHE D 1 481 ? -16.798 38.321 24.596 1.00 37.22 481 PHE D O 1
ATOM 12867 N N . ARG D 1 482 ? -16.017 39.370 26.426 1.00 36.29 482 ARG D N 1
ATOM 12868 C CA . ARG D 1 482 ? -16.306 38.261 27.325 1.00 37.46 482 ARG D CA 1
ATOM 12869 C C . ARG D 1 482 ? -17.098 38.728 28.547 1.00 38.47 482 ARG D C 1
ATOM 12870 O O . ARG D 1 482 ? -17.060 39.901 28.909 1.00 39.06 482 ARG D O 1
ATOM 12878 N N . ASP D 1 483 ? -17.811 37.798 29.173 1.00 40.22 483 ASP D N 1
ATOM 12879 C CA . ASP D 1 483 ? -18.582 38.087 30.375 1.00 41.00 483 ASP D CA 1
ATOM 12880 C C . ASP D 1 483 ? -18.696 36.804 31.197 1.00 40.48 483 ASP D C 1
ATOM 12881 O O . ASP D 1 483 ? -18.650 35.702 30.653 1.00 40.69 483 ASP D O 1
ATOM 12886 N N . GLY D 1 484 ? -18.843 36.957 32.508 1.00 39.59 484 GLY D N 1
ATOM 12887 C CA . GLY D 1 484 ? -18.939 35.809 33.394 1.00 38.62 484 GLY D CA 1
ATOM 12888 C C . GLY D 1 484 ? -19.930 34.732 32.996 1.00 39.08 484 GLY D C 1
ATOM 12889 O O . GLY D 1 484 ? -19.550 33.571 32.852 1.00 38.56 484 GLY D O 1
ATOM 12890 N N . PRO D 1 485 ? -21.213 35.079 32.820 1.00 39.37 485 PRO D N 1
ATOM 12891 C CA . PRO D 1 485 ? -22.248 34.113 32.439 1.00 40.15 485 PRO D CA 1
ATOM 12892 C C . PRO D 1 485 ? -21.898 33.223 31.246 1.00 40.12 485 PRO D C 1
ATOM 12893 O O . PRO D 1 485 ? -22.097 32.013 31.301 1.00 40.95 485 PRO D O 1
ATOM 12897 N N . HIS D 1 486 ? -21.390 33.811 30.168 1.00 39.81 486 HIS D N 1
ATOM 12898 C CA . HIS D 1 486 ? -21.030 33.017 29.003 1.00 40.29 486 HIS D CA 1
ATOM 12899 C C . HIS D 1 486 ? -19.766 32.202 29.260 1.00 39.48 486 HIS D C 1
ATOM 12900 O O . HIS D 1 486 ? -19.656 31.061 28.810 1.00 38.71 486 HIS D O 1
ATOM 12907 N N . LEU D 1 487 ? -18.818 32.781 29.990 1.00 37.03 487 LEU D N 1
ATOM 12908 C CA . LEU D 1 487 ? -17.579 32.077 30.299 1.00 37.99 487 LEU D CA 1
ATOM 12909 C C . LEU D 1 487 ? -17.829 30.856 31.182 1.00 38.22 487 LEU D C 1
ATOM 12910 O O . LEU D 1 487 ? -17.151 29.837 31.048 1.00 37.04 487 LEU D O 1
ATOM 12915 N N . GLU D 1 488 ? -18.801 30.958 32.083 1.00 39.36 488 GLU D N 1
ATOM 12916 C CA . GLU D 1 488 ? -19.130 29.840 32.956 1.00 40.34 488 GLU D CA 1
ATOM 12917 C C . GLU D 1 488 ? -19.675 28.725 32.086 1.00 40.03 488 GLU D C 1
ATOM 12918 O O . GLU D 1 488 ? -19.349 27.560 32.281 1.00 39.55 488 GLU D O 1
ATOM 12924 N N . LYS D 1 489 ? -20.507 29.102 31.119 1.00 39.93 489 LYS D N 1
ATOM 12925 C CA . LYS D 1 489 ? -21.098 28.154 30.187 1.00 40.48 489 LYS D CA 1
ATOM 12926 C C . LYS D 1 489 ? -20.003 27.475 29.368 1.00 38.47 489 LYS D C 1
ATOM 12927 O O . LYS D 1 489 ? -20.028 26.263 29.169 1.00 37.13 489 LYS D O 1
ATOM 12933 N N . ALA D 1 490 ? -19.045 28.269 28.896 1.00 36.90 490 ALA D N 1
ATOM 12934 C CA . ALA D 1 490 ? -17.942 27.751 28.091 1.00 35.92 490 ALA D CA 1
ATOM 12935 C C . ALA D 1 490 ? -17.106 26.745 28.880 1.00 34.73 490 ALA D C 1
ATOM 12936 O O . ALA D 1 490 ? -16.803 25.659 28.390 1.00 34.84 490 ALA D O 1
ATOM 12938 N N . VAL D 1 491 ? -16.733 27.108 30.101 1.00 34.17 491 VAL D N 1
ATOM 12939 C CA . VAL D 1 491 ? -15.932 26.220 30.935 1.00 35.03 491 VAL D CA 1
ATOM 12940 C C . VAL D 1 491 ? -16.649 24.892 31.168 1.00 36.13 491 VAL D C 1
ATOM 12941 O O . VAL D 1 491 ? -16.028 23.831 31.166 1.00 34.46 491 VAL D O 1
ATOM 12945 N N . LYS D 1 492 ? -17.963 24.951 31.356 1.00 36.74 492 LYS D N 1
ATOM 12946 C CA . LYS D 1 492 ? -18.739 23.743 31.595 1.00 36.97 492 LYS D CA 1
ATOM 12947 C C . LYS D 1 492 ? -18.816 22.846 30.370 1.00 34.99 492 LYS D C 1
ATOM 12948 O O . LYS D 1 492 ? -18.700 21.630 30.477 1.00 35.40 492 LYS D O 1
ATOM 12954 N N . GLU D 1 493 ? -19.019 23.443 29.204 1.00 34.99 493 GLU D N 1
ATOM 12955 C CA . GLU D 1 493 ? -19.109 22.658 27.981 1.00 34.02 493 GLU D CA 1
ATOM 12956 C C . GLU D 1 493 ? -17.740 22.088 27.610 1.00 32.47 493 GLU D C 1
ATOM 12957 O O . GLU D 1 493 ? -17.636 20.940 27.173 1.00 29.91 493 GLU D O 1
ATOM 12963 N N . LEU D 1 494 ? -16.691 22.882 27.802 1.00 30.32 494 LEU D N 1
ATOM 12964 C CA . LEU D 1 494 ? -15.341 22.416 27.490 1.00 31.00 494 LEU D CA 1
ATOM 12965 C C . LEU D 1 494 ? -14.970 21.230 28.374 1.00 31.21 494 LEU D C 1
ATOM 12966 O O . LEU D 1 494 ? -14.346 20.275 27.918 1.00 30.54 494 LEU D O 1
ATOM 12971 N N . GLU D 1 495 ? -15.363 21.291 29.642 1.00 33.31 495 GLU D N 1
ATOM 12972 C CA . GLU D 1 495 ? -15.067 20.209 30.571 1.00 34.51 495 GLU D CA 1
ATOM 12973 C C . GLU D 1 495 ? -15.816 18.954 30.137 1.00 35.14 495 GLU D C 1
ATOM 12974 O O . GLU D 1 495 ? -15.292 17.841 30.232 1.00 32.11 495 GLU D O 1
ATOM 12980 N N . GLU D 1 496 ? -17.038 19.148 29.644 1.00 34.69 496 GLU D N 1
ATOM 12981 C CA . GLU D 1 496 ? -17.871 18.047 29.174 1.00 35.52 496 GLU D CA 1
ATOM 12982 C C . GLU D 1 496 ? -17.265 17.471 27.895 1.00 33.92 496 GLU D C 1
ATOM 12983 O O . GLU D 1 496 ? -17.265 16.258 27.683 1.00 34.37 496 GLU D O 1
ATOM 12989 N N . LEU D 1 497 ? -16.735 18.355 27.054 1.00 32.59 497 LEU D N 1
ATOM 12990 C CA . LEU D 1 497 ? -16.109 17.964 25.798 1.00 33.58 497 LEU D CA 1
ATOM 12991 C C . LEU D 1 497 ? -14.849 17.138 26.071 1.00 32.49 497 LEU D C 1
ATOM 12992 O O . LEU D 1 497 ? -14.561 16.167 25.369 1.00 30.74 497 LEU D O 1
ATOM 12997 N N . TYR D 1 498 ? -14.110 17.538 27.099 1.00 32.94 498 TYR D N 1
ATOM 12998 C CA . TYR D 1 498 ? -12.884 16.852 27.488 1.00 32.67 498 TYR D CA 1
ATOM 12999 C C . TYR D 1 498 ? -13.185 15.412 27.899 1.00 34.07 498 TYR D C 1
ATOM 13000 O O . TYR D 1 498 ? -12.528 14.475 27.452 1.00 31.34 498 TYR D O 1
ATOM 13009 N N . LYS D 1 499 ? -14.189 15.242 28.754 1.00 34.58 499 LYS D N 1
ATOM 13010 C CA . LYS D 1 499 ? -14.574 13.916 29.221 1.00 35.97 499 LYS D CA 1
ATOM 13011 C C . LYS D 1 499 ? -15.026 13.008 28.073 1.00 35.61 499 LYS D C 1
ATOM 13012 O O . LYS D 1 499 ? -14.739 11.805 28.072 1.00 36.30 499 LYS D O 1
ATOM 13018 N N . LYS D 1 500 ? -15.711 13.580 27.088 1.00 33.48 500 LYS D N 1
ATOM 13019 C CA . LYS D 1 500 ? -16.184 12.802 25.949 1.00 34.12 500 LYS D CA 1
ATOM 13020 C C . LYS D 1 500 ? -15.043 12.461 24.993 1.00 33.46 500 LYS D C 1
ATOM 13021 O O . LYS D 1 500 ? -15.118 11.485 24.255 1.00 30.82 500 LYS D O 1
ATOM 13027 N N . SER D 1 501 ? -13.980 13.262 25.012 1.00 32.90 501 SER D N 1
ATOM 13028 C CA . SER D 1 501 ? -12.846 13.008 24.131 1.00 34.65 501 SER D CA 1
ATOM 13029 C C . SER D 1 501 ? -12.225 11.649 24.449 1.00 35.56 501 SER D C 1
ATOM 13030 O O . SER D 1 501 ? -11.601 11.028 23.591 1.00 36.82 501 SER D O 1
ATOM 13033 N N . LYS D 1 502 ? -12.406 11.185 25.682 1.00 37.79 502 LYS D N 1
ATOM 13034 C CA . LYS D 1 502 ? -11.859 9.895 26.107 1.00 39.03 502 LYS D CA 1
ATOM 13035 C C . LYS D 1 502 ? -12.673 8.714 25.586 1.00 38.47 502 LYS D C 1
ATOM 13036 O O . LYS D 1 502 ? -12.248 7.564 25.701 1.00 37.20 502 LYS D O 1
ATOM 13042 N N . ASN D 1 503 ? -13.841 8.999 25.019 1.00 37.87 503 ASN D N 1
ATOM 13043 C CA . ASN D 1 503 ? -14.700 7.950 24.482 1.00 36.36 503 ASN D CA 1
ATOM 13044 C C . ASN D 1 503 ? -14.708 7.990 22.962 1.00 35.01 503 ASN D C 1
ATOM 13045 O O . ASN D 1 503 ? -15.640 7.525 22.307 1.00 34.33 503 ASN D O 1
ATOM 13050 N N . VAL D 1 504 ? -13.643 8.547 22.409 1.00 33.10 504 VAL D N 1
ATOM 13051 C CA . VAL D 1 504 ? -13.493 8.655 20.972 1.00 31.22 504 VAL D CA 1
ATOM 13052 C C . VAL D 1 504 ? -13.154 7.299 20.353 1.00 31.58 504 VAL D C 1
ATOM 13053 O O . VAL D 1 504 ? -12.446 6.481 20.946 1.00 31.83 504 VAL D O 1
ATOM 13057 N N . GLY D 1 505 ? -13.681 7.060 19.161 1.00 31.55 505 GLY D N 1
ATOM 13058 C CA . GLY D 1 505 ? -13.401 5.819 18.471 1.00 32.34 505 GLY D CA 1
ATOM 13059 C C . GLY D 1 505 ? -12.925 6.180 17.080 1.00 31.57 505 GLY D C 1
ATOM 13060 O O . GLY D 1 505 ? -13.468 7.097 16.470 1.00 31.86 505 GLY D O 1
ATOM 13061 N N . ILE D 1 506 ? -11.907 5.492 16.576 1.00 30.26 506 ILE D N 1
ATOM 13062 C CA . ILE D 1 506 ? -11.426 5.796 15.238 1.00 30.97 506 ILE D CA 1
ATOM 13063 C C . ILE D 1 506 ? -11.596 4.596 14.325 1.00 31.96 506 ILE D C 1
ATOM 13064 O O . ILE D 1 506 ? -11.646 3.459 14.784 1.00 31.86 506 ILE D O 1
ATOM 13069 N N . LYS D 1 507 ? -11.690 4.855 13.027 1.00 33.70 507 LYS D N 1
ATOM 13070 C CA . LYS D 1 507 ? -11.889 3.792 12.049 1.00 35.35 507 LYS D CA 1
ATOM 13071 C C . LYS D 1 507 ? -10.596 3.109 11.625 1.00 35.29 507 LYS D C 1
ATOM 13072 O O . LYS D 1 507 ? -10.516 1.885 11.593 1.00 34.96 507 LYS D O 1
ATOM 13078 N N . ASN D 1 508 ? -9.590 3.910 11.293 1.00 34.78 508 ASN D N 1
ATOM 13079 C CA . ASN D 1 508 ? -8.303 3.393 10.849 1.00 35.57 508 ASN D CA 1
ATOM 13080 C C . ASN D 1 508 ? -7.471 2.907 12.024 1.00 34.91 508 ASN D C 1
ATOM 13081 O O . ASN D 1 508 ? -7.084 3.682 12.895 1.00 34.96 508 ASN D O 1
ATOM 13086 N N . LYS D 1 509 ? -7.191 1.610 12.016 1.00 33.66 509 LYS D N 1
ATOM 13087 C CA . LYS D 1 509 ? -6.463 0.938 13.085 1.00 35.43 509 LYS D CA 1
ATOM 13088 C C . LYS D 1 509 ? -4.931 0.935 13.022 1.00 34.39 509 LYS D C 1
ATOM 13089 O O . LYS D 1 509 ? -4.266 0.613 14.012 1.00 34.42 509 LYS D O 1
ATOM 13095 N N . ARG D 1 510 ? -4.364 1.289 11.876 1.00 31.49 510 ARG D N 1
ATOM 13096 C CA . ARG D 1 510 ? -2.913 1.297 11.734 1.00 30.15 510 ARG D CA 1
ATOM 13097 C C . ARG D 1 510 ? -2.233 2.269 12.701 1.00 29.59 510 ARG D C 1
ATOM 13098 O O . ARG D 1 510 ? -2.815 3.280 13.111 1.00 26.63 510 ARG D O 1
ATOM 13106 N N . LEU D 1 511 ? -0.990 1.958 13.054 1.00 28.05 511 LEU D N 1
ATOM 13107 C CA . LEU D 1 511 ? -0.215 2.797 13.967 1.00 28.36 511 LEU D CA 1
ATOM 13108 C C . LEU D 1 511 ? 0.661 3.786 13.217 1.00 26.69 511 LEU D C 1
ATOM 13109 O O . LEU D 1 511 ? 1.147 4.756 13.792 1.00 26.13 511 LEU D O 1
ATOM 13114 N N . HIS D 1 512 ? 0.856 3.551 11.924 1.00 25.43 512 HIS D N 1
ATOM 13115 C CA . HIS D 1 512 ? 1.695 4.438 11.126 1.00 26.85 512 HIS D CA 1
ATOM 13116 C C . HIS D 1 512 ? 0.875 5.410 10.277 1.00 25.47 512 HIS D C 1
ATOM 13117 O O . HIS D 1 512 ? -0.283 5.140 9.966 1.00 24.79 512 HIS D O 1
ATOM 13124 N N . ALA D 1 513 ? 1.501 6.532 9.918 1.00 24.94 513 ALA D N 1
ATOM 13125 C CA . ALA D 1 513 ? 0.895 7.569 9.077 1.00 24.21 513 ALA D CA 1
ATOM 13126 C C . ALA D 1 513 ? -0.627 7.567 9.166 1.00 23.84 513 ALA D C 1
ATOM 13127 O O . ALA D 1 513 ? -1.316 7.329 8.178 1.00 25.99 513 ALA D O 1
ATOM 13129 N N . ASN D 1 514 ? -1.138 7.861 10.352 1.00 24.39 514 ASN D N 1
ATOM 13130 C CA . ASN D 1 514 ? -2.571 7.842 10.605 1.00 25.29 514 ASN D CA 1
ATOM 13131 C C . ASN D 1 514 ? -3.089 9.193 11.103 1.00 24.44 514 ASN D C 1
ATOM 13132 O O . ASN D 1 514 ? -3.025 9.486 12.290 1.00 23.09 514 ASN D O 1
ATOM 13137 N N . PRO D 1 515 ? -3.630 10.027 10.204 1.00 25.40 515 PRO D N 1
ATOM 13138 C CA . PRO D 1 515 ? -4.131 11.329 10.662 1.00 26.15 515 PRO D CA 1
ATOM 13139 C C . PRO D 1 515 ? -5.295 11.258 11.642 1.00 26.19 515 PRO D C 1
ATOM 13140 O O . PRO D 1 515 ? -5.537 12.190 12.407 1.00 24.45 515 PRO D O 1
ATOM 13144 N N . GLU D 1 516 ? -6.018 10.145 11.631 1.00 25.68 516 GLU D N 1
ATOM 13145 C CA . GLU D 1 516 ? -7.141 9.994 12.542 1.00 26.93 516 GLU D CA 1
ATOM 13146 C C . GLU D 1 516 ? -6.616 9.761 13.961 1.00 26.22 516 GLU D C 1
ATOM 13147 O O . GLU D 1 516 ? -7.118 10.348 14.919 1.00 25.29 516 GLU D O 1
ATOM 13153 N N . LEU D 1 517 ? -5.595 8.913 14.090 1.00 25.06 517 LEU D N 1
ATOM 13154 C CA . LEU D 1 517 ? -4.993 8.632 15.396 1.00 23.71 517 LEU D CA 1
ATOM 13155 C C . LEU D 1 517 ? -4.372 9.914 15.938 1.00 23.73 517 LEU D C 1
ATOM 13156 O O . LEU D 1 517 ? -4.430 10.183 17.140 1.00 24.37 517 LEU D O 1
ATOM 13161 N N . GLU D 1 518 ? -3.772 10.702 15.049 1.00 21.70 518 GLU D N 1
ATOM 13162 C CA . GLU D 1 518 ? -3.156 11.966 15.452 1.00 22.97 518 GLU D CA 1
ATOM 13163 C C . GLU D 1 518 ? -4.191 12.861 16.146 1.00 22.39 518 GLU D C 1
ATOM 13164 O O . GLU D 1 518 ? -3.928 13.417 17.214 1.00 22.25 518 GLU D O 1
ATOM 13170 N N . GLU D 1 519 ? -5.365 13.000 15.534 1.00 20.15 519 GLU D N 1
ATOM 13171 C CA . GLU D 1 519 ? -6.415 13.819 16.123 1.00 20.76 519 GLU D CA 1
ATOM 13172 C C . GLU D 1 519 ? -6.871 13.224 17.454 1.00 22.25 519 GLU D C 1
ATOM 13173 O O . GLU D 1 519 ? -7.172 13.955 18.398 1.00 22.07 519 GLU D O 1
ATOM 13179 N N . ALA D 1 520 ? -6.900 11.891 17.531 1.00 22.56 520 ALA D N 1
ATOM 13180 C CA . ALA D 1 520 ? -7.321 11.202 18.747 1.00 24.38 520 ALA D CA 1
ATOM 13181 C C . ALA D 1 520 ? -6.528 11.597 19.979 1.00 24.63 520 ALA D C 1
ATOM 13182 O O . ALA D 1 520 ? -7.096 11.671 21.068 1.00 25.20 520 ALA D O 1
ATOM 13184 N N . TYR D 1 521 ? -5.223 11.840 19.843 1.00 22.20 521 TYR D N 1
ATOM 13185 C CA . TYR D 1 521 ? -4.465 12.241 21.024 1.00 21.20 521 TYR D CA 1
ATOM 13186 C C . TYR D 1 521 ? -4.242 13.751 21.125 1.00 22.67 521 TYR D C 1
ATOM 13187 O O . TYR D 1 521 ? -4.048 14.279 22.215 1.00 23.92 521 TYR D O 1
ATOM 13196 N N . ARG D 1 522 ? -4.310 14.458 20.000 1.00 23.33 522 ARG D N 1
ATOM 13197 C CA . ARG D 1 522 ? -4.139 15.906 20.015 1.00 22.66 522 ARG D CA 1
ATOM 13198 C C . ARG D 1 522 ? -5.342 16.661 20.595 1.00 23.49 522 ARG D C 1
ATOM 13199 O O . ARG D 1 522 ? -5.177 17.617 21.353 1.00 21.90 522 ARG D O 1
ATOM 13207 N N . VAL D 1 523 ? -6.549 16.234 20.245 1.00 22.70 523 VAL D N 1
ATOM 13208 C CA . VAL D 1 523 ? -7.746 16.930 20.713 1.00 22.71 523 VAL D CA 1
ATOM 13209 C C . VAL D 1 523 ? -7.864 17.017 22.228 1.00 21.95 523 VAL D C 1
ATOM 13210 O O . VAL D 1 523 ? -8.208 18.070 22.763 1.00 24.20 523 VAL D O 1
ATOM 13214 N N . PRO D 1 524 ? -7.605 15.918 22.943 1.00 22.97 524 PRO D N 1
ATOM 13215 C CA . PRO D 1 524 ? -7.698 15.982 24.405 1.00 23.11 524 PRO D CA 1
ATOM 13216 C C . PRO D 1 524 ? -6.709 17.012 24.947 1.00 23.01 524 PRO D C 1
ATOM 13217 O O . PRO D 1 524 ? -6.980 17.677 25.946 1.00 24.21 524 PRO D O 1
ATOM 13221 N N . MET D 1 525 ? -5.550 17.125 24.294 1.00 23.85 525 MET D N 1
ATOM 13222 C CA . MET D 1 525 ? -4.527 18.083 24.724 1.00 23.27 525 MET D CA 1
ATOM 13223 C C . MET D 1 525 ? -5.025 19.499 24.479 1.00 24.04 525 MET D C 1
ATOM 13224 O O . MET D 1 525 ? -4.855 20.377 25.320 1.00 23.08 525 MET D O 1
ATOM 13229 N N . MET D 1 526 ? -5.624 19.718 23.315 1.00 21.02 526 MET D N 1
ATOM 13230 C CA . MET D 1 526 ? -6.139 21.034 22.972 1.00 22.85 526 MET D CA 1
ATOM 13231 C C . MET D 1 526 ? -7.237 21.463 23.950 1.00 22.78 526 MET D C 1
ATOM 13232 O O . MET D 1 526 ? -7.319 22.630 24.342 1.00 22.49 526 MET D O 1
ATOM 13237 N N . LEU D 1 527 ? -8.073 20.511 24.349 1.00 24.84 527 LEU D N 1
ATOM 13238 C CA . LEU D 1 527 ? -9.158 20.794 25.281 1.00 24.44 527 LEU D CA 1
ATOM 13239 C C . LEU D 1 527 ? -8.620 21.267 26.629 1.00 26.04 527 LEU D C 1
ATOM 13240 O O . LEU D 1 527 ? -9.176 22.182 27.249 1.00 23.71 527 LEU D O 1
ATOM 13245 N N . LYS D 1 528 ? -7.536 20.653 27.088 1.00 26.88 528 LYS D N 1
ATOM 13246 C CA . LYS D 1 528 ? -6.941 21.061 28.353 1.00 26.61 528 LYS D CA 1
ATOM 13247 C C . LYS D 1 528 ? -6.390 22.481 28.184 1.00 26.69 528 LYS D C 1
ATOM 13248 O O . LYS D 1 528 ? -6.549 23.323 29.067 1.00 26.44 528 LYS D O 1
ATOM 13254 N N . VAL D 1 529 ? -5.762 22.757 27.044 1.00 24.95 529 VAL D N 1
ATOM 13255 C CA . VAL D 1 529 ? -5.256 24.107 26.790 1.00 24.58 529 VAL D CA 1
ATOM 13256 C C . VAL D 1 529 ? -6.436 25.102 26.771 1.00 24.68 529 VAL D C 1
ATOM 13257 O O . VAL D 1 529 ? -6.364 26.189 27.354 1.00 23.89 529 VAL D O 1
ATOM 13261 N N . ALA D 1 530 ? -7.519 24.727 26.094 1.00 25.77 530 ALA D N 1
ATOM 13262 C CA . ALA D 1 530 ? -8.688 25.592 25.996 1.00 25.39 530 ALA D CA 1
ATOM 13263 C C . ALA D 1 530 ? -9.256 25.871 27.385 1.00 26.36 530 ALA D C 1
ATOM 13264 O O . ALA D 1 530 ? -9.707 26.979 27.668 1.00 27.79 530 ALA D O 1
ATOM 13266 N N . LEU D 1 531 ? -9.232 24.865 28.251 1.00 25.47 531 LEU D N 1
ATOM 13267 C CA . LEU D 1 531 ? -9.742 25.039 29.602 1.00 26.35 531 LEU D CA 1
ATOM 13268 C C . LEU D 1 531 ? -8.929 26.073 30.370 1.00 25.28 531 LEU D C 1
ATOM 13269 O O . LEU D 1 531 ? -9.484 26.844 31.149 1.00 26.04 531 LEU D O 1
ATOM 13274 N N . CYS D 1 532 ? -7.620 26.102 30.151 1.00 25.52 532 CYS D N 1
ATOM 13275 C CA . CYS D 1 532 ? -6.769 27.073 30.828 1.00 25.53 532 CYS D CA 1
ATOM 13276 C C . CYS D 1 532 ? -7.114 28.475 30.337 1.00 26.82 532 CYS D C 1
ATOM 13277 O O . CYS D 1 532 ? -7.133 29.424 31.112 1.00 27.86 532 CYS D O 1
ATOM 13280 N N . VAL D 1 533 ? -7.384 28.596 29.041 1.00 26.71 533 VAL D N 1
ATOM 13281 C CA . VAL D 1 533 ? -7.739 29.884 28.458 1.00 27.58 533 VAL D CA 1
ATOM 13282 C C . VAL D 1 533 ? -9.100 30.344 29.003 1.00 28.19 533 VAL D C 1
ATOM 13283 O O . VAL D 1 533 ? -9.217 31.439 29.563 1.00 27.59 533 VAL D O 1
ATOM 13287 N N . ALA D 1 534 ? -10.113 29.496 28.848 1.00 28.59 534 ALA D N 1
ATOM 13288 C CA . ALA D 1 534 ? -11.475 29.808 29.290 1.00 30.20 534 ALA D CA 1
ATOM 13289 C C . ALA D 1 534 ? -11.614 30.062 30.786 1.00 31.16 534 ALA D C 1
ATOM 13290 O O . ALA D 1 534 ? -12.232 31.041 31.203 1.00 32.34 534 ALA D O 1
ATOM 13292 N N . LYS D 1 535 ? -11.049 29.174 31.594 1.00 33.18 535 LYS D N 1
ATOM 13293 C CA . LYS D 1 535 ? -11.120 29.317 33.036 1.00 33.75 535 LYS D CA 1
ATOM 13294 C C . LYS D 1 535 ? -10.336 30.552 33.473 1.00 33.91 535 LYS D C 1
ATOM 13295 O O . LYS D 1 535 ? -10.741 31.268 34.391 1.00 32.22 535 LYS D O 1
ATOM 13301 N N . GLY D 1 536 ? -9.210 30.798 32.809 1.00 31.94 536 GLY D N 1
ATOM 13302 C CA . GLY D 1 536 ? -8.405 31.957 33.141 1.00 32.24 536 GLY D CA 1
ATOM 13303 C C . GLY D 1 536 ? -9.181 33.234 32.883 1.00 31.17 536 GLY D C 1
ATOM 13304 O O . GLY D 1 536 ? -9.090 34.184 33.658 1.00 32.57 536 GLY D O 1
ATOM 13305 N N . ALA D 1 537 ? -9.947 33.253 31.796 1.00 30.71 537 ALA D N 1
ATOM 13306 C CA . ALA D 1 537 ? -10.747 34.420 31.431 1.00 30.42 537 ALA D CA 1
ATOM 13307 C C . ALA D 1 537 ? -11.892 34.615 32.426 1.00 32.60 537 ALA D C 1
ATOM 13308 O O . ALA D 1 537 ? -12.215 35.743 32.815 1.00 31.80 537 ALA D O 1
ATOM 13310 N N . LEU D 1 538 ? -12.495 33.506 32.838 1.00 31.71 538 LEU D N 1
ATOM 13311 C CA . LEU D 1 538 ? -13.609 33.536 33.780 1.00 33.48 538 LEU D CA 1
ATOM 13312 C C . LEU D 1 538 ? -13.205 34.117 35.129 1.00 35.01 538 LEU D C 1
ATOM 13313 O O . LEU D 1 538 ? -13.895 34.981 35.682 1.00 35.30 538 LEU D O 1
ATOM 13318 N N . ASP D 1 539 ? -12.080 33.645 35.654 1.00 34.22 539 ASP D N 1
ATOM 13319 C CA . ASP D 1 539 ? -11.595 34.102 36.947 1.00 34.96 539 ASP D CA 1
ATOM 13320 C C . ASP D 1 539 ? -10.955 35.486 36.964 1.00 35.94 539 ASP D C 1
ATOM 13321 O O . ASP D 1 539 ? -10.920 36.129 38.012 1.00 36.20 539 ASP D O 1
ATOM 13326 N N . ARG D 1 540 ? -10.451 35.954 35.825 1.00 34.49 540 ARG D N 1
ATOM 13327 C CA . ARG D 1 540 ? -9.835 37.277 35.801 1.00 36.42 540 ARG D CA 1
ATOM 13328 C C . ARG D 1 540 ? -10.916 38.341 35.646 1.00 36.07 540 ARG D C 1
ATOM 13329 O O . ARG D 1 540 ? -11.291 38.711 34.532 1.00 35.66 540 ARG D O 1
ATOM 13337 N N . THR D 1 541 ? -11.414 38.832 36.774 1.00 36.58 541 THR D N 1
ATOM 13338 C CA . THR D 1 541 ? -12.482 39.827 36.761 1.00 37.05 541 THR D CA 1
ATOM 13339 C C . THR D 1 541 ? -11.975 41.255 36.619 1.00 37.19 541 THR D C 1
ATOM 13340 O O . THR D 1 541 ? -12.001 42.038 37.566 1.00 37.41 541 THR D O 1
ATOM 13344 N N . GLU D 1 542 ? -11.517 41.576 35.413 1.00 37.04 542 GLU D N 1
ATOM 13345 C CA . GLU D 1 542 ? -10.994 42.896 35.080 1.00 37.10 542 GLU D CA 1
ATOM 13346 C C . GLU D 1 542 ? -10.857 42.929 33.565 1.00 37.73 542 GLU D C 1
ATOM 13347 O O . GLU D 1 542 ? -11.033 41.909 32.899 1.00 38.81 542 GLU D O 1
ATOM 13353 N N . SER D 1 543 ? -10.543 44.102 33.030 1.00 37.22 543 SER D N 1
ATOM 13354 C CA . SER D 1 543 ? -10.332 44.264 31.599 1.00 36.28 543 SER D CA 1
ATOM 13355 C C . SER D 1 543 ? -8.909 44.783 31.458 1.00 36.26 543 SER D C 1
ATOM 13356 O O . SER D 1 543 ? -8.583 45.868 31.941 1.00 35.26 543 SER D O 1
ATOM 13359 N N . ARG D 1 544 ? -8.059 43.992 30.814 1.00 34.75 544 ARG D N 1
ATOM 13360 C CA . ARG D 1 544 ? -6.666 44.369 30.650 1.00 35.53 544 ARG D CA 1
ATOM 13361 C C . ARG D 1 544 ? -6.152 43.947 29.285 1.00 35.17 544 ARG D C 1
ATOM 13362 O O . ARG D 1 544 ? -6.317 42.798 28.878 1.00 33.92 544 ARG D O 1
ATOM 13370 N N . GLY D 1 545 ? -5.526 44.883 28.581 1.00 35.86 545 GLY D N 1
ATOM 13371 C CA . GLY D 1 545 ? -5.009 44.576 27.262 1.00 35.52 545 GLY D CA 1
ATOM 13372 C C . GLY D 1 545 ? -6.096 43.970 26.397 1.00 35.66 545 GLY D C 1
ATOM 13373 O O . GLY D 1 545 ? -7.184 44.532 26.279 1.00 35.24 545 GLY D O 1
ATOM 13374 N N . ALA D 1 546 ? -5.803 42.810 25.812 1.00 35.08 546 ALA D N 1
ATOM 13375 C CA . ALA D 1 546 ? -6.734 42.110 24.931 1.00 33.61 546 ALA D CA 1
ATOM 13376 C C . ALA D 1 546 ? -7.876 41.403 25.655 1.00 33.51 546 ALA D C 1
ATOM 13377 O O . ALA D 1 546 ? -8.851 40.994 25.021 1.00 35.07 546 ALA D O 1
ATOM 13379 N N . HIS D 1 547 ? -7.759 41.249 26.970 1.00 33.14 547 HIS D N 1
ATOM 13380 C CA . HIS D 1 547 ? -8.803 40.587 27.748 1.00 33.71 547 HIS D CA 1
ATOM 13381 C C . HIS D 1 547 ? -9.851 41.609 28.182 1.00 34.74 547 HIS D C 1
ATOM 13382 O O . HIS D 1 547 ? -9.605 42.407 29.088 1.00 33.56 547 HIS D O 1
ATOM 13389 N N . ASN D 1 548 ? -11.014 41.580 27.539 1.00 35.58 548 ASN D N 1
ATOM 13390 C CA . ASN D 1 548 ? -12.076 42.524 27.860 1.00 37.72 548 ASN D CA 1
ATOM 13391 C C . ASN D 1 548 ? -13.294 41.864 28.485 1.00 37.21 548 ASN D C 1
ATOM 13392 O O . ASN D 1 548 ? -13.954 41.040 27.859 1.00 37.50 548 ASN D O 1
ATOM 13397 N N . ARG D 1 549 ? -13.585 42.233 29.726 1.00 38.22 549 ARG D N 1
ATOM 13398 C CA . ARG D 1 549 ? -14.745 41.704 30.427 1.00 38.95 549 ARG D CA 1
ATOM 13399 C C . ARG D 1 549 ? -15.806 42.802 30.465 1.00 39.20 549 ARG D C 1
ATOM 13400 O O . ARG D 1 549 ? -15.604 43.857 31.068 1.00 39.13 549 ARG D O 1
ATOM 13408 N N . GLU D 1 550 ? -16.927 42.553 29.796 1.00 40.14 550 GLU D N 1
ATOM 13409 C CA . GLU D 1 550 ? -18.016 43.518 29.742 1.00 41.53 550 GLU D CA 1
ATOM 13410 C C . GLU D 1 550 ? -18.607 43.782 31.118 1.00 41.50 550 GLU D C 1
ATOM 13411 O O . GLU D 1 550 ? -19.142 44.862 31.370 1.00 41.49 550 GLU D O 1
ATOM 13417 N N . ASP D 1 551 ? -18.507 42.796 32.005 1.00 40.78 551 ASP D N 1
ATOM 13418 C CA . ASP D 1 551 ? -19.033 42.927 33.357 1.00 40.58 551 ASP D CA 1
ATOM 13419 C C . ASP D 1 551 ? -18.003 43.505 34.328 1.00 40.82 551 ASP D C 1
ATOM 13420 O O . ASP D 1 551 ? -18.312 43.786 35.485 1.00 39.75 551 ASP D O 1
ATOM 13425 N N . TYR D 1 552 ? -16.777 43.679 33.843 1.00 41.16 552 TYR D N 1
ATOM 13426 C CA . TYR D 1 552 ? -15.691 44.262 34.628 1.00 41.94 552 TYR D CA 1
ATOM 13427 C C . TYR D 1 552 ? -14.828 45.013 33.624 1.00 42.98 552 TYR D C 1
ATOM 13428 O O . TYR D 1 552 ? -13.710 44.604 33.318 1.00 43.31 552 TYR D O 1
ATOM 13437 N N . PRO D 1 553 ? -15.350 46.131 33.095 1.00 43.57 553 PRO D N 1
ATOM 13438 C CA . PRO D 1 553 ? -14.705 47.001 32.104 1.00 42.66 553 PRO D CA 1
ATOM 13439 C C . PRO D 1 553 ? -13.442 47.759 32.495 1.00 43.29 553 PRO D C 1
ATOM 13440 O O . PRO D 1 553 ? -12.773 48.320 31.626 1.00 45.01 553 PRO D O 1
ATOM 13444 N N . LYS D 1 554 ? -13.099 47.779 33.776 1.00 42.35 554 LYS D N 1
ATOM 13445 C CA . LYS D 1 554 ? -11.916 48.513 34.208 1.00 42.23 554 LYS D CA 1
ATOM 13446 C C . LYS D 1 554 ? -10.685 47.659 34.502 1.00 42.63 554 LYS D C 1
ATOM 13447 O O . LYS D 1 554 ? -10.796 46.504 34.912 1.00 41.85 554 LYS D O 1
ATOM 13453 N N . ARG D 1 555 ? -9.509 48.240 34.274 1.00 41.30 555 ARG D N 1
ATOM 13454 C CA . ARG D 1 555 ? -8.255 47.558 34.561 1.00 41.42 555 ARG D CA 1
ATOM 13455 C C . ARG D 1 555 ? -8.106 47.708 36.067 1.00 41.37 555 ARG D C 1
ATOM 13456 O O . ARG D 1 555 ? -8.189 48.820 36.589 1.00 42.66 555 ARG D O 1
ATOM 13464 N N . ASP D 1 556 ? -7.892 46.597 36.763 1.00 41.30 556 ASP D N 1
ATOM 13465 C CA . ASP D 1 556 ? -7.771 46.610 38.219 1.00 40.13 556 ASP D CA 1
ATOM 13466 C C . ASP D 1 556 ? -6.330 46.412 38.674 1.00 39.96 556 ASP D C 1
ATOM 13467 O O . ASP D 1 556 ? -5.886 45.278 38.858 1.00 40.08 556 ASP D O 1
ATOM 13472 N N . ASP D 1 557 ? -5.601 47.507 38.873 1.00 40.00 557 ASP D N 1
ATOM 13473 C CA . ASP D 1 557 ? -4.211 47.401 39.309 1.00 40.14 557 ASP D CA 1
ATOM 13474 C C . ASP D 1 557 ? -4.095 47.058 40.786 1.00 39.98 557 ASP D C 1
ATOM 13475 O O . ASP D 1 557 ? -3.001 46.803 41.286 1.00 40.02 557 ASP D O 1
ATOM 13480 N N . ILE D 1 558 ? -5.223 47.050 41.483 1.00 40.58 558 ILE D N 1
ATOM 13481 C CA . ILE D 1 558 ? -5.221 46.731 42.904 1.00 40.81 558 ILE D CA 1
ATOM 13482 C C . ILE D 1 558 ? -5.267 45.227 43.138 1.00 40.35 558 ILE D C 1
ATOM 13483 O O . ILE D 1 558 ? -4.412 44.675 43.827 1.00 41.32 558 ILE D O 1
ATOM 13488 N N . ASN D 1 559 ? -6.257 44.560 42.555 1.00 40.83 559 ASN D N 1
ATOM 13489 C CA . ASN D 1 559 ? -6.400 43.122 42.740 1.00 40.99 559 ASN D CA 1
ATOM 13490 C C . ASN D 1 559 ? -5.924 42.256 41.581 1.00 41.14 559 ASN D C 1
ATOM 13491 O O . ASN D 1 559 ? -5.862 41.031 41.709 1.00 40.90 559 ASN D O 1
ATOM 13496 N N . TRP D 1 560 ? -5.585 42.867 40.453 1.00 40.35 560 TRP D N 1
ATOM 13497 C CA . TRP D 1 560 ? -5.162 42.063 39.319 1.00 40.04 560 TRP D CA 1
ATOM 13498 C C . TRP D 1 560 ? -3.868 42.453 38.625 1.00 39.07 560 TRP D C 1
ATOM 13499 O O . TRP D 1 560 ? -3.672 42.142 37.452 1.00 39.25 560 TRP D O 1
ATOM 13510 N N . LEU D 1 561 ? -2.982 43.130 39.345 1.00 38.52 561 LEU D N 1
ATOM 13511 C CA . LEU D 1 561 ? -1.696 43.495 38.771 1.00 38.46 561 LEU D CA 1
ATOM 13512 C C . LEU D 1 561 ? -0.851 42.244 38.990 1.00 38.09 561 LEU D C 1
ATOM 13513 O O . LEU D 1 561 ? 0.059 42.214 39.818 1.00 37.47 561 LEU D O 1
ATOM 13518 N N . ASN D 1 562 ? -1.174 41.204 38.232 1.00 37.20 562 ASN D N 1
ATOM 13519 C CA . ASN D 1 562 ? -0.494 39.931 38.368 1.00 35.55 562 ASN D CA 1
ATOM 13520 C C . ASN D 1 562 ? -0.517 39.122 37.077 1.00 34.77 562 ASN D C 1
ATOM 13521 O O . ASN D 1 562 ? -0.947 39.604 36.024 1.00 34.37 562 ASN D O 1
ATOM 13526 N N . ARG D 1 563 ? -0.056 37.883 37.178 1.00 32.86 563 ARG D N 1
ATOM 13527 C CA . ARG D 1 563 ? -0.007 36.983 36.037 1.00 31.51 563 ARG D CA 1
ATOM 13528 C C . ARG D 1 563 ? -0.676 35.670 36.422 1.00 31.94 563 ARG D C 1
ATOM 13529 O O . ARG D 1 563 ? -0.405 35.118 37.493 1.00 31.72 563 ARG D O 1
ATOM 13537 N N . THR D 1 564 ? -1.562 35.180 35.561 1.00 30.86 564 THR D N 1
ATOM 13538 C CA . THR D 1 564 ? -2.263 33.927 35.833 1.00 31.09 564 THR D CA 1
ATOM 13539 C C . THR D 1 564 ? -1.341 32.741 35.562 1.00 31.80 564 THR D C 1
ATOM 13540 O O . THR D 1 564 ? -0.761 32.628 34.476 1.00 30.57 564 THR D O 1
ATOM 13544 N N . LEU D 1 565 ? -1.199 31.870 36.556 1.00 31.22 565 LEU D N 1
ATOM 13545 C CA . LEU D 1 565 ? -0.366 30.678 36.434 1.00 31.96 565 LEU D CA 1
ATOM 13546 C C . LEU D 1 565 ? -1.248 29.438 36.480 1.00 32.61 565 LEU D C 1
ATOM 13547 O O . LEU D 1 565 ? -1.889 29.157 37.498 1.00 31.56 565 LEU D O 1
ATOM 13552 N N . ALA D 1 566 ? -1.287 28.703 35.374 1.00 30.00 566 ALA D N 1
ATOM 13553 C CA . ALA D 1 566 ? -2.101 27.501 35.295 1.00 29.83 566 ALA D CA 1
ATOM 13554 C C . ALA D 1 566 ? -1.255 26.239 35.380 1.00 30.29 566 ALA D C 1
ATOM 13555 O O . ALA D 1 566 ? -0.159 26.174 34.815 1.00 29.17 566 ALA D O 1
ATOM 13557 N N . SER D 1 567 ? -1.783 25.238 36.081 1.00 29.81 567 SER D N 1
ATOM 13558 C CA . SER D 1 567 ? -1.117 23.956 36.235 1.00 29.43 567 SER D CA 1
ATOM 13559 C C . SER D 1 567 ? -2.164 22.843 36.269 1.00 30.63 567 SER D C 1
ATOM 13560 O O . SER D 1 567 ? -3.368 23.105 36.375 1.00 30.96 567 SER D O 1
ATOM 13563 N N . TRP D 1 568 ? -1.703 21.603 36.165 1.00 29.72 568 TRP D N 1
ATOM 13564 C CA . TRP D 1 568 ? -2.586 20.442 36.162 1.00 31.04 568 TRP D CA 1
ATOM 13565 C C . TRP D 1 568 ? -1.855 19.342 36.924 1.00 30.72 568 TRP D C 1
ATOM 13566 O O . TRP D 1 568 ? -1.518 18.300 36.363 1.00 29.72 568 TRP D O 1
ATOM 13577 N N . PRO D 1 569 ? -1.606 19.569 38.224 1.00 34.11 569 PRO D N 1
ATOM 13578 C CA . PRO D 1 569 ? -0.903 18.635 39.115 1.00 34.97 569 PRO D CA 1
ATOM 13579 C C . PRO D 1 569 ? -1.496 17.236 39.198 1.00 35.87 569 PRO D C 1
ATOM 13580 O O . PRO D 1 569 ? -0.773 16.246 39.145 1.00 35.55 569 PRO D O 1
ATOM 13584 N N . ASN D 1 570 ? -2.811 17.155 39.330 1.00 36.98 570 ASN D N 1
ATOM 13585 C CA . ASN D 1 570 ? -3.473 15.864 39.418 1.00 38.46 570 ASN D CA 1
ATOM 13586 C C . ASN D 1 570 ? -4.028 15.468 38.058 1.00 39.31 570 ASN D C 1
ATOM 13587 O O . ASN D 1 570 ? -4.876 16.162 37.500 1.00 38.97 570 ASN D O 1
ATOM 13592 N N . PRO D 1 571 ? -3.559 14.343 37.507 1.00 41.20 571 PRO D N 1
ATOM 13593 C CA . PRO D 1 571 ? -4.042 13.890 36.199 1.00 43.50 571 PRO D CA 1
ATOM 13594 C C . PRO D 1 571 ? -5.520 13.518 36.210 1.00 44.69 571 PRO D C 1
ATOM 13595 O O . PRO D 1 571 ? -6.109 13.251 35.164 1.00 45.37 571 PRO D O 1
ATOM 13599 N N . GLU D 1 572 ? -6.119 13.512 37.397 1.00 45.94 572 GLU D N 1
ATOM 13600 C CA . GLU D 1 572 ? -7.530 13.163 37.538 1.00 46.83 572 GLU D CA 1
ATOM 13601 C C . GLU D 1 572 ? -8.446 14.380 37.475 1.00 45.72 572 GLU D C 1
ATOM 13602 O O . GLU D 1 572 ? -9.598 14.271 37.053 1.00 45.22 572 GLU D O 1
ATOM 13608 N N . GLN D 1 573 ? -7.942 15.534 37.903 1.00 44.11 573 GLN D N 1
ATOM 13609 C CA . GLN D 1 573 ? -8.745 16.749 37.884 1.00 41.96 573 GLN D CA 1
ATOM 13610 C C . GLN D 1 573 ? -9.164 17.056 36.452 1.00 40.98 573 GLN D C 1
ATOM 13611 O O . GLN D 1 573 ? -8.435 16.747 35.513 1.00 40.22 573 GLN D O 1
ATOM 13617 N N . THR D 1 574 ? -10.347 17.646 36.292 1.00 40.42 574 THR D N 1
ATOM 13618 C CA . THR D 1 574 ? -10.870 17.971 34.967 1.00 39.13 574 THR D CA 1
ATOM 13619 C C . THR D 1 574 ? -10.870 19.466 34.684 1.00 37.24 574 THR D C 1
ATOM 13620 O O . THR D 1 574 ? -11.347 19.909 33.647 1.00 35.36 574 THR D O 1
ATOM 13624 N N . LEU D 1 575 ? -10.347 20.238 35.626 1.00 37.34 575 LEU D N 1
ATOM 13625 C CA . LEU D 1 575 ? -10.247 21.681 35.471 1.00 38.07 575 LEU D CA 1
ATOM 13626 C C . LEU D 1 575 ? -8.823 22.048 35.846 1.00 37.23 575 LEU D C 1
ATOM 13627 O O . LEU D 1 575 ? -8.184 21.347 36.631 1.00 37.43 575 LEU D O 1
ATOM 13632 N N . PRO D 1 576 ? -8.299 23.144 35.284 1.00 36.64 576 PRO D N 1
ATOM 13633 C CA . PRO D 1 576 ? -6.928 23.530 35.620 1.00 36.54 576 PRO D CA 1
ATOM 13634 C C . PRO D 1 576 ? -6.848 24.219 36.972 1.00 36.96 576 PRO D C 1
ATOM 13635 O O . PRO D 1 576 ? -7.822 24.811 37.434 1.00 38.42 576 PRO D O 1
ATOM 13639 N N . THR D 1 577 ? -5.688 24.123 37.608 1.00 36.26 577 THR D N 1
ATOM 13640 C CA . THR D 1 577 ? -5.457 24.769 38.891 1.00 36.84 577 THR D CA 1
ATOM 13641 C C . THR D 1 577 ? -4.876 26.139 38.560 1.00 37.80 577 THR D C 1
ATOM 13642 O O . THR D 1 577 ? -3.912 26.239 37.799 1.00 36.40 577 THR D O 1
ATOM 13646 N N . LEU D 1 578 ? -5.472 27.193 39.109 1.00 37.29 578 LEU D N 1
ATOM 13647 C CA . LEU D 1 578 ? -4.986 28.538 38.831 1.00 38.80 578 LEU D CA 1
ATOM 13648 C C . LEU D 1 578 ? -4.432 29.232 40.064 1.00 39.56 578 LEU D C 1
ATOM 13649 O O . LEU D 1 578 ? -5.050 29.229 41.128 1.00 39.93 578 LEU D O 1
ATOM 13654 N N . GLU D 1 579 ? -3.255 29.820 39.901 1.00 39.80 579 GLU D N 1
ATOM 13655 C CA . GLU D 1 579 ? -2.585 30.548 40.967 1.00 41.56 579 GLU D CA 1
ATOM 13656 C C . GLU D 1 579 ? -2.173 31.873 40.356 1.00 41.01 579 GLU D C 1
ATOM 13657 O O . GLU D 1 579 ? -2.281 32.062 39.143 1.00 40.95 579 GLU D O 1
ATOM 13663 N N . TYR D 1 580 ? -1.705 32.796 41.181 1.00 40.69 580 TYR D N 1
ATOM 13664 C CA . TYR D 1 580 ? -1.298 34.087 40.655 1.00 39.95 580 TYR D CA 1
ATOM 13665 C C . TYR D 1 580 ? 0.045 34.576 41.154 1.00 40.48 580 TYR D C 1
ATOM 13666 O O . TYR D 1 580 ? 0.374 34.469 42.338 1.00 39.88 580 TYR D O 1
ATOM 13675 N N . GLU D 1 581 ? 0.817 35.101 40.211 1.00 40.65 581 GLU D N 1
ATOM 13676 C CA . GLU D 1 581 ? 2.136 35.652 40.458 1.00 41.87 581 GLU D CA 1
ATOM 13677 C C . GLU D 1 581 ? 1.944 37.162 40.430 1.00 41.72 581 GLU D C 1
ATOM 13678 O O . GLU D 1 581 ? 1.552 37.725 39.406 1.00 42.55 581 GLU D O 1
ATOM 13684 N N . ALA D 1 582 ? 2.209 37.819 41.554 1.00 42.13 582 ALA D N 1
ATOM 13685 C CA . ALA D 1 582 ? 2.029 39.263 41.642 1.00 41.93 582 ALA D CA 1
ATOM 13686 C C . ALA D 1 582 ? 3.173 40.044 41.019 1.00 41.53 582 ALA D C 1
ATOM 13687 O O . ALA D 1 582 ? 4.336 39.678 41.158 1.00 41.97 582 ALA D O 1
ATOM 13689 N N . LEU D 1 583 ? 2.834 41.122 40.322 1.00 41.86 583 LEU D N 1
ATOM 13690 C CA . LEU D 1 583 ? 3.847 41.966 39.711 1.00 43.09 583 LEU D CA 1
ATOM 13691 C C . LEU D 1 583 ? 4.285 43.013 40.735 1.00 44.14 583 LEU D C 1
ATOM 13692 O O . LEU D 1 583 ? 3.473 43.806 41.212 1.00 44.86 583 LEU D O 1
ATOM 13697 N N . ASP D 1 584 ? 5.568 43.005 41.075 1.00 45.61 584 ASP D N 1
ATOM 13698 C CA . ASP D 1 584 ? 6.108 43.953 42.044 1.00 47.09 584 ASP D CA 1
ATOM 13699 C C . ASP D 1 584 ? 6.340 45.315 41.392 1.00 47.19 584 ASP D C 1
ATOM 13700 O O . ASP D 1 584 ? 7.243 45.471 40.567 1.00 46.56 584 ASP D O 1
ATOM 13705 N N . VAL D 1 585 ? 5.530 46.298 41.765 1.00 47.56 585 VAL D N 1
ATOM 13706 C CA . VAL D 1 585 ? 5.659 47.639 41.207 1.00 49.43 585 VAL D CA 1
ATOM 13707 C C . VAL D 1 585 ? 7.035 48.239 41.484 1.00 49.67 585 VAL D C 1
ATOM 13708 O O . VAL D 1 585 ? 7.543 49.030 40.692 1.00 49.75 585 VAL D O 1
ATOM 13712 N N . ASN D 1 586 ? 7.636 47.854 42.605 1.00 51.26 586 ASN D N 1
ATOM 13713 C CA . ASN D 1 586 ? 8.951 48.359 42.993 1.00 53.04 586 ASN D CA 1
ATOM 13714 C C . ASN D 1 586 ? 10.059 47.969 42.020 1.00 53.28 586 ASN D C 1
ATOM 13715 O O . ASN D 1 586 ? 11.145 48.551 42.041 1.00 54.51 586 ASN D O 1
ATOM 13720 N N . GLU D 1 587 ? 9.794 46.981 41.175 1.00 53.07 587 GLU D N 1
ATOM 13721 C CA . GLU D 1 587 ? 10.789 46.539 40.209 1.00 52.75 587 GLU D CA 1
ATOM 13722 C C . GLU D 1 587 ? 10.457 46.995 38.795 1.00 50.93 587 GLU D C 1
ATOM 13723 O O . GLU D 1 587 ? 11.029 46.497 37.825 1.00 51.65 587 GLU D O 1
ATOM 13729 N N . MET D 1 588 ? 9.534 47.944 38.683 1.00 47.64 588 MET D N 1
ATOM 13730 C CA . MET D 1 588 ? 9.136 48.463 37.383 1.00 45.36 588 MET D CA 1
ATOM 13731 C C . MET D 1 588 ? 9.846 49.769 37.074 1.00 44.99 588 MET D C 1
ATOM 13732 O O . MET D 1 588 ? 9.960 50.646 37.930 1.00 43.88 588 MET D O 1
ATOM 13737 N N . GLU D 1 589 ? 10.323 49.888 35.841 1.00 43.15 589 GLU D N 1
ATOM 13738 C CA . GLU D 1 589 ? 11.010 51.089 35.395 1.00 42.93 589 GLU D CA 1
ATOM 13739 C C . GLU D 1 589 ? 9.939 52.123 35.068 1.00 42.28 589 GLU D C 1
ATOM 13740 O O . GLU D 1 589 ? 10.146 53.327 35.213 1.00 43.10 589 GLU D O 1
ATOM 13746 N N . ILE D 1 590 ? 8.787 51.630 34.630 1.00 41.96 590 ILE D N 1
ATOM 13747 C CA . ILE D 1 590 ? 7.652 52.478 34.293 1.00 41.85 590 ILE D CA 1
ATOM 13748 C C . ILE D 1 590 ? 6.465 52.041 35.145 1.00 41.84 590 ILE D C 1
ATOM 13749 O O . ILE D 1 590 ? 5.930 50.946 34.967 1.00 40.95 590 ILE D O 1
ATOM 13754 N N . ALA D 1 591 ? 6.061 52.895 36.080 1.00 41.28 591 ALA D N 1
ATOM 13755 C CA . ALA D 1 591 ? 4.934 52.586 36.954 1.00 41.26 591 ALA D CA 1
ATOM 13756 C C . ALA D 1 591 ? 3.640 52.533 36.149 1.00 41.04 591 ALA D C 1
ATOM 13757 O O . ALA D 1 591 ? 3.526 53.173 35.102 1.00 40.11 591 ALA D O 1
ATOM 13759 N N . PRO D 1 592 ? 2.649 51.759 36.622 1.00 41.70 592 PRO D N 1
ATOM 13760 C CA . PRO D 1 592 ? 1.365 51.643 35.923 1.00 43.04 592 PRO D CA 1
ATOM 13761 C C . PRO D 1 592 ? 0.701 52.997 35.676 1.00 44.66 592 PRO D C 1
ATOM 13762 O O . PRO D 1 592 ? 0.751 53.887 36.523 1.00 44.13 592 PRO D O 1
ATOM 13766 N N . GLY D 1 593 ? 0.085 53.147 34.508 1.00 46.53 593 GLY D N 1
ATOM 13767 C CA . GLY D 1 593 ? -0.580 54.393 34.175 1.00 48.61 593 GLY D CA 1
ATOM 13768 C C . GLY D 1 593 ? -1.525 54.230 33.000 1.00 50.69 593 GLY D C 1
ATOM 13769 O O . GLY D 1 593 ? -2.165 53.186 32.850 1.00 50.41 593 GLY D O 1
ATOM 13770 N N . TYR D 1 594 ? -1.622 55.264 32.170 1.00 52.47 594 TYR D N 1
ATOM 13771 C CA . TYR D 1 594 ? -2.485 55.223 30.998 1.00 54.88 594 TYR D CA 1
ATOM 13772 C C . TYR D 1 594 ? -1.737 54.500 29.881 1.00 55.79 594 TYR D C 1
ATOM 13773 O O . TYR D 1 594 ? -0.569 54.789 29.623 1.00 55.95 594 TYR D O 1
ATOM 13782 N N . ARG D 1 595 ? -2.409 53.562 29.224 1.00 57.95 595 ARG D N 1
ATOM 13783 C CA . ARG D 1 595 ? -1.785 52.789 28.154 1.00 60.47 595 ARG D CA 1
ATOM 13784 C C . ARG D 1 595 ? -1.694 53.522 26.820 1.00 61.55 595 ARG D C 1
ATOM 13785 O O . ARG D 1 595 ? -0.935 53.119 25.939 1.00 61.65 595 ARG D O 1
ATOM 13793 N N . GLY D 1 596 ? -2.464 54.595 26.668 1.00 62.76 596 GLY D N 1
ATOM 13794 C CA . GLY D 1 596 ? -2.421 55.355 25.431 1.00 64.89 596 GLY D CA 1
ATOM 13795 C C . GLY D 1 596 ? -3.613 55.147 24.517 1.00 65.92 596 GLY D C 1
ATOM 13796 O O . GLY D 1 596 ? -4.088 56.092 23.888 1.00 65.78 596 GLY D O 1
ATOM 13797 N N . TYR D 1 597 ? -4.099 53.911 24.441 1.00 67.30 597 TYR D N 1
ATOM 13798 C CA . TYR D 1 597 ? -5.242 53.589 23.592 1.00 67.83 597 TYR D CA 1
ATOM 13799 C C . TYR D 1 597 ? -6.466 53.206 24.419 1.00 68.56 597 TYR D C 1
ATOM 13800 O O . TYR D 1 597 ? -6.373 52.424 25.364 1.00 68.34 597 TYR D O 1
ATOM 13809 N N . GLY D 1 598 ? -7.613 53.773 24.062 1.00 69.07 598 GLY D N 1
ATOM 13810 C CA . GLY D 1 598 ? -8.836 53.475 24.783 1.00 69.92 598 GLY D CA 1
ATOM 13811 C C . GLY D 1 598 ? -9.274 54.605 25.695 1.00 70.17 598 GLY D C 1
ATOM 13812 O O . GLY D 1 598 ? -8.653 55.668 25.724 1.00 69.95 598 GLY D O 1
ATOM 13813 N N . ALA D 1 599 ? -10.347 54.372 26.444 1.00 70.71 599 ALA D N 1
ATOM 13814 C CA . ALA D 1 599 ? -10.874 55.373 27.360 1.00 71.14 599 ALA D CA 1
ATOM 13815 C C . ALA D 1 599 ? -9.882 55.672 28.479 1.00 71.43 599 ALA D C 1
ATOM 13816 O O . ALA D 1 599 ? -9.149 54.790 28.923 1.00 71.83 599 ALA D O 1
ATOM 13818 N N . LYS D 1 600 ? -9.863 56.922 28.929 1.00 71.66 600 LYS D N 1
ATOM 13819 C CA . LYS D 1 600 ? -8.966 57.339 29.998 1.00 71.47 600 LYS D CA 1
ATOM 13820 C C . LYS D 1 600 ? -9.607 57.073 31.354 1.00 70.80 600 LYS D C 1
ATOM 13821 O O . LYS D 1 600 ? -10.829 56.964 31.461 1.00 71.21 600 LYS D O 1
ATOM 13827 N N . GLY D 1 601 ? -8.776 56.969 32.388 1.00 70.16 601 GLY D N 1
ATOM 13828 C CA . GLY D 1 601 ? -9.281 56.715 33.725 1.00 68.64 601 GLY D CA 1
ATOM 13829 C C . GLY D 1 601 ? -10.074 55.425 33.815 1.00 68.14 601 GLY D C 1
ATOM 13830 O O . GLY D 1 601 ? -10.860 55.234 34.743 1.00 67.97 601 GLY D O 1
ATOM 13831 N N . ASN D 1 602 ? -9.868 54.536 32.848 1.00 67.10 602 ASN D N 1
ATOM 13832 C CA . ASN D 1 602 ? -10.571 53.259 32.819 1.00 65.72 602 ASN D CA 1
ATOM 13833 C C . ASN D 1 602 ? -9.788 52.199 33.592 1.00 64.61 602 ASN D C 1
ATOM 13834 O O . ASN D 1 602 ? -9.844 51.011 33.267 1.00 64.21 602 ASN D O 1
ATOM 13839 N N . TYR D 1 603 ? -9.056 52.633 34.613 1.00 62.69 603 TYR D N 1
ATOM 13840 C CA . TYR D 1 603 ? -8.274 51.709 35.419 1.00 61.12 603 TYR D CA 1
ATOM 13841 C C . TYR D 1 603 ? -8.249 52.102 36.891 1.00 60.30 603 TYR D C 1
ATOM 13842 O O . TYR D 1 603 ? -8.074 53.271 37.236 1.00 60.11 603 TYR D O 1
ATOM 13851 N N . ILE D 1 604 ? -8.436 51.110 37.755 1.00 59.16 604 ILE D N 1
ATOM 13852 C CA . ILE D 1 604 ? -8.431 51.328 39.192 1.00 58.17 604 ILE D CA 1
ATOM 13853 C C . ILE D 1 604 ? -6.994 51.485 39.661 1.00 58.29 604 ILE D C 1
ATOM 13854 O O . ILE D 1 604 ? -6.255 50.509 39.791 1.00 58.59 604 ILE D O 1
ATOM 13859 N N . GLU D 1 605 ? -6.609 52.730 39.909 1.00 58.02 605 GLU D N 1
ATOM 13860 C CA . GLU D 1 605 ? -5.265 53.066 40.351 1.00 57.98 605 GLU D CA 1
ATOM 13861 C C . GLU D 1 605 ? -4.869 52.372 41.651 1.00 57.66 605 GLU D C 1
ATOM 13862 O O . GLU D 1 605 ? -5.686 52.198 42.555 1.00 57.74 605 GLU D O 1
ATOM 13868 N N . ASN D 1 606 ? -3.604 51.974 41.732 1.00 57.00 606 ASN D N 1
ATOM 13869 C CA . ASN D 1 606 ? -3.075 51.314 42.917 1.00 56.36 606 ASN D CA 1
ATOM 13870 C C . ASN D 1 606 ? -2.164 52.306 43.635 1.00 56.25 606 ASN D C 1
ATOM 13871 O O . ASN D 1 606 ? -1.281 52.905 43.020 1.00 55.21 606 ASN D O 1
ATOM 13876 N N . PRO D 1 607 ? -2.367 52.493 44.948 1.00 56.43 607 PRO D N 1
ATOM 13877 C CA . PRO D 1 607 ? -1.537 53.430 45.711 1.00 56.36 607 PRO D CA 1
ATOM 13878 C C . PRO D 1 607 ? -0.037 53.221 45.520 1.00 56.09 607 PRO D C 1
ATOM 13879 O O . PRO D 1 607 ? 0.717 54.189 45.404 1.00 55.47 607 PRO D O 1
ATOM 13883 N N . LEU D 1 608 ? 0.388 51.961 45.480 1.00 55.56 608 LEU D N 1
ATOM 13884 C CA . LEU D 1 608 ? 1.799 51.635 45.301 1.00 55.61 608 LEU D CA 1
ATOM 13885 C C . LEU D 1 608 ? 2.356 52.198 43.995 1.00 54.94 608 LEU D C 1
ATOM 13886 O O . LEU D 1 608 ? 3.550 52.476 43.891 1.00 54.81 608 LEU D O 1
ATOM 13891 N N . SER D 1 609 ? 1.490 52.362 43.000 1.00 54.72 609 SER D N 1
ATOM 13892 C CA . SER D 1 609 ? 1.908 52.902 41.708 1.00 55.13 609 SER D CA 1
ATOM 13893 C C . SER D 1 609 ? 2.311 54.368 41.863 1.00 54.96 609 SER D C 1
ATOM 13894 O O . SER D 1 609 ? 3.296 54.822 41.278 1.00 54.71 609 SER D O 1
ATOM 13897 N N . VAL D 1 610 ? 1.537 55.103 42.655 1.00 54.84 610 VAL D N 1
ATOM 13898 C CA . VAL D 1 610 ? 1.803 56.516 42.897 1.00 55.22 610 VAL D CA 1
ATOM 13899 C C . VAL D 1 610 ? 3.147 56.688 43.594 1.00 54.86 610 VAL D C 1
ATOM 13900 O O . VAL D 1 610 ? 3.949 57.538 43.215 1.00 54.70 610 VAL D O 1
ATOM 13904 N N . LYS D 1 611 ? 3.386 55.873 44.616 1.00 55.65 611 LYS D N 1
ATOM 13905 C CA . LYS D 1 611 ? 4.635 55.930 45.367 1.00 56.55 611 LYS D CA 1
ATOM 13906 C C . LYS D 1 611 ? 5.824 55.727 44.433 1.00 56.64 611 LYS D C 1
ATOM 13907 O O . LYS D 1 611 ? 6.747 56.542 44.396 1.00 56.33 611 LYS D O 1
ATOM 13913 N N . ARG D 1 612 ? 5.790 54.631 43.681 1.00 56.39 612 ARG D N 1
ATOM 13914 C CA . ARG D 1 612 ? 6.858 54.299 42.749 1.00 56.27 612 ARG D CA 1
ATOM 13915 C C . ARG D 1 612 ? 7.079 55.392 41.711 1.00 56.38 612 ARG D C 1
ATOM 13916 O O . ARG D 1 612 ? 8.219 55.750 41.419 1.00 56.03 612 ARG D O 1
ATOM 13924 N N . GLN D 1 613 ? 5.990 55.920 41.160 1.00 57.12 613 GLN D N 1
ATOM 13925 C CA . GLN D 1 613 ? 6.082 56.972 40.152 1.00 58.99 613 GLN D CA 1
ATOM 13926 C C . GLN D 1 613 ? 6.896 58.151 40.676 1.00 60.00 613 GLN D C 1
ATOM 13927 O O . GLN D 1 613 ? 7.800 58.645 40.002 1.00 59.49 613 GLN D O 1
ATOM 13933 N N . GLU D 1 614 ? 6.567 58.597 41.883 1.00 61.51 614 GLU D N 1
ATOM 13934 C CA . GLU D 1 614 ? 7.274 59.710 42.505 1.00 62.82 614 GLU D CA 1
ATOM 13935 C C . GLU D 1 614 ? 8.747 59.338 42.647 1.00 62.85 614 GLU D C 1
ATOM 13936 O O . GLU D 1 614 ? 9.636 60.112 42.294 1.00 62.52 614 GLU D O 1
ATOM 13942 N N . GLU D 1 615 ? 8.986 58.138 43.160 1.00 63.53 615 GLU D N 1
ATOM 13943 C CA . GLU D 1 615 ? 10.334 57.626 43.366 1.00 64.66 615 GLU D CA 1
ATOM 13944 C C . GLU D 1 615 ? 11.125 57.628 42.060 1.00 64.88 615 GLU D C 1
ATOM 13945 O O . GLU D 1 615 ? 12.337 57.847 42.055 1.00 64.48 615 GLU D O 1
ATOM 13951 N N . ILE D 1 616 ? 10.432 57.378 40.954 1.00 64.75 616 ILE D N 1
ATOM 13952 C CA . ILE D 1 616 ? 11.066 57.361 39.642 1.00 65.07 616 ILE D CA 1
ATOM 13953 C C . ILE D 1 616 ? 11.408 58.788 39.222 1.00 66.00 616 ILE D C 1
ATOM 13954 O O . ILE D 1 616 ? 12.543 59.075 38.840 1.00 65.69 616 ILE D O 1
ATOM 13959 N N . ASP D 1 617 ? 10.423 59.679 39.303 1.00 66.59 617 ASP D N 1
ATOM 13960 C CA . ASP D 1 617 ? 10.629 61.076 38.934 1.00 67.79 617 ASP D CA 1
ATOM 13961 C C . ASP D 1 617 ? 11.802 61.659 39.711 1.00 67.92 617 ASP D C 1
ATOM 13962 O O . ASP D 1 617 ? 12.600 62.424 39.170 1.00 67.77 617 ASP D O 1
ATOM 13967 N N . LYS D 1 618 ? 11.898 61.287 40.983 1.00 68.35 618 LYS D N 1
ATOM 13968 C CA . LYS D 1 618 ? 12.969 61.763 41.846 1.00 69.25 618 LYS D CA 1
ATOM 13969 C C . LYS D 1 618 ? 14.328 61.286 41.344 1.00 69.99 618 LYS D C 1
ATOM 13970 O O . LYS D 1 618 ? 15.232 62.089 41.112 1.00 70.03 618 LYS D O 1
ATOM 13976 N N . ILE D 1 619 ? 14.465 59.975 41.179 1.00 70.60 619 ILE D N 1
ATOM 13977 C CA . ILE D 1 619 ? 15.714 59.387 40.710 1.00 72.06 619 ILE D CA 1
ATOM 13978 C C . ILE D 1 619 ? 16.144 59.969 39.366 1.00 73.06 619 ILE D C 1
ATOM 13979 O O . ILE D 1 619 ? 17.323 60.263 39.158 1.00 73.16 619 ILE D O 1
ATOM 13984 N N . GLN D 1 620 ? 15.187 60.136 38.459 1.00 74.06 620 GLN D N 1
ATOM 13985 C CA . GLN D 1 620 ? 15.477 60.688 37.140 1.00 75.10 620 GLN D CA 1
ATOM 13986 C C . GLN D 1 620 ? 16.000 62.117 37.251 1.00 75.11 620 GLN D C 1
ATOM 13987 O O . GLN D 1 620 ? 17.017 62.463 36.651 1.00 74.70 620 GLN D O 1
ATOM 13993 N N . SER D 1 621 ? 15.299 62.939 38.026 1.00 75.63 621 SER D N 1
ATOM 13994 C CA . SER D 1 621 ? 15.682 64.334 38.223 1.00 75.67 621 SER D CA 1
ATOM 13995 C C . SER D 1 621 ? 17.115 64.467 38.736 1.00 75.87 621 SER D C 1
ATOM 13996 O O . SER D 1 621 ? 17.954 65.113 38.106 1.00 75.69 621 SER D O 1
ATOM 13999 N N . GLU D 1 622 ? 17.389 63.853 39.882 1.00 76.06 622 GLU D N 1
ATOM 14000 C CA . GLU D 1 622 ? 18.716 63.905 40.485 1.00 76.48 622 GLU D CA 1
ATOM 14001 C C . GLU D 1 622 ? 19.813 63.484 39.513 1.00 76.71 622 GLU D C 1
ATOM 14002 O O . GLU D 1 622 ? 20.762 64.232 39.273 1.00 76.49 622 GLU D O 1
ATOM 14008 N N . LEU D 1 623 ? 19.678 62.286 38.954 1.00 76.71 623 LEU D N 1
ATOM 14009 C CA . LEU D 1 623 ? 20.662 61.761 38.015 1.00 76.79 623 LEU D CA 1
ATOM 14010 C C . LEU D 1 623 ? 20.806 62.627 36.768 1.00 76.73 623 LEU D C 1
ATOM 14011 O O . LEU D 1 623 ? 21.919 62.900 36.318 1.00 76.75 623 LEU D O 1
ATOM 14016 N N . GLU D 1 624 ? 19.679 63.056 36.210 1.00 76.73 624 GLU D N 1
ATOM 14017 C CA . GLU D 1 624 ? 19.691 63.881 35.009 1.00 77.00 624 GLU D CA 1
ATOM 14018 C C . GLU D 1 624 ? 20.316 65.243 35.285 1.00 76.81 624 GLU D C 1
ATOM 14019 O O . GLU D 1 624 ? 20.859 65.882 34.383 1.00 76.84 624 GLU D O 1
ATOM 14025 N N . ALA D 1 625 ? 20.236 65.680 36.538 1.00 76.39 625 ALA D N 1
ATOM 14026 C CA . ALA D 1 625 ? 20.797 66.963 36.940 1.00 75.56 625 ALA D CA 1
ATOM 14027 C C . ALA D 1 625 ? 22.313 66.855 37.039 1.00 74.87 625 ALA D C 1
ATOM 14028 O O . ALA D 1 625 ? 23.034 67.802 36.728 1.00 75.01 625 ALA D O 1
ATOM 14030 N N . ALA D 1 626 ? 22.790 65.692 37.470 1.00 73.91 626 ALA D N 1
ATOM 14031 C CA . ALA D 1 626 ? 24.221 65.452 37.613 1.00 73.13 626 ALA D CA 1
ATOM 14032 C C . ALA D 1 626 ? 24.871 65.131 36.268 1.00 72.61 626 ALA D C 1
ATOM 14033 O O . ALA D 1 626 ? 26.010 64.661 36.217 1.00 72.66 626 ALA D O 1
ATOM 14035 N N . GLY D 1 627 ? 24.143 65.386 35.184 1.00 71.65 627 GLY D N 1
ATOM 14036 C CA . GLY D 1 627 ? 24.671 65.117 33.857 1.00 70.47 627 GLY D CA 1
ATOM 14037 C C . GLY D 1 627 ? 24.916 63.641 33.611 1.00 69.59 627 GLY D C 1
ATOM 14038 O O . GLY D 1 627 ? 25.958 63.250 33.084 1.00 69.46 627 GLY D O 1
ATOM 14039 N N . LYS D 1 628 ? 23.947 62.816 33.992 1.00 68.46 628 LYS D N 1
ATOM 14040 C CA . LYS D 1 628 ? 24.054 61.374 33.820 1.00 67.24 628 LYS D CA 1
ATOM 14041 C C . LYS D 1 628 ? 23.316 60.962 32.545 1.00 65.78 628 LYS D C 1
ATOM 14042 O O . LYS D 1 628 ? 22.256 61.507 32.238 1.00 65.62 628 LYS D O 1
ATOM 14048 N N . ASP D 1 629 ? 23.873 60.004 31.805 1.00 64.05 629 ASP D N 1
ATOM 14049 C CA . ASP D 1 629 ? 23.250 59.545 30.564 1.00 61.51 629 ASP D CA 1
ATOM 14050 C C . ASP D 1 629 ? 22.059 58.616 30.802 1.00 59.82 629 ASP D C 1
ATOM 14051 O O . ASP D 1 629 ? 21.866 58.102 31.904 1.00 59.57 629 ASP D O 1
ATOM 14056 N N . ARG D 1 630 ? 21.267 58.404 29.754 1.00 57.60 630 ARG D N 1
ATOM 14057 C CA . ARG D 1 630 ? 20.088 57.549 29.839 1.00 55.44 630 ARG D CA 1
ATOM 14058 C C . ARG D 1 630 ? 20.421 56.134 30.309 1.00 54.71 630 ARG D C 1
ATOM 14059 O O . ARG D 1 630 ? 19.584 55.458 30.912 1.00 54.52 630 ARG D O 1
ATOM 14067 N N . HIS D 1 631 ? 21.645 55.694 30.041 1.00 53.33 631 HIS D N 1
ATOM 14068 C CA . HIS D 1 631 ? 22.075 54.361 30.442 1.00 53.20 631 HIS D CA 1
ATOM 14069 C C . HIS D 1 631 ? 22.199 54.232 31.957 1.00 52.66 631 HIS D C 1
ATOM 14070 O O . HIS D 1 631 ? 21.678 53.289 32.550 1.00 52.04 631 HIS D O 1
ATOM 14077 N N . ALA D 1 632 ? 22.893 55.180 32.579 1.00 51.93 632 ALA D N 1
ATOM 14078 C CA . ALA D 1 632 ? 23.074 55.159 34.026 1.00 51.16 632 ALA D CA 1
ATOM 14079 C C . ALA D 1 632 ? 21.738 55.335 34.739 1.00 50.42 632 ALA D C 1
ATOM 14080 O O . ALA D 1 632 ? 21.512 54.755 35.801 1.00 51.28 632 ALA D O 1
ATOM 14082 N N . ILE D 1 633 ? 20.855 56.136 34.152 1.00 49.25 633 ILE D N 1
ATOM 14083 C CA . ILE D 1 633 ? 19.538 56.373 34.732 1.00 48.17 633 ILE D CA 1
ATOM 14084 C C . ILE D 1 633 ? 18.728 55.080 34.697 1.00 47.71 633 ILE D C 1
ATOM 14085 O O . ILE D 1 633 ? 18.053 54.725 35.664 1.00 47.19 633 ILE D O 1
ATOM 14090 N N . GLN D 1 634 ? 18.797 54.380 33.570 1.00 46.79 634 GLN D N 1
ATOM 14091 C CA . GLN D 1 634 ? 18.072 53.127 33.408 1.00 45.37 634 GLN D CA 1
ATOM 14092 C C . GLN D 1 634 ? 18.528 52.141 34.480 1.00 45.26 634 GLN D C 1
ATOM 14093 O O . GLN D 1 634 ? 17.709 51.491 35.126 1.00 44.32 634 GLN D O 1
ATOM 14099 N N . GLU D 1 635 ? 19.842 52.051 34.669 1.00 46.37 635 GLU D N 1
ATOM 14100 C CA . GLU D 1 635 ? 20.432 51.146 35.656 1.00 48.07 635 GLU D CA 1
ATOM 14101 C C . GLU D 1 635 ? 19.944 51.418 37.073 1.00 49.20 635 GLU D C 1
ATOM 14102 O O . GLU D 1 635 ? 19.720 50.489 37.853 1.00 50.17 635 GLU D O 1
ATOM 14108 N N . ALA D 1 636 ? 19.781 52.694 37.403 1.00 49.23 636 ALA D N 1
ATOM 14109 C CA . ALA D 1 636 ? 19.336 53.089 38.734 1.00 49.18 636 ALA D CA 1
ATOM 14110 C C . ALA D 1 636 ? 17.850 52.833 38.951 1.00 48.94 636 ALA D C 1
ATOM 14111 O O . ALA D 1 636 ? 17.398 52.697 40.087 1.00 49.36 636 ALA D O 1
ATOM 14113 N N . LEU D 1 637 ? 17.088 52.768 37.865 1.00 48.04 637 LEU D N 1
ATOM 14114 C CA . LEU D 1 637 ? 15.653 52.536 37.970 1.00 47.54 637 LEU D CA 1
ATOM 14115 C C . LEU D 1 637 ? 15.296 51.056 37.994 1.00 46.93 637 LEU D C 1
ATOM 14116 O O . LEU D 1 637 ? 14.451 50.627 38.779 1.00 47.50 637 LEU D O 1
ATOM 14121 N N . MET D 1 638 ? 15.939 50.274 37.135 1.00 45.71 638 MET D N 1
ATOM 14122 C CA . MET D 1 638 ? 15.657 48.847 37.067 1.00 44.87 638 MET D CA 1
ATOM 14123 C C . MET D 1 638 ? 16.764 48.077 36.356 1.00 44.27 638 MET D C 1
ATOM 14124 O O . MET D 1 638 ? 16.769 47.957 35.131 1.00 44.40 638 MET D O 1
ATOM 14129 N N . PRO D 1 639 ? 17.731 47.553 37.118 1.00 44.53 639 PRO D N 1
ATOM 14130 C CA . PRO D 1 639 ? 18.812 46.799 36.482 1.00 43.77 639 PRO D CA 1
ATOM 14131 C C . PRO D 1 639 ? 18.296 45.456 35.975 1.00 43.29 639 PRO D C 1
ATOM 14132 O O . PRO D 1 639 ? 17.456 44.822 36.618 1.00 42.83 639 PRO D O 1
ATOM 14136 N N . TYR D 1 640 ? 18.784 45.035 34.814 1.00 42.51 640 TYR D N 1
ATOM 14137 C CA . TYR D 1 640 ? 18.375 43.758 34.250 1.00 42.66 640 TYR D CA 1
ATOM 14138 C C . TYR D 1 640 ? 19.595 42.972 33.796 1.00 43.59 640 TYR D C 1
ATOM 14139 O O . TYR D 1 640 ? 20.686 43.525 33.645 1.00 42.60 640 TYR D O 1
ATOM 14148 N N . GLU D 1 641 ? 19.393 41.678 33.573 1.00 44.25 641 GLU D N 1
ATOM 14149 C CA . GLU D 1 641 ? 20.460 40.776 33.170 1.00 44.12 641 GLU D CA 1
ATOM 14150 C C . GLU D 1 641 ? 20.493 40.511 31.665 1.00 43.42 641 GLU D C 1
ATOM 14151 O O . GLU D 1 641 ? 19.471 40.590 30.983 1.00 41.38 641 GLU D O 1
ATOM 14157 N N . LEU D 1 642 ? 21.682 40.188 31.165 1.00 42.07 642 LEU D N 1
ATOM 14158 C CA . LEU D 1 642 ? 21.889 39.870 29.757 1.00 41.35 642 LEU D CA 1
ATOM 14159 C C . LEU D 1 642 ? 23.132 39.010 29.614 1.00 41.22 642 LEU D C 1
ATOM 14160 O O . LEU D 1 642 ? 24.146 39.264 30.267 1.00 40.47 642 LEU D O 1
ATOM 14165 N N . PRO D 1 643 ? 23.069 37.969 28.767 1.00 40.54 643 PRO D N 1
ATOM 14166 C CA . PRO D 1 643 ? 24.244 37.116 28.589 1.00 41.17 643 PRO D CA 1
ATOM 14167 C C . PRO D 1 643 ? 25.416 38.002 28.185 1.00 41.51 643 PRO D C 1
ATOM 14168 O O . PRO D 1 643 ? 25.227 39.003 27.493 1.00 40.71 643 PRO D O 1
ATOM 14172 N N . ALA D 1 644 ? 26.618 37.635 28.617 1.00 42.18 644 ALA D N 1
ATOM 14173 C CA . ALA D 1 644 ? 27.809 38.413 28.308 1.00 43.12 644 ALA D CA 1
ATOM 14174 C C . ALA D 1 644 ? 27.935 38.737 26.820 1.00 43.78 644 ALA D C 1
ATOM 14175 O O . ALA D 1 644 ? 28.300 39.853 26.449 1.00 44.47 644 ALA D O 1
ATOM 14177 N N . LYS D 1 645 ? 27.619 37.766 25.971 1.00 44.41 645 LYS D N 1
ATOM 14178 C CA . LYS D 1 645 ? 27.720 37.956 24.528 1.00 44.30 645 LYS D CA 1
ATOM 14179 C C . LYS D 1 645 ? 26.854 39.074 23.950 1.00 43.06 645 LYS D C 1
ATOM 14180 O O . LYS D 1 645 ? 27.141 39.579 22.865 1.00 42.61 645 LYS D O 1
ATOM 14186 N N . TYR D 1 646 ? 25.809 39.471 24.670 1.00 42.22 646 TYR D N 1
ATOM 14187 C CA . TYR D 1 646 ? 24.910 40.515 24.182 1.00 42.04 646 TYR D CA 1
ATOM 14188 C C . TYR D 1 646 ? 24.827 41.757 25.067 1.00 42.38 646 TYR D C 1
ATOM 14189 O O . TYR D 1 646 ? 23.918 42.569 24.917 1.00 42.10 646 TYR D O 1
ATOM 14198 N N . LYS D 1 647 ? 25.778 41.922 25.974 1.00 43.95 647 LYS D N 1
ATOM 14199 C CA . LYS D 1 647 ? 25.740 43.072 26.869 1.00 46.16 647 LYS D CA 1
ATOM 14200 C C . LYS D 1 647 ? 26.286 44.358 26.246 1.00 46.02 647 LYS D C 1
ATOM 14201 O O . LYS D 1 647 ? 26.345 45.394 26.906 1.00 47.58 647 LYS D O 1
ATOM 14207 N N . ALA D 1 648 ? 26.658 44.301 24.971 1.00 44.20 648 ALA D N 1
ATOM 14208 C CA . ALA D 1 648 ? 27.203 45.469 24.283 1.00 43.08 648 ALA D CA 1
ATOM 14209 C C . ALA D 1 648 ? 26.126 46.452 23.815 1.00 42.70 648 ALA D C 1
ATOM 14210 O O . ALA D 1 648 ? 24.984 46.069 23.556 1.00 40.55 648 ALA D O 1
ATOM 14212 N N . ARG D 1 649 ? 26.498 47.724 23.710 1.00 41.87 649 ARG D N 1
ATOM 14213 C CA . ARG D 1 649 ? 25.563 48.750 23.272 1.00 42.18 649 ARG D CA 1
ATOM 14214 C C . ARG D 1 649 ? 25.372 48.693 21.762 1.00 40.50 649 ARG D C 1
ATOM 14215 O O . ARG D 1 649 ? 26.202 48.151 21.039 1.00 40.26 649 ARG D O 1
ATOM 14223 N N . ASN D 1 650 ? 24.273 49.262 21.291 1.00 38.52 650 ASN D N 1
ATOM 14224 C CA . ASN D 1 650 ? 23.977 49.258 19.868 1.00 37.48 650 ASN D CA 1
ATOM 14225 C C . ASN D 1 650 ? 24.375 50.573 19.214 1.00 38.19 650 ASN D C 1
ATOM 14226 O O . ASN D 1 650 ? 23.823 51.626 19.536 1.00 37.42 650 ASN D O 1
ATOM 14231 N N . GLU D 1 651 ? 25.346 50.507 18.309 1.00 37.97 651 GLU D N 1
ATOM 14232 C CA . GLU D 1 651 ? 25.801 51.689 17.595 1.00 40.20 651 GLU D CA 1
ATOM 14233 C C . GLU D 1 651 ? 24.680 52.147 16.672 1.00 40.57 651 GLU D C 1
ATOM 14234 O O . GLU D 1 651 ? 23.964 51.327 16.093 1.00 39.84 651 GLU D O 1
ATOM 14240 N N . ARG D 1 652 ? 24.522 53.458 16.538 1.00 40.73 652 ARG D N 1
ATOM 14241 C CA . ARG D 1 652 ? 23.490 53.997 15.671 1.00 42.03 652 ARG D CA 1
ATOM 14242 C C . ARG D 1 652 ? 24.012 55.121 14.794 1.00 44.78 652 ARG D C 1
ATOM 14243 O O . ARG D 1 652 ? 25.043 55.727 15.081 1.00 45.23 652 ARG D O 1
ATOM 14251 N N . LEU D 1 653 ? 23.286 55.385 13.716 1.00 47.96 653 LEU D N 1
ATOM 14252 C CA . LEU D 1 653 ? 23.640 56.435 12.779 1.00 51.20 653 LEU D CA 1
ATOM 14253 C C . LEU D 1 653 ? 23.408 57.763 13.486 1.00 53.64 653 LEU D C 1
ATOM 14254 O O . LEU D 1 653 ? 22.282 58.254 13.541 1.00 54.84 653 LEU D O 1
ATOM 14259 N N . GLY D 1 654 ? 24.471 58.330 14.047 1.00 55.74 654 GLY D N 1
ATOM 14260 C CA . GLY D 1 654 ? 24.338 59.597 14.738 1.00 57.97 654 GLY D CA 1
ATOM 14261 C C . GLY D 1 654 ? 25.042 59.645 16.081 1.00 59.86 654 GLY D C 1
ATOM 14262 O O . GLY D 1 654 ? 24.828 60.570 16.866 1.00 60.36 654 GLY D O 1
ATOM 14263 N N . ASP D 1 655 ? 25.875 58.649 16.361 1.00 61.12 655 ASP D N 1
ATOM 14264 C CA . ASP D 1 655 ? 26.603 58.629 17.622 1.00 62.09 655 ASP D CA 1
ATOM 14265 C C . ASP D 1 655 ? 27.926 59.362 17.447 1.00 62.73 655 ASP D C 1
ATOM 14266 O O . ASP D 1 655 ? 28.224 59.759 16.299 1.00 63.45 655 ASP D O 1
ATOM 14271 N N . LYS D 1 656 ? 28.648 59.528 18.453 1.00 64.64 656 LYS D N 1
ATOM 14272 N N . MET E 2 1 ? -28.191 24.385 -4.842 1.00 71.82 1 MET E N 1
ATOM 14273 C CA . MET E 2 1 ? -27.258 23.531 -5.634 1.00 71.56 1 MET E CA 1
ATOM 14274 C C . MET E 2 1 ? -25.824 24.033 -5.478 1.00 70.07 1 MET E C 1
ATOM 14275 O O . MET E 2 1 ? -25.526 24.845 -4.602 1.00 70.49 1 MET E O 1
ATOM 14280 N N . GLY E 2 2 ? -24.942 23.537 -6.339 1.00 67.94 2 GLY E N 1
ATOM 14281 C CA . GLY E 2 2 ? -23.549 23.931 -6.309 1.00 64.34 2 GLY E CA 1
ATOM 14282 C C . GLY E 2 2 ? -22.765 22.997 -7.203 1.00 61.93 2 GLY E C 1
ATOM 14283 O O . GLY E 2 2 ? -21.539 23.009 -7.202 1.00 63.55 2 GLY E O 1
ATOM 14284 N N . ARG E 2 3 ? -23.494 22.196 -7.974 1.00 59.14 3 ARG E N 1
ATOM 14285 C CA . ARG E 2 3 ? -22.928 21.209 -8.889 1.00 56.66 3 ARG E CA 1
ATOM 14286 C C . ARG E 2 3 ? -22.066 20.192 -8.151 1.00 55.22 3 ARG E C 1
ATOM 14287 O O . ARG E 2 3 ? -21.279 20.543 -7.271 1.00 54.17 3 ARG E O 1
ATOM 14295 N N . MET E 2 4 ? -22.228 18.925 -8.512 1.00 53.64 4 MET E N 1
ATOM 14296 C CA . MET E 2 4 ? -21.462 17.855 -7.892 1.00 53.19 4 MET E CA 1
ATOM 14297 C C . MET E 2 4 ? -20.094 17.712 -8.537 1.00 50.68 4 MET E C 1
ATOM 14298 O O . MET E 2 4 ? -19.974 17.577 -9.758 1.00 50.18 4 MET E O 1
ATOM 14303 N N . LEU E 2 5 ? -19.064 17.750 -7.705 1.00 47.04 5 LEU E N 1
ATOM 14304 C CA . LEU E 2 5 ? -17.701 17.607 -8.180 1.00 44.29 5 LEU E CA 1
ATOM 14305 C C . LEU E 2 5 ? -17.301 16.159 -7.984 1.00 42.50 5 LEU E C 1
ATOM 14306 O O . LEU E 2 5 ? -17.693 15.525 -7.002 1.00 43.49 5 LEU E O 1
ATOM 14311 N N . THR E 2 6 ? -16.544 15.623 -8.927 1.00 38.53 6 THR E N 1
ATOM 14312 C CA . THR E 2 6 ? -16.076 14.256 -8.801 1.00 37.51 6 THR E CA 1
ATOM 14313 C C . THR E 2 6 ? -14.589 14.360 -8.494 1.00 36.36 6 THR E C 1
ATOM 14314 O O . THR E 2 6 ? -13.812 14.815 -9.337 1.00 35.71 6 THR E O 1
ATOM 14318 N N . ILE E 2 7 ? -14.208 13.970 -7.279 1.00 34.59 7 ILE E N 1
ATOM 14319 C CA . ILE E 2 7 ? -12.808 14.024 -6.864 1.00 33.36 7 ILE E CA 1
ATOM 14320 C C . ILE E 2 7 ? -12.191 12.635 -6.945 1.00 33.44 7 ILE E C 1
ATOM 14321 O O . ILE E 2 7 ? -12.642 11.713 -6.270 1.00 35.04 7 ILE E O 1
ATOM 14326 N N . ARG E 2 8 ? -11.173 12.481 -7.786 1.00 34.61 8 ARG E N 1
ATOM 14327 C CA . ARG E 2 8 ? -10.486 11.203 -7.928 1.00 33.28 8 ARG E CA 1
ATOM 14328 C C . ARG E 2 8 ? -9.126 11.354 -7.257 1.00 32.13 8 ARG E C 1
ATOM 14329 O O . ARG E 2 8 ? -8.332 12.220 -7.631 1.00 30.58 8 ARG E O 1
ATOM 14337 N N . VAL E 2 9 ? -8.860 10.507 -6.270 1.00 29.80 9 VAL E N 1
ATOM 14338 C CA . VAL E 2 9 ? -7.607 10.582 -5.531 1.00 29.59 9 VAL E CA 1
ATOM 14339 C C . VAL E 2 9 ? -6.750 9.324 -5.561 1.00 27.68 9 VAL E C 1
ATOM 14340 O O . VAL E 2 9 ? -7.257 8.210 -5.411 1.00 28.65 9 VAL E O 1
ATOM 14344 N N . PHE E 2 10 ? -5.448 9.522 -5.752 1.00 27.42 10 PHE E N 1
ATOM 14345 C CA . PHE E 2 10 ? -4.470 8.437 -5.763 1.00 27.18 10 PHE E CA 1
ATOM 14346 C C . PHE E 2 10 ? -4.324 7.960 -4.323 1.00 26.99 10 PHE E C 1
ATOM 14347 O O . PHE E 2 10 ? -4.134 8.771 -3.419 1.00 27.61 10 PHE E O 1
ATOM 14355 N N . LYS E 2 11 ? -4.427 6.657 -4.099 1.00 26.34 11 LYS E N 1
ATOM 14356 C CA . LYS E 2 11 ? -4.261 6.121 -2.752 1.00 28.37 11 LYS E CA 1
ATOM 14357 C C . LYS E 2 11 ? -3.311 4.928 -2.794 1.00 28.80 11 LYS E C 1
ATOM 14358 O O . LYS E 2 11 ? -3.431 4.039 -3.646 1.00 28.68 11 LYS E O 1
ATOM 14364 N N . TYR E 2 12 ? -2.351 4.935 -1.878 1.00 28.61 12 TYR E N 1
ATOM 14365 C CA . TYR E 2 12 ? -1.362 3.872 -1.789 1.00 27.45 12 TYR E CA 1
ATOM 14366 C C . TYR E 2 12 ? -0.570 4.032 -0.506 1.00 27.08 12 TYR E C 1
ATOM 14367 O O . TYR E 2 12 ? -0.091 5.126 -0.197 1.00 26.34 12 TYR E O 1
ATOM 14376 N N . ASP E 2 13 ? -0.445 2.938 0.238 1.00 27.18 13 ASP E N 1
ATOM 14377 C CA . ASP E 2 13 ? 0.306 2.934 1.489 1.00 28.28 13 ASP E CA 1
ATOM 14378 C C . ASP E 2 13 ? 1.480 1.960 1.372 1.00 29.27 13 ASP E C 1
ATOM 14379 O O . ASP E 2 13 ? 1.342 0.764 1.640 1.00 28.09 13 ASP E O 1
ATOM 14384 N N . PRO E 2 14 ? 2.653 2.464 0.967 1.00 30.81 14 PRO E N 1
ATOM 14385 C CA . PRO E 2 14 ? 3.825 1.594 0.828 1.00 31.98 14 PRO E CA 1
ATOM 14386 C C . PRO E 2 14 ? 4.234 0.833 2.083 1.00 31.67 14 PRO E C 1
ATOM 14387 O O . PRO E 2 14 ? 4.897 -0.198 1.988 1.00 33.34 14 PRO E O 1
ATOM 14391 N N . GLN E 2 15 ? 3.834 1.321 3.252 1.00 30.74 15 GLN E N 1
ATOM 14392 C CA . GLN E 2 15 ? 4.196 0.653 4.502 1.00 32.17 15 GLN E CA 1
ATOM 14393 C C . GLN E 2 15 ? 3.266 -0.503 4.854 1.00 33.59 15 GLN E C 1
ATOM 14394 O O . GLN E 2 15 ? 3.541 -1.261 5.780 1.00 33.63 15 GLN E O 1
ATOM 14400 N N . SER E 2 16 ? 2.166 -0.628 4.115 1.00 34.58 16 SER E N 1
ATOM 14401 C CA . SER E 2 16 ? 1.199 -1.700 4.338 1.00 35.24 16 SER E CA 1
ATOM 14402 C C . SER E 2 16 ? 1.390 -2.765 3.266 1.00 36.44 16 SER E C 1
ATOM 14403 O O . SER E 2 16 ? 1.361 -2.466 2.075 1.00 33.58 16 SER E O 1
ATOM 14406 N N . ALA E 2 17 ? 1.584 -4.010 3.689 1.00 38.22 17 ALA E N 1
ATOM 14407 C CA . ALA E 2 17 ? 1.800 -5.098 2.745 1.00 40.34 17 ALA E CA 1
ATOM 14408 C C . ALA E 2 17 ? 0.574 -5.423 1.893 1.00 40.49 17 ALA E C 1
ATOM 14409 O O . ALA E 2 17 ? 0.713 -5.948 0.793 1.00 42.15 17 ALA E O 1
ATOM 14411 N N . VAL E 2 18 ? -0.616 -5.102 2.391 1.00 40.05 18 VAL E N 1
ATOM 14412 C CA . VAL E 2 18 ? -1.845 -5.389 1.657 1.00 39.96 18 VAL E CA 1
ATOM 14413 C C . VAL E 2 18 ? -2.376 -4.243 0.796 1.00 38.80 18 VAL E C 1
ATOM 14414 O O . VAL E 2 18 ? -3.390 -4.395 0.117 1.00 39.14 18 VAL E O 1
ATOM 14418 N N . SER E 2 19 ? -1.701 -3.100 0.815 1.00 35.64 19 SER E N 1
ATOM 14419 C CA . SER E 2 19 ? -2.159 -1.964 0.025 1.00 33.72 19 SER E CA 1
ATOM 14420 C C . SER E 2 19 ? -1.710 -2.072 -1.428 1.00 31.80 19 SER E C 1
ATOM 14421 O O . SER E 2 19 ? -0.609 -2.535 -1.716 1.00 30.36 19 SER E O 1
ATOM 14424 N N . LYS E 2 20 ? -2.581 -1.653 -2.341 1.00 31.83 20 LYS E N 1
ATOM 14425 C CA . LYS E 2 20 ? -2.280 -1.685 -3.765 1.00 32.37 20 LYS E CA 1
ATOM 14426 C C . LYS E 2 20 ? -2.598 -0.297 -4.306 1.00 32.29 20 LYS E C 1
ATOM 14427 O O . LYS E 2 20 ? -3.554 0.339 -3.860 1.00 32.13 20 LYS E O 1
ATOM 14433 N N . PRO E 2 21 ? -1.797 0.206 -5.258 1.00 31.55 21 PRO E N 1
ATOM 14434 C CA . PRO E 2 21 ? -2.101 1.543 -5.773 1.00 31.34 21 PRO E CA 1
ATOM 14435 C C . PRO E 2 21 ? -3.421 1.584 -6.525 1.00 31.49 21 PRO E C 1
ATOM 14436 O O . PRO E 2 21 ? -3.684 0.735 -7.373 1.00 32.56 21 PRO E O 1
ATOM 14440 N N . HIS E 2 22 ? -4.252 2.568 -6.198 1.00 29.96 22 HIS E N 1
ATOM 14441 C CA . HIS E 2 22 ? -5.543 2.714 -6.853 1.00 30.46 22 HIS E CA 1
ATOM 14442 C C . HIS E 2 22 ? -6.107 4.118 -6.675 1.00 31.76 22 HIS E C 1
ATOM 14443 O O . HIS E 2 22 ? -5.593 4.919 -5.898 1.00 30.08 22 HIS E O 1
ATOM 14450 N N . PHE E 2 23 ? -7.173 4.406 -7.410 1.00 32.15 23 PHE E N 1
ATOM 14451 C CA . PHE E 2 23 ? -7.833 5.697 -7.334 1.00 33.81 23 PHE E CA 1
ATOM 14452 C C . PHE E 2 23 ? -9.142 5.501 -6.585 1.00 35.27 23 PHE E C 1
ATOM 14453 O O . PHE E 2 23 ? -9.807 4.474 -6.739 1.00 35.21 23 PHE E O 1
ATOM 14461 N N . GLN E 2 24 ? -9.501 6.471 -5.757 1.00 35.85 24 GLN E N 1
ATOM 14462 C CA . GLN E 2 24 ? -10.764 6.414 -5.046 1.00 35.87 24 GLN E CA 1
ATOM 14463 C C . GLN E 2 24 ? -11.478 7.698 -5.435 1.00 35.05 24 GLN E C 1
ATOM 14464 O O . GLN E 2 24 ? -10.855 8.754 -5.547 1.00 32.71 24 GLN E O 1
ATOM 14470 N N . GLU E 2 25 ? -12.780 7.604 -5.661 1.00 35.38 25 GLU E N 1
ATOM 14471 C CA . GLU E 2 25 ? -13.559 8.766 -6.052 1.00 36.62 25 GLU E CA 1
ATOM 14472 C C . GLU E 2 25 ? -14.498 9.211 -4.949 1.00 36.06 25 GLU E C 1
ATOM 14473 O O . GLU E 2 25 ? -15.036 8.393 -4.207 1.00 35.85 25 GLU E O 1
ATOM 14479 N N . TYR E 2 26 ? -14.683 10.519 -4.846 1.00 36.01 26 TYR E N 1
ATOM 14480 C CA . TYR E 2 26 ? -15.571 11.087 -3.848 1.00 37.07 26 TYR E CA 1
ATOM 14481 C C . TYR E 2 26 ? -16.463 12.094 -4.559 1.00 37.98 26 TYR E C 1
ATOM 14482 O O . TYR E 2 26 ? -16.048 12.722 -5.533 1.00 38.03 26 TYR E O 1
ATOM 14491 N N . LYS E 2 27 ? -17.692 12.231 -4.076 1.00 40.26 27 LYS E N 1
ATOM 14492 C CA . LYS E 2 27 ? -18.644 13.167 -4.661 1.00 42.49 27 LYS E CA 1
ATOM 14493 C C . LYS E 2 27 ? -18.798 14.316 -3.680 1.00 42.51 27 LYS E C 1
ATOM 14494 O O . LYS E 2 27 ? -19.287 14.127 -2.569 1.00 43.79 27 LYS E O 1
ATOM 14500 N N . ILE E 2 28 ? -18.372 15.504 -4.090 1.00 43.67 28 ILE E N 1
ATOM 14501 C CA . ILE E 2 28 ? -18.447 16.682 -3.233 1.00 44.61 28 ILE E CA 1
ATOM 14502 C C . ILE E 2 28 ? -19.244 17.788 -3.912 1.00 45.56 28 ILE E C 1
ATOM 14503 O O . ILE E 2 28 ? -19.047 18.069 -5.092 1.00 44.99 28 ILE E O 1
ATOM 14508 N N . GLU E 2 29 ? -20.145 18.414 -3.164 1.00 47.01 29 GLU E N 1
ATOM 14509 C CA . GLU E 2 29 ? -20.939 19.504 -3.712 1.00 48.21 29 GLU E CA 1
ATOM 14510 C C . GLU E 2 29 ? -20.156 20.797 -3.526 1.00 47.73 29 GLU E C 1
ATOM 14511 O O . GLU E 2 29 ? -19.826 21.185 -2.405 1.00 48.93 29 GLU E O 1
ATOM 14517 N N . GLU E 2 30 ? -19.856 21.453 -4.637 1.00 47.92 30 GLU E N 1
ATOM 14518 C CA . GLU E 2 30 ? -19.094 22.690 -4.628 1.00 48.02 30 GLU E CA 1
ATOM 14519 C C . GLU E 2 30 ? -19.772 23.830 -3.877 1.00 48.78 30 GLU E C 1
ATOM 14520 O O . GLU E 2 30 ? -20.999 23.939 -3.853 1.00 49.75 30 GLU E O 1
ATOM 14526 N N . ALA E 2 31 ? -18.949 24.673 -3.262 1.00 48.77 31 ALA E N 1
ATOM 14527 C CA . ALA E 2 31 ? -19.413 25.833 -2.515 1.00 48.56 31 ALA E CA 1
ATOM 14528 C C . ALA E 2 31 ? -18.632 27.035 -3.042 1.00 49.01 31 ALA E C 1
ATOM 14529 O O . ALA E 2 31 ? -17.609 26.872 -3.702 1.00 49.69 31 ALA E O 1
ATOM 14531 N N . PRO E 2 32 ? -19.101 28.260 -2.755 1.00 49.03 32 PRO E N 1
ATOM 14532 C CA . PRO E 2 32 ? -18.420 29.475 -3.220 1.00 48.67 32 PRO E CA 1
ATOM 14533 C C . PRO E 2 32 ? -16.974 29.597 -2.732 1.00 47.32 32 PRO E C 1
ATOM 14534 O O . PRO E 2 32 ? -16.696 29.412 -1.550 1.00 47.14 32 PRO E O 1
ATOM 14538 N N . SER E 2 33 ? -16.068 29.915 -3.655 1.00 46.58 33 SER E N 1
ATOM 14539 C CA . SER E 2 33 ? -14.646 30.073 -3.349 1.00 44.14 33 SER E CA 1
ATOM 14540 C C . SER E 2 33 ? -14.053 28.826 -2.699 1.00 42.45 33 SER E C 1
ATOM 14541 O O . SER E 2 33 ? -13.216 28.917 -1.803 1.00 40.26 33 SER E O 1
ATOM 14544 N N . MET E 2 34 ? -14.488 27.660 -3.161 1.00 39.14 34 MET E N 1
ATOM 14545 C CA . MET E 2 34 ? -14.000 26.402 -2.619 1.00 38.85 34 MET E CA 1
ATOM 14546 C C . MET E 2 34 ? -12.641 26.031 -3.208 1.00 36.72 34 MET E C 1
ATOM 14547 O O . MET E 2 34 ? -12.457 26.047 -4.424 1.00 34.81 34 MET E O 1
ATOM 14552 N N . THR E 2 35 ? -11.699 25.708 -2.325 1.00 34.75 35 THR E N 1
ATOM 14553 C CA . THR E 2 35 ? -10.338 25.321 -2.709 1.00 33.17 35 THR E CA 1
ATOM 14554 C C . THR E 2 35 ? -10.144 23.832 -2.426 1.00 31.61 35 THR E C 1
ATOM 14555 O O . THR E 2 35 ? -10.952 23.215 -1.726 1.00 29.99 35 THR E O 1
ATOM 14559 N N . ILE E 2 36 ? -9.071 23.258 -2.956 1.00 29.42 36 ILE E N 1
ATOM 14560 C CA . ILE E 2 36 ? -8.801 21.845 -2.723 1.00 28.99 36 ILE E CA 1
ATOM 14561 C C . ILE E 2 36 ? -8.535 21.615 -1.229 1.00 28.19 36 ILE E C 1
ATOM 14562 O O . ILE E 2 36 ? -8.742 20.517 -0.707 1.00 27.79 36 ILE E O 1
ATOM 14567 N N . PHE E 2 37 ? -8.073 22.656 -0.546 1.00 27.19 37 PHE E N 1
ATOM 14568 C CA . PHE E 2 37 ? -7.819 22.570 0.891 1.00 27.68 37 PHE E CA 1
ATOM 14569 C C . PHE E 2 37 ? -9.150 22.242 1.578 1.00 27.35 37 PHE E C 1
ATOM 14570 O O . PHE E 2 37 ? -9.235 21.333 2.402 1.00 27.87 37 PHE E O 1
ATOM 14578 N N . ILE E 2 38 ? -10.191 22.987 1.221 1.00 27.80 38 ILE E N 1
ATOM 14579 C CA . ILE E 2 38 ? -11.520 22.776 1.789 1.00 27.90 38 ILE E CA 1
ATOM 14580 C C . ILE E 2 38 ? -12.049 21.392 1.412 1.00 26.78 38 ILE E C 1
ATOM 14581 O O . ILE E 2 38 ? -12.580 20.668 2.253 1.00 26.31 38 ILE E O 1
ATOM 14586 N N . VAL E 2 39 ? -11.888 21.031 0.144 1.00 26.89 39 VAL E N 1
ATOM 14587 C CA . VAL E 2 39 ? -12.333 19.739 -0.359 1.00 28.40 39 VAL E CA 1
ATOM 14588 C C . VAL E 2 39 ? -11.707 18.559 0.380 1.00 27.82 39 VAL E C 1
ATOM 14589 O O . VAL E 2 39 ? -12.408 17.648 0.803 1.00 29.72 39 VAL E O 1
ATOM 14593 N N . LEU E 2 40 ? -10.388 18.574 0.533 1.00 26.73 40 LEU E N 1
ATOM 14594 C CA . LEU E 2 40 ? -9.697 17.483 1.215 1.00 26.22 40 LEU E CA 1
ATOM 14595 C C . LEU E 2 40 ? -10.029 17.374 2.696 1.00 26.47 40 LEU E C 1
ATOM 14596 O O . LEU E 2 40 ? -10.099 16.269 3.234 1.00 27.54 40 LEU E O 1
ATOM 14601 N N . ASN E 2 41 ? -10.223 18.504 3.368 1.00 26.99 41 ASN E N 1
ATOM 14602 C CA . ASN E 2 41 ? -10.568 18.441 4.780 1.00 28.81 41 ASN E CA 1
ATOM 14603 C C . ASN E 2 41 ? -12.014 17.985 4.941 1.00 29.45 41 ASN E C 1
ATOM 14604 O O . ASN E 2 41 ? -12.365 17.375 5.945 1.00 28.17 41 ASN E O 1
ATOM 14609 N N . MET E 2 42 ? -12.854 18.280 3.950 1.00 30.83 42 MET E N 1
ATOM 14610 C CA . MET E 2 42 ? -14.238 17.831 4.007 1.00 33.00 42 MET E CA 1
ATOM 14611 C C . MET E 2 42 ? -14.229 16.310 3.926 1.00 32.81 42 MET E C 1
ATOM 14612 O O . MET E 2 42 ? -14.883 15.632 4.719 1.00 33.30 42 MET E O 1
ATOM 14617 N N . ILE E 2 43 ? -13.468 15.785 2.969 1.00 31.84 43 ILE E N 1
ATOM 14618 C CA . ILE E 2 43 ? -13.353 14.342 2.773 1.00 32.03 43 ILE E CA 1
ATOM 14619 C C . ILE E 2 43 ? -12.803 13.674 4.027 1.00 33.04 43 ILE E C 1
ATOM 14620 O O . ILE E 2 43 ? -13.299 12.623 4.450 1.00 32.51 43 ILE E O 1
ATOM 14625 N N . ARG E 2 44 ? -11.783 14.289 4.622 1.00 31.43 44 ARG E N 1
ATOM 14626 C CA . ARG E 2 44 ? -11.173 13.740 5.826 1.00 32.55 44 ARG E CA 1
ATOM 14627 C C . ARG E 2 44 ? -12.132 13.641 7.007 1.00 33.32 44 ARG E C 1
ATOM 14628 O O . ARG E 2 44 ? -12.243 12.596 7.643 1.00 33.33 44 ARG E O 1
ATOM 14636 N N . GLU E 2 45 ? -12.818 14.735 7.302 1.00 34.18 45 GLU E N 1
ATOM 14637 C CA . GLU E 2 45 ? -13.727 14.764 8.432 1.00 37.43 45 GLU E CA 1
ATOM 14638 C C . GLU E 2 45 ? -15.082 14.090 8.243 1.00 38.98 45 GLU E C 1
ATOM 14639 O O . GLU E 2 45 ? -15.700 13.673 9.221 1.00 40.57 45 GLU E O 1
ATOM 14645 N N . THR E 2 46 ? -15.547 13.957 7.006 1.00 38.97 46 THR E N 1
ATOM 14646 C CA . THR E 2 46 ? -16.858 13.357 6.806 1.00 41.19 46 THR E CA 1
ATOM 14647 C C . THR E 2 46 ? -16.982 12.117 5.929 1.00 41.23 46 THR E C 1
ATOM 14648 O O . THR E 2 46 ? -17.984 11.412 6.020 1.00 42.66 46 THR E O 1
ATOM 14652 N N . TYR E 2 47 ? -15.988 11.829 5.094 1.00 40.26 47 TYR E N 1
ATOM 14653 C CA . TYR E 2 47 ? -16.087 10.659 4.226 1.00 39.85 47 TYR E CA 1
ATOM 14654 C C . TYR E 2 47 ? -14.995 9.609 4.386 1.00 38.51 47 TYR E C 1
ATOM 14655 O O . TYR E 2 47 ? -15.279 8.415 4.381 1.00 37.02 47 TYR E O 1
ATOM 14664 N N . ASP E 2 48 ? -13.747 10.048 4.527 1.00 35.03 48 ASP E N 1
ATOM 14665 C CA . ASP E 2 48 ? -12.643 9.104 4.609 1.00 34.18 48 ASP E CA 1
ATOM 14666 C C . ASP E 2 48 ? -11.443 9.653 5.377 1.00 32.52 48 ASP E C 1
ATOM 14667 O O . ASP E 2 48 ? -10.565 10.295 4.802 1.00 32.48 48 ASP E O 1
ATOM 14672 N N . PRO E 2 49 ? -11.402 9.411 6.696 1.00 31.42 49 PRO E N 1
ATOM 14673 C CA . PRO E 2 49 ? -10.308 9.878 7.553 1.00 29.61 49 PRO E CA 1
ATOM 14674 C C . PRO E 2 49 ? -8.973 9.163 7.325 1.00 29.77 49 PRO E C 1
ATOM 14675 O O . PRO E 2 49 ? -7.987 9.472 7.989 1.00 29.97 49 PRO E O 1
ATOM 14679 N N . ASP E 2 50 ? -8.946 8.225 6.378 1.00 28.54 50 ASP E N 1
ATOM 14680 C CA . ASP E 2 50 ? -7.733 7.472 6.056 1.00 31.25 50 ASP E CA 1
ATOM 14681 C C . ASP E 2 50 ? -6.752 8.276 5.200 1.00 30.05 50 ASP E C 1
ATOM 14682 O O . ASP E 2 50 ? -5.540 8.196 5.390 1.00 32.41 50 ASP E O 1
ATOM 14687 N N . LEU E 2 51 ? -7.299 9.051 4.270 1.00 29.31 51 LEU E N 1
ATOM 14688 C CA . LEU E 2 51 ? -6.536 9.858 3.319 1.00 27.74 51 LEU E CA 1
ATOM 14689 C C . LEU E 2 51 ? -5.451 10.763 3.883 1.00 26.08 51 LEU E C 1
ATOM 14690 O O . LEU E 2 51 ? -5.725 11.647 4.694 1.00 24.62 51 LEU E O 1
ATOM 14695 N N . ASN E 2 52 ? -4.219 10.552 3.425 1.00 23.81 52 ASN E N 1
ATOM 14696 C CA . ASN E 2 52 ? -3.088 11.365 3.862 1.00 24.62 52 ASN E CA 1
ATOM 14697 C C . ASN E 2 52 ? -2.794 12.515 2.906 1.00 22.45 52 ASN E C 1
ATOM 14698 O O . ASN E 2 52 ? -2.810 12.348 1.690 1.00 23.51 52 ASN E O 1
ATOM 14703 N N . PHE E 2 53 ? -2.530 13.684 3.474 1.00 22.88 53 PHE E N 1
ATOM 14704 C CA . PHE E 2 53 ? -2.165 14.867 2.700 1.00 22.53 53 PHE E CA 1
ATOM 14705 C C . PHE E 2 53 ? -1.544 15.889 3.652 1.00 22.37 53 PHE E C 1
ATOM 14706 O O . PHE E 2 53 ? -1.729 15.803 4.868 1.00 21.70 53 PHE E O 1
ATOM 14714 N N . ASP E 2 54 ? -0.818 16.865 3.113 1.00 23.28 54 ASP E N 1
ATOM 14715 C CA . ASP E 2 54 ? -0.157 17.844 3.963 1.00 22.06 54 ASP E CA 1
ATOM 14716 C C . ASP E 2 54 ? -0.509 19.306 3.712 1.00 21.66 54 ASP E C 1
ATOM 14717 O O . ASP E 2 54 ? -0.242 19.839 2.635 1.00 21.69 54 ASP E O 1
ATOM 14722 N N . PHE E 2 55 ? -1.101 19.944 4.717 1.00 21.82 55 PHE E N 1
ATOM 14723 C CA . PHE E 2 55 ? -1.419 21.362 4.654 1.00 22.27 55 PHE E CA 1
ATOM 14724 C C . PHE E 2 55 ? -0.850 22.024 5.898 1.00 21.37 55 PHE E C 1
ATOM 14725 O O . PHE E 2 55 ? -0.763 21.406 6.960 1.00 20.14 55 PHE E O 1
ATOM 14733 N N . VAL E 2 56 ? -0.435 23.275 5.761 1.00 19.51 56 VAL E N 1
ATOM 14734 C CA . VAL E 2 56 ? 0.058 24.013 6.913 1.00 19.52 56 VAL E CA 1
ATOM 14735 C C . VAL E 2 56 ? -0.542 25.422 6.954 1.00 20.73 56 VAL E C 1
ATOM 14736 O O . VAL E 2 56 ? -1.449 25.689 7.737 1.00 22.25 56 VAL E O 1
ATOM 14740 N N . CYS E 2 57 ? -0.049 26.307 6.095 1.00 21.69 57 CYS E N 1
ATOM 14741 C CA . CYS E 2 57 ? -0.490 27.704 6.051 1.00 22.00 57 CYS E CA 1
ATOM 14742 C C . CYS E 2 57 ? -1.831 27.968 5.368 1.00 23.64 57 CYS E C 1
ATOM 14743 O O . CYS E 2 57 ? -2.468 28.992 5.641 1.00 24.07 57 CYS E O 1
ATOM 14746 N N . ARG E 2 58 ? -2.229 27.060 4.476 1.00 24.53 58 ARG E N 1
ATOM 14747 C CA . ARG E 2 58 ? -3.457 27.169 3.678 1.00 26.00 58 ARG E CA 1
ATOM 14748 C C . ARG E 2 58 ? -3.587 28.536 3.003 1.00 25.78 58 ARG E C 1
ATOM 14749 O O . ARG E 2 58 ? -4.678 28.939 2.591 1.00 25.12 58 ARG E O 1
ATOM 14757 N N . ALA E 2 59 ? -2.451 29.220 2.855 1.00 26.09 59 ALA E N 1
ATOM 14758 C CA . ALA E 2 59 ? -2.392 30.560 2.257 1.00 28.94 59 ALA E CA 1
ATOM 14759 C C . ALA E 2 59 ? -1.434 30.708 1.076 1.00 28.44 59 ALA E C 1
ATOM 14760 O O . ALA E 2 59 ? -1.215 31.822 0.594 1.00 29.49 59 ALA E O 1
ATOM 14762 N N . GLY E 2 60 ? -0.854 29.602 0.621 1.00 27.57 60 GLY E N 1
ATOM 14763 C CA . GLY E 2 60 ? 0.056 29.650 -0.515 1.00 24.69 60 GLY E CA 1
ATOM 14764 C C . GLY E 2 60 ? 1.431 30.221 -0.221 1.00 24.83 60 GLY E C 1
ATOM 14765 O O . GLY E 2 60 ? 2.168 30.576 -1.139 1.00 24.02 60 GLY E O 1
ATOM 14766 N N . ILE E 2 61 ? 1.796 30.267 1.058 1.00 23.10 61 ILE E N 1
ATOM 14767 C CA . ILE E 2 61 ? 3.067 30.835 1.476 1.00 25.95 61 ILE E CA 1
ATOM 14768 C C . ILE E 2 61 ? 4.126 29.853 1.997 1.00 25.89 61 ILE E C 1
ATOM 14769 O O . ILE E 2 61 ? 5.312 30.190 2.050 1.00 24.91 61 ILE E O 1
ATOM 14774 N N . CYS E 2 62 ? 3.710 28.646 2.370 1.00 24.60 62 CYS E N 1
ATOM 14775 C CA . CYS E 2 62 ? 4.650 27.685 2.948 1.00 23.91 62 CYS E CA 1
ATOM 14776 C C . CYS E 2 62 ? 5.170 26.566 2.046 1.00 23.32 62 CYS E C 1
ATOM 14777 O O . CYS E 2 62 ? 6.192 25.954 2.369 1.00 24.61 62 CYS E O 1
ATOM 14780 N N . GLY E 2 63 ? 4.468 26.296 0.944 1.00 20.72 63 GLY E N 1
ATOM 14781 C CA . GLY E 2 63 ? 4.875 25.259 0.006 1.00 20.50 63 GLY E CA 1
ATOM 14782 C C . GLY E 2 63 ? 4.614 23.819 0.430 1.00 21.85 63 GLY E C 1
ATOM 14783 O O . GLY E 2 63 ? 5.186 22.876 -0.133 1.00 20.87 63 GLY E O 1
ATOM 14784 N N . SER E 2 64 ? 3.745 23.642 1.417 1.00 21.32 64 SER E N 1
ATOM 14785 C CA . SER E 2 64 ? 3.433 22.308 1.934 1.00 21.74 64 SER E CA 1
ATOM 14786 C C . SER E 2 64 ? 2.506 21.431 1.099 1.00 22.04 64 SER E C 1
ATOM 14787 O O . SER E 2 64 ? 2.677 20.212 1.043 1.00 21.80 64 SER E O 1
ATOM 14790 N N . CYS E 2 65 ? 1.542 22.066 0.435 1.00 21.71 65 CYS E N 1
ATOM 14791 C CA . CYS E 2 65 ? 0.500 21.359 -0.308 1.00 22.97 65 CYS E CA 1
ATOM 14792 C C . CYS E 2 65 ? 0.646 21.087 -1.797 1.00 23.18 65 CYS E C 1
ATOM 14793 O O . CYS E 2 65 ? -0.366 20.956 -2.498 1.00 23.29 65 CYS E O 1
ATOM 14796 N N . GLY E 2 66 ? 1.871 21.006 -2.288 1.00 21.43 66 GLY E N 1
ATOM 14797 C CA . GLY E 2 66 ? 2.042 20.725 -3.698 1.00 22.83 66 GLY E CA 1
ATOM 14798 C C . GLY E 2 66 ? 1.558 19.326 -4.044 1.00 24.25 66 GLY E C 1
ATOM 14799 O O . GLY E 2 66 ? 1.780 18.369 -3.300 1.00 24.17 66 GLY E O 1
ATOM 14800 N N . MET E 2 67 ? 0.867 19.207 -5.170 1.00 24.18 67 MET E N 1
ATOM 14801 C CA . MET E 2 67 ? 0.387 17.914 -5.649 1.00 24.89 67 MET E CA 1
ATOM 14802 C C . MET E 2 67 ? 0.003 18.077 -7.105 1.00 24.73 67 MET E C 1
ATOM 14803 O O . MET E 2 67 ? -0.063 19.196 -7.603 1.00 25.91 67 MET E O 1
ATOM 14808 N N . MET E 2 68 ? -0.205 16.964 -7.796 1.00 25.54 68 MET E N 1
ATOM 14809 C CA . MET E 2 68 ? -0.599 17.008 -9.192 1.00 25.81 68 MET E CA 1
ATOM 14810 C C . MET E 2 68 ? -2.107 17.188 -9.208 1.00 26.19 68 MET E C 1
ATOM 14811 O O . MET E 2 68 ? -2.834 16.399 -8.621 1.00 27.68 68 MET E O 1
ATOM 14816 N N . ILE E 2 69 ? -2.574 18.246 -9.855 1.00 28.45 69 ILE E N 1
ATOM 14817 C CA . ILE E 2 69 ? -4.001 18.511 -9.927 1.00 28.00 69 ILE E CA 1
ATOM 14818 C C . ILE E 2 69 ? -4.327 18.528 -11.413 1.00 29.05 69 ILE E C 1
ATOM 14819 O O . ILE E 2 69 ? -3.940 19.444 -12.134 1.00 26.32 69 ILE E O 1
ATOM 14824 N N . ASN E 2 70 ? -5.019 17.486 -11.867 1.00 29.48 70 ASN E N 1
ATOM 14825 C CA . ASN E 2 70 ? -5.355 17.351 -13.275 1.00 30.31 70 ASN E CA 1
ATOM 14826 C C . ASN E 2 70 ? -4.100 17.474 -14.140 1.00 30.60 70 ASN E C 1
ATOM 14827 O O . ASN E 2 70 ? -4.080 18.187 -15.151 1.00 30.36 70 ASN E O 1
ATOM 14832 N N . GLY E 2 71 ? -3.044 16.780 -13.710 1.00 30.10 71 GLY E N 1
ATOM 14833 C CA . GLY E 2 71 ? -1.793 16.751 -14.450 1.00 29.55 71 GLY E CA 1
ATOM 14834 C C . GLY E 2 71 ? -0.753 17.838 -14.228 1.00 30.04 71 GLY E C 1
ATOM 14835 O O . GLY E 2 71 ? 0.347 17.752 -14.772 1.00 29.43 71 GLY E O 1
ATOM 14836 N N . ARG E 2 72 ? -1.076 18.858 -13.442 1.00 29.03 72 ARG E N 1
ATOM 14837 C CA . ARG E 2 72 ? -0.117 19.929 -13.210 1.00 29.91 72 ARG E CA 1
ATOM 14838 C C . ARG E 2 72 ? 0.222 20.086 -11.743 1.00 28.21 72 ARG E C 1
ATOM 14839 O O . ARG E 2 72 ? -0.672 20.148 -10.904 1.00 29.68 72 ARG E O 1
ATOM 14847 N N . PRO E 2 73 ? 1.524 20.137 -11.413 1.00 28.47 73 PRO E N 1
ATOM 14848 C CA . PRO E 2 73 ? 1.879 20.307 -10.000 1.00 28.01 73 PRO E CA 1
ATOM 14849 C C . PRO E 2 73 ? 1.419 21.711 -9.605 1.00 26.85 73 PRO E C 1
ATOM 14850 O O . PRO E 2 73 ? 1.751 22.688 -10.274 1.00 27.78 73 PRO E O 1
ATOM 14854 N N . SER E 2 74 ? 0.635 21.804 -8.539 1.00 25.90 74 SER E N 1
ATOM 14855 C CA . SER E 2 74 ? 0.111 23.085 -8.084 1.00 26.27 74 SER E CA 1
ATOM 14856 C C . SER E 2 74 ? -0.066 23.069 -6.568 1.00 25.42 74 SER E C 1
ATOM 14857 O O . SER E 2 74 ? -0.028 22.008 -5.950 1.00 24.67 74 SER E O 1
ATOM 14860 N N . LEU E 2 75 ? -0.264 24.248 -5.983 1.00 24.21 75 LEU E N 1
ATOM 14861 C CA . LEU E 2 75 ? -0.507 24.370 -4.553 1.00 23.65 75 LEU E CA 1
ATOM 14862 C C . LEU E 2 75 ? -2.011 24.184 -4.351 1.00 25.15 75 LEU E C 1
ATOM 14863 O O . LEU E 2 75 ? -2.812 25.038 -4.746 1.00 25.55 75 LEU E O 1
ATOM 14868 N N . ALA E 2 76 ? -2.385 23.070 -3.731 1.00 25.49 76 ALA E N 1
ATOM 14869 C CA . ALA E 2 76 ? -3.785 22.745 -3.492 1.00 25.52 76 ALA E CA 1
ATOM 14870 C C . ALA E 2 76 ? -4.576 23.802 -2.714 1.00 27.28 76 ALA E C 1
ATOM 14871 O O . ALA E 2 76 ? -5.769 23.994 -2.969 1.00 26.15 76 ALA E O 1
ATOM 14873 N N . CYS E 2 77 ? -3.932 24.490 -1.775 1.00 25.87 77 CYS E N 1
ATOM 14874 C CA . CYS E 2 77 ? -4.633 25.496 -0.986 1.00 27.70 77 CYS E CA 1
ATOM 14875 C C . CYS E 2 77 ? -4.959 26.736 -1.810 1.00 29.99 77 CYS E C 1
ATOM 14876 O O . CYS E 2 77 ? -5.798 27.551 -1.424 1.00 30.61 77 CYS E O 1
ATOM 14879 N N . ARG E 2 78 ? -4.303 26.873 -2.953 1.00 32.00 78 ARG E N 1
ATOM 14880 C CA . ARG E 2 78 ? -4.527 28.034 -3.797 1.00 33.32 78 ARG E CA 1
ATOM 14881 C C . ARG E 2 78 ? -5.253 27.668 -5.091 1.00 33.79 78 ARG E C 1
ATOM 14882 O O . ARG E 2 78 ? -5.383 28.496 -5.991 1.00 33.14 78 ARG E O 1
ATOM 14890 N N . THR E 2 79 ? -5.723 26.431 -5.178 1.00 31.27 79 THR E N 1
ATOM 14891 C CA . THR E 2 79 ? -6.423 25.968 -6.371 1.00 32.41 79 THR E CA 1
ATOM 14892 C C . THR E 2 79 ? -7.924 25.937 -6.113 1.00 33.55 79 THR E C 1
ATOM 14893 O O . THR E 2 79 ? -8.387 25.322 -5.151 1.00 32.16 79 THR E O 1
ATOM 14897 N N . LEU E 2 80 ? -8.671 26.622 -6.976 1.00 33.51 80 LEU E N 1
ATOM 14898 C CA . LEU E 2 80 ? -10.124 26.716 -6.866 1.00 34.75 80 LEU E CA 1
ATOM 14899 C C . LEU E 2 80 ? -10.840 25.692 -7.733 1.00 34.61 80 LEU E C 1
ATOM 14900 O O . LEU E 2 80 ? -10.492 25.497 -8.901 1.00 34.54 80 LEU E O 1
ATOM 14905 N N . THR E 2 81 ? -11.848 25.043 -7.156 1.00 35.91 81 THR E N 1
ATOM 14906 C CA . THR E 2 81 ? -12.619 24.038 -7.881 1.00 39.29 81 THR E CA 1
ATOM 14907 C C . THR E 2 81 ? -13.368 24.676 -9.050 1.00 41.48 81 THR E C 1
ATOM 14908 O O . THR E 2 81 ? -13.641 24.022 -10.058 1.00 41.50 81 THR E O 1
ATOM 14912 N N . LYS E 2 82 ? -13.681 25.958 -8.910 1.00 43.22 82 LYS E N 1
ATOM 14913 C CA . LYS E 2 82 ? -14.398 26.702 -9.940 1.00 46.43 82 LYS E CA 1
ATOM 14914 C C . LYS E 2 82 ? -13.676 26.712 -11.285 1.00 46.89 82 LYS E C 1
ATOM 14915 O O . LYS E 2 82 ? -14.314 26.718 -12.340 1.00 46.85 82 LYS E O 1
ATOM 14921 N N . ASP E 2 83 ? -12.348 26.711 -11.250 1.00 46.89 83 ASP E N 1
ATOM 14922 C CA . ASP E 2 83 ? -11.566 26.750 -12.480 1.00 47.49 83 ASP E CA 1
ATOM 14923 C C . ASP E 2 83 ? -11.551 25.460 -13.282 1.00 46.95 83 ASP E C 1
ATOM 14924 O O . ASP E 2 83 ? -10.907 25.388 -14.328 1.00 47.16 83 ASP E O 1
ATOM 14929 N N . PHE E 2 84 ? -12.254 24.441 -12.809 1.00 47.22 84 PHE E N 1
ATOM 14930 C CA . PHE E 2 84 ? -12.288 23.181 -13.538 1.00 48.74 84 PHE E CA 1
ATOM 14931 C C . PHE E 2 84 ? -13.646 22.963 -14.189 1.00 50.21 84 PHE E C 1
ATOM 14932 O O . PHE E 2 84 ? -14.513 22.297 -13.627 1.00 49.07 84 PHE E O 1
ATOM 14940 N N . GLU E 2 85 ? -13.826 23.537 -15.375 1.00 51.40 85 GLU E N 1
ATOM 14941 C CA . GLU E 2 85 ? -15.083 23.385 -16.096 1.00 55.01 85 GLU E CA 1
ATOM 14942 C C . GLU E 2 85 ? -15.180 21.953 -16.586 1.00 54.48 85 GLU E C 1
ATOM 14943 O O . GLU E 2 85 ? -14.673 21.614 -17.656 1.00 57.38 85 GLU E O 1
ATOM 14949 N N . ASP E 2 86 ? -15.830 21.120 -15.784 1.00 53.74 86 ASP E N 1
ATOM 14950 C CA . ASP E 2 86 ? -16.009 19.705 -16.086 1.00 52.87 86 ASP E CA 1
ATOM 14951 C C . ASP E 2 86 ? -16.467 19.056 -14.787 1.00 51.31 86 ASP E C 1
ATOM 14952 O O . ASP E 2 86 ? -17.244 18.102 -14.785 1.00 50.35 86 ASP E O 1
ATOM 14957 N N . GLY E 2 87 ? -15.971 19.594 -13.678 1.00 48.54 87 GLY E N 1
ATOM 14958 C CA . GLY E 2 87 ? -16.338 19.078 -12.376 1.00 45.88 87 GLY E CA 1
ATOM 14959 C C . GLY E 2 87 ? -15.520 17.889 -11.913 1.00 43.23 87 GLY E C 1
ATOM 14960 O O . GLY E 2 87 ? -15.683 17.441 -10.778 1.00 42.72 87 GLY E O 1
ATOM 14961 N N . VAL E 2 88 ? -14.641 17.378 -12.772 1.00 40.71 88 VAL E N 1
ATOM 14962 C CA . VAL E 2 88 ? -13.818 16.225 -12.413 1.00 39.37 88 VAL E CA 1
ATOM 14963 C C . VAL E 2 88 ? -12.374 16.629 -12.132 1.00 37.09 88 VAL E C 1
ATOM 14964 O O . VAL E 2 88 ? -11.661 17.099 -13.017 1.00 36.54 88 VAL E O 1
ATOM 14968 N N . ILE E 2 89 ? -11.958 16.434 -10.889 1.00 35.58 89 ILE E N 1
ATOM 14969 C CA . ILE E 2 89 ? -10.609 16.777 -10.454 1.00 34.06 89 ILE E CA 1
ATOM 14970 C C . ILE E 2 89 ? -9.857 15.519 -10.008 1.00 32.50 89 ILE E C 1
ATOM 14971 O O . ILE E 2 89 ? -10.342 14.771 -9.155 1.00 30.79 89 ILE E O 1
ATOM 14976 N N . THR E 2 90 ? -8.679 15.295 -10.587 1.00 31.25 90 THR E N 1
ATOM 14977 C CA . THR E 2 90 ? -7.859 14.138 -10.240 1.00 29.66 90 THR E CA 1
ATOM 14978 C C . THR E 2 90 ? -6.615 14.606 -9.489 1.00 29.18 90 THR E C 1
ATOM 14979 O O . THR E 2 90 ? -5.882 15.473 -9.958 1.00 26.87 90 THR E O 1
ATOM 14983 N N . LEU E 2 91 ? -6.398 14.028 -8.312 1.00 28.43 91 LEU E N 1
ATOM 14984 C CA . LEU E 2 91 ? -5.271 14.395 -7.465 1.00 27.81 91 LEU E CA 1
ATOM 14985 C C . LEU E 2 91 ? -4.258 13.272 -7.330 1.00 27.03 91 LEU E C 1
ATOM 14986 O O . LEU E 2 91 ? -4.615 12.134 -7.010 1.00 27.41 91 LEU E O 1
ATOM 14991 N N . LEU E 2 92 ? -2.995 13.609 -7.581 1.00 25.06 92 LEU E N 1
ATOM 14992 C CA . LEU E 2 92 ? -1.896 12.662 -7.478 1.00 25.43 92 LEU E CA 1
ATOM 14993 C C . LEU E 2 92 ? -0.815 13.301 -6.622 1.00 23.80 92 LEU E C 1
ATOM 14994 O O . LEU E 2 92 ? -0.708 14.523 -6.562 1.00 23.87 92 LEU E O 1
ATOM 14999 N N . PRO E 2 93 ? -0.002 12.485 -5.938 1.00 24.79 93 PRO E N 1
ATOM 15000 C CA . PRO E 2 93 ? 1.053 13.100 -5.124 1.00 24.39 93 PRO E CA 1
ATOM 15001 C C . PRO E 2 93 ? 2.111 13.621 -6.099 1.00 25.12 93 PRO E C 1
ATOM 15002 O O . PRO E 2 93 ? 2.131 13.218 -7.267 1.00 25.31 93 PRO E O 1
ATOM 15006 N N . LEU E 2 94 ? 2.976 14.523 -5.653 1.00 23.42 94 LEU E N 1
ATOM 15007 C CA . LEU E 2 94 ? 4.025 15.025 -6.538 1.00 23.78 94 LEU E CA 1
ATOM 15008 C C . LEU E 2 94 ? 4.998 13.912 -6.889 1.00 24.34 94 LEU E C 1
ATOM 15009 O O . LEU E 2 94 ? 5.454 13.183 -6.011 1.00 26.06 94 LEU E O 1
ATOM 15014 N N . PRO E 2 95 ? 5.313 13.742 -8.182 1.00 23.84 95 PRO E N 1
ATOM 15015 C CA . PRO E 2 95 ? 6.266 12.683 -8.529 1.00 24.86 95 PRO E CA 1
ATOM 15016 C C . PRO E 2 95 ? 7.653 13.222 -8.185 1.00 24.02 95 PRO E C 1
ATOM 15017 O O . PRO E 2 95 ? 7.777 14.377 -7.773 1.00 25.08 95 PRO E O 1
ATOM 15021 N N . ALA E 2 96 ? 8.683 12.401 -8.346 1.00 25.20 96 ALA E N 1
ATOM 15022 C CA . ALA E 2 96 ? 10.063 12.830 -8.079 1.00 27.23 96 ALA E CA 1
ATOM 15023 C C . ALA E 2 96 ? 10.427 13.078 -6.614 1.00 27.23 96 ALA E C 1
ATOM 15024 O O . ALA E 2 96 ? 11.475 13.665 -6.320 1.00 30.07 96 ALA E O 1
ATOM 15026 N N . PHE E 2 97 ? 9.557 12.664 -5.703 1.00 25.94 97 PHE E N 1
ATOM 15027 C CA . PHE E 2 97 ? 9.803 12.785 -4.273 1.00 24.69 97 PHE E CA 1
ATOM 15028 C C . PHE E 2 97 ? 9.404 11.447 -3.675 1.00 25.25 97 PHE E C 1
ATOM 15029 O O . PHE E 2 97 ? 8.574 10.741 -4.250 1.00 25.13 97 PHE E O 1
ATOM 15037 N N . LYS E 2 98 ? 9.980 11.092 -2.531 1.00 24.97 98 LYS E N 1
ATOM 15038 C CA . LYS E 2 98 ? 9.626 9.831 -1.896 1.00 26.51 98 LYS E CA 1
ATOM 15039 C C . LYS E 2 98 ? 8.195 9.893 -1.372 1.00 25.39 98 LYS E C 1
ATOM 15040 O O . LYS E 2 98 ? 7.829 10.802 -0.630 1.00 23.02 98 LYS E O 1
ATOM 15046 N N . LEU E 2 99 ? 7.393 8.913 -1.768 1.00 24.21 99 LEU E N 1
ATOM 15047 C CA . LEU E 2 99 ? 6.005 8.853 -1.345 1.00 24.26 99 LEU E CA 1
ATOM 15048 C C . LEU E 2 99 ? 5.897 8.361 0.091 1.00 24.20 99 LEU E C 1
ATOM 15049 O O . LEU E 2 99 ? 6.551 7.395 0.471 1.00 24.27 99 LEU E O 1
ATOM 15054 N N . ILE E 2 100 ? 5.074 9.029 0.889 1.00 23.68 100 ILE E N 1
ATOM 15055 C CA . ILE E 2 100 ? 4.858 8.612 2.267 1.00 22.17 100 ILE E CA 1
ATOM 15056 C C . ILE E 2 100 ? 3.553 7.810 2.239 1.00 22.76 1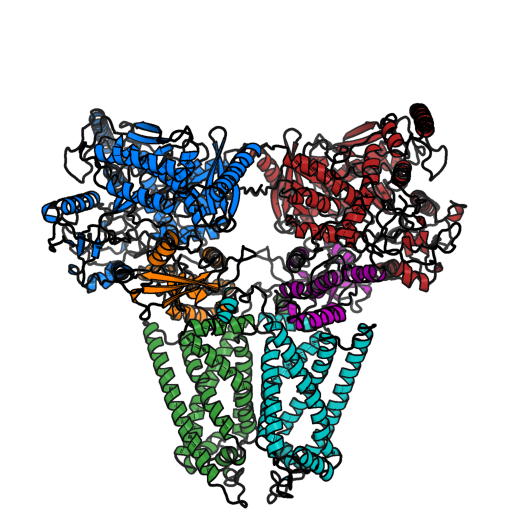00 ILE E C 1
ATOM 15057 O O . ILE E 2 100 ? 3.526 6.641 2.629 1.00 22.48 100 ILE E O 1
ATOM 15062 N N . LYS E 2 101 ? 2.480 8.443 1.770 1.00 21.09 101 LYS E N 1
ATOM 15063 C CA . LYS E 2 101 ? 1.193 7.766 1.634 1.00 24.54 101 LYS E CA 1
ATOM 15064 C C . LYS E 2 101 ? 0.194 8.654 0.917 1.00 21.98 101 LYS E C 1
ATOM 15065 O O . LYS E 2 101 ? 0.094 9.843 1.196 1.00 23.80 101 LYS E O 1
ATOM 15071 N N . ASP E 2 102 ? -0.543 8.064 -0.013 1.00 22.91 102 ASP E N 1
ATOM 15072 C CA . ASP E 2 102 ? -1.545 8.793 -0.782 1.00 22.12 102 ASP E CA 1
ATOM 15073 C C . ASP E 2 102 ? -1.026 10.093 -1.421 1.00 22.40 102 ASP E C 1
ATOM 15074 O O . ASP E 2 102 ? -0.255 10.051 -2.365 1.00 23.69 102 ASP E O 1
ATOM 15079 N N . LEU E 2 103 ? -1.451 11.244 -0.905 1.00 22.80 103 LEU E N 1
ATOM 15080 C CA . LEU E 2 103 ? -1.035 12.530 -1.458 1.00 23.36 103 LEU E CA 1
ATOM 15081 C C . LEU E 2 103 ? 0.144 13.146 -0.702 1.00 23.69 103 LEU E C 1
ATOM 15082 O O . LEU E 2 103 ? 0.595 14.247 -1.034 1.00 25.97 103 LEU E O 1
ATOM 15087 N N . SER E 2 104 ? 0.645 12.436 0.300 1.00 22.27 104 SER E N 1
ATOM 15088 C CA . SER E 2 104 ? 1.750 12.941 1.105 1.00 22.59 104 SER E CA 1
ATOM 15089 C C . SER E 2 104 ? 3.113 12.401 0.666 1.00 21.49 104 SER E C 1
ATOM 15090 O O . SER E 2 104 ? 3.323 11.189 0.589 1.00 20.96 104 SER E O 1
ATOM 15093 N N . VAL E 2 105 ? 4.029 13.317 0.370 1.00 20.26 105 VAL E N 1
ATOM 15094 C CA . VAL E 2 105 ? 5.378 12.956 -0.044 1.00 20.83 105 VAL E CA 1
ATOM 15095 C C . VAL E 2 105 ? 6.395 13.719 0.805 1.00 22.12 105 VAL E C 1
ATOM 15096 O O . VAL E 2 105 ? 6.053 14.690 1.502 1.00 21.60 105 VAL E O 1
ATOM 15100 N N . ASP E 2 106 ? 7.646 13.288 0.734 1.00 20.50 106 ASP E N 1
ATOM 15101 C CA . ASP E 2 106 ? 8.692 13.949 1.506 1.00 22.43 106 ASP E CA 1
ATOM 15102 C C . ASP E 2 106 ? 9.454 14.959 0.643 1.00 23.07 106 ASP E C 1
ATOM 15103 O O . ASP E 2 106 ? 10.427 14.612 -0.025 1.00 23.27 106 ASP E O 1
ATOM 15108 N N . THR E 2 107 ? 8.987 16.203 0.639 1.00 21.21 107 THR E N 1
ATOM 15109 C CA . THR E 2 107 ? 9.652 17.260 -0.102 1.00 21.03 107 THR E CA 1
ATOM 15110 C C . THR E 2 107 ? 10.684 17.900 0.817 1.00 19.60 107 THR E C 1
ATOM 15111 O O . THR E 2 107 ? 11.778 18.232 0.390 1.00 20.87 107 THR E O 1
ATOM 15115 N N . GLY E 2 108 ? 10.330 18.038 2.090 1.00 19.20 108 GLY E N 1
ATOM 15116 C CA . GLY E 2 108 ? 11.210 18.681 3.052 1.00 20.50 108 GLY E CA 1
ATOM 15117 C C . GLY E 2 108 ? 12.617 18.128 3.179 1.00 21.80 108 GLY E C 1
ATOM 15118 O O . GLY E 2 108 ? 13.594 18.877 3.183 1.00 21.48 108 GLY E O 1
ATOM 15119 N N . ASN E 2 109 ? 12.749 16.816 3.262 1.00 21.99 109 ASN E N 1
ATOM 15120 C CA . ASN E 2 109 ? 14.090 16.282 3.413 1.00 21.57 109 ASN E CA 1
ATOM 15121 C C . ASN E 2 109 ? 14.902 16.290 2.133 1.00 21.56 109 ASN E C 1
ATOM 15122 O O . ASN E 2 109 ? 16.125 16.348 2.178 1.00 23.15 109 ASN E O 1
ATOM 15127 N N . TRP E 2 110 ? 14.228 16.281 0.991 1.00 22.08 110 TRP E N 1
ATOM 15128 C CA . TRP E 2 110 ? 14.940 16.351 -0.274 1.00 21.60 110 TRP E CA 1
ATOM 15129 C C . TRP E 2 110 ? 15.471 17.774 -0.379 1.00 22.08 110 TRP E C 1
ATOM 15130 O O . TRP E 2 110 ? 16.576 17.990 -0.846 1.00 22.22 110 TRP E O 1
ATOM 15141 N N . PHE E 2 111 ? 14.663 18.746 0.039 1.00 20.70 111 PHE E N 1
ATOM 15142 C CA . PHE E 2 111 ? 15.093 20.138 -0.032 1.00 21.49 111 PHE E CA 1
ATOM 15143 C C . PHE E 2 111 ? 16.242 20.433 0.911 1.00 21.72 111 PHE E C 1
ATOM 15144 O O . PHE E 2 111 ? 17.152 21.172 0.553 1.00 22.12 111 PHE E O 1
ATOM 15152 N N . ASN E 2 112 ? 16.201 19.873 2.121 1.00 20.97 112 ASN E N 1
ATOM 15153 C CA . ASN E 2 112 ? 17.305 20.084 3.045 1.00 22.07 112 ASN E CA 1
ATOM 15154 C C . ASN E 2 112 ? 18.578 19.504 2.435 1.00 21.35 112 ASN E C 1
ATOM 15155 O O . ASN E 2 112 ? 19.650 20.086 2.573 1.00 20.76 112 ASN E O 1
ATOM 15160 N N . GLY E 2 113 ? 18.448 18.358 1.766 1.00 21.52 113 GLY E N 1
ATOM 15161 C CA . GLY E 2 113 ? 19.591 17.730 1.125 1.00 22.11 113 GLY E CA 1
ATOM 15162 C C . GLY E 2 113 ? 20.110 18.607 0.003 1.00 22.10 113 GLY E C 1
ATOM 15163 O O . GLY E 2 113 ? 21.318 18.723 -0.199 1.00 21.09 113 GLY E O 1
ATOM 15164 N N A MET E 2 114 ? 19.196 19.237 -0.730 0.50 22.43 114 MET E N 1
ATOM 15165 N N B MET E 2 114 ? 19.192 19.231 -0.725 0.50 21.90 114 MET E N 1
ATOM 15166 C CA A MET E 2 114 ? 19.577 20.118 -1.833 0.50 22.89 114 MET E CA 1
ATOM 15167 C CA B MET E 2 114 ? 19.565 20.109 -1.825 0.50 22.04 114 MET E CA 1
ATOM 15168 C C A MET E 2 114 ? 20.284 21.353 -1.277 0.50 23.54 114 MET E C 1
ATOM 15169 C C B MET E 2 114 ? 20.290 21.336 -1.265 0.50 22.98 114 MET E C 1
ATOM 15170 O O A MET E 2 114 ? 21.323 21.773 -1.790 0.50 23.35 114 MET E O 1
ATOM 15171 O O B MET E 2 114 ? 21.346 21.731 -1.764 0.50 22.78 114 MET E O 1
ATOM 15180 N N . SER E 2 115 ? 19.717 21.926 -0.220 1.00 23.63 115 SER E N 1
ATOM 15181 C CA . SER E 2 115 ? 20.304 23.100 0.417 1.00 23.90 115 SER E CA 1
ATOM 15182 C C . SER E 2 115 ? 21.728 22.803 0.898 1.00 24.57 115 SER E C 1
ATOM 15183 O O . SER E 2 115 ? 22.607 23.661 0.824 1.00 24.93 115 SER E O 1
ATOM 15186 N N . GLN E 2 116 ? 21.963 21.592 1.387 1.00 23.83 116 GLN E N 1
ATOM 15187 C CA . GLN E 2 116 ? 23.307 21.242 1.848 1.00 24.85 116 GLN E CA 1
ATOM 15188 C C . GLN E 2 116 ? 24.232 21.037 0.652 1.00 25.84 116 GLN E C 1
ATOM 15189 O O . GLN E 2 116 ? 25.393 21.472 0.648 1.00 23.72 116 GLN E O 1
ATOM 15195 N N . ARG E 2 117 ? 23.694 20.391 -0.375 1.00 24.10 117 ARG E N 1
ATOM 15196 C CA . ARG E 2 117 ? 24.433 20.110 -1.594 1.00 25.29 117 ARG E CA 1
ATOM 15197 C C . ARG E 2 117 ? 24.967 21.375 -2.276 1.00 24.62 117 ARG E C 1
ATOM 15198 O O . ARG E 2 117 ? 26.070 21.367 -2.819 1.00 23.57 117 ARG E O 1
ATOM 15206 N N . VAL E 2 118 ? 24.186 22.451 -2.270 1.00 24.03 118 VAL E N 1
ATOM 15207 C CA . VAL E 2 118 ? 24.640 23.694 -2.882 1.00 23.47 118 VAL E CA 1
ATOM 15208 C C . VAL E 2 118 ? 25.158 24.685 -1.839 1.00 22.91 118 VAL E C 1
ATOM 15209 O O . VAL E 2 118 ? 25.399 25.849 -2.155 1.00 22.38 118 VAL E O 1
ATOM 15213 N N . GLU E 2 119 ? 25.346 24.220 -0.605 1.00 21.36 119 GLU E N 1
ATOM 15214 C CA . GLU E 2 119 ? 25.833 25.081 0.474 1.00 20.45 119 GLU E CA 1
ATOM 15215 C C . GLU E 2 119 ? 25.040 26.383 0.503 1.00 22.60 119 GLU E C 1
ATOM 15216 O O . GLU E 2 119 ? 25.576 27.486 0.333 1.00 24.94 119 GLU E O 1
ATOM 15222 N N . SER E 2 120 ? 23.738 26.228 0.731 1.00 22.98 120 SER E N 1
ATOM 15223 C CA . SER E 2 120 ? 22.779 27.322 0.779 1.00 22.53 120 SER E CA 1
ATOM 15224 C C . SER E 2 120 ? 22.867 28.216 2.025 1.00 23.69 120 SER E C 1
ATOM 15225 O O . SER E 2 120 ? 21.975 28.234 2.869 1.00 21.26 120 SER E O 1
ATOM 15228 N N . TRP E 2 121 ? 23.956 28.964 2.127 1.00 25.01 121 TRP E N 1
ATOM 15229 C CA . TRP E 2 121 ? 24.166 29.884 3.234 1.00 25.35 121 TRP E CA 1
ATOM 15230 C C . TRP E 2 121 ? 25.269 30.843 2.840 1.00 25.26 121 TRP E C 1
ATOM 15231 O O . TRP E 2 121 ? 26.039 30.570 1.916 1.00 25.11 121 TRP E O 1
ATOM 15242 N N . ILE E 2 122 ? 25.324 31.975 3.520 1.00 25.48 122 ILE E N 1
ATOM 15243 C CA . ILE E 2 122 ? 26.329 32.983 3.236 1.00 25.50 122 ILE E CA 1
ATOM 15244 C C . ILE E 2 122 ? 27.731 32.506 3.576 1.00 27.29 122 ILE E C 1
ATOM 15245 O O . ILE E 2 122 ? 27.981 32.042 4.687 1.00 27.00 122 ILE E O 1
ATOM 15250 N N . HIS E 2 123 ? 28.635 32.611 2.606 1.00 27.77 123 HIS E N 1
ATOM 15251 C CA . HIS E 2 123 ? 30.030 32.233 2.801 1.00 27.92 123 HIS E CA 1
ATOM 15252 C C . HIS E 2 123 ? 30.839 33.514 2.926 1.00 31.70 123 HIS E C 1
ATOM 15253 O O . HIS E 2 123 ? 30.925 34.289 1.976 1.00 29.87 123 HIS E O 1
ATOM 15260 N N . ALA E 2 124 ? 31.417 33.739 4.101 1.00 35.17 124 ALA E N 1
ATOM 15261 C CA . ALA E 2 124 ? 32.224 34.934 4.341 1.00 39.67 124 ALA E CA 1
ATOM 15262 C C . ALA E 2 124 ? 33.343 34.605 5.322 1.00 42.09 124 ALA E C 1
ATOM 15263 O O . ALA E 2 124 ? 33.142 33.837 6.261 1.00 42.31 124 ALA E O 1
ATOM 15265 N N . GLN E 2 125 ? 34.518 35.184 5.092 1.00 46.16 125 GLN E N 1
ATOM 15266 C CA . GLN E 2 125 ? 35.676 34.952 5.946 1.00 50.07 125 GLN E CA 1
ATOM 15267 C C . GLN E 2 125 ? 35.561 35.587 7.324 1.00 51.46 125 GLN E C 1
ATOM 15268 O O . GLN E 2 125 ? 36.036 35.024 8.307 1.00 52.97 125 GLN E O 1
ATOM 15274 N N . LYS E 2 126 ? 34.934 36.755 7.398 1.00 53.05 126 LYS E N 1
ATOM 15275 C CA . LYS E 2 126 ? 34.784 37.442 8.677 1.00 54.37 126 LYS E CA 1
ATOM 15276 C C . LYS E 2 126 ? 33.332 37.733 9.053 1.00 54.60 126 LYS E C 1
ATOM 15277 O O . LYS E 2 126 ? 32.489 37.985 8.188 1.00 54.65 126 LYS E O 1
ATOM 15283 N N . GLU E 2 127 ? 33.056 37.691 10.353 1.00 54.77 127 GLU E N 1
ATOM 15284 C CA . GLU E 2 127 ? 31.725 37.965 10.884 1.00 55.08 127 GLU E CA 1
ATOM 15285 C C . GLU E 2 127 ? 31.602 39.457 11.166 1.00 53.39 127 GLU E C 1
ATOM 15286 O O . GLU E 2 127 ? 32.411 40.020 11.897 1.00 53.80 127 GLU E O 1
ATOM 15292 N N . HIS E 2 128 ? 30.598 40.101 10.583 1.00 51.70 128 HIS E N 1
ATOM 15293 C CA . HIS E 2 128 ? 30.401 41.526 10.808 1.00 49.16 128 HIS E CA 1
ATOM 15294 C C . HIS E 2 128 ? 29.907 41.686 12.245 1.00 47.13 128 HIS E C 1
ATOM 15295 O O . HIS E 2 128 ? 29.091 40.894 12.716 1.00 46.90 128 HIS E O 1
ATOM 15302 N N . ASP E 2 129 ? 30.412 42.698 12.942 1.00 43.52 129 ASP E N 1
ATOM 15303 C CA . ASP E 2 129 ? 30.020 42.939 14.328 1.00 40.56 129 ASP E CA 1
ATOM 15304 C C . ASP E 2 129 ? 28.540 43.299 14.394 1.00 37.27 129 ASP E C 1
ATOM 15305 O O . ASP E 2 129 ? 28.110 44.287 13.808 1.00 36.28 129 ASP E O 1
ATOM 15310 N N . ILE E 2 130 ? 27.765 42.507 15.127 1.00 36.22 130 ILE E N 1
ATOM 15311 C CA . ILE E 2 130 ? 26.332 42.749 15.230 1.00 35.56 130 ILE E CA 1
ATOM 15312 C C . ILE E 2 130 ? 25.921 43.919 16.121 1.00 35.66 130 ILE E C 1
ATOM 15313 O O . ILE E 2 130 ? 24.734 44.237 16.213 1.00 35.22 130 ILE E O 1
ATOM 15318 N N . SER E 2 131 ? 26.889 44.561 16.773 1.00 36.12 131 SER E N 1
ATOM 15319 C CA . SER E 2 131 ? 26.588 45.709 17.624 1.00 36.05 131 SER E CA 1
ATOM 15320 C C . SER E 2 131 ? 26.870 47.007 16.865 1.00 36.79 131 SER E C 1
ATOM 15321 O O . SER E 2 131 ? 26.642 48.105 17.376 1.00 35.56 131 SER E O 1
ATOM 15324 N N . LYS E 2 132 ? 27.365 46.871 15.638 1.00 37.31 132 LYS E N 1
ATOM 15325 C CA . LYS E 2 132 ? 27.686 48.027 14.803 1.00 37.74 132 LYS E CA 1
ATOM 15326 C C . LYS E 2 132 ? 26.735 48.145 13.620 1.00 37.38 132 LYS E C 1
ATOM 15327 O O . LYS E 2 132 ? 25.936 47.246 13.360 1.00 37.60 132 LYS E O 1
ATOM 15333 N N . LEU E 2 133 ? 26.827 49.261 12.901 1.00 37.19 133 LEU E N 1
ATOM 15334 C CA . LEU E 2 133 ? 25.987 49.482 11.733 1.00 36.20 133 LEU E CA 1
ATOM 15335 C C . LEU E 2 133 ? 26.178 48.359 10.726 1.00 34.83 133 LEU E C 1
ATOM 15336 O O . LEU E 2 133 ? 27.285 47.857 10.539 1.00 35.58 133 LEU E O 1
ATOM 15341 N N . GLU E 2 134 ? 25.090 47.967 10.078 1.00 33.36 134 GLU E N 1
ATOM 15342 C CA . GLU E 2 134 ? 25.146 46.915 9.072 1.00 32.86 134 GLU E CA 1
ATOM 15343 C C . GLU E 2 134 ? 25.925 47.434 7.871 1.00 33.81 134 GLU E C 1
ATOM 15344 O O . GLU E 2 134 ? 26.058 48.648 7.689 1.00 33.61 134 GLU E O 1
ATOM 15350 N N . GLU E 2 135 ? 26.446 46.523 7.056 1.00 34.42 135 GLU E N 1
ATOM 15351 C CA . GLU E 2 135 ? 27.170 46.928 5.859 1.00 35.55 135 GLU E CA 1
ATOM 15352 C C . GLU E 2 135 ? 26.107 47.427 4.892 1.00 35.31 135 GLU E C 1
ATOM 15353 O O . GLU E 2 135 ? 25.036 46.822 4.765 1.00 35.12 135 GLU E O 1
ATOM 15359 N N . ARG E 2 136 ? 26.383 48.543 4.231 1.00 34.01 136 ARG E N 1
ATOM 15360 C CA . ARG E 2 136 ? 25.424 49.116 3.298 1.00 34.08 136 ARG E CA 1
ATOM 15361 C C . ARG E 2 136 ? 25.278 48.266 2.044 1.00 32.17 136 ARG E C 1
ATOM 15362 O O . ARG E 2 136 ? 26.243 47.674 1.569 1.00 31.42 136 ARG E O 1
ATOM 15370 N N . ILE E 2 137 ? 24.055 48.206 1.526 1.00 31.47 137 ILE E N 1
ATOM 15371 C CA . ILE E 2 137 ? 23.746 47.435 0.325 1.00 31.23 137 ILE E CA 1
ATOM 15372 C C . ILE E 2 137 ? 22.825 48.284 -0.543 1.00 31.19 137 ILE E C 1
ATOM 15373 O O . ILE E 2 137 ? 21.886 48.898 -0.036 1.00 32.25 137 ILE E O 1
ATOM 15378 N N . GLU E 2 138 ? 23.086 48.334 -1.844 1.00 31.47 138 GLU E N 1
ATOM 15379 C CA . GLU E 2 138 ? 22.232 49.117 -2.729 1.00 32.57 138 GLU E CA 1
ATOM 15380 C C . GLU E 2 138 ? 20.827 48.512 -2.701 1.00 33.51 138 GLU E C 1
ATOM 15381 O O . GLU E 2 138 ? 20.661 47.293 -2.770 1.00 32.54 138 GLU E O 1
ATOM 15387 N N . PRO E 2 139 ? 19.797 49.361 -2.590 1.00 34.15 139 PRO E N 1
ATOM 15388 C CA . PRO E 2 139 ? 18.416 48.872 -2.553 1.00 34.44 139 PRO E CA 1
ATOM 15389 C C . PRO E 2 139 ? 18.029 47.964 -3.715 1.00 34.99 139 PRO E C 1
ATOM 15390 O O . PRO E 2 139 ? 17.308 46.987 -3.520 1.00 34.56 139 PRO E O 1
ATOM 15394 N N . GLU E 2 140 ? 18.504 48.286 -4.918 1.00 34.79 140 GLU E N 1
ATOM 15395 C CA . GLU E 2 140 ? 18.193 47.486 -6.097 1.00 35.91 140 GLU E CA 1
ATOM 15396 C C . GLU E 2 140 ? 18.749 46.081 -5.937 1.00 34.48 140 GLU E C 1
ATOM 15397 O O . GLU E 2 140 ? 18.116 45.105 -6.341 1.00 35.64 140 GLU E O 1
ATOM 15403 N N . VAL E 2 141 ? 19.940 45.985 -5.353 1.00 32.71 141 VAL E N 1
ATOM 15404 C CA . VAL E 2 141 ? 20.573 44.690 -5.144 1.00 32.11 141 VAL E CA 1
ATOM 15405 C C . VAL E 2 141 ? 19.756 43.883 -4.139 1.00 32.42 141 VAL E C 1
ATOM 15406 O O . VAL E 2 141 ? 19.478 42.705 -4.362 1.00 31.82 141 VAL E O 1
ATOM 15410 N N . ALA E 2 142 ? 19.369 44.521 -3.039 1.00 30.64 142 ALA E N 1
ATOM 15411 C CA . ALA E 2 142 ? 18.581 43.841 -2.021 1.00 31.82 142 ALA E CA 1
ATOM 15412 C C . ALA E 2 142 ? 17.310 43.308 -2.672 1.00 30.86 142 ALA E C 1
ATOM 15413 O O . ALA E 2 142 ? 16.888 42.188 -2.399 1.00 30.72 142 ALA E O 1
ATOM 15415 N N . GLN E 2 143 ? 16.711 44.107 -3.553 1.00 30.86 143 GLN E N 1
ATOM 15416 C CA . GLN E 2 143 ? 15.489 43.685 -4.234 1.00 32.93 143 GLN E CA 1
ATOM 15417 C C . GLN E 2 143 ? 15.733 42.469 -5.128 1.00 32.69 143 GLN E C 1
ATOM 15418 O O . GLN E 2 143 ? 14.908 41.559 -5.182 1.00 31.91 143 GLN E O 1
ATOM 15424 N N . GLU E 2 144 ? 16.864 42.452 -5.828 1.00 31.94 144 GLU E N 1
ATOM 15425 C CA . GLU E 2 144 ? 17.180 41.326 -6.702 1.00 33.62 144 GLU E CA 1
ATOM 15426 C C . GLU E 2 144 ? 17.353 40.042 -5.901 1.00 31.42 144 GLU E C 1
ATOM 15427 O O . GLU E 2 144 ? 16.844 38.989 -6.287 1.00 29.55 144 GLU E O 1
ATOM 15433 N N . VAL E 2 145 ? 18.085 40.127 -4.794 1.00 30.28 145 VAL E N 1
ATOM 15434 C CA . VAL E 2 145 ? 18.291 38.953 -3.952 1.00 29.31 145 VAL E CA 1
ATOM 15435 C C . VAL E 2 145 ? 16.948 38.452 -3.429 1.00 28.94 145 VAL E C 1
ATOM 15436 O O . VAL E 2 145 ? 16.680 37.250 -3.460 1.00 30.83 145 VAL E O 1
ATOM 15440 N N . PHE E 2 146 ? 16.104 39.370 -2.961 1.00 26.95 146 PHE E N 1
ATOM 15441 C CA . PHE E 2 146 ? 14.788 39.007 -2.438 1.00 27.76 146 PHE E CA 1
ATOM 15442 C C . PHE E 2 146 ? 13.964 38.250 -3.484 1.00 26.69 146 PHE E C 1
ATOM 15443 O O . PHE E 2 146 ? 13.324 37.241 -3.181 1.00 25.76 146 PHE E O 1
ATOM 15451 N N . GLU E 2 147 ? 13.982 38.747 -4.715 1.00 27.16 147 GLU E N 1
ATOM 15452 C CA . GLU E 2 147 ? 13.234 38.117 -5.793 1.00 28.19 147 GLU E CA 1
ATOM 15453 C C . GLU E 2 147 ? 13.529 36.622 -5.874 1.00 27.36 147 GLU E C 1
ATOM 15454 O O . GLU E 2 147 ? 12.612 35.814 -6.042 1.00 27.12 147 GLU E O 1
ATOM 15460 N N . LEU E 2 148 ? 14.804 36.257 -5.752 1.00 24.90 148 LEU E N 1
ATOM 15461 C CA . LEU E 2 148 ? 15.189 34.848 -5.828 1.00 26.08 148 LEU E CA 1
ATOM 15462 C C . LEU E 2 148 ? 15.035 34.141 -4.484 1.00 24.04 148 LEU E C 1
ATOM 15463 O O . LEU E 2 148 ? 14.880 32.918 -4.428 1.00 25.24 148 LEU E O 1
ATOM 15468 N N . ASP E 2 149 ? 15.076 34.915 -3.408 1.00 24.06 149 ASP E N 1
ATOM 15469 C CA . ASP E 2 149 ? 14.939 34.352 -2.068 1.00 24.28 149 ASP E CA 1
ATOM 15470 C C . ASP E 2 149 ? 13.479 33.991 -1.779 1.00 23.97 149 ASP E C 1
ATOM 15471 O O . ASP E 2 149 ? 13.187 33.369 -0.763 1.00 26.59 149 ASP E O 1
ATOM 15476 N N . ARG E 2 150 ? 12.571 34.372 -2.675 1.00 23.81 150 ARG E N 1
ATOM 15477 C CA . ARG E 2 150 ? 11.147 34.087 -2.485 1.00 24.52 150 ARG E CA 1
ATOM 15478 C C . ARG E 2 150 ? 10.746 32.624 -2.637 1.00 24.85 150 ARG E C 1
ATOM 15479 O O . ARG E 2 150 ? 9.609 32.274 -2.330 1.00 26.39 150 ARG E O 1
ATOM 15487 N N . CYS E 2 151 ? 11.653 31.783 -3.127 1.00 23.19 151 CYS E N 1
ATOM 15488 C CA . CYS E 2 151 ? 11.349 30.356 -3.293 1.00 22.13 151 CYS E CA 1
ATOM 15489 C C . CYS E 2 151 ? 10.812 29.791 -1.979 1.00 20.85 151 CYS E C 1
ATOM 15490 O O . CYS E 2 151 ? 11.428 29.993 -0.929 1.00 23.11 151 CYS E O 1
ATOM 15493 N N . ILE E 2 152 ? 9.678 29.090 -2.026 1.00 19.91 152 ILE E N 1
ATOM 15494 C CA . ILE E 2 152 ? 9.087 28.510 -0.819 1.00 19.44 152 ILE E CA 1
ATOM 15495 C C . ILE E 2 152 ? 9.286 26.990 -0.706 1.00 21.57 152 ILE E C 1
ATOM 15496 O O . ILE E 2 152 ? 8.624 26.324 0.104 1.00 19.78 152 ILE E O 1
ATOM 15501 N N . GLU E 2 153 ? 10.210 26.465 -1.506 1.00 19.78 153 GLU E N 1
ATOM 15502 C CA . GLU E 2 153 ? 10.544 25.043 -1.528 1.00 21.41 153 GLU E CA 1
ATOM 15503 C C . GLU E 2 153 ? 9.313 24.140 -1.571 1.00 22.26 153 GLU E C 1
ATOM 15504 O O . GLU E 2 153 ? 9.202 23.176 -0.816 1.00 19.67 153 GLU E O 1
ATOM 15510 N N . CYS E 2 154 ? 8.403 24.459 -2.493 1.00 21.94 154 CYS E N 1
ATOM 15511 C CA . CYS E 2 154 ? 7.164 23.716 -2.668 1.00 22.39 154 CYS E CA 1
ATOM 15512 C C . CYS E 2 154 ? 7.336 22.431 -3.470 1.00 21.11 154 CYS E C 1
ATOM 15513 O O . CYS E 2 154 ? 6.488 21.543 -3.411 1.00 24.63 154 CYS E O 1
ATOM 15516 N N . GLY E 2 155 ? 8.408 22.349 -4.246 1.00 19.34 155 GLY E N 1
ATOM 15517 C CA . GLY E 2 155 ? 8.654 21.153 -5.028 1.00 20.12 155 GLY E CA 1
ATOM 15518 C C . GLY E 2 155 ? 7.946 21.087 -6.368 1.00 20.79 155 GLY E C 1
ATOM 15519 O O . GLY E 2 155 ? 8.179 20.158 -7.133 1.00 21.85 155 GLY E O 1
ATOM 15520 N N . CYS E 2 156 ? 7.097 22.068 -6.677 1.00 21.30 156 CYS E N 1
ATOM 15521 C CA . CYS E 2 156 ? 6.367 22.032 -7.948 1.00 22.26 156 CYS E CA 1
ATOM 15522 C C . CYS E 2 156 ? 7.261 22.012 -9.184 1.00 23.39 156 CYS E C 1
ATOM 15523 O O . CYS E 2 156 ? 6.938 21.340 -10.167 1.00 24.88 156 CYS E O 1
ATOM 15526 N N . CYS E 2 157 ? 8.382 22.728 -9.143 1.00 23.08 157 CYS E N 1
ATOM 15527 C CA . CYS E 2 157 ? 9.302 22.761 -10.284 1.00 24.38 157 CYS E CA 1
ATOM 15528 C C . CYS E 2 157 ? 10.148 21.493 -10.363 1.00 24.82 157 CYS E C 1
ATOM 15529 O O . CYS E 2 157 ? 10.743 21.194 -11.399 1.00 25.52 157 CYS E O 1
ATOM 15532 N N . ILE E 2 158 ? 10.218 20.762 -9.258 1.00 23.66 158 ILE E N 1
ATOM 15533 C CA . ILE E 2 158 ? 10.992 19.529 -9.215 1.00 23.92 158 ILE E CA 1
ATOM 15534 C C . ILE E 2 158 ? 10.142 18.427 -9.845 1.00 23.81 158 ILE E C 1
ATOM 15535 O O . ILE E 2 158 ? 10.606 17.690 -10.709 1.00 22.94 158 ILE E O 1
ATOM 15540 N N . ALA E 2 159 ? 8.878 18.363 -9.435 1.00 24.00 159 ALA E N 1
ATOM 15541 C CA . ALA E 2 159 ? 7.934 17.372 -9.941 1.00 24.84 159 ALA E CA 1
ATOM 15542 C C . ALA E 2 159 ? 7.525 17.662 -11.386 1.00 24.27 159 ALA E C 1
ATOM 15543 O O . ALA E 2 159 ? 7.129 16.765 -12.126 1.00 26.69 159 ALA E O 1
ATOM 15545 N N . ALA E 2 160 ? 7.606 18.923 -11.782 1.00 23.42 160 ALA E N 1
ATOM 15546 C CA . ALA E 2 160 ? 7.233 19.320 -13.137 1.00 23.90 160 ALA E CA 1
ATOM 15547 C C . ALA E 2 160 ? 8.334 18.999 -14.144 1.00 24.21 160 ALA E C 1
ATOM 15548 O O . ALA E 2 160 ? 8.093 18.931 -15.349 1.00 25.81 160 ALA E O 1
ATOM 15550 N N . CYS E 2 161 ? 9.540 18.781 -13.635 1.00 22.61 161 CYS E N 1
ATOM 15551 C CA . CYS E 2 161 ? 10.705 18.526 -14.464 1.00 23.39 161 CYS E CA 1
ATOM 15552 C C . CYS E 2 161 ? 10.877 17.095 -14.971 1.00 22.40 161 CYS E C 1
ATOM 15553 O O . CYS E 2 161 ? 11.214 16.196 -14.210 1.00 23.80 161 CYS E O 1
ATOM 15556 N N . GLY E 2 162 ? 10.677 16.892 -16.269 1.00 22.59 162 GLY E N 1
ATOM 15557 C CA . GLY E 2 162 ? 10.840 15.561 -16.828 1.00 23.75 162 GLY E CA 1
ATOM 15558 C C . GLY E 2 162 ? 12.249 15.034 -16.604 1.00 22.88 162 GLY E C 1
ATOM 15559 O O . GLY E 2 162 ? 12.455 13.840 -16.393 1.00 25.92 162 GLY E O 1
ATOM 15560 N N . THR E 2 163 ? 13.228 15.925 -16.640 1.00 24.11 163 THR E N 1
ATOM 15561 C CA . THR E 2 163 ? 14.617 15.531 -16.430 1.00 24.05 163 THR E CA 1
ATOM 15562 C C . THR E 2 163 ? 14.814 14.913 -15.042 1.00 24.87 163 THR E C 1
ATOM 15563 O O . THR E 2 163 ? 15.457 13.862 -14.900 1.00 24.30 163 THR E O 1
ATOM 15567 N N . LYS E 2 164 ? 14.269 15.565 -14.020 1.00 24.05 164 LYS E N 1
ATOM 15568 C CA . LYS E 2 164 ? 14.386 15.062 -12.656 1.00 25.23 164 LYS E CA 1
ATOM 15569 C C . LYS E 2 164 ? 13.655 13.731 -12.505 1.00 24.48 164 LYS E C 1
ATOM 15570 O O . LYS E 2 164 ? 14.130 12.833 -11.819 1.00 24.75 164 LYS E O 1
ATOM 15576 N N . ILE E 2 165 ? 12.495 13.614 -13.139 1.00 26.05 165 ILE E N 1
ATOM 15577 C CA . ILE E 2 165 ? 11.733 12.376 -13.062 1.00 25.73 165 ILE E CA 1
ATOM 15578 C C . ILE E 2 165 ? 12.556 11.200 -13.584 1.00 25.68 165 ILE E C 1
ATOM 15579 O O . ILE E 2 165 ? 12.540 10.125 -12.987 1.00 26.03 165 ILE E O 1
ATOM 15584 N N . MET E 2 166 ? 13.284 11.405 -14.681 1.00 23.91 166 MET E N 1
ATOM 15585 C CA . MET E 2 166 ? 14.112 10.345 -15.245 1.00 24.74 166 MET E CA 1
ATOM 15586 C C . MET E 2 166 ? 15.451 10.164 -14.519 1.00 23.94 166 MET E C 1
ATOM 15587 O O . MET E 2 166 ? 15.890 9.037 -14.287 1.00 24.70 166 MET E O 1
ATOM 15592 N N . ARG E 2 167 ? 16.092 11.273 -14.166 1.00 24.65 167 ARG E N 1
ATOM 15593 C CA . ARG E 2 167 ? 17.405 11.242 -13.514 1.00 25.35 167 ARG E CA 1
ATOM 15594 C C . ARG E 2 167 ? 17.323 11.894 -12.138 1.00 25.94 167 ARG E C 1
ATOM 15595 O O . ARG E 2 167 ? 17.416 13.114 -12.005 1.00 24.91 167 ARG E O 1
ATOM 15603 N N . GLU E 2 168 ? 17.178 11.057 -11.116 1.00 26.72 168 GLU E N 1
ATOM 15604 C CA . GLU E 2 168 ? 16.988 11.523 -9.749 1.00 27.93 168 GLU E CA 1
ATOM 15605 C C . GLU E 2 168 ? 18.072 12.356 -9.089 1.00 28.49 168 GLU E C 1
ATOM 15606 O O . GLU E 2 168 ? 17.779 13.081 -8.135 1.00 28.35 168 GLU E O 1
ATOM 15612 N N . ASP E 2 169 ? 19.306 12.269 -9.576 1.00 25.96 169 ASP E N 1
ATOM 15613 C CA . ASP E 2 169 ? 20.389 13.038 -8.980 1.00 26.06 169 ASP E CA 1
ATOM 15614 C C . ASP E 2 169 ? 20.448 14.469 -9.497 1.00 26.37 169 ASP E C 1
ATOM 15615 O O . ASP E 2 169 ? 21.250 15.272 -9.018 1.00 26.12 169 ASP E O 1
ATOM 15620 N N . PHE E 2 170 ? 19.608 14.785 -10.478 1.00 24.63 170 PHE E N 1
ATOM 15621 C CA . PHE E 2 170 ? 19.587 16.133 -11.028 1.00 24.42 170 PHE E CA 1
ATOM 15622 C C . PHE E 2 170 ? 19.218 17.093 -9.893 1.00 24.34 170 PHE E C 1
ATOM 15623 O O . PHE E 2 170 ? 18.244 16.882 -9.164 1.00 23.11 170 PHE E O 1
ATOM 15631 N N . VAL E 2 171 ? 20.012 18.146 -9.745 1.00 23.92 171 VAL E N 1
ATOM 15632 C CA . VAL E 2 171 ? 19.811 19.121 -8.684 1.00 23.41 171 VAL E CA 1
ATOM 15633 C C . VAL E 2 171 ? 18.481 19.876 -8.754 1.00 24.06 171 VAL E C 1
ATOM 15634 O O . VAL E 2 171 ? 18.003 20.401 -7.750 1.00 25.51 171 VAL E O 1
ATOM 15638 N N . GLY E 2 172 ? 17.880 19.926 -9.936 1.00 23.19 172 GLY E N 1
ATOM 15639 C CA . GLY E 2 172 ? 16.599 20.593 -10.083 1.00 22.95 172 GLY E CA 1
ATOM 15640 C C . GLY E 2 172 ? 16.631 22.103 -10.228 1.00 22.56 172 GLY E C 1
ATOM 15641 O O . GLY E 2 172 ? 17.629 22.754 -9.929 1.00 22.38 172 GLY E O 1
ATOM 15642 N N . ALA E 2 173 ? 15.513 22.661 -10.675 1.00 23.34 173 ALA E N 1
ATOM 15643 C CA . ALA E 2 173 ? 15.408 24.103 -10.876 1.00 24.16 173 ALA E CA 1
ATOM 15644 C C . ALA E 2 173 ? 15.603 24.873 -9.578 1.00 24.59 173 ALA E C 1
ATOM 15645 O O . ALA E 2 173 ? 16.275 25.902 -9.564 1.00 24.69 173 ALA E O 1
ATOM 15647 N N . ALA E 2 174 ? 15.028 24.366 -8.490 1.00 24.65 174 ALA E N 1
ATOM 15648 C CA . ALA E 2 174 ? 15.143 25.042 -7.204 1.00 24.05 174 ALA E CA 1
ATOM 15649 C C . ALA E 2 174 ? 16.603 25.106 -6.763 1.00 24.75 174 ALA E C 1
ATOM 15650 O O . ALA E 2 174 ? 17.020 26.069 -6.118 1.00 25.74 174 ALA E O 1
ATOM 15652 N N . GLY E 2 175 ? 17.373 24.075 -7.112 1.00 22.20 175 GLY E N 1
ATOM 15653 C CA . GLY E 2 175 ? 18.778 24.041 -6.751 1.00 23.57 175 GLY E CA 1
ATOM 15654 C C . GLY E 2 175 ? 19.586 25.055 -7.540 1.00 23.82 175 GLY E C 1
ATOM 15655 O O . GLY E 2 175 ? 20.465 25.724 -6.998 1.00 23.10 175 GLY E O 1
ATOM 15656 N N . LEU E 2 176 ? 19.283 25.171 -8.831 1.00 23.09 176 LEU E N 1
ATOM 15657 C CA . LEU E 2 176 ? 19.982 26.110 -9.699 1.00 23.63 176 LEU E CA 1
ATOM 15658 C C . LEU E 2 176 ? 19.632 27.544 -9.307 1.00 22.75 176 LEU E C 1
ATOM 15659 O O . LEU E 2 176 ? 20.494 28.430 -9.309 1.00 24.55 176 LEU E O 1
ATOM 15664 N N . ASN E 2 177 ? 18.372 27.770 -8.956 1.00 22.07 177 ASN E N 1
ATOM 15665 C CA . ASN E 2 177 ? 17.924 29.092 -8.532 1.00 22.91 177 ASN E CA 1
ATOM 15666 C C . ASN E 2 177 ? 18.644 29.495 -7.244 1.00 23.19 177 ASN E C 1
ATOM 15667 O O . ASN E 2 177 ? 19.091 30.639 -7.098 1.00 22.72 177 ASN E O 1
ATOM 15672 N N . ARG E 2 178 ? 18.774 28.537 -6.330 1.00 22.38 178 ARG E N 1
ATOM 15673 C CA . ARG E 2 178 ? 19.430 28.771 -5.051 1.00 22.82 178 ARG E CA 1
ATOM 15674 C C . ARG E 2 178 ? 20.872 29.215 -5.255 1.00 23.12 178 ARG E C 1
ATOM 15675 O O . ARG E 2 178 ? 21.359 30.102 -4.555 1.00 23.81 178 ARG E O 1
ATOM 15683 N N . VAL E 2 179 ? 21.553 28.595 -6.208 1.00 22.65 179 VAL E N 1
ATOM 15684 C CA . VAL E 2 179 ? 22.928 28.958 -6.489 1.00 24.07 179 VAL E CA 1
ATOM 15685 C C . VAL E 2 179 ? 22.973 30.410 -6.949 1.00 23.97 179 VAL E C 1
ATOM 15686 O O . VAL E 2 179 ? 23.766 31.202 -6.458 1.00 26.15 179 VAL E O 1
ATOM 15690 N N . VAL E 2 180 ? 22.114 30.767 -7.891 1.00 25.08 180 VAL E N 1
ATOM 15691 C CA . VAL E 2 180 ? 22.106 32.138 -8.383 1.00 25.92 180 VAL E CA 1
ATOM 15692 C C . VAL E 2 180 ? 21.773 33.121 -7.264 1.00 26.06 180 VAL E C 1
ATOM 15693 O O . VAL E 2 180 ? 22.353 34.208 -7.191 1.00 25.75 180 VAL E O 1
ATOM 15697 N N . ARG E 2 181 ? 20.858 32.730 -6.381 1.00 24.41 181 ARG E N 1
ATOM 15698 C CA . ARG E 2 181 ? 20.455 33.592 -5.277 1.00 23.99 181 ARG E CA 1
ATOM 15699 C C . ARG E 2 181 ? 21.659 34.018 -4.428 1.00 24.98 181 ARG E C 1
ATOM 15700 O O . ARG E 2 181 ? 21.692 35.131 -3.913 1.00 26.04 181 ARG E O 1
ATOM 15708 N N . PHE E 2 182 ? 22.654 33.148 -4.297 1.00 25.41 182 PHE E N 1
ATOM 15709 C CA . PHE E 2 182 ? 23.835 33.496 -3.511 1.00 25.87 182 PHE E CA 1
ATOM 15710 C C . PHE E 2 182 ? 24.888 34.156 -4.392 1.00 27.39 182 PHE E C 1
ATOM 15711 O O . PHE E 2 182 ? 25.622 35.031 -3.955 1.00 28.78 182 PHE E O 1
ATOM 15719 N N . MET E 2 183 ? 24.917 33.764 -5.654 1.00 27.25 183 MET E N 1
ATOM 15720 C CA . MET E 2 183 ? 25.866 34.318 -6.604 1.00 29.72 183 MET E CA 1
ATOM 15721 C C . MET E 2 183 ? 25.718 35.842 -6.668 1.00 28.53 183 MET E C 1
ATOM 15722 O O . MET E 2 183 ? 26.707 36.568 -6.633 1.00 27.72 183 MET E O 1
ATOM 15727 N N . ILE E 2 184 ? 24.478 36.321 -6.729 1.00 29.18 184 ILE E N 1
ATOM 15728 C CA . ILE E 2 184 ? 24.215 37.756 -6.825 1.00 30.51 184 ILE E CA 1
ATOM 15729 C C . ILE E 2 184 ? 24.128 38.505 -5.495 1.00 31.11 184 ILE E C 1
ATOM 15730 O O . ILE E 2 184 ? 23.835 39.705 -5.477 1.00 32.99 184 ILE E O 1
ATOM 15735 N N . ASP E 2 185 ? 24.366 37.806 -4.389 1.00 30.45 185 ASP E N 1
ATOM 15736 C CA . ASP E 2 185 ? 24.324 38.421 -3.066 1.00 29.67 185 ASP E CA 1
ATOM 15737 C C . ASP E 2 185 ? 25.746 38.877 -2.722 1.00 29.84 185 ASP E C 1
ATOM 15738 O O . ASP E 2 185 ? 26.648 38.056 -2.614 1.00 26.95 185 ASP E O 1
ATOM 15743 N N . PRO E 2 186 ? 25.958 40.195 -2.543 1.00 30.84 186 PRO E N 1
ATOM 15744 C CA . PRO E 2 186 ? 27.286 40.739 -2.215 1.00 30.68 186 PRO E CA 1
ATOM 15745 C C . PRO E 2 186 ? 27.903 40.188 -0.928 1.00 30.64 186 PRO E C 1
ATOM 15746 O O . PRO E 2 186 ? 29.126 40.204 -0.771 1.00 31.13 186 PRO E O 1
ATOM 15750 N N . HIS E 2 187 ? 27.068 39.706 -0.012 1.00 29.52 187 HIS E N 1
ATOM 15751 C CA . HIS E 2 187 ? 27.568 39.171 1.251 1.00 30.23 187 HIS E CA 1
ATOM 15752 C C . HIS E 2 187 ? 28.320 37.856 1.073 1.00 30.70 187 HIS E C 1
ATOM 15753 O O . HIS E 2 187 ? 29.158 37.504 1.896 1.00 31.29 187 HIS E O 1
ATOM 15760 N N . ASP E 2 188 ? 28.014 37.134 0.002 1.00 31.10 188 ASP E N 1
ATOM 15761 C CA . ASP E 2 188 ? 28.644 35.842 -0.258 1.00 30.19 188 ASP E CA 1
ATOM 15762 C C . ASP E 2 188 ? 29.902 36.018 -1.099 1.00 31.22 188 ASP E C 1
ATOM 15763 O O . ASP E 2 188 ? 29.849 36.566 -2.192 1.00 31.68 188 ASP E O 1
ATOM 15768 N N . GLU E 2 189 ? 31.024 35.524 -0.588 1.00 32.23 189 GLU E N 1
ATOM 15769 C CA . GLU E 2 189 ? 32.313 35.672 -1.257 1.00 33.23 189 GLU E CA 1
ATOM 15770 C C . GLU E 2 189 ? 32.679 34.598 -2.272 1.00 32.02 189 GLU E C 1
ATOM 15771 O O . GLU E 2 189 ? 33.759 34.645 -2.852 1.00 31.40 189 GLU E O 1
ATOM 15777 N N . ARG E 2 190 ? 31.798 33.628 -2.489 1.00 29.76 190 ARG E N 1
ATOM 15778 C CA . ARG E 2 190 ? 32.095 32.574 -3.452 1.00 29.27 190 ARG E CA 1
ATOM 15779 C C . ARG E 2 190 ? 32.289 33.122 -4.865 1.00 28.38 190 ARG E C 1
ATOM 15780 O O . ARG E 2 190 ? 31.666 34.113 -5.250 1.00 29.03 190 ARG E O 1
ATOM 15788 N N . THR E 2 191 ? 33.168 32.480 -5.626 1.00 28.50 191 THR E N 1
ATOM 15789 C CA . THR E 2 191 ? 33.438 32.883 -7.000 1.00 30.90 191 THR E CA 1
ATOM 15790 C C . THR E 2 191 ? 32.736 31.915 -7.940 1.00 30.78 191 THR E C 1
ATOM 15791 O O . THR E 2 191 ? 32.138 30.934 -7.500 1.00 27.94 191 THR E O 1
ATOM 15795 N N . ASP E 2 192 ? 32.816 32.187 -9.238 1.00 32.31 192 ASP E N 1
ATOM 15796 C CA . ASP E 2 192 ? 32.194 31.306 -10.209 1.00 33.68 192 ASP E CA 1
ATOM 15797 C C . ASP E 2 192 ? 32.813 29.912 -10.124 1.00 34.28 192 ASP E C 1
ATOM 15798 O O . ASP E 2 192 ? 32.105 28.912 -10.246 1.00 35.15 192 ASP E O 1
ATOM 15803 N N . GLU E 2 193 ? 34.125 29.840 -9.898 1.00 34.03 193 GLU E N 1
ATOM 15804 C CA . GLU E 2 193 ? 34.807 28.551 -9.800 1.00 34.64 193 GLU E CA 1
ATOM 15805 C C . GLU E 2 193 ? 34.325 27.753 -8.594 1.00 33.30 193 GLU E C 1
ATOM 15806 O O . GLU E 2 193 ? 34.250 26.526 -8.644 1.00 32.35 193 GLU E O 1
ATOM 15812 N N . ASP E 2 194 ? 34.010 28.438 -7.503 1.00 29.67 194 ASP E N 1
ATOM 15813 C CA . ASP E 2 194 ? 33.501 27.732 -6.337 1.00 28.99 194 ASP E CA 1
ATOM 15814 C C . ASP E 2 194 ? 32.158 27.103 -6.703 1.00 27.94 194 ASP E C 1
ATOM 15815 O O . ASP E 2 194 ? 31.901 25.937 -6.403 1.00 28.69 194 ASP E O 1
ATOM 15820 N N . TYR E 2 195 ? 31.300 27.879 -7.353 1.00 25.90 195 TYR E N 1
ATOM 15821 C CA . TYR E 2 195 ? 29.996 27.379 -7.755 1.00 27.49 195 TYR E CA 1
ATOM 15822 C C . TYR E 2 195 ? 30.126 26.209 -8.722 1.00 26.48 195 TYR E C 1
ATOM 15823 O O . TYR E 2 195 ? 29.324 25.278 -8.685 1.00 26.41 195 TYR E O 1
ATOM 15832 N N . TYR E 2 196 ? 31.148 26.243 -9.571 1.00 27.25 196 TYR E N 1
ATOM 15833 C CA . TYR E 2 196 ? 31.346 25.159 -10.520 1.00 26.52 196 TYR E CA 1
ATOM 15834 C C . TYR E 2 196 ? 31.591 23.841 -9.773 1.00 26.38 196 TYR E C 1
ATOM 15835 O O . TYR E 2 196 ? 31.096 22.789 -10.180 1.00 25.07 196 TYR E O 1
ATOM 15844 N N . GLU E 2 197 ? 32.335 23.892 -8.672 1.00 25.66 197 GLU E N 1
ATOM 15845 C CA . GLU E 2 197 ? 32.596 22.671 -7.914 1.00 26.10 197 GLU E CA 1
ATOM 15846 C C . GLU E 2 197 ? 31.304 22.097 -7.328 1.00 26.04 197 GLU E C 1
ATOM 15847 O O . GLU E 2 197 ? 31.245 20.919 -6.987 1.00 27.22 197 GLU E O 1
ATOM 15853 N N . LEU E 2 198 ? 30.274 22.926 -7.207 1.00 24.63 198 LEU E N 1
ATOM 15854 C CA . LEU E 2 198 ? 28.996 22.465 -6.666 1.00 26.91 198 LEU E CA 1
ATOM 15855 C C . LEU E 2 198 ? 28.056 21.912 -7.738 1.00 28.79 198 LEU E C 1
ATOM 15856 O O . LEU E 2 198 ? 27.578 20.780 -7.632 1.00 27.68 198 LEU E O 1
ATOM 15861 N N . ILE E 2 199 ? 27.797 22.701 -8.776 1.00 26.55 199 ILE E N 1
ATOM 15862 C CA . ILE E 2 199 ? 26.877 22.267 -9.821 1.00 27.53 199 ILE E CA 1
ATOM 15863 C C . ILE E 2 199 ? 27.428 22.212 -11.246 1.00 28.00 199 ILE E C 1
ATOM 15864 O O . ILE E 2 199 ? 26.659 22.143 -12.208 1.00 26.73 199 ILE E O 1
ATOM 15869 N N . GLY E 2 200 ? 28.749 22.228 -11.379 1.00 27.04 200 GLY E N 1
ATOM 15870 C CA . GLY E 2 200 ? 29.355 22.175 -12.698 1.00 27.78 200 GLY E CA 1
ATOM 15871 C C . GLY E 2 200 ? 29.567 20.755 -13.187 1.00 27.64 200 GLY E C 1
ATOM 15872 O O . GLY E 2 200 ? 30.695 20.350 -13.461 1.00 28.97 200 GLY E O 1
ATOM 15873 N N . ASP E 2 201 ? 28.487 19.981 -13.268 1.00 26.16 201 ASP E N 1
ATOM 15874 C CA . ASP E 2 201 ? 28.574 18.606 -13.745 1.00 26.70 201 ASP E CA 1
ATOM 15875 C C . ASP E 2 201 ? 27.246 18.167 -14.347 1.00 24.84 201 ASP E C 1
ATOM 15876 O O . ASP E 2 201 ? 26.297 18.948 -14.407 1.00 25.64 201 ASP E O 1
ATOM 15881 N N . ASP E 2 202 ? 27.173 16.917 -14.783 1.00 24.36 202 ASP E N 1
ATOM 15882 C CA . ASP E 2 202 ? 25.965 16.429 -15.431 1.00 25.17 202 ASP E CA 1
ATOM 15883 C C . ASP E 2 202 ? 24.736 16.228 -14.550 1.00 23.83 202 ASP E C 1
ATOM 15884 O O . ASP E 2 202 ? 23.634 16.011 -15.057 1.00 24.01 202 ASP E O 1
ATOM 15889 N N . ASP E 2 203 ? 24.921 16.290 -13.236 1.00 23.93 203 ASP E N 1
ATOM 15890 C CA . ASP E 2 203 ? 23.806 16.171 -12.312 1.00 24.94 203 ASP E CA 1
ATOM 15891 C C . ASP E 2 203 ? 23.444 17.599 -11.925 1.00 25.07 203 ASP E C 1
ATOM 15892 O O . ASP E 2 203 ? 22.496 17.831 -11.177 1.00 25.89 203 ASP E O 1
ATOM 15897 N N . GLY E 2 204 ? 24.215 18.549 -12.452 1.00 24.70 204 GLY E N 1
ATOM 15898 C CA . GLY E 2 204 ? 23.991 19.947 -12.145 1.00 26.38 204 GLY E CA 1
ATOM 15899 C C . GLY E 2 204 ? 23.401 20.777 -13.267 1.00 27.55 204 GLY E C 1
ATOM 15900 O O . GLY E 2 204 ? 22.457 20.349 -13.940 1.00 28.40 204 GLY E O 1
ATOM 15901 N N . VAL E 2 205 ? 23.955 21.967 -13.482 1.00 25.16 205 VAL E N 1
ATOM 15902 C CA . VAL E 2 205 ? 23.425 22.847 -14.518 1.00 26.43 205 VAL E CA 1
ATOM 15903 C C . VAL E 2 205 ? 23.462 22.232 -15.931 1.00 26.64 205 VAL E C 1
ATOM 15904 O O . VAL E 2 205 ? 22.558 22.462 -16.729 1.00 26.27 205 VAL E O 1
ATOM 15908 N N . PHE E 2 206 ? 24.486 21.439 -16.234 1.00 26.36 206 PHE E N 1
ATOM 15909 C CA . PHE E 2 206 ? 24.576 20.837 -17.565 1.00 26.44 206 PHE E CA 1
ATOM 15910 C C . PHE E 2 206 ? 23.577 19.699 -17.759 1.00 26.53 206 PHE E C 1
ATOM 15911 O O . PHE E 2 206 ? 23.400 19.205 -18.867 1.00 26.94 206 PHE E O 1
ATOM 15919 N N . GLY E 2 207 ? 22.923 19.291 -16.677 1.00 26.31 207 GLY E N 1
ATOM 15920 C CA . GLY E 2 207 ? 21.926 18.238 -16.772 1.00 26.52 207 GLY E CA 1
ATOM 15921 C C . GLY E 2 207 ? 20.566 18.788 -17.175 1.00 25.39 207 GLY E C 1
ATOM 15922 O O . GLY E 2 207 ? 19.651 18.027 -17.516 1.00 26.23 207 GLY E O 1
ATOM 15923 N N . CYS E 2 208 ? 20.424 20.110 -17.138 1.00 24.54 208 CYS E N 1
ATOM 15924 C CA . CYS E 2 208 ? 19.162 20.758 -17.507 1.00 23.01 208 CYS E CA 1
ATOM 15925 C C . CYS E 2 208 ? 18.935 20.663 -19.014 1.00 23.42 208 CYS E C 1
ATOM 15926 O O . CYS E 2 208 ? 19.838 20.947 -19.804 1.00 24.22 208 CYS E O 1
ATOM 15929 N N . MET E 2 209 ? 17.734 20.254 -19.413 1.00 23.66 209 MET E N 1
ATOM 15930 C CA . MET E 2 209 ? 17.413 20.134 -20.835 1.00 25.47 209 MET E CA 1
ATOM 15931 C C . MET E 2 209 ? 16.500 21.262 -21.303 1.00 25.75 209 MET E C 1
ATOM 15932 O O . MET E 2 209 ? 15.922 21.194 -22.389 1.00 26.60 209 MET E O 1
ATOM 15937 N N . THR E 2 210 ? 16.364 22.286 -20.470 1.00 25.88 210 THR E N 1
ATOM 15938 C CA . THR E 2 210 ? 15.538 23.445 -20.787 1.00 26.09 210 THR E CA 1
ATOM 15939 C C . THR E 2 210 ? 14.097 23.091 -21.183 1.00 26.60 210 THR E C 1
ATOM 15940 O O . THR E 2 210 ? 13.567 23.604 -22.170 1.00 27.25 210 THR E O 1
ATOM 15944 N N . LEU E 2 211 ? 13.462 22.214 -20.408 1.00 27.18 211 LEU E N 1
ATOM 15945 C CA . LEU E 2 211 ? 12.081 21.832 -20.676 1.00 25.31 211 LEU E CA 1
ATOM 15946 C C . LEU E 2 211 ? 11.178 23.007 -20.288 1.00 26.31 211 LEU E C 1
ATOM 15947 O O . LEU E 2 211 ? 10.069 23.148 -20.800 1.00 28.06 211 LEU E O 1
ATOM 15952 N N . LEU E 2 212 ? 11.681 23.838 -19.377 1.00 26.91 212 LEU E N 1
ATOM 15953 C CA . LEU E 2 212 ? 10.999 25.025 -18.874 1.00 27.43 212 LEU E CA 1
ATOM 15954 C C . LEU E 2 212 ? 9.676 24.813 -18.146 1.00 25.60 212 LEU E C 1
ATOM 15955 O O . LEU E 2 212 ? 8.969 25.772 -17.860 1.00 24.91 212 LEU E O 1
ATOM 15960 N N . ALA E 2 213 ? 9.344 23.565 -17.833 1.00 25.75 213 ALA E N 1
ATOM 15961 C CA . ALA E 2 213 ? 8.114 23.287 -17.105 1.00 24.66 213 ALA E CA 1
ATOM 15962 C C . ALA E 2 213 ? 8.210 23.943 -15.725 1.00 25.50 213 ALA E C 1
ATOM 15963 O O . ALA E 2 213 ? 7.204 24.384 -15.168 1.00 24.51 213 ALA E O 1
ATOM 15965 N N . CYS E 2 214 ? 9.428 23.995 -15.184 1.00 23.43 214 CYS E N 1
ATOM 15966 C CA . CYS E 2 214 ? 9.684 24.607 -13.883 1.00 24.88 214 CYS E CA 1
ATOM 15967 C C . CYS E 2 214 ? 9.212 26.054 -13.900 1.00 23.76 214 CYS E C 1
ATOM 15968 O O . CYS E 2 214 ? 8.488 26.500 -13.016 1.00 23.46 214 CYS E O 1
ATOM 15971 N N . HIS E 2 215 ? 9.620 26.776 -14.931 1.00 24.62 215 HIS E N 1
ATOM 15972 C CA . HIS E 2 215 ? 9.258 28.174 -15.070 1.00 25.99 215 HIS E CA 1
ATOM 15973 C C . HIS E 2 215 ? 7.748 28.351 -15.159 1.00 26.63 215 HIS E C 1
ATOM 15974 O O . HIS E 2 215 ? 7.166 29.225 -14.515 1.00 27.51 215 HIS E O 1
ATOM 15981 N N . ASP E 2 216 ? 7.113 27.502 -15.952 1.00 27.72 216 ASP E N 1
ATOM 15982 C CA . ASP E 2 216 ? 5.681 27.604 -16.167 1.00 27.66 216 ASP E CA 1
ATOM 15983 C C . ASP E 2 216 ? 4.763 27.160 -15.038 1.00 28.20 216 ASP E C 1
ATOM 15984 O O . ASP E 2 216 ? 3.566 27.436 -15.087 1.00 28.51 216 ASP E O 1
ATOM 15989 N N . VAL E 2 217 ? 5.300 26.489 -14.022 1.00 26.55 217 VAL E N 1
ATOM 15990 C CA . VAL E 2 217 ? 4.461 26.047 -12.906 1.00 26.67 217 VAL E CA 1
ATOM 15991 C C . VAL E 2 217 ? 4.787 26.724 -11.572 1.00 25.35 217 VAL E C 1
ATOM 15992 O O . VAL E 2 217 ? 4.004 26.646 -10.631 1.00 26.96 217 VAL E O 1
ATOM 15996 N N . CYS E 2 218 ? 5.933 27.387 -11.486 1.00 25.93 218 CYS E N 1
ATOM 15997 C CA . CYS E 2 218 ? 6.324 28.034 -10.236 1.00 25.27 218 CYS E CA 1
ATOM 15998 C C . CYS E 2 218 ? 5.235 28.967 -9.714 1.00 27.52 218 CYS E C 1
ATOM 15999 O O . CYS E 2 218 ? 4.968 30.017 -10.304 1.00 28.45 218 CYS E O 1
ATOM 16002 N N . PRO E 2 219 ? 4.614 28.613 -8.577 1.00 28.24 219 PRO E N 1
ATOM 16003 C CA . PRO E 2 219 ? 3.548 29.446 -8.011 1.00 28.86 219 PRO E CA 1
ATOM 16004 C C . PRO E 2 219 ? 3.979 30.830 -7.545 1.00 29.19 219 PRO E C 1
ATOM 16005 O O . PRO E 2 219 ? 3.130 31.689 -7.304 1.00 29.33 219 PRO E O 1
ATOM 16009 N N . LYS E 2 220 ? 5.288 31.048 -7.426 1.00 25.79 220 LYS E N 1
ATOM 16010 C CA . LYS E 2 220 ? 5.812 32.346 -7.006 1.00 27.81 220 LYS E CA 1
ATOM 16011 C C . LYS E 2 220 ? 6.344 33.113 -8.210 1.00 27.17 220 LYS E C 1
ATOM 16012 O O . LYS E 2 220 ? 6.868 34.220 -8.075 1.00 28.15 220 LYS E O 1
ATOM 16018 N N . ASN E 2 221 ? 6.217 32.510 -9.385 1.00 25.67 221 ASN E N 1
ATOM 16019 C CA . ASN E 2 221 ? 6.666 33.133 -10.623 1.00 28.72 221 ASN E CA 1
ATOM 16020 C C . ASN E 2 221 ? 8.111 33.614 -10.617 1.00 28.30 221 ASN E C 1
ATOM 16021 O O . ASN E 2 221 ? 8.388 34.739 -11.029 1.00 27.51 221 ASN E O 1
ATOM 16026 N N . LEU E 2 222 ? 9.032 32.776 -10.145 1.00 27.06 222 LEU E N 1
ATOM 16027 C CA . LEU E 2 222 ? 10.435 33.157 -10.145 1.00 27.09 222 LEU E CA 1
ATOM 16028 C C . LEU E 2 222 ? 10.926 33.154 -11.589 1.00 26.17 222 LEU E C 1
ATOM 16029 O O . LEU E 2 222 ? 10.404 32.420 -12.427 1.00 25.77 222 LEU E O 1
ATOM 16034 N N . PRO E 2 223 ? 11.932 33.982 -11.899 1.00 27.00 223 PRO E N 1
ATOM 16035 C CA . PRO E 2 223 ? 12.489 34.064 -13.256 1.00 26.59 223 PRO E CA 1
ATOM 16036 C C . PRO E 2 223 ? 13.468 32.913 -13.513 1.00 26.14 223 PRO E C 1
ATOM 16037 O O . PRO E 2 223 ? 14.647 33.127 -13.784 1.00 25.77 223 PRO E O 1
ATOM 16041 N N . LEU E 2 224 ? 12.956 31.690 -13.440 1.00 24.94 224 LEU E N 1
ATOM 16042 C CA . LEU E 2 224 ? 13.773 30.503 -13.614 1.00 26.69 224 LEU E CA 1
ATOM 16043 C C . LEU E 2 224 ? 14.434 30.390 -14.984 1.00 26.95 224 LEU E C 1
ATOM 16044 O O . LEU E 2 224 ? 15.620 30.071 -15.080 1.00 25.91 224 LEU E O 1
ATOM 16049 N N . GLN E 2 225 ? 13.670 30.657 -16.038 1.00 26.18 225 GLN E N 1
ATOM 16050 C CA . GLN E 2 225 ? 14.202 30.565 -17.392 1.00 27.60 225 GLN E CA 1
ATOM 16051 C C . GLN E 2 225 ? 15.469 31.394 -17.601 1.00 28.45 225 GLN E C 1
ATOM 16052 O O . GLN E 2 225 ? 16.513 30.859 -17.969 1.00 28.47 225 GLN E O 1
ATOM 16058 N N . SER E 2 226 ? 15.393 32.696 -17.352 1.00 28.57 226 SER E N 1
ATOM 16059 C CA . SER E 2 226 ? 16.549 33.555 -17.560 1.00 27.85 226 SER E CA 1
ATOM 16060 C C . SER E 2 226 ? 17.676 33.330 -16.556 1.00 28.29 226 SER E C 1
ATOM 16061 O O . SER E 2 226 ? 18.851 33.445 -16.895 1.00 27.24 226 SER E O 1
ATOM 16064 N N . LYS E 2 227 ? 17.325 32.992 -15.324 1.00 26.80 227 LYS E N 1
ATOM 16065 C CA . LYS E 2 227 ? 18.339 32.787 -14.304 1.00 27.60 227 LYS E CA 1
ATOM 16066 C C . LYS E 2 227 ? 19.137 31.498 -14.513 1.00 25.61 227 LYS E C 1
ATOM 16067 O O . LYS E 2 227 ? 20.342 31.462 -14.251 1.00 24.24 227 LYS E O 1
ATOM 16073 N N . ILE E 2 228 ? 18.480 30.443 -14.990 1.00 24.29 228 ILE E N 1
ATOM 16074 C CA . ILE E 2 228 ? 19.190 29.191 -15.241 1.00 24.02 228 ILE E CA 1
ATOM 16075 C C . ILE E 2 228 ? 20.120 29.388 -16.447 1.00 23.77 228 ILE E C 1
ATOM 16076 O O . ILE E 2 228 ? 21.248 28.903 -16.452 1.00 24.69 228 ILE E O 1
ATOM 16081 N N . ALA E 2 229 ? 19.645 30.114 -17.457 1.00 24.96 229 ALA E N 1
ATOM 16082 C CA . ALA E 2 229 ? 20.450 30.376 -18.651 1.00 26.23 229 ALA E CA 1
ATOM 16083 C C . ALA E 2 229 ? 21.678 31.196 -18.245 1.00 26.90 229 ALA E C 1
ATOM 16084 O O . ALA E 2 229 ? 22.781 30.960 -18.731 1.00 25.61 229 ALA E O 1
ATOM 16086 N N . TYR E 2 230 ? 21.462 32.150 -17.342 1.00 27.48 230 TYR E N 1
ATOM 16087 C CA . TYR E 2 230 ? 22.523 33.006 -16.826 1.00 29.20 230 TYR E CA 1
ATOM 16088 C C . TYR E 2 230 ? 23.584 32.126 -16.178 1.00 28.11 230 TYR E C 1
ATOM 16089 O O . TYR E 2 230 ? 24.777 32.270 -16.444 1.00 28.38 230 TYR E O 1
ATOM 16098 N N . LEU E 2 231 ? 23.143 31.213 -15.323 1.00 28.24 231 LEU E N 1
ATOM 16099 C CA . LEU E 2 231 ? 24.066 30.301 -14.649 1.00 27.86 231 LEU E CA 1
ATOM 16100 C C . LEU E 2 231 ? 24.773 29.387 -15.654 1.00 27.61 231 LEU E C 1
ATOM 16101 O O . LEU E 2 231 ? 25.963 29.111 -15.526 1.00 26.30 231 LEU E O 1
ATOM 16106 N N . ARG E 2 232 ? 24.040 28.916 -16.656 1.00 27.42 232 ARG E N 1
ATOM 16107 C CA . ARG E 2 232 ? 24.644 28.036 -17.648 1.00 27.96 232 ARG E CA 1
ATOM 16108 C C . ARG E 2 232 ? 25.777 28.744 -18.394 1.00 28.25 232 ARG E C 1
ATOM 16109 O O . ARG E 2 232 ? 26.838 28.158 -18.620 1.00 26.08 232 ARG E O 1
ATOM 16117 N N . ARG E 2 233 ? 25.550 30.001 -18.771 1.00 29.09 233 ARG E N 1
ATOM 16118 C CA . ARG E 2 233 ? 26.566 30.778 -19.477 1.00 30.34 233 ARG E CA 1
ATOM 16119 C C . ARG E 2 233 ? 27.807 30.973 -18.621 1.00 30.53 233 ARG E C 1
ATOM 16120 O O . ARG E 2 233 ? 28.928 30.926 -19.123 1.00 30.84 233 ARG E O 1
ATOM 16128 N N . LYS E 2 234 ? 27.611 31.196 -17.326 1.00 30.43 234 LYS E N 1
ATOM 16129 C CA . LYS E 2 234 ? 28.743 31.411 -16.432 1.00 31.56 234 LYS E CA 1
ATOM 16130 C C . LYS E 2 234 ? 29.549 30.148 -16.167 1.00 32.21 234 LYS E C 1
ATOM 16131 O O . LYS E 2 234 ? 30.783 30.178 -16.170 1.00 32.58 234 LYS E O 1
ATOM 16137 N N . MET E 2 235 ? 28.857 29.034 -15.955 1.00 30.99 235 MET E N 1
ATOM 16138 C CA . MET E 2 235 ? 29.532 27.774 -15.667 1.00 31.24 235 MET E CA 1
ATOM 16139 C C . MET E 2 235 ? 30.270 27.195 -16.865 1.00 32.36 235 MET E C 1
ATOM 16140 O O . MET E 2 235 ? 31.313 26.565 -16.710 1.00 32.80 235 MET E O 1
ATOM 16145 N N . VAL E 2 236 ? 29.740 27.412 -18.061 1.00 33.54 236 VAL E N 1
ATOM 16146 C CA . VAL E 2 236 ? 30.390 26.868 -19.244 1.00 36.59 236 VAL E CA 1
ATOM 16147 C C . VAL E 2 236 ? 31.652 27.657 -19.601 1.00 37.90 236 VAL E C 1
ATOM 16148 O O . VAL E 2 236 ? 32.446 27.224 -20.427 1.00 38.21 236 VAL E O 1
ATOM 16152 N N . SER E 2 237 ? 31.833 28.806 -18.956 1.00 38.62 237 SER E N 1
ATOM 16153 C CA . SER E 2 237 ? 32.983 29.664 -19.217 1.00 40.32 237 SER E CA 1
ATOM 16154 C C . SER E 2 237 ? 34.099 29.527 -18.186 1.00 40.72 237 SER E C 1
ATOM 16155 O O . SER E 2 237 ? 35.141 30.168 -18.305 1.00 41.28 237 SER E O 1
ATOM 16158 N N . VAL E 2 238 ? 33.881 28.694 -17.174 1.00 41.27 238 VAL E N 1
ATOM 16159 C CA . VAL E 2 238 ? 34.880 28.489 -16.129 1.00 41.89 238 VAL E CA 1
ATOM 16160 C C . VAL E 2 238 ? 36.129 27.800 -16.668 1.00 44.69 238 VAL E C 1
ATOM 16161 O O . VAL E 2 238 ? 36.030 26.820 -17.409 1.00 45.15 238 VAL E O 1
ATOM 16165 N N . ASN E 2 239 ? 37.293 28.331 -16.285 1.00 47.27 239 ASN E N 1
ATOM 16166 C CA . ASN E 2 239 ? 38.612 27.831 -16.695 1.00 50.95 239 ASN E CA 1
ATOM 16167 C C . ASN E 2 239 ? 39.148 28.507 -17.956 1.00 53.37 239 ASN E C 1
ATOM 16168 O O . ASN E 2 239 ? 38.423 29.344 -18.540 1.00 55.32 239 ASN E O 1
ATOM 16173 N N . MET E 2 240 ? 40.297 28.191 -18.346 1.00 56.14 240 MET E N 1
ATOM 16174 N N . MET F 3 1 ? 44.604 4.920 -22.051 1.00 59.94 1 MET F N 1
ATOM 16175 C CA . MET F 3 1 ? 44.556 5.328 -20.619 1.00 59.49 1 MET F CA 1
ATOM 16176 C C . MET F 3 1 ? 45.819 6.080 -20.212 1.00 58.11 1 MET F C 1
ATOM 16177 O O . MET F 3 1 ? 46.917 5.759 -20.664 1.00 59.11 1 MET F O 1
ATOM 16182 N N . THR F 3 2 ? 45.652 7.084 -19.357 1.00 55.93 2 THR F N 1
ATOM 16183 C CA . THR F 3 2 ? 46.773 7.879 -18.866 1.00 52.25 2 THR F CA 1
ATOM 16184 C C . THR F 3 2 ? 46.661 7.941 -17.346 1.00 51.02 2 THR F C 1
ATOM 16185 O O . THR F 3 2 ? 45.608 7.630 -16.789 1.00 49.92 2 THR F O 1
ATOM 16189 N N . ASN F 3 3 ? 47.737 8.333 -16.673 1.00 48.16 3 ASN F N 1
ATOM 16190 C CA . ASN F 3 3 ? 47.709 8.422 -15.219 1.00 46.91 3 ASN F CA 1
ATOM 16191 C C . ASN F 3 3 ? 46.593 9.355 -14.759 1.00 44.79 3 ASN F C 1
ATOM 16192 O O . ASN F 3 3 ? 45.854 9.043 -13.826 1.00 43.05 3 ASN F O 1
ATOM 16197 N N . GLU F 3 4 ? 46.471 10.499 -15.424 1.00 42.92 4 GLU F N 1
ATOM 16198 C CA . GLU F 3 4 ? 45.451 11.478 -15.078 1.00 41.83 4 GLU F CA 1
ATOM 16199 C C . GLU F 3 4 ? 44.033 10.929 -15.201 1.00 40.26 4 GLU F C 1
ATOM 16200 O O . GLU F 3 4 ? 43.202 11.154 -14.320 1.00 38.52 4 GLU F O 1
ATOM 16206 N N . SER F 3 5 ? 43.752 10.212 -16.287 1.00 38.19 5 SER F N 1
ATOM 16207 C CA . SER F 3 5 ? 42.419 9.652 -16.486 1.00 37.04 5 SER F CA 1
ATOM 16208 C C . SER F 3 5 ? 42.129 8.581 -15.429 1.00 35.60 5 SER F C 1
ATOM 16209 O O . SER F 3 5 ? 40.989 8.421 -14.990 1.00 33.89 5 SER F O 1
ATOM 16212 N N . ILE F 3 6 ? 43.159 7.850 -15.018 1.00 33.63 6 ILE F N 1
ATOM 16213 C CA . ILE F 3 6 ? 42.978 6.826 -13.991 1.00 33.58 6 ILE F CA 1
ATOM 16214 C C . ILE F 3 6 ? 42.643 7.502 -12.667 1.00 31.72 6 ILE F C 1
ATOM 16215 O O . ILE F 3 6 ? 41.718 7.094 -11.964 1.00 29.87 6 ILE F O 1
ATOM 16220 N N . LEU F 3 7 ? 43.398 8.538 -12.332 1.00 29.33 7 LEU F N 1
ATOM 16221 C CA . LEU F 3 7 ? 43.174 9.271 -11.096 1.00 30.02 7 LEU F CA 1
ATOM 16222 C C . LEU F 3 7 ? 41.770 9.882 -11.070 1.00 30.26 7 LEU F C 1
ATOM 16223 O O . LEU F 3 7 ? 41.100 9.858 -10.036 1.00 31.03 7 LEU F O 1
ATOM 16228 N N . GLU F 3 8 ? 41.324 10.426 -12.200 1.00 27.71 8 GLU F N 1
ATOM 16229 C CA . GLU F 3 8 ? 39.992 11.023 -12.263 1.00 29.13 8 GLU F CA 1
ATOM 16230 C C . GLU F 3 8 ? 38.917 9.949 -12.122 1.00 28.80 8 GLU F C 1
ATOM 16231 O O . GLU F 3 8 ? 37.943 10.125 -11.390 1.00 28.21 8 GLU F O 1
ATOM 16237 N N . SER F 3 9 ? 39.088 8.838 -12.834 1.00 28.15 9 SER F N 1
ATOM 16238 C CA . SER F 3 9 ? 38.118 7.758 -12.772 1.00 29.54 9 SER F CA 1
ATOM 16239 C C . SER F 3 9 ? 37.959 7.206 -11.359 1.00 30.47 9 SER F C 1
ATOM 16240 O O . SER F 3 9 ? 36.840 6.976 -10.905 1.00 30.31 9 SER F O 1
ATOM 16243 N N . TYR F 3 10 ? 39.075 7.001 -10.668 1.00 29.86 10 TYR F N 1
ATOM 16244 C CA . TYR F 3 10 ? 39.042 6.445 -9.317 1.00 31.09 10 TYR F CA 1
ATOM 16245 C C . TYR F 3 10 ? 38.750 7.432 -8.194 1.00 31.73 10 TYR F C 1
ATOM 16246 O O . TYR F 3 10 ? 38.196 7.046 -7.165 1.00 33.24 10 TYR F O 1
ATOM 16255 N N . SER F 3 11 ? 39.110 8.698 -8.375 1.00 30.87 11 SER F N 1
ATOM 16256 C CA . SER F 3 11 ? 38.868 9.690 -7.329 1.00 28.69 11 SER F CA 1
ATOM 16257 C C . SER F 3 11 ? 37.597 10.510 -7.549 1.00 29.68 11 SER F C 1
ATOM 16258 O O . SER F 3 11 ? 37.010 11.022 -6.594 1.00 28.35 11 SER F O 1
ATOM 16261 N N . GLY F 3 12 ? 37.175 10.644 -8.803 1.00 28.84 12 GLY F N 1
ATOM 16262 C CA . GLY F 3 12 ? 35.989 11.436 -9.089 1.00 28.79 12 GLY F CA 1
ATOM 16263 C C . GLY F 3 12 ? 36.350 12.890 -9.348 1.00 28.61 12 GLY F C 1
ATOM 16264 O O . GLY F 3 12 ? 35.480 13.715 -9.631 1.00 29.92 12 GLY F O 1
ATOM 16265 N N . VAL F 3 13 ? 37.635 13.207 -9.244 1.00 28.65 13 VAL F N 1
ATOM 16266 C CA . VAL F 3 13 ? 38.119 14.566 -9.481 1.00 29.75 13 VAL F CA 1
ATOM 16267 C C . VAL F 3 13 ? 39.453 14.528 -10.219 1.00 29.59 13 VAL F C 1
ATOM 16268 O O . VAL F 3 13 ? 40.072 13.470 -10.324 1.00 28.03 13 VAL F O 1
ATOM 16272 N N . THR F 3 14 ? 39.882 15.679 -10.731 1.00 29.43 14 THR F N 1
ATOM 16273 C CA . THR F 3 14 ? 41.152 15.782 -11.445 1.00 30.63 14 THR F CA 1
ATOM 16274 C C . THR F 3 14 ? 42.299 15.743 -10.430 1.00 32.49 14 THR F C 1
ATOM 16275 O O . THR F 3 14 ? 42.071 15.833 -9.222 1.00 32.06 14 THR F O 1
ATOM 16279 N N . PRO F 3 15 ? 43.547 15.602 -10.910 1.00 32.93 15 PRO F N 1
ATOM 16280 C CA . PRO F 3 15 ? 44.717 15.558 -10.022 1.00 34.80 15 PRO F CA 1
ATOM 16281 C C . PRO F 3 15 ? 44.828 16.792 -9.128 1.00 35.02 15 PRO F C 1
ATOM 16282 O O . PRO F 3 15 ? 45.462 16.751 -8.078 1.00 36.18 15 PRO F O 1
ATOM 16286 N N A GLU F 3 16 ? 44.211 17.888 -9.552 0.50 36.54 16 GLU F N 1
ATOM 16287 N N B GLU F 3 16 ? 44.215 17.890 -9.547 0.50 36.60 16 GLU F N 1
ATOM 16288 C CA A GLU F 3 16 ? 44.241 19.124 -8.779 0.50 38.19 16 GLU F CA 1
ATOM 16289 C CA B GLU F 3 16 ? 44.255 19.112 -8.755 0.50 38.31 16 GLU F CA 1
ATOM 16290 C C A GLU F 3 16 ? 43.082 19.134 -7.788 0.50 37.79 16 GLU F C 1
ATOM 16291 C C B GLU F 3 16 ? 43.087 19.131 -7.778 0.50 37.84 16 GLU F C 1
ATOM 16292 O O A GLU F 3 16 ? 42.868 20.110 -7.065 0.50 38.26 16 GLU F O 1
ATOM 16293 O O B GLU F 3 16 ? 42.871 20.108 -7.057 0.50 38.28 16 GLU F O 1
ATOM 16304 N N . ARG F 3 17 ? 42.344 18.030 -7.758 1.00 37.22 17 ARG F N 1
ATOM 16305 C CA . ARG F 3 17 ? 41.190 17.880 -6.880 1.00 36.07 17 ARG F CA 1
ATOM 16306 C C . ARG F 3 17 ? 40.070 18.857 -7.220 1.00 36.10 17 ARG F C 1
ATOM 16307 O O . ARG F 3 17 ? 39.513 19.526 -6.342 1.00 35.87 17 ARG F O 1
ATOM 16315 N N . LYS F 3 18 ? 39.744 18.941 -8.503 1.00 35.19 18 LYS F N 1
ATOM 16316 C CA . LYS F 3 18 ? 38.670 19.817 -8.954 1.00 35.32 18 LYS F CA 1
ATOM 16317 C C . LYS F 3 18 ? 37.762 18.963 -9.824 1.00 33.46 18 LYS F C 1
ATOM 16318 O O . LYS F 3 18 ? 38.162 17.888 -10.276 1.00 31.63 18 LYS F O 1
ATOM 16324 N N . LYS F 3 19 ? 36.537 19.416 -10.052 1.00 33.14 19 LYS F N 1
ATOM 16325 C CA . LYS F 3 19 ? 35.648 18.640 -10.900 1.00 33.68 19 LYS F CA 1
ATOM 16326 C C . LYS F 3 19 ? 36.064 18.874 -12.347 1.00 31.16 19 LYS F C 1
ATOM 16327 O O . LYS F 3 19 ? 36.489 19.973 -12.720 1.00 30.40 19 LYS F O 1
ATOM 16333 N N . SER F 3 20 ? 35.959 17.825 -13.148 1.00 28.06 20 SER F N 1
ATOM 16334 C CA . SER F 3 20 ? 36.322 17.896 -14.551 1.00 27.63 20 SER F CA 1
ATOM 16335 C C . SER F 3 20 ? 35.546 18.985 -15.276 1.00 27.42 20 SER F C 1
ATOM 16336 O O . SER F 3 20 ? 34.389 19.260 -14.955 1.00 25.81 20 SER F O 1
ATOM 16339 N N . ARG F 3 21 ? 36.205 19.603 -16.249 1.00 27.85 21 ARG F N 1
ATOM 16340 C CA . ARG F 3 21 ? 35.598 20.638 -17.077 1.00 29.74 21 ARG F CA 1
ATOM 16341 C C . ARG F 3 21 ? 35.024 19.999 -18.338 1.00 29.73 21 ARG F C 1
ATOM 16342 O O . ARG F 3 21 ? 34.490 20.697 -19.202 1.00 28.75 21 ARG F O 1
ATOM 16350 N N . MET F 3 22 ? 35.129 18.675 -18.447 1.00 28.97 22 MET F N 1
ATOM 16351 C CA . MET F 3 22 ? 34.620 17.998 -19.644 1.00 31.23 22 MET F CA 1
ATOM 16352 C C . MET F 3 22 ? 33.115 18.141 -19.833 1.00 29.63 22 MET F C 1
ATOM 16353 O O . MET F 3 22 ? 32.651 18.348 -20.948 1.00 29.03 22 MET F O 1
ATOM 16358 N N . PRO F 3 23 ? 32.330 18.021 -18.749 1.00 28.51 23 PRO F N 1
ATOM 16359 C CA . PRO F 3 23 ? 30.879 18.163 -18.905 1.00 28.73 23 PRO F CA 1
ATOM 16360 C C . PRO F 3 23 ? 30.503 19.513 -19.526 1.00 27.68 23 PRO F C 1
ATOM 16361 O O . PRO F 3 23 ? 29.547 19.608 -20.296 1.00 28.80 23 PRO F O 1
ATOM 16365 N N . ALA F 3 24 ? 31.264 20.551 -19.192 1.00 27.48 24 ALA F N 1
ATOM 16366 C CA . ALA F 3 24 ? 31.024 21.889 -19.729 1.00 27.55 24 ALA F CA 1
ATOM 16367 C C . ALA F 3 24 ? 31.363 21.922 -21.223 1.00 27.92 24 ALA F C 1
ATOM 16368 O O . ALA F 3 24 ? 30.612 22.475 -22.032 1.00 29.58 24 ALA F O 1
ATOM 16370 N N . LYS F 3 25 ? 32.500 21.334 -21.581 1.00 28.64 25 LYS F N 1
ATOM 16371 C CA . LYS F 3 25 ? 32.931 21.293 -22.979 1.00 29.59 25 LYS F CA 1
ATOM 16372 C C . LYS F 3 25 ? 31.926 20.540 -23.847 1.00 30.08 25 LYS F C 1
ATOM 16373 O O . LYS F 3 25 ? 31.571 20.997 -24.933 1.00 31.06 25 LYS F O 1
ATOM 16379 N N . LEU F 3 26 ? 31.487 19.380 -23.363 1.00 28.84 26 LEU F N 1
ATOM 16380 C CA . LEU F 3 26 ? 30.525 18.551 -24.085 1.00 27.55 26 LEU F CA 1
ATOM 16381 C C . LEU F 3 26 ? 29.203 19.277 -24.273 1.00 26.96 26 LEU F C 1
ATOM 16382 O O . LEU F 3 26 ? 28.569 19.167 -25.326 1.00 27.77 26 LEU F O 1
ATOM 16387 N N . ASP F 3 27 ? 28.786 20.014 -23.248 1.00 26.31 27 ASP F N 1
ATOM 16388 C CA . ASP F 3 27 ? 27.540 20.772 -23.317 1.00 25.82 27 ASP F CA 1
ATOM 16389 C C . ASP F 3 27 ? 27.689 21.841 -24.401 1.00 26.21 27 ASP F C 1
ATOM 16390 O O . ASP F 3 27 ? 26.780 22.062 -25.203 1.00 26.55 27 ASP F O 1
ATOM 16395 N N . TRP F 3 28 ? 28.847 22.495 -24.417 1.00 26.67 28 TRP F N 1
ATOM 16396 C CA . TRP F 3 28 ? 29.124 23.542 -25.391 1.00 30.38 28 TRP F CA 1
ATOM 16397 C C . TRP F 3 28 ? 29.076 22.960 -26.801 1.00 31.05 28 TRP F C 1
ATOM 16398 O O . TRP F 3 28 ? 28.335 23.445 -27.660 1.00 32.40 28 TRP F O 1
ATOM 16409 N N . TRP F 3 29 ? 29.857 21.909 -27.029 1.00 30.94 29 TRP F N 1
ATOM 16410 C CA . TRP F 3 29 ? 29.900 21.283 -28.343 1.00 32.54 29 TRP F CA 1
ATOM 16411 C C . TRP F 3 29 ? 28.571 20.707 -28.805 1.00 31.97 29 TRP F C 1
ATOM 16412 O O . TRP F 3 29 ? 28.280 20.706 -29.998 1.00 31.77 29 TRP F O 1
ATOM 16423 N N . GLN F 3 30 ? 27.754 20.219 -27.879 1.00 31.47 30 GLN F N 1
ATOM 16424 C CA . GLN F 3 30 ? 26.463 19.688 -28.286 1.00 29.67 30 GLN F CA 1
ATOM 16425 C C . GLN F 3 30 ? 25.641 20.822 -28.891 1.00 29.98 30 GLN F C 1
ATOM 16426 O O . GLN F 3 30 ? 25.050 20.670 -29.960 1.00 29.03 30 GLN F O 1
ATOM 16432 N N . SER F 3 31 ? 25.612 21.957 -28.201 1.00 29.95 31 SER F N 1
ATOM 16433 C CA . SER F 3 31 ? 24.867 23.121 -28.674 1.00 30.19 31 SER F CA 1
ATOM 16434 C C . SER F 3 31 ? 25.482 23.719 -29.942 1.00 29.88 31 SER F C 1
ATOM 16435 O O . SER F 3 31 ? 24.762 24.147 -30.841 1.00 29.17 31 SER F O 1
ATOM 16438 N N . ALA F 3 32 ? 26.809 23.741 -30.013 1.00 30.69 32 ALA F N 1
ATOM 16439 C CA . ALA F 3 32 ? 27.491 24.305 -31.173 1.00 32.39 32 ALA F CA 1
ATOM 16440 C C . ALA F 3 32 ? 27.183 23.491 -32.419 1.00 33.90 32 ALA F C 1
ATOM 16441 O O . ALA F 3 32 ? 26.872 24.047 -33.474 1.00 34.80 32 ALA F O 1
ATOM 16443 N N . THR F 3 33 ? 27.255 22.169 -32.294 1.00 33.69 33 THR F N 1
ATOM 16444 C CA . THR F 3 33 ? 26.974 21.304 -33.431 1.00 34.91 33 THR F CA 1
ATOM 16445 C C . THR F 3 33 ? 25.509 21.437 -33.806 1.00 34.70 33 THR F C 1
ATOM 16446 O O . THR F 3 33 ? 25.153 21.379 -34.985 1.00 34.67 33 THR F O 1
ATOM 16450 N N . GLY F 3 34 ? 24.660 21.623 -32.797 1.00 33.84 34 GLY F N 1
ATOM 16451 C CA . GLY F 3 34 ? 23.243 21.777 -33.049 1.00 34.01 34 GLY F CA 1
ATOM 16452 C C . GLY F 3 34 ? 22.966 23.071 -33.799 1.00 34.63 34 GLY F C 1
ATOM 16453 O O . GLY F 3 34 ? 22.194 23.092 -34.757 1.00 36.26 34 GLY F O 1
ATOM 16454 N N . LEU F 3 35 ? 23.607 24.152 -33.368 1.00 35.00 35 LEU F N 1
ATOM 16455 C CA . LEU F 3 35 ? 23.421 25.454 -34.003 1.00 35.32 35 LEU F CA 1
ATOM 16456 C C . LEU F 3 35 ? 23.853 25.394 -35.466 1.00 35.49 35 LEU F C 1
ATOM 16457 O O . LEU F 3 35 ? 23.153 25.891 -36.353 1.00 34.69 35 LEU F O 1
ATOM 16462 N N . PHE F 3 36 ? 25.000 24.770 -35.714 1.00 34.73 36 PHE F N 1
ATOM 16463 C CA . PHE F 3 36 ? 25.521 24.652 -37.068 1.00 35.59 36 PHE F CA 1
ATOM 16464 C C . PHE F 3 36 ? 24.544 23.948 -37.998 1.00 35.33 36 PHE F C 1
ATOM 16465 O O . PHE F 3 36 ? 24.239 24.451 -39.075 1.00 34.62 36 PHE F O 1
ATOM 16473 N N . LEU F 3 37 ? 24.063 22.780 -37.582 1.00 34.38 37 LEU F N 1
ATOM 16474 C CA . LEU F 3 37 ? 23.126 22.008 -38.391 1.00 35.28 37 LEU F CA 1
ATOM 16475 C C . LEU F 3 37 ? 21.819 22.748 -38.620 1.00 35.52 37 LEU F C 1
ATOM 16476 O O . LEU F 3 37 ? 21.250 22.689 -39.711 1.00 34.19 37 LEU F O 1
ATOM 16481 N N . GLY F 3 38 ? 21.345 23.436 -37.585 1.00 35.05 38 GLY F N 1
ATOM 16482 C CA . GLY F 3 38 ? 20.104 24.177 -37.686 1.00 35.81 38 GLY F CA 1
ATOM 16483 C C . GLY F 3 38 ? 20.186 25.273 -38.727 1.00 36.72 38 GLY F C 1
ATOM 16484 O O . GLY F 3 38 ? 19.290 25.416 -39.560 1.00 37.78 38 GLY F O 1
ATOM 16485 N N . LEU F 3 39 ? 21.262 26.049 -38.678 1.00 37.85 39 LEU F N 1
ATOM 16486 C CA . LEU F 3 39 ? 21.458 27.136 -39.627 1.00 39.71 39 LEU F CA 1
ATOM 16487 C C . LEU F 3 39 ? 21.757 26.566 -41.014 1.00 40.23 39 LEU F C 1
ATOM 16488 O O . LEU F 3 39 ? 21.280 27.082 -42.025 1.00 40.56 39 LEU F O 1
ATOM 16493 N N . PHE F 3 40 ? 22.548 25.499 -41.059 1.00 40.62 40 PHE F N 1
ATOM 16494 C CA . PHE F 3 40 ? 22.885 24.869 -42.331 1.00 41.68 40 PHE F CA 1
ATOM 16495 C C . PHE F 3 40 ? 21.615 24.482 -43.083 1.00 41.91 40 PHE F C 1
ATOM 16496 O O . PHE F 3 40 ? 21.495 24.721 -44.286 1.00 41.49 40 PHE F O 1
ATOM 16504 N N . MET F 3 41 ? 20.674 23.881 -42.361 1.00 42.48 41 MET F N 1
ATOM 16505 C CA . MET F 3 41 ? 19.412 23.441 -42.945 1.00 42.66 41 MET F CA 1
ATOM 16506 C C . MET F 3 41 ? 18.556 24.559 -43.513 1.00 43.10 41 MET F C 1
ATOM 16507 O O . MET F 3 41 ? 17.864 24.359 -44.513 1.00 43.66 41 MET F O 1
ATOM 16512 N N . ILE F 3 42 ? 18.584 25.729 -42.882 1.00 43.43 42 ILE F N 1
ATOM 16513 C CA . ILE F 3 42 ? 17.799 26.851 -43.385 1.00 43.78 42 ILE F CA 1
ATOM 16514 C C . ILE F 3 42 ? 18.337 27.252 -44.758 1.00 44.03 42 ILE F C 1
ATOM 16515 O O . ILE F 3 42 ? 17.572 27.456 -45.701 1.00 44.98 42 ILE F O 1
ATOM 16520 N N . GLY F 3 43 ? 19.658 27.358 -44.863 1.00 44.23 43 GLY F N 1
ATOM 16521 C CA . GLY F 3 43 ? 20.269 27.720 -46.130 1.00 44.59 43 GLY F CA 1
ATOM 16522 C C . GLY F 3 43 ? 20.043 26.618 -47.147 1.00 44.01 43 GLY F C 1
ATOM 16523 O O . GLY F 3 43 ? 19.859 26.872 -48.337 1.00 43.14 43 GLY F O 1
ATOM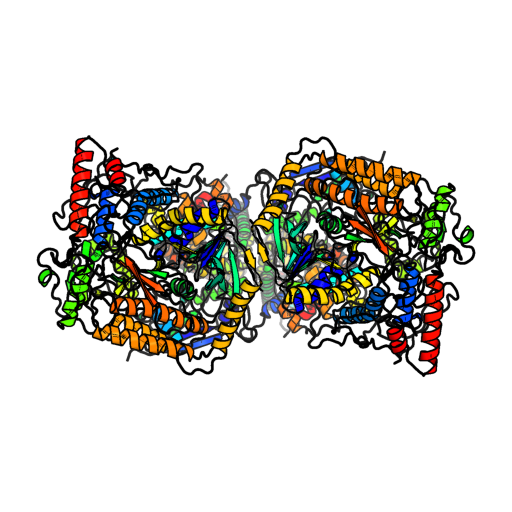 16524 N N . HIS F 3 44 ? 20.054 25.381 -46.662 1.00 43.87 44 HIS F N 1
ATOM 16525 C CA . HIS F 3 44 ? 19.841 24.208 -47.499 1.00 43.14 44 HIS F CA 1
ATOM 16526 C C . HIS F 3 44 ? 18.466 24.242 -48.161 1.00 43.78 44 HIS F C 1
ATOM 16527 O O . HIS F 3 44 ? 18.333 23.932 -49.342 1.00 42.97 44 HIS F O 1
ATOM 16534 N N . MET F 3 45 ? 17.445 24.626 -47.403 1.00 45.46 45 MET F N 1
ATOM 16535 C CA . MET F 3 45 ? 16.094 24.677 -47.944 1.00 47.97 45 MET F CA 1
ATOM 16536 C C . MET F 3 45 ? 15.931 25.746 -49.021 1.00 48.96 45 MET F C 1
ATOM 16537 O O . MET F 3 45 ? 15.115 25.599 -49.930 1.00 48.96 45 MET F O 1
ATOM 16542 N N . PHE F 3 46 ? 16.707 26.820 -48.922 1.00 50.32 46 PHE F N 1
ATOM 16543 C CA . PHE F 3 46 ? 16.625 27.887 -49.909 1.00 52.03 46 PHE F CA 1
ATOM 16544 C C . PHE F 3 46 ? 17.313 27.486 -51.209 1.00 51.94 46 PHE F C 1
ATOM 16545 O O . PHE F 3 46 ? 16.743 27.629 -52.290 1.00 52.02 46 PHE F O 1
ATOM 16553 N N . PHE F 3 47 ? 18.530 26.965 -51.101 1.00 52.19 47 PHE F N 1
ATOM 16554 C CA . PHE F 3 47 ? 19.280 26.553 -52.280 1.00 52.51 47 PHE F CA 1
ATOM 16555 C C . PHE F 3 47 ? 18.621 25.400 -53.034 1.00 52.74 47 PHE F C 1
ATOM 16556 O O . PHE F 3 47 ? 18.673 25.346 -54.265 1.00 51.88 47 PHE F O 1
ATOM 16564 N N . VAL F 3 48 ? 17.993 24.488 -52.300 1.00 51.81 48 VAL F N 1
ATOM 16565 C CA . VAL F 3 48 ? 17.328 23.346 -52.914 1.00 51.60 48 VAL F CA 1
ATOM 16566 C C . VAL F 3 48 ? 15.969 23.738 -53.495 1.00 51.41 48 VAL F C 1
ATOM 16567 O O . VAL F 3 48 ? 15.427 23.044 -54.361 1.00 50.50 48 VAL F O 1
ATOM 16571 N N . SER F 3 49 ? 15.424 24.857 -53.025 1.00 51.30 49 SER F N 1
ATOM 16572 C CA . SER F 3 49 ? 14.126 25.326 -53.498 1.00 52.16 49 SER F CA 1
ATOM 16573 C C . SER F 3 49 ? 14.228 26.151 -54.780 1.00 51.98 49 SER F C 1
ATOM 16574 O O . SER F 3 49 ? 13.212 26.531 -55.360 1.00 51.25 49 SER F O 1
ATOM 16577 N N . THR F 3 50 ? 15.452 26.424 -55.221 1.00 52.74 50 THR F N 1
ATOM 16578 C CA . THR F 3 50 ? 15.660 27.204 -56.436 1.00 54.48 50 THR F CA 1
ATOM 16579 C C . THR F 3 50 ? 15.058 26.515 -57.657 1.00 55.35 50 THR F C 1
ATOM 16580 O O . THR F 3 50 ? 14.927 27.122 -58.720 1.00 55.95 50 THR F O 1
ATOM 16584 N N . ILE F 3 51 ? 14.691 25.247 -57.500 1.00 55.79 51 ILE F N 1
ATOM 16585 C CA . ILE F 3 51 ? 14.088 24.486 -58.587 1.00 56.47 51 ILE F CA 1
ATOM 16586 C C . ILE F 3 51 ? 12.758 25.141 -58.956 1.00 57.11 51 ILE F C 1
ATOM 16587 O O . ILE F 3 51 ? 12.253 24.974 -60.067 1.00 56.93 51 ILE F O 1
ATOM 16592 N N . LEU F 3 52 ? 12.200 25.886 -58.007 1.00 57.98 52 LEU F N 1
ATOM 16593 C CA . LEU F 3 52 ? 10.935 26.582 -58.204 1.00 59.67 52 LEU F CA 1
ATOM 16594 C C . LEU F 3 52 ? 11.121 27.789 -59.117 1.00 60.60 52 LEU F C 1
ATOM 16595 O O . LEU F 3 52 ? 10.167 28.259 -59.737 1.00 61.07 52 LEU F O 1
ATOM 16600 N N . LEU F 3 53 ? 12.350 28.290 -59.192 1.00 61.38 53 LEU F N 1
ATOM 16601 C CA . LEU F 3 53 ? 12.652 29.448 -60.026 1.00 62.13 53 LEU F CA 1
ATOM 16602 C C . LEU F 3 53 ? 12.989 29.053 -61.458 1.00 62.81 53 LEU F C 1
ATOM 16603 O O . LEU F 3 53 ? 13.036 29.904 -62.346 1.00 63.16 53 LEU F O 1
ATOM 16608 N N . GLY F 3 54 ? 13.223 27.764 -61.680 1.00 63.05 54 GLY F N 1
ATOM 16609 C CA . GLY F 3 54 ? 13.549 27.297 -63.016 1.00 63.35 54 GLY F CA 1
ATOM 16610 C C . GLY F 3 54 ? 14.816 26.466 -63.051 1.00 63.76 54 GLY F C 1
ATOM 16611 O O . GLY F 3 54 ? 15.751 26.714 -62.290 1.00 64.09 54 GLY F O 1
ATOM 16612 N N . ASP F 3 55 ? 14.847 25.479 -63.940 1.00 63.70 55 ASP F N 1
ATOM 16613 C CA . ASP F 3 55 ? 16.000 24.598 -64.074 1.00 64.17 55 ASP F CA 1
ATOM 16614 C C . ASP F 3 55 ? 17.302 25.372 -64.231 1.00 64.26 55 ASP F C 1
ATOM 16615 O O . ASP F 3 55 ? 18.311 25.037 -63.611 1.00 65.09 55 ASP F O 1
ATOM 16620 N N . ASN F 3 56 ? 17.277 26.406 -65.064 1.00 63.78 56 ASN F N 1
ATOM 16621 C CA . ASN F 3 56 ? 18.461 27.221 -65.300 1.00 63.38 56 ASN F CA 1
ATOM 16622 C C . ASN F 3 56 ? 18.913 27.925 -64.023 1.00 63.01 56 ASN F C 1
ATOM 16623 O O . ASN F 3 56 ? 20.103 28.171 -63.828 1.00 62.28 56 ASN F O 1
ATOM 16628 N N . VAL F 3 57 ? 17.958 28.240 -63.156 1.00 63.11 57 VAL F N 1
ATOM 16629 C CA . VAL F 3 57 ? 18.259 28.923 -61.905 1.00 63.61 57 VAL F CA 1
ATOM 16630 C C . VAL F 3 57 ? 19.081 28.065 -60.948 1.00 63.82 57 VAL F C 1
ATOM 16631 O O . VAL F 3 57 ? 20.211 28.418 -60.606 1.00 63.83 57 VAL F O 1
ATOM 16635 N N . MET F 3 58 ? 18.522 26.939 -60.516 1.00 64.42 58 MET F N 1
ATOM 16636 C CA . MET F 3 58 ? 19.240 26.077 -59.586 1.00 65.42 58 MET F CA 1
ATOM 16637 C C . MET F 3 58 ? 20.506 25.529 -60.226 1.00 65.34 58 MET F C 1
ATOM 16638 O O . MET F 3 58 ? 21.514 25.323 -59.550 1.00 65.02 58 MET F O 1
ATOM 16643 N N . LEU F 3 59 ? 20.451 25.296 -61.533 1.00 65.60 59 LEU F N 1
ATOM 16644 C CA . LEU F 3 59 ? 21.605 24.782 -62.255 1.00 65.89 59 LEU F CA 1
ATOM 16645 C C . LEU F 3 59 ? 22.756 25.769 -62.095 1.00 66.30 59 LEU F C 1
ATOM 16646 O O . LEU F 3 59 ? 23.915 25.376 -61.969 1.00 66.13 59 LEU F O 1
ATOM 16651 N N . TRP F 3 60 ? 22.422 27.055 -62.096 1.00 66.87 60 TRP F N 1
ATOM 16652 C CA . TRP F 3 60 ? 23.417 28.109 -61.942 1.00 67.65 60 TRP F CA 1
ATOM 16653 C C . TRP F 3 60 ? 24.012 28.085 -60.536 1.00 67.33 60 TRP F C 1
ATOM 16654 O O . TRP F 3 60 ? 25.220 28.241 -60.360 1.00 66.99 60 TRP F O 1
ATOM 16665 N N . VAL F 3 61 ? 23.155 27.895 -59.539 1.00 67.05 61 VAL F N 1
ATOM 16666 C CA . VAL F 3 61 ? 23.598 27.849 -58.150 1.00 66.74 61 VAL F CA 1
ATOM 16667 C C . VAL F 3 61 ? 24.437 26.601 -57.899 1.00 66.60 61 VAL F C 1
ATOM 16668 O O . VAL F 3 61 ? 25.485 26.664 -57.253 1.00 66.17 61 VAL F O 1
ATOM 16672 N N . THR F 3 62 ? 23.970 25.468 -58.416 1.00 66.34 62 THR F N 1
ATOM 16673 C CA . THR F 3 62 ? 24.672 24.200 -58.255 1.00 66.12 62 THR F CA 1
ATOM 16674 C C . THR F 3 62 ? 26.118 24.313 -58.728 1.00 66.51 62 THR F C 1
ATOM 16675 O O . THR F 3 62 ? 27.025 23.758 -58.111 1.00 66.41 62 THR F O 1
ATOM 16679 N N . LYS F 3 63 ? 26.325 25.036 -59.825 1.00 67.14 63 LYS F N 1
ATOM 16680 C CA . LYS F 3 63 ? 27.661 25.216 -60.385 1.00 67.80 63 LYS F CA 1
ATOM 16681 C C . LYS F 3 63 ? 28.529 26.136 -59.531 1.00 68.06 63 LYS F C 1
ATOM 16682 O O . LYS F 3 63 ? 29.753 26.003 -59.511 1.00 67.39 63 LYS F O 1
ATOM 16688 N N . LYS F 3 64 ? 27.896 27.073 -58.832 1.00 69.19 64 LYS F N 1
ATOM 16689 C CA . LYS F 3 64 ? 28.628 28.000 -57.976 1.00 70.77 64 LYS F CA 1
ATOM 16690 C C . LYS F 3 64 ? 29.220 27.250 -56.786 1.00 71.61 64 LYS F C 1
ATOM 16691 O O . LYS F 3 64 ? 30.379 27.457 -56.425 1.00 71.41 64 LYS F O 1
ATOM 16697 N N . PHE F 3 65 ? 28.419 26.376 -56.184 1.00 72.46 65 PHE F N 1
ATOM 16698 C CA . PHE F 3 65 ? 28.869 25.584 -55.044 1.00 73.78 65 PHE F CA 1
ATOM 16699 C C . PHE F 3 65 ? 30.004 24.651 -55.454 1.00 74.18 65 PHE F C 1
ATOM 16700 O O . PHE F 3 65 ? 30.707 24.102 -54.607 1.00 74.18 65 PHE F O 1
ATOM 16708 N N . GLU F 3 66 ? 30.175 24.476 -56.760 1.00 75.00 66 GLU F N 1
ATOM 16709 C CA . GLU F 3 66 ? 31.227 23.615 -57.283 1.00 75.40 66 GLU F CA 1
ATOM 16710 C C . GLU F 3 66 ? 32.412 24.464 -57.730 1.00 75.54 66 GLU F C 1
ATOM 16711 O O . GLU F 3 66 ? 33.288 23.997 -58.457 1.00 75.33 66 GLU F O 1
ATOM 16717 N N . LEU F 3 67 ? 32.425 25.716 -57.285 1.00 75.58 67 LEU F N 1
ATOM 16718 C CA . LEU F 3 67 ? 33.492 26.649 -57.622 1.00 75.81 67 LEU F CA 1
ATOM 16719 C C . LEU F 3 67 ? 33.629 26.835 -59.129 1.00 76.34 67 LEU F C 1
ATOM 16720 O O . LEU F 3 67 ? 34.600 26.386 -59.741 1.00 75.92 67 LEU F O 1
ATOM 16725 N N . ASP F 3 68 ? 32.641 27.503 -59.716 1.00 76.96 68 ASP F N 1
ATOM 16726 C CA . ASP F 3 68 ? 32.623 27.774 -61.147 1.00 77.47 68 ASP F CA 1
ATOM 16727 C C . ASP F 3 68 ? 33.647 28.860 -61.467 1.00 77.58 68 ASP F C 1
ATOM 16728 O O . ASP F 3 68 ? 34.391 28.761 -62.443 1.00 77.23 68 ASP F O 1
ATOM 16733 N N . PHE F 3 69 ? 33.680 29.893 -60.629 1.00 77.64 69 PHE F N 1
ATOM 16734 C CA . PHE F 3 69 ? 34.599 31.010 -60.808 1.00 77.74 69 PHE F CA 1
ATOM 16735 C C . PHE F 3 69 ? 36.050 30.664 -60.490 1.00 78.12 69 PHE F C 1
ATOM 16736 O O . PHE F 3 69 ? 36.896 31.553 -60.381 1.00 78.26 69 PHE F O 1
ATOM 16744 N N . ILE F 3 70 ? 36.336 29.374 -60.341 1.00 78.03 70 ILE F N 1
ATOM 16745 C CA . ILE F 3 70 ? 37.692 28.921 -60.048 1.00 78.20 70 ILE F CA 1
ATOM 16746 C C . ILE F 3 70 ? 38.054 27.743 -60.947 1.00 78.56 70 ILE F C 1
ATOM 16747 O O . ILE F 3 70 ? 39.216 27.563 -61.313 1.00 78.78 70 ILE F O 1
ATOM 16752 N N . PHE F 3 71 ? 37.050 26.946 -61.302 1.00 78.75 71 PHE F N 1
ATOM 16753 C CA . PHE F 3 71 ? 37.259 25.787 -62.162 1.00 79.01 71 PHE F CA 1
ATOM 16754 C C . PHE F 3 71 ? 36.370 25.847 -63.398 1.00 79.35 71 PHE F C 1
ATOM 16755 O O . PHE F 3 71 ? 35.335 26.511 -63.397 1.00 79.57 71 PHE F O 1
ATOM 16763 N N . GLU F 3 72 ? 36.788 25.142 -64.446 1.00 79.45 72 GLU F N 1
ATOM 16764 C CA . GLU F 3 72 ? 36.060 25.097 -65.713 1.00 79.36 72 GLU F CA 1
ATOM 16765 C C . GLU F 3 72 ? 34.549 24.991 -65.522 1.00 78.97 72 GLU F C 1
ATOM 16766 O O . GLU F 3 72 ? 33.863 26.002 -65.355 1.00 79.21 72 GLU F O 1
ATOM 16772 N N . GLY F 3 73 ? 34.032 23.767 -65.555 1.00 78.43 73 GLY F N 1
ATOM 16773 C CA . GLY F 3 73 ? 32.606 23.564 -65.381 1.00 77.70 73 GLY F CA 1
ATOM 16774 C C . GLY F 3 73 ? 32.257 23.324 -63.926 1.00 77.15 73 GLY F C 1
ATOM 16775 O O . GLY F 3 73 ? 31.136 22.930 -63.602 1.00 77.15 73 GLY F O 1
ATOM 16776 N N . GLY F 3 74 ? 33.225 23.570 -63.048 1.00 76.38 74 GLY F N 1
ATOM 16777 C CA . GLY F 3 74 ? 33.009 23.366 -61.628 1.00 75.09 74 GLY F CA 1
ATOM 16778 C C . GLY F 3 74 ? 33.199 21.908 -61.262 1.00 74.08 74 GLY F C 1
ATOM 16779 O O . GLY F 3 74 ? 32.617 21.025 -61.895 1.00 74.38 74 GLY F O 1
ATOM 16780 N N . LYS F 3 75 ? 34.014 21.647 -60.244 1.00 72.62 75 LYS F N 1
ATOM 16781 C CA . LYS F 3 75 ? 34.266 20.279 -59.813 1.00 71.27 75 LYS F CA 1
ATOM 16782 C C . LYS F 3 75 ? 33.313 19.849 -58.702 1.00 69.83 75 LYS F C 1
ATOM 16783 O O . LYS F 3 75 ? 33.392 20.338 -57.576 1.00 68.99 75 LYS F O 1
ATOM 16789 N N . PRO F 3 76 ? 32.395 18.921 -59.013 1.00 68.67 76 PRO F N 1
ATOM 16790 C CA . PRO F 3 76 ? 31.409 18.400 -58.061 1.00 67.36 76 PRO F CA 1
ATOM 16791 C C . PRO F 3 76 ? 32.049 17.845 -56.790 1.00 66.06 76 PRO F C 1
ATOM 16792 O O . PRO F 3 76 ? 31.388 17.706 -55.760 1.00 65.03 76 PRO F O 1
ATOM 16796 N N . ILE F 3 77 ? 33.338 17.528 -56.869 1.00 64.52 77 ILE F N 1
ATOM 16797 C CA . ILE F 3 77 ? 34.056 16.987 -55.722 1.00 63.07 77 ILE F CA 1
ATOM 16798 C C . ILE F 3 77 ? 34.042 17.973 -54.554 1.00 61.64 77 ILE F C 1
ATOM 16799 O O . ILE F 3 77 ? 34.275 17.594 -53.406 1.00 61.09 77 ILE F O 1
ATOM 16804 N N . VAL F 3 78 ? 33.771 19.239 -54.856 1.00 60.04 78 VAL F N 1
ATOM 16805 C CA . VAL F 3 78 ? 33.704 20.269 -53.826 1.00 58.54 78 VAL F CA 1
ATOM 16806 C C . VAL F 3 78 ? 32.509 19.957 -52.933 1.00 57.36 78 VAL F C 1
ATOM 16807 O O . VAL F 3 78 ? 32.575 20.101 -51.713 1.00 56.57 78 VAL F O 1
ATOM 16811 N N . VAL F 3 79 ? 31.418 19.524 -53.556 1.00 56.42 79 VAL F N 1
ATOM 16812 C CA . VAL F 3 79 ? 30.205 19.181 -52.828 1.00 55.96 79 VAL F CA 1
ATOM 16813 C C . VAL F 3 79 ? 30.448 17.948 -51.967 1.00 55.31 79 VAL F C 1
ATOM 16814 O O . VAL F 3 79 ? 29.820 17.778 -50.921 1.00 55.41 79 VAL F O 1
ATOM 16818 N N . SER F 3 80 ? 31.362 17.089 -52.408 1.00 54.49 80 SER F N 1
ATOM 16819 C CA . SER F 3 80 ? 31.687 15.881 -51.657 1.00 54.05 80 SER F CA 1
ATOM 16820 C C . SER F 3 80 ? 32.321 16.246 -50.320 1.00 53.72 80 SER F C 1
ATOM 16821 O O . SER F 3 80 ? 31.949 15.701 -49.281 1.00 53.98 80 SER F O 1
ATOM 16824 N N . PHE F 3 81 ? 33.279 17.167 -50.346 1.00 52.95 81 PHE F N 1
ATOM 16825 C CA . PHE F 3 81 ? 33.938 17.594 -49.118 1.00 52.82 81 PHE F CA 1
ATOM 16826 C C . PHE F 3 81 ? 32.960 18.295 -48.187 1.00 51.68 81 PHE F C 1
ATOM 16827 O O . PHE F 3 81 ? 33.009 18.110 -46.970 1.00 52.28 81 PHE F O 1
ATOM 16835 N N . LEU F 3 82 ? 32.076 19.101 -48.761 1.00 49.28 82 LEU F N 1
ATOM 16836 C CA . LEU F 3 82 ? 31.084 19.820 -47.979 1.00 49.25 82 LEU F CA 1
ATOM 16837 C C . LEU F 3 82 ? 30.156 18.802 -47.321 1.00 47.93 82 LEU F C 1
ATOM 16838 O O . LEU F 3 82 ? 29.772 18.952 -46.161 1.00 46.62 82 LEU F O 1
ATOM 16843 N N . ALA F 3 83 ? 29.810 17.760 -48.072 1.00 46.95 83 ALA F N 1
ATOM 16844 C CA . ALA F 3 83 ? 28.924 16.713 -47.577 1.00 45.78 83 ALA F CA 1
ATOM 16845 C C . ALA F 3 83 ? 29.598 15.927 -46.459 1.00 44.62 83 ALA F C 1
ATOM 16846 O O . ALA F 3 83 ? 28.977 15.620 -45.443 1.00 45.50 83 ALA F O 1
ATOM 16848 N N . ALA F 3 84 ? 30.871 15.604 -46.653 1.00 42.84 84 ALA F N 1
ATOM 16849 C CA . ALA F 3 84 ? 31.629 14.863 -45.656 1.00 42.37 84 ALA F CA 1
ATOM 16850 C C . ALA F 3 84 ? 31.723 15.674 -44.368 1.00 41.93 84 ALA F C 1
ATOM 16851 O O . ALA F 3 84 ? 31.628 15.124 -43.271 1.00 41.28 84 ALA F O 1
ATOM 16853 N N . PHE F 3 85 ? 31.900 16.985 -44.508 1.00 41.56 85 PHE F N 1
ATOM 16854 C CA . PHE F 3 85 ? 32.002 17.864 -43.352 1.00 41.59 85 PHE F CA 1
ATOM 16855 C C . PHE F 3 85 ? 30.699 17.875 -42.563 1.00 40.79 85 PHE F C 1
ATOM 16856 O O . PHE F 3 85 ? 30.702 17.695 -41.349 1.00 40.27 85 PHE F O 1
ATOM 16864 N N . VAL F 3 86 ? 29.585 18.094 -43.254 1.00 40.49 86 VAL F N 1
ATOM 16865 C CA . VAL F 3 86 ? 28.285 18.121 -42.599 1.00 39.19 86 VAL F CA 1
ATOM 16866 C C . VAL F 3 86 ? 27.982 16.754 -41.986 1.00 39.79 86 VAL F C 1
ATOM 16867 O O . VAL F 3 86 ? 27.390 16.660 -40.908 1.00 38.88 86 VAL F O 1
ATOM 16871 N N . PHE F 3 87 ? 28.401 15.695 -42.673 1.00 39.38 87 PHE F N 1
ATOM 16872 C CA . PHE F 3 87 ? 28.174 14.339 -42.188 1.00 38.98 87 PHE F CA 1
ATOM 16873 C C . PHE F 3 87 ? 28.878 14.182 -40.840 1.00 38.54 87 PHE F C 1
ATOM 16874 O O . PHE F 3 87 ? 28.320 13.623 -39.891 1.00 38.84 87 PHE F O 1
ATOM 16882 N N . ALA F 3 88 ? 30.106 14.687 -40.762 1.00 37.20 88 ALA F N 1
ATOM 16883 C CA . ALA F 3 88 ? 30.894 14.601 -39.543 1.00 36.87 88 ALA F CA 1
ATOM 16884 C C . ALA F 3 88 ? 30.228 15.344 -38.388 1.00 37.08 88 ALA F C 1
ATOM 16885 O O . ALA F 3 88 ? 30.189 14.842 -37.264 1.00 38.29 88 ALA F O 1
ATOM 16887 N N . VAL F 3 89 ? 29.708 16.537 -38.661 1.00 35.51 89 VAL F N 1
ATOM 16888 C CA . VAL F 3 89 ? 29.038 17.324 -37.633 1.00 35.18 89 VAL F CA 1
ATOM 16889 C C . VAL F 3 89 ? 27.753 16.606 -37.231 1.00 34.35 89 VAL F C 1
ATOM 16890 O O . VAL F 3 89 ? 27.388 16.572 -36.056 1.00 35.64 89 VAL F O 1
ATOM 16894 N N . PHE F 3 90 ? 27.081 16.030 -38.223 1.00 33.03 90 PHE F N 1
ATOM 16895 C CA . PHE F 3 90 ? 25.842 15.287 -38.017 1.00 32.95 90 PHE F CA 1
ATOM 16896 C C . PHE F 3 90 ? 26.108 14.162 -37.013 1.00 33.52 90 PHE F C 1
ATOM 16897 O O . PHE F 3 90 ? 25.372 13.987 -36.036 1.00 34.04 90 PHE F O 1
ATOM 16905 N N . ILE F 3 91 ? 27.173 13.409 -37.260 1.00 32.63 91 ILE F N 1
ATOM 16906 C CA . ILE F 3 91 ? 27.547 12.297 -36.399 1.00 33.00 91 ILE F CA 1
ATOM 16907 C C . ILE F 3 91 ? 27.960 12.757 -35.003 1.00 32.33 91 ILE F C 1
ATOM 16908 O O . ILE F 3 91 ? 27.538 12.173 -34.000 1.00 31.78 91 ILE F O 1
ATOM 16913 N N . ALA F 3 92 ? 28.782 13.799 -34.936 1.00 30.13 92 ALA F N 1
ATOM 16914 C CA . ALA F 3 92 ? 29.222 14.321 -33.646 1.00 30.92 92 ALA F CA 1
ATOM 16915 C C . ALA F 3 92 ? 28.013 14.795 -32.832 1.00 31.00 92 ALA F C 1
ATOM 16916 O O . ALA F 3 92 ? 27.901 14.498 -31.642 1.00 31.29 92 ALA F O 1
ATOM 16918 N N . HIS F 3 93 ? 27.108 15.525 -33.476 1.00 31.80 93 HIS F N 1
ATOM 16919 C CA . HIS F 3 93 ? 25.916 16.022 -32.796 1.00 30.50 93 HIS F CA 1
ATOM 16920 C C . HIS F 3 93 ? 25.075 14.870 -32.234 1.00 31.50 93 HIS F C 1
ATOM 16921 O O . HIS F 3 93 ? 24.672 14.903 -31.075 1.00 30.03 93 HIS F O 1
ATOM 16928 N N . ALA F 3 94 ? 24.809 13.857 -33.058 1.00 30.59 94 ALA F N 1
ATOM 16929 C CA . ALA F 3 94 ? 24.008 12.714 -32.626 1.00 30.87 94 ALA F CA 1
ATOM 16930 C C . ALA F 3 94 ? 24.665 12.030 -31.430 1.00 31.08 94 ALA F C 1
ATOM 16931 O O . ALA F 3 94 ? 23.999 11.631 -30.476 1.00 30.99 94 ALA F O 1
ATOM 16933 N N . PHE F 3 95 ? 25.981 11.898 -31.502 1.00 30.61 95 PHE F N 1
ATOM 16934 C CA . PHE F 3 95 ? 26.771 11.278 -30.451 1.00 31.61 95 PHE F CA 1
ATOM 16935 C C . PHE F 3 95 ? 26.562 12.015 -29.124 1.00 31.74 95 PHE F C 1
ATOM 16936 O O . PHE F 3 95 ? 26.292 11.397 -28.093 1.00 31.50 95 PHE F O 1
ATOM 16944 N N . LEU F 3 96 ? 26.676 13.338 -29.159 1.00 31.23 96 LEU F N 1
ATOM 16945 C CA . LEU F 3 96 ? 26.521 14.147 -27.953 1.00 33.09 96 LEU F CA 1
ATOM 16946 C C . LEU F 3 96 ? 25.087 14.252 -27.452 1.00 32.48 96 LEU F C 1
ATOM 16947 O O . LEU F 3 96 ? 24.825 14.099 -26.254 1.00 32.77 96 LEU F O 1
ATOM 16952 N N . ALA F 3 97 ? 24.152 14.493 -28.365 1.00 33.21 97 ALA F N 1
ATOM 16953 C CA . ALA F 3 97 ? 22.747 14.650 -27.995 1.00 32.73 97 ALA F CA 1
ATOM 16954 C C . ALA F 3 97 ? 22.077 13.359 -27.533 1.00 32.72 97 ALA F C 1
ATOM 16955 O O . ALA F 3 97 ? 21.126 13.383 -26.750 1.00 31.62 97 ALA F O 1
ATOM 16957 N N . MET F 3 98 ? 22.577 12.237 -28.032 1.00 31.88 98 MET F N 1
ATOM 16958 C CA . MET F 3 98 ? 22.059 10.919 -27.689 1.00 32.55 98 MET F CA 1
ATOM 16959 C C . MET F 3 98 ? 22.098 10.701 -26.169 1.00 30.65 98 MET F C 1
ATOM 16960 O O . MET F 3 98 ? 21.325 9.912 -25.619 1.00 29.10 98 MET F O 1
ATOM 16965 N N . ARG F 3 99 ? 23.006 11.411 -25.506 1.00 28.86 99 ARG F N 1
ATOM 16966 C CA . ARG F 3 99 ? 23.163 11.336 -24.051 1.00 28.96 99 ARG F CA 1
ATOM 16967 C C . ARG F 3 99 ? 21.877 11.750 -23.319 1.00 29.33 99 ARG F C 1
ATOM 16968 O O . ARG F 3 99 ? 21.639 11.358 -22.171 1.00 28.62 99 ARG F O 1
ATOM 16976 N N . LYS F 3 100 ? 21.047 12.543 -23.989 1.00 28.32 100 LYS F N 1
ATOM 16977 C CA . LYS F 3 100 ? 19.822 13.053 -23.384 1.00 29.90 100 LYS F CA 1
ATOM 16978 C C . LYS F 3 100 ? 18.556 12.186 -23.513 1.00 30.44 100 LYS F C 1
ATOM 16979 O O . LYS F 3 100 ? 17.551 12.452 -22.849 1.00 29.56 100 LYS F O 1
ATOM 16985 N N . PHE F 3 101 ? 18.599 11.146 -24.342 1.00 29.88 101 PHE F N 1
ATOM 16986 C CA . PHE F 3 101 ? 17.441 10.260 -24.513 1.00 30.79 101 PHE F CA 1
ATOM 16987 C C . PHE F 3 101 ? 17.076 9.505 -23.236 1.00 30.20 101 PHE F C 1
ATOM 16988 O O . PHE F 3 101 ? 17.933 9.257 -22.388 1.00 31.70 101 PHE F O 1
ATOM 16996 N N . PRO F 3 102 ? 15.792 9.144 -23.076 1.00 29.74 102 PRO F N 1
ATOM 16997 C CA . PRO F 3 102 ? 15.425 8.385 -21.879 1.00 28.67 102 PRO F CA 1
ATOM 16998 C C . PRO F 3 102 ? 16.171 7.092 -22.224 1.00 29.91 102 PRO F C 1
ATOM 16999 O O . PRO F 3 102 ? 16.152 6.670 -23.386 1.00 27.76 102 PRO F O 1
ATOM 17003 N N . ILE F 3 103 ? 16.819 6.449 -21.260 1.00 28.59 103 ILE F N 1
ATOM 17004 C CA . ILE F 3 103 ? 17.615 5.279 -21.621 1.00 29.00 103 ILE F CA 1
ATOM 17005 C C . ILE F 3 103 ? 17.214 3.900 -21.100 1.00 28.27 103 ILE F C 1
ATOM 17006 O O . ILE F 3 103 ? 17.882 2.906 -21.386 1.00 29.96 103 ILE F O 1
ATOM 17011 N N . ASN F 3 104 ? 16.141 3.830 -20.327 1.00 27.67 104 ASN F N 1
ATOM 17012 C CA . ASN F 3 104 ? 15.666 2.546 -19.841 1.00 27.12 104 ASN F CA 1
ATOM 17013 C C . ASN F 3 104 ? 14.147 2.568 -19.734 1.00 27.93 104 ASN F C 1
ATOM 17014 O O . ASN F 3 104 ? 13.514 3.623 -19.883 1.00 24.66 104 ASN F O 1
ATOM 17019 N N . TYR F 3 105 ? 13.564 1.397 -19.502 1.00 26.41 105 TYR F N 1
ATOM 17020 C CA . TYR F 3 105 ? 12.121 1.269 -19.385 1.00 26.32 105 TYR F CA 1
ATOM 17021 C C . TYR F 3 105 ? 11.538 2.271 -18.393 1.00 27.07 105 TYR F C 1
ATOM 17022 O O . TYR F 3 105 ? 10.600 2.996 -18.713 1.00 27.12 105 TYR F O 1
ATOM 17031 N N . ARG F 3 106 ? 12.092 2.306 -17.187 1.00 26.98 106 ARG F N 1
ATOM 17032 C CA . ARG F 3 106 ? 11.620 3.234 -16.163 1.00 27.48 106 ARG F CA 1
ATOM 17033 C C . ARG F 3 106 ? 11.607 4.687 -16.647 1.00 25.43 106 ARG F C 1
ATOM 17034 O O . ARG F 3 106 ? 10.597 5.380 -16.521 1.00 27.09 106 ARG F O 1
ATOM 17042 N N . GLN F 3 107 ? 12.723 5.150 -17.200 1.00 25.53 107 GLN F N 1
ATOM 17043 C CA . GLN F 3 107 ? 12.798 6.522 -17.682 1.00 26.08 107 GLN F CA 1
ATOM 17044 C C . GLN F 3 107 ? 11.774 6.790 -18.783 1.00 27.37 107 GLN F C 1
ATOM 17045 O O . GLN F 3 107 ? 11.101 7.823 -18.779 1.00 26.69 107 GLN F O 1
ATOM 17051 N N . TYR F 3 108 ? 11.655 5.852 -19.717 1.00 28.77 108 TYR F N 1
ATOM 17052 C CA . TYR F 3 108 ? 10.719 5.984 -20.827 1.00 28.73 108 TYR F CA 1
ATOM 17053 C C . TYR F 3 108 ? 9.276 6.005 -20.338 1.00 28.18 108 TYR F C 1
ATOM 17054 O O . TYR F 3 108 ? 8.487 6.861 -20.738 1.00 28.00 108 TYR F O 1
ATOM 17063 N N . LEU F 3 109 ? 8.928 5.063 -19.470 1.00 26.93 109 LEU F N 1
ATOM 17064 C CA . LEU F 3 109 ? 7.569 4.995 -18.943 1.00 27.08 109 LEU F CA 1
ATOM 17065 C C . LEU F 3 109 ? 7.186 6.246 -18.155 1.00 27.04 109 LEU F C 1
ATOM 17066 O O . LEU F 3 109 ? 6.138 6.856 -18.407 1.00 26.36 109 LEU F O 1
ATOM 17071 N N . THR F 3 110 ? 8.025 6.622 -17.196 1.00 23.81 110 THR F N 1
ATOM 17072 C CA . THR F 3 110 ? 7.728 7.787 -16.376 1.00 25.29 110 THR F CA 1
ATOM 17073 C C . THR F 3 110 ? 7.732 9.108 -17.134 1.00 25.20 110 THR F C 1
ATOM 17074 O O . THR F 3 110 ? 6.935 9.984 -16.822 1.00 27.95 110 THR F O 1
ATOM 17078 N N . PHE F 3 111 ? 8.600 9.265 -18.129 1.00 24.97 111 PHE F N 1
ATOM 17079 C CA . PHE F 3 111 ? 8.615 10.520 -18.873 1.00 27.14 111 PHE F CA 1
ATOM 17080 C C . PHE F 3 111 ? 7.416 10.606 -19.812 1.00 27.10 111 PHE F C 1
ATOM 17081 O O . PHE F 3 111 ? 6.773 11.645 -19.912 1.00 25.76 111 PHE F O 1
ATOM 17089 N N . LYS F 3 112 ? 7.116 9.507 -20.494 1.00 28.61 112 LYS F N 1
ATOM 17090 C CA . LYS F 3 112 ? 5.985 9.489 -21.420 1.00 31.28 112 LYS F CA 1
ATOM 17091 C C . LYS F 3 112 ? 4.691 9.764 -20.657 1.00 30.88 112 LYS F C 1
ATOM 17092 O O . LYS F 3 112 ? 3.842 10.529 -21.112 1.00 32.15 112 LYS F O 1
ATOM 17098 N N . THR F 3 113 ? 4.549 9.142 -19.491 1.00 29.03 113 THR F N 1
ATOM 17099 C CA . THR F 3 113 ? 3.368 9.336 -18.657 1.00 29.30 113 THR F CA 1
ATOM 17100 C C . THR F 3 113 ? 3.293 10.797 -18.218 1.00 29.07 113 THR F C 1
ATOM 17101 O O . THR F 3 113 ? 2.230 11.426 -18.266 1.00 28.41 113 THR F O 1
ATOM 17105 N N . HIS F 3 114 ? 4.432 11.325 -17.785 1.00 26.60 114 HIS F N 1
ATOM 17106 C CA . HIS F 3 114 ? 4.519 12.708 -17.339 1.00 27.44 114 HIS F CA 1
ATOM 17107 C C . HIS F 3 114 ? 4.114 13.669 -18.459 1.00 27.76 114 HIS F C 1
ATOM 17108 O O . HIS F 3 114 ? 3.350 14.614 -18.242 1.00 28.88 114 HIS F O 1
ATOM 17115 N N . LYS F 3 115 ? 4.638 13.425 -19.655 1.00 28.33 115 LYS F N 1
ATOM 17116 C CA . LYS F 3 115 ? 4.329 14.254 -20.817 1.00 29.62 115 LYS F CA 1
ATOM 17117 C C . LYS F 3 115 ? 2.818 14.284 -21.077 1.00 29.36 115 LYS F C 1
ATOM 17118 O O . LYS F 3 115 ? 2.238 15.343 -21.335 1.00 28.06 115 LYS F O 1
ATOM 17124 N N . ASP F 3 116 ? 2.180 13.121 -21.000 1.00 29.73 116 ASP F N 1
ATOM 17125 C CA . ASP F 3 116 ? 0.747 13.030 -21.252 1.00 30.74 116 ASP F CA 1
ATOM 17126 C C . ASP F 3 116 ? -0.111 13.662 -20.169 1.00 31.09 116 ASP F C 1
ATOM 17127 O O . ASP F 3 116 ? -1.198 14.161 -20.453 1.00 31.04 116 ASP F O 1
ATOM 17132 N N . LEU F 3 117 ? 0.361 13.634 -18.929 1.00 30.66 117 LEU F N 1
ATOM 17133 C CA . LEU F 3 117 ? -0.389 14.238 -17.830 1.00 30.14 117 LEU F CA 1
ATOM 17134 C C . LEU F 3 117 ? -0.246 15.756 -17.865 1.00 29.50 117 LEU F C 1
ATOM 17135 O O . LEU F 3 117 ? -1.226 16.486 -17.711 1.00 28.43 117 LEU F O 1
ATOM 17140 N N . MET F 3 118 ? 0.979 16.220 -18.085 1.00 27.85 118 MET F N 1
ATOM 17141 C CA . MET F 3 118 ? 1.280 17.648 -18.108 1.00 29.07 118 MET F CA 1
ATOM 17142 C C . MET F 3 118 ? 0.656 18.460 -19.236 1.00 29.26 118 MET F C 1
ATOM 17143 O O . MET F 3 118 ? 0.154 19.560 -19.000 1.00 29.36 118 MET F O 1
ATOM 17148 N N . ARG F 3 119 ? 0.685 17.926 -20.455 1.00 28.04 119 ARG F N 1
ATOM 17149 C CA . ARG F 3 119 ? 0.158 18.651 -21.607 1.00 31.72 119 ARG F CA 1
ATOM 17150 C C . ARG F 3 119 ? 0.854 20.008 -21.626 1.00 31.00 119 ARG F C 1
ATOM 17151 O O . ARG F 3 119 ? 0.233 21.051 -21.839 1.00 31.54 119 ARG F O 1
ATOM 17159 N N . HIS F 3 120 ? 2.161 19.965 -21.386 1.00 29.79 120 HIS F N 1
ATOM 17160 C CA . HIS F 3 120 ? 2.993 21.155 -21.372 1.00 29.01 120 HIS F CA 1
ATOM 17161 C C . HIS F 3 120 ? 3.689 21.256 -22.724 1.00 28.87 120 HIS F C 1
ATOM 17162 O O . HIS F 3 120 ? 4.435 20.364 -23.121 1.00 26.63 120 HIS F O 1
ATOM 17169 N N . GLY F 3 121 ? 3.435 22.354 -23.428 1.00 29.93 121 GLY F N 1
ATOM 17170 C CA . GLY F 3 121 ? 4.018 22.555 -24.743 1.00 31.77 121 GLY F CA 1
ATOM 17171 C C . GLY F 3 121 ? 5.504 22.287 -24.909 1.00 30.67 121 GLY F C 1
ATOM 17172 O O . GLY F 3 121 ? 5.901 21.419 -25.681 1.00 31.33 121 GLY F O 1
ATOM 17173 N N . ASP F 3 122 ? 6.334 23.031 -24.189 1.00 31.24 122 ASP F N 1
ATOM 17174 C CA . ASP F 3 122 ? 7.774 22.867 -24.303 1.00 29.90 122 ASP F CA 1
ATOM 17175 C C . ASP F 3 122 ? 8.294 21.497 -23.885 1.00 29.12 122 ASP F C 1
ATOM 17176 O O . ASP F 3 122 ? 9.356 21.072 -24.341 1.00 30.16 122 ASP F O 1
ATOM 17181 N N . THR F 3 123 ? 7.560 20.800 -23.029 1.00 28.28 123 THR F N 1
ATOM 17182 C CA . THR F 3 123 ? 7.987 19.461 -22.623 1.00 29.06 123 THR F CA 1
ATOM 17183 C C . THR F 3 123 ? 7.678 18.499 -23.764 1.00 28.55 123 THR F C 1
ATOM 17184 O O . THR F 3 123 ? 8.494 17.648 -24.118 1.00 29.06 123 THR F O 1
ATOM 17188 N N . THR F 3 124 ? 6.488 18.643 -24.338 1.00 29.28 124 THR F N 1
ATOM 17189 C CA . THR F 3 124 ? 6.068 17.793 -25.442 1.00 30.12 124 THR F CA 1
ATOM 17190 C C . THR F 3 124 ? 6.979 18.001 -26.653 1.00 30.18 124 THR F C 1
ATOM 17191 O O . THR F 3 124 ? 7.338 17.042 -27.346 1.00 29.51 124 THR F O 1
ATOM 17195 N N . LEU F 3 125 ? 7.369 19.249 -26.896 1.00 30.93 125 LEU F N 1
ATOM 17196 C CA . LEU F 3 125 ? 8.246 19.558 -28.022 1.00 31.29 125 LEU F CA 1
ATOM 17197 C C . LEU F 3 125 ? 9.609 18.890 -27.879 1.00 31.12 125 LEU F C 1
ATOM 17198 O O . LEU F 3 125 ? 10.260 18.587 -28.880 1.00 30.46 125 LEU F O 1
ATOM 17203 N N . TRP F 3 126 ? 10.049 18.656 -26.644 1.00 29.51 126 TRP F N 1
ATOM 17204 C CA . TRP F 3 126 ? 11.340 18.010 -26.447 1.00 28.94 126 TRP F CA 1
ATOM 17205 C C . TRP F 3 126 ? 11.219 16.552 -26.876 1.00 28.43 126 TRP F C 1
ATOM 17206 O O . TRP F 3 126 ? 12.127 16.011 -27.510 1.00 28.73 126 TRP F O 1
ATOM 17217 N N . TRP F 3 127 ? 10.098 15.922 -26.525 1.00 28.56 127 TRP F N 1
ATOM 17218 C CA . TRP F 3 127 ? 9.844 14.534 -26.900 1.00 30.95 127 TRP F CA 1
ATOM 17219 C C . TRP F 3 127 ? 9.921 14.436 -28.428 1.00 31.28 127 TRP F C 1
ATOM 17220 O O . TRP F 3 127 ? 10.475 13.483 -28.980 1.00 30.84 127 TRP F O 1
ATOM 17231 N N . ILE F 3 128 ? 9.368 15.435 -29.106 1.00 31.08 128 ILE F N 1
ATOM 17232 C CA . ILE F 3 128 ? 9.405 15.476 -30.564 1.00 31.32 128 ILE F CA 1
ATOM 17233 C C . ILE F 3 128 ? 10.862 15.583 -31.017 1.00 30.56 128 ILE F C 1
ATOM 17234 O O . ILE F 3 128 ? 11.285 14.896 -31.949 1.00 30.08 128 ILE F O 1
ATOM 17239 N N . GLN F 3 129 ? 11.634 16.432 -30.342 1.00 29.79 129 GLN F N 1
ATOM 17240 C CA . GLN F 3 129 ? 13.051 16.585 -30.651 1.00 29.79 129 GLN F CA 1
ATOM 17241 C C . GLN F 3 129 ? 13.741 15.222 -30.599 1.00 30.64 129 GLN F C 1
ATOM 17242 O O . GLN F 3 129 ? 14.469 14.840 -31.516 1.00 29.71 129 GLN F O 1
ATOM 17248 N N . ALA F 3 130 ? 13.508 14.496 -29.510 1.00 29.97 130 ALA F N 1
ATOM 17249 C CA . ALA F 3 130 ? 14.109 13.182 -29.322 1.00 30.76 130 ALA F CA 1
ATOM 17250 C C . ALA F 3 130 ? 13.649 12.181 -30.385 1.00 30.71 130 ALA F C 1
ATOM 17251 O O . ALA F 3 130 ? 14.466 11.475 -30.975 1.00 31.51 130 ALA F O 1
ATOM 17253 N N . MET F 3 131 ? 12.343 12.122 -30.624 1.00 32.03 131 MET F N 1
ATOM 17254 C CA . MET F 3 131 ? 11.798 11.203 -31.615 1.00 32.96 131 MET F CA 1
ATOM 17255 C C . MET F 3 131 ? 12.370 11.476 -33.000 1.00 33.09 131 MET F C 1
ATOM 17256 O O . MET F 3 131 ? 12.874 10.564 -33.658 1.00 33.00 131 MET F O 1
ATOM 17261 N N . THR F 3 132 ? 12.293 12.730 -33.440 1.00 33.38 132 THR F N 1
ATOM 17262 C CA . THR F 3 132 ? 12.805 13.105 -34.756 1.00 33.65 132 THR F CA 1
ATOM 17263 C C . THR F 3 132 ? 14.306 12.870 -34.853 1.00 32.17 132 THR F C 1
ATOM 17264 O O . THR F 3 132 ? 14.825 12.510 -35.912 1.00 33.40 132 THR F O 1
ATOM 17268 N N . GLY F 3 133 ? 15.009 13.069 -33.745 1.00 32.47 133 GLY F N 1
ATOM 17269 C CA . GLY F 3 133 ? 16.443 12.850 -33.752 1.00 31.33 133 GLY F CA 1
ATOM 17270 C C . GLY F 3 133 ? 16.751 11.385 -33.991 1.00 31.92 133 GLY F C 1
ATOM 17271 O O . GLY F 3 133 ? 17.595 11.037 -34.823 1.00 31.92 133 GLY F O 1
ATOM 17272 N N . PHE F 3 134 ? 16.057 10.512 -33.268 1.00 33.29 134 PHE F N 1
ATOM 17273 C CA . PHE F 3 134 ? 16.278 9.075 -33.411 1.00 32.81 134 PHE F CA 1
ATOM 17274 C C . PHE F 3 134 ? 15.995 8.624 -34.842 1.00 32.93 134 PHE F C 1
ATOM 17275 O O . PHE F 3 134 ? 16.744 7.830 -35.417 1.00 32.52 134 PHE F O 1
ATOM 17283 N N . ALA F 3 135 ? 14.907 9.135 -35.407 1.00 32.93 135 ALA F N 1
ATOM 17284 C CA . ALA F 3 135 ? 14.511 8.785 -36.765 1.00 33.77 135 ALA F CA 1
ATOM 17285 C C . ALA F 3 135 ? 15.560 9.194 -37.797 1.00 33.20 135 ALA F C 1
ATOM 17286 O O . ALA F 3 135 ? 15.799 8.473 -38.770 1.00 31.63 135 ALA F O 1
ATOM 17288 N N . MET F 3 136 ? 16.189 10.346 -37.583 1.00 32.46 136 MET F N 1
ATOM 17289 C CA . MET F 3 136 ? 17.180 10.836 -38.526 1.00 32.85 136 MET F CA 1
ATOM 17290 C C . MET F 3 136 ? 18.470 10.040 -38.559 1.00 34.18 136 MET F C 1
ATOM 17291 O O . MET F 3 136 ? 19.305 10.244 -39.442 1.00 33.73 136 MET F O 1
ATOM 17296 N N . PHE F 3 137 ? 18.642 9.140 -37.597 1.00 33.66 137 PHE F N 1
ATOM 17297 C CA . PHE F 3 137 ? 19.828 8.292 -37.577 1.00 34.71 137 PHE F CA 1
ATOM 17298 C C . PHE F 3 137 ? 19.775 7.504 -38.879 1.00 35.41 137 PHE F C 1
ATOM 17299 O O . PHE F 3 137 ? 20.776 7.336 -39.572 1.00 36.10 137 PHE F O 1
ATOM 17307 N N . PHE F 3 138 ? 18.576 7.028 -39.192 1.00 35.90 138 PHE F N 1
ATOM 17308 C CA . PHE F 3 138 ? 18.341 6.220 -40.377 1.00 38.28 138 PHE F CA 1
ATOM 17309 C C . PHE F 3 138 ? 18.016 7.015 -41.640 1.00 39.42 138 PHE F C 1
ATOM 17310 O O . PHE F 3 138 ? 18.504 6.684 -42.717 1.00 41.79 138 PHE F O 1
ATOM 17318 N N . LEU F 3 139 ? 17.209 8.063 -41.507 1.00 39.52 139 LEU F N 1
ATOM 17319 C CA . LEU F 3 139 ? 16.816 8.879 -42.653 1.00 39.58 139 LEU F CA 1
ATOM 17320 C C . LEU F 3 139 ? 17.905 9.822 -43.169 1.00 39.51 139 LEU F C 1
ATOM 17321 O O . LEU F 3 139 ? 18.119 9.932 -44.379 1.00 39.26 139 LEU F O 1
ATOM 17326 N N . GLY F 3 140 ? 18.593 10.496 -42.253 1.00 38.29 140 GLY F N 1
ATOM 17327 C CA . GLY F 3 140 ? 19.634 11.428 -42.648 1.00 37.51 140 GLY F CA 1
ATOM 17328 C C . GLY F 3 140 ? 20.868 10.800 -43.269 1.00 37.94 140 GLY F C 1
ATOM 17329 O O . GLY F 3 140 ? 21.421 11.329 -44.232 1.00 37.48 140 GLY F O 1
ATOM 17330 N N . SER F 3 141 ? 21.301 9.671 -42.720 1.00 37.30 141 SER F N 1
ATOM 17331 C CA . SER F 3 141 ? 22.485 8.976 -43.211 1.00 37.77 141 SER F CA 1
ATOM 17332 C C . SER F 3 141 ? 22.413 8.594 -44.689 1.00 38.02 141 SER F C 1
ATOM 17333 O O . SER F 3 141 ? 23.398 8.727 -45.419 1.00 38.22 141 SER F O 1
ATOM 17336 N N . VAL F 3 142 ? 21.249 8.118 -45.119 1.00 38.25 142 VAL F N 1
ATOM 17337 C CA . VAL F 3 142 ? 21.043 7.710 -46.503 1.00 39.49 142 VAL F CA 1
ATOM 17338 C C . VAL F 3 142 ? 21.301 8.867 -47.466 1.00 40.28 142 VAL F C 1
ATOM 17339 O O . VAL F 3 142 ? 22.038 8.725 -48.439 1.00 41.57 142 VAL F O 1
ATOM 17343 N N . HIS F 3 143 ? 20.693 10.012 -47.178 1.00 39.92 143 HIS F N 1
ATOM 17344 C CA . HIS F 3 143 ? 20.831 11.196 -48.012 1.00 39.19 143 HIS F CA 1
ATOM 17345 C C . HIS F 3 143 ? 22.248 11.754 -48.000 1.00 40.31 143 HIS F C 1
ATOM 17346 O O . HIS F 3 143 ? 22.810 12.069 -49.051 1.00 39.75 143 HIS F O 1
ATOM 17353 N N . LEU F 3 144 ? 22.830 11.869 -46.811 1.00 39.70 144 LEU F N 1
ATOM 17354 C CA . LEU F 3 144 ? 24.180 12.399 -46.684 1.00 40.04 144 LEU F CA 1
ATOM 17355 C C . LEU F 3 144 ? 25.222 11.600 -47.454 1.00 38.86 144 LEU F C 1
ATOM 17356 O O . LEU F 3 144 ? 26.090 12.179 -48.108 1.00 39.27 144 LEU F O 1
ATOM 17361 N N . TYR F 3 145 ? 25.145 10.277 -47.381 1.00 37.77 145 TYR F N 1
ATOM 17362 C CA . TYR F 3 145 ? 26.114 9.444 -48.083 1.00 37.95 145 TYR F CA 1
ATOM 17363 C C . TYR F 3 145 ? 26.005 9.611 -49.596 1.00 38.15 145 TYR F C 1
ATOM 17364 O O . TYR F 3 145 ? 27.019 9.677 -50.293 1.00 37.90 145 TYR F O 1
ATOM 17373 N N . ILE F 3 146 ? 24.773 9.667 -50.091 1.00 39.52 146 ILE F N 1
ATOM 17374 C CA . ILE F 3 146 ? 24.514 9.826 -51.519 1.00 40.80 146 ILE F CA 1
ATOM 17375 C C . ILE F 3 146 ? 25.039 11.164 -52.046 1.00 41.65 146 ILE F C 1
ATOM 17376 O O . ILE F 3 146 ? 25.698 11.211 -53.089 1.00 42.13 146 ILE F O 1
ATOM 17381 N N . MET F 3 147 ? 24.754 12.247 -51.328 1.00 41.35 147 MET F N 1
ATOM 17382 C CA . MET F 3 147 ? 25.216 13.570 -51.743 1.00 42.28 147 MET F CA 1
ATOM 17383 C C . MET F 3 147 ? 26.737 13.628 -51.759 1.00 42.82 147 MET F C 1
ATOM 17384 O O . MET F 3 147 ? 27.339 14.291 -52.605 1.00 43.46 147 MET F O 1
ATOM 17389 N N . MET F 3 148 ? 27.354 12.926 -50.817 1.00 42.30 148 MET F N 1
ATOM 17390 C CA . MET F 3 148 ? 28.805 12.900 -50.700 1.00 42.28 148 MET F CA 1
ATOM 17391 C C . MET F 3 148 ? 29.489 12.034 -51.758 1.00 42.15 148 MET F C 1
ATOM 17392 O O . MET F 3 148 ? 30.627 12.308 -52.151 1.00 42.13 148 MET F O 1
ATOM 17397 N N . THR F 3 149 ? 28.800 10.996 -52.219 1.00 41.13 149 THR F N 1
ATOM 17398 C CA . THR F 3 149 ? 29.377 10.088 -53.204 1.00 41.61 149 THR F CA 1
ATOM 17399 C C . THR F 3 149 ? 28.887 10.243 -54.645 1.00 41.53 149 THR F C 1
ATOM 17400 O O . THR F 3 149 ? 29.519 9.724 -55.564 1.00 41.83 149 THR F O 1
ATOM 17404 N N . GLN F 3 150 ? 27.775 10.949 -54.845 1.00 41.63 150 GLN F N 1
ATOM 17405 C CA . GLN F 3 150 ? 27.232 11.158 -56.189 1.00 42.68 150 GLN F CA 1
ATOM 17406 C C . GLN F 3 150 ? 26.898 12.633 -56.438 1.00 41.91 150 GLN F C 1
ATOM 17407 O O . GLN F 3 150 ? 25.827 12.958 -56.942 1.00 41.96 150 GLN F O 1
ATOM 17413 N N . PRO F 3 151 ? 27.830 13.544 -56.110 1.00 42.47 151 PRO F N 1
ATOM 17414 C CA . PRO F 3 151 ? 27.613 14.983 -56.298 1.00 43.22 151 PRO F CA 1
ATOM 17415 C C . PRO F 3 151 ? 27.373 15.421 -57.744 1.00 43.97 151 PRO F C 1
ATOM 17416 O O . PRO F 3 151 ? 26.741 16.447 -57.989 1.00 43.99 151 PRO F O 1
ATOM 17420 N N . GLN F 3 152 ? 27.874 14.643 -58.697 1.00 45.94 152 GLN F N 1
ATOM 17421 C CA . GLN F 3 152 ? 27.706 14.973 -60.110 1.00 47.71 152 GLN F CA 1
ATOM 17422 C C . GLN F 3 152 ? 26.292 14.668 -60.588 1.00 48.13 152 GLN F C 1
ATOM 17423 O O . GLN F 3 152 ? 25.967 14.886 -61.755 1.00 48.29 152 GLN F O 1
ATOM 17429 N N . THR F 3 153 ? 25.455 14.159 -59.687 1.00 48.14 153 THR F N 1
ATOM 17430 C CA . THR F 3 153 ? 24.078 13.828 -60.030 1.00 47.86 153 THR F CA 1
ATOM 17431 C C . THR F 3 153 ? 23.086 14.816 -59.424 1.00 47.33 153 THR F C 1
ATOM 17432 O O . THR F 3 153 ? 21.908 14.501 -59.253 1.00 46.72 153 THR F O 1
ATOM 17436 N N . ILE F 3 154 ? 23.568 16.009 -59.093 1.00 48.36 154 ILE F N 1
ATOM 17437 C CA . ILE F 3 154 ? 22.714 17.046 -58.522 1.00 49.11 154 ILE F CA 1
ATOM 17438 C C . ILE F 3 154 ? 22.316 18.051 -59.599 1.00 48.87 154 ILE F C 1
ATOM 17439 O O . ILE F 3 154 ? 23.173 18.622 -60.272 1.00 48.85 154 ILE F O 1
ATOM 17444 N N . GLY F 3 155 ? 21.014 18.269 -59.754 1.00 49.01 155 GLY F N 1
ATOM 17445 C CA . GLY F 3 155 ? 20.544 19.208 -60.755 1.00 48.98 155 GLY F CA 1
ATOM 17446 C C . GLY F 3 155 ? 19.044 19.142 -60.964 1.00 48.95 155 GLY F C 1
ATOM 17447 O O . GLY F 3 155 ? 18.380 18.276 -60.400 1.00 49.30 155 GLY F O 1
ATOM 17448 N N . PRO F 3 156 ? 18.478 20.046 -61.780 1.00 49.25 156 PRO F N 1
ATOM 17449 C CA . PRO F 3 156 ? 17.038 20.073 -62.049 1.00 49.35 156 PRO F CA 1
ATOM 17450 C C . PRO F 3 156 ? 16.509 18.773 -62.655 1.00 49.18 156 PRO F C 1
ATOM 17451 O O . PRO F 3 156 ? 15.376 18.370 -62.389 1.00 49.04 156 PRO F O 1
ATOM 17455 N N . VAL F 3 157 ? 17.338 18.119 -63.462 1.00 48.59 157 VAL F N 1
ATOM 17456 C CA . VAL F 3 157 ? 16.952 16.867 -64.106 1.00 48.69 157 VAL F CA 1
ATOM 17457 C C . VAL F 3 157 ? 17.383 15.661 -63.278 1.00 48.22 157 VAL F C 1
ATOM 17458 O O . VAL F 3 157 ? 16.572 14.805 -62.931 1.00 47.55 157 VAL F O 1
ATOM 17462 N N . SER F 3 158 ? 18.671 15.608 -62.963 1.00 47.86 158 SER F N 1
ATOM 17463 C CA . SER F 3 158 ? 19.237 14.503 -62.200 1.00 48.54 158 SER F CA 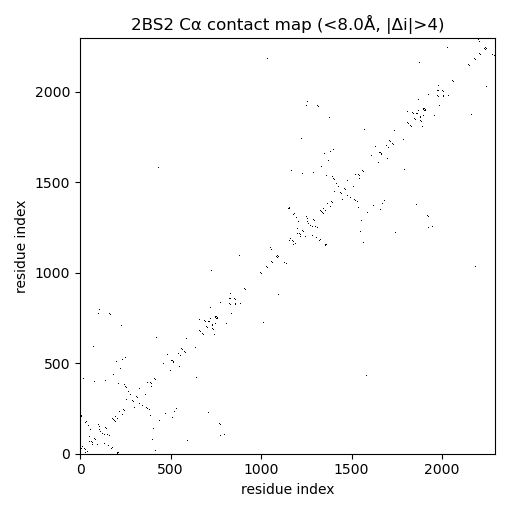1
ATOM 17464 C C . SER F 3 158 ? 18.619 14.304 -60.815 1.00 48.23 158 SER F C 1
ATOM 17465 O O . SER F 3 158 ? 18.340 13.173 -60.418 1.00 48.58 158 SER F O 1
ATOM 17468 N N . SER F 3 159 ? 18.404 15.394 -60.085 1.00 47.41 159 SER F N 1
ATOM 17469 C CA . SER F 3 159 ? 17.812 15.303 -58.751 1.00 47.39 159 SER F CA 1
ATOM 17470 C C . SER F 3 159 ? 16.376 14.804 -58.830 1.00 47.28 159 SER F C 1
ATOM 17471 O O . SER F 3 159 ? 15.918 14.071 -57.954 1.00 45.59 159 SER F O 1
ATOM 17474 N N . SER F 3 160 ? 15.667 15.209 -59.881 1.00 47.18 160 SER F N 1
ATOM 17475 C CA . SER F 3 160 ? 14.285 14.787 -60.067 1.00 47.89 160 SER F CA 1
ATOM 17476 C C . SER F 3 160 ? 14.261 13.293 -60.361 1.00 48.24 160 SER F C 1
ATOM 17477 O O . SER F 3 160 ? 13.305 12.599 -60.018 1.00 48.51 160 SER F O 1
ATOM 17480 N N . PHE F 3 161 ? 15.323 12.804 -60.994 1.00 48.35 161 PHE F N 1
ATOM 17481 C CA . PHE F 3 161 ? 15.425 11.391 -61.328 1.00 48.62 161 PHE F CA 1
ATOM 17482 C C . PHE F 3 161 ? 15.477 10.562 -60.046 1.00 48.53 161 PHE F C 1
ATOM 17483 O O . PHE F 3 161 ? 14.646 9.679 -59.831 1.00 48.34 161 PHE F O 1
ATOM 17491 N N . ARG F 3 162 ? 16.465 10.852 -59.205 1.00 47.98 162 ARG F N 1
ATOM 17492 C CA . ARG F 3 162 ? 16.635 10.149 -57.937 1.00 47.73 162 ARG F CA 1
ATOM 17493 C C . ARG F 3 162 ? 15.363 10.228 -57.096 1.00 47.57 162 ARG F C 1
ATOM 17494 O O . ARG F 3 162 ? 14.953 9.244 -56.481 1.00 47.65 162 ARG F O 1
ATOM 17502 N N . MET F 3 163 ? 14.742 11.404 -57.089 1.00 48.53 163 MET F N 1
ATOM 17503 C CA . MET F 3 163 ? 13.514 11.645 -56.338 1.00 48.65 163 MET F CA 1
ATOM 17504 C C . MET F 3 163 ? 12.394 10.677 -56.710 1.00 49.37 163 MET F C 1
ATOM 17505 O O . MET F 3 163 ? 11.677 10.183 -55.841 1.00 48.77 163 MET F O 1
ATOM 17510 N N . VAL F 3 164 ? 12.246 10.401 -58.003 1.00 49.75 164 VAL F N 1
ATOM 17511 C CA . VAL F 3 164 ? 11.180 9.521 -58.463 1.00 50.19 164 VAL F CA 1
ATOM 17512 C C . VAL F 3 164 ? 11.616 8.128 -58.910 1.00 49.99 164 VAL F C 1
ATOM 17513 O O . VAL F 3 164 ? 11.140 7.131 -58.374 1.00 50.53 164 VAL F O 1
ATOM 17517 N N . SER F 3 165 ? 12.510 8.056 -59.891 1.00 49.37 165 SER F N 1
ATOM 17518 C CA . SER F 3 165 ? 12.970 6.767 -60.401 1.00 49.08 165 SER F CA 1
ATOM 17519 C C . SER F 3 165 ? 13.666 5.902 -59.357 1.00 49.10 165 SER F C 1
ATOM 17520 O O . SER F 3 165 ? 13.468 4.686 -59.326 1.00 48.65 165 SER F O 1
ATOM 17523 N N . GLU F 3 166 ? 14.483 6.521 -58.511 1.00 48.01 166 GLU F N 1
ATOM 17524 C CA . GLU F 3 166 ? 15.197 5.778 -57.475 1.00 47.72 166 GLU F CA 1
ATOM 17525 C C . GLU F 3 166 ? 14.421 5.736 -56.158 1.00 47.34 166 GLU F C 1
ATOM 17526 O O . GLU F 3 166 ? 14.961 5.356 -55.121 1.00 47.87 166 GLU F O 1
ATOM 17532 N N . TRP F 3 167 ? 13.153 6.129 -56.214 1.00 46.94 167 TRP F N 1
ATOM 17533 C CA . TRP F 3 167 ? 12.274 6.131 -55.049 1.00 47.80 167 TRP F CA 1
ATOM 17534 C C . TRP F 3 167 ? 12.848 6.769 -53.789 1.00 47.71 167 TRP F C 1
ATOM 17535 O O . TRP F 3 167 ? 12.875 6.148 -52.726 1.00 46.05 167 TRP F O 1
ATOM 17546 N N . MET F 3 168 ? 13.294 8.014 -53.910 1.00 47.39 168 MET F N 1
ATOM 17547 C CA . MET F 3 168 ? 13.843 8.738 -52.774 1.00 47.15 168 MET F CA 1
ATOM 17548 C C . MET F 3 168 ? 12.817 9.686 -52.161 1.00 46.58 168 MET F C 1
ATOM 17549 O O . MET F 3 168 ? 13.046 10.229 -51.080 1.00 46.30 168 MET F O 1
ATOM 17554 N N . TRP F 3 169 ? 11.687 9.883 -52.841 1.00 44.72 169 TRP F N 1
ATOM 17555 C CA . TRP F 3 169 ? 10.665 10.791 -52.329 1.00 44.77 169 TRP F CA 1
ATOM 17556 C C . TRP F 3 169 ? 10.025 10.355 -51.008 1.00 44.04 169 TRP F C 1
ATOM 17557 O O . TRP F 3 169 ? 9.685 11.198 -50.177 1.00 43.71 169 TRP F O 1
ATOM 17568 N N . PRO F 3 170 ? 9.837 9.040 -50.795 1.00 43.79 170 PRO F N 1
ATOM 17569 C CA . PRO F 3 170 ? 9.225 8.682 -49.512 1.00 43.20 170 PRO F CA 1
ATOM 17570 C C . PRO F 3 170 ? 10.138 9.085 -48.351 1.00 42.34 170 PRO F C 1
ATOM 17571 O O . PRO F 3 170 ? 9.671 9.567 -47.320 1.00 42.57 170 PRO F O 1
ATOM 17575 N N . LEU F 3 171 ? 11.441 8.905 -48.543 1.00 41.65 171 LEU F N 1
ATOM 17576 C CA . LEU F 3 171 ? 12.426 9.260 -47.531 1.00 41.23 171 LEU F CA 1
ATOM 17577 C C . LEU F 3 171 ? 12.472 10.773 -47.343 1.00 41.74 171 LEU F C 1
ATOM 17578 O O . LEU F 3 171 ? 12.509 11.260 -46.218 1.00 40.83 171 LEU F O 1
ATOM 17583 N N . TYR F 3 172 ? 12.472 11.513 -48.448 1.00 41.45 172 TYR F N 1
ATOM 17584 C CA . TYR F 3 172 ? 12.508 12.970 -48.382 1.00 41.25 172 TYR F CA 1
ATOM 17585 C C . TYR F 3 172 ? 11.277 13.559 -47.706 1.00 41.26 172 TYR F C 1
ATOM 17586 O O . TYR F 3 172 ? 11.379 14.543 -46.973 1.00 41.69 172 TYR F O 1
ATOM 17595 N N . LEU F 3 173 ? 10.117 12.961 -47.957 1.00 41.26 173 LEU F N 1
ATOM 17596 C CA . LEU F 3 173 ? 8.873 13.446 -47.376 1.00 42.39 173 LEU F CA 1
ATOM 17597 C C . LEU F 3 173 ? 8.909 13.362 -45.847 1.00 42.17 173 LEU F C 1
ATOM 17598 O O . LEU F 3 173 ? 8.592 14.330 -45.157 1.00 41.60 173 LEU F O 1
ATOM 17603 N N . VAL F 3 174 ? 9.294 12.202 -45.326 1.00 42.07 174 VAL F N 1
ATOM 17604 C CA . VAL F 3 174 ? 9.379 12.011 -43.880 1.00 41.73 174 VAL F CA 1
ATOM 17605 C C . VAL F 3 174 ? 10.493 12.880 -43.304 1.00 40.83 174 VAL F C 1
ATOM 17606 O O . VAL F 3 174 ? 10.291 13.602 -42.325 1.00 40.45 174 VAL F O 1
ATOM 17610 N N . LEU F 3 175 ? 11.667 12.814 -43.923 1.00 39.59 175 LEU F N 1
ATOM 17611 C CA . LEU F 3 175 ? 12.814 13.583 -43.463 1.00 39.98 175 LEU F CA 1
ATOM 17612 C C . LEU F 3 175 ? 12.539 15.084 -43.425 1.00 40.79 175 LEU F C 1
ATOM 17613 O O . LEU F 3 175 ? 13.063 15.793 -42.564 1.00 40.86 175 LEU F O 1
ATOM 17618 N N . LEU F 3 176 ? 11.719 15.565 -44.354 1.00 39.44 176 LEU F N 1
ATOM 17619 C CA . LEU F 3 176 ? 11.385 16.983 -44.407 1.00 39.91 176 LEU F CA 1
ATOM 17620 C C . LEU F 3 176 ? 10.750 17.438 -43.097 1.00 39.55 176 LEU F C 1
ATOM 17621 O O . LEU F 3 176 ? 11.185 18.423 -42.495 1.00 39.14 176 LEU F O 1
ATOM 17626 N N . PHE F 3 177 ? 9.719 16.721 -42.662 1.00 38.96 177 PHE F N 1
ATOM 17627 C CA . PHE F 3 177 ? 9.031 17.066 -41.423 1.00 39.90 177 PHE F CA 1
ATOM 17628 C C . PHE F 3 177 ? 9.896 16.777 -40.203 1.00 38.76 177 PHE F C 1
ATOM 17629 O O . PHE F 3 177 ? 9.865 17.515 -39.222 1.00 38.59 177 PHE F O 1
ATOM 17637 N N . ALA F 3 178 ? 10.670 15.699 -40.276 1.00 37.78 178 ALA F N 1
ATOM 17638 C CA . ALA F 3 178 ? 11.541 15.303 -39.178 1.00 37.76 178 ALA F CA 1
ATOM 17639 C C . ALA F 3 178 ? 12.616 16.344 -38.894 1.00 37.33 178 ALA F C 1
ATOM 17640 O O . ALA F 3 178 ? 12.782 16.783 -37.757 1.00 36.73 178 ALA F O 1
ATOM 17642 N N . VAL F 3 179 ? 13.343 16.744 -39.931 1.00 35.87 179 VAL F N 1
ATOM 17643 C CA . VAL F 3 179 ? 14.415 17.713 -39.752 1.00 36.38 179 VAL F CA 1
ATOM 17644 C C . VAL F 3 179 ? 13.940 19.142 -39.510 1.00 36.48 179 VAL F C 1
ATOM 17645 O O . VAL F 3 179 ? 14.619 19.921 -38.832 1.00 35.30 179 VAL F O 1
ATOM 17649 N N A GLU F 3 180 ? 12.783 19.499 -40.057 0.50 36.41 180 GLU F N 1
ATOM 17650 N N B GLU F 3 180 ? 12.781 19.489 -40.060 0.50 36.62 180 GLU F N 1
ATOM 17651 C CA A GLU F 3 180 ? 12.280 20.848 -39.851 0.50 37.29 180 GLU F CA 1
ATOM 17652 C CA B GLU F 3 180 ? 12.243 20.830 -39.879 0.50 37.63 180 GLU F CA 1
ATOM 17653 C C A GLU F 3 180 ? 11.754 21.022 -38.429 0.50 36.98 180 GLU F C 1
ATOM 17654 C C B GLU F 3 180 ? 11.722 21.031 -38.458 0.50 37.25 180 GLU F C 1
ATOM 17655 O O A GLU F 3 180 ? 12.040 22.027 -37.778 0.50 36.70 180 GLU F O 1
ATOM 17656 O O B GLU F 3 180 ? 11.985 22.060 -37.834 0.50 37.04 180 GLU F O 1
ATOM 17667 N N . LEU F 3 181 ? 10.986 20.047 -37.949 1.00 36.48 181 LEU F N 1
ATOM 17668 C CA . LEU F 3 181 ? 10.447 20.121 -36.593 1.00 36.45 181 LEU F CA 1
ATOM 17669 C C . LEU F 3 181 ? 11.605 20.088 -35.596 1.00 35.26 181 LEU F C 1
ATOM 17670 O O . LEU F 3 181 ? 11.638 20.865 -34.646 1.00 35.45 181 LEU F O 1
ATOM 17675 N N . HIS F 3 182 ? 12.555 19.188 -35.829 1.00 34.24 182 HIS F N 1
ATOM 17676 C CA . HIS F 3 182 ? 13.718 19.037 -34.958 1.00 32.80 182 HIS F CA 1
ATOM 17677 C C . HIS F 3 182 ? 14.553 20.312 -34.942 1.00 33.53 182 HIS F C 1
ATOM 17678 O O . HIS F 3 182 ? 14.948 20.805 -33.883 1.00 33.68 182 HIS F O 1
ATOM 17685 N N . GLY F 3 183 ? 14.817 20.845 -36.130 1.00 32.57 183 GLY F N 1
ATOM 17686 C CA . GLY F 3 183 ? 15.620 22.046 -36.247 1.00 33.41 183 GLY F CA 1
ATOM 17687 C C . GLY F 3 183 ? 15.028 23.315 -35.669 1.00 33.93 183 GLY F C 1
ATOM 17688 O O . GLY F 3 183 ? 15.715 24.043 -34.960 1.00 33.58 183 GLY F O 1
ATOM 17689 N N . SER F 3 184 ? 13.764 23.591 -35.975 1.00 35.21 184 SER F N 1
ATOM 17690 C CA . SER F 3 184 ? 13.111 24.796 -35.478 1.00 35.32 184 SER F CA 1
ATOM 17691 C C . SER F 3 184 ? 12.947 24.770 -33.962 1.00 35.37 184 SER F C 1
ATOM 17692 O O . SER F 3 184 ? 13.204 25.769 -33.286 1.00 33.67 184 SER F O 1
ATOM 17695 N N . VAL F 3 185 ? 12.506 23.635 -33.426 1.00 34.07 185 VAL F N 1
ATOM 17696 C CA . VAL F 3 185 ? 12.351 23.519 -31.978 1.00 33.53 185 VAL F CA 1
ATOM 17697 C C . VAL F 3 185 ? 13.739 23.620 -31.347 1.00 32.29 185 VAL F C 1
ATOM 17698 O O . VAL F 3 185 ? 13.916 24.249 -30.302 1.00 32.13 185 VAL F O 1
ATOM 17702 N N . GLY F 3 186 ? 14.718 23.008 -32.007 1.00 32.17 186 GLY F N 1
ATOM 17703 C CA . GLY F 3 186 ? 16.087 23.028 -31.529 1.00 31.11 186 GLY F CA 1
ATOM 17704 C C . GLY F 3 186 ? 16.681 24.424 -31.440 1.00 32.85 186 GLY F C 1
ATOM 17705 O O . GLY F 3 186 ? 17.379 24.748 -30.475 1.00 30.36 186 GLY F O 1
ATOM 17706 N N . LEU F 3 187 ? 16.420 25.255 -32.447 1.00 31.80 187 LEU F N 1
ATOM 17707 C CA . LEU F 3 187 ? 16.939 26.620 -32.434 1.00 32.60 187 LEU F CA 1
ATOM 17708 C C . LEU F 3 187 ? 16.227 27.420 -31.350 1.00 30.97 187 LEU F C 1
ATOM 17709 O O . LEU F 3 187 ? 16.839 28.238 -30.668 1.00 31.20 187 LEU F O 1
ATOM 17714 N N . TYR F 3 188 ? 14.931 27.174 -31.192 1.00 31.44 188 TYR F N 1
ATOM 17715 C CA . TYR F 3 188 ? 14.155 27.859 -30.169 1.00 32.67 188 TYR F CA 1
ATOM 17716 C C . TYR F 3 188 ? 14.717 27.532 -28.784 1.00 32.65 188 TYR F C 1
ATOM 17717 O O . TYR F 3 188 ? 15.079 28.428 -28.027 1.00 34.86 188 TYR F O 1
ATOM 17726 N N . ARG F 3 189 ? 14.808 26.248 -28.456 1.00 33.31 189 ARG F N 1
ATOM 17727 C CA . ARG F 3 189 ? 15.305 25.872 -27.134 1.00 33.66 189 ARG F CA 1
ATOM 17728 C C . ARG F 3 189 ? 16.721 26.361 -26.890 1.00 32.95 189 ARG F C 1
ATOM 17729 O O . ARG F 3 189 ? 17.085 26.694 -25.763 1.00 33.07 189 ARG F O 1
ATOM 17737 N N . LEU F 3 190 ? 17.514 26.415 -27.951 1.00 31.91 190 LEU F N 1
ATOM 17738 C CA . LEU F 3 190 ? 18.888 26.885 -27.858 1.00 32.87 190 LEU F CA 1
ATOM 17739 C C . LEU F 3 190 ? 18.888 28.326 -27.340 1.00 31.95 190 LEU F C 1
ATOM 17740 O O . LEU F 3 190 ? 19.687 28.686 -26.476 1.00 32.91 190 LEU F O 1
ATOM 17745 N N . ALA F 3 191 ? 17.971 29.137 -27.858 1.00 31.92 191 ALA F N 1
ATOM 17746 C CA . ALA F 3 191 ? 17.861 30.537 -27.456 1.00 32.04 191 ALA F CA 1
ATOM 17747 C C . ALA F 3 191 ? 17.451 30.695 -25.988 1.00 32.15 191 ALA F C 1
ATOM 17748 O O . ALA F 3 191 ? 18.019 31.513 -25.267 1.00 32.55 191 ALA F O 1
ATOM 17750 N N . VAL F 3 192 ? 16.466 29.922 -25.544 1.00 31.97 192 VAL F N 1
ATOM 17751 C CA . VAL F 3 192 ? 16.031 30.016 -24.155 1.00 32.27 192 VAL F CA 1
ATOM 17752 C C . VAL F 3 192 ? 16.996 29.292 -23.210 1.00 31.46 192 VAL F C 1
ATOM 17753 O O . VAL F 3 192 ? 17.072 29.620 -22.026 1.00 31.88 192 VAL F O 1
ATOM 17757 N N . LYS F 3 193 ? 17.741 28.320 -23.731 1.00 29.57 193 LYS F N 1
ATOM 17758 C CA . LYS F 3 193 ? 18.710 27.589 -22.911 1.00 30.92 193 LYS F CA 1
ATOM 17759 C C . LYS F 3 193 ? 19.895 28.479 -22.525 1.00 31.53 193 LYS F C 1
ATOM 17760 O O . LYS F 3 193 ? 20.311 28.513 -21.360 1.00 31.05 193 LYS F O 1
ATOM 17766 N N . TRP F 3 194 ? 20.430 29.207 -23.501 1.00 29.41 194 TRP F N 1
ATOM 17767 C CA . TRP F 3 194 ? 21.559 30.094 -23.248 1.00 30.06 194 TRP F CA 1
ATOM 17768 C C . TRP F 3 194 ? 21.134 31.539 -22.994 1.00 30.59 194 TRP F C 1
ATOM 17769 O O . TRP F 3 194 ? 21.938 32.360 -22.556 1.00 30.76 194 TRP F O 1
ATOM 17780 N N . GLY F 3 195 ? 19.861 31.827 -23.263 1.00 32.39 195 GLY F N 1
ATOM 17781 C CA . GLY F 3 195 ? 19.297 33.149 -23.041 1.00 35.87 195 GLY F CA 1
ATOM 17782 C C . GLY F 3 195 ? 20.012 34.329 -23.668 1.00 39.57 195 GLY F C 1
ATOM 17783 O O . GLY F 3 195 ? 20.098 35.400 -23.065 1.00 38.42 195 GLY F O 1
ATOM 17784 N N . TRP F 3 196 ? 20.518 34.145 -24.882 1.00 41.54 196 TRP F N 1
ATOM 17785 C CA . TRP F 3 196 ? 21.231 35.211 -25.571 1.00 43.82 196 TRP F CA 1
ATOM 17786 C C . TRP F 3 196 ? 20.392 36.472 -25.754 1.00 44.15 196 TRP F C 1
ATOM 17787 O O . TRP F 3 196 ? 20.923 37.580 -25.734 1.00 44.72 196 TRP F O 1
ATOM 17798 N N . PHE F 3 197 ? 19.085 36.303 -25.925 1.00 45.65 197 PHE F N 1
ATOM 17799 C CA . PHE F 3 197 ? 18.195 37.439 -26.159 1.00 46.48 197 PHE F CA 1
ATOM 17800 C C . PHE F 3 197 ? 17.221 37.785 -25.031 1.00 46.88 197 PHE F C 1
ATOM 17801 O O . PHE F 3 197 ? 16.278 38.544 -25.250 1.00 46.06 197 PHE F O 1
ATOM 17809 N N . ASP F 3 198 ? 17.438 37.250 -23.833 1.00 46.75 198 ASP F N 1
ATOM 17810 C CA . ASP F 3 198 ? 16.524 37.527 -22.723 1.00 47.96 198 ASP F CA 1
ATOM 17811 C C . ASP F 3 198 ? 16.259 39.014 -22.476 1.00 49.03 198 ASP F C 1
ATOM 17812 O O . ASP F 3 198 ? 15.106 39.443 -22.444 1.00 49.25 198 ASP F O 1
ATOM 17817 N N . GLY F 3 199 ? 17.316 39.799 -22.297 1.00 50.16 199 GLY F N 1
ATOM 17818 C CA . GLY F 3 199 ? 17.136 41.222 -22.070 1.00 51.99 199 GLY F CA 1
ATOM 17819 C C . GLY F 3 199 ? 16.466 41.564 -20.752 1.00 53.03 199 GLY F C 1
ATOM 17820 O O . GLY F 3 199 ? 16.726 40.924 -19.737 1.00 53.68 199 GLY F O 1
ATOM 17821 N N . GLU F 3 200 ? 15.594 42.569 -20.770 1.00 54.29 200 GLU F N 1
ATOM 17822 C CA . GLU F 3 200 ? 14.897 43.009 -19.561 1.00 55.28 200 GLU F CA 1
ATOM 17823 C C . GLU F 3 200 ? 13.526 42.369 -19.346 1.00 54.23 200 GLU F C 1
ATOM 17824 O O . GLU F 3 200 ? 13.027 42.330 -18.220 1.00 54.75 200 GLU F O 1
ATOM 17830 N N . THR F 3 201 ? 12.914 41.877 -20.419 1.00 52.64 201 THR F N 1
ATOM 17831 C CA . THR F 3 201 ? 11.604 41.238 -20.323 1.00 51.71 201 THR F CA 1
ATOM 17832 C C . THR F 3 201 ? 11.655 39.810 -20.870 1.00 50.28 201 THR F C 1
ATOM 17833 O O . THR F 3 201 ? 11.048 39.506 -21.897 1.00 49.45 201 THR F O 1
ATOM 17837 N N . PRO F 3 202 ? 12.376 38.912 -20.176 1.00 49.00 202 PRO F N 1
ATOM 17838 C CA . PRO F 3 202 ? 12.543 37.503 -20.551 1.00 47.66 202 PRO F CA 1
ATOM 17839 C C . PRO F 3 202 ? 11.283 36.784 -21.029 1.00 46.40 202 PRO F C 1
ATOM 17840 O O . PRO F 3 202 ? 11.313 36.075 -22.034 1.00 45.83 202 PRO F O 1
ATOM 17844 N N . ASP F 3 203 ? 10.182 36.951 -20.303 1.00 45.09 203 ASP F N 1
ATOM 17845 C CA . ASP F 3 203 ? 8.933 36.298 -20.675 1.00 44.94 203 ASP F CA 1
ATOM 17846 C C . ASP F 3 203 ? 8.426 36.763 -22.039 1.00 44.43 203 ASP F C 1
ATOM 17847 O O . ASP F 3 203 ? 7.847 35.978 -22.794 1.00 43.21 203 ASP F O 1
ATOM 17852 N N . LYS F 3 204 ? 8.638 38.038 -22.350 1.00 43.93 204 LYS F N 1
ATOM 17853 C CA . LYS F 3 204 ? 8.203 38.585 -23.633 1.00 43.83 204 LYS F CA 1
ATOM 17854 C C . LYS F 3 204 ? 9.077 38.031 -24.755 1.00 41.81 204 LYS F C 1
ATOM 17855 O O . LYS F 3 204 ? 8.583 37.678 -25.827 1.00 40.29 204 LYS F O 1
ATOM 17861 N N . THR F 3 205 ? 10.379 37.959 -24.497 1.00 40.45 205 THR F N 1
ATOM 17862 C CA . THR F 3 205 ? 11.325 37.435 -25.474 1.00 41.48 205 THR F CA 1
ATOM 17863 C C . THR F 3 205 ? 10.989 35.982 -25.805 1.00 41.74 205 THR F C 1
ATOM 17864 O O . THR F 3 205 ? 11.030 35.574 -26.965 1.00 40.29 205 THR F O 1
ATOM 17868 N N . ARG F 3 206 ? 10.655 35.206 -24.778 1.00 40.92 206 ARG F N 1
ATOM 17869 C CA . ARG F 3 206 ? 10.320 33.803 -24.974 1.00 40.50 206 ARG F CA 1
ATOM 17870 C C . ARG F 3 206 ? 9.017 33.675 -25.755 1.00 41.53 206 ARG F C 1
ATOM 17871 O O . ARG F 3 206 ? 8.894 32.821 -26.637 1.00 39.48 206 ARG F O 1
ATOM 17879 N N . ALA F 3 207 ? 8.049 34.528 -25.432 1.00 41.48 207 ALA F N 1
ATOM 17880 C CA . ALA F 3 207 ? 6.762 34.514 -26.113 1.00 42.81 207 ALA F CA 1
ATOM 17881 C C . ALA F 3 207 ? 6.959 34.764 -27.608 1.00 44.16 207 ALA F C 1
ATOM 17882 O O . ALA F 3 207 ? 6.328 34.117 -28.444 1.00 45.31 207 ALA F O 1
ATOM 17884 N N . ASN F 3 208 ? 7.843 35.700 -27.940 1.00 44.97 208 ASN F N 1
ATOM 17885 C CA . ASN F 3 208 ? 8.115 36.020 -29.334 1.00 45.38 208 ASN F CA 1
ATOM 17886 C C . ASN F 3 208 ? 8.903 34.908 -30.016 1.00 45.39 208 ASN F C 1
ATOM 17887 O O . ASN F 3 208 ? 8.644 34.574 -31.169 1.00 44.83 208 ASN F O 1
ATOM 17892 N N . LEU F 3 209 ? 9.868 34.338 -29.301 1.00 45.39 209 LEU F N 1
ATOM 17893 C CA . LEU F 3 209 ? 10.676 33.258 -29.854 1.00 46.43 209 LEU F CA 1
ATOM 17894 C C . LEU F 3 209 ? 9.793 32.064 -30.202 1.00 47.42 209 LEU F C 1
ATOM 17895 O O . LEU F 3 209 ? 10.038 31.371 -31.186 1.00 46.99 209 LEU F O 1
ATOM 17900 N N . LYS F 3 210 ? 8.766 31.829 -29.390 1.00 48.06 210 LYS F N 1
ATOM 17901 C CA . LYS F 3 210 ? 7.847 30.722 -29.622 1.00 50.31 210 LYS F CA 1
ATOM 17902 C C . LYS F 3 210 ? 7.036 30.967 -30.887 1.00 50.66 210 LYS F C 1
ATOM 17903 O O . LYS F 3 210 ? 6.796 30.050 -31.671 1.00 49.58 210 LYS F O 1
ATOM 17909 N N . LYS F 3 211 ? 6.606 32.211 -31.072 1.00 52.05 211 LYS F N 1
ATOM 17910 C CA . LYS F 3 211 ? 5.825 32.582 -32.245 1.00 53.33 211 LYS F CA 1
ATOM 17911 C C . LYS F 3 211 ? 6.711 32.457 -33.477 1.00 53.23 211 LYS F C 1
ATOM 17912 O O . LYS F 3 211 ? 6.308 31.892 -34.493 1.00 52.90 211 LYS F O 1
ATOM 17918 N N . LEU F 3 212 ? 7.925 32.986 -33.374 1.00 53.52 212 LEU F N 1
ATOM 17919 C CA . LEU F 3 212 ? 8.881 32.932 -34.470 1.00 54.08 212 LEU F CA 1
ATOM 17920 C C . LEU F 3 212 ? 9.096 31.474 -34.871 1.00 54.29 212 LEU F C 1
ATOM 17921 O O . LEU F 3 212 ? 9.045 31.127 -36.051 1.00 53.48 212 LEU F O 1
ATOM 17926 N N . LYS F 3 213 ? 9.331 30.627 -33.872 1.00 54.06 213 LYS F N 1
ATOM 17927 C CA . LYS F 3 213 ? 9.549 29.201 -34.086 1.00 54.27 213 LYS F CA 1
ATOM 17928 C C . LYS F 3 213 ? 8.441 28.571 -34.927 1.00 54.42 213 LYS F C 1
ATOM 17929 O O . LYS F 3 213 ? 8.713 27.836 -35.875 1.00 54.22 213 LYS F O 1
ATOM 17935 N N . THR F 3 214 ? 7.195 28.856 -34.567 1.00 54.79 214 THR F N 1
ATOM 17936 C CA . THR F 3 214 ? 6.049 28.305 -35.279 1.00 56.07 214 THR F CA 1
ATOM 17937 C C . THR F 3 214 ? 5.973 28.784 -36.727 1.00 56.68 214 THR F C 1
ATOM 17938 O O . THR F 3 214 ? 5.689 27.998 -37.631 1.00 56.69 214 THR F O 1
ATOM 17942 N N . LEU F 3 215 ? 6.225 30.070 -36.949 1.00 57.20 215 LEU F N 1
ATOM 17943 C CA . LEU F 3 215 ? 6.185 30.621 -38.298 1.00 58.17 215 LEU F CA 1
ATOM 17944 C C . LEU F 3 215 ? 7.297 30.039 -39.161 1.00 58.03 215 LEU F C 1
ATOM 17945 O O . LEU F 3 215 ? 7.054 29.596 -40.284 1.00 58.02 215 LEU F O 1
ATOM 17950 N N . MET F 3 216 ? 8.517 30.045 -38.632 1.00 57.59 216 MET F N 1
ATOM 17951 C CA . MET F 3 216 ? 9.669 29.508 -39.348 1.00 57.88 216 MET F CA 1
ATOM 17952 C C . MET F 3 216 ? 9.358 28.095 -39.831 1.00 57.27 216 MET F C 1
ATOM 17953 O O . MET F 3 216 ? 9.638 27.746 -40.977 1.00 56.22 216 MET F O 1
ATOM 17958 N N . SER F 3 217 ? 8.775 27.289 -38.948 1.00 56.26 217 SER F N 1
ATOM 17959 C CA . SER F 3 217 ? 8.417 25.916 -39.272 1.00 55.77 217 SER F CA 1
ATOM 17960 C C . SER F 3 217 ? 7.375 25.866 -40.377 1.00 55.13 217 SER F C 1
ATOM 17961 O O . SER F 3 217 ? 7.518 25.114 -41.337 1.00 54.60 217 SER F O 1
ATOM 17964 N N . ALA F 3 218 ? 6.325 26.668 -40.229 1.00 54.69 218 ALA F N 1
ATOM 17965 C CA . ALA F 3 218 ? 5.249 26.716 -41.210 1.00 54.85 218 ALA F CA 1
ATOM 17966 C C . ALA F 3 218 ? 5.792 27.070 -42.588 1.00 54.88 218 ALA F C 1
ATOM 17967 O O . ALA F 3 218 ? 5.586 26.335 -43.554 1.00 54.83 218 ALA F O 1
ATOM 17969 N N . PHE F 3 219 ? 6.492 28.197 -42.669 1.00 55.42 219 PHE F N 1
ATOM 17970 C CA . PHE F 3 219 ? 7.068 28.663 -43.926 1.00 55.41 219 PHE F CA 1
ATOM 17971 C C . PHE F 3 219 ? 7.948 27.610 -44.592 1.00 54.92 219 PHE F C 1
ATOM 17972 O O . PHE F 3 219 ? 7.794 27.320 -45.777 1.00 54.43 219 PHE F O 1
ATOM 17980 N N . LEU F 3 220 ? 8.872 27.042 -43.825 1.00 53.87 220 LEU F N 1
ATOM 17981 C CA . LEU F 3 220 ? 9.786 26.038 -44.358 1.00 53.80 220 LEU F CA 1
ATOM 17982 C C . LEU F 3 220 ? 9.114 24.730 -44.767 1.00 53.34 220 LEU F C 1
ATOM 17983 O O . LEU F 3 220 ? 9.529 24.097 -45.737 1.00 51.78 220 LEU F O 1
ATOM 17988 N N . ILE F 3 221 ? 8.083 24.319 -44.033 1.00 53.58 221 ILE F N 1
ATOM 17989 C CA . ILE F 3 221 ? 7.377 23.087 -44.366 1.00 53.83 221 ILE F CA 1
ATOM 17990 C C . ILE F 3 221 ? 6.664 23.260 -45.704 1.00 53.84 221 ILE F C 1
ATOM 17991 O O . ILE F 3 221 ? 6.796 22.426 -46.601 1.00 52.95 221 ILE F O 1
ATOM 17996 N N . VAL F 3 222 ? 5.912 24.350 -45.831 1.00 53.52 222 VAL F N 1
ATOM 17997 C CA . VAL F 3 222 ? 5.179 24.633 -47.060 1.00 53.59 222 VAL F CA 1
ATOM 17998 C C . VAL F 3 222 ? 6.150 24.767 -48.229 1.00 53.55 222 VAL F C 1
ATOM 17999 O O . VAL F 3 222 ? 5.971 24.140 -49.275 1.00 53.74 222 VAL F O 1
ATOM 18003 N N . LEU F 3 223 ? 7.181 25.584 -48.042 1.00 52.71 223 LEU F N 1
ATOM 18004 C CA . LEU F 3 223 ? 8.186 25.787 -49.074 1.00 52.57 223 LEU F CA 1
ATOM 18005 C C . LEU F 3 223 ? 8.812 24.444 -49.425 1.00 52.57 223 LEU F C 1
ATOM 18006 O O . LEU F 3 223 ? 9.165 24.189 -50.580 1.00 51.63 223 LEU F O 1
ATOM 18011 N N . GLY F 3 224 ? 8.942 23.588 -48.414 1.00 51.93 224 GLY F N 1
ATOM 18012 C CA . GLY F 3 224 ? 9.519 22.273 -48.616 1.00 50.28 224 GLY F CA 1
ATOM 18013 C C . GLY F 3 224 ? 8.602 21.378 -49.421 1.00 49.85 224 GLY F C 1
ATOM 18014 O O . GLY F 3 224 ? 9.066 20.578 -50.234 1.00 48.89 224 GLY F O 1
ATOM 18015 N N . LEU F 3 225 ? 7.298 21.502 -49.193 1.00 49.77 225 LEU F N 1
ATOM 18016 C CA . LEU F 3 225 ? 6.325 20.700 -49.922 1.00 50.11 225 LEU F CA 1
ATOM 18017 C C . LEU F 3 225 ? 6.250 21.188 -51.367 1.00 50.72 225 LEU F C 1
ATOM 18018 O O . LEU F 3 225 ? 6.123 20.391 -52.296 1.00 50.90 225 LEU F O 1
ATOM 18023 N N . LEU F 3 226 ? 6.335 22.502 -51.551 1.00 50.93 226 LEU F N 1
ATOM 18024 C CA . LEU F 3 226 ? 6.291 23.084 -52.887 1.00 51.12 226 LEU F CA 1
ATOM 18025 C C . LEU F 3 226 ? 7.491 22.575 -53.676 1.00 50.80 226 LEU F C 1
ATOM 18026 O O . LEU F 3 226 ? 7.348 22.071 -54.791 1.00 50.82 226 LEU F O 1
ATOM 18031 N N . THR F 3 227 ? 8.674 22.704 -53.084 1.00 50.06 227 THR F N 1
ATOM 18032 C CA . THR F 3 227 ? 9.909 22.251 -53.713 1.00 49.83 227 THR F CA 1
ATOM 18033 C C . THR F 3 227 ? 9.847 20.750 -53.976 1.00 50.47 227 THR F C 1
ATOM 18034 O O . THR F 3 227 ? 10.329 20.266 -55.002 1.00 50.76 227 THR F O 1
ATOM 18038 N N . PHE F 3 228 ? 9.252 20.023 -53.035 1.00 50.70 228 PHE F N 1
ATOM 18039 C CA . PHE F 3 228 ? 9.096 18.577 -53.132 1.00 50.44 228 PHE F CA 1
ATOM 18040 C C . PHE F 3 228 ? 8.276 18.248 -54.377 1.00 50.95 228 PHE F C 1
ATOM 18041 O O . PHE F 3 228 ? 8.676 17.424 -55.200 1.00 50.90 228 PHE F O 1
ATOM 18049 N N . GLY F 3 229 ? 7.129 18.907 -54.509 1.00 51.28 229 GLY F N 1
ATOM 18050 C CA . GLY F 3 229 ? 6.264 18.673 -55.651 1.00 52.44 229 GLY F CA 1
ATOM 18051 C C . GLY F 3 229 ? 6.937 18.965 -56.978 1.00 53.01 229 GLY F C 1
ATOM 18052 O O . GLY F 3 229 ? 6.736 18.243 -57.956 1.00 53.24 229 GLY F O 1
ATOM 18053 N N . ALA F 3 230 ? 7.737 20.025 -57.015 1.00 53.21 230 ALA F N 1
ATOM 18054 C CA . ALA F 3 230 ? 8.440 20.408 -58.232 1.00 52.98 230 ALA F CA 1
ATOM 18055 C C . ALA F 3 230 ? 9.341 19.274 -58.707 1.00 53.98 230 ALA F C 1
ATOM 18056 O O . ALA F 3 230 ? 9.313 18.900 -59.881 1.00 53.52 230 ALA F O 1
ATOM 18058 N N . TYR F 3 231 ? 10.140 18.728 -57.794 1.00 53.88 231 TYR F N 1
ATOM 18059 C CA . TYR F 3 231 ? 11.043 17.630 -58.129 1.00 54.18 231 TYR F CA 1
ATOM 18060 C C . TYR F 3 231 ? 10.278 16.396 -58.595 1.00 54.61 231 TYR F C 1
ATOM 18061 O O . TYR F 3 231 ? 10.683 15.732 -59.549 1.00 54.42 231 TYR F O 1
ATOM 18070 N N . VAL F 3 232 ? 9.176 16.091 -57.919 1.00 54.70 232 VAL F N 1
ATOM 18071 C CA . VAL F 3 232 ? 8.364 14.936 -58.275 1.00 56.26 232 VAL F CA 1
ATOM 18072 C C . VAL F 3 232 ? 7.758 15.107 -59.666 1.00 57.25 232 VAL F C 1
ATOM 18073 O O . VAL F 3 232 ? 7.917 14.242 -60.530 1.00 56.66 232 VAL F O 1
ATOM 18077 N N . LYS F 3 233 ? 7.068 16.224 -59.877 1.00 58.28 233 LYS F N 1
ATOM 18078 C CA . LYS F 3 233 ? 6.437 16.507 -61.163 1.00 59.53 233 LYS F CA 1
ATOM 18079 C C . LYS F 3 233 ? 7.415 16.278 -62.311 1.00 59.86 233 LYS F C 1
ATOM 18080 O O . LYS F 3 233 ? 7.127 15.523 -63.239 1.00 59.52 233 LYS F O 1
ATOM 18086 N N . LYS F 3 234 ? 8.572 16.931 -62.242 1.00 59.81 234 LYS F N 1
ATOM 18087 C CA . LYS F 3 234 ? 9.589 16.790 -63.279 1.00 60.39 234 LYS F CA 1
ATOM 18088 C C . LYS F 3 234 ? 10.050 15.344 -63.410 1.00 60.44 234 LYS F C 1
ATOM 18089 O O . LYS F 3 234 ? 10.211 14.832 -64.518 1.00 59.87 234 LYS F O 1
ATOM 18095 N N . GLY F 3 235 ? 10.265 14.692 -62.273 1.00 60.32 235 GLY F N 1
ATOM 18096 C CA . GLY F 3 235 ? 10.704 13.310 -62.287 1.00 60.61 235 GLY F CA 1
ATOM 18097 C C . GLY F 3 235 ? 9.681 12.388 -62.921 1.00 61.05 235 GLY F C 1
ATOM 18098 O O . GLY F 3 235 ? 10.035 11.354 -63.483 1.00 60.95 235 GLY F O 1
ATOM 18099 N N . LEU F 3 236 ? 8.409 12.763 -62.831 1.00 61.98 236 LEU F N 1
ATOM 18100 C CA . LEU F 3 236 ? 7.332 11.961 -63.400 1.00 63.39 236 LEU F CA 1
ATOM 18101 C C . LEU F 3 236 ? 7.162 12.212 -64.898 1.00 64.51 236 LEU F C 1
ATOM 18102 O O . LEU F 3 236 ? 6.350 11.561 -65.554 1.00 64.87 236 LEU F O 1
ATOM 18107 N N . GLU F 3 237 ? 7.928 13.158 -65.434 1.00 65.52 237 GLU F N 1
ATOM 18108 C CA . GLU F 3 237 ? 7.849 13.485 -66.853 1.00 66.25 237 GLU F CA 1
ATOM 18109 C C . GLU F 3 237 ? 9.010 12.852 -67.611 1.00 66.55 237 GLU F C 1
ATOM 18110 O O . GLU F 3 237 ? 9.046 12.871 -68.840 1.00 66.59 237 GLU F O 1
ATOM 18116 N N . GLN F 3 238 ? 9.960 12.294 -66.870 1.00 67.05 238 GLN F N 1
ATOM 18117 C CA . GLN F 3 238 ? 11.116 11.644 -67.476 1.00 67.82 238 GLN F CA 1
ATOM 18118 C C . GLN F 3 238 ? 10.696 10.230 -67.853 1.00 68.81 238 GLN F C 1
ATOM 18119 O O . GLN F 3 238 ? 10.836 9.300 -67.059 1.00 69.09 238 GLN F O 1
ATOM 18125 N N . THR F 3 239 ? 10.178 10.071 -69.068 1.00 69.72 239 THR F N 1
ATOM 18126 C CA . THR F 3 239 ? 9.707 8.770 -69.530 1.00 70.60 239 THR F CA 1
ATOM 18127 C C . THR F 3 239 ? 10.514 8.155 -70.672 1.00 71.17 239 THR F C 1
ATOM 18128 O O . THR F 3 239 ? 10.388 6.962 -70.949 1.00 71.17 239 THR F O 1
ATOM 18132 N N . ASP F 3 240 ? 11.340 8.958 -71.334 1.00 71.62 240 ASP F N 1
ATOM 18133 C CA . ASP F 3 240 ? 12.143 8.449 -72.440 1.00 72.23 240 ASP F CA 1
ATOM 18134 C C . ASP F 3 240 ? 13.174 7.438 -71.941 1.00 72.69 240 ASP F C 1
ATOM 18135 O O . ASP F 3 240 ? 14.059 7.776 -71.155 1.00 72.63 240 ASP F O 1
ATOM 18140 N N . PRO F 3 241 ? 13.074 6.180 -72.400 1.00 73.07 241 PRO F N 1
ATOM 18141 C CA . PRO F 3 241 ? 13.991 5.106 -72.006 1.00 73.04 241 PRO F CA 1
ATOM 18142 C C . PRO F 3 241 ? 15.385 5.201 -72.621 1.00 72.99 241 PRO F C 1
ATOM 18143 O O . PRO F 3 241 ? 16.267 4.411 -72.288 1.00 73.48 241 PRO F O 1
ATOM 18147 N N . ASN F 3 242 ? 15.584 6.165 -73.513 1.00 72.98 242 ASN F N 1
ATOM 18148 C CA . ASN F 3 242 ? 16.880 6.335 -74.163 1.00 73.06 242 ASN F CA 1
ATOM 18149 C C . ASN F 3 242 ? 17.658 7.534 -73.628 1.00 72.63 242 ASN F C 1
ATOM 18150 O O . ASN F 3 242 ? 18.711 7.886 -74.161 1.00 72.69 242 ASN F O 1
ATOM 18155 N N . ILE F 3 243 ? 17.141 8.159 -72.577 1.00 72.04 243 ILE F N 1
ATOM 18156 C CA . ILE F 3 243 ? 17.802 9.316 -71.985 1.00 71.39 243 ILE F CA 1
ATOM 18157 C C . ILE F 3 243 ? 18.414 8.974 -70.631 1.00 70.66 243 ILE F C 1
ATOM 18158 O O . ILE F 3 243 ? 17.768 8.359 -69.783 1.00 70.53 243 ILE F O 1
ATOM 18163 N N . ASP F 3 244 ? 19.667 9.372 -70.440 1.00 69.84 244 ASP F N 1
ATOM 18164 C CA . ASP F 3 244 ? 20.371 9.128 -69.187 1.00 68.64 244 ASP F CA 1
ATOM 18165 C C . ASP F 3 244 ? 20.187 10.350 -68.291 1.00 68.10 244 ASP F C 1
ATOM 18166 O O . ASP F 3 244 ? 21.051 11.227 -68.233 1.00 66.97 244 ASP F O 1
ATOM 18171 N N . TYR F 3 245 ? 19.051 10.401 -67.598 1.00 67.84 245 TYR F N 1
ATOM 18172 C CA . TYR F 3 245 ? 18.731 11.522 -66.719 1.00 68.32 245 TYR F CA 1
ATOM 18173 C C . TYR F 3 245 ? 19.662 11.650 -65.518 1.00 68.28 245 TYR F C 1
ATOM 18174 O O . TYR F 3 245 ? 20.029 12.759 -65.127 1.00 67.82 245 TYR F O 1
ATOM 18183 N N . LYS F 3 246 ? 20.037 10.518 -64.931 1.00 68.90 246 LYS F N 1
ATOM 18184 C CA . LYS F 3 246 ? 20.914 10.519 -63.764 1.00 69.55 246 LYS F CA 1
ATOM 18185 C C . LYS F 3 246 ? 22.116 11.447 -63.921 1.00 69.48 246 LYS F C 1
ATOM 18186 O O . LYS F 3 246 ? 22.392 12.264 -63.045 1.00 68.99 246 LYS F O 1
ATOM 18192 N N . TYR F 3 247 ? 22.831 11.324 -65.035 1.00 69.64 247 TYR F N 1
ATOM 18193 C CA . TYR F 3 247 ? 23.997 12.167 -65.265 1.00 70.38 247 TYR F CA 1
ATOM 18194 C C . TYR F 3 247 ? 23.762 13.217 -66.345 1.00 70.86 247 TYR F C 1
ATOM 18195 O O . TYR F 3 247 ? 24.714 13.737 -66.925 1.00 70.43 247 TYR F O 1
ATOM 18204 N N . PHE F 3 248 ? 22.499 13.536 -66.605 1.00 71.88 248 PHE F N 1
ATOM 18205 C CA . PHE F 3 248 ? 22.163 14.519 -67.629 1.00 73.45 248 PHE F CA 1
ATOM 18206 C C . PHE F 3 248 ? 22.759 15.890 -67.327 1.00 74.32 248 PHE F C 1
ATOM 18207 O O . PHE F 3 248 ? 23.508 16.438 -68.136 1.00 74.25 248 PHE F O 1
ATOM 18215 N N . ASP F 3 249 ? 22.426 16.443 -66.164 1.00 75.09 249 ASP F N 1
ATOM 18216 C CA . ASP F 3 249 ? 22.930 17.755 -65.774 1.00 76.33 249 ASP F CA 1
ATOM 18217 C C . ASP F 3 249 ? 24.455 17.807 -65.788 1.00 76.85 249 ASP F C 1
ATOM 18218 O O . ASP F 3 249 ? 25.048 18.853 -66.056 1.00 76.61 249 ASP F O 1
ATOM 18223 N N . TYR F 3 250 ? 25.086 16.676 -65.496 1.00 77.71 250 TYR F N 1
ATOM 18224 C CA . TYR F 3 250 ? 26.541 16.601 -65.487 1.00 79.60 250 TYR F CA 1
ATOM 18225 C C . TYR F 3 250 ? 27.066 16.635 -66.918 1.00 80.73 250 TYR F C 1
ATOM 18226 O O . TYR F 3 250 ? 28.095 17.248 -67.199 1.00 80.61 250 TYR F O 1
ATOM 18235 N N . LYS F 3 251 ? 26.348 15.970 -67.818 1.00 82.29 251 LYS F N 1
ATOM 18236 C CA . LYS F 3 251 ? 26.728 15.921 -69.225 1.00 83.93 251 LYS F CA 1
ATOM 18237 C C . LYS F 3 251 ? 26.315 17.211 -69.931 1.00 84.87 251 LYS F C 1
ATOM 18238 O O . LYS F 3 251 ? 25.504 17.197 -70.858 1.00 85.38 251 LYS F O 1
ATOM 18244 N N . ARG F 3 252 ? 26.880 18.325 -69.476 1.00 85.69 252 ARG F N 1
ATOM 18245 C CA . ARG F 3 252 ? 26.592 19.635 -70.045 1.00 86.68 252 ARG F CA 1
ATOM 18246 C C . ARG F 3 252 ? 27.843 20.504 -70.038 1.00 87.29 252 ARG F C 1
ATOM 18247 O O . ARG F 3 252 ? 28.067 21.294 -70.954 1.00 87.65 252 ARG F O 1
ATOM 18255 N N . THR F 3 253 ? 28.656 20.351 -68.998 1.00 87.79 253 THR F N 1
ATOM 18256 C CA . THR F 3 253 ? 29.885 21.123 -68.863 1.00 88.39 253 THR F CA 1
ATOM 18257 C C . THR F 3 253 ? 30.904 20.323 -68.057 1.00 87.95 253 THR F C 1
ATOM 18258 O O . THR F 3 253 ? 31.595 20.868 -67.194 1.00 87.82 253 THR F O 1
ATOM 18262 N N . HIS F 3 254 ? 30.993 19.027 -68.345 1.00 87.78 254 HIS F N 1
ATOM 18263 C CA . HIS F 3 254 ? 31.915 18.144 -67.637 1.00 87.50 254 HIS F CA 1
ATOM 18264 C C . HIS F 3 254 ? 31.810 18.366 -66.133 1.00 87.08 254 HIS F C 1
ATOM 18265 O O . HIS F 3 254 ? 32.864 18.518 -65.480 1.00 86.11 254 HIS F O 1
ATOM 18272 N N . GLU F 3 255 ? 30.666 18.383 -65.628 1.00 90.04 255 GLU F N 1
#

Solvent-accessible surface area: 82914 Å² total